Protein AF-0000000084512625 (afdb_homodimer)

Radius of gyration: 36.37 Å; Cα contacts (8 Å, |Δi|>4): 5266; chains: 2; bounding box: 92×116×113 Å

Secondary structure (DSSP, 8-state):
----------------------------HHHHHHT-TTS-HHHHHHHHHHHHSS-EEEEEE--TT-TT-SSS-S-EEEEEEE--SS-EEEEEE-SSEEEEEETTS-EEEEEE-TTSTT-SS-GGG-TT-EE-TT--EEEEEEEEPPP--SS--EEEEEE-SSEEEEEETTS-EEEEEE-TTSSS-S-TT--EEEEEEEE--TT--EEEEEE-SSEEEEEETTS-EEEEEEGGGSS-HHHHHHHHHHTT---EEPTT-SS-EEEEEEEE-GGGGGG-EEEEEE-SSEEEEEETTS-EEEEE--GGGTT-SSS---EEEEEE-GGGTTS-EEEEEE-SSEEEEEETTS-EEEEEE-TTSTT--SS-SEEEEEEE---GGGPPEEEEEE-SSEEEEEETTS-EEEEE-SGGGSSS--TT--EEEEEEE-TTEEEEEEEE-SSEEEEEEEEPPEEEEEEE-TTTTPPPS-SEEEETT--SEEEE-SSEEEEE-TT--EEEEEE-TTSTTSS--TT--EE-TT--EEEEEEEE-GGGTTS-EEEEEE-SSEEEEEETTS-EEEEEE-TTSTT--SS-TTT--EEEEEEE-GGGTTS-EEEEEE-SSEEEEEETTS-EEEEEEGGGSSS-SS--TTTS-GGGEEEEEETTEEEEEEEEEE-TT--SEEEEEE-SSEEEEEETTS-EEEEE--GGGTT-SSS---EEEEEE----S-EEEEEE-SSEEEEEETT--EEEEEE-TTSTTSSSSSEEEEEEEEESSEEEEEE-SSEEEEEETTS-EEEEEEEEETTEEEEES-TT--TTS-GGGSHHHHHHTTEEEEEEEE-SSEEEEEEEESPPPHHHHHHHHHHHHHHHHHHHHHHHHTT-/----------------------------HHHHHHT-TTS-HHHHHHHHHHHHSS-EEEEEE--TT-TT-SSS-S-EEEEEEE--SS-EEEEEE-SSEEEEEETTS-EEEEEE-TTSTT-SS-GGG-TT-EE-TT--EEEEEEEEPPP--SS--EEEEEE-SSEEEEEETTS-EEEEEE-TTSSS-S-TT--EEEEEEEE--TT--EEEEEE-SSEEEEEETTS-EEEEEEGGGSS-HHHHHHHHHHTT--PEEPTT-SS-EEEEEEEE-GGGGGG-EEEEEE-SSEEEEEETTS-EEEEE--GGGTT-SSS---EEEEEE-GGGTTS-EEEEEE-SSEEEEEETTS-EEEEEE-TTSTT--SS-SEEEEEEE---GGGPPEEEEEE-SSEEEEEETTS-EEEEE-SGGGSSS--TT--EEEEEEE-TTEEEEEEEE-SSEEEEEEEEPPEEEEEEE-TTTTPPPS-SEEEETT--SEEEE-SSEEEEE-TT--EEEEEE-TTSTTSS--TT--EE-TT--EEEEEEEE-GGGTTS-EEEEEE-SSEEEEEETTS-EEEEEE-TTSTT--SS-TTT--EEEEEEE-GGGTTS-EEEEEE-SSEEEEEETTS-EEEEEEGGGSSS-SS--TTTS-GGGEEEEEETTEEEEEEEEEE-TT--SEEEEEE-SSEEEEEETTS-EEEEE--GGGTT-SSS---EEEEEE----S-EEEEEE-SSEEEEEETT--EEEEEE-TTSTTSSSSSEEEEEEEEESSEEEEEE-SSEEEEEETTS-EEEEEEEEETTEEEEESSTT--TTS-GGGSHHHHHHTTEEEEEEEE-SSEEEEEEEESPPPHHHHHHHHHHHHHHHHHHHHHHHHTT-

Nearest PDB structures (foldseek):
  6xzn-assembly1_A  TM=5.089E-01  e=4.048E-29  Arabidopsis thaliana
  8gqe-assembly1_B  TM=4.677E-01  e=1.620E-29  Arabidopsis thaliana
  4d9s-assembly1_A  TM=4.653E-01  e=2.777E-29  Arabidopsis thaliana
  6xzm-assembly2_B  TM=4.782E-01  e=7.321E-29  Arabidopsis thaliana
  7q40-assembly1_A  TM=4.877E-01  e=7.619E-26  Homo sapiens

Foldseek 3Di:
DDDPDDPPPPPPDPPDDPDPDPLPPDAFLLVLLLCQPVFDPLLSVVSCCLQVNQWFKKKFWQQQQQQPQQQDRDGFLAIATGDAPADALAKEGAAFKIWGQHRRQWIKIFGFCQQQARQPPDLVPPPQWAADPVGTTGHNHIDTHDDDDDRWGWNYKYDEHFKIWTAILQQKIWIFGACLFQAHHLDNVCRGGNHTHIDDDPPWRFQDKEDAHFKIWTATLLRWIKMWGKLQQGADPVQLQVVQVVVVHGWADRPPDPPITTGNHIDTQPLCNPQQWDDWYDYNFKIKTAHPQQWIWIFGQQQLLQRACQDRHGGNHTDTNVLCPPFRFDDKEHENFKIWTFGPLQWIWMFGACQFLARLDPPDRGGNHTDTHFDEPSWGFQDWEYAHFKIWTATLQQWIKMFGADGARNQQAHGRQGQNFIDTGPLQWRFQDKYDYNTMIMTTTRGFWKKKAKWFQQAQPDAAPDRIDTDPQFFQEKAREANKIWTAGSNQWIWIFGFQQQQQRAADQPPAPDADPVRTGGGRDIDTRVVCVPFGWRYKYYEHFKIWTATSLGWIWIFGACCQLQRAQLDDCVVVGGGNHIDTQVVCNPQQWSDKYYAHFKIWTAHSQFWIKIWGAQLAGQQDLDHDCVQPPPSQWDAPSDPVGRITGNHIGTQVVTGQWDDKEYAHFKIWTAHNQQWIWIAGQQQQQQRAQQDRHHHSHIDIHDDDFRFDDWYDENFKIWTAGSNRWIWIWGACCQLQVLDDDGTGNHTDTADGQWDAWDGAQFKIWTAHPVQAIFIAGWIGGPNDIFHDNGRVPLPRDDPCRRPVNCVVQQKGWRYWHDYHTMIMTMIGGNRDDSVSSSSSSVSSVCSSSVSSVVVVVVVD/DCPVVPPPPPPPPPPDDPDPDPLPPDAFLLVLLLCLPVFDPLLSVVSCCLQVNQWFKKKFWQQQQQQPQQQDRDGFLAIATGDAPADALAKEGAAFKIWGQHRRQWIKIFGFCQQQARQPPDLVPPPQWAADPVGTTGHNHIDTRDDDDDRWGWNYKYDEHFKIWTAILQQKIWIFGACLFQAHHLDNVCRGGNHTHIDDDPPWRFLDKEDAHFKIWTATLLRWIKMWGKLQQQADPVQLQVVQVVVVHGWADRPPDPPITTGNHIHTQPLCNPQQWDDWYDYNFKIKTAHPQQWIWIFGQQQLLQRACQDRHGGNHTDTNVLCPPFRFDDKEHENFKIWTFTPLQWIWIFGACQFLARLDPPDRGGNHTDTHFDEPSWGFQDWEYAHFKIWTATLQQWIKMFGADGARNQQAHGRQGQNFIDTGPLQWRFQDKYDYNTMIMTTTRGFWKKKAKWFQQAQNDAAPDRIDTDPQFFQEKARAANKIWTAGSNQWIWIFGFQQQLQRAADQPPAPDADPVRTGGGRDIDTRVVCVPFGWRYKYYEHFKIWTATSLGWIWIFGACCQLQRQQLDDCVVVGGGNHIDTQVVCNPQQWSDKYYAHFKIWTAHSQFWIKIWGAQLAGQQDLDHDCVQPPPSQWDAPSDPVGRITGNHIGTQVVTGQWDDKEYAHFKIWTAHSQQWIWIAGQQQQQQRAQQDRHHHSHIDIHDDDFRFDDWYDENFKIWTAGSNRWIWIWGACCQLQVLDDDGTGNHTDTADGQWDAWDGAQFKIWTAHPVQAIFIAGWIGGPNDIFHDNGRVDLPRDDPCRRPVNCVVQQKGWRYWHDYHTMIMTMIGGNRDDSVSSSSSSVSSVCSSSVSSVVVVVVVD

InterPro domains:
  IPR000408 Regulator of chromosome condensation, RCC1 [PR00633] (295-311)
  IPR000408 Regulator of chromosome condensation, RCC1 [PR00633] (329-342)
  IPR000408 Regulator of chromosome condensation, RCC1 [PR00633] (494-508)
  IPR000408 Regulator of chromosome condensation, RCC1 [PR00633] (599-617)
  IPR000408 Regulator of chromosome condensation, RCC1 [PR00633] (673-694)
  IPR000408 Regulator of chromosome condensation, RCC1 [PS00626] (332-342)
  IPR000408 Regulator of chromosome condensation, RCC1 [PS00626] (664-674)
  IPR000408 Regulator of chromosome condensation, RCC1 [PS50012] (223-293)
  IPR000408 Regulator of chromosome condensation, RCC1 [PS50012] (294-345)
  IPR000408 Regulator of chromosome condensation, RCC1 [PS50012] (346-397)
  IPR000408 Regulator of chromosome condensation, RCC1 [PS50012] (492-553)
  IPR000408 Regulator of chromosome condensation, RCC1 [PS50012] (554-609)
  IPR000408 Regulator of chromosome condensation, RCC1 [PS50012] (610-677)
  IPR000408 Regulator of chromosome condensation, RCC1 [PS50012] (678-727)
  IPR000408 Regulator of chromosome condensation, RCC1 [PS50012] (728-774)
  IPR009091 Regulator of chromosome condensation 1/beta-lactamase-inhibitor protein II [G3DSA:2.130.10.30] (13-250)
  IPR009091 Regulator of chromosome condensation 1/beta-lactamase-inhibitor protein II [G3DSA:2.130.10.30] (251-466)
  IPR009091 Regulator of chromosome condensation 1/beta-lactamase-inhibitor protein II [G3DSA:2.130.10.30] (467-641)
  IPR009091 Regulator of chromosome condensation 1/beta-lactamase-inhibitor protein II [G3DSA:2.130.10.30] (642-836)
  IPR009091 Regulator of chromosome condensation 1/beta-lactamase-inhibitor protein II [SSF50985] (54-323)

Organism: Leptomonas pyrrhocoris (NCBI:txid157538)

Structure (mmCIF, N/CA/C/O backbone):
data_AF-0000000084512625-model_v1
#
loop_
_entity.id
_entity.type
_entity.pdbx_description
1 polymer 'Regulator of chromosome condensation'
#
loop_
_atom_site.group_PDB
_atom_site.id
_atom_site.type_symbol
_atom_site.label_atom_id
_atom_site.label_alt_id
_atom_site.label_comp_id
_atom_site.label_asym_id
_atom_site.label_entity_id
_atom_site.label_seq_id
_atom_site.pdbx_PDB_ins_code
_atom_site.Cartn_x
_atom_site.Cartn_y
_atom_site.Cartn_z
_atom_site.occupancy
_atom_site.B_iso_or_equiv
_atom_site.auth_seq_id
_atom_site.auth_comp_id
_atom_site.auth_asym_id
_atom_site.auth_atom_id
_atom_site.pdbx_PDB_model_num
ATOM 1 N N . MET A 1 1 ? 36.594 63.281 -41.469 1 21.22 1 MET A N 1
ATOM 2 C CA . MET A 1 1 ? 35.156 63.438 -41.562 1 21.22 1 MET A CA 1
ATOM 3 C C . MET A 1 1 ? 34.5 62.375 -42.438 1 21.22 1 MET A C 1
ATOM 5 O O . MET A 1 1 ? 33.875 62.656 -43.438 1 21.22 1 MET A O 1
ATOM 9 N N . SER A 1 2 ? 35.188 61.188 -42.469 1 21.7 2 SER A N 1
ATOM 10 C CA . SER A 1 2 ? 35.219 60.156 -43.5 1 21.7 2 SER A CA 1
ATOM 11 C C . SER A 1 2 ? 33.844 59.5 -43.656 1 21.7 2 SER A C 1
ATOM 13 O O . SER A 1 2 ? 33.094 59.375 -42.688 1 21.7 2 SER A O 1
ATOM 15 N N . GLN A 1 3 ? 33.312 59.562 -44.875 1 19.67 3 GLN A N 1
ATOM 16 C CA . GLN A 1 3 ? 32.062 59.344 -45.562 1 19.67 3 GLN A CA 1
ATOM 17 C C . GLN A 1 3 ? 31.516 57.938 -45.281 1 19.67 3 GLN A C 1
ATOM 19 O O . GLN A 1 3 ? 32.188 56.938 -45.5 1 19.67 3 GLN A O 1
ATOM 24 N N . LEU A 1 4 ? 30.531 57.844 -44.281 1 21.38 4 LEU A N 1
ATOM 25 C CA . LEU A 1 4 ? 29.719 56.812 -43.625 1 21.38 4 LEU A CA 1
ATOM 26 C C . LEU A 1 4 ? 28.797 56.125 -44.594 1 21.38 4 LEU A C 1
ATOM 28 O O . LEU A 1 4 ? 27.734 56.656 -44.938 1 21.38 4 LEU A O 1
ATOM 32 N N . ASP A 1 5 ? 29.578 55.812 -45.781 1 19.36 5 ASP A N 1
ATOM 33 C CA . ASP A 1 5 ? 28.672 55.438 -46.875 1 19.36 5 ASP A CA 1
ATOM 34 C C . ASP A 1 5 ? 27.656 54.406 -46.406 1 19.36 5 ASP A C 1
ATOM 36 O O . ASP A 1 5 ? 27.906 53.625 -45.5 1 19.36 5 ASP A O 1
ATOM 40 N N . GLN A 1 6 ? 26.453 54.406 -47 1 21.56 6 GLN A N 1
ATOM 41 C CA . GLN A 1 6 ? 25 54.188 -47.031 1 21.56 6 GLN A CA 1
ATOM 42 C C . GLN A 1 6 ? 24.656 52.75 -47.406 1 21.56 6 GLN A C 1
ATOM 44 O O . GLN A 1 6 ? 23.531 52.469 -47.781 1 21.56 6 GLN A O 1
ATOM 49 N N . HIS A 1 7 ? 25.703 51.812 -47.406 1 24.23 7 HIS A N 1
ATOM 50 C CA . HIS A 1 7 ? 25.297 50.719 -48.281 1 24.23 7 HIS A CA 1
ATOM 51 C C . HIS A 1 7 ? 24.031 50.031 -47.781 1 24.23 7 HIS A C 1
ATOM 53 O O . HIS A 1 7 ? 23.906 49.781 -46.562 1 24.23 7 HIS A O 1
ATOM 59 N N . HIS A 1 8 ? 22.922 50.219 -48.5 1 22.84 8 HIS A N 1
ATOM 60 C CA . HIS A 1 8 ? 21.516 49.875 -48.312 1 22.84 8 HIS A CA 1
ATOM 61 C C . HIS A 1 8 ? 21.344 48.344 -48.188 1 22.84 8 HIS A C 1
ATOM 63 O O . HIS A 1 8 ? 21.734 47.625 -49.125 1 22.84 8 HIS A O 1
ATOM 69 N N . PRO A 1 9 ? 21.547 47.781 -47 1 23.88 9 PRO A N 1
ATOM 70 C CA . PRO A 1 9 ? 21.547 46.344 -46.875 1 23.88 9 PRO A CA 1
ATOM 71 C C . PRO A 1 9 ? 20.281 45.688 -47.469 1 23.88 9 PRO A C 1
ATOM 73 O O . PRO A 1 9 ? 19.188 46.219 -47.281 1 23.88 9 PRO A O 1
ATOM 76 N N . GLN A 1 10 ? 20.391 45.188 -48.688 1 23.16 10 GLN A N 1
ATOM 77 C CA . GLN A 1 10 ? 19.328 44.469 -49.438 1 23.16 10 GLN A CA 1
ATOM 78 C C . GLN A 1 10 ? 18.547 43.562 -48.5 1 23.16 10 GLN A C 1
ATOM 80 O O . GLN A 1 10 ? 19.125 42.875 -47.656 1 23.16 10 GLN A O 1
ATOM 85 N N . GLN A 1 11 ? 17.281 43.812 -48.344 1 21.95 11 GLN A N 1
ATOM 86 C CA . GLN A 1 11 ? 16.266 43.188 -47.5 1 21.95 11 GLN A CA 1
ATOM 87 C C . GLN A 1 11 ? 16.094 41.719 -47.875 1 21.95 11 GLN A C 1
ATOM 89 O O . GLN A 1 11 ? 15.703 41.406 -49 1 21.95 11 GLN A O 1
ATOM 94 N N . GLU A 1 12 ? 17.031 40.875 -47.5 1 23.31 12 GLU A N 1
ATOM 95 C CA . GLU A 1 12 ? 16.891 39.438 -47.781 1 23.31 12 GLU A CA 1
ATOM 96 C C . GLU A 1 12 ? 15.516 38.938 -47.375 1 23.31 12 GLU A C 1
ATOM 98 O O . GLU A 1 12 ? 15.055 39.188 -46.25 1 23.31 12 GLU A O 1
ATOM 103 N N . GLU A 1 13 ? 14.719 38.719 -48.344 1 25.38 13 GLU A N 1
ATOM 104 C CA . GLU A 1 13 ? 13.375 38.188 -48.188 1 25.38 13 GLU A CA 1
ATOM 105 C C . GLU A 1 13 ? 13.367 36.938 -47.281 1 25.38 13 GLU A C 1
ATOM 107 O O . GLU A 1 13 ? 14.164 36.031 -47.469 1 25.38 13 GLU A O 1
ATOM 112 N N . LYS A 1 14 ? 12.812 37.094 -46.094 1 27.77 14 LYS A N 1
ATOM 113 C CA . LYS A 1 14 ? 12.703 36.062 -45.062 1 27.77 14 LYS A CA 1
ATOM 114 C C . LYS A 1 14 ? 12.047 34.812 -45.625 1 27.77 14 LYS A C 1
ATOM 116 O O . LYS A 1 14 ? 10.961 34.875 -46.188 1 27.77 14 LYS A O 1
ATOM 121 N N . PRO A 1 15 ? 12.922 33.844 -45.844 1 27.14 15 PRO A N 1
ATOM 122 C CA . PRO A 1 15 ? 12.32 32.594 -46.344 1 27.14 15 PRO A CA 1
ATOM 123 C C . PRO A 1 15 ? 11.039 32.219 -45.594 1 27.14 15 PRO A C 1
ATOM 125 O O . PRO A 1 15 ? 10.867 32.594 -44.438 1 27.14 15 PRO A O 1
ATOM 128 N N . SER A 1 16 ? 9.969 32.031 -46.344 1 27.73 16 SER A N 1
ATOM 129 C CA . SER A 1 16 ? 8.656 31.609 -45.906 1 27.73 16 SER A CA 1
ATOM 130 C C . SER A 1 16 ? 8.766 30.453 -44.906 1 27.73 16 SER A C 1
ATOM 132 O O . SER A 1 16 ? 9.539 29.516 -45.125 1 27.73 16 SER A O 1
ATOM 134 N N . GLN A 1 17 ? 8.539 30.766 -43.656 1 27.45 17 GLN A N 1
ATOM 135 C CA . GLN A 1 17 ? 8.547 29.781 -42.594 1 27.45 17 GLN A CA 1
ATOM 136 C C . GLN A 1 17 ? 7.754 28.531 -42.969 1 27.45 17 GLN A C 1
ATOM 138 O O . GLN A 1 17 ? 6.645 28.625 -43.5 1 27.45 17 GLN A O 1
ATOM 143 N N . PRO A 1 18 ? 8.477 27.453 -43.25 1 29.59 18 PRO A N 1
ATOM 144 C CA . PRO A 1 18 ? 7.723 26.234 -43.594 1 29.59 18 PRO A CA 1
ATOM 145 C C . PRO A 1 18 ? 6.492 26.047 -42.688 1 29.59 18 PRO A C 1
ATOM 147 O O . PRO A 1 18 ? 6.473 26.5 -41.562 1 29.59 18 PRO A O 1
ATOM 150 N N . GLN A 1 19 ? 5.352 25.969 -43.344 1 27.94 19 GLN A N 1
ATOM 151 C CA . GLN A 1 19 ? 4.082 25.719 -42.656 1 27.94 19 GLN A CA 1
ATOM 152 C C . GLN A 1 19 ? 4.207 24.578 -41.656 1 27.94 19 GLN A C 1
ATOM 154 O O . GLN A 1 19 ? 4.809 23.547 -41.969 1 27.94 19 GLN A O 1
ATOM 159 N N . PRO A 1 20 ? 4.094 24.891 -40.375 1 30.48 20 PRO A N 1
ATOM 160 C CA . PRO A 1 20 ? 4.195 23.781 -39.438 1 30.48 20 PRO A CA 1
ATOM 161 C C . PRO A 1 20 ? 3.336 22.594 -39.844 1 30.48 20 PRO A C 1
ATOM 163 O O . PRO A 1 20 ? 2.205 22.766 -40.281 1 30.48 20 PRO A O 1
ATOM 166 N N . GLN A 1 21 ? 3.945 21.578 -40.344 1 29.23 21 GLN A N 1
ATOM 167 C CA . GLN A 1 21 ? 3.266 20.328 -40.656 1 29.23 21 GLN A CA 1
ATOM 168 C C . GLN A 1 21 ? 2.193 20.016 -39.625 1 29.23 21 GLN A C 1
ATOM 170 O O . GLN A 1 21 ? 2.355 20.312 -38.438 1 29.23 21 GLN A O 1
ATOM 175 N N . PRO A 1 22 ? 1 19.797 -40.062 1 30.33 22 PRO A N 1
ATOM 176 C CA . PRO A 1 22 ? -0.099 19.484 -39.156 1 30.33 22 PRO A CA 1
ATOM 177 C C . PRO A 1 22 ? 0.312 18.5 -38.031 1 30.33 22 PRO A C 1
ATOM 179 O O . PRO A 1 22 ? 1.027 17.531 -38.312 1 30.33 22 PRO A O 1
ATOM 182 N N . SER A 1 23 ? 0.471 18.922 -36.906 1 33.94 23 SER A N 1
ATOM 183 C CA . SER A 1 23 ? 0.771 18.094 -35.75 1 33.94 23 SER A CA 1
ATOM 184 C C . SER A 1 23 ? -0.106 16.859 -35.688 1 33.94 23 SER A C 1
ATOM 186 O O . SER A 1 23 ? -1.324 16.953 -35.531 1 33.94 23 SER A O 1
ATOM 188 N N . THR A 1 24 ? 0.013 15.875 -36.531 1 35.72 24 THR A N 1
ATOM 189 C CA . THR A 1 24 ? -0.657 14.578 -36.531 1 35.72 24 THR A CA 1
ATOM 190 C C . THR A 1 24 ? -0.829 14.062 -35.094 1 35.72 24 THR A C 1
ATOM 192 O O . THR A 1 24 ? 0.152 13.906 -34.375 1 35.72 24 THR A O 1
ATOM 195 N N . VAL A 1 25 ? -1.887 14.352 -34.531 1 42.5 25 VAL A N 1
ATOM 196 C CA . VAL A 1 25 ? -2.285 13.781 -33.25 1 42.5 25 VAL A CA 1
ATOM 197 C C . VAL A 1 25 ? -1.908 12.305 -33.188 1 42.5 25 VAL A C 1
ATOM 199 O O . VAL A 1 25 ? -2.412 11.5 -34 1 42.5 25 VAL A O 1
ATOM 202 N N . LEU A 1 26 ? -0.841 11.875 -32.688 1 56.16 26 LEU A N 1
ATOM 203 C CA . LEU A 1 26 ? -0.354 10.508 -32.625 1 56.16 26 LEU A CA 1
ATOM 204 C C . LEU A 1 26 ? -1.331 9.625 -31.844 1 56.16 26 LEU A C 1
ATOM 206 O O . LEU A 1 26 ? -1.798 10.008 -30.766 1 56.16 26 LEU A O 1
ATOM 210 N N . GLU A 1 27 ? -1.971 8.617 -32.438 1 79.88 27 GLU A N 1
ATOM 211 C CA . GLU A 1 27 ? -2.793 7.582 -31.828 1 79.88 27 GLU A CA 1
ATOM 212 C C . GLU A 1 27 ? -2.105 6.988 -30.609 1 79.88 27 GLU A C 1
ATOM 214 O O . GLU A 1 27 ? -0.876 6.891 -30.562 1 79.88 27 GLU A O 1
ATOM 219 N N . THR A 1 28 ? -2.893 6.75 -29.625 1 87.56 28 THR A N 1
ATOM 220 C CA . THR A 1 28 ? -2.324 6.082 -28.469 1 87.56 28 THR A CA 1
ATOM 221 C C . THR A 1 28 ? -2.059 4.609 -28.766 1 87.56 28 THR A C 1
ATOM 223 O O . THR A 1 28 ? -2.695 4.023 -29.641 1 87.56 28 THR A O 1
ATOM 226 N N . VAL A 1 29 ? -1.118 4.078 -28.141 1 93.75 29 VAL A N 1
ATOM 227 C CA . VAL A 1 29 ? -0.78 2.674 -28.328 1 93.75 29 VAL A CA 1
ATOM 228 C C . VAL A 1 29 ? -1.979 1.799 -27.969 1 93.75 29 VAL A C 1
ATOM 230 O O . VAL A 1 29 ? -2.205 0.757 -28.594 1 93.75 29 VAL A O 1
ATOM 233 N N . GLY A 1 30 ? -2.834 2.232 -27.078 1 93 30 GLY A N 1
ATOM 234 C CA . GLY A 1 30 ? -4.059 1.519 -26.75 1 93 30 GLY A CA 1
ATOM 235 C C . GLY A 1 30 ? -4.984 1.358 -27.953 1 93 30 GLY A C 1
ATOM 236 O O . GLY A 1 30 ? -5.52 0.272 -28.188 1 93 30 GLY A O 1
ATOM 237 N N . VAL A 1 31 ? -5.109 2.359 -28.672 1 92.31 31 VAL A N 1
ATOM 238 C CA . VAL A 1 31 ? -5.957 2.334 -29.859 1 92.31 31 VAL A CA 1
ATOM 239 C C . VAL A 1 31 ? -5.332 1.435 -30.922 1 92.31 31 VAL A C 1
ATOM 241 O O . VAL A 1 31 ? -6.035 0.676 -31.594 1 92.31 31 VAL A O 1
ATOM 244 N N . LEU A 1 32 ? -4.078 1.544 -31.016 1 95.5 32 LEU A N 1
ATOM 245 C CA . LEU A 1 32 ? -3.363 0.738 -32 1 95.5 32 LEU A CA 1
ATOM 246 C C . LEU A 1 32 ? -3.531 -0.75 -31.703 1 95.5 32 LEU A C 1
ATOM 248 O O . LEU A 1 32 ? -3.615 -1.562 -32.625 1 95.5 32 LEU A O 1
ATOM 252 N N . TYR A 1 33 ? -3.602 -1.148 -30.5 1 96.38 33 TYR A N 1
ATOM 253 C CA . TYR A 1 33 ? -3.732 -2.553 -30.125 1 96.38 33 TYR A CA 1
ATOM 254 C C . TYR A 1 33 ? -5.195 -2.975 -30.094 1 96.38 33 TYR A C 1
ATOM 256 O O . TYR A 1 33 ? -5.508 -4.16 -30.203 1 96.38 33 TYR A O 1
ATOM 264 N N . SER A 1 34 ? -6.094 -2.07 -29.906 1 93.75 34 SER A N 1
ATOM 265 C CA . SER A 1 34 ? -7.512 -2.404 -29.969 1 93.75 34 SER A CA 1
ATOM 266 C C . SER A 1 34 ? -7.969 -2.613 -31.406 1 93.75 34 SER A C 1
ATOM 268 O O . SER A 1 34 ? -8.977 -3.281 -31.656 1 93.75 34 SER A O 1
ATOM 270 N N . ASN A 1 35 ? -7.184 -2.076 -32.312 1 92.94 35 ASN A N 1
ATOM 271 C CA . ASN A 1 35 ? -7.531 -2.168 -33.719 1 92.94 35 ASN A CA 1
ATOM 272 C C . ASN A 1 35 ? -6.547 -3.051 -34.469 1 92.94 35 ASN A C 1
ATOM 274 O O . ASN A 1 35 ? -6.031 -2.652 -35.531 1 92.94 35 ASN A O 1
ATOM 278 N N . MET A 1 36 ? -6.344 -4.207 -33.969 1 95.62 36 MET A N 1
ATOM 279 C CA . MET A 1 36 ? -5.484 -5.156 -34.656 1 95.62 36 MET A CA 1
ATOM 280 C C . MET A 1 36 ? -6.168 -5.684 -35.906 1 95.62 36 MET A C 1
ATOM 282 O O . MET A 1 36 ? -7.02 -6.57 -35.844 1 95.62 36 MET A O 1
ATOM 286 N N . GLU A 1 37 ? -5.75 -5.367 -37.062 1 94 37 GLU A N 1
ATOM 287 C CA . GLU A 1 37 ? -6.434 -5.645 -38.312 1 94 37 GLU A CA 1
ATOM 288 C C . GLU A 1 37 ? -6.203 -7.082 -38.75 1 94 37 GLU A C 1
ATOM 290 O O . GLU A 1 37 ? -6.957 -7.609 -39.594 1 94 37 GLU A O 1
ATOM 295 N N . HIS A 1 38 ? -5.246 -7.727 -38.281 1 94.25 38 HIS A N 1
ATOM 296 C CA . HIS A 1 38 ? -4.871 -9.062 -38.719 1 94.25 38 HIS A CA 1
ATOM 297 C C . HIS A 1 38 ? -5.535 -10.141 -37.875 1 94.25 38 HIS A C 1
ATOM 299 O O . HIS A 1 38 ? -5.203 -11.32 -38 1 94.25 38 HIS A O 1
ATOM 305 N N . VAL A 1 39 ? -6.438 -9.812 -36.969 1 97.12 39 VAL A N 1
ATOM 306 C CA . VAL A 1 39 ? -7.145 -10.781 -36.156 1 97.12 39 VAL A CA 1
ATOM 307 C C . VAL A 1 39 ? -8.656 -10.609 -36.312 1 97.12 39 VAL A C 1
ATOM 309 O O . VAL A 1 39 ? -9.109 -9.648 -36.938 1 97.12 39 VAL A O 1
ATOM 312 N N . SER A 1 40 ? -9.508 -11.531 -35.844 1 97.44 40 SER A N 1
ATOM 313 C CA . SER A 1 40 ? -10.961 -11.516 -35.969 1 97.44 40 SER A CA 1
ATOM 314 C C . SER A 1 40 ? -11.57 -10.414 -35.125 1 97.44 40 SER A C 1
ATOM 316 O O . SER A 1 40 ? -10.906 -9.852 -34.25 1 97.44 40 SER A O 1
ATOM 318 N N . SER A 1 41 ? -12.797 -10.141 -35.375 1 96.88 41 SER A N 1
ATOM 319 C CA . SER A 1 41 ? -13.531 -9.148 -34.594 1 96.88 41 SER A CA 1
ATOM 320 C C . SER A 1 41 ? -13.68 -9.586 -33.156 1 96.88 41 SER A C 1
ATOM 322 O O . SER A 1 41 ? -13.672 -8.742 -32.25 1 96.88 41 SER A O 1
ATOM 324 N N . ALA A 1 42 ? -13.773 -10.836 -32.938 1 96.94 42 ALA A N 1
ATOM 325 C CA . ALA A 1 42 ? -13.906 -11.352 -31.594 1 96.94 42 ALA A CA 1
ATOM 326 C C . ALA A 1 42 ? -12.625 -11.117 -30.781 1 96.94 42 ALA A C 1
ATOM 328 O O . ALA A 1 42 ? -12.68 -10.75 -29.609 1 96.94 42 ALA A O 1
ATOM 329 N N . ALA A 1 43 ? -11.531 -11.336 -31.391 1 97.5 43 ALA A N 1
ATOM 330 C CA . ALA A 1 43 ? -10.25 -11.094 -30.734 1 97.5 43 ALA A CA 1
ATOM 331 C C . ALA A 1 43 ? -10.055 -9.602 -30.453 1 97.5 43 ALA A C 1
ATOM 333 O O . ALA A 1 43 ? -9.508 -9.234 -29.406 1 97.5 43 ALA A O 1
ATOM 334 N N . ARG A 1 44 ? -10.516 -8.758 -31.375 1 97.44 44 ARG A N 1
ATOM 335 C CA . ARG A 1 44 ? -10.438 -7.316 -31.156 1 97.44 44 ARG A CA 1
ATOM 336 C C . ARG A 1 44 ? -11.305 -6.891 -29.984 1 97.44 44 ARG A C 1
ATOM 338 O O . ARG A 1 44 ? -10.898 -6.035 -29.188 1 97.44 44 ARG A O 1
ATOM 345 N N . ARG A 1 45 ? -12.438 -7.441 -29.891 1 96.44 45 ARG A N 1
ATOM 346 C CA . ARG A 1 45 ? -13.328 -7.121 -28.781 1 96.44 45 ARG A CA 1
ATOM 347 C C . ARG A 1 45 ? -12.711 -7.527 -27.453 1 96.44 45 ARG A C 1
ATOM 349 O O . ARG A 1 45 ? -12.914 -6.859 -26.438 1 96.44 45 ARG A O 1
ATOM 356 N N . LEU A 1 46 ? -12.055 -8.641 -27.469 1 96.81 46 LEU A N 1
ATOM 357 C CA . LEU A 1 46 ? -11.367 -9.078 -26.25 1 96.81 46 LEU A CA 1
ATOM 358 C C . LEU A 1 46 ? -10.297 -8.07 -25.844 1 96.81 46 LEU A C 1
ATOM 360 O O . LEU A 1 46 ? -10.188 -7.727 -24.656 1 96.81 46 LEU A O 1
ATOM 364 N N . MET A 1 47 ? -9.531 -7.547 -26.797 1 96.62 47 MET A N 1
ATOM 365 C CA . MET A 1 47 ? -8.508 -6.547 -26.5 1 96.62 47 MET A CA 1
ATOM 366 C C . MET A 1 47 ? -9.141 -5.25 -26.016 1 96.62 47 MET A C 1
ATOM 368 O O . MET A 1 47 ? -8.617 -4.609 -25.094 1 96.62 47 MET A O 1
ATOM 372 N N . GLU A 1 48 ? -10.188 -4.91 -26.625 1 95.06 48 GLU A N 1
ATOM 373 C CA . GLU A 1 48 ? -10.914 -3.723 -26.188 1 95.06 48 GLU A CA 1
ATOM 374 C C . GLU A 1 48 ? -11.406 -3.871 -24.75 1 95.06 48 GLU A C 1
ATOM 376 O O . GLU A 1 48 ? -11.414 -2.904 -23.984 1 95.06 48 GLU A O 1
ATOM 381 N N . ARG A 1 49 ? -11.867 -5.031 -24.406 1 93.19 49 ARG A N 1
ATOM 382 C CA . ARG A 1 49 ? -12.305 -5.285 -23.047 1 93.19 49 ARG A CA 1
ATOM 383 C C . ARG A 1 49 ? -11.172 -5.066 -22.047 1 93.19 49 ARG A C 1
ATOM 385 O O . ARG A 1 49 ? -11.359 -4.445 -21 1 93.19 49 ARG A O 1
ATOM 392 N N . TYR A 1 50 ? -10.031 -5.609 -22.391 1 93.88 50 TYR A N 1
ATOM 393 C CA . TYR A 1 50 ? -8.891 -5.387 -21.5 1 93.88 50 TYR A CA 1
ATOM 394 C C . TYR A 1 50 ? -8.57 -3.9 -21.391 1 93.88 50 TYR A C 1
ATOM 396 O O . TYR A 1 50 ? -8.352 -3.387 -20.297 1 93.88 50 TYR A O 1
ATOM 404 N N . ILE A 1 51 ? -8.492 -3.201 -22.516 1 91.81 51 ILE A N 1
ATOM 405 C CA . ILE A 1 51 ? -7.984 -1.836 -22.594 1 91.81 51 ILE A CA 1
ATOM 406 C C . ILE A 1 51 ? -8.977 -0.874 -21.953 1 91.81 51 ILE A C 1
ATOM 408 O O . ILE A 1 51 ? -8.594 -0.011 -21.156 1 91.81 51 ILE A O 1
ATOM 412 N N . SER A 1 52 ? -10.234 -1.035 -22.25 1 84.19 52 SER A N 1
ATOM 413 C CA . SER A 1 52 ? -11.227 -0.052 -21.828 1 84.19 52 SER A CA 1
ATOM 414 C C . SER A 1 52 ? -12.211 -0.648 -20.828 1 84.19 52 SER A C 1
ATOM 416 O O . SER A 1 52 ? -13.086 0.054 -20.312 1 84.19 52 SER A O 1
ATOM 418 N N . GLY A 1 53 ? -12.109 -1.96 -20.625 1 85.88 53 GLY A N 1
ATOM 419 C CA . GLY A 1 53 ? -13.062 -2.625 -19.75 1 85.88 53 GLY A CA 1
ATOM 420 C C . GLY A 1 53 ? -12.461 -3.035 -18.422 1 85.88 53 GLY A C 1
ATOM 421 O O . GLY A 1 53 ? -11.859 -2.215 -17.719 1 85.88 53 GLY A O 1
ATOM 422 N N . ASP A 1 54 ? -12.57 -4.254 -18.062 1 87.81 54 ASP A N 1
ATOM 423 C CA . ASP A 1 54 ? -12.273 -4.715 -16.719 1 87.81 54 ASP A CA 1
ATOM 424 C C . ASP A 1 54 ? -10.898 -5.367 -16.656 1 87.81 54 ASP A C 1
ATOM 426 O O . ASP A 1 54 ? -10.578 -6.059 -15.68 1 87.81 54 ASP A O 1
ATOM 430 N N . GLY A 1 55 ? -10.094 -5.109 -17.672 1 91.38 55 GLY A N 1
ATOM 431 C CA . GLY A 1 55 ? -8.742 -5.629 -17.609 1 91.38 55 GLY A CA 1
ATOM 432 C C . GLY A 1 55 ? -7.934 -5.062 -16.453 1 91.38 55 GLY A C 1
ATOM 433 O O . GLY A 1 55 ? -8.094 -3.895 -16.094 1 91.38 55 GLY A O 1
ATOM 434 N N . VAL A 1 56 ? -7.07 -5.953 -15.828 1 91.56 56 VAL A N 1
ATOM 435 C CA . VAL A 1 56 ? -6.219 -5.527 -14.719 1 91.56 56 VAL A CA 1
ATOM 436 C C . VAL A 1 56 ? -4.832 -6.145 -14.867 1 91.56 56 VAL A C 1
ATOM 438 O O . VAL A 1 56 ? -4.652 -7.109 -15.617 1 91.56 56 VAL A O 1
ATOM 441 N N . ILE A 1 57 ? -3.852 -5.602 -14.18 1 93.62 57 ILE A N 1
ATOM 442 C CA . ILE A 1 57 ? -2.5 -6.148 -14.125 1 93.62 57 ILE A CA 1
ATOM 443 C C . ILE A 1 57 ? -2.281 -6.863 -12.797 1 93.62 57 ILE A C 1
ATOM 445 O O . ILE A 1 57 ? -2.752 -6.398 -11.75 1 93.62 57 ILE A O 1
ATOM 449 N N . VAL A 1 58 ? -1.659 -8.055 -12.883 1 94.94 58 VAL A N 1
ATOM 450 C CA . VAL A 1 58 ? -1.312 -8.836 -11.695 1 94.94 58 VAL A CA 1
ATOM 451 C C . VAL A 1 58 ? 0.203 -9.008 -11.617 1 94.94 58 VAL A C 1
ATOM 453 O O . VAL A 1 58 ? 0.867 -9.188 -12.641 1 94.94 58 VAL A O 1
ATOM 456 N N . GLY A 1 59 ? 0.75 -8.883 -10.422 1 94.88 59 GLY A N 1
ATOM 457 C CA . GLY A 1 59 ? 2.178 -9.055 -10.203 1 94.88 59 GLY A CA 1
ATOM 458 C C . GLY A 1 59 ? 2.496 -9.945 -9.016 1 94.88 59 GLY A C 1
ATOM 459 O O . GLY A 1 59 ? 1.661 -10.125 -8.125 1 94.88 59 GLY A O 1
ATOM 460 N N . TRP A 1 60 ? 3.75 -10.523 -9.031 1 94.94 60 TRP A N 1
ATOM 461 C CA . TRP A 1 60 ? 4.223 -11.336 -7.914 1 94.94 60 TRP A CA 1
ATOM 462 C C . TRP A 1 60 ? 5.738 -11.484 -7.949 1 94.94 60 TRP A C 1
ATOM 464 O O . TRP A 1 60 ? 6.375 -11.172 -8.961 1 94.94 60 TRP A O 1
ATOM 474 N N . GLY A 1 61 ? 6.285 -11.922 -6.836 1 94.12 61 GLY A N 1
ATOM 475 C CA . GLY A 1 61 ? 7.707 -12.211 -6.738 1 94.12 61 GLY A CA 1
ATOM 476 C C . GLY A 1 61 ? 8.477 -11.156 -5.969 1 94.12 61 GLY A C 1
ATOM 477 O O . GLY A 1 61 ? 7.957 -10.555 -5.027 1 94.12 61 GLY A O 1
ATOM 478 N N . PHE A 1 62 ? 9.773 -11.031 -6.383 1 93 62 PHE A N 1
ATOM 479 C CA . PHE A 1 62 ? 10.719 -10.148 -5.711 1 93 62 PHE A CA 1
ATOM 480 C C . PHE A 1 62 ? 10.305 -8.688 -5.871 1 93 62 PHE A C 1
ATOM 482 O O . PHE A 1 62 ? 9.953 -8.258 -6.969 1 93 62 PHE A O 1
ATOM 489 N N . CYS A 1 63 ? 10.328 -7.891 -4.68 1 91.62 63 CYS A N 1
ATOM 490 C CA . CYS A 1 63 ? 9.875 -6.508 -4.746 1 91.62 63 CYS A CA 1
ATOM 491 C C . CYS A 1 63 ? 10.617 -5.641 -3.736 1 91.62 63 CYS A C 1
ATOM 493 O O . CYS A 1 63 ? 10.156 -4.551 -3.395 1 91.62 63 CYS A O 1
ATOM 495 N N . ARG A 1 64 ? 11.766 -6.02 -3.318 1 87.12 64 ARG A N 1
ATOM 496 C CA . ARG A 1 64 ? 12.5 -5.32 -2.271 1 87.12 64 ARG A CA 1
ATOM 497 C C . ARG A 1 64 ? 12.977 -3.955 -2.758 1 87.12 64 ARG A C 1
ATOM 499 O O . ARG A 1 64 ? 13.156 -3.031 -1.96 1 87.12 64 ARG A O 1
ATOM 506 N N . ASN A 1 65 ? 13.242 -3.854 -4.059 1 92.12 65 ASN A N 1
ATOM 507 C CA . ASN A 1 65 ? 13.648 -2.568 -4.617 1 92.12 65 ASN A CA 1
ATOM 508 C C . ASN A 1 65 ? 12.484 -1.872 -5.324 1 92.12 65 ASN A C 1
ATOM 510 O O . ASN A 1 65 ? 12.68 -0.837 -5.969 1 92.12 65 ASN A O 1
ATOM 514 N N . GLY A 1 66 ? 11.312 -2.498 -5.312 1 91.69 66 GLY A N 1
ATOM 515 C CA . GLY A 1 66 ? 10.133 -1.902 -5.922 1 91.69 66 GLY A CA 1
ATOM 516 C C . GLY A 1 66 ? 9.844 -2.43 -7.316 1 91.69 66 GLY A C 1
ATOM 517 O O . GLY A 1 66 ? 9.203 -1.753 -8.125 1 91.69 66 GLY A O 1
ATOM 518 N N . GLU A 1 67 ? 10.242 -3.592 -7.688 1 95.19 67 GLU A N 1
ATOM 519 C CA . GLU A 1 67 ? 10.156 -4.148 -9.031 1 95.19 67 GLU A CA 1
ATOM 520 C C . GLU A 1 67 ? 8.711 -4.234 -9.508 1 95.19 67 GLU A C 1
ATOM 522 O O . GLU A 1 67 ? 8.445 -4.309 -10.711 1 95.19 67 GLU A O 1
ATOM 527 N N . LEU A 1 68 ? 7.75 -4.223 -8.547 1 92.88 68 LEU A N 1
ATOM 528 C CA . LEU A 1 68 ? 6.348 -4.398 -8.906 1 92.88 68 LEU A CA 1
ATOM 529 C C . LEU A 1 68 ? 5.594 -3.076 -8.828 1 92.88 68 LEU A C 1
ATOM 531 O O . LEU A 1 68 ? 4.422 -2.998 -9.211 1 92.88 68 LEU A O 1
ATOM 535 N N . GLY A 1 69 ? 6.23 -2.021 -8.297 1 89.5 69 GLY A N 1
ATOM 536 C CA . GLY A 1 69 ? 5.648 -0.689 -8.273 1 89.5 69 GLY A CA 1
ATOM 537 C C . GLY A 1 69 ? 4.453 -0.572 -7.352 1 89.5 69 GLY A C 1
ATOM 538 O O . GLY A 1 69 ? 3.494 0.139 -7.652 1 89.5 69 GLY A O 1
ATOM 539 N N . THR A 1 70 ? 4.457 -1.238 -6.188 1 82.25 70 THR A N 1
ATOM 540 C CA . THR A 1 70 ? 3.311 -1.283 -5.285 1 82.25 70 THR A CA 1
ATOM 541 C C . THR A 1 70 ? 3.42 -0.197 -4.219 1 82.25 70 THR A C 1
ATOM 543 O O . THR A 1 70 ? 2.561 -0.094 -3.34 1 82.25 70 THR A O 1
ATOM 546 N N . ASN A 1 71 ? 4.508 0.577 -4.184 1 77 71 ASN A N 1
ATOM 547 C CA . ASN A 1 71 ? 4.828 1.591 -3.186 1 77 71 ASN A CA 1
ATOM 548 C C . ASN A 1 71 ? 5.375 0.963 -1.906 1 77 71 ASN A C 1
ATOM 550 O O . ASN A 1 71 ? 5.746 1.674 -0.971 1 77 71 ASN A O 1
ATOM 554 N N . PHE A 1 72 ? 5.488 -0.39 -1.931 1 74.06 72 PHE A N 1
ATOM 555 C CA . PHE A 1 72 ? 6.043 -1.105 -0.787 1 74.06 72 PHE A CA 1
ATOM 556 C C . PHE A 1 72 ? 7.273 -1.907 -1.192 1 74.06 72 PHE A C 1
ATOM 558 O O . PHE A 1 72 ? 7.504 -2.139 -2.381 1 74.06 72 PHE A O 1
ATOM 565 N N . ARG A 1 73 ? 8.016 -2.322 -0.186 1 80.06 73 ARG A N 1
ATOM 566 C CA . ARG A 1 73 ? 9.273 -3.025 -0.45 1 80.06 73 ARG A CA 1
ATOM 567 C C . ARG A 1 73 ? 9.211 -4.457 0.069 1 80.06 73 ARG A C 1
ATOM 569 O O . ARG A 1 73 ? 10.227 -5.004 0.51 1 80.06 73 ARG A O 1
ATOM 576 N N . TYR A 1 74 ? 8.086 -5.027 -0 1 79 74 TYR A N 1
ATOM 577 C CA . TYR A 1 74 ? 8.031 -6.426 0.406 1 79 74 TYR A CA 1
ATOM 578 C C . TYR A 1 74 ? 7.629 -7.316 -0.763 1 79 74 TYR A C 1
ATOM 580 O O . TYR A 1 74 ? 6.926 -6.875 -1.677 1 79 74 TYR A O 1
ATOM 588 N N . ASN A 1 75 ? 8.031 -8.5 -0.701 1 87.44 75 ASN A N 1
ATOM 589 C CA . ASN A 1 75 ? 7.754 -9.469 -1.754 1 87.44 75 ASN A CA 1
ATOM 590 C C . ASN A 1 75 ? 6.277 -9.859 -1.785 1 87.44 75 ASN A C 1
ATOM 592 O O . ASN A 1 75 ? 5.613 -9.875 -0.748 1 87.44 75 ASN A O 1
ATOM 596 N N . LEU A 1 76 ? 5.746 -10.117 -2.947 1 87.94 76 LEU A N 1
ATOM 597 C CA . LEU A 1 76 ? 4.422 -10.703 -3.111 1 87.94 76 LEU A CA 1
ATOM 598 C C . LEU A 1 76 ? 4.52 -12.195 -3.418 1 87.94 76 LEU A C 1
ATOM 600 O O . LEU A 1 76 ? 4.77 -12.578 -4.562 1 87.94 76 LEU A O 1
ATOM 604 N N . ILE A 1 77 ? 4.234 -12.961 -2.504 1 86.38 77 ILE A N 1
ATOM 605 C CA . ILE A 1 77 ? 4.387 -14.406 -2.637 1 86.38 77 ILE A CA 1
ATOM 606 C C . ILE A 1 77 ? 3.227 -14.977 -3.449 1 86.38 77 ILE A C 1
ATOM 608 O O . ILE A 1 77 ? 3.389 -15.961 -4.168 1 86.38 77 ILE A O 1
ATOM 612 N N . THR A 1 78 ? 2.084 -14.352 -3.314 1 89.5 78 THR A N 1
ATOM 613 C CA . THR A 1 78 ? 0.882 -14.688 -4.066 1 89.5 78 THR A CA 1
ATOM 614 C C . THR A 1 78 ? 0.564 -13.602 -5.09 1 89.5 78 THR A C 1
ATOM 616 O O . THR A 1 78 ? 0.604 -12.414 -4.773 1 89.5 78 THR A O 1
ATOM 619 N N . PRO A 1 79 ? 0.257 -14.055 -6.344 1 92.62 79 PRO A N 1
ATOM 620 C CA . PRO A 1 79 ? -0.099 -13.039 -7.336 1 92.62 79 PRO A CA 1
ATOM 621 C C . PRO A 1 79 ? -1.282 -12.18 -6.898 1 92.62 79 PRO A C 1
ATOM 623 O O . PRO A 1 79 ? -2.312 -12.711 -6.473 1 92.62 79 PRO A O 1
ATOM 626 N N . MET A 1 80 ? -1.162 -10.859 -7.016 1 90.12 80 MET A N 1
ATOM 627 C CA . MET A 1 80 ? -2.203 -9.914 -6.625 1 90.12 80 MET A CA 1
ATOM 628 C C . MET A 1 80 ? -2.336 -8.797 -7.652 1 90.12 80 MET A C 1
ATOM 630 O O . MET A 1 80 ? -1.381 -8.484 -8.367 1 90.12 80 MET A O 1
ATOM 634 N N . MET A 1 81 ? -3.547 -8.242 -7.656 1 88.56 81 MET A N 1
ATOM 635 C CA . MET A 1 81 ? -3.768 -7.078 -8.516 1 88.56 81 MET A CA 1
ATOM 636 C C . MET A 1 81 ? -2.896 -5.906 -8.078 1 88.56 81 MET A C 1
ATOM 638 O O . MET A 1 81 ? -2.807 -5.605 -6.887 1 88.56 81 MET A O 1
ATOM 642 N N . ILE A 1 82 ? -2.24 -5.367 -9.102 1 84.38 82 ILE A N 1
ATOM 643 C CA . ILE A 1 82 ? -1.425 -4.195 -8.812 1 84.38 82 ILE A CA 1
ATOM 644 C C . ILE A 1 82 ? -1.964 -2.99 -9.578 1 84.38 82 ILE A C 1
ATOM 646 O O . ILE A 1 82 ? -2.602 -3.148 -10.625 1 84.38 82 ILE A O 1
ATOM 650 N N . GLY A 1 83 ? -2.059 -1.8 -8.938 1 72.88 83 GLY A N 1
ATOM 651 C CA . GLY A 1 83 ? -2.523 -0.579 -9.57 1 72.88 83 GLY A CA 1
ATOM 652 C C . GLY A 1 83 ? -1.4 0.245 -10.172 1 72.88 83 GLY A C 1
ATOM 653 O O . GLY A 1 83 ? -0.224 -0.029 -9.93 1 72.88 83 GLY A O 1
ATOM 654 N N . GLY A 1 84 ? -1.672 1.062 -11.18 1 67.81 84 GLY A N 1
ATOM 655 C CA . GLY A 1 84 ? -0.652 1.917 -11.766 1 67.81 84 GLY A CA 1
ATOM 656 C C . GLY A 1 84 ? -1.224 3.146 -12.445 1 67.81 84 GLY A C 1
ATOM 657 O O . GLY A 1 84 ? -2.443 3.311 -12.523 1 67.81 84 GLY A O 1
ATOM 658 N N . HIS A 1 85 ? -0.258 4.043 -12.805 1 63.44 85 HIS A N 1
ATOM 659 C CA . HIS A 1 85 ? -0.497 5.324 -13.453 1 63.44 85 HIS A CA 1
ATOM 660 C C . HIS A 1 85 ? -1.21 5.145 -14.789 1 63.44 85 HIS A C 1
ATOM 662 O O . HIS A 1 85 ? -1.938 6.031 -15.242 1 63.44 85 HIS A O 1
ATOM 668 N N . ASP A 1 86 ? -0.976 3.984 -15.414 1 78.75 86 ASP A N 1
ATOM 669 C CA . ASP A 1 86 ? -1.523 3.582 -16.703 1 78.75 86 ASP A CA 1
ATOM 670 C C . ASP A 1 86 ? -1.654 2.064 -16.797 1 78.75 86 ASP A C 1
ATOM 672 O O . ASP A 1 86 ? -0.983 1.332 -16.062 1 78.75 86 ASP A O 1
ATOM 676 N N . LYS A 1 87 ? -2.664 1.631 -17.656 1 86.06 87 LYS A N 1
ATOM 677 C CA . LYS A 1 87 ? -2.779 0.19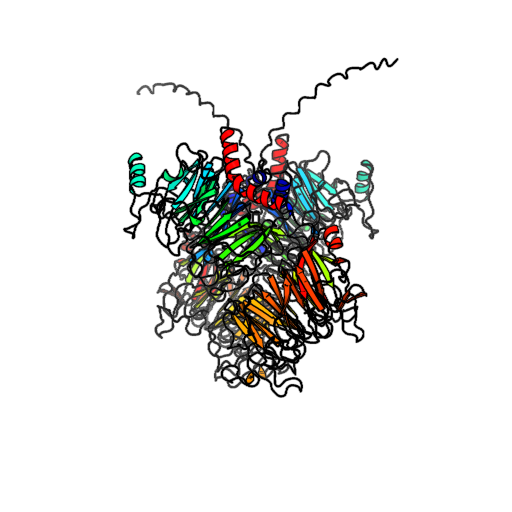7 -17.906 1 86.06 87 LYS A CA 1
ATOM 678 C C . LYS A 1 87 ? -1.771 -0.262 -18.953 1 86.06 87 LYS A C 1
ATOM 680 O O . LYS A 1 87 ? -1.731 0.278 -20.062 1 86.06 87 LYS A O 1
ATOM 685 N N . PRO A 1 88 ? -0.946 -1.21 -18.562 1 93.62 88 PRO A N 1
ATOM 686 C CA . PRO A 1 88 ? 0.068 -1.641 -19.531 1 93.62 88 PRO A CA 1
ATOM 687 C C . PRO A 1 88 ? -0.518 -2.461 -20.672 1 93.62 88 PRO A C 1
ATOM 689 O O . PRO A 1 88 ? -1.458 -3.234 -20.469 1 93.62 88 PRO A O 1
ATOM 692 N N . ILE A 1 89 ? 0.08 -2.297 -21.828 1 96.12 89 ILE A N 1
ATOM 693 C CA . ILE A 1 89 ? -0.214 -3.145 -22.984 1 96.12 89 ILE A CA 1
ATOM 694 C C . ILE A 1 89 ? 1.008 -3.996 -23.312 1 96.12 89 ILE A C 1
ATOM 696 O O . ILE A 1 89 ? 0.878 -5.074 -23.906 1 96.12 89 ILE A O 1
ATOM 700 N N . ARG A 1 90 ? 2.191 -3.488 -23 1 97.25 90 ARG A N 1
ATOM 701 C CA . ARG A 1 90 ? 3.453 -4.215 -23.078 1 97.25 90 ARG A CA 1
ATOM 702 C C . ARG A 1 90 ? 4.277 -4.031 -21.812 1 97.25 90 ARG A C 1
ATOM 704 O O . ARG A 1 90 ? 4.133 -3.029 -21.109 1 97.25 90 ARG A O 1
ATOM 711 N N . MET A 1 91 ? 5.082 -5.035 -21.562 1 97 91 MET A N 1
ATOM 712 C CA . MET A 1 91 ? 5.898 -5.004 -20.359 1 97 91 MET A CA 1
ATOM 713 C C . MET A 1 91 ? 7.293 -5.559 -20.625 1 97 91 MET A C 1
ATOM 715 O O . MET A 1 91 ? 7.473 -6.398 -21.516 1 97 91 MET A O 1
ATOM 719 N N . ALA A 1 92 ? 8.211 -5.09 -19.828 1 98 92 ALA A N 1
ATOM 720 C CA . ALA A 1 92 ? 9.562 -5.633 -19.812 1 98 92 ALA A CA 1
ATOM 721 C C . ALA A 1 92 ? 10.102 -5.719 -18.375 1 98 92 ALA A C 1
ATOM 723 O O . ALA A 1 92 ? 9.859 -4.824 -17.562 1 98 92 ALA A O 1
ATOM 724 N N . CYS A 1 93 ? 10.734 -6.84 -18.062 1 97.25 93 CYS A N 1
ATOM 725 C CA . CYS A 1 93 ? 11.297 -7.062 -16.734 1 97.25 93 CYS A CA 1
ATOM 726 C C . CYS A 1 93 ? 12.805 -7.281 -16.812 1 97.25 93 CYS A C 1
ATOM 728 O O . CYS A 1 93 ? 13.266 -8.258 -17.406 1 97.25 93 CYS A O 1
ATOM 730 N N . SER A 1 94 ? 13.539 -6.422 -16.188 1 96.31 94 SER A N 1
ATOM 731 C CA . SER A 1 94 ? 14.984 -6.578 -16.062 1 96.31 94 SER A CA 1
ATOM 732 C C . SER A 1 94 ? 15.359 -7.266 -14.75 1 96.31 94 SER A C 1
ATOM 734 O O . SER A 1 94 ? 14.516 -7.902 -14.117 1 96.31 94 SER A O 1
ATOM 736 N N . GLY A 1 95 ? 16.672 -7.188 -14.422 1 94.62 95 GLY A N 1
ATOM 737 C CA . GLY A 1 95 ? 17.125 -7.875 -13.227 1 94.62 95 GLY A CA 1
ATOM 738 C C . GLY A 1 95 ? 16.484 -7.359 -11.953 1 94.62 95 GLY A C 1
ATOM 739 O O . GLY A 1 95 ? 16.031 -8.148 -11.117 1 94.62 95 GLY A O 1
ATOM 740 N N . LEU A 1 96 ? 16.422 -6.035 -11.773 1 95.38 96 LEU A N 1
ATOM 741 C CA . LEU A 1 96 ? 15.938 -5.453 -10.523 1 95.38 96 LEU A CA 1
ATOM 742 C C . LEU A 1 96 ? 14.969 -4.309 -10.797 1 95.38 96 LEU A C 1
ATOM 744 O O . LEU A 1 96 ? 14.82 -3.406 -9.977 1 95.38 96 LEU A O 1
ATOM 748 N N . SER A 1 97 ? 14.352 -4.301 -11.984 1 96.94 97 SER A N 1
ATOM 749 C CA . SER A 1 97 ? 13.414 -3.25 -12.367 1 96.94 97 SER A CA 1
ATOM 750 C C . SER A 1 97 ? 12.43 -3.742 -13.422 1 96.94 97 SER A C 1
ATOM 752 O O . SER A 1 97 ? 12.617 -4.812 -14 1 96.94 97 SER A O 1
ATOM 754 N N . SER A 1 98 ? 11.375 -3.023 -13.633 1 97.38 98 SER A N 1
ATOM 755 C CA . SER A 1 98 ? 10.367 -3.297 -14.656 1 97.38 98 SER A CA 1
ATOM 756 C C . SER A 1 98 ? 9.938 -2.018 -15.359 1 97.38 98 SER A C 1
ATOM 758 O O . SER A 1 98 ? 10.047 -0.925 -14.805 1 97.38 98 SER A O 1
ATOM 760 N N . VAL A 1 99 ? 9.461 -2.174 -16.609 1 97 99 VAL A N 1
ATOM 761 C CA . VAL A 1 99 ? 8.914 -1.064 -17.375 1 97 99 VAL A CA 1
ATOM 762 C C . VAL A 1 99 ? 7.594 -1.486 -18.031 1 97 99 VAL A C 1
ATOM 764 O O . VAL A 1 99 ? 7.465 -2.611 -18.516 1 97 99 VAL A O 1
ATOM 767 N N . TRP A 1 100 ? 6.602 -0.563 -17.953 1 94.75 100 TRP A N 1
ATOM 768 C CA . TRP A 1 100 ? 5.301 -0.716 -18.594 1 94.75 100 TRP A CA 1
ATOM 769 C C . TRP A 1 100 ? 5.141 0.283 -19.734 1 94.75 100 TRP A C 1
ATOM 771 O O . TRP A 1 100 ? 5.422 1.473 -19.578 1 94.75 100 TRP A O 1
ATOM 781 N N . LEU A 1 101 ? 4.762 -0.259 -20.859 1 96.38 101 LEU A N 1
ATOM 782 C CA . LEU A 1 101 ? 4.195 0.615 -21.875 1 96.38 101 LEU A CA 1
ATOM 783 C C . LEU A 1 101 ? 2.686 0.742 -21.703 1 96.38 101 LEU A C 1
ATOM 785 O O . LEU A 1 101 ? 1.94 -0.194 -22 1 96.38 101 LEU A O 1
ATOM 789 N N . GLY A 1 102 ? 2.246 1.909 -21.297 1 92.44 102 GLY A N 1
ATOM 790 C CA . GLY A 1 102 ? 0.836 2.123 -21.016 1 92.44 102 GLY A CA 1
ATOM 791 C C . GLY A 1 102 ? 0.013 2.408 -22.266 1 92.44 102 GLY A C 1
ATOM 792 O O . GLY A 1 102 ? 0.547 2.867 -23.266 1 92.44 102 GLY A O 1
ATOM 793 N N . ILE A 1 103 ? -1.301 2.229 -22.172 1 91.56 103 ILE A N 1
ATOM 794 C CA . ILE A 1 103 ? -2.232 2.359 -23.281 1 91.56 103 ILE A CA 1
ATOM 795 C C . ILE A 1 103 ? -2.311 3.818 -23.719 1 91.56 103 ILE A C 1
ATOM 797 O O . ILE A 1 103 ? -2.738 4.113 -24.844 1 91.56 103 ILE A O 1
ATOM 801 N N . ARG A 1 104 ? -1.831 4.77 -22.922 1 84.12 104 ARG A N 1
ATOM 802 C CA . ARG A 1 104 ? -1.896 6.191 -23.234 1 84.12 104 ARG A CA 1
ATOM 803 C C . ARG A 1 104 ? -0.528 6.727 -23.641 1 84.12 104 ARG A C 1
ATOM 805 O O . ARG A 1 104 ? -0.234 7.91 -23.453 1 84.12 104 ARG A O 1
ATOM 812 N N . ASN A 1 105 ? 0.381 5.895 -23.984 1 88.31 105 ASN A N 1
ATOM 813 C CA . ASN A 1 105 ? 1.704 6.203 -24.516 1 88.31 105 ASN A CA 1
ATOM 814 C C . ASN A 1 105 ? 2.682 6.578 -23.406 1 88.31 105 ASN A C 1
ATOM 816 O O . ASN A 1 105 ? 3.65 7.301 -23.641 1 88.31 105 ASN A O 1
ATOM 820 N N . ILE A 1 106 ? 2.438 6.152 -22.219 1 86.81 106 ILE A N 1
ATOM 821 C CA . ILE A 1 106 ? 3.33 6.461 -21.109 1 86.81 106 ILE A CA 1
ATOM 822 C C . ILE A 1 106 ? 4.188 5.242 -20.781 1 86.81 106 ILE A C 1
ATOM 824 O O . ILE A 1 106 ? 3.668 4.141 -20.594 1 86.81 106 ILE A O 1
ATOM 828 N N . LEU A 1 107 ? 5.457 5.566 -20.75 1 92.56 107 LEU A N 1
ATOM 829 C CA . LEU A 1 107 ? 6.375 4.555 -20.234 1 92.56 107 LEU A CA 1
ATOM 830 C C . LEU A 1 107 ? 6.609 4.742 -18.734 1 92.56 107 LEU A C 1
ATOM 832 O O . LEU A 1 107 ? 7.035 5.812 -18.297 1 92.56 107 LEU A O 1
ATOM 836 N N . MET A 1 108 ? 6.32 3.742 -18.031 1 92.38 108 MET A N 1
ATOM 837 C CA . MET A 1 108 ? 6.523 3.783 -16.594 1 92.38 108 MET A CA 1
ATOM 838 C C . MET A 1 108 ? 7.621 2.811 -16.172 1 92.38 108 MET A C 1
ATOM 840 O O . MET A 1 108 ? 7.668 1.677 -16.656 1 92.38 108 MET A O 1
ATOM 844 N N . SER A 1 109 ? 8.438 3.291 -15.289 1 95 109 SER A N 1
ATOM 845 C CA . SER A 1 109 ? 9.492 2.434 -14.75 1 95 109 SER A CA 1
ATOM 846 C C . SER A 1 109 ? 9.391 2.314 -13.234 1 95 109 SER A C 1
ATOM 848 O O . SER A 1 109 ? 8.758 3.15 -12.586 1 95 109 SER A O 1
ATOM 850 N N . MET A 1 110 ? 9.938 1.284 -12.68 1 94.94 110 MET A N 1
ATOM 851 C CA . MET A 1 110 ? 9.938 1.005 -11.25 1 94.94 110 MET A CA 1
ATOM 852 C C . MET A 1 110 ? 11.094 0.082 -10.875 1 94.94 110 MET A C 1
ATOM 854 O O . MET A 1 110 ? 11.641 -0.616 -11.727 1 94.94 110 MET A O 1
ATOM 858 N N . GLY A 1 111 ? 11.445 0.093 -9.57 1 96.19 111 GLY A N 1
ATOM 859 C CA . GLY A 1 111 ? 12.516 -0.777 -9.109 1 96.19 111 GLY A CA 1
ATOM 860 C C . GLY A 1 111 ? 13.852 -0.07 -8.992 1 96.19 111 GLY A C 1
ATOM 861 O O . GLY A 1 111 ? 13.914 1.089 -8.578 1 96.19 111 GLY A O 1
ATOM 862 N N . GLY A 1 112 ? 14.945 -0.772 -9.312 1 95.75 112 GLY A N 1
ATOM 863 C CA . GLY A 1 112 ? 16.297 -0.26 -9.211 1 95.75 112 GLY A CA 1
ATOM 864 C C . GLY A 1 112 ? 16.656 0.709 -10.32 1 95.75 112 GLY A C 1
ATOM 865 O O . GLY A 1 112 ? 16.203 0.551 -11.461 1 95.75 112 GLY A O 1
ATOM 866 N N . GLY A 1 113 ? 17.453 1.663 -9.953 1 94.5 113 GLY A N 1
ATOM 867 C CA . GLY A 1 113 ? 17.875 2.674 -10.914 1 94.5 113 GLY A CA 1
ATOM 868 C C . GLY A 1 113 ? 19.359 2.957 -10.875 1 94.5 113 GLY A C 1
ATOM 869 O O . GLY A 1 113 ? 19.797 4.066 -11.188 1 94.5 113 GLY A O 1
ATOM 870 N N . MET A 1 114 ? 20.203 2.012 -10.492 1 91.44 114 MET A N 1
ATOM 871 C CA . MET A 1 114 ? 21.625 2.193 -10.297 1 91.44 114 MET A CA 1
ATOM 872 C C . MET A 1 114 ? 22.312 2.564 -11.609 1 91.44 114 MET A C 1
ATOM 874 O O . MET A 1 114 ? 23.281 3.338 -11.617 1 91.44 114 MET A O 1
ATOM 878 N N . TRP A 1 115 ? 21.797 2.053 -12.727 1 94.31 115 TRP A N 1
ATOM 879 C CA . TRP A 1 115 ? 22.453 2.234 -14.016 1 94.31 115 TRP A CA 1
ATOM 880 C C . TRP A 1 115 ? 21.578 3.041 -14.961 1 94.31 115 TRP A C 1
ATOM 882 O O . TRP A 1 115 ? 21.688 2.918 -16.188 1 94.31 115 TRP A O 1
ATOM 892 N N . GLY A 1 116 ? 20.547 3.727 -14.414 1 95.62 116 GLY A N 1
ATOM 893 C CA . GLY A 1 116 ? 19.703 4.566 -15.242 1 95.62 116 GLY A CA 1
ATOM 894 C C . GLY A 1 116 ? 18.438 3.861 -15.727 1 95.62 116 GLY A C 1
ATOM 895 O O . GLY A 1 116 ? 17.734 4.371 -16.594 1 95.62 116 GLY A O 1
ATOM 896 N N . GLU A 1 117 ? 18.141 2.744 -15.133 1 96.81 117 GLU A N 1
ATOM 897 C CA . GLU A 1 117 ? 17.016 1.92 -15.578 1 96.81 117 GLU A CA 1
ATOM 898 C C . GLU A 1 117 ? 15.695 2.666 -15.438 1 96.81 117 GLU A C 1
ATOM 900 O O . GLU A 1 117 ? 14.75 2.418 -16.188 1 96.81 117 GLU A O 1
ATOM 905 N N . LEU A 1 118 ? 15.633 3.609 -14.555 1 95.81 118 LEU A N 1
ATOM 906 C CA . LEU A 1 118 ? 14.383 4.316 -14.281 1 95.81 118 LEU A CA 1
ATOM 907 C C . LEU A 1 118 ? 14.109 5.367 -15.352 1 95.81 118 LEU A C 1
ATOM 909 O O . LEU A 1 118 ? 12.984 5.848 -15.484 1 95.81 118 LEU A O 1
ATOM 913 N N . GLY A 1 119 ? 15.109 5.824 -16.047 1 95.88 119 GLY A N 1
ATOM 914 C CA . GLY A 1 119 ? 14.953 6.758 -17.156 1 95.88 119 GLY A CA 1
ATOM 915 C C . GLY A 1 119 ? 14.508 8.141 -16.703 1 95.88 119 GLY A C 1
ATOM 916 O O . GLY A 1 119 ? 13.727 8.797 -17.406 1 95.88 119 GLY A O 1
ATOM 917 N N . VAL A 1 120 ? 14.961 8.617 -15.539 1 92.06 120 VAL A N 1
ATOM 918 C CA . VAL A 1 120 ? 14.477 9.883 -15 1 92.06 120 VAL A CA 1
ATOM 919 C C . VAL A 1 120 ? 15.625 10.883 -14.914 1 92.06 120 VAL A C 1
ATOM 921 O O . VAL A 1 120 ? 15.562 11.844 -14.148 1 92.06 120 VAL A O 1
ATOM 924 N N . GLY A 1 121 ? 16.703 10.586 -15.617 1 90.88 121 GLY A N 1
ATOM 925 C CA . GLY A 1 121 ? 17.859 11.438 -15.453 1 90.88 121 GLY A CA 1
ATOM 926 C C . GLY A 1 121 ? 18.609 11.18 -14.156 1 90.88 121 GLY A C 1
ATOM 927 O O . GLY A 1 121 ? 18.969 10.039 -13.859 1 90.88 121 GLY A O 1
ATOM 928 N N . ASN A 1 122 ? 18.875 12.227 -13.406 1 87.5 122 ASN A N 1
ATOM 929 C CA . ASN A 1 122 ? 19.5 12.07 -12.094 1 87.5 122 ASN A CA 1
ATOM 930 C C . ASN A 1 122 ? 18.469 11.711 -11.023 1 87.5 122 ASN A C 1
ATOM 932 O O . ASN A 1 122 ? 17.656 12.547 -10.625 1 87.5 122 ASN A O 1
ATOM 936 N N . PRO A 1 123 ? 18.562 10.5 -10.539 1 86.94 123 PRO A N 1
ATOM 937 C CA . PRO A 1 123 ? 17.547 10.023 -9.594 1 86.94 123 PRO A CA 1
ATOM 938 C C . PRO A 1 123 ? 17.5 10.852 -8.312 1 86.94 123 PRO A C 1
ATOM 940 O O . PRO A 1 123 ? 16.484 10.852 -7.605 1 86.94 123 PRO A O 1
ATOM 943 N N . ARG A 1 124 ? 18.562 11.523 -7.969 1 76.38 124 ARG A N 1
ATOM 944 C CA . ARG A 1 124 ? 18.641 12.328 -6.754 1 76.38 124 ARG A CA 1
ATOM 945 C C . ARG A 1 124 ? 17.609 13.461 -6.781 1 76.38 124 ARG A C 1
ATOM 947 O O . ARG A 1 124 ? 17.188 13.953 -5.734 1 76.38 124 ARG A O 1
ATOM 954 N N . PHE A 1 125 ? 17.219 13.719 -8.016 1 77.12 125 PHE A N 1
ATOM 955 C CA . PHE A 1 125 ? 16.328 14.859 -8.148 1 77.12 125 PHE A CA 1
ATOM 956 C C . PHE A 1 125 ? 14.891 14.398 -8.375 1 77.12 125 PHE A C 1
ATOM 958 O O . PHE A 1 125 ? 13.992 15.211 -8.594 1 77.12 125 PHE A O 1
ATOM 965 N N . CYS A 1 126 ? 14.688 13.164 -8.266 1 85.38 126 CYS A N 1
ATOM 966 C CA . CYS A 1 126 ? 13.344 12.625 -8.438 1 85.38 126 CYS A CA 1
ATOM 967 C C . CYS A 1 126 ? 12.742 12.234 -7.094 1 85.38 126 CYS A C 1
ATOM 969 O O . CYS A 1 126 ? 13.164 11.25 -6.48 1 85.38 126 CYS A O 1
ATOM 971 N N . PRO A 1 127 ? 11.75 12.938 -6.633 1 80.12 127 PRO A N 1
ATOM 972 C CA . PRO A 1 127 ? 11.203 12.719 -5.289 1 80.12 127 PRO A CA 1
ATOM 973 C C . PRO A 1 127 ? 10.664 11.305 -5.094 1 80.12 127 PRO A C 1
ATOM 975 O O . PRO A 1 127 ? 10.578 10.82 -3.961 1 80.12 127 PRO A O 1
ATOM 978 N N . ARG A 1 128 ? 10.281 10.68 -6.109 1 84.5 128 ARG A N 1
ATOM 979 C CA . ARG A 1 128 ? 9.719 9.336 -5.973 1 84.5 128 ARG A CA 1
ATOM 980 C C . ARG A 1 128 ? 10.82 8.289 -5.832 1 84.5 128 ARG A C 1
ATOM 982 O O . ARG A 1 128 ? 10.555 7.145 -5.473 1 84.5 128 ARG A O 1
ATOM 989 N N . VAL A 1 129 ? 12.023 8.703 -6.078 1 89.06 129 VAL A N 1
ATOM 990 C CA . VAL A 1 129 ? 13.156 7.793 -5.961 1 89.06 129 VAL A CA 1
ATOM 991 C C . VAL A 1 129 ? 13.797 7.941 -4.582 1 89.06 129 VAL A C 1
ATOM 993 O O . VAL A 1 129 ? 14.016 9.062 -4.109 1 89.06 129 VAL A O 1
ATOM 996 N N . ILE A 1 130 ? 14.062 6.801 -3.934 1 83.81 130 ILE A N 1
ATOM 997 C CA . ILE A 1 130 ? 14.695 6.797 -2.621 1 83.81 130 ILE A CA 1
ATOM 998 C C . ILE A 1 130 ? 15.938 5.91 -2.654 1 83.81 130 ILE A C 1
ATOM 1000 O O . ILE A 1 130 ? 16.281 5.359 -3.701 1 83.81 130 ILE A O 1
ATOM 1004 N N . ALA A 1 131 ? 16.625 5.852 -1.512 1 81.56 131 ALA A N 1
ATOM 1005 C CA . ALA A 1 131 ? 17.797 4.992 -1.388 1 81.56 131 ALA A CA 1
ATOM 1006 C C . ALA A 1 131 ? 17.484 3.752 -0.557 1 81.56 131 ALA A C 1
ATOM 1008 O O . ALA A 1 131 ? 16.766 3.832 0.444 1 81.56 131 ALA A O 1
ATOM 1009 N N . ASN A 1 132 ? 17.922 2.629 -1.04 1 84.25 132 ASN A N 1
ATOM 1010 C CA . ASN A 1 132 ? 17.781 1.425 -0.227 1 84.25 132 ASN A CA 1
ATOM 1011 C C . ASN A 1 132 ? 18.906 1.312 0.801 1 84.25 132 ASN A C 1
ATOM 1013 O O . ASN A 1 132 ? 19.656 2.27 1.017 1 84.25 132 ASN A O 1
ATOM 1017 N N . GLU A 1 133 ? 19.078 0.153 1.479 1 70.69 133 GLU A N 1
ATOM 1018 C CA . GLU A 1 133 ? 20.047 -0.051 2.545 1 70.69 133 GLU A CA 1
ATOM 1019 C C . GLU A 1 133 ? 21.484 0.024 2.006 1 70.69 133 GLU A C 1
ATOM 1021 O O . GLU A 1 133 ? 22.406 0.362 2.742 1 70.69 133 GLU A O 1
ATOM 1026 N N . ALA A 1 134 ? 21.641 -0.193 0.723 1 77.38 134 ALA A N 1
ATOM 1027 C CA . ALA A 1 134 ? 22.953 -0.12 0.078 1 77.38 134 ALA A CA 1
ATOM 1028 C C . ALA A 1 134 ? 23.141 1.232 -0.6 1 77.38 134 ALA A C 1
ATOM 1030 O O . ALA A 1 134 ? 24.047 1.391 -1.428 1 77.38 134 ALA A O 1
ATOM 1031 N N . SER A 1 135 ? 22.203 2.211 -0.38 1 77.69 135 SER A N 1
ATOM 1032 C CA . SER A 1 135 ? 22.25 3.57 -0.905 1 77.69 135 SER A CA 1
ATOM 1033 C C . SER A 1 135 ? 22.047 3.588 -2.416 1 77.69 135 SER A C 1
ATOM 1035 O O . SER A 1 135 ? 22.469 4.52 -3.096 1 77.69 135 SER A O 1
ATOM 1037 N N . MET A 1 136 ? 21.484 2.561 -2.865 1 89 136 MET A N 1
ATOM 1038 C CA . MET A 1 136 ? 21.141 2.514 -4.281 1 89 136 MET A CA 1
ATOM 1039 C C . MET A 1 136 ? 19.797 3.184 -4.539 1 89 136 MET A C 1
ATOM 1041 O O . MET A 1 136 ? 18.859 3.029 -3.75 1 89 136 MET A O 1
ATOM 1045 N N . PRO A 1 137 ? 19.75 3.947 -5.629 1 91.81 137 PRO A N 1
ATOM 1046 C CA . PRO A 1 137 ? 18.453 4.547 -5.945 1 91.81 137 PRO A CA 1
ATOM 1047 C C . PRO A 1 137 ? 17.406 3.508 -6.344 1 91.81 137 PRO A C 1
ATOM 1049 O O . PRO A 1 137 ? 17.672 2.652 -7.191 1 91.81 137 PRO A O 1
ATOM 1052 N N . ILE A 1 138 ? 16.234 3.574 -5.727 1 93.25 138 ILE A N 1
ATOM 1053 C CA . ILE A 1 138 ? 15.133 2.688 -6.066 1 93.25 138 ILE A CA 1
ATOM 1054 C C . ILE A 1 138 ? 13.828 3.482 -6.102 1 93.25 138 ILE A C 1
ATOM 1056 O O . ILE A 1 138 ? 13.727 4.543 -5.484 1 93.25 138 ILE A O 1
ATOM 1060 N N . CYS A 1 139 ? 12.898 3.023 -6.855 1 92.31 139 CYS A N 1
ATOM 1061 C CA . CYS A 1 139 ? 11.539 3.562 -6.859 1 92.31 139 CYS A CA 1
ATOM 1062 C C . CYS A 1 139 ? 10.531 2.494 -6.465 1 92.31 139 CYS A C 1
ATOM 1064 O O . CYS A 1 139 ? 10.125 1.677 -7.293 1 92.31 139 CYS A O 1
ATOM 1066 N N . PRO A 1 140 ? 10.039 2.496 -5.23 1 87.06 140 PRO A N 1
ATOM 1067 C CA . PRO A 1 140 ? 9.055 1.493 -4.805 1 87.06 140 PRO A CA 1
ATOM 1068 C C . PRO A 1 140 ? 7.707 1.655 -5.504 1 87.06 140 PRO A C 1
ATOM 1070 O O . PRO A 1 140 ? 6.934 0.698 -5.59 1 87.06 140 PRO A O 1
ATOM 1073 N N . GLY A 1 141 ? 7.422 2.818 -5.961 1 85.94 141 GLY A N 1
ATOM 1074 C CA . GLY A 1 141 ? 6.246 3.064 -6.781 1 85.94 141 GLY A CA 1
ATOM 1075 C C . GLY A 1 141 ? 6.539 3.031 -8.273 1 85.94 141 GLY A C 1
ATOM 1076 O O . GLY A 1 141 ? 7.316 2.197 -8.734 1 85.94 141 GLY A O 1
ATOM 1077 N N . GLN A 1 142 ? 5.844 3.908 -8.969 1 88.69 142 GLN A N 1
ATOM 1078 C CA . GLN A 1 142 ? 6.031 4.039 -10.406 1 88.69 142 GLN A CA 1
ATOM 1079 C C . GLN A 1 142 ? 6.426 5.465 -10.781 1 88.69 142 GLN A C 1
ATOM 1081 O O . GLN A 1 142 ? 5.977 6.426 -10.156 1 88.69 142 GLN A O 1
ATOM 1086 N N . VAL A 1 143 ? 7.293 5.574 -11.742 1 89 143 VAL A N 1
ATOM 1087 C CA . VAL A 1 143 ? 7.699 6.895 -12.219 1 89 143 VAL A CA 1
ATOM 1088 C C . VAL A 1 143 ? 7.66 6.934 -13.742 1 89 143 VAL A C 1
ATOM 1090 O O . VAL A 1 143 ? 7.852 5.906 -14.398 1 89 143 VAL A O 1
ATOM 1093 N N . ASP A 1 144 ? 7.398 8.062 -14.305 1 88 144 ASP A N 1
ATOM 1094 C CA . ASP A 1 144 ? 7.387 8.227 -15.758 1 88 144 ASP A CA 1
ATOM 1095 C C . ASP A 1 144 ? 8.805 8.312 -16.312 1 88 144 ASP A C 1
ATOM 1097 O O . ASP A 1 144 ? 9.625 9.094 -15.82 1 88 144 ASP A O 1
ATOM 1101 N N . VAL A 1 145 ? 8.984 7.461 -17.281 1 92.06 145 VAL A N 1
ATOM 1102 C CA . VAL A 1 145 ? 10.219 7.652 -18.047 1 92.06 145 VAL A CA 1
ATOM 1103 C C . VAL A 1 145 ? 10.172 8.992 -18.766 1 92.06 145 VAL A C 1
ATOM 1105 O O . VAL A 1 145 ? 9.164 9.336 -19.391 1 92.06 145 VAL A O 1
ATOM 1108 N N . ALA A 1 146 ? 11.289 9.703 -18.656 1 88 146 ALA A N 1
ATOM 1109 C CA . ALA A 1 146 ? 11.336 11 -19.312 1 88 146 ALA A CA 1
ATOM 1110 C C . ALA A 1 146 ? 11.141 10.859 -20.828 1 88 146 ALA A C 1
ATOM 1112 O O . ALA A 1 146 ? 11.758 10 -21.453 1 88 146 ALA A O 1
ATOM 1113 N N . PRO A 1 147 ? 10.312 11.68 -21.422 1 82.75 147 PRO A N 1
ATOM 1114 C CA . PRO A 1 147 ? 10.086 11.578 -22.875 1 82.75 147 PRO A CA 1
ATOM 1115 C C . PRO A 1 147 ? 11.359 11.805 -23.688 1 82.75 147 PRO A C 1
ATOM 1117 O O . PRO A 1 147 ? 12.172 12.664 -23.328 1 82.75 147 PRO A O 1
ATOM 1120 N N . PHE A 1 148 ? 11.461 11.031 -24.672 1 85.38 148 PHE A N 1
ATOM 1121 C CA . PHE A 1 148 ? 12.664 11.148 -25.484 1 85.38 148 PHE A CA 1
ATOM 1122 C C . PHE A 1 148 ? 12.305 11.414 -26.938 1 85.38 148 PHE A C 1
ATOM 1124 O O . PHE A 1 148 ? 13.188 11.578 -27.781 1 85.38 148 PHE A O 1
ATOM 1131 N N . THR A 1 149 ? 11.078 11.414 -27.203 1 79.5 149 THR A N 1
ATOM 1132 C CA . THR A 1 149 ? 10.594 11.82 -28.516 1 79.5 149 THR A CA 1
ATOM 1133 C C . THR A 1 149 ? 9.234 12.516 -28.406 1 79.5 149 THR A C 1
ATOM 1135 O O . THR A 1 149 ? 8.461 12.234 -27.484 1 79.5 149 THR A O 1
ATOM 1138 N N . ASN A 1 150 ? 8.961 13.438 -29.344 1 74.12 150 ASN A N 1
ATOM 1139 C CA . ASN A 1 150 ? 7.691 14.156 -29.344 1 74.12 150 ASN A CA 1
ATOM 1140 C C . ASN A 1 150 ? 6.859 13.828 -30.578 1 74.12 150 ASN A C 1
ATOM 1142 O O . ASN A 1 150 ? 5.676 14.172 -30.641 1 74.12 150 ASN A O 1
ATOM 1146 N N . ASP A 1 151 ? 7.41 13.141 -31.516 1 83.31 151 ASP A N 1
ATOM 1147 C CA . ASP A 1 151 ? 6.711 12.906 -32.781 1 83.31 151 ASP A CA 1
ATOM 1148 C C . ASP A 1 151 ? 6.641 11.414 -33.094 1 83.31 151 ASP A C 1
ATOM 1150 O O . ASP A 1 151 ? 6.477 11.031 -34.25 1 83.31 151 ASP A O 1
ATOM 1154 N N . ASP A 1 152 ? 6.906 10.57 -32.188 1 90.56 152 ASP A N 1
ATOM 1155 C CA . ASP A 1 152 ? 6.93 9.125 -32.375 1 90.56 152 ASP A CA 1
ATOM 1156 C C . ASP A 1 152 ? 6.156 8.43 -31.234 1 90.56 152 ASP A C 1
ATOM 1158 O O . ASP A 1 152 ? 5.805 9.062 -30.25 1 90.56 152 ASP A O 1
ATOM 1162 N N . VAL A 1 153 ? 5.695 7.188 -31.547 1 93.25 153 VAL A N 1
ATOM 1163 C CA . VAL A 1 153 ? 4.945 6.406 -30.562 1 93.25 153 VAL A CA 1
ATOM 1164 C C . VAL A 1 153 ? 5.648 5.07 -30.328 1 93.25 153 VAL A C 1
ATOM 1166 O O . VAL A 1 153 ? 5.953 4.344 -31.281 1 93.25 153 VAL A O 1
ATOM 1169 N N . VAL A 1 154 ? 5.945 4.793 -29.094 1 95.88 154 VAL A N 1
ATOM 1170 C CA . VAL A 1 154 ? 6.531 3.506 -28.734 1 95.88 154 VAL A CA 1
ATOM 1171 C C . VAL A 1 154 ? 5.473 2.41 -28.844 1 95.88 154 VAL A C 1
ATOM 1173 O O . VAL A 1 154 ? 4.344 2.576 -28.391 1 95.88 154 VAL A O 1
ATOM 1176 N N . VAL A 1 155 ? 5.855 1.286 -29.484 1 97 155 VAL A N 1
ATOM 1177 C CA . VAL A 1 155 ? 4.836 0.266 -29.703 1 97 155 VAL A CA 1
ATOM 1178 C C . VAL A 1 155 ? 5.258 -1.044 -29.047 1 97 155 VAL A C 1
ATOM 1180 O O . VAL A 1 155 ? 4.453 -1.97 -28.922 1 97 155 VAL A O 1
ATOM 1183 N N . ASP A 1 156 ? 6.465 -1.137 -28.641 1 97.69 156 ASP A N 1
ATOM 1184 C CA . ASP A 1 156 ? 6.938 -2.322 -27.922 1 97.69 156 ASP A CA 1
ATOM 1185 C C . ASP A 1 156 ? 8.117 -1.983 -27.016 1 97.69 156 ASP A C 1
ATOM 1187 O O . ASP A 1 156 ? 8.773 -0.956 -27.203 1 97.69 156 ASP A O 1
ATOM 1191 N N . VAL A 1 157 ? 8.328 -2.863 -26.031 1 97.81 157 VAL A N 1
ATOM 1192 C CA . VAL A 1 157 ? 9.422 -2.645 -25.078 1 97.81 157 VAL A CA 1
ATOM 1193 C C . VAL A 1 157 ? 10.062 -3.982 -24.719 1 97.81 157 VAL A C 1
ATOM 1195 O O . VAL A 1 157 ? 9.375 -5.004 -24.641 1 97.81 157 VAL A O 1
ATOM 1198 N N . THR A 1 158 ? 11.289 -4.035 -24.531 1 97.69 158 THR A N 1
ATOM 1199 C CA . THR A 1 158 ? 12.055 -5.191 -24.078 1 97.69 158 THR A CA 1
ATOM 1200 C C . THR A 1 158 ? 13.203 -4.758 -23.172 1 97.69 158 THR A C 1
ATOM 1202 O O . THR A 1 158 ? 13.375 -3.564 -22.906 1 97.69 158 THR A O 1
ATOM 1205 N N . SER A 1 159 ? 13.914 -5.781 -22.594 1 97.38 159 SER A N 1
ATOM 1206 C CA . SER A 1 159 ? 14.93 -5.406 -21.609 1 97.38 159 SER A CA 1
ATOM 1207 C C . SER A 1 159 ? 16.125 -6.355 -21.656 1 97.38 159 SER A C 1
ATOM 1209 O O . SER A 1 159 ? 16 -7.496 -22.125 1 97.38 159 SER A O 1
ATOM 1211 N N . GLY A 1 160 ? 17.25 -5.855 -21.297 1 95.88 160 GLY A N 1
ATOM 1212 C CA . GLY A 1 160 ? 18.406 -6.652 -20.891 1 95.88 160 GLY A CA 1
ATOM 1213 C C . GLY A 1 160 ? 18.562 -6.762 -19.391 1 95.88 160 GLY A C 1
ATOM 1214 O O . GLY A 1 160 ? 17.562 -6.75 -18.656 1 95.88 160 GLY A O 1
ATOM 1215 N N . SER A 1 161 ? 19.75 -6.922 -18.938 1 92.5 161 SER A N 1
ATOM 1216 C CA . SER A 1 161 ? 19.969 -7.098 -17.5 1 92.5 161 SER A CA 1
ATOM 1217 C C . SER A 1 161 ? 19.75 -5.797 -16.75 1 92.5 161 SER A C 1
ATOM 1219 O O . SER A 1 161 ? 19.266 -5.809 -15.609 1 92.5 161 SER A O 1
ATOM 1221 N N . ALA A 1 162 ? 20.25 -4.695 -17.281 1 96.38 162 ALA A N 1
ATOM 1222 C CA . ALA A 1 162 ? 20.172 -3.418 -16.578 1 96.38 162 ALA A CA 1
ATOM 1223 C C . ALA A 1 162 ? 19.891 -2.275 -17.547 1 96.38 162 ALA A C 1
ATOM 1225 O O . ALA A 1 162 ? 20.359 -1.155 -17.359 1 96.38 162 ALA A O 1
ATOM 1226 N N . TYR A 1 163 ? 19.172 -2.6 -18.625 1 97.38 163 TYR A N 1
ATOM 1227 C CA . TYR A 1 163 ? 18.797 -1.579 -19.609 1 97.38 163 TYR A CA 1
ATOM 1228 C C . TYR A 1 163 ? 17.531 -1.98 -20.359 1 97.38 163 TYR A C 1
ATOM 1230 O O . TYR A 1 163 ? 17.109 -3.135 -20.312 1 97.38 163 TYR A O 1
ATOM 1238 N N . TYR A 1 164 ? 16.969 -1.036 -21.047 1 98.12 164 TYR A N 1
ATOM 1239 C CA . TYR A 1 164 ? 15.711 -1.231 -21.766 1 98.12 164 TYR A CA 1
ATOM 1240 C C . TYR A 1 164 ? 15.812 -0.743 -23.203 1 98.12 164 TYR A C 1
ATOM 1242 O O . TYR A 1 164 ? 16.641 0.122 -23.516 1 98.12 164 TYR A O 1
ATOM 1250 N N . ALA A 1 165 ? 15.008 -1.337 -24.062 1 97.88 165 ALA A N 1
ATOM 1251 C CA . ALA A 1 165 ? 14.883 -0.938 -25.453 1 97.88 165 ALA A CA 1
ATOM 1252 C C . ALA A 1 165 ? 13.414 -0.882 -25.891 1 97.88 165 ALA A C 1
ATOM 1254 O O . ALA A 1 165 ? 12.617 -1.734 -25.5 1 97.88 165 ALA A O 1
ATOM 1255 N N . CYS A 1 166 ? 13.109 0.114 -26.656 1 97.19 166 CYS A N 1
ATOM 1256 C CA . CYS A 1 166 ? 11.766 0.268 -27.188 1 97.19 166 CYS A CA 1
ATOM 1257 C C . CYS A 1 166 ? 11.797 0.374 -28.703 1 97.19 166 CYS A C 1
ATOM 1259 O O . CYS A 1 166 ? 12.742 0.919 -29.281 1 97.19 166 CYS A O 1
ATOM 1261 N N . VAL A 1 167 ? 10.828 -0.175 -29.297 1 97.56 167 VAL A N 1
ATOM 1262 C CA . VAL A 1 167 ? 10.609 -0.017 -30.734 1 97.56 167 VAL A CA 1
ATOM 1263 C C . VAL A 1 167 ? 9.477 0.983 -30.969 1 97.56 167 VAL A C 1
ATOM 1265 O O . VAL A 1 167 ? 8.453 0.943 -30.297 1 97.56 167 VAL A O 1
ATOM 1268 N N . SER A 1 168 ? 9.711 1.866 -31.875 1 95.56 168 SER A N 1
ATOM 1269 C CA . SER A 1 168 ? 8.703 2.889 -32.125 1 95.56 168 SER A CA 1
ATOM 1270 C C . SER A 1 168 ? 7.945 2.609 -33.438 1 95.56 168 SER A C 1
ATOM 1272 O O . SER A 1 168 ? 8.344 1.749 -34.219 1 95.56 168 SER A O 1
ATOM 1274 N N . LEU A 1 169 ? 6.887 3.316 -33.625 1 94.81 169 LEU A N 1
ATOM 1275 C CA . LEU A 1 169 ? 6.023 3.211 -34.781 1 94.81 169 LEU A CA 1
ATOM 1276 C C . LEU A 1 169 ? 6.789 3.557 -36.062 1 94.81 169 LEU A C 1
ATOM 1278 O O . LEU A 1 169 ? 6.52 2.992 -37.125 1 94.81 169 LEU A O 1
ATOM 1282 N N . ARG A 1 170 ? 7.812 4.379 -36 1 93.5 170 ARG A N 1
ATOM 1283 C CA . ARG A 1 170 ? 8.594 4.812 -37.156 1 93.5 170 ARG A CA 1
ATOM 1284 C C . ARG A 1 170 ? 9.773 3.873 -37.406 1 93.5 170 ARG A C 1
ATOM 1286 O O . ARG A 1 170 ? 10.602 4.125 -38.281 1 93.5 170 ARG A O 1
ATOM 1293 N N . GLY A 1 171 ? 9.859 2.826 -36.625 1 95.25 171 GLY A N 1
ATOM 1294 C CA . GLY A 1 171 ? 10.906 1.828 -36.812 1 95.25 171 GLY A CA 1
ATOM 1295 C C . GLY A 1 171 ? 12.234 2.227 -36.188 1 95.25 171 GLY A C 1
ATOM 1296 O O . GLY A 1 171 ? 13.289 1.852 -36.688 1 95.25 171 GLY A O 1
ATOM 1297 N N . ASN A 1 172 ? 12.156 3.092 -35.25 1 94.62 172 ASN A N 1
ATOM 1298 C CA . ASN A 1 172 ? 13.336 3.438 -34.469 1 94.62 172 ASN A CA 1
ATOM 1299 C C . ASN A 1 172 ? 13.422 2.604 -33.188 1 94.62 172 ASN A C 1
ATOM 1301 O O . ASN A 1 172 ? 12.414 2.045 -32.75 1 94.62 172 ASN A O 1
ATOM 1305 N N . VAL A 1 173 ? 14.68 2.529 -32.688 1 96.75 173 VAL A N 1
ATOM 1306 C CA . VAL A 1 173 ? 14.859 1.917 -31.375 1 96.75 173 VAL A CA 1
ATOM 1307 C C . VAL A 1 173 ? 15.438 2.941 -30.406 1 96.75 173 VAL A C 1
ATOM 1309 O O . VAL A 1 173 ? 16.312 3.729 -30.766 1 96.75 173 VAL A O 1
ATOM 1312 N N . PHE A 1 174 ? 14.859 3.076 -29.266 1 97.31 174 PHE A N 1
ATOM 1313 C CA . PHE A 1 174 ? 15.352 3.912 -28.188 1 97.31 174 PHE A CA 1
ATOM 1314 C C . PHE A 1 174 ? 15.773 3.059 -27 1 97.31 174 PHE A C 1
ATOM 1316 O O . PHE A 1 174 ? 15.062 2.133 -26.609 1 97.31 174 PHE A O 1
ATOM 1323 N N . THR A 1 175 ? 16.969 3.311 -26.469 1 97.44 175 THR A N 1
ATOM 1324 C CA . THR A 1 175 ? 17.5 2.494 -25.375 1 97.44 175 THR A CA 1
ATOM 1325 C C . THR A 1 175 ? 18.016 3.373 -24.234 1 97.44 175 THR A C 1
ATOM 1327 O O . THR A 1 175 ? 18.422 4.512 -24.469 1 97.44 175 THR A O 1
ATOM 1330 N N . TRP A 1 176 ? 17.859 2.932 -22.984 1 97.56 176 TRP A N 1
ATOM 1331 C CA . TRP A 1 176 ? 18.422 3.605 -21.812 1 97.56 176 TRP A CA 1
ATOM 1332 C C . TRP A 1 176 ? 18.828 2.596 -20.75 1 97.56 176 TRP A C 1
ATOM 1334 O O . TRP A 1 176 ? 18.422 1.437 -20.797 1 97.56 176 TRP A O 1
ATOM 1344 N N . GLY A 1 177 ? 19.672 2.986 -19.812 1 97.25 177 GLY A N 1
ATOM 1345 C CA . GLY A 1 177 ? 20.234 2.129 -18.766 1 97.25 177 GLY A CA 1
ATOM 1346 C C . GLY A 1 177 ? 21.734 1.953 -18.875 1 97.25 177 GLY A C 1
ATOM 1347 O O . GLY A 1 177 ? 22.438 2.883 -19.25 1 97.25 177 GLY A O 1
ATOM 1348 N N . ALA A 1 178 ? 22.188 0.752 -18.578 1 97 178 ALA A N 1
ATOM 1349 C CA . ALA A 1 178 ? 23.609 0.444 -18.594 1 97 178 ALA A CA 1
ATOM 1350 C C . ALA A 1 178 ? 24.172 0.487 -20.016 1 97 178 ALA A C 1
ATOM 1352 O O . ALA A 1 178 ? 23.516 0.018 -20.953 1 97 178 ALA A O 1
ATOM 1353 N N . ASN A 1 179 ? 25.344 1.029 -20.172 1 96.19 179 ASN A N 1
ATOM 1354 C CA . ASN A 1 179 ? 25.984 1.148 -21.484 1 96.19 179 ASN A CA 1
ATOM 1355 C C . ASN A 1 179 ? 27.438 0.713 -21.453 1 96.19 179 ASN A C 1
ATOM 1357 O O . ASN A 1 179 ? 28.281 1.258 -22.172 1 96.19 179 ASN A O 1
ATOM 1361 N N . ASN A 1 180 ? 27.781 -0.244 -20.688 1 92.38 180 ASN A N 1
ATOM 1362 C CA . ASN A 1 180 ? 29.156 -0.704 -20.5 1 92.38 180 ASN A CA 1
ATOM 1363 C C . ASN A 1 180 ? 29.703 -1.363 -21.766 1 92.38 180 ASN A C 1
ATOM 1365 O O . ASN A 1 180 ? 30.922 -1.435 -21.953 1 92.38 180 ASN A O 1
ATOM 1369 N N . CYS A 1 181 ? 28.812 -1.841 -22.641 1 94.06 181 CYS A N 1
ATOM 1370 C CA . CYS A 1 181 ? 29.25 -2.5 -23.875 1 94.06 181 CYS A CA 1
ATOM 1371 C C . CYS A 1 181 ? 28.625 -1.824 -25.094 1 94.06 181 CYS A C 1
ATOM 1373 O O . CYS A 1 181 ? 28.484 -2.451 -26.141 1 94.06 181 CYS A O 1
ATOM 1375 N N . GLY A 1 182 ? 28.156 -0.63 -24.906 1 93.88 182 GLY A N 1
ATOM 1376 C CA . GLY A 1 182 ? 27.641 0.12 -26.031 1 93.88 182 GLY A CA 1
ATOM 1377 C C . GLY A 1 182 ? 26.234 -0.291 -26.422 1 93.88 182 GLY A C 1
ATOM 1378 O O . GLY A 1 182 ? 25.812 -0.094 -27.562 1 93.88 182 GLY A O 1
ATOM 1379 N N . GLN A 1 183 ? 25.5 -0.85 -25.547 1 94.06 183 GLN A N 1
ATOM 1380 C CA . GLN A 1 183 ? 24.141 -1.316 -25.812 1 94.06 183 GLN A CA 1
ATOM 1381 C C . GLN A 1 183 ? 23.203 -0.147 -26.109 1 94.06 183 GLN A C 1
ATOM 1383 O O . GLN A 1 183 ? 22.312 -0.258 -26.953 1 94.06 183 GLN A O 1
ATOM 1388 N N . CYS A 1 184 ? 23.438 0.976 -25.406 1 95.81 184 CYS A N 1
ATOM 1389 C CA . CYS A 1 184 ? 22.5 2.088 -25.484 1 95.81 184 CYS A CA 1
ATOM 1390 C C . CYS A 1 184 ? 23.047 3.207 -26.359 1 95.81 184 CYS A C 1
ATOM 1392 O O . CYS A 1 184 ? 22.297 3.951 -26.984 1 95.81 184 CYS A O 1
ATOM 1394 N N . HIS A 1 185 ? 24.359 3.375 -26.266 1 93.94 185 HIS A N 1
ATOM 1395 C CA . HIS A 1 185 ? 25.016 4.469 -26.969 1 93.94 185 HIS A CA 1
ATOM 1396 C C . HIS A 1 185 ? 26.391 4.047 -27.484 1 93.94 185 HIS A C 1
ATOM 1398 O O . HIS A 1 185 ? 27.078 3.236 -26.844 1 93.94 185 HIS A O 1
ATOM 1404 N N . PHE A 1 186 ? 26.844 4.645 -28.594 1 91.75 186 PHE A N 1
ATOM 1405 C CA . PHE A 1 186 ? 28.094 4.227 -29.234 1 91.75 186 PHE A CA 1
ATOM 1406 C C . PHE A 1 186 ? 29.297 4.719 -28.438 1 91.75 186 PHE A C 1
ATOM 1408 O O . PHE A 1 186 ? 30.375 4.152 -28.531 1 91.75 186 PHE A O 1
ATOM 1415 N N . ASP A 1 187 ? 29.078 5.832 -27.688 1 91.94 187 ASP A N 1
ATOM 1416 C CA . ASP A 1 187 ? 30.141 6.363 -26.859 1 91.94 187 ASP A CA 1
ATOM 1417 C C . ASP A 1 187 ? 30.266 5.582 -25.547 1 91.94 187 ASP A C 1
ATOM 1419 O O . ASP A 1 187 ? 29.391 5.688 -24.672 1 91.94 187 ASP A O 1
ATOM 1423 N N . LEU A 1 188 ? 31.297 4.848 -25.359 1 92.06 188 LEU A N 1
ATOM 1424 C CA . LEU A 1 188 ? 31.469 3.967 -24.219 1 92.06 188 LEU A CA 1
ATOM 1425 C C . LEU A 1 188 ? 31.797 4.77 -22.969 1 92.06 188 LEU A C 1
ATOM 1427 O O . LEU A 1 188 ? 31.75 4.242 -21.844 1 92.06 188 LEU A O 1
ATOM 1431 N N . GLU A 1 189 ? 32.094 6.051 -23.062 1 90.19 189 GLU A N 1
ATOM 1432 C CA . GLU A 1 189 ? 32.312 6.898 -21.906 1 90.19 189 GLU A CA 1
ATOM 1433 C C . GLU A 1 189 ? 30.984 7.191 -21.188 1 90.19 189 GLU A C 1
ATOM 1435 O O . GLU A 1 189 ? 30.984 7.527 -20 1 90.19 189 GLU A O 1
ATOM 1440 N N . ASN A 1 190 ? 29.969 7.016 -21.984 1 91 190 ASN A N 1
ATOM 1441 C CA . ASN A 1 190 ? 28.625 7.098 -21.391 1 91 190 ASN A CA 1
ATOM 1442 C C . ASN A 1 190 ? 28.203 5.762 -20.797 1 91 190 ASN A C 1
ATOM 1444 O O . ASN A 1 190 ? 27.281 5.117 -21.312 1 91 190 ASN A O 1
ATOM 1448 N N . THR A 1 191 ? 28.75 5.422 -19.641 1 91.38 191 THR A N 1
ATOM 1449 C CA . THR A 1 191 ? 28.562 4.09 -19.062 1 91.38 191 THR A CA 1
ATOM 1450 C C . THR A 1 191 ? 27.125 3.908 -18.594 1 91.38 19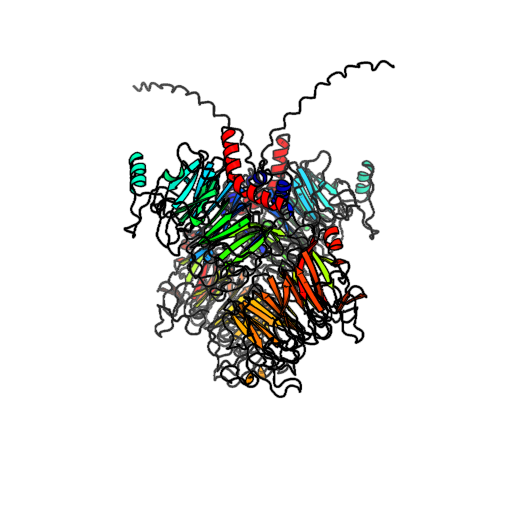1 THR A C 1
ATOM 1452 O O . THR A 1 191 ? 26.672 2.781 -18.391 1 91.38 191 THR A O 1
ATOM 1455 N N . CYS A 1 192 ? 26.469 5.035 -18.391 1 93.44 192 CYS A N 1
ATOM 1456 C CA . CYS A 1 192 ? 25.078 5.043 -17.938 1 93.44 192 CYS A CA 1
ATOM 1457 C C . CYS A 1 192 ? 24.25 6.039 -18.734 1 93.44 192 CYS A C 1
ATOM 1459 O O . CYS A 1 192 ? 24.516 7.242 -18.703 1 93.44 192 CYS A O 1
ATOM 1461 N N . CYS A 1 193 ? 23.25 5.543 -19.406 1 95.19 193 CYS A N 1
ATOM 1462 C CA . CYS A 1 193 ? 22.344 6.414 -20.141 1 95.19 193 CYS A CA 1
ATOM 1463 C C . CYS A 1 193 ? 21.047 6.637 -19.359 1 95.19 193 CYS A C 1
ATOM 1465 O O . CYS A 1 193 ? 20.188 5.766 -19.312 1 95.19 193 CYS A O 1
ATOM 1467 N N . CYS A 1 194 ? 20.812 7.789 -18.875 1 92.94 194 CYS A N 1
ATOM 1468 C CA . CYS A 1 194 ? 19.703 8.078 -17.984 1 92.94 194 CYS A CA 1
ATOM 1469 C C . CYS A 1 194 ? 18.484 8.531 -18.781 1 92.94 194 CYS A C 1
ATOM 1471 O O . CYS A 1 194 ? 17.406 8.727 -18.203 1 92.94 194 CYS A O 1
ATOM 1473 N N . TYR A 1 195 ? 18.656 8.711 -20.094 1 93.06 195 TYR A N 1
ATOM 1474 C CA . TYR A 1 195 ? 17.578 9.039 -21 1 93.06 195 TYR A CA 1
ATOM 1475 C C . TYR A 1 195 ? 17.578 8.102 -22.203 1 93.06 195 TYR A C 1
ATOM 1477 O O . TYR A 1 195 ? 18.609 7.516 -22.547 1 93.06 195 TYR A O 1
ATOM 1485 N N . GLY A 1 196 ? 16.406 8.023 -22.828 1 95 196 GLY A N 1
ATOM 1486 C CA . GLY A 1 196 ? 16.344 7.227 -24.031 1 95 196 GLY A CA 1
ATOM 1487 C C . GLY A 1 196 ? 17.234 7.75 -25.141 1 95 196 GLY A C 1
ATOM 1488 O O . GLY A 1 196 ? 17.203 8.938 -25.469 1 95 196 GLY A O 1
ATOM 1489 N N . GLN A 1 197 ? 18.047 6.812 -25.641 1 95.19 197 GLN A N 1
ATOM 1490 C CA . GLN A 1 197 ? 18.938 7.113 -26.75 1 95.19 197 GLN A CA 1
ATOM 1491 C C . GLN A 1 197 ? 18.469 6.434 -28.047 1 95.19 197 GLN A C 1
ATOM 1493 O O . GLN A 1 197 ? 18.156 5.246 -28.047 1 95.19 197 GLN A O 1
ATOM 1498 N N . LYS A 1 198 ? 18.469 7.211 -29.094 1 94.88 198 LYS A N 1
ATOM 1499 C CA . LYS A 1 198 ? 18.078 6.637 -30.391 1 94.88 198 LYS A CA 1
ATOM 1500 C C . LYS A 1 198 ? 19.203 5.824 -31 1 94.88 198 LYS A C 1
ATOM 1502 O O . LYS A 1 198 ? 20.344 6.289 -31.047 1 94.88 198 LYS A O 1
ATOM 1507 N N . ARG A 1 199 ? 18.922 4.578 -31.344 1 92.31 199 ARG A N 1
ATOM 1508 C CA . ARG A 1 199 ? 19.781 3.711 -32.156 1 92.31 199 ARG A CA 1
ATOM 1509 C C . ARG A 1 199 ? 19.109 3.328 -33.469 1 92.31 199 ARG A C 1
ATOM 1511 O O . ARG A 1 199 ? 17.891 3.086 -33.469 1 92.31 199 ARG A O 1
ATOM 1518 N N . SER A 1 200 ? 19.828 3.393 -34.562 1 90.5 200 SER A N 1
ATOM 1519 C CA . SER A 1 200 ? 19.219 3.086 -35.844 1 90.5 200 SER A CA 1
ATOM 1520 C C . SER A 1 200 ? 20.156 2.258 -36.719 1 90.5 200 SER A C 1
ATOM 1522 O O . SER A 1 200 ? 21.359 2.145 -36.438 1 90.5 200 SER A O 1
ATOM 1524 N N . VAL A 1 201 ? 19.609 1.569 -37.656 1 94.69 201 VAL A N 1
ATOM 1525 C CA . VAL A 1 201 ? 20.312 0.867 -38.719 1 94.69 201 VAL A CA 1
ATOM 1526 C C . VAL A 1 201 ? 20.078 1.57 -40.062 1 94.69 201 VAL A C 1
ATOM 1528 O O . VAL A 1 201 ? 18.922 1.749 -40.469 1 94.69 201 VAL A O 1
ATOM 1531 N N . ASP A 1 202 ? 21.156 1.942 -40.719 1 91.62 202 ASP A N 1
ATOM 1532 C CA . ASP A 1 202 ? 21.062 2.73 -41.938 1 91.62 202 ASP A CA 1
ATOM 1533 C C . ASP A 1 202 ? 20.219 2.008 -43 1 91.62 202 ASP A C 1
ATOM 1535 O O . ASP A 1 202 ? 20.5 0.853 -43.344 1 91.62 202 ASP A O 1
ATOM 1539 N N . GLY A 1 203 ? 19.25 2.729 -43.469 1 92.19 203 GLY A N 1
ATOM 1540 C CA . GLY A 1 203 ? 18.438 2.232 -44.562 1 92.19 203 GLY A CA 1
ATOM 1541 C C . GLY A 1 203 ? 17.422 1.194 -44.125 1 92.19 203 GLY A C 1
ATOM 1542 O O . GLY A 1 203 ? 16.75 0.578 -44.969 1 92.19 203 GLY A O 1
ATOM 1543 N N . GLU A 1 204 ? 17.312 0.938 -42.875 1 95.12 204 GLU A N 1
ATOM 1544 C CA . GLU A 1 204 ? 16.406 -0.1 -42.375 1 95.12 204 GLU A CA 1
ATOM 1545 C C . GLU A 1 204 ? 15.414 0.469 -41.375 1 95.12 204 GLU A C 1
ATOM 1547 O O . GLU A 1 204 ? 15.695 1.47 -40.719 1 95.12 204 GLU A O 1
ATOM 1552 N N . LYS A 1 205 ? 14.188 -0.141 -41.312 1 96.88 205 LYS A N 1
ATOM 1553 C CA . LYS A 1 205 ? 13.211 0.084 -40.25 1 96.88 205 LYS A CA 1
ATOM 1554 C C . LYS A 1 205 ? 13.133 -1.117 -39.312 1 96.88 205 LYS A C 1
ATOM 1556 O O . LYS A 1 205 ? 12.977 -2.254 -39.781 1 96.88 205 LYS A O 1
ATOM 1561 N N . ILE A 1 206 ? 13.242 -0.856 -38.062 1 97.81 206 ILE A N 1
ATOM 1562 C CA . ILE A 1 206 ? 13.32 -1.918 -37.094 1 97.81 206 ILE A CA 1
ATOM 1563 C C . ILE A 1 206 ? 11.906 -2.32 -36.656 1 97.81 206 ILE A C 1
ATOM 1565 O O . ILE A 1 206 ? 11.078 -1.462 -36.344 1 97.81 206 ILE A O 1
ATOM 1569 N N . VAL A 1 207 ? 11.625 -3.621 -36.562 1 97.69 207 VAL A N 1
ATOM 1570 C CA . VAL A 1 207 ? 10.289 -4.086 -36.219 1 97.69 207 VAL A CA 1
ATOM 1571 C C . VAL A 1 207 ? 10.32 -4.848 -34.906 1 97.69 207 VAL A C 1
ATOM 1573 O O . VAL A 1 207 ? 9.281 -5.055 -34.281 1 97.69 207 VAL A O 1
ATOM 1576 N N . GLU A 1 208 ? 11.484 -5.293 -34.531 1 97.81 208 GLU A N 1
ATOM 1577 C CA . GLU A 1 208 ? 11.625 -6.102 -33.312 1 97.81 208 GLU A CA 1
ATOM 1578 C C . GLU A 1 208 ? 13.023 -5.949 -32.719 1 97.81 208 GLU A C 1
ATOM 1580 O O . GLU A 1 208 ? 14 -5.75 -33.438 1 97.81 208 GLU A O 1
ATOM 1585 N N . ALA A 1 209 ? 13.039 -5.988 -31.406 1 98.12 209 ALA A N 1
ATOM 1586 C CA . ALA A 1 209 ? 14.312 -5.949 -30.688 1 98.12 209 ALA A CA 1
ATOM 1587 C C . ALA A 1 209 ? 14.391 -7.055 -29.641 1 98.12 209 ALA A C 1
ATOM 1589 O O . ALA A 1 209 ? 13.375 -7.434 -29.047 1 98.12 209 ALA A O 1
ATOM 1590 N N . ALA A 1 210 ? 15.531 -7.598 -29.391 1 98.12 210 ALA A N 1
ATOM 1591 C CA . ALA A 1 210 ? 15.836 -8.586 -28.359 1 98.12 210 ALA A CA 1
ATOM 1592 C C . ALA A 1 210 ? 17.125 -8.227 -27.625 1 98.12 210 ALA A C 1
ATOM 1594 O O . ALA A 1 210 ? 18.156 -7.98 -28.266 1 98.12 210 ALA A O 1
ATOM 1595 N N . CYS A 1 211 ? 17.047 -8.219 -26.312 1 97.81 211 CYS A N 1
ATOM 1596 C CA . CYS A 1 211 ? 18.188 -7.734 -25.531 1 97.81 211 CYS A CA 1
ATOM 1597 C C . CYS A 1 211 ? 18.781 -8.859 -24.703 1 97.81 211 CYS A C 1
ATOM 1599 O O . CYS A 1 211 ? 18.094 -9.469 -23.875 1 97.81 211 CYS A O 1
ATOM 1601 N N . SER A 1 212 ? 20.031 -9.109 -24.859 1 96.94 212 SER A N 1
ATOM 1602 C CA . SER A 1 212 ? 20.797 -9.922 -23.906 1 96.94 212 SER A CA 1
ATOM 1603 C C . SER A 1 212 ? 21.422 -9.055 -22.828 1 96.94 212 SER A C 1
ATOM 1605 O O . SER A 1 212 ? 21.109 -7.871 -22.703 1 96.94 212 SER A O 1
ATOM 1607 N N . ASN A 1 213 ? 22.344 -9.641 -22.016 1 95.44 213 ASN A N 1
ATOM 1608 C CA . ASN A 1 213 ? 22.938 -8.867 -20.938 1 95.44 213 ASN A CA 1
ATOM 1609 C C . ASN A 1 213 ? 23.75 -7.684 -21.469 1 95.44 213 ASN A C 1
ATOM 1611 O O . ASN A 1 213 ? 23.656 -6.578 -20.922 1 95.44 213 ASN A O 1
ATOM 1615 N N . PHE A 1 214 ? 24.5 -7.98 -22.578 1 94 214 PHE A N 1
ATOM 1616 C CA . PHE A 1 214 ? 25.469 -6.969 -22.969 1 94 214 PHE A CA 1
ATOM 1617 C C . PHE A 1 214 ? 25.422 -6.715 -24.469 1 94 214 PHE A C 1
ATOM 1619 O O . PHE A 1 214 ? 26.297 -6.043 -25.016 1 94 214 PHE A O 1
ATOM 1626 N N . SER A 1 215 ? 24.484 -7.262 -25.156 1 95.44 215 SER A N 1
ATOM 1627 C CA . SER A 1 215 ? 24.281 -7.051 -26.578 1 95.44 215 SER A CA 1
ATOM 1628 C C . SER A 1 215 ? 22.797 -7.02 -26.922 1 95.44 215 SER A C 1
ATOM 1630 O O . SER A 1 215 ? 21.969 -7.457 -26.125 1 95.44 215 SER A O 1
ATOM 1632 N N . MET A 1 216 ? 22.5 -6.504 -27.984 1 96.88 216 MET A N 1
ATOM 1633 C CA . MET A 1 216 ? 21.109 -6.523 -28.453 1 96.88 216 MET A CA 1
ATOM 1634 C C . MET A 1 216 ? 21.047 -6.801 -29.953 1 96.88 216 MET A C 1
ATOM 1636 O O . MET A 1 216 ? 22 -6.508 -30.688 1 96.88 216 MET A O 1
ATOM 1640 N N . LEU A 1 217 ? 20.031 -7.41 -30.375 1 98.12 217 LEU A N 1
ATOM 1641 C CA . LEU A 1 217 ? 19.719 -7.68 -31.781 1 98.12 217 LEU A CA 1
ATOM 1642 C C . LEU A 1 217 ? 18.422 -6.98 -32.188 1 98.12 217 LEU A C 1
ATOM 1644 O O . LEU A 1 217 ? 17.547 -6.742 -31.359 1 98.12 217 LEU A O 1
ATOM 1648 N N . VAL A 1 218 ? 18.359 -6.629 -33.406 1 98.19 218 VAL A N 1
ATOM 1649 C CA . VAL A 1 218 ? 17.125 -6.082 -33.969 1 98.19 218 VAL A CA 1
ATOM 1650 C C . VAL A 1 218 ? 16.812 -6.773 -35.281 1 98.19 218 VAL A C 1
ATOM 1652 O O . VAL A 1 218 ? 17.719 -7.156 -36.031 1 98.19 218 VAL A O 1
ATOM 1655 N N . ARG A 1 219 ? 15.609 -7.012 -35.469 1 98.12 219 ARG A N 1
ATOM 1656 C CA . ARG A 1 219 ? 15.117 -7.473 -36.781 1 98.12 219 ARG A CA 1
ATOM 1657 C C . ARG A 1 219 ? 14.469 -6.332 -37.562 1 98.12 219 ARG A C 1
ATOM 1659 O O . ARG A 1 219 ? 13.789 -5.484 -36.969 1 98.12 219 ARG A O 1
ATOM 1666 N N . THR A 1 220 ? 14.703 -6.316 -38.812 1 96.94 220 THR A N 1
ATOM 1667 C CA . THR A 1 220 ? 14.227 -5.207 -39.656 1 96.94 220 THR A CA 1
ATOM 1668 C C . THR A 1 220 ? 13.094 -5.66 -40.562 1 96.94 220 THR A C 1
ATOM 1670 O O . THR A 1 220 ? 12.797 -6.852 -40.656 1 96.94 220 THR A O 1
ATOM 1673 N N . MET A 1 221 ? 12.484 -4.73 -41.25 1 94.5 221 MET A N 1
ATOM 1674 C CA . MET A 1 221 ? 11.367 -4.988 -42.156 1 94.5 221 MET A CA 1
ATOM 1675 C C . MET A 1 221 ? 11.805 -5.855 -43.312 1 94.5 221 MET A C 1
ATOM 1677 O O . MET A 1 221 ? 11 -6.613 -43.875 1 94.5 221 MET A O 1
ATOM 1681 N N . SER A 1 222 ? 13.078 -5.75 -43.719 1 92.56 222 SER A N 1
ATOM 1682 C CA . SER A 1 222 ? 13.602 -6.539 -44.812 1 92.56 222 SER A CA 1
ATOM 1683 C C . SER A 1 222 ? 13.82 -7.992 -44.406 1 92.56 222 SER A C 1
ATOM 1685 O O . SER A 1 222 ? 14.047 -8.859 -45.25 1 92.56 222 SER A O 1
ATOM 1687 N N . GLY A 1 223 ? 13.758 -8.25 -43.094 1 92.19 223 GLY A N 1
ATOM 1688 C CA . GLY A 1 223 ? 13.977 -9.594 -42.594 1 92.19 223 GLY A CA 1
ATOM 1689 C C . GLY A 1 223 ? 15.398 -9.82 -42.094 1 92.19 223 GLY A C 1
ATOM 1690 O O . GLY A 1 223 ? 15.711 -10.883 -41.562 1 92.19 223 GLY A O 1
ATOM 1691 N N . ARG A 1 224 ? 16.234 -8.844 -42.25 1 96.06 224 ARG A N 1
ATOM 1692 C CA . ARG A 1 224 ? 17.625 -8.945 -41.812 1 96.06 224 ARG A CA 1
ATOM 1693 C C . ARG A 1 224 ? 17.734 -8.727 -40.312 1 96.06 224 ARG A C 1
ATOM 1695 O O . ARG A 1 224 ? 16.875 -8.078 -39.688 1 96.06 224 ARG A O 1
ATOM 1702 N N . VAL A 1 225 ? 18.734 -9.344 -39.719 1 97.94 225 VAL A N 1
ATOM 1703 C CA . VAL A 1 225 ? 18.984 -9.195 -38.312 1 97.94 225 VAL A CA 1
ATOM 1704 C C . VAL A 1 225 ? 20.328 -8.484 -38.094 1 97.94 225 VAL A C 1
ATOM 1706 O O . VAL A 1 225 ? 21.328 -8.82 -38.719 1 97.94 225 VAL A O 1
ATOM 1709 N N . TYR A 1 226 ? 20.328 -7.453 -37.344 1 97.75 226 TYR A N 1
ATOM 1710 C CA . TYR A 1 226 ? 21.531 -6.711 -36.938 1 97.75 226 TYR A CA 1
ATOM 1711 C C . TYR A 1 226 ? 21.734 -6.742 -35.438 1 97.75 226 TYR A C 1
ATOM 1713 O O . TYR A 1 226 ? 20.781 -7 -34.688 1 97.75 226 TYR A O 1
ATOM 1721 N N . GLY A 1 227 ? 22.938 -6.535 -35 1 97.69 227 GLY A N 1
ATOM 1722 C CA . GLY A 1 227 ? 23.203 -6.473 -33.594 1 97.69 227 GLY A CA 1
ATOM 1723 C C . GLY A 1 227 ? 24.406 -5.605 -33.219 1 97.69 227 GLY A C 1
ATOM 1724 O O . GLY A 1 227 ? 25.188 -5.242 -34.125 1 97.69 227 GLY A O 1
ATOM 1725 N N . TRP A 1 228 ? 24.547 -5.176 -32.031 1 97.25 228 TRP A N 1
ATOM 1726 C CA . TRP A 1 228 ? 25.703 -4.469 -31.5 1 97.25 228 TRP A CA 1
ATOM 1727 C C . TRP A 1 228 ? 25.891 -4.773 -30.016 1 97.25 228 TRP A C 1
ATOM 1729 O O . TRP A 1 228 ? 25.031 -5.418 -29.406 1 97.25 228 TRP A O 1
ATOM 1739 N N . GLY A 1 229 ? 26.938 -4.289 -29.359 1 95.81 229 GLY A N 1
ATOM 1740 C CA . GLY A 1 229 ? 27.328 -4.605 -28 1 95.81 229 GLY A CA 1
ATOM 1741 C C . GLY A 1 229 ? 28.453 -5.617 -27.922 1 95.81 229 GLY A C 1
ATOM 1742 O O . GLY A 1 229 ? 29.406 -5.555 -28.688 1 95.81 229 GLY A O 1
ATOM 1743 N N . ASP A 1 230 ? 28.297 -6.52 -26.969 1 94.44 230 ASP A N 1
ATOM 1744 C CA . ASP A 1 230 ? 29.297 -7.582 -26.844 1 94.44 230 ASP A CA 1
ATOM 1745 C C . ASP A 1 230 ? 29.375 -8.422 -28.109 1 94.44 230 ASP A C 1
ATOM 1747 O O . ASP A 1 230 ? 28.391 -9.047 -28.516 1 94.44 230 ASP A O 1
ATOM 1751 N N . ALA A 1 231 ? 30.5 -8.586 -28.625 1 94.56 231 ALA A N 1
ATOM 1752 C CA . ALA A 1 231 ? 30.688 -9.164 -29.938 1 94.56 231 ALA A CA 1
ATOM 1753 C C . ALA A 1 231 ? 30.609 -10.688 -29.891 1 94.56 231 ALA A C 1
ATOM 1755 O O . ALA A 1 231 ? 30.438 -11.344 -30.922 1 94.56 231 ALA A O 1
ATOM 1756 N N . THR A 1 232 ? 30.656 -11.203 -28.719 1 91.31 232 THR A N 1
ATOM 1757 C CA . THR A 1 232 ? 30.672 -12.656 -28.547 1 91.31 232 THR A CA 1
ATOM 1758 C C . THR A 1 232 ? 29.422 -13.281 -29.156 1 91.31 232 THR A C 1
ATOM 1760 O O . THR A 1 232 ? 29.484 -14.414 -29.656 1 91.31 232 THR A O 1
ATOM 1763 N N . LEU A 1 233 ? 28.312 -12.562 -29.188 1 92.5 233 LEU A N 1
ATOM 1764 C CA . LEU A 1 233 ? 27.047 -13.148 -29.625 1 92.5 233 LEU A CA 1
ATOM 1765 C C . LEU A 1 233 ? 26.641 -12.609 -30.984 1 92.5 233 LEU A C 1
ATOM 1767 O O . LEU A 1 233 ? 25.5 -12.781 -31.406 1 92.5 233 LEU A O 1
ATOM 1771 N N . LEU A 1 234 ? 27.547 -12 -31.703 1 95.38 234 LEU A N 1
ATOM 1772 C CA . LEU A 1 234 ? 27.188 -11.336 -32.938 1 95.38 234 LEU A CA 1
ATOM 1773 C C . LEU A 1 234 ? 27.719 -12.094 -34.156 1 95.38 234 LEU A C 1
ATOM 1775 O O . LEU A 1 234 ? 27.719 -11.578 -35.281 1 95.38 234 LEU A O 1
ATOM 1779 N N . GLY A 1 235 ? 28.203 -13.305 -33.906 1 90.75 235 GLY A N 1
ATOM 1780 C CA . GLY A 1 235 ? 28.719 -14.109 -35.031 1 90.75 235 GLY A CA 1
ATOM 1781 C C . GLY A 1 235 ? 30.219 -14.312 -34.969 1 90.75 235 GLY A C 1
ATOM 1782 O O . GLY A 1 235 ? 30.828 -14.188 -33.906 1 90.75 235 GLY A O 1
ATOM 1783 N N . ASP A 1 236 ? 30.688 -14.633 -36.156 1 90.31 236 ASP A N 1
ATOM 1784 C CA . ASP A 1 236 ? 32.125 -14.883 -36.281 1 90.31 236 ASP A CA 1
ATOM 1785 C C . ASP A 1 236 ? 32.938 -13.594 -36.094 1 90.31 236 ASP A C 1
ATOM 1787 O O . ASP A 1 236 ? 32.625 -12.578 -36.75 1 90.31 236 ASP A O 1
ATOM 1791 N N . ARG A 1 237 ? 33.938 -13.711 -35.281 1 90.38 237 ARG A N 1
ATOM 1792 C CA . ARG A 1 237 ? 34.719 -12.539 -34.906 1 90.38 237 ARG A CA 1
ATOM 1793 C C . ARG A 1 237 ? 35.312 -11.883 -36.156 1 90.38 237 ARG A C 1
ATOM 1795 O O . ARG A 1 237 ? 35.375 -10.656 -36.25 1 90.38 237 ARG A O 1
ATOM 1802 N N . ALA A 1 238 ? 35.812 -12.711 -37.062 1 91.62 238 ALA A N 1
ATOM 1803 C CA . ALA A 1 238 ? 36.438 -12.188 -38.25 1 91.62 238 ALA A CA 1
ATOM 1804 C C . ALA A 1 238 ? 35.438 -11.406 -39.125 1 91.62 238 ALA A C 1
ATOM 1806 O O . ALA A 1 238 ? 35.781 -10.359 -39.656 1 91.62 238 ALA A O 1
ATOM 1807 N N . SER A 1 239 ? 34.281 -11.938 -39.188 1 92.81 239 SER A N 1
ATOM 1808 C CA . SER A 1 239 ? 33.25 -11.266 -39.938 1 92.81 239 SER A CA 1
ATOM 1809 C C . SER A 1 239 ? 32.844 -9.945 -39.312 1 92.81 239 SER A C 1
ATOM 1811 O O . SER A 1 239 ? 32.625 -8.953 -40 1 92.81 239 SER A O 1
ATOM 1813 N N . VAL A 1 240 ? 32.719 -9.875 -37.969 1 95.25 240 VAL A N 1
ATOM 1814 C CA . VAL A 1 240 ? 32.375 -8.672 -37.219 1 95.25 240 VAL A CA 1
ATOM 1815 C C . VAL A 1 240 ? 33.438 -7.598 -37.438 1 95.25 240 VAL A C 1
ATOM 1817 O O . VAL A 1 240 ? 33.094 -6.434 -37.688 1 95.25 240 VAL A O 1
ATOM 1820 N N . GLU A 1 241 ? 34.688 -8.039 -37.406 1 94.88 241 GLU A N 1
ATOM 1821 C CA . GLU A 1 241 ? 35.812 -7.109 -37.562 1 94.88 241 GLU A CA 1
ATOM 1822 C C . GLU A 1 241 ? 35.781 -6.523 -39 1 94.88 241 GLU A C 1
ATOM 1824 O O . GLU A 1 241 ? 36.062 -5.332 -39.156 1 94.88 241 GLU A O 1
ATOM 1829 N N . LYS A 1 242 ? 35.562 -7.359 -39.906 1 95.81 242 LYS A N 1
ATOM 1830 C CA . LYS A 1 242 ? 35.531 -6.918 -41.312 1 95.81 242 LYS A CA 1
ATOM 1831 C C . LYS A 1 242 ? 34.438 -5.871 -41.531 1 95.81 242 LYS A C 1
ATOM 1833 O O . LYS A 1 242 ? 34.656 -4.879 -42.219 1 95.81 242 LYS A O 1
ATOM 1838 N N . GLN A 1 243 ? 33.312 -6.105 -40.969 1 95.88 243 GLN A N 1
ATOM 1839 C CA . GLN A 1 243 ? 32.188 -5.172 -41.125 1 95.88 243 GLN A CA 1
ATOM 1840 C C . GLN A 1 243 ? 32.5 -3.84 -40.438 1 95.88 243 GLN A C 1
ATOM 1842 O O . GLN A 1 243 ? 32.125 -2.781 -40.938 1 95.88 243 GLN A O 1
ATOM 1847 N N . LEU A 1 244 ? 33.125 -3.893 -39.344 1 96.06 244 LEU A N 1
ATOM 1848 C CA . LEU A 1 244 ? 33.469 -2.67 -38.625 1 96.06 244 LEU A CA 1
ATOM 1849 C C . LEU A 1 244 ? 34.531 -1.888 -39.375 1 96.06 244 LEU A C 1
ATOM 1851 O O . LEU A 1 244 ? 34.469 -0.659 -39.469 1 96.06 244 LEU A O 1
ATOM 1855 N N . GLU A 1 245 ? 35.469 -2.584 -39.969 1 95.38 245 GLU A N 1
ATOM 1856 C CA . GLU A 1 245 ? 36.531 -1.942 -40.75 1 95.38 245 GLU A CA 1
ATOM 1857 C C . GLU A 1 245 ? 35.969 -1.204 -41.938 1 95.38 245 GLU A C 1
ATOM 1859 O O . GLU A 1 245 ? 36.438 -0.126 -42.312 1 95.38 245 GLU A O 1
ATOM 1864 N N . ALA A 1 246 ? 35.062 -1.832 -42.469 1 95.12 246 ALA A N 1
ATOM 1865 C CA . ALA A 1 246 ? 34.406 -1.218 -43.625 1 95.12 246 ALA A CA 1
ATOM 1866 C C . ALA A 1 246 ? 33.75 0.105 -43.25 1 95.12 246 ALA A C 1
ATOM 1868 O O . ALA A 1 246 ? 33.562 0.984 -44.094 1 95.12 246 ALA A O 1
ATOM 1869 N N . LYS A 1 247 ? 33.375 0.272 -42 1 92.88 247 LYS A N 1
ATOM 1870 C CA . LYS A 1 247 ? 32.75 1.494 -41.531 1 92.88 247 LYS A CA 1
ATOM 1871 C C . LYS A 1 247 ? 33.75 2.391 -40.812 1 92.88 247 LYS A C 1
ATOM 1873 O O . LYS A 1 247 ? 33.375 3.369 -40.156 1 92.88 247 LYS A O 1
ATOM 1878 N N . GLY A 1 248 ? 35.031 2.02 -40.844 1 93.25 248 GLY A N 1
ATOM 1879 C CA . GLY A 1 248 ? 36.094 2.801 -40.25 1 93.25 248 GLY A CA 1
ATOM 1880 C C . GLY A 1 248 ? 36.219 2.607 -38.75 1 93.25 248 GLY A C 1
ATOM 1881 O O . GLY A 1 248 ? 36.75 3.469 -38.062 1 93.25 248 GLY A O 1
ATOM 1882 N N . MET A 1 249 ? 35.562 1.581 -38.281 1 94.31 249 MET A N 1
ATOM 1883 C CA . MET A 1 249 ? 35.594 1.304 -36.875 1 94.31 249 MET A CA 1
ATOM 1884 C C . MET A 1 249 ? 36.312 -0.017 -36.594 1 94.31 249 MET A C 1
ATOM 1886 O O . MET A 1 249 ? 36.688 -0.721 -37.5 1 94.31 249 MET A O 1
ATOM 1890 N N . HIS A 1 250 ? 36.688 -0.354 -35.25 1 93.38 250 HIS A N 1
ATOM 1891 C CA . HIS A 1 250 ? 37.281 -1.595 -34.781 1 93.38 250 HIS A CA 1
ATOM 1892 C C . HIS A 1 250 ? 36.594 -2.127 -33.531 1 93.38 250 HIS A C 1
ATOM 1894 O O . HIS A 1 250 ? 35.875 -1.394 -32.875 1 93.38 250 HIS A O 1
ATOM 1900 N N . LEU A 1 251 ? 36.844 -3.369 -33.375 1 94.56 251 LEU A N 1
ATOM 1901 C CA . LEU A 1 251 ? 36.406 -3.949 -32.094 1 94.56 251 LEU A CA 1
ATOM 1902 C C . LEU A 1 251 ? 37.125 -3.311 -30.922 1 94.56 251 LEU A C 1
ATOM 1904 O O . LEU A 1 251 ? 38.344 -3.076 -31 1 94.56 251 LEU A O 1
ATOM 1908 N N . ILE A 1 252 ? 36.406 -2.996 -29.906 1 93.75 252 ILE A N 1
ATOM 1909 C CA . ILE A 1 252 ? 37 -2.398 -28.719 1 93.75 252 ILE A CA 1
ATOM 1910 C C . ILE A 1 252 ? 37.062 -3.436 -27.594 1 93.75 252 ILE A C 1
ATOM 1912 O O . ILE A 1 252 ? 36.031 -4.023 -27.219 1 93.75 252 ILE A O 1
ATOM 1916 N N . PRO A 1 253 ? 38.25 -3.664 -27.109 1 90.5 253 PRO A N 1
ATOM 1917 C CA . PRO A 1 253 ? 38.344 -4.605 -26 1 90.5 253 PRO A CA 1
ATOM 1918 C C . PRO A 1 253 ? 37.625 -4.109 -24.75 1 90.5 253 PRO A C 1
ATOM 1920 O O . PRO A 1 253 ? 37.656 -2.918 -24.438 1 90.5 253 PRO A O 1
ATOM 1923 N N . GLN A 1 254 ? 36.781 -4.961 -24.156 1 87.31 254 GLN A N 1
ATOM 1924 C CA . GLN A 1 254 ? 36.125 -4.605 -22.891 1 87.31 254 GLN A CA 1
ATOM 1925 C C . GLN A 1 254 ? 37.156 -4.406 -21.781 1 87.31 254 GLN A C 1
ATOM 1927 O O . GLN A 1 254 ? 38.125 -5.172 -21.672 1 87.31 254 GLN A O 1
ATOM 1932 N N . LYS A 1 255 ? 36.875 -3.365 -20.891 1 70.94 255 LYS A N 1
ATOM 1933 C CA . LYS A 1 255 ? 37.781 -3.062 -19.797 1 70.94 255 LYS A CA 1
ATOM 1934 C C . LYS A 1 255 ? 37.812 -4.207 -18.781 1 70.94 255 LYS A C 1
ATOM 1936 O O . LYS A 1 255 ? 36.75 -4.754 -18.422 1 70.94 255 LYS A O 1
ATOM 1941 N N . ASN A 1 256 ? 38.781 -4.797 -18.406 1 65.5 256 ASN A N 1
ATOM 1942 C CA . ASN A 1 256 ? 39 -5.801 -17.375 1 65.5 256 ASN A CA 1
ATOM 1943 C C . ASN A 1 256 ? 38.75 -7.211 -17.906 1 65.5 256 ASN A C 1
ATOM 1945 O O . ASN A 1 256 ? 38.469 -8.133 -17.125 1 65.5 256 ASN A O 1
ATOM 1949 N N . SER A 1 257 ? 38.406 -7.305 -19.172 1 66.06 257 SER A N 1
ATOM 1950 C CA . SER A 1 257 ? 38.312 -8.648 -19.75 1 66.06 257 SER A CA 1
ATOM 1951 C C . SER A 1 257 ? 39.156 -8.773 -21.016 1 66.06 257 SER A C 1
ATOM 1953 O O . SER A 1 257 ? 39 -7.965 -21.938 1 66.06 257 SER A O 1
ATOM 1955 N N . ASP A 1 258 ? 40.062 -9.641 -21.062 1 60.91 258 ASP A N 1
ATOM 1956 C CA . ASP A 1 258 ? 40.906 -9.844 -22.219 1 60.91 258 ASP A CA 1
ATOM 1957 C C . ASP A 1 258 ? 40.188 -10.648 -23.297 1 60.91 258 ASP A C 1
ATOM 1959 O O . ASP A 1 258 ? 40.625 -10.695 -24.453 1 60.91 258 ASP A O 1
ATOM 1963 N N . LYS A 1 259 ? 39.094 -11.086 -23 1 72 259 LYS A N 1
ATOM 1964 C CA . LYS A 1 259 ? 38.531 -12.039 -23.938 1 72 259 LYS A CA 1
ATOM 1965 C C . LYS A 1 259 ? 37.281 -11.453 -24.625 1 72 259 LYS A C 1
ATOM 1967 O O . LYS A 1 259 ? 36.812 -11.977 -25.625 1 72 259 LYS A O 1
ATOM 1972 N N . ARG A 1 260 ? 36.781 -10.383 -24.156 1 87.25 260 ARG A N 1
ATOM 1973 C CA . ARG A 1 260 ? 35.562 -9.859 -24.719 1 87.25 260 ARG A CA 1
ATOM 1974 C C . ARG A 1 260 ? 35.812 -8.539 -25.438 1 87.25 260 ARG A C 1
ATOM 1976 O O . ARG A 1 260 ? 36.688 -7.777 -25.062 1 87.25 260 ARG A O 1
ATOM 1983 N N . SER A 1 261 ? 35.156 -8.406 -26.547 1 93.25 261 SER A N 1
ATOM 1984 C CA . SER A 1 261 ? 35.25 -7.191 -27.344 1 93.25 261 SER A CA 1
ATOM 1985 C C . SER A 1 261 ? 33.875 -6.625 -27.656 1 93.25 261 SER A C 1
ATOM 1987 O O . SER A 1 261 ? 32.875 -7.328 -27.531 1 93.25 261 SER A O 1
ATOM 1989 N N . ILE A 1 262 ? 33.875 -5.359 -28 1 95.56 262 ILE A N 1
ATOM 1990 C CA . ILE A 1 262 ? 32.594 -4.637 -28.141 1 95.56 262 ILE A CA 1
ATOM 1991 C C . ILE A 1 262 ? 32.5 -4.109 -29.578 1 95.56 262 ILE A C 1
ATOM 1993 O O . ILE A 1 262 ? 33.438 -3.52 -30.109 1 95.56 262 ILE A O 1
ATOM 1997 N N . ALA A 1 263 ? 31.422 -4.398 -30.203 1 96.62 263 ALA A N 1
ATOM 1998 C CA . ALA A 1 263 ? 31.031 -3.74 -31.453 1 96.62 263 ALA A CA 1
ATOM 1999 C C . ALA A 1 263 ? 30.031 -2.613 -31.188 1 96.62 263 ALA A C 1
ATOM 2001 O O . ALA A 1 263 ? 28.875 -2.865 -30.828 1 96.62 263 ALA A O 1
ATOM 2002 N N . THR A 1 264 ? 30.391 -1.408 -31.406 1 94.44 264 THR A N 1
ATOM 2003 C CA . THR A 1 264 ? 29.547 -0.276 -31.016 1 94.44 264 THR A CA 1
ATOM 2004 C C . THR A 1 264 ? 28.578 0.082 -32.125 1 94.44 264 THR A C 1
ATOM 2006 O O . THR A 1 264 ? 27.609 0.808 -31.922 1 94.44 264 THR A O 1
ATOM 2009 N N . LEU A 1 265 ? 28.859 -0.406 -33.344 1 95.25 265 LEU A N 1
ATOM 2010 C CA . LEU A 1 265 ? 27.984 -0.151 -34.5 1 95.25 265 LEU A CA 1
ATOM 2011 C C . LEU A 1 265 ? 27.234 -1.417 -34.875 1 95.25 265 LEU A C 1
ATOM 2013 O O . LEU A 1 265 ? 27.672 -2.527 -34.594 1 95.25 265 LEU A O 1
ATOM 2017 N N . PRO A 1 266 ? 26.141 -1.262 -35.594 1 96.5 266 PRO A N 1
ATOM 2018 C CA . PRO A 1 266 ? 25.344 -2.438 -35.969 1 96.5 266 PRO A CA 1
ATOM 2019 C C . PRO A 1 266 ? 26.109 -3.398 -36.875 1 96.5 266 PRO A C 1
ATOM 2021 O O . PRO A 1 266 ? 26.719 -2.973 -37.875 1 96.5 266 PRO A O 1
ATOM 2024 N N . ILE A 1 267 ? 26.109 -4.609 -36.5 1 97 267 ILE A N 1
ATOM 2025 C CA . ILE A 1 267 ? 26.703 -5.707 -37.25 1 97 267 ILE A CA 1
ATOM 2026 C C . ILE A 1 267 ? 25.609 -6.551 -37.906 1 97 267 ILE A C 1
ATOM 2028 O O . ILE A 1 267 ? 24.672 -6.973 -37.219 1 97 267 ILE A O 1
ATOM 2032 N N . HIS A 1 268 ? 25.734 -6.809 -39.156 1 97 268 HIS A N 1
ATOM 2033 C CA . HIS A 1 268 ? 24.797 -7.648 -39.875 1 97 268 HIS A CA 1
ATOM 2034 C C . HIS A 1 268 ? 25.078 -9.125 -39.656 1 97 268 HIS A C 1
ATOM 2036 O O . HIS A 1 268 ? 26.172 -9.602 -39.938 1 97 268 HIS A O 1
ATOM 2042 N N . LEU A 1 269 ? 24.094 -9.844 -39.125 1 97.12 269 LEU A N 1
ATOM 2043 C CA . LEU A 1 269 ? 24.234 -11.289 -38.969 1 97.12 269 LEU A CA 1
ATOM 2044 C C . LEU A 1 269 ? 23.844 -12.016 -40.25 1 97.12 269 LEU A C 1
ATOM 2046 O O . LEU A 1 269 ? 22.766 -12.594 -40.344 1 97.12 269 LEU A O 1
ATOM 2050 N N . GLU A 1 270 ? 24.719 -12.258 -41.062 1 94.62 270 GLU A N 1
ATOM 2051 C CA . GLU A 1 270 ? 24.5 -12.773 -42.406 1 94.62 270 GLU A CA 1
ATOM 2052 C C . GLU A 1 270 ? 24.047 -14.234 -42.375 1 94.62 270 GLU A C 1
ATOM 2054 O O . GLU A 1 270 ? 23.344 -14.695 -43.281 1 94.62 270 GLU A O 1
ATOM 2059 N N . SER A 1 271 ? 24.422 -14.914 -41.375 1 94.06 271 SER A N 1
ATOM 2060 C CA . SER A 1 271 ? 24.078 -16.328 -41.25 1 94.06 271 SER A CA 1
ATOM 2061 C C . SER A 1 271 ? 22.578 -16.531 -41.156 1 94.06 271 SER A C 1
ATOM 2063 O O . SER A 1 271 ? 22.078 -17.641 -41.344 1 94.06 271 SER A O 1
ATOM 2065 N N . LEU A 1 272 ? 21.766 -15.469 -40.906 1 95.88 272 LEU A N 1
ATOM 2066 C CA . LEU A 1 272 ? 20.312 -15.586 -40.719 1 95.88 272 LEU A CA 1
ATOM 2067 C C . LEU A 1 272 ? 19.578 -15.078 -41.969 1 95.88 272 LEU A C 1
ATOM 2069 O O . LEU A 1 272 ? 18.359 -15.156 -42.031 1 95.88 272 LEU A O 1
ATOM 2073 N N . ASP A 1 273 ? 20.141 -14.445 -43 1 92.81 273 ASP A N 1
ATOM 2074 C CA . ASP A 1 273 ? 19.516 -13.805 -44.156 1 92.81 273 ASP A CA 1
ATOM 2075 C C . ASP A 1 273 ? 18.594 -14.766 -44.875 1 92.81 273 ASP A C 1
ATOM 2077 O O . ASP A 1 273 ? 17.484 -14.398 -45.281 1 92.81 273 ASP A O 1
ATOM 2081 N N . ASP A 1 274 ? 18.922 -16 -45.156 1 90.12 274 ASP A N 1
ATOM 2082 C CA . ASP A 1 274 ? 18.156 -16.922 -46 1 90.12 274 ASP A CA 1
ATOM 2083 C C . ASP A 1 274 ? 17.266 -17.828 -45.125 1 90.12 274 ASP A C 1
ATOM 2085 O O . ASP A 1 274 ? 16.734 -18.828 -45.594 1 90.12 274 ASP A O 1
ATOM 2089 N N . LYS A 1 275 ? 17.016 -17.359 -43.938 1 94.25 275 LYS A N 1
ATOM 2090 C CA . LYS A 1 275 ? 16.266 -18.234 -43.062 1 94.25 275 LYS A CA 1
ATOM 2091 C C . LYS A 1 275 ? 14.859 -17.688 -42.781 1 94.25 275 LYS A C 1
ATOM 2093 O O . LYS A 1 275 ? 14.016 -18.375 -42.219 1 94.25 275 LYS A O 1
ATOM 2098 N N . ASN A 1 276 ? 14.523 -16.5 -43.188 1 95.62 276 ASN A N 1
ATOM 2099 C CA . ASN A 1 276 ? 13.219 -15.875 -43 1 95.62 276 ASN A CA 1
ATOM 2100 C C . ASN A 1 276 ? 12.789 -15.898 -41.531 1 95.62 276 ASN A C 1
ATOM 2102 O O . ASN A 1 276 ? 11.742 -16.438 -41.188 1 95.62 276 ASN A O 1
ATOM 2106 N N . ILE A 1 277 ? 13.539 -15.242 -40.75 1 97.06 277 ILE A N 1
ATOM 2107 C CA . ILE A 1 277 ? 13.312 -15.211 -39.312 1 97.06 277 ILE A CA 1
ATOM 2108 C C . ILE A 1 277 ? 12.055 -14.414 -39 1 97.06 277 ILE A C 1
ATOM 2110 O O . ILE A 1 277 ? 11.852 -13.32 -39.531 1 97.06 277 ILE A O 1
ATOM 2114 N N . THR A 1 278 ? 11.203 -14.953 -38.062 1 95.06 278 THR A N 1
ATOM 2115 C CA . THR A 1 278 ? 9.953 -14.297 -37.688 1 95.06 278 THR A CA 1
ATOM 2116 C C . THR A 1 278 ? 9.93 -13.938 -36.219 1 95.06 278 THR A C 1
ATOM 2118 O O . THR A 1 278 ? 9.172 -13.062 -35.781 1 95.06 278 THR A O 1
ATOM 2121 N N . VAL A 1 279 ? 10.672 -14.656 -35.406 1 95.69 279 VAL A N 1
ATOM 2122 C CA . VAL A 1 279 ? 10.727 -14.406 -33.969 1 95.69 279 VAL A CA 1
ATOM 2123 C C . VAL A 1 279 ? 12.18 -14.367 -33.5 1 95.69 279 VAL A C 1
ATOM 2125 O O . VAL A 1 279 ? 13 -15.18 -33.938 1 95.69 279 VAL A O 1
ATOM 2128 N N . LEU A 1 280 ? 12.461 -13.352 -32.75 1 96.69 280 LEU A N 1
ATOM 2129 C CA . LEU A 1 280 ? 13.758 -13.219 -32.094 1 96.69 280 LEU A CA 1
ATOM 2130 C C . LEU A 1 280 ? 13.594 -13.125 -30.578 1 96.69 280 LEU A C 1
ATOM 2132 O O . LEU A 1 280 ? 12.734 -12.383 -30.094 1 96.69 280 LEU A O 1
ATOM 2136 N N . THR A 1 281 ? 14.344 -13.898 -29.812 1 96.75 281 THR A N 1
ATOM 2137 C CA . THR A 1 281 ? 14.312 -13.812 -28.359 1 96.75 281 THR A CA 1
ATOM 2138 C C . THR A 1 281 ? 15.719 -13.945 -27.781 1 96.75 281 THR A C 1
ATOM 2140 O O . THR A 1 281 ? 16.641 -14.367 -28.484 1 96.75 281 THR A O 1
ATOM 2143 N N . ALA A 1 282 ? 15.82 -13.492 -26.562 1 97.69 282 ALA A N 1
ATOM 2144 C CA . ALA A 1 282 ? 17.141 -13.492 -25.938 1 97.69 282 ALA A CA 1
ATOM 2145 C C . ALA A 1 282 ? 17.078 -13.906 -24.469 1 97.69 282 ALA A C 1
ATOM 2147 O O . ALA A 1 282 ? 16.094 -13.594 -23.781 1 97.69 282 ALA A O 1
ATOM 2148 N N . GLY A 1 283 ? 18.016 -14.68 -24.031 1 97 283 GLY A N 1
ATOM 2149 C CA . GLY A 1 283 ? 18.391 -14.766 -22.625 1 97 283 GLY A CA 1
ATOM 2150 C C . GLY A 1 283 ? 19.594 -13.906 -22.281 1 97 283 GLY A C 1
ATOM 2151 O O . GLY A 1 283 ? 20.047 -13.109 -23.109 1 97 283 GLY A O 1
ATOM 2152 N N . PRO A 1 284 ? 20.109 -14.078 -21.125 1 96.5 284 PRO A N 1
ATOM 2153 C CA . PRO A 1 284 ? 21.234 -13.234 -20.719 1 96.5 284 PRO A CA 1
ATOM 2154 C C . PRO A 1 284 ? 22.484 -13.453 -21.594 1 96.5 284 PRO A C 1
ATOM 2156 O O . PRO A 1 284 ? 23.25 -12.516 -21.812 1 96.5 284 PRO A O 1
ATOM 2159 N N . TRP A 1 285 ? 22.641 -14.719 -22.078 1 96.75 285 TRP A N 1
ATOM 2160 C CA . TRP A 1 285 ? 23.891 -15.023 -22.766 1 96.75 285 TRP A CA 1
ATOM 2161 C C . TRP A 1 285 ? 23.641 -15.867 -24.016 1 96.75 285 TRP A C 1
ATOM 2163 O O . TRP A 1 285 ? 24.531 -16.578 -24.469 1 96.75 285 TRP A O 1
ATOM 2173 N N . HIS A 1 286 ? 22.453 -15.875 -24.516 1 97.69 286 HIS A N 1
ATOM 2174 C CA . HIS A 1 286 ? 22.125 -16.641 -25.703 1 97.69 286 HIS A CA 1
ATOM 2175 C C . HIS A 1 286 ? 20.922 -16.062 -26.438 1 97.69 286 HIS A C 1
ATOM 2177 O O . HIS A 1 286 ? 20.156 -15.289 -25.859 1 97.69 286 HIS A O 1
ATOM 2183 N N . TYR A 1 287 ? 20.797 -16.359 -27.672 1 98.25 287 TYR A N 1
ATOM 2184 C CA . TYR A 1 287 ? 19.688 -15.945 -28.516 1 98.25 287 TYR A CA 1
ATOM 2185 C C . TYR A 1 287 ? 19 -17.141 -29.156 1 98.25 287 TYR A C 1
ATOM 2187 O O . TYR A 1 287 ? 19.578 -18.234 -29.234 1 98.25 287 TYR A O 1
ATOM 2195 N N . ALA A 1 288 ? 17.781 -16.984 -29.469 1 98.44 288 ALA A N 1
ATOM 2196 C CA . ALA A 1 288 ? 17 -17.922 -30.266 1 98.44 288 ALA A CA 1
ATOM 2197 C C . ALA A 1 288 ? 16.234 -17.203 -31.375 1 98.44 288 ALA A C 1
ATOM 2199 O O . ALA A 1 288 ? 15.734 -16.094 -31.188 1 98.44 288 ALA A O 1
ATOM 2200 N N . ALA A 1 289 ? 16.219 -17.797 -32.5 1 98.06 289 ALA A N 1
ATOM 2201 C CA . ALA A 1 289 ? 15.492 -17.281 -33.656 1 98.06 289 ALA A CA 1
ATOM 2202 C C . ALA A 1 289 ? 14.617 -18.359 -34.281 1 98.06 289 ALA A C 1
ATOM 2204 O O . ALA A 1 289 ? 15.031 -19.516 -34.406 1 98.06 289 ALA A O 1
ATOM 2205 N N . VAL A 1 290 ? 13.461 -18.016 -34.656 1 98 290 VAL A N 1
ATOM 2206 C CA . VAL A 1 290 ? 12.531 -18.938 -35.312 1 98 290 VAL A CA 1
ATOM 2207 C C . VAL A 1 290 ? 12.266 -18.484 -36.75 1 98 290 VAL A C 1
ATOM 2209 O O . VAL A 1 290 ? 11.961 -17.312 -36.969 1 98 290 VAL A O 1
ATOM 2212 N N . SER A 1 291 ? 12.352 -19.406 -37.656 1 96.75 291 SER A N 1
ATOM 2213 C CA . SER A 1 291 ? 12.078 -19.125 -39.062 1 96.75 291 SER A CA 1
ATOM 2214 C C . SER A 1 291 ? 10.594 -19.25 -39.375 1 96.75 291 SER A C 1
ATOM 2216 O O . SER A 1 291 ? 9.828 -19.797 -38.562 1 96.75 291 SER A O 1
ATOM 2218 N N . ALA A 1 292 ? 10.219 -18.781 -40.5 1 95.5 292 ALA A N 1
ATOM 2219 C CA . ALA A 1 292 ? 8.828 -18.828 -40.938 1 95.5 292 ALA A CA 1
ATOM 2220 C C . ALA A 1 292 ? 8.344 -20.266 -41.062 1 95.5 292 ALA A C 1
ATOM 2222 O O . ALA A 1 292 ? 7.168 -20.562 -40.844 1 95.5 292 ALA A O 1
ATOM 2223 N N . ASP A 1 293 ? 9.211 -21.172 -41.406 1 95.69 293 ASP A N 1
ATOM 2224 C CA . ASP A 1 293 ? 8.82 -22.578 -41.594 1 95.69 293 ASP A CA 1
ATOM 2225 C C . ASP A 1 293 ? 8.828 -23.328 -40.25 1 95.69 293 ASP A C 1
ATOM 2227 O O . ASP A 1 293 ? 8.516 -24.516 -40.219 1 95.69 293 ASP A O 1
ATOM 2231 N N . GLY A 1 294 ? 9.258 -22.672 -39.219 1 97.12 294 GLY A N 1
ATOM 2232 C CA . GLY A 1 294 ? 9.172 -23.25 -37.875 1 97.12 294 GLY A CA 1
ATOM 2233 C C . GLY A 1 294 ? 10.492 -23.797 -37.375 1 97.12 294 GLY A C 1
ATOM 2234 O O . GLY A 1 294 ? 10.578 -24.297 -36.25 1 97.12 294 GLY A O 1
ATOM 2235 N N . SER A 1 295 ? 11.531 -23.688 -38.219 1 97.62 295 SER A N 1
ATOM 2236 C CA . SER A 1 295 ? 12.852 -24.062 -37.719 1 97.62 295 SER A CA 1
ATOM 2237 C C . SER A 1 295 ? 13.359 -23.094 -36.688 1 97.62 295 SER A C 1
ATOM 2239 O O . SER A 1 295 ? 13.078 -21.891 -36.75 1 97.62 295 SER A O 1
ATOM 2241 N N . VAL A 1 296 ? 14.117 -23.656 -35.75 1 98.25 296 VAL A N 1
ATOM 2242 C CA . VAL A 1 296 ? 14.602 -22.797 -34.656 1 98.25 296 VAL A CA 1
ATOM 2243 C C . VAL A 1 296 ? 16.125 -22.875 -34.562 1 98.25 296 VAL A C 1
ATOM 2245 O O . VAL A 1 296 ? 16.703 -23.953 -34.75 1 98.25 296 VAL A O 1
ATOM 2248 N N . TYR A 1 297 ? 16.766 -21.766 -34.406 1 98.25 297 TYR A N 1
ATOM 2249 C CA . TYR A 1 297 ? 18.219 -21.609 -34.25 1 98.25 297 TYR A CA 1
ATOM 2250 C C . TYR A 1 297 ? 18.578 -21.016 -32.906 1 98.25 297 TYR A C 1
ATOM 2252 O O . TYR A 1 297 ? 17.906 -20.094 -32.406 1 98.25 297 TYR A O 1
ATOM 2260 N N . THR A 1 298 ? 19.547 -21.609 -32.219 1 98.38 298 THR A N 1
ATOM 2261 C CA . THR A 1 298 ? 20.047 -21.031 -30.969 1 98.38 298 THR A CA 1
ATOM 2262 C C . THR A 1 298 ? 21.562 -20.859 -31.016 1 98.38 298 THR A C 1
ATOM 2264 O O . THR A 1 298 ? 22.25 -21.578 -31.734 1 98.38 298 THR A O 1
ATOM 2267 N N . TRP A 1 299 ? 22.047 -19.859 -30.375 1 98 299 TRP A N 1
ATOM 2268 C CA . TRP A 1 299 ? 23.5 -19.656 -30.281 1 98 299 TRP A CA 1
ATOM 2269 C C . TRP A 1 299 ? 23.844 -18.812 -29.047 1 98 299 TRP A C 1
ATOM 2271 O O . TRP A 1 299 ? 22.953 -18.234 -28.422 1 98 299 TRP A O 1
ATOM 2281 N N . GLY A 1 300 ? 25.094 -18.75 -28.641 1 96.94 300 GLY A N 1
ATOM 2282 C CA . GLY A 1 300 ? 25.609 -18.094 -27.438 1 96.94 300 GLY A CA 1
ATOM 2283 C C . GLY A 1 300 ? 26.375 -19.047 -26.531 1 96.94 300 GLY A C 1
ATOM 2284 O O . GLY A 1 300 ? 27.031 -19.969 -27 1 96.94 300 GLY A O 1
ATOM 2285 N N . LEU A 1 301 ? 26.328 -18.734 -25.234 1 96.5 301 LEU A N 1
ATOM 2286 C CA . LEU A 1 301 ? 26.938 -19.625 -24.25 1 96.5 301 LEU A CA 1
ATOM 2287 C C . LEU A 1 301 ? 26.094 -20.875 -24.047 1 96.5 301 LEU A C 1
ATOM 2289 O O . LEU A 1 301 ? 24.859 -20.797 -24 1 96.5 301 LEU A O 1
ATOM 2293 N N . GLY A 1 302 ? 26.75 -21.969 -23.969 1 96.25 302 GLY A N 1
ATOM 2294 C CA . GLY A 1 302 ? 26.016 -23.234 -23.953 1 96.25 302 GLY A CA 1
ATOM 2295 C C . GLY A 1 302 ? 26 -23.891 -22.578 1 96.25 302 GLY A C 1
ATOM 2296 O O . GLY A 1 302 ? 25.438 -24.969 -22.422 1 96.25 302 GLY A O 1
ATOM 2297 N N . ASN A 1 303 ? 26.594 -23.219 -21.578 1 95.25 303 ASN A N 1
ATOM 2298 C CA . ASN A 1 303 ? 26.609 -23.797 -20.234 1 95.25 303 ASN A CA 1
ATOM 2299 C C . ASN A 1 303 ? 25.203 -24.203 -19.781 1 95.25 303 ASN A C 1
ATOM 2301 O O . ASN A 1 303 ? 24.234 -23.516 -20.094 1 95.25 303 ASN A O 1
ATOM 2305 N N . ASN A 1 304 ? 25.047 -25.391 -19.156 1 95.12 304 ASN A N 1
ATOM 2306 C CA . ASN A 1 304 ? 23.812 -26 -18.672 1 95.12 304 ASN A CA 1
ATOM 2307 C C . ASN A 1 304 ? 22.969 -26.547 -19.828 1 95.12 304 ASN A C 1
ATOM 2309 O O . ASN A 1 304 ? 21.812 -26.875 -19.656 1 95.12 304 ASN A O 1
ATOM 2313 N N . ALA A 1 305 ? 23.516 -26.484 -21.031 1 97.56 305 ALA A N 1
ATOM 2314 C CA . ALA A 1 305 ? 22.891 -27.047 -22.219 1 97.56 305 ALA A CA 1
ATOM 2315 C C . ALA A 1 305 ? 21.688 -26.219 -22.672 1 97.56 305 ALA A C 1
ATOM 2317 O O . ALA A 1 305 ? 20.719 -26.75 -23.203 1 97.56 305 ALA A O 1
ATOM 2318 N N . ARG A 1 306 ? 21.719 -25 -22.391 1 97.81 306 ARG A N 1
ATOM 2319 C CA . ARG A 1 306 ? 20.578 -24.109 -22.594 1 97.81 306 ARG A CA 1
ATOM 2320 C C . ARG A 1 306 ? 20.297 -23.922 -24.078 1 97.81 306 ARG A C 1
ATOM 2322 O O . ARG A 1 306 ? 19.203 -23.5 -24.453 1 97.81 306 ARG A O 1
ATOM 2329 N N . LEU A 1 307 ? 21.203 -24.297 -24.984 1 98.31 307 LEU A N 1
ATOM 2330 C CA . LEU A 1 307 ? 21.031 -24.078 -26.422 1 98.31 307 LEU A CA 1
ATOM 2331 C C . LEU A 1 307 ? 20.297 -25.25 -27.062 1 98.31 307 LEU A C 1
ATOM 2333 O O . LEU A 1 307 ? 19.781 -25.141 -28.188 1 98.31 307 LEU A O 1
ATOM 2337 N N . GLY A 1 308 ? 20.297 -26.469 -26.5 1 98.31 308 GLY A N 1
ATOM 2338 C CA . GLY A 1 308 ? 19.484 -27.594 -26.953 1 98.31 308 GLY A CA 1
ATOM 2339 C C . GLY A 1 308 ? 20.188 -28.438 -28 1 98.31 308 GLY A C 1
ATOM 2340 O O . GLY A 1 308 ? 19.531 -29.203 -28.719 1 98.31 308 GLY A O 1
ATOM 2341 N N . HIS A 1 309 ? 21.5 -28.406 -28.078 1 98 309 HIS A N 1
ATOM 2342 C CA . HIS A 1 309 ? 22.234 -29.109 -29.125 1 98 309 HIS A CA 1
ATOM 2343 C C . HIS A 1 309 ? 22.766 -30.438 -28.625 1 98 309 HIS A C 1
ATOM 2345 O O . HIS A 1 309 ? 23.547 -31.109 -29.312 1 98 309 HIS A O 1
ATOM 2351 N N . GLY A 1 310 ? 22.484 -30.781 -27.438 1 97.19 310 GLY A N 1
ATOM 2352 C CA . GLY A 1 310 ? 22.875 -32.094 -26.891 1 97.19 310 GLY A CA 1
ATOM 2353 C C . GLY A 1 310 ? 24.156 -32.031 -26.078 1 97.19 310 GLY A C 1
ATOM 2354 O O . GLY A 1 310 ? 24.609 -33.062 -25.578 1 97.19 310 GLY A O 1
ATOM 2355 N N . ASP A 1 311 ? 24.656 -30.844 -25.953 1 96.69 311 ASP A N 1
ATOM 2356 C CA . ASP A 1 311 ? 25.891 -30.641 -25.188 1 96.69 311 ASP A CA 1
ATOM 2357 C C . ASP A 1 311 ? 25.891 -29.297 -24.469 1 96.69 311 ASP A C 1
ATOM 2359 O O . ASP A 1 311 ? 24.859 -28.625 -24.406 1 96.69 311 ASP A O 1
ATOM 2363 N N . HIS A 1 312 ? 27.031 -29 -23.828 1 96.94 312 HIS A N 1
ATOM 2364 C CA . HIS A 1 312 ? 27.156 -27.781 -23.031 1 96.94 312 HIS A CA 1
ATOM 2365 C C . HIS A 1 312 ? 28.078 -26.766 -23.719 1 96.94 312 HIS A C 1
ATOM 2367 O O . HIS A 1 312 ? 28.547 -25.812 -23.094 1 96.94 312 HIS A O 1
ATOM 2373 N N . ASP A 1 313 ? 28.328 -26.969 -25.062 1 97.06 313 ASP A N 1
ATOM 2374 C CA . ASP A 1 313 ? 29.328 -26.156 -25.734 1 97.06 313 ASP A CA 1
ATOM 2375 C C . ASP A 1 313 ? 28.734 -24.828 -26.188 1 97.06 313 ASP A C 1
ATOM 2377 O O . ASP A 1 313 ? 27.562 -24.75 -26.531 1 97.06 313 ASP A O 1
ATOM 2381 N N . ASP A 1 314 ? 29.578 -23.875 -26.234 1 96.38 314 ASP A N 1
ATOM 2382 C CA . ASP A 1 314 ? 29.188 -22.578 -26.797 1 96.38 314 ASP A CA 1
ATOM 2383 C C . ASP A 1 314 ? 29.016 -22.656 -28.312 1 96.38 314 ASP A C 1
ATOM 2385 O O . ASP A 1 314 ? 29.688 -23.469 -28.969 1 96.38 314 ASP A O 1
ATOM 2389 N N . ARG A 1 315 ? 28.094 -22.016 -28.812 1 96.5 315 ARG A N 1
ATOM 2390 C CA . ARG A 1 315 ? 27.922 -21.766 -30.234 1 96.5 315 ARG A CA 1
ATOM 2391 C C . ARG A 1 315 ? 27.906 -20.281 -30.547 1 96.5 315 ARG A C 1
ATOM 2393 O O . ARG A 1 315 ? 27.031 -19.547 -30.062 1 96.5 315 ARG A O 1
ATOM 2400 N N . TYR A 1 316 ? 28.75 -19.844 -31.344 1 93.25 316 TYR A N 1
ATOM 2401 C CA . TYR A 1 316 ? 28.859 -18.406 -31.547 1 93.25 316 TYR A CA 1
ATOM 2402 C C . TYR A 1 316 ? 28.109 -17.969 -32.781 1 93.25 316 TYR A C 1
ATOM 2404 O O . TYR A 1 316 ? 27.922 -16.781 -33.031 1 93.25 316 TYR A O 1
ATOM 2412 N N . MET A 1 317 ? 27.656 -18.922 -33.562 1 94.94 317 MET A N 1
ATOM 2413 C CA . MET A 1 317 ? 26.781 -18.672 -34.688 1 94.94 317 MET A CA 1
ATOM 2414 C C . MET A 1 317 ? 25.453 -19.406 -34.562 1 94.94 317 MET A C 1
ATOM 2416 O O . MET A 1 317 ? 25.391 -20.469 -33.938 1 94.94 317 MET A O 1
ATOM 2420 N N . PRO A 1 318 ? 24.438 -18.766 -35.188 1 96.94 318 PRO A N 1
ATOM 2421 C CA . PRO A 1 318 ? 23.156 -19.469 -35.125 1 96.94 318 PRO A CA 1
ATOM 2422 C C . PRO A 1 318 ? 23.234 -20.891 -35.656 1 96.94 318 PRO A C 1
ATOM 2424 O O . PRO A 1 318 ? 23.781 -21.125 -36.75 1 96.94 318 PRO A O 1
ATOM 2427 N N . GLN A 1 319 ? 22.766 -21.797 -34.812 1 97.56 319 GLN A N 1
ATOM 2428 C CA . GLN A 1 319 ? 22.766 -23.203 -35.188 1 97.56 319 GLN A CA 1
ATOM 2429 C C . GLN A 1 319 ? 21.391 -23.828 -35.031 1 97.56 319 GLN A C 1
ATOM 2431 O O . GLN A 1 319 ? 20.672 -23.562 -34.062 1 97.56 319 GLN A O 1
ATOM 2436 N N . LEU A 1 320 ? 21 -24.609 -36.062 1 97.75 320 LEU A N 1
ATOM 2437 C CA . LEU A 1 320 ? 19.719 -25.297 -36.031 1 97.75 320 LEU A CA 1
ATOM 2438 C C . LEU A 1 320 ? 19.625 -26.266 -34.875 1 97.75 320 LEU A C 1
ATOM 2440 O O . LEU A 1 320 ? 20.562 -27.031 -34.625 1 97.75 320 LEU A O 1
ATOM 2444 N N . VAL A 1 321 ? 18.625 -26.219 -34.156 1 98.62 321 VAL A N 1
ATOM 2445 C CA . VAL A 1 321 ? 18.375 -27.203 -33.125 1 98.62 321 VAL A CA 1
ATOM 2446 C C . VAL A 1 321 ? 17.828 -28.484 -33.719 1 98.62 321 VAL A C 1
ATOM 2448 O O . VAL A 1 321 ? 16.609 -28.656 -33.844 1 98.62 321 VAL A O 1
ATOM 2451 N N . GLU A 1 322 ? 18.609 -29.406 -33.875 1 97.88 322 GLU A N 1
ATOM 2452 C CA . GLU A 1 322 ? 18.281 -30.609 -34.625 1 97.88 322 GLU A CA 1
ATOM 2453 C C . GLU A 1 322 ? 17.188 -31.406 -33.969 1 97.88 322 GLU A C 1
ATOM 2455 O O . GLU A 1 322 ? 16.375 -32.062 -34.625 1 97.88 322 GLU A O 1
ATOM 2460 N N . ALA A 1 323 ? 17.219 -31.422 -32.719 1 97.5 323 ALA A N 1
ATOM 2461 C CA . ALA A 1 323 ? 16.234 -32.188 -31.953 1 97.5 323 ALA A CA 1
ATOM 2462 C C . ALA A 1 323 ? 14.812 -31.719 -32.219 1 97.5 323 ALA A C 1
ATOM 2464 O O . ALA A 1 323 ? 13.852 -32.438 -32 1 97.5 323 ALA A O 1
ATOM 2465 N N . MET A 1 324 ? 14.688 -30.531 -32.688 1 97.44 324 MET A N 1
ATOM 2466 C CA . MET A 1 324 ? 13.375 -29.953 -32.969 1 97.44 324 MET A CA 1
ATOM 2467 C C . MET A 1 324 ? 13.062 -30.016 -34.469 1 97.44 324 MET A C 1
ATOM 2469 O O . MET A 1 324 ? 12.031 -29.516 -34.906 1 97.44 324 MET A O 1
ATOM 2473 N N . ALA A 1 325 ? 13.938 -30.594 -35.188 1 94.25 325 ALA A N 1
ATOM 2474 C CA . ALA A 1 325 ? 13.727 -30.688 -36.625 1 94.25 325 ALA A CA 1
ATOM 2475 C C . ALA A 1 325 ? 12.445 -31.453 -36.938 1 94.25 325 ALA A C 1
ATOM 2477 O O . ALA A 1 325 ? 12.18 -32.5 -36.312 1 94.25 325 ALA A O 1
ATOM 2478 N N . GLY A 1 326 ? 11.648 -30.969 -37.812 1 92.81 326 GLY A N 1
ATOM 2479 C CA . GLY A 1 326 ? 10.398 -31.625 -38.188 1 92.81 326 GLY A CA 1
ATOM 2480 C C . GLY A 1 326 ? 9.211 -31.125 -37.406 1 92.81 326 GLY A C 1
ATOM 2481 O O . GLY A 1 326 ? 8.062 -31.391 -37.75 1 92.81 326 GLY A O 1
ATOM 2482 N N . THR A 1 327 ? 9.508 -30.516 -36.344 1 95.19 327 THR A N 1
ATOM 2483 C CA . THR A 1 327 ? 8.461 -29.891 -35.531 1 95.19 327 THR A CA 1
ATOM 2484 C C . THR A 1 327 ? 8.398 -28.391 -35.812 1 95.19 327 THR A C 1
ATOM 2486 O O . THR A 1 327 ? 9.422 -27.703 -35.781 1 95.19 327 THR A O 1
ATOM 2489 N N . ARG A 1 328 ? 7.258 -27.891 -36 1 97.56 328 ARG A N 1
ATOM 2490 C CA . ARG A 1 328 ? 7.121 -26.469 -36.281 1 97.56 328 ARG A CA 1
ATOM 2491 C C . ARG A 1 328 ? 7.055 -25.656 -35 1 97.56 328 ARG A C 1
ATOM 2493 O O . ARG A 1 328 ? 6.031 -25.656 -34.312 1 97.56 328 ARG A O 1
ATOM 2500 N N . VAL A 1 329 ? 8.047 -24.922 -34.719 1 98.06 329 VAL A N 1
ATOM 2501 C CA . VAL A 1 329 ? 8.109 -24.047 -33.562 1 98.06 329 VAL A CA 1
ATOM 2502 C C . VAL A 1 329 ? 7.504 -22.688 -33.906 1 98.06 329 VAL A C 1
ATOM 2504 O O . VAL A 1 329 ? 7.77 -22.141 -34.969 1 98.06 329 VAL A O 1
ATOM 2507 N N . VAL A 1 330 ? 6.715 -22.125 -33 1 96.5 330 VAL A N 1
ATOM 2508 C CA . VAL A 1 330 ? 6.035 -20.875 -33.312 1 96.5 330 VAL A CA 1
ATOM 2509 C C . VAL A 1 330 ? 6.48 -19.797 -32.344 1 96.5 330 VAL A C 1
ATOM 2511 O O . VAL A 1 330 ? 6.328 -18.594 -32.594 1 96.5 330 VAL A O 1
ATOM 2514 N N . ASP A 1 331 ? 6.969 -20.203 -31.234 1 96.19 331 ASP A N 1
ATOM 2515 C CA . ASP A 1 331 ? 7.441 -19.25 -30.219 1 96.19 331 ASP A CA 1
ATOM 2516 C C . ASP A 1 331 ? 8.555 -19.859 -29.375 1 96.19 331 ASP A C 1
ATOM 2518 O O . ASP A 1 331 ? 8.695 -21.078 -29.312 1 96.19 331 ASP A O 1
ATOM 2522 N N . VAL A 1 332 ? 9.398 -18.969 -28.828 1 98.19 332 VAL A N 1
ATOM 2523 C CA . VAL A 1 332 ? 10.508 -19.391 -27.969 1 98.19 332 VAL A CA 1
ATOM 2524 C C . VAL A 1 332 ? 10.672 -18.406 -26.812 1 98.19 332 VAL A C 1
ATOM 2526 O O . VAL A 1 332 ? 10.508 -17.188 -26.984 1 98.19 332 VAL A O 1
ATOM 2529 N N . ALA A 1 333 ? 10.891 -18.906 -25.625 1 98.25 333 ALA A N 1
ATOM 2530 C CA . ALA A 1 333 ? 11.211 -18.094 -24.469 1 98.25 333 ALA A CA 1
ATOM 2531 C C . ALA A 1 333 ? 12.547 -18.516 -23.844 1 98.25 333 ALA A C 1
ATOM 2533 O O . ALA A 1 333 ? 12.805 -19.703 -23.656 1 98.25 333 ALA A O 1
ATOM 2534 N N . CYS A 1 334 ? 13.398 -17.547 -23.609 1 98.12 334 CYS A N 1
ATOM 2535 C CA . CYS A 1 334 ? 14.703 -17.828 -23.031 1 98.12 334 CYS A CA 1
ATOM 2536 C C . CYS A 1 334 ? 14.766 -17.359 -21.578 1 98.12 334 CYS A C 1
ATOM 2538 O O . CYS A 1 334 ? 14.516 -16.188 -21.297 1 98.12 334 CYS A O 1
ATOM 2540 N N . GLY A 1 335 ? 15.086 -18.266 -20.672 1 97.19 335 GLY A N 1
ATOM 2541 C CA . GLY A 1 335 ? 15.422 -17.891 -19.312 1 97.19 335 GLY A CA 1
ATOM 2542 C C . GLY A 1 335 ? 16.906 -17.625 -19.109 1 97.19 335 GLY A C 1
ATOM 2543 O O . GLY A 1 335 ? 17.656 -17.484 -20.078 1 97.19 335 GLY A O 1
ATOM 2544 N N . SER A 1 336 ? 17.328 -17.594 -17.875 1 96.44 336 SER A N 1
ATOM 2545 C CA . SER A 1 336 ? 18.734 -17.328 -17.594 1 96.44 336 SER A CA 1
ATOM 2546 C C . SER A 1 336 ? 19.625 -18.469 -18.078 1 96.44 336 SER A C 1
ATOM 2548 O O . SER A 1 336 ? 20.734 -18.234 -18.578 1 96.44 336 SER A O 1
ATOM 2550 N N . PHE A 1 337 ? 19.109 -19.734 -17.906 1 97.94 337 PHE A N 1
ATOM 2551 C CA . PHE A 1 337 ? 19.969 -20.875 -18.219 1 97.94 337 PHE A CA 1
ATOM 2552 C C . PHE A 1 337 ? 19.156 -21.984 -18.859 1 97.94 337 PHE A C 1
ATOM 2554 O O . PHE A 1 337 ? 19.547 -23.156 -18.797 1 97.94 337 PHE A O 1
ATOM 2561 N N . HIS A 1 338 ? 18.016 -21.688 -19.391 1 98.19 338 HIS A N 1
ATOM 2562 C CA . HIS A 1 338 ? 17.188 -22.672 -20.062 1 98.19 338 HIS A CA 1
ATOM 2563 C C . HIS A 1 338 ? 16.359 -22.016 -21.172 1 98.19 338 HIS A C 1
ATOM 2565 O O . HIS A 1 338 ? 16.234 -20.797 -21.219 1 98.19 338 HIS A O 1
ATOM 2571 N N . THR A 1 339 ? 15.812 -22.781 -22.062 1 98.69 339 THR A N 1
ATOM 2572 C CA . THR A 1 339 ? 15.047 -22.312 -23.219 1 98.69 339 THR A CA 1
ATOM 2573 C C . THR A 1 339 ? 13.797 -23.172 -23.406 1 98.69 339 THR A C 1
ATOM 2575 O O . THR A 1 339 ? 13.836 -24.391 -23.266 1 98.69 339 THR A O 1
ATOM 2578 N N . ILE A 1 340 ? 12.711 -22.484 -23.688 1 98.69 340 ILE A N 1
ATOM 2579 C CA . ILE A 1 340 ? 11.43 -23.141 -23.938 1 98.69 340 ILE A CA 1
ATOM 2580 C C . ILE A 1 340 ? 11.016 -22.953 -25.391 1 98.69 340 ILE A C 1
ATOM 2582 O O . ILE A 1 340 ? 11.102 -21.844 -25.922 1 98.69 340 ILE A O 1
ATOM 2586 N N . PHE A 1 341 ? 10.586 -24.016 -26.062 1 98.62 341 PHE A N 1
ATOM 2587 C CA . PHE A 1 341 ? 10.102 -24 -27.422 1 98.62 341 PHE A CA 1
ATOM 2588 C C . PHE A 1 341 ? 8.617 -24.359 -27.484 1 98.62 341 PHE A C 1
ATOM 2590 O O . PHE A 1 341 ? 8.211 -25.406 -26.984 1 98.62 341 PHE A O 1
ATOM 2597 N N . ILE A 1 342 ? 7.871 -23.547 -28.062 1 98.31 342 ILE A N 1
ATOM 2598 C CA . ILE A 1 342 ? 6.445 -23.797 -28.219 1 98.31 342 ILE A CA 1
ATOM 2599 C C . ILE A 1 342 ? 6.137 -24.172 -29.672 1 98.31 342 ILE A C 1
ATOM 2601 O O . ILE A 1 342 ? 6.531 -23.453 -30.594 1 98.31 342 ILE A O 1
ATOM 2605 N N . THR A 1 343 ? 5.359 -25.219 -29.859 1 97.62 343 THR A N 1
ATOM 2606 C CA . THR A 1 343 ? 5.074 -25.703 -31.203 1 97.62 343 THR A CA 1
ATOM 2607 C C . THR A 1 343 ? 3.682 -25.281 -31.656 1 97.62 343 THR A C 1
ATOM 2609 O O . THR A 1 343 ? 2.875 -24.812 -30.844 1 97.62 343 THR A O 1
ATOM 2612 N N . ASP A 1 344 ? 3.434 -25.438 -32.938 1 95.38 344 ASP A N 1
ATOM 2613 C CA . ASP A 1 344 ? 2.143 -25.062 -33.5 1 95.38 344 ASP A CA 1
ATOM 2614 C C . ASP A 1 344 ? 1.037 -26 -33 1 95.38 344 ASP A C 1
ATOM 2616 O O . ASP A 1 344 ? -0.141 -25.641 -33.031 1 95.38 344 ASP A O 1
ATOM 2620 N N . THR A 1 345 ? 1.421 -27.172 -32.469 1 94.5 345 THR A N 1
ATOM 2621 C CA . THR A 1 345 ? 0.449 -28.125 -31.969 1 94.5 345 THR A CA 1
ATOM 2622 C C . THR A 1 345 ? 0.112 -27.828 -30.516 1 94.5 345 THR A C 1
ATOM 2624 O O . THR A 1 345 ? -0.758 -28.469 -29.922 1 94.5 345 THR A O 1
ATOM 2627 N N . GLY A 1 346 ? 0.8 -26.922 -29.969 1 95.69 346 GLY A N 1
ATOM 2628 C CA . GLY A 1 346 ? 0.5 -26.531 -28.594 1 95.69 346 GLY A CA 1
ATOM 2629 C C . GLY A 1 346 ? 1.341 -27.266 -27.562 1 95.69 346 GLY A C 1
ATOM 2630 O O . GLY A 1 346 ? 1.02 -27.25 -26.375 1 95.69 346 GLY A O 1
ATOM 2631 N N . ASP A 1 347 ? 2.377 -27.906 -27.984 1 96.38 347 ASP A N 1
ATOM 2632 C CA . ASP A 1 347 ? 3.314 -28.547 -27.062 1 96.38 347 ASP A CA 1
ATOM 2633 C C . ASP A 1 347 ? 4.449 -27.594 -26.688 1 96.38 347 ASP A C 1
ATOM 2635 O O . ASP A 1 347 ? 4.789 -26.688 -27.453 1 96.38 347 ASP A O 1
ATOM 2639 N N . ALA A 1 348 ? 5 -27.844 -25.547 1 97.62 348 ALA A N 1
ATOM 2640 C CA . ALA A 1 348 ? 6.184 -27.109 -25.109 1 97.62 348 ALA A CA 1
ATOM 2641 C C . ALA A 1 348 ? 7.359 -28.062 -24.875 1 97.62 348 ALA A C 1
ATOM 2643 O O . ALA A 1 348 ? 7.18 -29.172 -24.375 1 97.62 348 ALA A O 1
ATOM 2644 N N . TYR A 1 349 ? 8.477 -27.625 -25.281 1 98.31 349 TYR A N 1
ATOM 2645 C CA . TYR A 1 349 ? 9.727 -28.328 -25.047 1 98.31 349 TYR A CA 1
ATOM 2646 C C . TYR A 1 349 ? 10.727 -27.453 -24.297 1 98.31 349 TYR A C 1
ATOM 2648 O O . TYR A 1 349 ? 10.734 -26.234 -24.469 1 98.31 349 TYR A O 1
ATOM 2656 N N . ALA A 1 350 ? 11.523 -28.109 -23.469 1 98.38 350 ALA A N 1
ATOM 2657 C CA . ALA A 1 350 ? 12.484 -27.344 -22.688 1 98.38 350 ALA A CA 1
ATOM 2658 C C . ALA A 1 350 ? 13.867 -28 -22.703 1 98.38 350 ALA A C 1
ATOM 2660 O O . ALA A 1 350 ? 13.977 -29.219 -22.797 1 98.38 350 ALA A O 1
ATOM 2661 N N . CYS A 1 351 ? 14.898 -27.219 -22.656 1 98.56 351 CYS A N 1
ATOM 2662 C CA . CYS A 1 351 ? 16.266 -27.672 -22.438 1 98.56 351 CYS A CA 1
ATOM 2663 C C . CYS A 1 351 ? 17.031 -26.672 -21.562 1 98.56 351 CYS A C 1
ATOM 2665 O O . CYS A 1 351 ? 16.594 -25.531 -21.391 1 98.56 351 CYS A O 1
ATOM 2667 N N . GLY A 1 352 ? 18.109 -27.156 -21 1 98.5 352 GLY A N 1
ATOM 2668 C CA . GLY A 1 352 ? 18.953 -26.297 -20.188 1 98.5 352 GLY A CA 1
ATOM 2669 C C . GLY A 1 352 ? 18.969 -26.703 -18.719 1 98.5 352 GLY A C 1
ATOM 2670 O O . GLY A 1 352 ? 18.875 -27.891 -18.391 1 98.5 352 GLY A O 1
ATOM 2671 N N . ASP A 1 353 ? 19.25 -25.656 -17.922 1 97.81 353 ASP A N 1
ATOM 2672 C CA . ASP A 1 353 ? 19.328 -25.844 -16.469 1 97.81 353 ASP A CA 1
ATOM 2673 C C . ASP A 1 353 ? 18 -26.328 -15.898 1 97.81 353 ASP A C 1
ATOM 2675 O O . ASP A 1 353 ? 16.953 -25.781 -16.234 1 97.81 353 ASP A O 1
ATOM 2679 N N . ASN A 1 354 ? 18.031 -27.312 -15.086 1 96.38 354 ASN A N 1
ATOM 2680 C CA . ASN A 1 354 ? 16.844 -27.875 -14.445 1 96.38 354 ASN A CA 1
ATOM 2681 C C . ASN A 1 354 ? 17.062 -28.062 -12.945 1 96.38 354 ASN A C 1
ATOM 2683 O O . ASN A 1 354 ? 16.391 -28.875 -12.312 1 96.38 354 ASN A O 1
ATOM 2687 N N . GLN A 1 355 ? 17.953 -27.312 -12.406 1 92.94 355 GLN A N 1
ATOM 2688 C CA . GLN A 1 355 ? 18.234 -27.391 -10.977 1 92.94 355 GLN A CA 1
ATOM 2689 C C . GLN A 1 355 ? 17.016 -27 -10.156 1 92.94 355 GLN A C 1
ATOM 2691 O O . GLN A 1 355 ? 16.781 -27.562 -9.078 1 92.94 355 GLN A O 1
ATOM 2696 N N . GLY A 1 356 ? 16.312 -26.109 -10.625 1 92 356 GLY A N 1
ATOM 2697 C CA . GLY A 1 356 ? 15.086 -25.703 -9.938 1 92 356 GLY A CA 1
ATOM 2698 C C . GLY A 1 356 ? 13.867 -26.484 -10.398 1 92 356 GLY A C 1
ATOM 2699 O O . GLY A 1 356 ? 12.781 -26.328 -9.828 1 92 356 GLY A O 1
ATOM 2700 N N . GLY A 1 357 ? 14.023 -27.297 -11.398 1 93.56 357 GLY A N 1
ATOM 2701 C CA . GLY A 1 357 ? 12.906 -28 -11.984 1 93.56 357 GLY A CA 1
ATOM 2702 C C . GLY A 1 357 ? 12.219 -27.234 -13.094 1 93.56 357 GLY A C 1
ATOM 2703 O O . GLY A 1 357 ? 11.102 -27.562 -13.5 1 93.56 357 GLY A O 1
ATOM 2704 N N . GLN A 1 358 ? 12.852 -26.203 -13.578 1 95.25 358 GLN A N 1
ATOM 2705 C CA . GLN A 1 358 ? 12.227 -25.266 -14.492 1 95.25 358 GLN A CA 1
ATOM 2706 C C . GLN A 1 358 ? 12.016 -25.875 -15.875 1 95.25 358 GLN A C 1
ATOM 2708 O O . GLN A 1 358 ? 11.266 -25.344 -16.688 1 95.25 358 GLN A O 1
ATOM 2713 N N . CYS A 1 359 ? 12.625 -27.031 -16.203 1 96.69 359 CYS A N 1
ATOM 2714 C CA . CYS A 1 359 ? 12.406 -27.703 -17.469 1 96.69 359 CYS A CA 1
ATOM 2715 C C . CYS A 1 359 ? 11.336 -28.781 -17.344 1 96.69 359 CYS A C 1
ATOM 2717 O O . CYS A 1 359 ? 10.922 -29.375 -18.344 1 96.69 359 CYS A O 1
ATOM 2719 N N . GLY A 1 360 ? 10.953 -29.141 -16.156 1 93 360 GLY A N 1
ATOM 2720 C CA . GLY A 1 360 ? 9.859 -30.078 -15.93 1 93 360 GLY A CA 1
ATOM 2721 C C . GLY A 1 360 ? 10.273 -31.531 -16.109 1 93 360 GLY A C 1
ATOM 2722 O O . GLY A 1 360 ? 9.422 -32.406 -16.281 1 93 360 GLY A O 1
ATOM 2723 N N . VAL A 1 361 ? 11.523 -31.781 -16.172 1 92.12 361 VAL A N 1
ATOM 2724 C CA . VAL A 1 361 ? 12.023 -33.125 -16.328 1 92.12 361 VAL A CA 1
ATOM 2725 C C . VAL A 1 361 ? 12.453 -33.688 -14.977 1 92.12 361 VAL A C 1
ATOM 2727 O O . VAL A 1 361 ? 13.281 -33.094 -14.281 1 92.12 361 VAL A O 1
ATOM 2730 N N . VAL A 1 362 ? 11.938 -34.812 -14.625 1 88.19 362 VAL A N 1
ATOM 2731 C CA . VAL A 1 362 ? 12.211 -35.438 -13.336 1 88.19 362 VAL A CA 1
ATOM 2732 C C . VAL A 1 362 ? 13.586 -36.094 -13.352 1 88.19 362 VAL A C 1
ATOM 2734 O O . VAL A 1 362 ? 13.938 -36.781 -14.312 1 88.19 362 VAL A O 1
ATOM 2737 N N . GLY A 1 363 ? 14.352 -35.906 -12.289 1 84.31 363 GLY A N 1
ATOM 2738 C CA . GLY A 1 363 ? 15.594 -36.625 -12.078 1 84.31 363 GLY A CA 1
ATOM 2739 C C . GLY A 1 363 ? 16.797 -35.938 -12.688 1 84.31 363 GLY A C 1
ATOM 2740 O O . GLY A 1 363 ? 17.922 -36.125 -12.234 1 84.31 363 GLY A O 1
ATOM 2741 N N . ASP A 1 364 ? 16.641 -35.156 -13.734 1 88.94 364 ASP A N 1
ATOM 2742 C CA . ASP A 1 364 ? 17.75 -34.5 -14.422 1 88.94 364 ASP A CA 1
ATOM 2743 C C . ASP A 1 364 ? 17.938 -33.062 -13.938 1 88.94 364 ASP A C 1
ATOM 2745 O O . ASP A 1 364 ? 16.969 -32.312 -13.844 1 88.94 364 ASP A O 1
ATOM 2749 N N . TYR A 1 365 ? 19.172 -32.75 -13.703 1 92.06 365 TYR A N 1
ATOM 2750 C CA . TYR A 1 365 ? 19.469 -31.391 -13.258 1 92.06 365 TYR A CA 1
ATOM 2751 C C . TYR A 1 365 ? 19.891 -30.5 -14.43 1 92.06 365 TYR A C 1
ATOM 2753 O O . TYR A 1 365 ? 19.953 -29.281 -14.305 1 92.06 365 TYR A O 1
ATOM 2761 N N . ALA A 1 366 ? 20.141 -31.125 -15.562 1 95.25 366 ALA A N 1
ATOM 2762 C CA . ALA A 1 366 ? 20.359 -30.438 -16.844 1 95.25 366 ALA A CA 1
ATOM 2763 C C . ALA A 1 366 ? 19.766 -31.234 -18 1 95.25 366 ALA A C 1
ATOM 2765 O O . ALA A 1 366 ? 19.984 -32.438 -18.125 1 95.25 366 ALA A O 1
ATOM 2766 N N . VAL A 1 367 ? 19.016 -30.594 -18.797 1 97.88 367 VAL A N 1
ATOM 2767 C CA . VAL A 1 367 ? 18.375 -31.234 -19.938 1 97.88 367 VAL A CA 1
ATOM 2768 C C . VAL A 1 367 ? 19.094 -30.828 -21.234 1 97.88 367 VAL A C 1
ATOM 2770 O O . VAL A 1 367 ? 18.969 -29.688 -21.688 1 97.88 367 VAL A O 1
ATOM 2773 N N . THR A 1 368 ? 19.734 -31.688 -21.875 1 97.5 368 THR A N 1
ATOM 2774 C CA . THR A 1 368 ? 20.672 -31.344 -22.922 1 97.5 368 THR A CA 1
ATOM 2775 C C . THR A 1 368 ? 19.969 -31.172 -24.25 1 97.5 368 THR A C 1
ATOM 2777 O O . THR A 1 368 ? 20.484 -30.5 -25.156 1 97.5 368 THR A O 1
ATOM 2780 N N . ARG A 1 369 ? 18.844 -31.812 -24.406 1 97.75 369 ARG A N 1
ATOM 2781 C CA . ARG A 1 369 ? 18.031 -31.688 -25.625 1 97.75 369 ARG A CA 1
ATOM 2782 C C . ARG A 1 369 ? 16.609 -31.281 -25.281 1 97.75 369 ARG A C 1
ATOM 2784 O O . ARG A 1 369 ? 16.078 -31.656 -24.219 1 97.75 369 ARG A O 1
ATOM 2791 N N . PRO A 1 370 ? 16.047 -30.547 -26.234 1 98.25 370 PRO A N 1
ATOM 2792 C CA . PRO A 1 370 ? 14.641 -30.203 -25.969 1 98.25 370 PRO A CA 1
ATOM 2793 C C . PRO A 1 370 ? 13.797 -31.438 -25.641 1 98.25 370 PRO A C 1
ATOM 2795 O O . PRO A 1 370 ? 13.75 -32.375 -26.422 1 98.25 370 PRO A O 1
ATOM 2798 N N . THR A 1 371 ? 13.211 -31.375 -24.484 1 97.56 371 THR A N 1
ATOM 2799 C CA . THR A 1 371 ? 12.367 -32.469 -23.984 1 97.56 371 THR A CA 1
ATOM 2800 C C . THR A 1 371 ? 10.945 -31.953 -23.734 1 97.56 371 THR A C 1
ATOM 2802 O O . THR A 1 371 ? 10.75 -30.859 -23.203 1 97.56 371 THR A O 1
ATOM 2805 N N . LYS A 1 372 ? 10.016 -32.781 -24.141 1 95.62 372 LYS A N 1
ATOM 2806 C CA . LYS A 1 372 ? 8.617 -32.375 -24.016 1 95.62 372 LYS A CA 1
ATOM 2807 C C . LYS A 1 372 ? 8.227 -32.188 -22.562 1 95.62 372 LYS A C 1
ATOM 2809 O O . LYS A 1 372 ? 8.492 -33.062 -21.734 1 95.62 372 LYS A O 1
ATOM 2814 N N . MET A 1 373 ? 7.652 -31.125 -22.266 1 95 373 MET A N 1
ATOM 2815 C CA . MET A 1 373 ? 7.18 -30.844 -20.906 1 95 373 MET A CA 1
ATOM 2816 C C . MET A 1 373 ? 5.832 -31.516 -20.656 1 95 373 MET A C 1
ATOM 2818 O O . MET A 1 373 ? 5.004 -31.609 -21.562 1 95 373 MET A O 1
ATOM 2822 N N . HIS A 1 374 ? 5.711 -31.922 -19.406 1 91.25 374 HIS A N 1
ATOM 2823 C CA . HIS A 1 374 ? 4.492 -32.625 -19.031 1 91.25 374 HIS A CA 1
ATOM 2824 C C . HIS A 1 374 ? 3.396 -31.656 -18.609 1 91.25 374 HIS A C 1
ATOM 2826 O O . HIS A 1 374 ? 3.52 -30.984 -17.578 1 91.25 374 HIS A O 1
ATOM 2832 N N . ILE A 1 375 ? 2.346 -31.578 -19.391 1 89.88 375 ILE A N 1
ATOM 2833 C CA . ILE A 1 375 ? 1.19 -30.75 -19.094 1 89.88 375 ILE A CA 1
ATOM 2834 C C . ILE A 1 375 ? -0.069 -31.609 -19.031 1 89.88 375 ILE A C 1
ATOM 2836 O O . ILE A 1 375 ? -0.344 -32.375 -19.938 1 89.88 375 ILE A O 1
ATOM 2840 N N . LEU A 1 376 ? -0.838 -31.453 -18.047 1 83.38 376 LEU A N 1
ATOM 2841 C CA . LEU A 1 376 ? -2.004 -32.281 -17.797 1 83.38 376 LEU A CA 1
ATOM 2842 C C . LEU A 1 376 ? -3.182 -31.859 -18.672 1 83.38 376 LEU A C 1
ATOM 2844 O O . LEU A 1 376 ? -3.291 -30.703 -19.047 1 83.38 376 LEU A O 1
ATOM 2848 N N . GLY A 1 377 ? -4.109 -32.906 -19.016 1 75.44 377 GLY A N 1
ATOM 2849 C CA . GLY A 1 377 ? -5.383 -32.656 -19.656 1 75.44 377 GLY A CA 1
ATOM 2850 C C . GLY A 1 377 ? -5.246 -32.375 -21.141 1 75.44 377 GLY A C 1
ATOM 2851 O O . GLY A 1 377 ? -6.145 -31.766 -21.75 1 75.44 377 GLY A O 1
ATOM 2852 N N . ASN A 1 378 ? -4.113 -32.594 -21.641 1 78.25 378 ASN A N 1
ATOM 2853 C CA . ASN A 1 378 ? -3.84 -32.312 -23.047 1 78.25 378 ASN A CA 1
ATOM 2854 C C . ASN A 1 378 ? -4.086 -30.844 -23.375 1 78.25 378 ASN A C 1
ATOM 2856 O O . ASN A 1 378 ? -4.672 -30.516 -24.406 1 78.25 378 ASN A O 1
ATOM 2860 N N . ARG A 1 379 ? -3.771 -30.062 -22.547 1 89.44 379 ARG A N 1
ATOM 2861 C CA . ARG A 1 379 ? -3.936 -28.625 -22.719 1 89.44 379 ARG A CA 1
ATOM 2862 C C . ARG A 1 379 ? -2.822 -28.047 -23.578 1 89.44 379 ARG A C 1
ATOM 2864 O O . ARG A 1 379 ? -1.69 -28.531 -23.547 1 89.44 379 ARG A O 1
ATOM 2871 N N . ARG A 1 380 ? -3.152 -27.016 -24.344 1 94.94 380 ARG A N 1
ATOM 2872 C CA . ARG A 1 380 ? -2.24 -26.469 -25.328 1 94.94 380 ARG A CA 1
ATOM 2873 C C . ARG A 1 380 ? -1.538 -25.219 -24.781 1 94.94 380 ARG A C 1
ATOM 2875 O O . ARG A 1 380 ? -2.168 -24.375 -24.156 1 94.94 380 ARG A O 1
ATOM 2882 N N . VAL A 1 381 ? -0.261 -25.141 -25.078 1 97.44 381 VAL A N 1
ATOM 2883 C CA . VAL A 1 381 ? 0.543 -23.984 -24.672 1 97.44 381 VAL A CA 1
ATOM 2884 C C . VAL A 1 381 ? 0.583 -22.969 -25.812 1 97.44 381 VAL A C 1
ATOM 2886 O O . VAL A 1 381 ? 0.728 -23.328 -26.984 1 97.44 381 VAL A O 1
ATOM 2889 N N . VAL A 1 382 ? 0.502 -21.688 -25.484 1 97.25 382 VAL A N 1
ATOM 2890 C CA . VAL A 1 382 ? 0.464 -20.672 -26.547 1 97.25 382 VAL A CA 1
ATOM 2891 C C . VAL A 1 382 ? 1.538 -19.625 -26.297 1 97.25 382 VAL A C 1
ATOM 2893 O O . VAL A 1 382 ? 1.896 -18.859 -27.203 1 97.25 382 VAL A O 1
ATOM 2896 N N . HIS A 1 383 ? 2.025 -19.547 -25.141 1 97.62 383 HIS A N 1
ATOM 2897 C CA . HIS A 1 383 ? 3.035 -18.562 -24.766 1 97.62 383 HIS A CA 1
ATOM 2898 C C . HIS A 1 383 ? 3.828 -19.016 -23.547 1 97.62 383 HIS A C 1
ATOM 2900 O O . HIS A 1 383 ? 3.373 -19.891 -22.797 1 97.62 383 HIS A O 1
ATOM 2906 N N . ALA A 1 384 ? 5.066 -18.469 -23.375 1 98.12 384 ALA A N 1
ATOM 2907 C CA . ALA A 1 384 ? 5.875 -18.797 -22.203 1 98.12 384 ALA A CA 1
ATOM 2908 C C . ALA A 1 384 ? 6.695 -17.594 -21.75 1 98.12 384 ALA A C 1
ATOM 2910 O O . ALA A 1 384 ? 7.031 -16.719 -22.562 1 98.12 384 ALA A O 1
ATOM 2911 N N . SER A 1 385 ? 6.938 -17.5 -20.531 1 97.62 385 SER A N 1
ATOM 2912 C CA . SER A 1 385 ? 7.902 -16.594 -19.922 1 97.62 385 SER A CA 1
ATOM 2913 C C . SER A 1 385 ? 8.812 -17.312 -18.953 1 97.62 385 SER A C 1
ATOM 2915 O O . SER A 1 385 ? 8.375 -18.219 -18.234 1 97.62 385 SER A O 1
ATOM 2917 N N . CYS A 1 386 ? 10.078 -16.922 -18.953 1 97.69 386 CYS A N 1
ATOM 2918 C CA . CYS A 1 386 ? 11.07 -17.641 -18.172 1 97.69 386 CYS A CA 1
ATOM 2919 C C . CYS A 1 386 ? 11.867 -16.688 -17.281 1 97.69 386 CYS A C 1
ATOM 2921 O O . CYS A 1 386 ? 12.188 -15.578 -17.688 1 97.69 386 CYS A O 1
ATOM 2923 N N . GLY A 1 387 ? 12.086 -17.125 -16.047 1 96.69 387 GLY A N 1
ATOM 2924 C CA . GLY A 1 387 ? 13.008 -16.438 -15.148 1 96.69 387 GLY A CA 1
ATOM 2925 C C . GLY A 1 387 ? 14.32 -17.172 -14.984 1 96.69 387 GLY A C 1
ATOM 2926 O O . GLY A 1 387 ? 14.828 -17.781 -15.938 1 96.69 387 GLY A O 1
ATOM 2927 N N . ARG A 1 388 ? 14.922 -17.031 -13.836 1 96 388 ARG A N 1
ATOM 2928 C CA . ARG A 1 388 ? 16.188 -17.703 -13.578 1 96 388 ARG A CA 1
ATOM 2929 C C . ARG A 1 388 ? 15.961 -19.172 -13.242 1 96 388 ARG A C 1
ATOM 2931 O O . ARG A 1 388 ? 16.625 -20.062 -13.789 1 96 388 ARG A O 1
ATOM 2938 N N . MET A 1 389 ? 14.969 -19.422 -12.438 1 95.75 389 MET A N 1
ATOM 2939 C CA . MET A 1 389 ? 14.758 -20.781 -11.953 1 95.75 389 MET A CA 1
ATOM 2940 C C . MET A 1 389 ? 13.305 -21.203 -12.125 1 95.75 389 MET A C 1
ATOM 2942 O O . MET A 1 389 ? 12.812 -22.078 -11.398 1 95.75 389 MET A O 1
ATOM 2946 N N . HIS A 1 390 ? 12.602 -20.5 -13.008 1 96.19 390 HIS A N 1
ATOM 2947 C CA . HIS A 1 390 ? 11.195 -20.844 -13.18 1 96.19 390 HIS A CA 1
ATOM 2948 C C . HIS A 1 390 ? 10.75 -20.625 -14.617 1 96.19 390 HIS A C 1
ATOM 2950 O O . HIS A 1 390 ? 11.391 -19.891 -15.367 1 96.19 390 HIS A O 1
ATOM 2956 N N . THR A 1 391 ? 9.695 -21.281 -14.969 1 97.75 391 THR A N 1
ATOM 2957 C CA . THR A 1 391 ? 9.016 -21.188 -16.25 1 97.75 391 THR A CA 1
ATOM 2958 C C . THR A 1 391 ? 7.512 -21.016 -16.062 1 97.75 391 THR A C 1
ATOM 2960 O O . THR A 1 391 ? 6.895 -21.75 -15.281 1 97.75 391 THR A O 1
ATOM 2963 N N . THR A 1 392 ? 6.957 -20.078 -16.672 1 97.62 392 THR A N 1
ATOM 2964 C CA . THR A 1 392 ? 5.512 -19.891 -16.719 1 97.62 392 THR A CA 1
ATOM 2965 C C . THR A 1 392 ? 4.973 -20.188 -18.109 1 97.62 392 THR A C 1
ATOM 2967 O O . THR A 1 392 ? 5.41 -19.594 -19.094 1 97.62 392 THR A O 1
ATOM 2970 N N . LEU A 1 393 ? 4.113 -21.109 -18.219 1 97.88 393 LEU A N 1
ATOM 2971 C CA . LEU A 1 393 ? 3.449 -21.406 -19.469 1 97.88 393 LEU A CA 1
ATOM 2972 C C . LEU A 1 393 ? 2.025 -20.859 -19.484 1 97.88 393 LEU A C 1
ATOM 2974 O O . LEU A 1 393 ? 1.29 -21.016 -18.5 1 97.88 393 LEU A O 1
ATOM 2978 N N . LEU A 1 394 ? 1.717 -20.203 -20.531 1 98 394 LEU A N 1
ATOM 2979 C CA . LEU A 1 394 ? 0.358 -19.734 -20.781 1 98 394 LEU A CA 1
ATOM 2980 C C . LEU A 1 394 ? -0.391 -20.688 -21.703 1 98 394 LEU A C 1
ATOM 2982 O O . LEU A 1 394 ? 0.083 -21.016 -22.781 1 98 394 LEU A O 1
ATOM 2986 N N . LEU A 1 395 ? -1.551 -21.109 -21.234 1 96.88 395 LEU A N 1
ATOM 2987 C CA . LEU A 1 395 ? -2.338 -22.094 -21.969 1 96.88 395 LEU A CA 1
ATOM 2988 C C . LEU A 1 395 ? -3.398 -21.422 -22.828 1 96.88 395 LEU A C 1
ATOM 2990 O O . LEU A 1 395 ? -3.762 -20.266 -22.578 1 96.88 395 LEU A O 1
ATOM 2994 N N . GLY A 1 396 ? -3.877 -22.141 -23.797 1 95.31 396 GLY A N 1
ATOM 2995 C CA . GLY A 1 396 ? -4.793 -21.609 -24.797 1 95.31 396 GLY A CA 1
ATOM 2996 C C . GLY A 1 396 ? -6.109 -21.141 -24.203 1 95.31 396 GLY A C 1
ATOM 2997 O O . GLY A 1 396 ? -6.801 -20.312 -24.797 1 95.31 396 GLY A O 1
ATOM 2998 N N . ASN A 1 397 ? -6.445 -21.609 -23.062 1 92.69 397 ASN A N 1
ATOM 2999 C CA . ASN A 1 397 ? -7.699 -21.203 -22.438 1 92.69 397 ASN A CA 1
ATOM 3000 C C . ASN A 1 397 ? -7.496 -20.047 -21.469 1 92.69 397 ASN A C 1
ATOM 3002 O O . ASN A 1 397 ? -8.414 -19.703 -20.719 1 92.69 397 ASN A O 1
ATOM 3006 N N . GLY A 1 398 ? -6.32 -19.594 -21.375 1 94.75 398 GLY A N 1
ATOM 3007 C CA . GLY A 1 398 ? -6.051 -18.453 -20.516 1 94.75 398 GLY A CA 1
ATOM 3008 C C . GLY A 1 398 ? -5.539 -18.844 -19.141 1 94.75 398 GLY A C 1
ATOM 3009 O O . GLY A 1 398 ? -5.238 -17.969 -18.328 1 94.75 398 GLY A O 1
ATOM 3010 N N . ASP A 1 399 ? -5.41 -20.141 -18.859 1 95.38 399 ASP A N 1
ATOM 3011 C CA . ASP A 1 399 ? -4.801 -20.594 -17.609 1 95.38 399 ASP A CA 1
ATOM 3012 C C . ASP A 1 399 ? -3.279 -20.5 -17.672 1 95.38 399 ASP A C 1
ATOM 3014 O O . ASP A 1 399 ? -2.703 -20.422 -18.766 1 95.38 399 ASP A O 1
ATOM 3018 N N . ALA A 1 400 ? -2.691 -20.484 -16.5 1 96.56 400 ALA A N 1
ATOM 3019 C CA . ALA A 1 400 ? -1.232 -20.453 -16.422 1 96.56 400 ALA A CA 1
ATOM 3020 C C . ALA A 1 400 ? -0.715 -21.531 -15.469 1 96.56 400 ALA A C 1
ATOM 3022 O O . ALA A 1 400 ? -1.318 -21.797 -14.43 1 96.56 400 ALA A O 1
ATOM 3023 N N . VAL A 1 401 ? 0.402 -22.125 -15.844 1 95.56 401 VAL A N 1
ATOM 3024 C CA . VAL A 1 401 ? 1.065 -23.109 -15 1 95.56 401 VAL A CA 1
ATOM 3025 C C . VAL A 1 401 ? 2.547 -22.766 -14.867 1 95.56 401 VAL A C 1
ATOM 3027 O O . VAL A 1 401 ? 3.127 -22.141 -15.758 1 95.56 401 VAL A O 1
ATOM 3030 N N . VAL A 1 402 ? 3.117 -23.234 -13.805 1 95.38 402 VAL A N 1
ATOM 3031 C CA . VAL A 1 402 ? 4.496 -22.844 -13.547 1 95.38 402 VAL A CA 1
ATOM 3032 C C . VAL A 1 402 ? 5.32 -24.062 -13.148 1 95.38 402 VAL A C 1
ATOM 3034 O O . VAL A 1 402 ? 4.777 -25.031 -12.609 1 95.38 402 VAL A O 1
ATOM 3037 N N . TYR A 1 403 ? 6.602 -24.047 -13.453 1 95.38 403 TYR A N 1
ATOM 3038 C CA . TYR A 1 403 ? 7.625 -25.016 -13.102 1 95.38 403 TYR A CA 1
ATOM 3039 C C . TYR A 1 403 ? 8.828 -24.344 -12.453 1 95.38 403 TYR A C 1
ATOM 3041 O O . TYR A 1 403 ? 9.188 -23.219 -12.812 1 95.38 403 TYR A O 1
ATOM 3049 N N . GLY A 1 404 ? 9.406 -25.031 -11.531 1 94.62 404 GLY A N 1
ATOM 3050 C CA . GLY A 1 404 ? 10.664 -24.516 -11.031 1 94.62 404 GLY A CA 1
ATOM 3051 C C . GLY A 1 404 ? 10.68 -24.312 -9.523 1 94.62 404 GLY A C 1
ATOM 3052 O O . GLY A 1 404 ? 10.172 -25.172 -8.781 1 94.62 404 GLY A O 1
ATOM 3053 N N . SER A 1 405 ? 11.453 -23.219 -9.102 1 92.44 405 SER A N 1
ATOM 3054 C CA . SER A 1 405 ? 11.633 -22.922 -7.684 1 92.44 405 SER A CA 1
ATOM 3055 C C . SER A 1 405 ? 11.766 -21.438 -7.43 1 92.44 405 SER A C 1
ATOM 3057 O O . SER A 1 405 ? 12 -20.656 -8.359 1 92.44 405 SER A O 1
ATOM 3059 N N . GLY A 1 406 ? 11.375 -21.047 -6.188 1 90.06 406 GLY A N 1
ATOM 3060 C CA . GLY A 1 406 ? 11.68 -19.703 -5.727 1 90.06 406 GLY A CA 1
ATOM 3061 C C . GLY A 1 406 ? 10.5 -18.766 -5.852 1 90.06 406 GLY A C 1
ATOM 3062 O O . GLY A 1 406 ? 9.391 -19.172 -6.188 1 90.06 406 GLY A O 1
ATOM 3063 N N . LEU A 1 407 ? 10.75 -17.422 -5.629 1 87.44 407 LEU A N 1
ATOM 3064 C CA . LEU A 1 407 ? 9.734 -16.391 -5.52 1 87.44 407 LEU A CA 1
ATOM 3065 C C . LEU A 1 407 ? 9.023 -16.188 -6.852 1 87.44 407 LEU A C 1
ATOM 3067 O O . LEU A 1 407 ? 7.836 -15.844 -6.879 1 87.44 407 LEU A O 1
ATOM 3071 N N . GLY A 1 408 ? 9.719 -16.422 -7.855 1 91.25 408 GLY A N 1
ATOM 3072 C CA . GLY A 1 408 ? 9.156 -16.172 -9.172 1 91.25 408 GLY A CA 1
ATOM 3073 C C . GLY A 1 408 ? 8.047 -17.125 -9.547 1 91.25 408 GLY A C 1
ATOM 3074 O O . GLY A 1 408 ? 7.297 -16.875 -10.492 1 91.25 408 GLY A O 1
ATOM 3075 N N . LEU A 1 409 ? 7.875 -18.172 -8.812 1 90.75 409 LEU A N 1
ATOM 3076 C CA . LEU A 1 409 ? 6.84 -19.156 -9.094 1 90.75 409 LEU A CA 1
ATOM 3077 C C . LEU A 1 409 ? 5.457 -18.594 -8.781 1 90.75 409 LEU A C 1
ATOM 3079 O O . LEU A 1 409 ? 4.469 -18.969 -9.414 1 90.75 409 LEU A O 1
ATOM 3083 N N . GLY A 1 410 ? 5.449 -17.812 -7.691 1 88.62 410 GLY A N 1
ATOM 3084 C CA . GLY A 1 410 ? 4.176 -17.234 -7.293 1 88.62 410 GLY A CA 1
ATOM 3085 C C . GLY A 1 410 ? 3.312 -18.188 -6.492 1 88.62 410 GLY A C 1
ATOM 3086 O O . GLY A 1 410 ? 2.096 -18.016 -6.41 1 88.62 410 GLY A O 1
ATOM 3087 N N . VAL A 1 411 ? 3.891 -19.281 -5.992 1 84.88 411 VAL A N 1
ATOM 3088 C CA . VAL A 1 411 ? 3.111 -20.234 -5.219 1 84.88 411 VAL A CA 1
ATOM 3089 C C . VAL A 1 411 ? 3.613 -20.266 -3.777 1 84.88 411 VAL A C 1
ATOM 3091 O O . VAL A 1 411 ? 3.223 -21.141 -2.994 1 84.88 411 VAL A O 1
ATOM 3094 N N . GLY A 1 412 ? 4.578 -19.438 -3.418 1 77.5 412 GLY A N 1
ATOM 3095 C CA . GLY A 1 412 ? 4.996 -19.219 -2.043 1 77.5 412 GLY A CA 1
ATOM 3096 C C . GLY A 1 412 ? 6.18 -20.078 -1.633 1 77.5 412 GLY A C 1
ATOM 3097 O O . GLY A 1 412 ? 6.754 -19.875 -0.561 1 77.5 412 GLY A O 1
ATOM 3098 N N . VAL A 1 413 ? 6.602 -20.953 -2.482 1 77.81 413 VAL A N 1
ATOM 3099 C CA . VAL A 1 413 ? 7.695 -21.828 -2.09 1 77.81 413 VAL A CA 1
ATOM 3100 C C . VAL A 1 413 ? 9.031 -21.109 -2.264 1 77.81 413 VAL A C 1
ATOM 3102 O O . VAL A 1 413 ? 9.164 -20.25 -3.135 1 77.81 413 VAL A O 1
ATOM 3105 N N . GLY A 1 414 ? 9.969 -21.531 -1.383 1 74.69 414 GLY A N 1
ATOM 3106 C CA . GLY A 1 414 ? 11.273 -20.906 -1.406 1 74.69 414 GLY A CA 1
ATOM 3107 C C . GLY A 1 414 ? 12.227 -21.547 -2.4 1 74.69 414 GLY A C 1
ATOM 3108 O O . GLY A 1 414 ? 11.859 -22.484 -3.107 1 74.69 414 GLY A O 1
ATOM 3109 N N . TYR A 1 415 ? 13.344 -21 -2.389 1 72.88 415 TYR A N 1
ATOM 3110 C CA . TYR A 1 415 ? 14.391 -21.531 -3.262 1 72.88 415 TYR A CA 1
ATOM 3111 C C . TYR A 1 415 ? 14.805 -22.938 -2.83 1 72.88 415 TYR A C 1
ATOM 3113 O O . TYR A 1 415 ? 14.867 -23.234 -1.636 1 72.88 415 TYR A O 1
ATOM 3121 N N . GLY A 1 416 ? 14.992 -23.781 -3.717 1 73 416 GLY A N 1
ATOM 3122 C CA . GLY A 1 416 ? 15.398 -25.156 -3.42 1 73 416 GLY A CA 1
ATOM 3123 C C . GLY A 1 416 ? 14.242 -26.141 -3.447 1 73 416 GLY A C 1
ATOM 3124 O O . GLY A 1 416 ? 14.453 -27.344 -3.592 1 73 416 GLY A O 1
ATOM 3125 N N . MET A 1 417 ? 13.117 -25.578 -3.287 1 80.94 417 MET A N 1
ATOM 3126 C CA . MET A 1 417 ? 11.938 -26.422 -3.43 1 80.94 417 MET A CA 1
ATOM 3127 C C . MET A 1 417 ? 11.586 -26.625 -4.898 1 80.94 417 MET A C 1
ATOM 3129 O O . MET A 1 417 ? 10.969 -25.75 -5.516 1 80.94 417 MET A O 1
ATOM 3133 N N . ARG A 1 418 ? 11.836 -27.781 -5.395 1 84.5 418 ARG A N 1
ATOM 3134 C CA . ARG A 1 418 ? 11.75 -28.047 -6.828 1 84.5 418 ARG A CA 1
ATOM 3135 C C . ARG A 1 418 ? 10.352 -28.516 -7.211 1 84.5 418 ARG A C 1
ATOM 3137 O O . ARG A 1 418 ? 9.953 -29.641 -6.895 1 84.5 418 ARG A O 1
ATOM 3144 N N . MET A 1 419 ? 9.68 -27.672 -7.902 1 88.75 419 MET A N 1
ATOM 3145 C CA . MET A 1 419 ? 8.406 -28.062 -8.5 1 88.75 419 MET A CA 1
ATOM 3146 C C . MET A 1 419 ? 8.602 -28.484 -9.953 1 88.75 419 MET A C 1
ATOM 3148 O O . MET A 1 419 ? 8.367 -27.703 -10.875 1 88.75 419 MET A O 1
ATOM 3152 N N . VAL A 1 420 ? 8.844 -29.734 -10.141 1 89.44 420 VAL A N 1
ATOM 3153 C CA . VAL A 1 420 ? 9.18 -30.266 -11.461 1 89.44 420 VAL A CA 1
ATOM 3154 C C . VAL A 1 420 ? 7.898 -30.531 -12.25 1 89.44 420 VAL A C 1
ATOM 3156 O O . VAL A 1 420 ? 7.914 -30.547 -13.484 1 89.44 420 VAL A O 1
ATOM 3159 N N . ARG A 1 421 ? 6.898 -30.688 -11.484 1 88.88 421 ARG A N 1
ATOM 3160 C CA . ARG A 1 421 ? 5.59 -30.797 -12.125 1 88.88 421 ARG A CA 1
ATOM 3161 C C . ARG A 1 421 ? 4.781 -29.516 -11.93 1 88.88 421 ARG A C 1
ATOM 3163 O O . ARG A 1 421 ? 4.918 -28.844 -10.914 1 88.88 421 ARG A O 1
ATOM 3170 N N . CYS A 1 422 ? 4.027 -29.234 -12.875 1 86.12 422 CYS A N 1
ATOM 3171 C CA . CYS A 1 422 ? 3.447 -27.906 -12.969 1 86.12 422 CYS A CA 1
ATOM 3172 C C . CYS A 1 422 ? 2.432 -27.672 -11.859 1 86.12 422 CYS A C 1
ATOM 3174 O O . CYS A 1 422 ? 1.765 -28.609 -11.414 1 86.12 422 CYS A O 1
ATOM 3176 N N . GLN A 1 423 ? 2.414 -26.469 -11.461 1 88.44 423 GLN A N 1
ATOM 3177 C CA . GLN A 1 423 ? 1.42 -25.953 -10.531 1 88.44 423 GLN A CA 1
ATOM 3178 C C . GLN A 1 423 ? 0.597 -24.844 -11.18 1 88.44 423 GLN A C 1
ATOM 3180 O O . GLN A 1 423 ? 1.128 -24.031 -11.945 1 88.44 423 GLN A O 1
ATOM 3185 N N . SER A 1 424 ? -0.676 -24.875 -10.867 1 91.75 424 SER A N 1
ATOM 3186 C CA . SER A 1 424 ? -1.536 -23.812 -11.391 1 91.75 424 SER A CA 1
ATOM 3187 C C . SER A 1 424 ? -1.353 -22.516 -10.617 1 91.75 424 SER A C 1
ATOM 3189 O O . SER A 1 424 ? -1.196 -22.531 -9.398 1 91.75 424 SER A O 1
ATOM 3191 N N . VAL A 1 425 ? -1.356 -21.406 -11.344 1 93.56 425 VAL A N 1
ATOM 3192 C CA . VAL A 1 425 ? -1.319 -20.078 -10.75 1 93.56 425 VAL A CA 1
ATOM 3193 C C . VAL A 1 425 ? -2.334 -19.172 -11.445 1 93.56 425 VAL A C 1
ATOM 3195 O O . VAL A 1 425 ? -2.859 -19.516 -12.508 1 93.56 425 VAL A O 1
ATOM 3198 N N . LEU A 1 426 ? -2.758 -18.047 -10.812 1 95.25 426 LEU A N 1
ATOM 3199 C CA . LEU A 1 426 ? -3.646 -17.031 -11.383 1 95.25 426 LEU A CA 1
ATOM 3200 C C . LEU A 1 426 ? -5 -17.641 -11.734 1 95.25 426 LEU A C 1
ATOM 3202 O O . LEU A 1 426 ? -5.586 -17.297 -12.766 1 95.25 426 LEU A O 1
ATOM 3206 N N . GLU A 1 427 ? -5.488 -18.422 -10.93 1 93 427 GLU A N 1
ATOM 3207 C CA . GLU A 1 427 ? -6.68 -19.203 -11.266 1 93 427 GLU A CA 1
ATOM 3208 C C . GLU A 1 427 ? -7.93 -18.328 -11.258 1 93 427 GLU A C 1
ATOM 3210 O O . GLU A 1 427 ? -8.953 -18.703 -11.836 1 93 427 GLU A O 1
ATOM 3215 N N . ASN A 1 428 ? -7.891 -17.188 -10.703 1 93.69 428 ASN A N 1
ATOM 3216 C CA . ASN A 1 428 ? -9.023 -16.266 -10.672 1 93.69 428 ASN A CA 1
ATOM 3217 C C . ASN A 1 428 ? -9.062 -15.383 -11.914 1 93.69 428 ASN A C 1
ATOM 3219 O O . ASN A 1 428 ? -9.977 -14.57 -12.07 1 93.69 428 ASN A O 1
ATOM 3223 N N . TYR A 1 429 ? -8.164 -15.633 -12.797 1 96.19 429 TYR A N 1
ATOM 3224 C CA . TYR A 1 429 ? -8.016 -14.719 -13.922 1 96.19 429 TYR A CA 1
ATOM 3225 C C . TYR A 1 429 ? -7.914 -15.477 -15.242 1 96.19 429 TYR A C 1
ATOM 3227 O O . TYR A 1 429 ? -7.527 -16.656 -15.258 1 96.19 429 TYR A O 1
ATOM 3235 N N . THR A 1 430 ? -8.352 -14.781 -16.281 1 97.19 430 THR A N 1
ATOM 3236 C CA . THR A 1 430 ? -7.957 -15.141 -17.641 1 97.19 430 THR A CA 1
ATOM 3237 C C . THR A 1 430 ? -6.734 -14.336 -18.078 1 97.19 430 THR A C 1
ATOM 3239 O O . THR A 1 430 ? -6.797 -13.109 -18.172 1 97.19 430 THR A O 1
ATOM 3242 N N . VAL A 1 431 ? -5.641 -15.055 -18.375 1 98 431 VAL A N 1
ATOM 3243 C CA . VAL A 1 431 ? -4.363 -14.398 -18.609 1 98 431 VAL A CA 1
ATOM 3244 C C . VAL A 1 431 ? -4.16 -14.172 -20.094 1 98 431 VAL A C 1
ATOM 3246 O O . VAL A 1 431 ? -4.305 -15.094 -20.906 1 98 431 VAL A O 1
ATOM 3249 N N . LEU A 1 432 ? -3.762 -12.961 -20.469 1 97.81 432 LEU A N 1
ATOM 3250 C CA . LEU A 1 432 ? -3.564 -12.594 -21.859 1 97.81 432 LEU A CA 1
ATOM 3251 C C . LEU A 1 432 ? -2.082 -12.617 -22.234 1 97.81 432 LEU A C 1
ATOM 3253 O O . LEU A 1 432 ? -1.726 -12.844 -23.391 1 97.81 432 LEU A O 1
ATOM 3257 N N . TRP A 1 433 ? -1.289 -12.258 -21.25 1 97.94 433 TRP A N 1
ATOM 3258 C CA . TRP A 1 433 ? 0.148 -12.148 -21.484 1 97.94 433 TRP A CA 1
ATOM 3259 C C . TRP A 1 433 ? 0.917 -12.227 -20.172 1 97.94 433 TRP A C 1
ATOM 3261 O O . TRP A 1 433 ? 0.425 -11.789 -19.125 1 97.94 433 TRP A O 1
ATOM 3271 N N . THR A 1 434 ? 2.148 -12.797 -20.219 1 97.69 434 THR A N 1
ATOM 3272 C CA . THR A 1 434 ? 3.018 -12.82 -19.047 1 97.69 434 THR A CA 1
ATOM 3273 C C . THR A 1 434 ? 4.43 -12.367 -19.422 1 97.69 434 THR A C 1
ATOM 3275 O O . THR A 1 434 ? 4.863 -12.531 -20.562 1 97.69 434 THR A O 1
ATOM 3278 N N . LYS A 1 435 ? 5.051 -11.75 -18.547 1 97.88 435 LYS A N 1
ATOM 3279 C CA . LYS A 1 435 ? 6.473 -11.414 -18.609 1 97.88 435 LYS A CA 1
ATOM 3280 C C . LYS A 1 435 ? 7.164 -11.656 -17.281 1 97.88 435 LYS A C 1
ATOM 3282 O O . LYS A 1 435 ? 6.602 -11.375 -16.219 1 97.88 435 LYS A O 1
ATOM 3287 N N . SER A 1 436 ? 8.43 -12.219 -17.391 1 96.69 436 SER A N 1
ATOM 3288 C CA . SER A 1 436 ? 9.172 -12.539 -16.172 1 96.69 436 SER A CA 1
ATOM 3289 C C . SER A 1 436 ? 10.555 -11.898 -16.188 1 96.69 436 SER A C 1
ATOM 3291 O O . SER A 1 436 ? 11.203 -11.836 -17.234 1 96.69 436 SER A O 1
ATOM 3293 N N . GLY A 1 437 ? 10.906 -11.336 -15.039 1 96.06 437 GLY A N 1
ATOM 3294 C CA . GLY A 1 437 ? 12.32 -11.164 -14.734 1 96.06 437 GLY A CA 1
ATOM 3295 C C . GLY A 1 437 ? 12.945 -12.375 -14.07 1 96.06 437 GLY A C 1
ATOM 3296 O O . GLY A 1 437 ? 12.352 -13.453 -14.055 1 96.06 437 GLY A O 1
ATOM 3297 N N . PRO A 1 438 ? 14.117 -12.188 -13.562 1 95.75 438 PRO A N 1
ATOM 3298 C CA . PRO A 1 438 ? 14.758 -13.344 -12.938 1 95.75 438 PRO A CA 1
ATOM 3299 C C . PRO A 1 438 ? 13.945 -13.898 -11.766 1 95.75 438 PRO A C 1
ATOM 3301 O O . PRO A 1 438 ? 13.906 -15.117 -11.57 1 95.75 438 PRO A O 1
ATOM 3304 N N . THR A 1 439 ? 13.281 -13.008 -10.953 1 95.12 439 THR A N 1
ATOM 3305 C CA . THR A 1 439 ? 12.633 -13.5 -9.742 1 95.12 439 THR A CA 1
ATOM 3306 C C . THR A 1 439 ? 11.273 -12.836 -9.539 1 95.12 439 THR A C 1
ATOM 3308 O O . THR A 1 439 ? 10.742 -12.812 -8.43 1 95.12 439 THR A O 1
ATOM 3311 N N . HIS A 1 440 ? 10.711 -12.188 -10.547 1 96.06 440 HIS A N 1
ATOM 3312 C CA . HIS A 1 440 ? 9.391 -11.57 -10.461 1 96.06 440 HIS A CA 1
ATOM 3313 C C . HIS A 1 440 ? 8.648 -11.68 -11.789 1 96.06 440 HIS A C 1
ATOM 3315 O O . HIS A 1 440 ? 9.25 -11.945 -12.828 1 96.06 440 HIS A O 1
ATOM 3321 N N . GLY A 1 441 ? 7.352 -11.547 -11.695 1 96.62 441 GLY A N 1
ATOM 3322 C CA . GLY A 1 441 ? 6.52 -11.703 -12.883 1 96.62 441 GLY A CA 1
ATOM 3323 C C . GLY A 1 441 ? 5.344 -10.742 -12.914 1 96.62 441 GLY A C 1
ATOM 3324 O O . GLY A 1 441 ? 4.926 -10.234 -11.867 1 96.62 441 GLY A O 1
ATOM 3325 N N . LEU A 1 442 ? 4.879 -10.445 -14.117 1 96.88 442 LEU A N 1
ATOM 3326 C CA . LEU A 1 442 ? 3.713 -9.617 -14.398 1 96.88 442 LEU A CA 1
ATOM 3327 C C . LEU A 1 442 ? 2.789 -10.305 -15.398 1 96.88 442 LEU A C 1
ATOM 3329 O O . LEU A 1 442 ? 3.25 -11.055 -16.266 1 96.88 442 LEU A O 1
ATOM 3333 N N . ALA A 1 443 ? 1.492 -10.016 -15.258 1 97.69 443 ALA A N 1
ATOM 3334 C CA . ALA A 1 443 ? 0.528 -10.617 -16.172 1 97.69 443 ALA A CA 1
ATOM 3335 C C . ALA A 1 443 ? -0.588 -9.633 -16.516 1 97.69 443 ALA A C 1
ATOM 3337 O O . ALA A 1 443 ? -1.076 -8.914 -15.641 1 97.69 443 ALA A O 1
ATOM 3338 N N . LEU A 1 444 ? -0.924 -9.523 -17.812 1 97.5 444 LEU A N 1
ATOM 3339 C CA . LEU A 1 444 ? -2.154 -8.875 -18.25 1 97.5 444 LEU A CA 1
ATOM 3340 C C . LEU A 1 444 ? -3.342 -9.828 -18.125 1 97.5 444 LEU A C 1
ATOM 3342 O O . LEU A 1 444 ? -3.35 -10.898 -18.734 1 97.5 444 LEU A O 1
ATOM 3346 N N . THR A 1 445 ? -4.336 -9.352 -17.359 1 96.88 445 THR A N 1
ATOM 3347 C CA . THR A 1 445 ? -5.371 -10.336 -17.078 1 96.88 445 THR A CA 1
ATOM 3348 C C . THR A 1 445 ? -6.758 -9.703 -17.125 1 96.88 445 THR A C 1
ATOM 3350 O O . THR A 1 445 ? -6.883 -8.477 -17.141 1 96.88 445 THR A O 1
ATOM 3353 N N . ILE A 1 446 ? -7.754 -10.547 -17.219 1 95.88 446 ILE A N 1
ATOM 3354 C CA . ILE A 1 446 ? -9.164 -10.227 -17.016 1 95.88 446 ILE A CA 1
ATOM 3355 C C . ILE A 1 446 ? -9.727 -11.078 -15.883 1 95.88 446 ILE A C 1
ATOM 3357 O O . ILE A 1 446 ? -9.664 -12.305 -15.93 1 95.88 446 ILE A O 1
ATOM 3361 N N . PRO A 1 447 ? -10.266 -10.461 -14.828 1 94.25 447 PRO A N 1
ATOM 3362 C CA . PRO A 1 447 ? -10.859 -11.266 -13.758 1 94.25 447 PRO A CA 1
ATOM 3363 C C . PRO A 1 447 ? -12.008 -12.141 -14.25 1 94.25 447 PRO A C 1
ATOM 3365 O O . PRO A 1 447 ? -12.844 -11.688 -15.039 1 94.25 447 PRO A O 1
ATOM 3368 N N . LYS A 1 448 ? -12.039 -13.344 -13.781 1 95.25 448 LYS A N 1
ATOM 3369 C CA . LYS A 1 448 ? -13.117 -14.258 -14.141 1 95.25 448 LYS A CA 1
ATOM 3370 C C . LYS A 1 448 ? -14.414 -13.883 -13.43 1 95.25 448 LYS A C 1
ATOM 3372 O O . LYS A 1 448 ? -14.391 -13.453 -12.273 1 95.25 448 LYS A O 1
ATOM 3377 N N . SER A 1 449 ? -15.516 -14.07 -14.141 1 91.12 449 SER A N 1
ATOM 3378 C CA . SER A 1 449 ? -16.828 -14.039 -13.508 1 91.12 449 SER A CA 1
ATOM 3379 C C . SER A 1 449 ? -17.156 -15.391 -12.875 1 91.12 449 SER A C 1
ATOM 3381 O O . SER A 1 449 ? -17.234 -16.406 -13.57 1 91.12 449 SER A O 1
ATOM 3383 N N . THR A 1 450 ? -17.359 -15.328 -11.547 1 94.31 450 THR A N 1
ATOM 3384 C CA . THR A 1 450 ? -17.469 -16.625 -10.891 1 94.31 450 THR A CA 1
ATOM 3385 C C . THR A 1 450 ? -18.812 -16.75 -10.188 1 94.31 450 THR A C 1
ATOM 3387 O O . THR A 1 450 ? -19.5 -15.758 -9.938 1 94.31 450 THR A O 1
ATOM 3390 N N . THR A 1 451 ? -19.219 -18 -10.023 1 94.5 451 THR A N 1
ATOM 3391 C CA . THR A 1 451 ? -20.375 -18.422 -9.242 1 94.5 451 THR A CA 1
ATOM 3392 C C . THR A 1 451 ? -19.984 -19.5 -8.227 1 94.5 451 THR A C 1
ATOM 3394 O O . THR A 1 451 ? -19.172 -20.375 -8.531 1 94.5 451 THR A O 1
ATOM 3397 N N . MET A 1 452 ? -20.578 -19.406 -7.062 1 94.38 452 MET A N 1
ATOM 3398 C CA . MET A 1 452 ? -20.297 -20.391 -6.02 1 94.38 452 MET A CA 1
ATOM 3399 C C . MET A 1 452 ? -21.562 -21.188 -5.68 1 94.38 452 MET A C 1
ATOM 3401 O O . MET A 1 452 ? -22.641 -20.609 -5.551 1 94.38 452 MET A O 1
ATOM 3405 N N . PHE A 1 453 ? -21.469 -22.5 -5.602 1 94.5 453 PHE A N 1
ATOM 3406 C CA . PHE A 1 453 ? -22.5 -23.375 -5.059 1 94.5 453 PHE A CA 1
ATOM 3407 C C . PHE A 1 453 ? -22.109 -23.875 -3.674 1 94.5 453 PHE A C 1
ATOM 3409 O O . PHE A 1 453 ? -20.938 -24.172 -3.424 1 94.5 453 PHE A O 1
ATOM 3416 N N . VAL A 1 454 ? -23.031 -23.875 -2.768 1 93.56 454 VAL A N 1
ATOM 3417 C CA . VAL A 1 454 ? -22.859 -24.484 -1.453 1 93.56 454 VAL A CA 1
ATOM 3418 C C . VAL A 1 454 ? -23.641 -25.797 -1.389 1 93.56 454 VAL A C 1
ATOM 3420 O O . VAL A 1 454 ? -24.875 -25.781 -1.29 1 93.56 454 VAL A O 1
ATOM 3423 N N . LEU A 1 455 ? -22.891 -26.891 -1.356 1 93.38 455 LEU A N 1
ATOM 3424 C CA . LEU A 1 455 ? -23.516 -28.203 -1.316 1 93.38 455 LEU A CA 1
ATOM 3425 C C . LEU A 1 455 ? -23.391 -28.828 0.071 1 93.38 455 LEU A C 1
ATOM 3427 O O . LEU A 1 455 ? -22.547 -28.406 0.865 1 93.38 455 LEU A O 1
ATOM 3431 N N . GLY A 1 456 ? -24.234 -29.797 0.378 1 92.38 456 GLY A N 1
ATOM 3432 C CA . GLY A 1 456 ? -24.188 -30.484 1.658 1 92.38 456 GLY A CA 1
ATOM 3433 C C . GLY A 1 456 ? -25.031 -29.812 2.723 1 92.38 456 GLY A C 1
ATOM 3434 O O . GLY A 1 456 ? -26.094 -29.266 2.428 1 92.38 456 GLY A O 1
ATOM 3435 N N . THR A 1 457 ? -24.516 -29.984 4.039 1 87.69 457 THR A N 1
ATOM 3436 C CA . THR A 1 457 ? -25.156 -29.391 5.199 1 87.69 457 THR A CA 1
ATOM 3437 C C . THR A 1 457 ? -24.25 -28.359 5.855 1 87.69 457 THR A C 1
ATOM 3439 O O . THR A 1 457 ? -23.562 -28.656 6.836 1 87.69 457 THR A O 1
ATOM 3442 N N . PRO A 1 458 ? -24.344 -27.125 5.441 1 85.62 458 PRO A N 1
ATOM 3443 C CA . PRO A 1 458 ? -23.328 -26.156 5.859 1 85.62 458 PRO A CA 1
ATOM 3444 C C . PRO A 1 458 ? -23.547 -25.641 7.285 1 85.62 458 PRO A C 1
ATOM 3446 O O . PRO A 1 458 ? -22.625 -25.125 7.906 1 85.62 458 PRO A O 1
ATOM 3449 N N . HIS A 1 459 ? -24.781 -25.766 7.906 1 87.75 459 HIS A N 1
ATOM 3450 C CA . HIS A 1 459 ? -25.047 -25.094 9.18 1 87.75 459 HIS A CA 1
ATOM 3451 C C . HIS A 1 459 ? -25.844 -26 10.109 1 87.75 459 HIS A C 1
ATOM 3453 O O . HIS A 1 459 ? -26.766 -25.531 10.789 1 87.75 459 HIS A O 1
ATOM 3459 N N . ARG A 1 460 ? -25.438 -27.219 10.125 1 84.38 460 ARG A N 1
ATOM 3460 C CA . ARG A 1 460 ? -26.078 -28.188 11.008 1 84.38 460 ARG A CA 1
ATOM 3461 C C . ARG A 1 460 ? -27.594 -28.078 10.914 1 84.38 460 ARG A C 1
ATOM 3463 O O . ARG A 1 460 ? -28.281 -27.922 11.93 1 84.38 460 ARG A O 1
ATOM 3470 N N . GLY A 1 461 ? -27.984 -27.984 9.742 1 80.81 461 GLY A N 1
ATOM 3471 C CA . GLY A 1 461 ? -29.422 -28.031 9.516 1 80.81 461 GLY A CA 1
ATOM 3472 C C . GLY A 1 461 ? -30.016 -26.672 9.188 1 80.81 461 GLY A C 1
ATOM 3473 O O . GLY A 1 461 ? -31.125 -26.578 8.68 1 80.81 461 GLY A O 1
ATOM 3474 N N . VAL A 1 462 ? -29.406 -25.562 9.484 1 84 462 VAL A N 1
ATOM 3475 C CA . VAL A 1 462 ? -29.844 -24.234 9.086 1 84 462 VAL A CA 1
ATOM 3476 C C . VAL A 1 462 ? -29.469 -23.969 7.633 1 84 462 VAL A C 1
ATOM 3478 O O . VAL A 1 462 ? -28.312 -24.141 7.242 1 84 462 VAL A O 1
ATOM 3481 N N . PRO A 1 463 ? -30.469 -23.625 6.883 1 78.31 463 PRO A N 1
ATOM 3482 C CA . PRO A 1 463 ? -30.141 -23.375 5.477 1 78.31 463 PRO A CA 1
ATOM 3483 C C . PRO A 1 463 ? -29.25 -22.156 5.289 1 78.31 463 PRO A C 1
ATOM 3485 O O . PRO A 1 463 ? -29.312 -21.203 6.074 1 78.31 463 PRO A O 1
ATOM 3488 N N . VAL A 1 464 ? -28.453 -22.281 4.289 1 75.75 464 VAL A N 1
ATOM 3489 C CA . VAL A 1 464 ? -27.688 -21.109 3.875 1 75.75 464 VAL A CA 1
ATOM 3490 C C . VAL A 1 464 ? -28.625 -20.078 3.252 1 75.75 464 VAL A C 1
ATOM 3492 O O . VAL A 1 464 ? -29.688 -20.422 2.748 1 75.75 464 VAL A O 1
ATOM 3495 N N . ALA A 1 465 ? -28.203 -18.812 3.256 1 70.94 465 ALA A N 1
ATOM 3496 C CA . ALA A 1 465 ? -29.031 -17.766 2.686 1 70.94 465 ALA A CA 1
ATOM 3497 C C . ALA A 1 465 ? -29.219 -17.953 1.184 1 70.94 465 ALA A C 1
ATOM 3499 O O . ALA A 1 465 ? -30.312 -17.781 0.656 1 70.94 465 ALA A O 1
ATOM 3500 N N . LEU A 1 466 ? -28.078 -18.234 0.489 1 70.94 466 LEU A N 1
ATOM 3501 C CA . LEU A 1 466 ? -28.094 -18.531 -0.939 1 70.94 466 LEU A CA 1
ATOM 3502 C C . LEU A 1 466 ? -27.219 -19.734 -1.256 1 70.94 466 LEU A C 1
ATOM 3504 O O . LEU A 1 466 ? -26.047 -19.781 -0.842 1 70.94 466 LEU A O 1
ATOM 3508 N N . SER A 1 467 ? -27.828 -20.625 -1.931 1 76.88 467 SER A N 1
ATOM 3509 C CA . SER A 1 467 ? -27.062 -21.812 -2.281 1 76.88 467 SER A CA 1
ATOM 3510 C C . SER A 1 467 ? -26.25 -21.594 -3.553 1 76.88 467 SER A C 1
ATOM 3512 O O . SER A 1 467 ? -25.359 -22.391 -3.865 1 76.88 467 SER A O 1
ATOM 3514 N N . ALA A 1 468 ? -26.625 -20.641 -4.316 1 78.75 468 ALA A N 1
ATOM 3515 C CA . ALA A 1 468 ? -25.906 -20.188 -5.508 1 78.75 468 ALA A CA 1
ATOM 3516 C C . ALA A 1 468 ? -25.734 -18.672 -5.52 1 78.75 468 ALA A C 1
ATOM 3518 O O . ALA A 1 468 ? -26.719 -17.938 -5.367 1 78.75 468 ALA A O 1
ATOM 3519 N N . ILE A 1 469 ? -24.453 -18.297 -5.625 1 83.81 469 ILE A N 1
ATOM 3520 C CA . ILE A 1 469 ? -24.188 -16.859 -5.48 1 83.81 469 ILE A CA 1
ATOM 3521 C C . ILE A 1 469 ? -23.172 -16.422 -6.527 1 83.81 469 ILE A C 1
ATOM 3523 O O . ILE A 1 469 ? -22.125 -17.062 -6.695 1 83.81 469 ILE A O 1
AT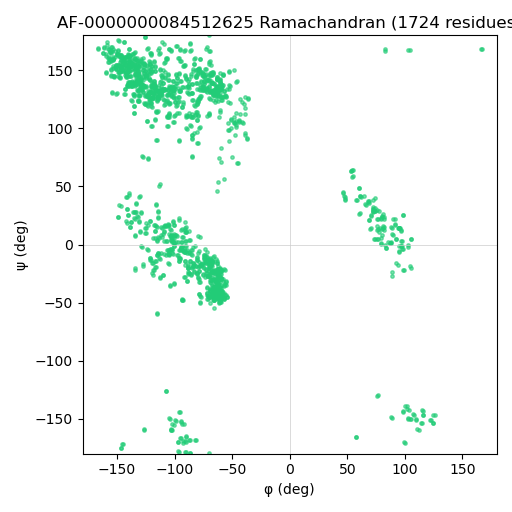OM 3527 N N . TRP A 1 470 ? -23.578 -15.469 -7.258 1 80.38 470 TRP A N 1
ATOM 3528 C CA . TRP A 1 470 ? -22.609 -14.82 -8.141 1 80.38 470 TRP A CA 1
ATOM 3529 C C . TRP A 1 470 ? -21.547 -14.086 -7.328 1 80.38 470 TRP A C 1
ATOM 3531 O O . TRP A 1 470 ? -21.859 -13.344 -6.398 1 80.38 470 TRP A O 1
ATOM 3541 N N . LEU A 1 471 ? -20.188 -14.391 -7.664 1 84.5 471 LEU A N 1
ATOM 3542 C CA . LEU A 1 471 ? -19.078 -13.766 -6.965 1 84.5 471 LEU A CA 1
ATOM 3543 C C . LEU A 1 471 ? -18.25 -12.914 -7.922 1 84.5 471 LEU A C 1
ATOM 3545 O O . LEU A 1 471 ? -17.406 -13.445 -8.664 1 84.5 471 LEU A O 1
ATOM 3549 N N . LYS A 1 472 ? -18.359 -11.695 -7.785 1 77.06 472 LYS A N 1
ATOM 3550 C CA . LYS A 1 472 ? -17.594 -10.773 -8.602 1 77.06 472 LYS A CA 1
ATOM 3551 C C . LYS A 1 472 ? -16.109 -10.867 -8.281 1 77.06 472 LYS A C 1
ATOM 3553 O O . LYS A 1 472 ? -15.258 -10.758 -9.18 1 77.06 472 LYS A O 1
ATOM 3558 N N . GLU A 1 473 ? -15.758 -11.109 -7.008 1 84.56 473 GLU A N 1
ATOM 3559 C CA . GLU A 1 473 ? -14.375 -11.031 -6.559 1 84.56 473 GLU A CA 1
ATOM 3560 C C . GLU A 1 473 ? -13.742 -12.414 -6.469 1 84.56 473 GLU A C 1
ATOM 3562 O O . GLU A 1 473 ? -12.656 -12.57 -5.902 1 84.56 473 GLU A O 1
ATOM 3567 N N . GLY A 1 474 ? -14.406 -13.422 -6.941 1 91.06 474 GLY A N 1
ATOM 3568 C CA . GLY A 1 474 ? -13.844 -14.758 -6.918 1 91.06 474 GLY A CA 1
ATOM 3569 C C . GLY A 1 474 ? -13.469 -15.219 -5.52 1 91.06 474 GLY A C 1
ATOM 3570 O O . GLY A 1 474 ? -13.953 -14.68 -4.527 1 91.06 474 GLY A O 1
ATOM 3571 N N . ILE A 1 475 ? -12.648 -16.344 -5.422 1 94.75 475 ILE A N 1
ATOM 3572 C CA . ILE A 1 475 ? -12.164 -16.891 -4.164 1 94.75 475 ILE A CA 1
ATOM 3573 C C . ILE A 1 475 ? -10.68 -17.234 -4.285 1 94.75 475 ILE A C 1
ATOM 3575 O O . ILE A 1 475 ? -10.297 -18.141 -5.023 1 94.75 475 ILE A O 1
ATOM 3579 N N . LEU A 1 476 ? -9.898 -16.516 -3.566 1 93.12 476 LEU A N 1
ATOM 3580 C CA . LEU A 1 476 ? -8.461 -16.75 -3.537 1 93.12 476 LEU A CA 1
ATOM 3581 C C . LEU A 1 476 ? -8.133 -17.969 -2.664 1 93.12 476 LEU A C 1
ATOM 3583 O O . LEU A 1 476 ? -7.254 -18.766 -3 1 93.12 476 LEU A O 1
ATOM 3587 N N . SER A 1 477 ? -8.742 -18.016 -1.531 1 95.25 477 SER A N 1
ATOM 3588 C CA . SER A 1 477 ? -8.578 -19.094 -0.557 1 95.25 477 SER A CA 1
ATOM 3589 C C . SER A 1 477 ? -9.875 -19.344 0.203 1 95.25 477 SER A C 1
ATOM 3591 O O . SER A 1 477 ? -10.68 -18.438 0.39 1 95.25 477 SER A O 1
ATOM 3593 N N . CYS A 1 478 ? -10.016 -20.578 0.607 1 97 478 CYS A N 1
ATOM 3594 C CA . CYS A 1 478 ? -11.234 -20.953 1.311 1 97 478 CYS A CA 1
ATOM 3595 C C . CYS A 1 478 ? -10.977 -22.094 2.297 1 97 478 CYS A C 1
ATOM 3597 O O . CYS A 1 478 ? -10.266 -23.047 1.977 1 97 478 CYS A O 1
ATOM 3599 N N . GLY A 1 479 ? -11.414 -21.922 3.521 1 97.56 479 GLY A N 1
ATOM 3600 C CA . GLY A 1 479 ? -11.438 -22.969 4.539 1 97.56 479 GLY A CA 1
ATOM 3601 C C . GLY A 1 479 ? -12.836 -23.359 4.969 1 97.56 479 GLY A C 1
ATOM 3602 O O . GLY A 1 479 ? -13.656 -22.5 5.285 1 97.56 479 GLY A O 1
ATOM 3603 N N . VAL A 1 480 ? -13.094 -24.672 4.922 1 97.19 480 VAL A N 1
ATOM 3604 C CA . VAL A 1 480 ? -14.414 -25.172 5.27 1 97.19 480 VAL A CA 1
ATOM 3605 C C . VAL A 1 480 ? -14.32 -26.047 6.527 1 97.19 480 VAL A C 1
ATOM 3607 O O . VAL A 1 480 ? -13.695 -27.109 6.512 1 97.19 480 VAL A O 1
ATOM 3610 N N . GLY A 1 481 ? -14.945 -25.562 7.598 1 96.06 481 GLY A N 1
ATOM 3611 C CA . GLY A 1 481 ? -14.906 -26.266 8.867 1 96.06 481 GLY A CA 1
ATOM 3612 C C . GLY A 1 481 ? -16.188 -27.031 9.172 1 96.06 481 GLY A C 1
ATOM 3613 O O . GLY A 1 481 ? -16.891 -27.469 8.258 1 96.06 481 GLY A O 1
ATOM 3614 N N . ALA A 1 482 ? -16.359 -27.328 10.461 1 95.19 482 ALA A N 1
ATOM 3615 C CA . ALA A 1 482 ? -17.562 -28.031 10.875 1 95.19 482 ALA A CA 1
ATOM 3616 C C . ALA A 1 482 ? -18.75 -27.062 10.992 1 95.19 482 ALA A C 1
ATOM 3618 O O . ALA A 1 482 ? -19.031 -26.562 12.078 1 95.19 482 ALA A O 1
ATOM 3619 N N . GLY A 1 483 ? -19.406 -26.891 9.883 1 94.12 483 GLY A N 1
ATOM 3620 C CA . GLY A 1 483 ? -20.609 -26.078 9.891 1 94.12 483 GLY A CA 1
ATOM 3621 C C . GLY A 1 483 ? -20.344 -24.609 9.625 1 94.12 483 GLY A C 1
ATOM 3622 O O . GLY A 1 483 ? -21.219 -23.766 9.805 1 94.12 483 GLY A O 1
ATOM 3623 N N . PHE A 1 484 ? -19.188 -24.219 9.266 1 96 484 PHE A N 1
ATOM 3624 C CA . PHE A 1 484 ? -18.859 -22.828 8.945 1 96 484 PHE A CA 1
ATOM 3625 C C . PHE A 1 484 ? -17.812 -22.75 7.852 1 96 484 PHE A C 1
ATOM 3627 O O . PHE A 1 484 ? -17.156 -23.75 7.543 1 96 484 PHE A O 1
ATOM 3634 N N . THR A 1 485 ? -17.672 -21.562 7.211 1 96.56 485 THR A N 1
ATOM 3635 C CA . THR A 1 485 ? -16.781 -21.359 6.082 1 96.56 485 THR A CA 1
ATOM 3636 C C . THR A 1 485 ? -16.047 -20.031 6.203 1 96.56 485 THR A C 1
ATOM 3638 O O . THR A 1 485 ? -16.625 -19.016 6.625 1 96.56 485 THR A O 1
ATOM 3641 N N . LEU A 1 486 ? -14.797 -20.078 5.926 1 97.25 486 LEU A N 1
ATOM 3642 C CA . LEU A 1 486 ? -13.984 -18.891 5.699 1 97.25 486 LEU A CA 1
ATOM 3643 C C . LEU A 1 486 ? -13.68 -18.719 4.215 1 97.25 486 LEU A C 1
ATOM 3645 O O . LEU A 1 486 ? -13.422 -19.703 3.51 1 97.25 486 LEU A O 1
ATOM 3649 N N . MET A 1 487 ? -13.68 -17.516 3.754 1 95.44 487 MET A N 1
ATOM 3650 C CA . MET A 1 487 ? -13.352 -17.266 2.355 1 95.44 487 MET A CA 1
ATOM 3651 C C . MET A 1 487 ? -12.547 -15.977 2.211 1 95.44 487 MET A C 1
ATOM 3653 O O . MET A 1 487 ? -12.781 -15.008 2.936 1 95.44 487 MET A O 1
ATOM 3657 N N . VAL A 1 488 ? -11.672 -15.977 1.29 1 94.94 488 VAL A N 1
ATOM 3658 C CA . VAL A 1 488 ? -10.859 -14.812 0.951 1 94.94 488 VAL A CA 1
ATOM 3659 C C . VAL A 1 488 ? -11.102 -14.422 -0.504 1 94.94 488 VAL A C 1
ATOM 3661 O O . VAL A 1 488 ? -10.992 -15.25 -1.406 1 94.94 488 VAL A O 1
ATOM 3664 N N . SER A 1 489 ? -11.445 -13.172 -0.713 1 90.5 489 SER A N 1
ATOM 3665 C CA . SER A 1 489 ? -11.633 -12.688 -2.074 1 90.5 489 SER A CA 1
ATOM 3666 C C . SER A 1 489 ? -10.305 -12.547 -2.803 1 90.5 489 SER A C 1
ATOM 3668 O O . SER A 1 489 ? -9.234 -12.594 -2.182 1 90.5 489 SER A O 1
ATOM 3670 N N . ARG A 1 490 ? -10.352 -12.312 -4.117 1 89.38 490 ARG A N 1
ATOM 3671 C CA . ARG A 1 490 ? -9.133 -12.195 -4.91 1 89.38 490 ARG A CA 1
ATOM 3672 C C . ARG A 1 490 ? -8.344 -10.953 -4.516 1 89.38 490 ARG A C 1
ATOM 3674 O O . ARG A 1 490 ? -7.164 -10.828 -4.844 1 89.38 490 ARG A O 1
ATOM 3681 N N . ARG A 1 491 ? -8.914 -10.062 -3.715 1 83 491 ARG A N 1
ATOM 3682 C CA . ARG A 1 491 ? -8.227 -8.859 -3.27 1 83 491 ARG A CA 1
ATOM 3683 C C . ARG A 1 491 ? -7.715 -9.016 -1.84 1 83 491 ARG A C 1
ATOM 3685 O O . ARG A 1 491 ? -7.098 -8.102 -1.292 1 83 491 ARG A O 1
ATOM 3692 N N . GLY A 1 492 ? -8.102 -10.086 -1.212 1 87.69 492 GLY A N 1
ATOM 3693 C CA . GLY A 1 492 ? -7.523 -10.383 0.089 1 87.69 492 GLY A CA 1
ATOM 3694 C C . GLY A 1 492 ? -8.469 -10.102 1.241 1 87.69 492 GLY A C 1
ATOM 3695 O O . GLY A 1 492 ? -8.078 -10.18 2.406 1 87.69 492 GLY A O 1
ATOM 3696 N N . SER A 1 493 ? -9.734 -9.727 0.978 1 87 493 SER A N 1
ATOM 3697 C CA . SER A 1 493 ? -10.719 -9.539 2.043 1 87 493 SER A CA 1
ATOM 3698 C C . SER A 1 493 ? -11.195 -10.883 2.594 1 87 493 SER A C 1
ATOM 3700 O O . SER A 1 493 ? -11.43 -11.82 1.835 1 87 493 SER A O 1
ATOM 3702 N N . CYS A 1 494 ? -11.352 -10.891 3.889 1 93 494 CYS A N 1
ATOM 3703 C CA . CYS A 1 494 ? -11.688 -12.156 4.543 1 93 494 CYS A CA 1
ATOM 3704 C C . CYS A 1 494 ? -13.125 -12.133 5.051 1 93 494 CYS A C 1
ATOM 3706 O O . CYS A 1 494 ? -13.539 -11.18 5.703 1 93 494 CYS A O 1
ATOM 3708 N N . TYR A 1 495 ? -13.859 -13.211 4.777 1 93.25 495 TYR A N 1
ATOM 3709 C CA . TYR A 1 495 ? -15.25 -13.367 5.176 1 93.25 495 TYR A CA 1
ATOM 3710 C C . TYR A 1 495 ? -15.461 -14.68 5.922 1 93.25 495 TYR A C 1
ATOM 3712 O O . TYR A 1 495 ? -14.664 -15.617 5.777 1 93.25 495 TYR A O 1
ATOM 3720 N N . ALA A 1 496 ? -16.5 -14.664 6.719 1 95.19 496 ALA A N 1
ATOM 3721 C CA . ALA A 1 496 ? -16.922 -15.898 7.383 1 95.19 496 ALA A CA 1
ATOM 3722 C C . ALA A 1 496 ? -18.438 -16.016 7.438 1 95.19 496 ALA A C 1
ATOM 3724 O O . ALA A 1 496 ? -19.141 -14.992 7.469 1 95.19 496 ALA A O 1
ATOM 3725 N N . PHE A 1 497 ? -18.953 -17.234 7.395 1 94.25 497 PHE A N 1
ATOM 3726 C CA . PHE A 1 497 ? -20.375 -17.469 7.621 1 94.25 497 PHE A CA 1
ATOM 3727 C C . PHE A 1 497 ? -20.609 -18.891 8.156 1 94.25 497 PHE A C 1
ATOM 3729 O O . PHE A 1 497 ? -19.734 -19.75 8.055 1 94.25 497 PHE A O 1
ATOM 3736 N N . GLY A 1 498 ? -21.75 -19.047 8.766 1 95.62 498 GLY A N 1
ATOM 3737 C CA . GLY A 1 498 ? -22.109 -20.328 9.352 1 95.62 498 GLY A CA 1
ATOM 3738 C C . GLY A 1 498 ? -22.25 -20.281 10.859 1 95.62 498 GLY A C 1
ATOM 3739 O O . GLY A 1 498 ? -22.719 -19.281 11.414 1 95.62 498 GLY A O 1
ATOM 3740 N N . ILE A 1 499 ? -21.875 -21.438 11.516 1 94.5 499 ILE A N 1
ATOM 3741 C CA . ILE A 1 499 ? -22.016 -21.609 12.961 1 94.5 499 ILE A CA 1
ATOM 3742 C C . ILE A 1 499 ? -20.922 -20.812 13.68 1 94.5 499 ILE A C 1
ATOM 3744 O O . ILE A 1 499 ? -19.766 -20.797 13.25 1 94.5 499 ILE A O 1
ATOM 3748 N N . GLY A 1 500 ? -21.281 -20 14.836 1 92.31 500 GLY A N 1
ATOM 3749 C CA . GLY A 1 500 ? -20.312 -19.156 15.523 1 92.31 500 GLY A CA 1
ATOM 3750 C C . GLY A 1 500 ? -20.312 -19.344 17.031 1 92.31 500 GLY A C 1
ATOM 3751 O O . GLY A 1 500 ? -20.203 -18.375 17.781 1 92.31 500 GLY A O 1
ATOM 3752 N N . GLY A 1 501 ? -20.406 -20.453 17.594 1 90.31 501 GLY A N 1
ATOM 3753 C CA . GLY A 1 501 ? -20.562 -20.641 19.031 1 90.31 501 GLY A CA 1
ATOM 3754 C C . GLY A 1 501 ? -19.25 -20.594 19.781 1 90.31 501 GLY A C 1
ATOM 3755 O O . GLY A 1 501 ? -19.219 -20.281 20.984 1 90.31 501 GLY A O 1
ATOM 3756 N N . TRP A 1 502 ? -18.094 -20.734 19.156 1 94.38 502 TRP A N 1
ATOM 3757 C CA . TRP A 1 502 ? -16.797 -20.828 19.828 1 94.38 502 TRP A CA 1
ATOM 3758 C C . TRP A 1 502 ? -15.898 -19.672 19.406 1 94.38 502 TRP A C 1
ATOM 3760 O O . TRP A 1 502 ? -14.703 -19.672 19.719 1 94.38 502 TRP A O 1
ATOM 3770 N N . GLY A 1 503 ? -16.406 -18.703 18.625 1 95.31 503 GLY A N 1
ATOM 3771 C CA . GLY A 1 503 ? -15.602 -17.594 18.156 1 95.31 503 GLY A CA 1
ATOM 3772 C C . GLY A 1 503 ? -14.961 -17.828 16.812 1 95.31 503 GLY A C 1
ATOM 3773 O O . GLY A 1 503 ? -14.227 -16.984 16.297 1 95.31 503 GLY A O 1
ATOM 3774 N N . GLN A 1 504 ? -15.273 -18.922 16.219 1 96.88 504 GLN A N 1
ATOM 3775 C CA . GLN A 1 504 ? -14.578 -19.359 15.016 1 96.88 504 GLN A CA 1
ATOM 3776 C C . GLN A 1 504 ? -14.883 -18.422 13.844 1 96.88 504 GLN A C 1
ATOM 3778 O O . GLN A 1 504 ? -14.172 -18.438 12.828 1 96.88 504 GLN A O 1
ATOM 3783 N N . LEU A 1 505 ? -15.859 -17.578 13.922 1 96.19 505 LEU A N 1
ATOM 3784 C CA . LEU A 1 505 ? -16.188 -16.672 12.828 1 96.19 505 LEU A CA 1
ATOM 3785 C C . LEU A 1 505 ? -15.32 -15.422 12.883 1 96.19 505 LEU A C 1
ATOM 3787 O O . LEU A 1 505 ? -15.234 -14.672 11.906 1 96.19 505 LEU A O 1
ATOM 3791 N N . GLY A 1 506 ? -14.719 -15.148 14.008 1 95 506 GLY A N 1
ATOM 3792 C CA . GLY A 1 506 ? -13.766 -14.047 14.117 1 95 506 GLY A CA 1
ATOM 3793 C C . GLY A 1 506 ? -14.422 -12.727 14.461 1 95 506 GLY A C 1
ATOM 3794 O O . GLY A 1 506 ? -13.773 -11.68 14.422 1 95 506 GLY A O 1
ATOM 3795 N N . PHE A 1 507 ? -15.711 -12.648 14.664 1 89.25 507 PHE A N 1
ATOM 3796 C CA . PHE A 1 507 ? -16.422 -11.453 15.102 1 89.25 507 PHE A CA 1
ATOM 3797 C C . PHE A 1 507 ? -17.5 -11.812 16.109 1 89.25 507 PHE A C 1
ATOM 3799 O O . PHE A 1 507 ? -17.781 -12.992 16.344 1 89.25 507 PHE A O 1
ATOM 3806 N N . ASP A 1 508 ? -18.047 -10.781 16.766 1 87.5 508 ASP A N 1
ATOM 3807 C CA . ASP A 1 508 ? -19.047 -10.953 17.812 1 87.5 508 ASP A CA 1
ATOM 3808 C C . ASP A 1 508 ? -20.359 -11.438 17.234 1 87.5 508 ASP A C 1
ATOM 3810 O O . ASP A 1 508 ? -20.922 -10.812 16.328 1 87.5 508 ASP A O 1
ATOM 3814 N N . THR A 1 509 ? -20.906 -12.578 17.75 1 90.12 509 THR A N 1
ATOM 3815 C CA . THR A 1 509 ? -22.125 -13.18 17.219 1 90.12 509 THR A CA 1
ATOM 3816 C C . THR A 1 509 ? -23.312 -12.875 18.125 1 90.12 509 THR A C 1
ATOM 3818 O O . THR A 1 509 ? -24.359 -13.523 18.016 1 90.12 509 THR A O 1
ATOM 3821 N N . ALA A 1 510 ? -23.172 -11.977 19.031 1 83.56 510 ALA A N 1
ATOM 3822 C CA . ALA A 1 510 ? -24.219 -11.656 19.984 1 83.56 510 ALA A CA 1
ATOM 3823 C C . ALA A 1 510 ? -25.5 -11.188 19.281 1 83.56 510 ALA A C 1
ATOM 3825 O O . ALA A 1 510 ? -26.594 -11.352 19.812 1 83.56 510 ALA A O 1
ATOM 3826 N N . GLN A 1 511 ? -25.453 -10.727 18.094 1 83.38 511 GLN A N 1
ATOM 3827 C CA . GLN A 1 511 ? -26.594 -10.148 17.391 1 83.38 511 GLN A CA 1
ATOM 3828 C C . GLN A 1 511 ? -27.141 -11.117 16.344 1 83.38 511 GLN A C 1
ATOM 3830 O O . GLN A 1 511 ? -27.906 -10.719 15.469 1 83.38 511 GLN A O 1
ATOM 3835 N N . ALA A 1 512 ? -26.766 -12.336 16.469 1 89.62 512 ALA A N 1
ATOM 3836 C CA . ALA A 1 512 ? -27.25 -13.328 15.516 1 89.62 512 ALA A CA 1
ATOM 3837 C C . ALA A 1 512 ? -28.781 -13.43 15.57 1 89.62 512 ALA A C 1
ATOM 3839 O O . ALA A 1 512 ? -29.375 -13.375 16.641 1 89.62 512 ALA A O 1
ATOM 3840 N N . LYS A 1 513 ? -29.469 -13.609 14.445 1 89.31 513 LYS A N 1
ATOM 3841 C CA . LYS A 1 513 ? -30.922 -13.695 14.359 1 89.31 513 LYS A CA 1
ATOM 3842 C C . LYS A 1 513 ? -31.375 -15.133 14.117 1 89.31 513 LYS A C 1
ATOM 3844 O O . LYS A 1 513 ? -32.531 -15.461 14.289 1 89.31 513 LYS A O 1
ATOM 3849 N N . VAL A 1 514 ? -30.438 -15.953 13.703 1 92.38 514 VAL A N 1
ATOM 3850 C CA . VAL A 1 514 ? -30.75 -17.344 13.375 1 92.38 514 VAL A CA 1
ATOM 3851 C C . VAL A 1 514 ? -29.906 -18.266 14.25 1 92.38 514 VAL A C 1
ATOM 3853 O O . VAL A 1 514 ? -28.734 -18 14.5 1 92.38 514 VAL A O 1
ATOM 3856 N N . PHE A 1 515 ? -30.562 -19.438 14.719 1 92.88 515 PHE A N 1
ATOM 3857 C CA . PHE A 1 515 ? -29.922 -20.375 15.625 1 92.88 515 PHE A CA 1
ATOM 3858 C C . PHE A 1 515 ? -30.188 -21.812 15.195 1 92.88 515 PHE A C 1
ATOM 3860 O O . PHE A 1 515 ? -31.203 -22.094 14.555 1 92.88 515 PHE A O 1
ATOM 3867 N N . THR A 1 516 ? -29.219 -22.672 15.539 1 92.5 516 THR A N 1
ATOM 3868 C CA . THR A 1 516 ? -29.469 -24.094 15.375 1 92.5 516 THR A CA 1
ATOM 3869 C C . THR A 1 516 ? -30.5 -24.594 16.391 1 92.5 516 THR A C 1
ATOM 3871 O O . THR A 1 516 ? -30.953 -23.828 17.25 1 92.5 516 THR A O 1
ATOM 3874 N N . GLN A 1 517 ? -30.75 -25.922 16.281 1 89 517 GLN A N 1
ATOM 3875 C CA . GLN A 1 517 ? -31.719 -26.516 17.203 1 89 517 GLN A CA 1
ATOM 3876 C C . GLN A 1 517 ? -31.203 -26.469 18.641 1 89 517 GLN A C 1
ATOM 3878 O O . GLN A 1 517 ? -32 -26.312 19.578 1 89 517 GLN A O 1
ATOM 3883 N N . ASP A 1 518 ? -29.953 -26.516 18.781 1 89.69 518 ASP A N 1
ATOM 3884 C CA . ASP A 1 518 ? -29.344 -26.484 20.109 1 89.69 518 ASP A CA 1
ATOM 3885 C C . ASP A 1 518 ? -28.953 -25.062 20.5 1 89.69 518 ASP A C 1
ATOM 3887 O O . ASP A 1 518 ? -28.094 -24.859 21.359 1 89.69 518 ASP A O 1
ATOM 3891 N N . ARG A 1 519 ? -29.391 -24.016 19.797 1 90.44 519 ARG A N 1
ATOM 3892 C CA . ARG A 1 519 ? -29.344 -22.594 20.125 1 90.44 519 ARG A CA 1
ATOM 3893 C C . ARG A 1 519 ? -27.922 -22.047 19.922 1 90.44 519 ARG A C 1
ATOM 3895 O O . ARG A 1 519 ? -27.469 -21.188 20.688 1 90.44 519 ARG A O 1
ATOM 3902 N N . VAL A 1 520 ? -27.281 -22.672 19.016 1 93.88 520 VAL A N 1
ATOM 3903 C CA . VAL A 1 520 ? -25.984 -22.109 18.625 1 93.88 520 VAL A CA 1
ATOM 3904 C C . VAL A 1 520 ? -26.188 -21.031 17.562 1 93.88 520 VAL A C 1
ATOM 3906 O O . VAL A 1 520 ? -26.922 -21.25 16.594 1 93.88 520 VAL A O 1
ATOM 3909 N N . PRO A 1 521 ? -25.609 -19.859 17.719 1 94.56 521 PRO A N 1
ATOM 3910 C CA . PRO A 1 521 ? -25.812 -18.781 16.734 1 94.56 521 PRO A CA 1
ATOM 3911 C C . PRO A 1 521 ? -25.297 -19.156 15.344 1 94.56 521 PRO A C 1
ATOM 3913 O O . PRO A 1 521 ? -24.266 -19.812 15.227 1 94.56 521 PRO A O 1
ATOM 3916 N N . VAL A 1 522 ? -26.078 -18.719 14.297 1 95.06 522 VAL A N 1
ATOM 3917 C CA . VAL A 1 522 ? -25.703 -18.969 12.906 1 95.06 522 VAL A CA 1
ATOM 3918 C C . VAL A 1 522 ? -25.766 -17.672 12.109 1 95.06 522 VAL A C 1
ATOM 3920 O O . VAL A 1 522 ? -26.703 -16.891 12.25 1 95.06 522 VAL A O 1
ATOM 3923 N N . TYR A 1 523 ? -24.781 -17.359 11.328 1 93.38 523 TYR A N 1
ATOM 3924 C CA . TYR A 1 523 ? -24.781 -16.328 10.297 1 93.38 523 TYR A CA 1
ATOM 3925 C C . TYR A 1 523 ? -24.859 -16.938 8.906 1 93.38 523 TYR A C 1
ATOM 3927 O O . TYR A 1 523 ? -23.859 -17.375 8.352 1 93.38 523 TYR A O 1
ATOM 3935 N N . PRO A 1 524 ? -25.984 -16.906 8.344 1 91.06 524 PRO A N 1
ATOM 3936 C CA . PRO A 1 524 ? -26.172 -17.625 7.086 1 91.06 524 PRO A CA 1
ATOM 3937 C C . PRO A 1 524 ? -25.547 -16.922 5.891 1 91.06 524 PRO A C 1
ATOM 3939 O O . PRO A 1 524 ? -25.422 -17.516 4.812 1 91.06 524 PRO A O 1
ATOM 3942 N N . GLN A 1 525 ? -25.219 -15.672 6.012 1 88 525 GLN A N 1
ATOM 3943 C CA . GLN A 1 525 ? -24.594 -14.922 4.926 1 88 525 GLN A CA 1
ATOM 3944 C C . GLN A 1 525 ? -23.141 -14.602 5.242 1 88 525 GLN A C 1
ATOM 3946 O O . GLN A 1 525 ? -22.781 -14.359 6.398 1 88 525 GLN A O 1
ATOM 3951 N N . ALA A 1 526 ? -22.359 -14.516 4.168 1 89.75 526 ALA A N 1
ATOM 3952 C CA . ALA A 1 526 ? -20.953 -14.172 4.348 1 89.75 526 ALA A CA 1
ATOM 3953 C C . ALA A 1 526 ? -20.797 -12.766 4.93 1 89.75 526 ALA A C 1
ATOM 3955 O O . ALA A 1 526 ? -21.375 -11.812 4.41 1 89.75 526 ALA A O 1
ATOM 3956 N N . THR A 1 527 ? -20.109 -12.742 6.023 1 89.5 527 THR A N 1
ATOM 3957 C CA . THR A 1 527 ? -19.859 -11.484 6.723 1 89.5 527 THR A CA 1
ATOM 3958 C C . THR A 1 527 ? -18.359 -11.203 6.809 1 89.5 527 THR A C 1
ATOM 3960 O O . THR A 1 527 ? -17.578 -12.094 7.156 1 89.5 527 THR A O 1
ATOM 3963 N N . ARG A 1 528 ? -17.984 -9.992 6.531 1 89 528 ARG A N 1
ATOM 3964 C CA . ARG A 1 528 ? -16.578 -9.617 6.566 1 89 528 ARG A CA 1
ATOM 3965 C C . ARG A 1 528 ? -16.047 -9.625 7.992 1 89 528 ARG A C 1
ATOM 3967 O O . ARG A 1 528 ? -16.719 -9.188 8.922 1 89 528 ARG A O 1
ATOM 3974 N N . ILE A 1 529 ? -14.836 -10.094 8.156 1 92.44 529 ILE A N 1
ATOM 3975 C CA . ILE A 1 529 ? -14.172 -10.078 9.461 1 92.44 529 ILE A CA 1
ATOM 3976 C C . ILE A 1 529 ? -13.516 -8.719 9.688 1 92.44 529 ILE A C 1
ATOM 3978 O O . ILE A 1 529 ? -12.43 -8.453 9.18 1 92.44 529 ILE A O 1
ATOM 3982 N N . GLY A 1 530 ? -14.078 -7.977 10.602 1 81.19 530 GLY A N 1
ATOM 3983 C CA . GLY A 1 530 ? -13.68 -6.594 10.805 1 81.19 530 GLY A CA 1
ATOM 3984 C C . GLY A 1 530 ? -12.25 -6.453 11.281 1 81.19 530 GLY A C 1
ATOM 3985 O O . GLY A 1 530 ? -11.578 -5.465 10.969 1 81.19 530 GLY A O 1
ATOM 3986 N N . PHE A 1 531 ? -11.688 -7.379 12.039 1 80.5 531 PHE A N 1
ATOM 3987 C CA . PHE A 1 531 ? -10.328 -7.336 12.562 1 80.5 531 PHE A CA 1
ATOM 3988 C C . PHE A 1 531 ? -9.312 -7.156 11.43 1 80.5 531 PHE A C 1
ATOM 3990 O O . PHE A 1 531 ? -8.289 -6.5 11.609 1 80.5 531 PHE A O 1
ATOM 3997 N N . PHE A 1 532 ? -9.625 -7.684 10.289 1 82.06 532 PHE A N 1
ATOM 3998 C CA . PHE A 1 532 ? -8.695 -7.684 9.164 1 82.06 532 PHE A CA 1
ATOM 3999 C C . PHE A 1 532 ? -9.062 -6.598 8.156 1 82.06 532 PHE A C 1
ATOM 4001 O O . PHE A 1 532 ? -8.68 -6.672 6.988 1 82.06 532 PHE A O 1
ATOM 4008 N N . SER A 1 533 ? -9.789 -5.668 8.57 1 73.38 533 SER A N 1
ATOM 4009 C CA . SER A 1 533 ? -10.273 -4.656 7.641 1 73.38 533 SER A CA 1
ATOM 4010 C C . SER A 1 533 ? -9.125 -3.859 7.031 1 73.38 533 SER A C 1
ATOM 4012 O O . SER A 1 533 ? -9.281 -3.256 5.969 1 73.38 533 SER A O 1
ATOM 4014 N N . ARG A 1 534 ? -7.934 -3.986 7.707 1 67.12 534 ARG A N 1
ATOM 4015 C CA . ARG A 1 534 ? -6.805 -3.191 7.23 1 67.12 534 ARG A CA 1
ATOM 4016 C C . ARG A 1 534 ? -5.668 -4.086 6.754 1 67.12 534 ARG A C 1
ATOM 4018 O O . ARG A 1 534 ? -4.543 -3.621 6.551 1 67.12 534 ARG A O 1
ATOM 4025 N N . THR A 1 535 ? -5.98 -5.344 6.633 1 74.88 535 THR A N 1
ATOM 4026 C CA . THR A 1 535 ? -4.922 -6.297 6.312 1 74.88 535 THR A CA 1
ATOM 4027 C C . THR A 1 535 ? -5.332 -7.191 5.148 1 74.88 535 THR A C 1
ATOM 4029 O O . THR A 1 535 ? -6.492 -7.598 5.047 1 74.88 535 THR A O 1
ATOM 4032 N N . ILE A 1 536 ? -4.371 -7.457 4.234 1 82.12 536 ILE A N 1
ATOM 4033 C CA . ILE A 1 536 ? -4.617 -8.383 3.133 1 82.12 536 ILE A CA 1
ATOM 4034 C C . ILE A 1 536 ? -4.379 -9.82 3.6 1 82.12 536 ILE A C 1
ATOM 4036 O O . ILE A 1 536 ? -3.318 -10.125 4.148 1 82.12 536 ILE A O 1
ATOM 4040 N N . ILE A 1 537 ? -5.375 -10.609 3.428 1 91.69 537 ILE A N 1
ATOM 4041 C CA . ILE A 1 537 ? -5.27 -12.023 3.775 1 91.69 537 ILE A CA 1
ATOM 4042 C C . ILE A 1 537 ? -5.023 -12.852 2.514 1 91.69 537 ILE A C 1
ATOM 4044 O O . ILE A 1 537 ? -5.684 -12.648 1.491 1 91.69 537 ILE A O 1
ATOM 4048 N N . THR A 1 538 ? -4.082 -13.812 2.602 1 91.56 538 THR A N 1
ATOM 4049 C CA . THR A 1 538 ? -3.723 -14.578 1.411 1 91.56 538 THR A CA 1
ATOM 4050 C C . THR A 1 538 ? -4.211 -16.016 1.521 1 91.56 538 THR A C 1
ATOM 4052 O O . THR A 1 538 ? -4.41 -16.688 0.508 1 91.56 538 THR A O 1
ATOM 4055 N N . ALA A 1 539 ? -4.344 -16.453 2.76 1 95.31 539 ALA A N 1
ATOM 4056 C CA . ALA A 1 539 ? -4.789 -17.828 2.949 1 95.31 539 ALA A CA 1
ATOM 4057 C C . ALA A 1 539 ? -5.559 -17.984 4.258 1 95.31 539 ALA A C 1
ATOM 4059 O O . ALA A 1 539 ? -5.293 -17.266 5.227 1 95.31 539 ALA A O 1
ATOM 4060 N N . VAL A 1 540 ? -6.488 -18.969 4.223 1 97.56 540 VAL A N 1
ATOM 4061 C CA . VAL A 1 540 ? -7.234 -19.297 5.434 1 97.56 540 VAL A CA 1
ATOM 4062 C C . VAL A 1 540 ? -7.387 -20.812 5.551 1 97.56 540 VAL A C 1
ATOM 4064 O O . VAL A 1 540 ? -7.281 -21.531 4.555 1 97.56 540 VAL A O 1
ATOM 4067 N N . ALA A 1 541 ? -7.566 -21.234 6.738 1 98.25 541 ALA A N 1
ATOM 4068 C CA . ALA A 1 541 ? -7.887 -22.625 7.051 1 98.25 541 ALA A CA 1
ATOM 4069 C C . ALA A 1 541 ? -8.891 -22.703 8.195 1 98.25 541 ALA A C 1
ATOM 4071 O O . ALA A 1 541 ? -8.914 -21.844 9.078 1 98.25 541 ALA A O 1
ATOM 4072 N N . ALA A 1 542 ? -9.727 -23.734 8.133 1 97.88 542 ALA A N 1
ATOM 4073 C CA . ALA A 1 542 ? -10.742 -23.953 9.156 1 97.88 542 ALA A CA 1
ATOM 4074 C C . ALA A 1 542 ? -10.68 -25.375 9.711 1 97.88 542 ALA A C 1
ATOM 4076 O O . ALA A 1 542 ? -10.562 -26.344 8.953 1 97.88 542 ALA A O 1
ATOM 4077 N N . GLY A 1 543 ? -10.711 -25.469 11.016 1 96.94 543 GLY A N 1
ATOM 4078 C CA . GLY A 1 543 ? -10.789 -26.766 11.688 1 96.94 543 GLY A CA 1
ATOM 4079 C C . GLY A 1 543 ? -12.188 -27.094 12.164 1 96.94 543 GLY A C 1
ATOM 4080 O O . GLY A 1 543 ? -13.18 -26.719 11.539 1 96.94 543 GLY A O 1
ATOM 4081 N N . PHE A 1 544 ? -12.234 -27.922 13.164 1 95.5 544 PHE A N 1
ATOM 4082 C CA . PHE A 1 544 ? -13.547 -28.297 13.672 1 95.5 544 PHE A CA 1
ATOM 4083 C C . PHE A 1 544 ? -14.305 -27.078 14.188 1 95.5 544 PHE A C 1
ATOM 4085 O O . PHE A 1 544 ? -15.438 -26.828 13.789 1 95.5 544 PHE A O 1
ATOM 4092 N N . SER A 1 545 ? -13.719 -26.203 15.062 1 96.69 545 SER A N 1
ATOM 4093 C CA . SER A 1 545 ? -14.344 -25 15.586 1 96.69 545 SER A CA 1
ATOM 4094 C C . SER A 1 545 ? -13.312 -23.891 15.812 1 96.69 545 SER A C 1
ATOM 4096 O O . SER A 1 545 ? -13.406 -23.141 16.781 1 96.69 545 SER A O 1
ATOM 4098 N N . PHE A 1 546 ? -12.32 -23.828 15.016 1 97.81 546 PHE A N 1
ATOM 4099 C CA . PHE A 1 546 ? -11.32 -22.781 15.094 1 97.81 546 PHE A CA 1
ATOM 4100 C C . PHE A 1 546 ? -10.797 -22.422 13.711 1 97.81 546 PHE A C 1
ATOM 4102 O O . PHE A 1 546 ? -11.031 -23.156 12.742 1 97.81 546 PHE A O 1
ATOM 4109 N N . SER A 1 547 ? -10.172 -21.312 13.617 1 98.38 547 SER A N 1
ATOM 4110 C CA . SER A 1 547 ? -9.82 -20.703 12.336 1 98.38 547 SER A CA 1
ATOM 4111 C C . SER A 1 547 ? -8.383 -20.203 12.336 1 98.38 547 SER A C 1
ATOM 4113 O O . SER A 1 547 ? -7.824 -19.906 13.391 1 98.38 547 SER A O 1
ATOM 4115 N N . MET A 1 548 ? -7.828 -20.141 11.148 1 98.19 548 MET A N 1
ATOM 4116 C CA . MET A 1 548 ? -6.5 -19.547 10.953 1 98.19 548 MET A CA 1
ATOM 4117 C C . MET A 1 548 ? -6.457 -18.703 9.688 1 98.19 548 MET A C 1
ATOM 4119 O O . MET A 1 548 ? -7.246 -18.922 8.766 1 98.19 548 MET A O 1
ATOM 4123 N N . ALA A 1 549 ? -5.523 -17.797 9.688 1 97.56 549 ALA A N 1
ATOM 4124 C CA . ALA A 1 549 ? -5.305 -16.953 8.516 1 97.56 549 ALA A CA 1
ATOM 4125 C C . ALA A 1 549 ? -3.834 -16.578 8.375 1 97.56 549 ALA A C 1
ATOM 4127 O O . ALA A 1 549 ? -3.113 -16.469 9.367 1 97.56 549 ALA A O 1
ATOM 4128 N N . ILE A 1 550 ? -3.383 -16.406 7.176 1 95.44 550 ILE A N 1
ATOM 4129 C CA . ILE A 1 550 ? -2.064 -15.883 6.848 1 95.44 550 ILE A CA 1
ATOM 4130 C C . ILE A 1 550 ? -2.209 -14.516 6.172 1 95.44 550 ILE A C 1
ATOM 4132 O O . ILE A 1 550 ? -3.006 -14.359 5.246 1 95.44 550 ILE A O 1
ATOM 4136 N N . THR A 1 551 ? -1.445 -13.648 6.676 1 88.81 551 THR A N 1
ATOM 4137 C CA . THR A 1 551 ? -1.452 -12.32 6.059 1 88.81 551 THR A CA 1
ATOM 4138 C C . THR A 1 551 ? -0.462 -12.266 4.898 1 88.81 551 THR A C 1
ATOM 4140 O O . THR A 1 551 ? 0.307 -13.203 4.68 1 88.81 551 THR A O 1
ATOM 4143 N N . GLU A 1 552 ? -0.489 -11.156 4.18 1 80.62 552 GLU A N 1
ATOM 4144 C CA . GLU A 1 552 ? 0.427 -10.93 3.066 1 80.62 552 GLU A CA 1
ATOM 4145 C C . GLU A 1 552 ? 1.877 -10.891 3.543 1 80.62 552 GLU A C 1
ATOM 4147 O O . GLU A 1 552 ? 2.797 -11.188 2.775 1 80.62 552 GLU A O 1
ATOM 4152 N N . SER A 1 553 ? 2.115 -10.531 4.812 1 73.25 553 SER A N 1
ATOM 4153 C CA . SER A 1 553 ? 3.455 -10.469 5.387 1 73.25 553 SER A CA 1
ATOM 4154 C C . SER A 1 553 ? 3.84 -11.797 6.031 1 73.25 553 SER A C 1
ATOM 4156 O O . SER A 1 553 ? 4.77 -11.859 6.84 1 73.25 553 SER A O 1
ATOM 4158 N N . ASP A 1 554 ? 3.109 -12.789 5.828 1 82.44 554 ASP A N 1
ATOM 4159 C CA . ASP A 1 554 ? 3.396 -14.156 6.258 1 82.44 554 ASP A CA 1
ATOM 4160 C C . ASP A 1 554 ? 3.23 -14.297 7.77 1 82.44 554 ASP A C 1
ATOM 4162 O O . ASP A 1 554 ? 3.957 -15.062 8.406 1 82.44 554 ASP A O 1
ATOM 4166 N N . ARG A 1 555 ? 2.342 -13.477 8.344 1 85.62 555 ARG A N 1
ATOM 4167 C CA . ARG A 1 555 ? 1.975 -13.648 9.75 1 85.62 555 ARG A CA 1
ATOM 4168 C C . ARG A 1 555 ? 0.762 -14.562 9.891 1 85.62 555 ARG A C 1
ATOM 4170 O O . ARG A 1 555 ? -0.159 -14.516 9.07 1 85.62 555 ARG A O 1
ATOM 4177 N N . VAL A 1 556 ? 0.813 -15.281 10.961 1 95.38 556 VAL A N 1
ATOM 4178 C CA . VAL A 1 556 ? -0.249 -16.266 11.164 1 95.38 556 VAL A CA 1
ATOM 4179 C C . VAL A 1 556 ? -1.123 -15.844 12.344 1 95.38 556 VAL A C 1
ATOM 4181 O O . VAL A 1 556 ? -0.611 -15.508 13.414 1 95.38 556 VAL A O 1
ATOM 4184 N N . PHE A 1 557 ? -2.408 -15.883 12.102 1 95.69 557 PHE A N 1
ATOM 4185 C CA . PHE A 1 557 ? -3.393 -15.594 13.141 1 95.69 557 PHE A CA 1
ATOM 4186 C C . PHE A 1 557 ? -4.297 -16.797 13.375 1 95.69 557 PHE A C 1
ATOM 4188 O O . PHE A 1 557 ? -4.555 -17.578 12.461 1 95.69 557 PHE A O 1
ATOM 4195 N N . SER A 1 558 ? -4.738 -16.906 14.609 1 97.88 558 SER A N 1
ATOM 4196 C CA . SER A 1 558 ? -5.668 -17.969 14.961 1 97.88 558 SER A CA 1
ATOM 4197 C C . SER A 1 558 ? -6.719 -17.469 15.953 1 97.88 558 SER A C 1
ATOM 4199 O O . SER A 1 558 ? -6.48 -16.516 16.703 1 97.88 558 SER A O 1
ATOM 4201 N N . TRP A 1 559 ? -7.934 -18.109 15.906 1 97.44 559 TRP A N 1
ATOM 4202 C CA . TRP A 1 559 ? -9.023 -17.797 16.828 1 97.44 559 TRP A CA 1
ATOM 4203 C C . TRP A 1 559 ? -10.047 -18.922 16.859 1 97.44 559 TRP A C 1
ATOM 4205 O O . TRP A 1 559 ? -9.984 -19.844 16.047 1 97.44 559 TRP A O 1
ATOM 4215 N N . GLY A 1 560 ? -10.953 -18.875 17.781 1 97.94 560 GLY A N 1
ATOM 4216 C CA . GLY A 1 560 ? -11.977 -19.891 17.969 1 97.94 560 GLY A CA 1
ATOM 4217 C C . GLY A 1 560 ? -11.75 -20.766 19.188 1 97.94 560 GLY A C 1
ATOM 4218 O O . GLY A 1 560 ? -11.344 -20.266 20.234 1 97.94 560 GLY A O 1
ATOM 4219 N N . ASN A 1 561 ? -12.156 -22.047 19.031 1 97.81 561 ASN A N 1
ATOM 4220 C CA . ASN A 1 561 ? -11.984 -23.016 20.109 1 97.81 561 ASN A CA 1
ATOM 4221 C C . ASN A 1 561 ? -10.508 -23.281 20.391 1 97.81 561 ASN A C 1
ATOM 4223 O O . ASN A 1 561 ? -9.727 -23.516 19.484 1 97.81 561 ASN A O 1
ATOM 4227 N N . ASN A 1 562 ? -10.18 -23.203 21.672 1 97.44 562 ASN A N 1
ATOM 4228 C CA . ASN A 1 562 ? -8.797 -23.438 22.078 1 97.44 562 ASN A CA 1
ATOM 4229 C C . ASN A 1 562 ? -8.719 -24.453 23.219 1 97.44 562 ASN A C 1
ATOM 4231 O O . ASN A 1 562 ? -7.742 -24.469 23.969 1 97.44 562 ASN A O 1
ATOM 4235 N N . SER A 1 563 ? -9.586 -25.328 23.344 1 95.56 563 SER A N 1
ATOM 4236 C CA . SER A 1 563 ? -9.719 -26.266 24.453 1 95.56 563 SER A CA 1
ATOM 4237 C C . SER A 1 563 ? -8.547 -27.25 24.484 1 95.56 563 SER A C 1
ATOM 4239 O O . SER A 1 563 ? -8.25 -27.828 25.531 1 95.56 563 SER A O 1
ATOM 4241 N N . PHE A 1 564 ? -7.934 -27.453 23.391 1 96.69 564 PHE A N 1
ATOM 4242 C CA . PHE A 1 564 ? -6.801 -28.359 23.312 1 96.69 564 PHE A CA 1
ATOM 4243 C C . PHE A 1 564 ? -5.555 -27.641 22.812 1 96.69 564 PHE A C 1
ATOM 4245 O O . PHE A 1 564 ? -4.703 -28.25 22.156 1 96.69 564 PHE A O 1
ATOM 4252 N N . ALA A 1 565 ? -5.516 -26.328 22.922 1 96.94 565 ALA A N 1
ATOM 4253 C CA . ALA A 1 565 ? -4.398 -25.453 22.562 1 96.94 565 ALA A CA 1
ATOM 4254 C C . ALA A 1 565 ? -4.223 -25.391 21.047 1 96.94 565 ALA A C 1
ATOM 4256 O O . ALA A 1 565 ? -3.127 -25.125 20.547 1 96.94 565 ALA A O 1
ATOM 4257 N N . GLN A 1 566 ? -5.25 -25.625 20.391 1 97.44 566 GLN A N 1
ATOM 4258 C CA . GLN A 1 566 ? -5.164 -25.719 18.938 1 97.44 566 GLN A CA 1
ATOM 4259 C C . GLN A 1 566 ? -4.988 -24.328 18.312 1 97.44 566 GLN A C 1
ATOM 4261 O O . GLN A 1 566 ? -4.664 -24.219 17.125 1 97.44 566 GLN A O 1
ATOM 4266 N N . CYS A 1 567 ? -5.105 -23.266 19.031 1 97.38 567 CYS A N 1
ATOM 4267 C CA . CYS A 1 567 ? -4.832 -21.938 18.484 1 97.38 567 CYS A CA 1
ATOM 4268 C C . CYS A 1 567 ? -3.344 -21.625 18.547 1 97.38 567 CYS A C 1
ATOM 4270 O O . CYS A 1 567 ? -2.881 -20.672 17.922 1 97.38 567 CYS A O 1
ATOM 4272 N N . GLY A 1 568 ? -2.607 -22.344 19.297 1 97.12 568 GLY A N 1
ATOM 4273 C CA . GLY A 1 568 ? -1.155 -22.266 19.266 1 97.12 568 GLY A CA 1
ATOM 4274 C C . GLY A 1 568 ? -0.617 -20.984 19.891 1 97.12 568 GLY A C 1
ATOM 4275 O O . GLY A 1 568 ? 0.443 -20.5 19.5 1 97.12 568 GLY A O 1
ATOM 4276 N N . LEU A 1 569 ? -1.248 -20.406 20.891 1 92.94 569 LEU A N 1
ATOM 4277 C CA . LEU A 1 569 ? -0.91 -19.078 21.422 1 92.94 569 LEU A CA 1
ATOM 4278 C C . LEU A 1 569 ? 0.002 -19.203 22.625 1 92.94 569 LEU A C 1
ATOM 4280 O O . LEU A 1 569 ? 0.404 -18.203 23.219 1 92.94 569 LEU A O 1
ATOM 4284 N N . GLY A 1 570 ? 0.26 -20.391 23.062 1 90.38 570 GLY A N 1
ATOM 4285 C CA . GLY A 1 570 ? 1.15 -20.594 24.188 1 90.38 570 GLY A CA 1
ATOM 4286 C C . GLY A 1 570 ? 0.505 -20.266 25.531 1 90.38 570 GLY A C 1
ATOM 4287 O O . GLY A 1 570 ? 1.195 -19.922 26.484 1 90.38 570 GLY A O 1
ATOM 4288 N N . ILE A 1 571 ? -0.777 -20.281 25.578 1 86 571 ILE A N 1
ATOM 4289 C CA . ILE A 1 571 ? -1.502 -19.969 26.797 1 86 571 ILE A CA 1
ATOM 4290 C C . ILE A 1 571 ? -2.225 -21.203 27.312 1 86 571 ILE A C 1
ATOM 4292 O O . ILE A 1 571 ? -2.381 -2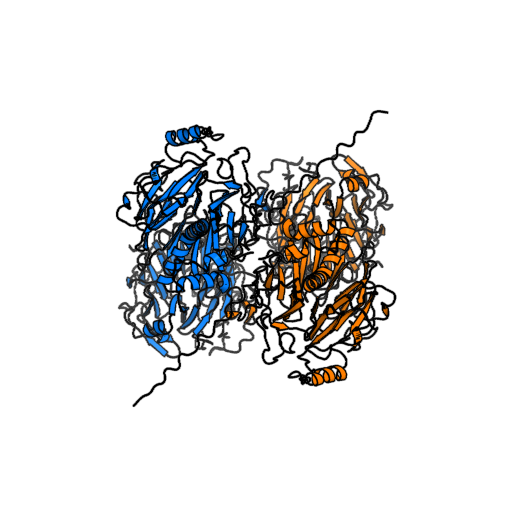2.188 26.578 1 86 571 ILE A O 1
ATOM 4296 N N . ASP A 1 572 ? -2.664 -21.172 28.578 1 89.56 572 ASP A N 1
ATOM 4297 C CA . ASP A 1 572 ? -3.348 -22.297 29.203 1 89.56 572 ASP A CA 1
ATOM 4298 C C . ASP A 1 572 ? -4.738 -22.5 28.609 1 89.56 572 ASP A C 1
ATOM 4300 O O . ASP A 1 572 ? -5.633 -21.672 28.812 1 89.56 572 ASP A O 1
ATOM 4304 N N . PRO A 1 573 ? -4.941 -23.578 27.922 1 94 573 PRO A N 1
ATOM 4305 C CA . PRO A 1 573 ? -6.23 -23.781 27.25 1 94 573 PRO A CA 1
ATOM 4306 C C . PRO A 1 573 ? -7.367 -24.047 28.234 1 94 573 PRO A C 1
ATOM 4308 O O . PRO A 1 573 ? -8.539 -23.953 27.875 1 94 573 PRO A O 1
ATOM 4311 N N . LYS A 1 574 ? -7.059 -24.422 29.422 1 91.06 574 LYS A N 1
ATOM 4312 C CA . LYS A 1 574 ? -8.094 -24.594 30.422 1 91.06 574 LYS A CA 1
ATOM 4313 C C . LYS A 1 574 ? -8.695 -23.25 30.844 1 91.06 574 LYS A C 1
ATOM 4315 O O . LYS A 1 574 ? -9.891 -23.156 31.109 1 91.06 574 LYS A O 1
ATOM 4320 N N . LYS A 1 575 ? -7.867 -22.312 30.812 1 89.12 575 LYS A N 1
ATOM 4321 C CA . LYS A 1 575 ? -8.281 -20.969 31.203 1 89.12 575 LYS A CA 1
ATOM 4322 C C . LYS A 1 575 ? -8.828 -20.188 30.016 1 89.12 575 LYS A C 1
ATOM 4324 O O . LYS A 1 575 ? -9.719 -19.344 30.172 1 89.12 575 LYS A O 1
ATOM 4329 N N . TYR A 1 576 ? -8.305 -20.484 28.859 1 90.25 576 TYR A N 1
ATOM 4330 C CA . TYR A 1 576 ? -8.656 -19.734 27.656 1 90.25 576 TYR A CA 1
ATOM 4331 C C . TYR A 1 576 ? -9.195 -20.656 26.578 1 90.25 576 TYR A C 1
ATOM 4333 O O . TYR A 1 576 ? -8.586 -20.797 25.516 1 90.25 576 TYR A O 1
ATOM 4341 N N . GLN A 1 577 ? -10.32 -21.047 26.797 1 94.5 577 GLN A N 1
ATOM 4342 C CA . GLN A 1 577 ? -10.93 -22.031 25.922 1 94.5 577 GLN A CA 1
ATOM 4343 C C . GLN A 1 577 ? -11.492 -21.391 24.656 1 94.5 577 GLN A C 1
ATOM 4345 O O . GLN A 1 577 ? -11.625 -22.047 23.625 1 94.5 577 GLN A O 1
ATOM 4350 N N . ARG A 1 578 ? -11.773 -20.172 24.781 1 95.19 578 ARG A N 1
ATOM 4351 C CA . ARG A 1 578 ? -12.398 -19.453 23.672 1 95.19 578 ARG A CA 1
ATOM 4352 C C . ARG A 1 578 ? -11.609 -18.203 23.312 1 95.19 578 ARG A C 1
ATOM 4354 O O . ARG A 1 578 ? -11.43 -17.312 24.156 1 95.19 578 ARG A O 1
ATOM 4361 N N . ILE A 1 579 ? -11.195 -18.188 22.094 1 95.88 579 ILE A N 1
ATOM 4362 C CA . ILE A 1 579 ? -10.539 -17 21.531 1 95.88 579 ILE A CA 1
ATOM 4363 C C . ILE A 1 579 ? -11.484 -16.297 20.562 1 95.88 579 ILE A C 1
ATOM 4365 O O . ILE A 1 579 ? -11.633 -16.719 19.422 1 95.88 579 ILE A O 1
ATOM 4369 N N . SER A 1 580 ? -12 -15.18 20.844 1 90.31 580 SER A N 1
ATOM 4370 C CA . SER A 1 580 ? -13.156 -14.602 20.172 1 90.31 580 SER A CA 1
ATOM 4371 C C . SER A 1 580 ? -12.734 -13.789 18.953 1 90.31 580 SER A C 1
ATOM 4373 O O . SER A 1 580 ? -13.562 -13.484 18.078 1 90.31 580 SER A O 1
ATOM 4375 N N . GLN A 1 581 ? -11.492 -13.414 18.953 1 88.81 581 GLN A N 1
ATOM 4376 C CA . GLN A 1 581 ? -10.969 -12.633 17.828 1 88.81 581 GLN A CA 1
ATOM 4377 C C . GLN A 1 581 ? -9.594 -13.141 17.406 1 88.81 581 GLN A C 1
ATOM 4379 O O . GLN A 1 581 ? -8.883 -13.766 18.203 1 88.81 581 GLN A O 1
ATOM 4384 N N . PRO A 1 582 ? -9.242 -12.805 16.141 1 93.25 582 PRO A N 1
ATOM 4385 C CA . PRO A 1 582 ? -7.934 -13.281 15.688 1 93.25 582 PRO A CA 1
ATOM 4386 C C . PRO A 1 582 ? -6.789 -12.789 16.562 1 93.25 582 PRO A C 1
ATOM 4388 O O . PRO A 1 582 ? -6.789 -11.633 17 1 93.25 582 PRO A O 1
ATOM 4391 N N . ARG A 1 583 ? -5.891 -13.719 16.828 1 90.44 583 ARG A N 1
ATOM 4392 C CA . ARG A 1 583 ? -4.664 -13.422 17.562 1 90.44 583 ARG A CA 1
ATOM 4393 C C . ARG A 1 583 ? -3.443 -13.984 16.844 1 90.44 583 ARG A C 1
ATOM 4395 O O . ARG A 1 583 ? -3.49 -15.086 16.297 1 90.44 583 ARG A O 1
ATOM 4402 N N . GLU A 1 584 ? -2.359 -13.156 16.891 1 89.69 584 GLU A N 1
ATOM 4403 C CA . GLU A 1 584 ? -1.149 -13.578 16.188 1 89.69 584 GLU A CA 1
ATOM 4404 C C . GLU A 1 584 ? -0.423 -14.68 16.953 1 89.69 584 GLU A C 1
ATOM 4406 O O . GLU A 1 584 ? -0.314 -14.633 18.172 1 89.69 584 GLU A O 1
ATOM 4411 N N . ILE A 1 585 ? 0.012 -15.656 16.219 1 94.31 585 ILE A N 1
ATOM 4412 C CA . ILE A 1 585 ? 0.948 -16.625 16.766 1 94.31 585 ILE A CA 1
ATOM 4413 C C . ILE A 1 585 ? 2.377 -16.109 16.641 1 94.31 585 ILE A C 1
ATOM 4415 O O . ILE A 1 585 ? 3.08 -16.438 15.68 1 94.31 585 ILE A O 1
ATOM 4419 N N . ALA A 1 586 ? 2.811 -15.539 17.578 1 79.19 586 ALA A N 1
ATOM 4420 C CA . ALA A 1 586 ? 4.051 -14.773 17.531 1 79.19 586 ALA A CA 1
ATOM 4421 C C . ALA A 1 586 ? 5.246 -15.68 17.25 1 79.19 586 ALA A C 1
ATOM 4423 O O . ALA A 1 586 ? 6.211 -15.266 16.594 1 79.19 586 ALA A O 1
ATOM 4424 N N . TRP A 1 587 ? 5.164 -16.906 17.672 1 83.56 587 TRP A N 1
ATOM 4425 C CA . TRP A 1 587 ? 6.273 -17.844 17.516 1 83.56 587 TRP A CA 1
ATOM 4426 C C . TRP A 1 587 ? 6.555 -18.125 16.047 1 83.56 587 TRP A C 1
ATOM 4428 O O . TRP A 1 587 ? 7.664 -18.516 15.688 1 83.56 587 TRP A O 1
ATOM 4438 N N . LEU A 1 588 ? 5.648 -17.938 15.227 1 92.12 588 LEU A N 1
ATOM 4439 C CA . LEU A 1 588 ? 5.785 -18.234 13.805 1 92.12 588 LEU A CA 1
ATOM 4440 C C . LEU A 1 588 ? 6.211 -17 13.023 1 92.12 588 LEU A C 1
ATOM 4442 O O . LEU A 1 588 ? 6.457 -17.062 11.82 1 92.12 588 LEU A O 1
ATOM 4446 N N . ALA A 1 589 ? 6.359 -15.891 13.602 1 79.88 589 ALA A N 1
ATOM 4447 C CA . ALA A 1 589 ? 6.527 -14.594 12.945 1 79.88 589 ALA A CA 1
ATOM 4448 C C . ALA A 1 589 ? 7.777 -14.586 12.062 1 79.88 589 ALA A C 1
ATOM 4450 O O . ALA A 1 589 ? 7.816 -13.898 11.039 1 79.88 589 ALA A O 1
ATOM 4451 N N . ASP A 1 590 ? 8.789 -15.344 12.375 1 77.31 590 ASP A N 1
ATOM 4452 C CA . ASP A 1 590 ? 10.047 -15.297 11.633 1 77.31 590 ASP A CA 1
ATOM 4453 C C . ASP A 1 590 ? 10.266 -16.578 10.844 1 77.31 590 ASP A C 1
ATOM 4455 O O . ASP A 1 590 ? 11.391 -16.875 10.438 1 77.31 590 ASP A O 1
ATOM 4459 N N . LYS A 1 591 ? 9.203 -17.391 10.695 1 89.5 591 LYS A N 1
ATOM 4460 C CA . LYS A 1 591 ? 9.383 -18.703 10.086 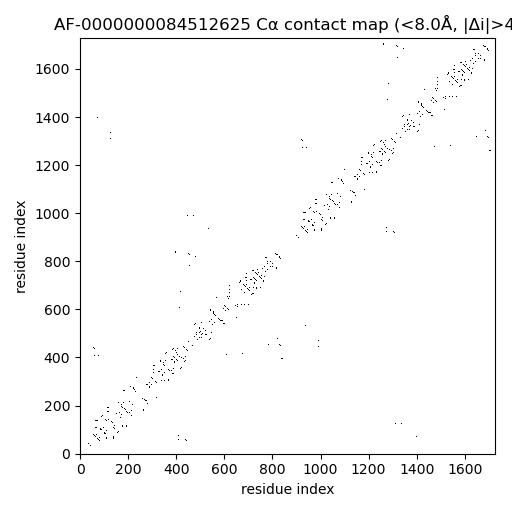1 89.5 591 LYS A CA 1
ATOM 4461 C C . LYS A 1 591 ? 8.953 -18.688 8.617 1 89.5 591 LYS A C 1
ATOM 4463 O O . LYS A 1 591 ? 9.086 -19.703 7.926 1 89.5 591 LYS A O 1
ATOM 4468 N N . GLU A 1 592 ? 8.461 -17.609 8.016 1 87.94 592 GLU A N 1
ATOM 4469 C CA . GLU A 1 592 ? 8.023 -17.484 6.625 1 87.94 592 GLU A CA 1
ATOM 4470 C C . GLU A 1 592 ? 6.992 -18.562 6.27 1 87.94 592 GLU A C 1
ATOM 4472 O O . GLU A 1 592 ? 7.199 -19.344 5.34 1 87.94 592 GLU A O 1
ATOM 4477 N N . ILE A 1 593 ? 5.871 -18.484 6.938 1 93.88 593 ILE A N 1
ATOM 4478 C CA . ILE A 1 593 ? 4.824 -19.484 6.785 1 93.88 593 ILE A CA 1
ATOM 4479 C C . ILE A 1 593 ? 4.031 -19.219 5.508 1 93.88 593 ILE A C 1
ATOM 4481 O O . ILE A 1 593 ? 3.588 -18.094 5.27 1 93.88 593 ILE A O 1
ATOM 4485 N N . ILE A 1 594 ? 3.799 -20.344 4.715 1 91.88 594 ILE A N 1
ATOM 4486 C CA . ILE A 1 594 ? 3.137 -20.141 3.43 1 91.88 594 ILE A CA 1
ATOM 4487 C C . ILE A 1 594 ? 1.848 -20.969 3.383 1 91.88 594 ILE A C 1
ATOM 4489 O O . ILE A 1 594 ? 1.016 -20.766 2.494 1 91.88 594 ILE A O 1
ATOM 4493 N N . GLN A 1 595 ? 1.701 -21.828 4.305 1 95.19 595 GLN A N 1
ATOM 4494 C CA . GLN A 1 595 ? 0.487 -22.625 4.387 1 95.19 595 GLN A CA 1
ATOM 4495 C C . GLN A 1 595 ? 0.145 -22.953 5.832 1 95.19 595 GLN A C 1
ATOM 4497 O O . GLN A 1 595 ? 1.039 -23.188 6.652 1 95.19 595 GLN A O 1
ATOM 4502 N N . VAL A 1 596 ? -1.139 -22.969 6.078 1 97.38 596 VAL A N 1
ATOM 4503 C CA . VAL A 1 596 ? -1.655 -23.5 7.336 1 97.38 596 VAL A CA 1
ATOM 4504 C C . VAL A 1 596 ? -2.807 -24.453 7.055 1 97.38 596 VAL A C 1
ATOM 4506 O O . VAL A 1 596 ? -3.521 -24.312 6.062 1 97.38 596 VAL A O 1
ATOM 4509 N N . THR A 1 597 ? -2.916 -25.422 7.832 1 97.94 597 THR A N 1
ATOM 4510 C CA . THR A 1 597 ? -4.043 -26.344 7.781 1 97.94 597 THR A CA 1
ATOM 4511 C C . THR A 1 597 ? -4.488 -26.734 9.188 1 97.94 597 THR A C 1
ATOM 4513 O O . THR A 1 597 ? -3.678 -26.75 10.117 1 97.94 597 THR A O 1
ATOM 4516 N N . CYS A 1 598 ? -5.773 -27 9.312 1 98.06 598 CYS A N 1
ATOM 4517 C CA . CYS A 1 598 ? -6.375 -27.266 10.617 1 98.06 598 CYS A CA 1
ATOM 4518 C C . CYS A 1 598 ? -7.012 -28.641 10.656 1 98.06 598 CYS A C 1
ATOM 4520 O O . CYS A 1 598 ? -7.77 -29.016 9.758 1 98.06 598 CYS A O 1
ATOM 4522 N N . GLY A 1 599 ? -6.707 -29.406 11.688 1 97.75 599 GLY A N 1
ATOM 4523 C CA . GLY A 1 599 ? -7.445 -30.625 12 1 97.75 599 GLY A CA 1
ATOM 4524 C C . GLY A 1 599 ? -8.57 -30.391 12.992 1 97.75 599 GLY A C 1
ATOM 4525 O O . GLY A 1 599 ? -9.125 -29.297 13.062 1 97.75 599 GLY A O 1
ATOM 4526 N N . SER A 1 600 ? -8.938 -31.438 13.719 1 96.19 600 SER A N 1
ATOM 4527 C CA . SER A 1 600 ? -9.992 -31.266 14.711 1 96.19 600 SER A CA 1
ATOM 4528 C C . SER A 1 600 ? -9.5 -30.438 15.898 1 96.19 600 SER A C 1
ATOM 4530 O O . SER A 1 600 ? -10.141 -29.469 16.297 1 96.19 600 SER A O 1
ATOM 4532 N N . TYR A 1 601 ? -8.312 -30.812 16.391 1 96.81 601 TYR A N 1
ATOM 4533 C CA . TYR A 1 601 ? -7.812 -30.172 17.594 1 96.81 601 TYR A CA 1
ATOM 4534 C C . TYR A 1 601 ? -6.312 -29.922 17.5 1 96.81 601 TYR A C 1
ATOM 4536 O O . TYR A 1 601 ? -5.609 -29.922 18.516 1 96.81 601 TYR A O 1
ATOM 4544 N N . PHE A 1 602 ? -5.828 -29.812 16.297 1 98 602 PHE A N 1
ATOM 4545 C CA . PHE A 1 602 ? -4.426 -29.516 16.016 1 98 602 PHE A CA 1
ATOM 4546 C C . PHE A 1 602 ? -4.281 -28.734 14.719 1 98 602 PHE A C 1
ATOM 4548 O O . PHE A 1 602 ? -5.242 -28.594 13.961 1 98 602 PHE A O 1
ATOM 4555 N N . ALA A 1 603 ? -3.098 -28.203 14.508 1 98.62 603 ALA A N 1
ATOM 4556 C CA . ALA A 1 603 ? -2.838 -27.438 13.289 1 98.62 603 ALA A CA 1
ATOM 4557 C C . ALA A 1 603 ? -1.41 -27.656 12.797 1 98.62 603 ALA A C 1
ATOM 4559 O O . ALA A 1 603 ? -0.551 -28.109 13.555 1 98.62 603 ALA A O 1
ATOM 4560 N N . LEU A 1 604 ? -1.229 -27.422 11.547 1 98.5 604 LEU A N 1
ATOM 4561 C CA . LEU A 1 604 ? 0.074 -27.5 10.891 1 98.5 604 LEU A CA 1
ATOM 4562 C C . LEU A 1 604 ? 0.393 -26.188 10.18 1 98.5 604 LEU A C 1
ATOM 4564 O O . LEU A 1 604 ? -0.509 -25.516 9.672 1 98.5 604 LEU A O 1
ATOM 4568 N N . ALA A 1 605 ? 1.591 -25.844 10.164 1 98 605 ALA A N 1
ATOM 4569 C CA . ALA A 1 605 ? 2.105 -24.719 9.391 1 98 605 ALA A CA 1
ATOM 4570 C C . ALA A 1 605 ? 3.32 -25.125 8.57 1 98 605 ALA A C 1
ATOM 4572 O O . ALA A 1 605 ? 4.203 -25.828 9.062 1 98 605 ALA A O 1
ATOM 4573 N N . LEU A 1 606 ? 3.299 -24.719 7.371 1 96.62 606 LEU A N 1
ATOM 4574 C CA . LEU A 1 606 ? 4.387 -25.031 6.453 1 96.62 606 LEU A CA 1
ATOM 4575 C C . LEU A 1 606 ? 5.164 -23.781 6.086 1 96.62 606 LEU A C 1
ATOM 4577 O O . LEU A 1 606 ? 4.57 -22.766 5.68 1 96.62 606 LEU A O 1
ATOM 4581 N N . SER A 1 607 ? 6.457 -23.891 6.191 1 94.06 607 SER A N 1
ATOM 4582 C CA . SER A 1 607 ? 7.305 -22.75 5.84 1 94.06 607 SER A CA 1
ATOM 4583 C C . SER A 1 607 ? 7.727 -22.812 4.375 1 94.06 607 SER A C 1
ATOM 4585 O O . SER A 1 607 ? 7.641 -23.859 3.742 1 94.06 607 SER A O 1
ATOM 4587 N N . ALA A 1 608 ? 8.242 -21.781 3.869 1 90.88 608 ALA A N 1
ATOM 4588 C CA . ALA A 1 608 ? 8.727 -21.672 2.494 1 90.88 608 ALA A CA 1
ATOM 4589 C C . ALA A 1 608 ? 9.914 -22.609 2.252 1 90.88 608 ALA A C 1
ATOM 4591 O O . ALA A 1 608 ? 10.141 -23.047 1.123 1 90.88 608 ALA A O 1
ATOM 4592 N N . SER A 1 609 ? 10.633 -22.938 3.316 1 89.12 609 SER A N 1
ATOM 4593 C CA . SER A 1 609 ? 11.82 -23.781 3.193 1 89.12 609 SER A CA 1
ATOM 4594 C C . SER A 1 609 ? 11.484 -25.25 3.34 1 89.12 609 SER A C 1
ATOM 4596 O O . SER A 1 609 ? 12.375 -26.109 3.359 1 89.12 609 SER A O 1
ATOM 4598 N N . GLY A 1 610 ? 10.266 -25.547 3.564 1 93.31 610 GLY A N 1
ATOM 4599 C CA . GLY A 1 610 ? 9.828 -26.938 3.574 1 93.31 610 GLY A CA 1
ATOM 4600 C C . GLY A 1 610 ? 9.773 -27.531 4.965 1 93.31 610 GLY A C 1
ATOM 4601 O O . GLY A 1 610 ? 9.688 -28.75 5.117 1 93.31 610 GLY A O 1
ATOM 4602 N N . TYR A 1 611 ? 9.883 -26.656 5.98 1 94.56 611 TYR A N 1
ATOM 4603 C CA . TYR A 1 611 ? 9.711 -27.125 7.352 1 94.56 611 TYR A CA 1
ATOM 4604 C C . TYR A 1 611 ? 8.242 -27.125 7.754 1 94.56 611 TYR A C 1
ATOM 4606 O O . TYR A 1 611 ? 7.473 -26.266 7.305 1 94.56 611 TYR A O 1
ATOM 4614 N N . VAL A 1 612 ? 7.922 -28.094 8.586 1 97.56 612 VAL A N 1
ATOM 4615 C CA . VAL A 1 612 ? 6.547 -28.219 9.047 1 97.56 612 VAL A CA 1
ATOM 4616 C C . VAL A 1 612 ? 6.496 -28.062 10.57 1 97.56 612 VAL A C 1
ATOM 4618 O O . VAL A 1 612 ? 7.277 -28.688 11.289 1 97.56 612 VAL A O 1
ATOM 4621 N N . TYR A 1 613 ? 5.621 -27.219 11.062 1 97.81 613 TYR A N 1
ATOM 4622 C CA . TYR A 1 613 ? 5.375 -27.016 12.484 1 97.81 613 TYR A CA 1
ATOM 4623 C C . TYR A 1 613 ? 3.988 -27.5 12.875 1 97.81 613 TYR A C 1
ATOM 4625 O O . TYR A 1 613 ? 3.066 -27.5 12.055 1 97.81 613 TYR A O 1
ATOM 4633 N N . SER A 1 614 ? 3.904 -27.922 14.133 1 98.12 614 SER A N 1
ATOM 4634 C CA . SER A 1 614 ? 2.627 -28.453 14.602 1 98.12 614 SER A CA 1
ATOM 4635 C C . SER A 1 614 ? 2.379 -28.109 16.062 1 98.12 614 SER A C 1
ATOM 4637 O O . SER A 1 614 ? 3.322 -27.828 16.812 1 98.12 614 SER A O 1
ATOM 4639 N N . TRP A 1 615 ? 1.119 -28.078 16.469 1 98.12 615 TRP A N 1
ATOM 4640 C CA . TRP A 1 615 ? 0.693 -27.875 17.844 1 98.12 615 TRP A CA 1
ATOM 4641 C C . TRP A 1 615 ? -0.718 -28.406 18.062 1 98.12 615 TRP A C 1
ATOM 4643 O O . TRP A 1 615 ? -1.388 -28.828 17.109 1 98.12 615 TRP A O 1
ATOM 4653 N N . GLY A 1 616 ? -1.186 -28.438 19.328 1 97.62 616 GLY A N 1
ATOM 4654 C CA . GLY A 1 616 ? -2.471 -29.016 19.688 1 97.62 616 GLY A CA 1
ATOM 4655 C C . GLY A 1 616 ? -2.35 -30.375 20.344 1 97.62 616 GLY A C 1
ATOM 4656 O O . GLY A 1 616 ? -1.451 -30.609 21.156 1 97.62 616 GLY A O 1
ATOM 4657 N N . THR A 1 617 ? -3.289 -31.281 20.016 1 97.06 617 THR A N 1
ATOM 4658 C CA . THR A 1 617 ? -3.256 -32.625 20.594 1 97.06 617 THR A CA 1
ATOM 4659 C C . THR A 1 617 ? -1.994 -33.375 20.156 1 97.06 617 THR A C 1
ATOM 4661 O O . THR A 1 617 ? -1.687 -33.438 18.969 1 97.06 617 THR A O 1
ATOM 4664 N N . ILE A 1 618 ? -1.399 -34 21.016 1 96.38 618 ILE A N 1
ATOM 4665 C CA . ILE A 1 618 ? -0.046 -34.5 20.812 1 96.38 618 ILE A CA 1
ATOM 4666 C C . ILE A 1 618 ? -0.08 -35.688 19.859 1 96.38 618 ILE A C 1
ATOM 4668 O O . ILE A 1 618 ? 0.882 -35.938 19.125 1 96.38 618 ILE A O 1
ATOM 4672 N N . GLU A 1 619 ? -1.164 -36.438 19.797 1 96.06 619 GLU A N 1
ATOM 4673 C CA . GLU A 1 619 ? -1.323 -37.594 18.922 1 96.06 619 GLU A CA 1
ATOM 4674 C C . GLU A 1 619 ? -1.168 -37.188 17.453 1 96.06 619 GLU A C 1
ATOM 4676 O O . GLU A 1 619 ? -0.803 -38 16.609 1 96.06 619 GLU A O 1
ATOM 4681 N N . CYS A 1 620 ? -1.387 -35.938 17.188 1 97.25 620 CYS A N 1
ATOM 4682 C CA . CYS A 1 620 ? -1.429 -35.469 15.797 1 97.25 620 CYS A CA 1
ATOM 4683 C C . CYS A 1 620 ? -0.273 -34.531 15.5 1 97.25 620 CYS A C 1
ATOM 4685 O O . CYS A 1 620 ? -0.172 -34 14.391 1 97.25 620 CYS A O 1
ATOM 4687 N N . CYS A 1 621 ? 0.655 -34.312 16.359 1 96.19 621 CYS A N 1
ATOM 4688 C CA . CYS A 1 621 ? 1.687 -33.281 16.203 1 96.19 621 CYS A CA 1
ATOM 4689 C C . CYS A 1 621 ? 2.912 -33.844 15.5 1 96.19 621 CYS A C 1
ATOM 4691 O O . CYS A 1 621 ? 3.814 -33.094 15.125 1 96.19 621 CYS A O 1
ATOM 4693 N N . GLY A 1 622 ? 2.932 -35.125 15.258 1 96.88 622 GLY A N 1
ATOM 4694 C CA . GLY A 1 622 ? 4.02 -35.75 14.508 1 96.88 622 GLY A CA 1
ATOM 4695 C C . GLY A 1 622 ? 5.324 -35.781 15.281 1 96.88 622 GLY A C 1
ATOM 4696 O O . GLY A 1 622 ? 6.387 -36 14.695 1 96.88 622 GLY A O 1
ATOM 4697 N N . VAL A 1 623 ? 5.297 -35.531 16.609 1 96.31 623 VAL A N 1
ATOM 4698 C CA . VAL A 1 623 ? 6.516 -35.5 17.406 1 96.31 623 VAL A CA 1
ATOM 4699 C C . VAL A 1 623 ? 6.539 -36.688 18.375 1 96.31 623 VAL A C 1
ATOM 4701 O O . VAL A 1 623 ? 7.414 -36.75 19.234 1 96.31 623 VAL A O 1
ATOM 4704 N N . GLY A 1 624 ? 5.676 -37.562 18.266 1 95.38 624 GLY A N 1
ATOM 4705 C CA . GLY A 1 624 ? 5.559 -38.688 19.172 1 95.38 624 GLY A CA 1
ATOM 4706 C C . GLY A 1 624 ? 4.793 -38.344 20.438 1 95.38 624 GLY A C 1
ATOM 4707 O O . GLY A 1 624 ? 4.578 -37.156 20.75 1 95.38 624 GLY A O 1
ATOM 4708 N N . LEU A 1 625 ? 4.453 -39.375 21.156 1 94.38 625 LEU A N 1
ATOM 4709 C CA . LEU A 1 625 ? 3.68 -39.188 22.375 1 94.38 625 LEU A CA 1
ATOM 4710 C C . LEU A 1 625 ? 4.578 -38.75 23.531 1 94.38 625 LEU A C 1
ATOM 4712 O O . LEU A 1 625 ? 4.113 -38.125 24.469 1 94.38 625 LEU A O 1
ATOM 4716 N N . GLU A 1 626 ? 5.777 -39.156 23.453 1 93.75 626 GLU A N 1
ATOM 4717 C CA . GLU A 1 626 ? 6.805 -38.75 24.406 1 93.75 626 GLU A CA 1
ATOM 4718 C C . GLU A 1 626 ? 8.039 -38.219 23.703 1 93.75 626 GLU A C 1
ATOM 4720 O O . GLU A 1 626 ? 9.102 -38.844 23.719 1 93.75 626 GLU A O 1
ATOM 4725 N N . PRO A 1 627 ? 7.852 -37 23.234 1 93.25 627 PRO A N 1
ATOM 4726 C CA . PRO A 1 627 ? 8.961 -36.438 22.453 1 93.25 627 PRO A CA 1
ATOM 4727 C C . PRO A 1 627 ? 10.195 -36.156 23.312 1 93.25 627 PRO A C 1
ATOM 4729 O O . PRO A 1 627 ? 10.078 -35.906 24.516 1 93.25 627 PRO A O 1
ATOM 4732 N N . ASP A 1 628 ? 11.328 -36.188 22.578 1 89.62 628 ASP A N 1
ATOM 4733 C CA . ASP A 1 628 ? 12.578 -35.781 23.219 1 89.62 628 ASP A CA 1
ATOM 4734 C C . ASP A 1 628 ? 12.516 -34.344 23.734 1 89.62 628 ASP A C 1
ATOM 4736 O O . ASP A 1 628 ? 12.18 -33.438 22.984 1 89.62 628 ASP A O 1
ATOM 4740 N N . PRO A 1 629 ? 12.781 -34.188 24.984 1 88.5 629 PRO A N 1
ATOM 4741 C CA . PRO A 1 629 ? 12.727 -32.812 25.562 1 88.5 629 PRO A CA 1
ATOM 4742 C C . PRO A 1 629 ? 13.648 -31.844 24.844 1 88.5 629 PRO A C 1
ATOM 4744 O O . PRO A 1 629 ? 13.438 -30.625 24.906 1 88.5 629 PRO A O 1
ATOM 4747 N N . GLU A 1 630 ? 14.609 -32.375 24.172 1 81.5 630 GLU A N 1
ATOM 4748 C CA . GLU A 1 630 ? 15.492 -31.5 23.406 1 81.5 630 GLU A CA 1
ATOM 4749 C C . GLU A 1 630 ? 14.781 -30.953 22.172 1 81.5 630 GLU A C 1
ATOM 4751 O O . GLU A 1 630 ? 15.125 -29.875 21.672 1 81.5 630 GLU A O 1
ATOM 4756 N N . VAL A 1 631 ? 13.82 -31.641 21.734 1 80.25 631 VAL A N 1
ATOM 4757 C CA . VAL A 1 631 ? 13.07 -31.25 20.547 1 80.25 631 VAL A CA 1
ATOM 4758 C C . VAL A 1 631 ? 11.844 -30.438 20.969 1 80.25 631 VAL A C 1
ATOM 4760 O O . VAL A 1 631 ? 11.57 -29.391 20.391 1 80.25 631 VAL A O 1
ATOM 4763 N N . VAL A 1 632 ? 11.156 -30.984 21.953 1 91.19 632 VAL A N 1
ATOM 4764 C CA . VAL A 1 632 ? 10 -30.297 22.5 1 91.19 632 VAL A CA 1
ATOM 4765 C C . VAL A 1 632 ? 10.172 -30.109 24 1 91.19 632 VAL A C 1
ATOM 4767 O O . VAL A 1 632 ? 9.938 -31.047 24.781 1 91.19 632 VAL A O 1
ATOM 4770 N N . PRO A 1 633 ? 10.43 -28.969 24.406 1 87.19 633 PRO A N 1
ATOM 4771 C CA . PRO A 1 633 ? 10.578 -28.75 25.844 1 87.19 633 PRO A CA 1
ATOM 4772 C C . PRO A 1 633 ? 9.328 -29.156 26.625 1 87.19 633 PRO A C 1
ATOM 4774 O O . PRO A 1 633 ? 8.203 -28.922 26.172 1 87.19 633 PRO A O 1
ATOM 4777 N N . SER A 1 634 ? 9.547 -29.641 27.781 1 87.5 634 SER A N 1
ATOM 4778 C CA . SER A 1 634 ? 8.461 -30.188 28.594 1 87.5 634 SER A CA 1
ATOM 4779 C C . SER A 1 634 ? 7.445 -29.109 28.953 1 87.5 634 SER A C 1
ATOM 4781 O O . SER A 1 634 ? 6.254 -29.406 29.094 1 87.5 634 SER A O 1
ATOM 4783 N N . HIS A 1 635 ? 7.891 -27.953 29.078 1 84.31 635 HIS A N 1
ATOM 4784 C CA . HIS A 1 635 ? 6.984 -26.891 29.5 1 84.31 635 HIS A CA 1
ATOM 4785 C C . HIS A 1 635 ? 6.031 -26.5 28.375 1 84.31 635 HIS A C 1
ATOM 4787 O O . HIS A 1 635 ? 5.031 -25.812 28.609 1 84.31 635 HIS A O 1
ATOM 4793 N N . MET A 1 636 ? 6.285 -26.969 27.281 1 91.38 636 MET A N 1
ATOM 4794 C CA . MET A 1 636 ? 5.434 -26.672 26.125 1 91.38 636 MET A CA 1
ATOM 4795 C C . MET A 1 636 ? 4.305 -27.688 26 1 91.38 636 MET A C 1
ATOM 4797 O O . MET A 1 636 ? 3.416 -27.547 25.172 1 91.38 636 MET A O 1
ATOM 4801 N N . ILE A 1 637 ? 4.359 -28.672 26.875 1 94.38 637 ILE A N 1
ATOM 4802 C CA . ILE A 1 637 ? 3.365 -29.734 26.828 1 94.38 637 ILE A CA 1
ATOM 4803 C C . ILE A 1 637 ? 2.58 -29.766 28.141 1 94.38 637 ILE A C 1
ATOM 4805 O O . ILE A 1 637 ? 3.168 -29.797 29.219 1 94.38 637 ILE A O 1
ATOM 4809 N N . MET A 1 638 ? 1.306 -29.703 27.984 1 94.75 638 MET A N 1
ATOM 4810 C CA . MET A 1 638 ? 0.44 -29.938 29.141 1 94.75 638 MET A CA 1
ATOM 4811 C C . MET A 1 638 ? -0.102 -31.359 29.125 1 94.75 638 MET A C 1
ATOM 4813 O O . MET A 1 638 ? -0.766 -31.766 28.172 1 94.75 638 MET A O 1
ATOM 4817 N N . ARG A 1 639 ? 0.152 -32.094 30.156 1 91.69 639 ARG A N 1
ATOM 4818 C CA . ARG A 1 639 ? -0.241 -33.469 30.234 1 91.69 639 ARG A CA 1
ATOM 4819 C C . ARG A 1 639 ? -1.534 -33.656 31.031 1 91.69 639 ARG A C 1
ATOM 4821 O O . ARG A 1 639 ? -1.993 -32.688 31.672 1 91.69 639 ARG A O 1
ATOM 4828 N N . ASP A 1 640 ? -2.113 -34.906 31.016 1 78.5 640 ASP A N 1
ATOM 4829 C CA . ASP A 1 640 ? -3.316 -35.312 31.734 1 78.5 640 ASP A CA 1
ATOM 4830 C C . ASP A 1 640 ? -4.441 -34.281 31.547 1 78.5 640 ASP A C 1
ATOM 4832 O O . ASP A 1 640 ? -5.082 -33.875 32.5 1 78.5 640 ASP A O 1
ATOM 4836 N N . PHE A 1 641 ? -4.527 -33.875 30.422 1 77.31 641 PHE A N 1
ATOM 4837 C CA . PHE A 1 641 ? -5.43 -32.812 30.031 1 77.31 641 PHE A CA 1
ATOM 4838 C C . PHE A 1 641 ? -6.859 -33.312 29.906 1 77.31 641 PHE A C 1
ATOM 4840 O O . PHE A 1 641 ? -7.797 -32.688 30.391 1 77.31 641 PHE A O 1
ATOM 4847 N N . SER A 1 642 ? -7.086 -34.375 29.203 1 81 642 SER A N 1
ATOM 4848 C CA . SER A 1 642 ? -8.367 -35.031 29 1 81 642 SER A CA 1
ATOM 4849 C C . SER A 1 642 ? -8.188 -36.531 28.734 1 81 642 SER A C 1
ATOM 4851 O O . SER A 1 642 ? -7.059 -37 28.531 1 81 642 SER A O 1
ATOM 4853 N N . LYS A 1 643 ? -9.242 -37.219 28.812 1 83.44 643 LYS A N 1
ATOM 4854 C CA . LYS A 1 643 ? -9.195 -38.656 28.531 1 83.44 643 LYS A CA 1
ATOM 4855 C C . LYS A 1 643 ? -8.953 -38.938 27.062 1 83.44 643 LYS A C 1
ATOM 4857 O O . LYS A 1 643 ? -8.516 -40.031 26.672 1 83.44 643 LYS A O 1
ATOM 4862 N N . GLU A 1 644 ? -9.141 -38 26.219 1 84.19 644 GLU A N 1
ATOM 4863 C CA . GLU A 1 644 ? -9.094 -38.156 24.781 1 84.19 644 GLU A CA 1
ATOM 4864 C C . GLU A 1 644 ? -7.664 -38 24.25 1 84.19 644 GLU A C 1
ATOM 4866 O O . GLU A 1 644 ? -7.371 -38.375 23.125 1 84.19 644 GLU A O 1
ATOM 4871 N N . THR A 1 645 ? -6.77 -37.469 25.094 1 92.5 645 THR A N 1
ATOM 4872 C CA . THR A 1 645 ? -5.418 -37.188 24.625 1 92.5 645 THR A CA 1
ATOM 4873 C C . THR A 1 645 ? -4.402 -37.375 25.75 1 92.5 645 THR A C 1
ATOM 4875 O O . THR A 1 645 ? -4.734 -37.188 26.922 1 92.5 645 THR A O 1
ATOM 4878 N N . ARG A 1 646 ? -3.215 -37.688 25.359 1 92.94 646 ARG A N 1
ATOM 4879 C CA . ARG A 1 646 ? -2.129 -37.875 26.328 1 92.94 646 ARG A CA 1
ATOM 4880 C C . ARG A 1 646 ? -1.461 -36.562 26.656 1 92.94 646 ARG A C 1
ATOM 4882 O O . ARG A 1 646 ? -0.658 -36.469 27.594 1 92.94 646 ARG A O 1
ATOM 4889 N N . GLY A 1 647 ? -1.845 -35.562 25.922 1 94.69 647 GLY A N 1
ATOM 4890 C CA . GLY A 1 647 ? -1.296 -34.219 26.156 1 94.69 647 GLY A CA 1
ATOM 4891 C C . GLY A 1 647 ? -1.574 -33.25 25.031 1 94.69 647 GLY A C 1
ATOM 4892 O O . GLY A 1 647 ? -2.049 -33.656 23.969 1 94.69 647 GLY A O 1
ATOM 4893 N N . VAL A 1 648 ? -1.278 -31.953 25.375 1 96.5 648 VAL A N 1
ATOM 4894 C CA . VAL A 1 648 ? -1.457 -30.906 24.359 1 96.5 648 VAL A CA 1
ATOM 4895 C C . VAL A 1 648 ? -0.192 -30.062 24.25 1 96.5 648 VAL A C 1
ATOM 4897 O O . VAL A 1 648 ? 0.439 -29.75 25.266 1 96.5 648 VAL A O 1
ATOM 4900 N N . VAL A 1 649 ? 0.215 -29.797 23.062 1 96.75 649 VAL A N 1
ATOM 4901 C CA . VAL A 1 649 ? 1.347 -28.922 22.781 1 96.75 649 VAL A CA 1
ATOM 4902 C C . VAL A 1 649 ? 0.863 -27.484 22.656 1 96.75 649 VAL A C 1
ATOM 4904 O O . VAL A 1 649 ? 0.003 -27.172 21.828 1 96.75 649 VAL A O 1
ATOM 4907 N N . LEU A 1 650 ? 1.449 -26.547 23.281 1 95.56 650 LEU A N 1
ATOM 4908 C CA . LEU A 1 650 ? 0.874 -25.219 23.516 1 95.56 650 LEU A CA 1
ATOM 4909 C C . LEU A 1 650 ? 1.256 -24.25 22.406 1 95.56 650 LEU A C 1
ATOM 4911 O O . LEU A 1 650 ? 0.551 -23.281 22.156 1 95.56 650 LEU A O 1
ATOM 4915 N N . SER A 1 651 ? 2.373 -24.469 21.781 1 95 651 SER A N 1
ATOM 4916 C CA . SER A 1 651 ? 2.904 -23.609 20.719 1 95 651 SER A CA 1
ATOM 4917 C C . SER A 1 651 ? 3.518 -24.438 19.594 1 95 651 SER A C 1
ATOM 4919 O O . SER A 1 651 ? 3.83 -25.625 19.781 1 95 651 SER A O 1
ATOM 4921 N N . PRO A 1 652 ? 3.703 -23.797 18.453 1 96.88 652 PRO A N 1
ATOM 4922 C CA . PRO A 1 652 ? 4.227 -24.562 17.312 1 96.88 652 PRO A CA 1
ATOM 4923 C C . PRO A 1 652 ? 5.59 -25.188 17.609 1 96.88 652 PRO A C 1
ATOM 4925 O O . PRO A 1 652 ? 6.469 -24.531 18.156 1 96.88 652 PRO A O 1
ATOM 4928 N N . VAL A 1 653 ? 5.691 -26.438 17.219 1 96.25 653 VAL A N 1
ATOM 4929 C CA . VAL A 1 653 ? 6.957 -27.156 17.328 1 96.25 653 VAL A CA 1
ATOM 4930 C C . VAL A 1 653 ? 7.332 -27.766 15.984 1 96.25 653 VAL A C 1
ATOM 4932 O O . VAL A 1 653 ? 6.457 -28.125 15.188 1 96.25 653 VAL A O 1
ATOM 4935 N N . LEU A 1 654 ? 8.594 -27.906 15.719 1 95.44 654 LEU A N 1
ATOM 4936 C CA . LEU A 1 654 ? 9.102 -28.453 14.461 1 95.44 654 LEU A CA 1
ATOM 4937 C C . LEU A 1 654 ? 8.922 -29.969 14.406 1 95.44 654 LEU A C 1
ATOM 4939 O O . LEU A 1 654 ? 9.188 -30.656 15.391 1 95.44 654 LEU A O 1
ATOM 4943 N N . ILE A 1 655 ? 8.406 -30.484 13.305 1 97.19 655 ILE A N 1
ATOM 4944 C CA . ILE A 1 655 ? 8.383 -31.922 13.07 1 97.19 655 ILE A CA 1
ATOM 4945 C C . ILE A 1 655 ? 9.703 -32.375 12.438 1 97.19 655 ILE A C 1
ATOM 4947 O O . ILE A 1 655 ? 9.852 -32.344 11.219 1 97.19 655 ILE A O 1
ATOM 4951 N N . ASP A 1 656 ? 10.586 -32.938 13.094 1 91.5 656 ASP A N 1
ATOM 4952 C CA . ASP A 1 656 ? 11.961 -33.188 12.695 1 91.5 656 ASP A CA 1
ATOM 4953 C C . ASP A 1 656 ? 12.016 -34.25 11.602 1 91.5 656 ASP A C 1
ATOM 4955 O O . ASP A 1 656 ? 12.961 -34.312 10.812 1 91.5 656 ASP A O 1
ATOM 4959 N N . GLY A 1 657 ? 11.125 -35.062 11.43 1 91.12 657 GLY A N 1
ATOM 4960 C CA . GLY A 1 657 ? 11.148 -36.156 10.461 1 91.12 657 GLY A CA 1
ATOM 4961 C C . GLY A 1 657 ? 10.719 -35.719 9.07 1 91.12 657 GLY A C 1
ATOM 4962 O O . GLY A 1 657 ? 10.773 -36.531 8.125 1 91.12 657 GLY A O 1
ATOM 4963 N N . LEU A 1 658 ? 10.367 -34.562 8.852 1 95.12 658 LEU A N 1
ATOM 4964 C CA . LEU A 1 658 ? 9.891 -34.062 7.566 1 95.12 658 LEU A CA 1
ATOM 4965 C C . LEU A 1 658 ? 10.859 -33.062 6.977 1 95.12 658 LEU A C 1
ATOM 4967 O O . LEU A 1 658 ? 11.281 -32.125 7.656 1 95.12 658 LEU A O 1
ATOM 4971 N N . LYS A 1 659 ? 11.234 -33.312 5.723 1 90.62 659 LYS A N 1
ATOM 4972 C CA . LYS A 1 659 ? 12.117 -32.406 5.004 1 90.62 659 LYS A CA 1
ATOM 4973 C C . LYS A 1 659 ? 11.656 -32.219 3.561 1 90.62 659 LYS A C 1
ATOM 4975 O O . LYS A 1 659 ? 11.133 -33.125 2.941 1 90.62 659 LYS A O 1
ATOM 4980 N N . GLY A 1 660 ? 11.859 -30.969 3.039 1 91.62 660 GLY A N 1
ATOM 4981 C CA . GLY A 1 660 ? 11.547 -30.688 1.648 1 91.62 660 GLY A CA 1
ATOM 4982 C C . GLY A 1 660 ? 10.062 -30.781 1.338 1 91.62 660 GLY A C 1
ATOM 4983 O O . GLY A 1 660 ? 9.672 -31.25 0.271 1 91.62 660 GLY A O 1
ATOM 4984 N N . ILE A 1 661 ? 9.242 -30.406 2.318 1 95.12 661 ILE A N 1
ATOM 4985 C CA . ILE A 1 661 ? 7.797 -30.547 2.17 1 95.12 661 ILE A CA 1
ATOM 4986 C C . ILE A 1 661 ? 7.25 -29.375 1.353 1 95.12 661 ILE A C 1
ATOM 4988 O O . ILE A 1 661 ? 7.672 -28.234 1.534 1 95.12 661 ILE A O 1
ATOM 4992 N N . ILE A 1 662 ? 6.289 -29.703 0.445 1 92.31 662 ILE A N 1
ATOM 4993 C CA . ILE A 1 662 ? 5.758 -28.641 -0.399 1 92.31 662 ILE A CA 1
ATOM 4994 C C . ILE A 1 662 ? 4.27 -28.453 -0.115 1 92.31 662 ILE A C 1
ATOM 4996 O O . ILE A 1 662 ? 3.672 -27.453 -0.528 1 92.31 662 ILE A O 1
ATOM 5000 N N . GLN A 1 663 ? 3.695 -29.406 0.558 1 94.88 663 GLN A N 1
ATOM 5001 C CA . GLN A 1 663 ? 2.283 -29.328 0.914 1 94.88 663 GLN A CA 1
ATOM 5002 C C . GLN A 1 663 ? 1.985 -30.125 2.18 1 94.88 663 GLN A C 1
ATOM 5004 O O . GLN A 1 663 ? 2.574 -31.172 2.406 1 94.88 663 GLN A O 1
ATOM 5009 N N . VAL A 1 664 ? 1.081 -29.609 2.973 1 97.56 664 VAL A N 1
ATOM 5010 C CA . VAL A 1 664 ? 0.585 -30.344 4.129 1 97.56 664 VAL A CA 1
ATOM 5011 C C . VAL A 1 664 ? -0.94 -30.406 4.094 1 97.56 664 VAL A C 1
ATOM 5013 O O . VAL A 1 664 ? -1.583 -29.547 3.486 1 97.56 664 VAL A O 1
ATOM 5016 N N . ALA A 1 665 ? -1.472 -31.406 4.68 1 98.25 665 ALA A N 1
ATOM 5017 C CA . ALA A 1 665 ? -2.912 -31.578 4.84 1 98.25 665 ALA A CA 1
ATOM 5018 C C . ALA A 1 665 ? -3.244 -32.188 6.195 1 98.25 665 ALA A C 1
ATOM 5020 O O . ALA A 1 665 ? -2.457 -32.969 6.742 1 98.25 665 ALA A O 1
ATOM 5021 N N . ALA A 1 666 ? -4.387 -31.797 6.723 1 98.31 666 ALA A N 1
ATOM 5022 C CA . ALA A 1 666 ? -4.828 -32.312 8.023 1 98.31 666 ALA A CA 1
ATOM 5023 C C . ALA A 1 666 ? -6.238 -32.875 7.938 1 98.31 666 ALA A C 1
ATOM 5025 O O . ALA A 1 666 ? -7.137 -32.25 7.379 1 98.31 666 ALA A O 1
ATOM 5026 N N . GLY A 1 667 ? -6.418 -34.062 8.461 1 97.31 667 GLY A N 1
ATOM 5027 C CA . GLY A 1 667 ? -7.738 -34.625 8.672 1 97.31 667 GLY A CA 1
ATOM 5028 C C . GLY A 1 667 ? -8.273 -34.375 10.07 1 97.31 667 GLY A C 1
ATOM 5029 O O . GLY A 1 667 ? -7.965 -33.375 10.695 1 97.31 667 GLY A O 1
ATOM 5030 N N . GLY A 1 668 ? -9.133 -35.312 10.5 1 96.69 668 GLY A N 1
ATOM 5031 C CA . GLY A 1 668 ? -9.625 -35.125 11.859 1 96.69 668 GLY A CA 1
ATOM 5032 C C . GLY A 1 668 ? -8.555 -35.344 12.914 1 96.69 668 GLY A C 1
ATOM 5033 O O . GLY A 1 668 ? -8.328 -34.438 13.75 1 96.69 668 GLY A O 1
ATOM 5034 N N . TRP A 1 669 ? -7.891 -36.438 12.812 1 97.81 669 TRP A N 1
ATOM 5035 C CA . TRP A 1 669 ? -6.895 -36.781 13.812 1 97.81 669 TRP A CA 1
ATOM 5036 C C . TRP A 1 669 ? -5.625 -37.312 13.156 1 97.81 669 TRP A C 1
ATOM 5038 O O . TRP A 1 669 ? -4.973 -38.219 13.695 1 97.81 669 TRP A O 1
ATOM 5048 N N . HIS A 1 670 ? -5.336 -36.906 11.953 1 98.31 670 HIS A N 1
ATOM 5049 C CA . HIS A 1 670 ? -4.121 -37.312 11.25 1 98.31 670 HIS A CA 1
ATOM 5050 C C . HIS A 1 670 ? -3.617 -36.188 10.336 1 98.31 670 HIS A C 1
ATOM 5052 O O . HIS A 1 670 ? -4.391 -35.344 9.906 1 98.31 670 HIS A O 1
ATOM 5058 N N . GLY A 1 671 ? -2.324 -36.188 10.086 1 98.44 671 GLY A N 1
ATOM 5059 C CA . GLY A 1 671 ? -1.673 -35.25 9.188 1 98.44 671 GLY A CA 1
ATOM 5060 C C . GLY A 1 671 ? -0.963 -35.906 8.031 1 98.44 671 GLY A C 1
ATOM 5061 O O . GLY A 1 671 ? -0.636 -37.094 8.109 1 98.44 671 GLY A O 1
ATOM 5062 N N . MET A 1 672 ? -0.833 -35.188 6.969 1 98.56 672 MET A N 1
ATOM 5063 C CA . MET A 1 672 ? -0.078 -35.656 5.801 1 98.56 672 MET A CA 1
ATOM 5064 C C . MET A 1 672 ? 0.872 -34.562 5.316 1 98.56 672 MET A C 1
ATOM 5066 O O . MET A 1 672 ? 0.626 -33.375 5.543 1 98.56 672 MET A O 1
ATOM 5070 N N . ALA A 1 673 ? 1.907 -34.969 4.699 1 98.25 673 ALA A N 1
ATOM 5071 C CA . ALA A 1 673 ? 2.883 -34.094 4.074 1 98.25 673 ALA A CA 1
ATOM 5072 C C . ALA A 1 673 ? 3.357 -34.656 2.738 1 98.25 673 ALA A C 1
ATOM 5074 O O . ALA A 1 673 ? 3.525 -35.844 2.588 1 98.25 673 ALA A O 1
ATOM 5075 N N . LEU A 1 674 ? 3.475 -33.812 1.797 1 96.31 674 LEU A N 1
ATOM 5076 C CA . LEU A 1 674 ? 3.955 -34.125 0.458 1 96.31 674 LEU A CA 1
ATOM 5077 C C . LEU A 1 674 ? 5.273 -33.438 0.168 1 96.31 674 LEU A C 1
ATOM 5079 O O . LEU A 1 674 ? 5.379 -32.219 0.325 1 96.31 674 LEU A O 1
ATOM 5083 N N . ASN A 1 675 ? 6.234 -34.188 -0.217 1 92.62 675 ASN A N 1
ATOM 5084 C CA . ASN A 1 675 ? 7.496 -33.531 -0.541 1 92.62 675 ASN A CA 1
ATOM 5085 C C . ASN A 1 675 ? 7.625 -33.281 -2.039 1 92.62 675 ASN A C 1
ATOM 5087 O O . ASN A 1 675 ? 6.727 -33.625 -2.812 1 92.62 675 ASN A O 1
ATOM 5091 N N . ALA A 1 676 ? 8.711 -32.75 -2.477 1 86.44 676 ALA A N 1
ATOM 5092 C CA . ALA A 1 676 ? 8.891 -32.25 -3.832 1 86.44 676 ALA A CA 1
ATOM 5093 C C . ALA A 1 676 ? 9.102 -33.375 -4.828 1 86.44 676 ALA A C 1
ATOM 5095 O O . ALA A 1 676 ? 8.938 -33.219 -6.035 1 86.44 676 ALA A O 1
ATOM 5096 N N . ILE A 1 677 ? 9.438 -34.562 -4.395 1 86.56 677 ILE A N 1
ATOM 5097 C CA . ILE A 1 677 ? 9.688 -35.656 -5.316 1 86.56 677 ILE A CA 1
ATOM 5098 C C . ILE A 1 677 ? 8.484 -36.594 -5.328 1 86.56 677 ILE A C 1
ATOM 5100 O O . ILE A 1 677 ? 8.594 -37.75 -5.758 1 86.56 677 ILE A O 1
ATOM 5104 N N . GLY A 1 678 ? 7.434 -36.219 -4.711 1 91.38 678 GLY A N 1
ATOM 5105 C CA . GLY A 1 678 ? 6.16 -36.906 -4.895 1 91.38 678 GLY A CA 1
ATOM 5106 C C . GLY A 1 678 ? 5.891 -37.969 -3.844 1 91.38 678 GLY A C 1
ATOM 5107 O O . GLY A 1 678 ? 5.027 -38.812 -4.027 1 91.38 678 GLY A O 1
ATOM 5108 N N . GLU A 1 679 ? 6.637 -37.969 -2.752 1 94.81 679 GLU A N 1
ATOM 5109 C CA . GLU A 1 679 ? 6.398 -38.906 -1.659 1 94.81 679 GLU A CA 1
ATOM 5110 C C . GLU A 1 679 ? 5.426 -38.344 -0.634 1 94.81 679 GLU A C 1
ATOM 5112 O O . GLU A 1 679 ? 5.477 -37.125 -0.33 1 94.81 679 GLU A O 1
ATOM 5117 N N . ILE A 1 680 ? 4.594 -39.219 -0.121 1 97.94 680 ILE A N 1
ATOM 5118 C CA . ILE A 1 680 ? 3.623 -38.812 0.89 1 97.94 680 ILE A CA 1
ATOM 5119 C C . ILE A 1 680 ? 4.012 -39.406 2.246 1 97.94 680 ILE A C 1
ATOM 5121 O O . ILE A 1 680 ? 4.387 -40.562 2.336 1 97.94 680 ILE A O 1
ATOM 5125 N N . TYR A 1 681 ? 3.99 -38.594 3.266 1 98.5 681 TYR A N 1
ATOM 5126 C CA . TYR A 1 681 ? 4.121 -39 4.66 1 98.5 681 TYR A CA 1
ATOM 5127 C C . TYR A 1 681 ? 2.803 -38.812 5.406 1 98.5 681 TYR A C 1
ATOM 5129 O O . TYR A 1 681 ? 2.062 -37.844 5.148 1 98.5 681 TYR A O 1
ATOM 5137 N N . ALA A 1 682 ? 2.533 -39.719 6.324 1 98.56 682 ALA A N 1
ATOM 5138 C CA . ALA A 1 682 ? 1.323 -39.625 7.137 1 98.56 682 ALA A CA 1
ATOM 5139 C C . ALA A 1 682 ? 1.605 -40 8.586 1 98.56 682 ALA A C 1
ATOM 5141 O O . ALA A 1 682 ? 2.533 -40.781 8.875 1 98.56 682 ALA A O 1
ATOM 5142 N N . TRP A 1 683 ? 0.819 -39.469 9.547 1 98.62 683 TRP A N 1
ATOM 5143 C CA . TRP A 1 683 ? 0.932 -39.781 10.969 1 98.62 683 TRP A CA 1
ATOM 5144 C C . TRP A 1 683 ? -0.376 -39.469 11.695 1 98.62 683 TRP A C 1
ATOM 5146 O O . TRP A 1 683 ? -1.272 -38.844 11.141 1 98.62 683 TRP A O 1
ATOM 5156 N N . GLY A 1 684 ? -0.476 -39.938 12.922 1 98.31 684 GLY A N 1
ATOM 5157 C CA . GLY A 1 684 ? -1.656 -39.75 13.75 1 98.31 684 GLY A CA 1
ATOM 5158 C C . GLY A 1 684 ? -2.439 -41.031 13.969 1 98.31 684 GLY A C 1
ATOM 5159 O O . GLY A 1 684 ? -1.857 -42.094 14.062 1 98.31 684 GLY A O 1
ATOM 5160 N N . VAL A 1 685 ? -3.775 -40.812 14.141 1 97.69 685 VAL A N 1
ATOM 5161 C CA . VAL A 1 685 ? -4.676 -41.938 14.312 1 97.69 685 VAL A CA 1
ATOM 5162 C C . VAL A 1 685 ? -4.855 -42.688 12.977 1 97.69 685 VAL A C 1
ATOM 5164 O O . VAL A 1 685 ? -5.102 -42.031 11.945 1 97.69 685 VAL A O 1
ATOM 5167 N N . GLY A 1 686 ? -4.77 -43.969 13.031 1 97.69 686 GLY A N 1
ATOM 5168 C CA . GLY A 1 686 ? -4.801 -44.75 11.797 1 97.69 686 GLY A CA 1
ATOM 5169 C C . GLY A 1 686 ? -6.082 -45.531 11.617 1 97.69 686 GLY A C 1
ATOM 5170 O O . GLY A 1 686 ? -6.238 -46.25 10.625 1 97.69 686 GLY A O 1
ATOM 5171 N N . THR A 1 687 ? -7.02 -45.406 12.477 1 96.81 687 THR A N 1
ATOM 5172 C CA . THR A 1 687 ? -8.273 -46.156 12.422 1 96.81 687 THR A CA 1
ATOM 5173 C C . THR A 1 687 ? -8.93 -46 11.055 1 96.81 687 THR A C 1
ATOM 5175 O O . THR A 1 687 ? -8.977 -44.906 10.5 1 96.81 687 THR A O 1
ATOM 5178 N N . GLY A 1 688 ? -9.391 -47.125 10.453 1 96.38 688 GLY A N 1
ATOM 5179 C CA . GLY A 1 688 ? -10.078 -47.125 9.18 1 96.38 688 GLY A CA 1
ATOM 5180 C C . GLY A 1 688 ? -9.141 -47.125 7.988 1 96.38 688 GLY A C 1
ATOM 5181 O O . GLY A 1 688 ? -9.586 -47.156 6.84 1 96.38 688 GLY A O 1
ATOM 5182 N N . GLY A 1 689 ? -7.848 -47.062 8.227 1 97.5 689 GLY A N 1
ATOM 5183 C CA . GLY A 1 689 ? -6.871 -47.094 7.148 1 97.5 689 GLY A CA 1
ATOM 5184 C C . GLY A 1 689 ? -6.504 -45.688 6.641 1 97.5 689 GLY A C 1
ATOM 5185 O O . GLY A 1 689 ? -5.918 -45.562 5.566 1 97.5 689 GLY A O 1
ATOM 5186 N N . ARG A 1 690 ? -6.785 -44.719 7.344 1 97.44 690 ARG A N 1
ATOM 5187 C CA . ARG A 1 690 ? -6.699 -43.344 6.875 1 97.44 690 ARG A CA 1
ATOM 5188 C C . ARG A 1 690 ? -5.246 -42.906 6.719 1 97.44 690 ARG A C 1
ATOM 5190 O O . ARG A 1 690 ? -4.965 -41.906 6.078 1 97.44 690 ARG A O 1
ATOM 5197 N N . LEU A 1 691 ? -4.277 -43.656 7.199 1 98.25 691 LEU A N 1
ATOM 5198 C CA . LEU A 1 691 ? -2.867 -43.312 7.031 1 98.25 691 LEU A CA 1
ATOM 5199 C C . LEU A 1 691 ? -2.312 -43.938 5.75 1 98.25 691 LEU A C 1
ATOM 5201 O O . LEU A 1 691 ? -1.229 -43.531 5.297 1 98.25 691 LEU A O 1
ATOM 5205 N N . GLY A 1 692 ? -2.977 -44.938 5.164 1 97.88 692 GLY A N 1
ATOM 5206 C CA . GLY A 1 692 ? -2.611 -45.5 3.867 1 97.88 692 GLY A CA 1
ATOM 5207 C C . GLY A 1 692 ? -1.435 -46.438 3.932 1 97.88 692 GLY A C 1
ATOM 5208 O O . GLY A 1 692 ? -0.718 -46.625 2.943 1 97.88 692 GLY A O 1
ATOM 5209 N N . MET A 1 693 ? -1.251 -47.094 5.066 1 97.12 693 MET A N 1
ATOM 5210 C CA . MET A 1 693 ? -0.064 -47.906 5.254 1 97.12 693 MET A CA 1
ATOM 5211 C C . MET A 1 693 ? -0.409 -49.406 5.141 1 97.12 693 MET A C 1
ATOM 5213 O O . MET A 1 693 ? 0.381 -50.25 5.539 1 97.12 693 MET A O 1
ATOM 5217 N N . GLY A 1 694 ? -1.505 -49.719 4.77 1 96.12 694 GLY A N 1
ATOM 5218 C CA . GLY A 1 694 ? -1.901 -51.094 4.566 1 96.12 694 GLY A CA 1
ATOM 5219 C C . GLY A 1 694 ? -2.611 -51.719 5.766 1 96.12 694 GLY A C 1
ATOM 5220 O O . GLY A 1 694 ? -3.062 -52.844 5.719 1 96.12 694 GLY A O 1
ATOM 5221 N N . ASP A 1 695 ? -2.709 -50.906 6.793 1 96.06 695 ASP A N 1
ATOM 5222 C CA . ASP A 1 695 ? -3.373 -51.344 8.016 1 96.06 695 ASP A CA 1
ATOM 5223 C C . ASP A 1 695 ? -4.117 -50.219 8.688 1 96.06 695 ASP A C 1
ATOM 5225 O O . ASP A 1 695 ? -4.344 -49.156 8.078 1 96.06 695 ASP A O 1
ATOM 5229 N N . SER A 1 696 ? -4.609 -50.469 9.883 1 97.19 696 SER A N 1
ATOM 5230 C CA . SER A 1 696 ? -5.348 -49.469 10.641 1 97.19 696 SER A CA 1
ATOM 5231 C C . SER A 1 696 ? -4.594 -49.062 11.898 1 97.19 696 SER A C 1
ATOM 5233 O O . SER A 1 696 ? -5.211 -48.688 12.898 1 97.19 696 SER A O 1
ATOM 5235 N N . GLU A 1 697 ? -3.25 -49.156 11.883 1 97.44 697 GLU A N 1
ATOM 5236 C CA . GLU A 1 697 ? -2.445 -48.844 13.062 1 97.44 697 GLU A CA 1
ATOM 5237 C C . GLU A 1 697 ? -2.195 -47.344 13.188 1 97.44 697 GLU A C 1
ATOM 5239 O O . GLU A 1 697 ? -2.25 -46.625 12.188 1 97.44 697 GLU A O 1
ATOM 5244 N N . HIS A 1 698 ? -1.95 -46.969 14.438 1 97.75 698 HIS A N 1
ATOM 5245 C CA . HIS A 1 698 ? -1.6 -45.562 14.703 1 97.75 698 HIS A CA 1
ATOM 5246 C C . HIS A 1 698 ? -0.097 -45.344 14.57 1 97.75 698 HIS A C 1
ATOM 5248 O O . HIS A 1 698 ? 0.698 -46.219 14.898 1 97.75 698 HIS A O 1
ATOM 5254 N N . HIS A 1 699 ? 0.292 -44.25 14.047 1 98 699 HIS A N 1
ATOM 5255 C CA . HIS A 1 699 ? 1.673 -43.781 14 1 98 699 HIS A CA 1
ATOM 5256 C C . HIS A 1 699 ? 1.777 -42.344 14.445 1 98 699 HIS A C 1
ATOM 5258 O O . HIS A 1 699 ? 1.174 -41.438 13.836 1 98 699 HIS A O 1
ATOM 5264 N N . TYR A 1 700 ? 2.547 -42.062 15.398 1 97.5 700 TYR A N 1
ATOM 5265 C CA . TYR A 1 700 ? 2.529 -40.719 15.992 1 97.5 700 TYR A CA 1
ATOM 5266 C C . TYR A 1 700 ? 3.719 -39.906 15.516 1 97.5 700 TYR A C 1
ATOM 5268 O O . TYR A 1 700 ? 3.928 -38.781 15.977 1 97.5 700 TYR A O 1
ATOM 5276 N N . THR A 1 701 ? 4.527 -40.406 14.641 1 97.44 701 THR A N 1
ATOM 5277 C CA . THR A 1 701 ? 5.535 -39.719 13.852 1 97.44 701 THR A CA 1
ATOM 5278 C C . THR A 1 701 ? 5.359 -40 12.367 1 97.44 701 THR A C 1
ATOM 5280 O O . THR A 1 701 ? 4.805 -41.062 11.992 1 97.44 701 THR A O 1
ATOM 5283 N N . PRO A 1 702 ? 5.812 -39.156 11.531 1 98.19 702 PRO A N 1
ATOM 5284 C CA . PRO A 1 702 ? 5.555 -39.344 10.102 1 98.19 702 PRO A CA 1
ATOM 5285 C C . PRO A 1 702 ? 6.168 -40.625 9.547 1 98.19 702 PRO A C 1
ATOM 5287 O O . PRO A 1 702 ? 7.328 -40.938 9.836 1 98.19 702 PRO A O 1
ATOM 5290 N N . VAL A 1 703 ? 5.355 -41.281 8.75 1 97.94 703 VAL A N 1
ATOM 5291 C CA . VAL A 1 703 ? 5.785 -42.469 8.047 1 97.94 703 VAL A CA 1
ATOM 5292 C C . VAL A 1 703 ? 5.48 -42.344 6.555 1 97.94 703 VAL A C 1
ATOM 5294 O O . VAL A 1 703 ? 4.398 -41.875 6.176 1 97.94 703 VAL A O 1
ATOM 5297 N N . ARG A 1 704 ? 6.422 -42.75 5.758 1 97.44 704 ARG A N 1
ATOM 5298 C CA . ARG A 1 704 ? 6.25 -42.688 4.312 1 97.44 704 ARG A CA 1
ATOM 5299 C C . ARG A 1 704 ? 5.281 -43.75 3.82 1 97.44 704 ARG A C 1
ATOM 5301 O O . ARG A 1 704 ? 5.383 -44.906 4.215 1 97.44 704 ARG A O 1
ATOM 5308 N N . ILE A 1 705 ? 4.367 -43.375 3.01 1 97.88 705 ILE A N 1
ATOM 5309 C CA . ILE A 1 705 ? 3.453 -44.312 2.391 1 97.88 705 ILE A CA 1
ATOM 5310 C C . ILE A 1 705 ? 4.152 -45.031 1.231 1 97.88 705 ILE A C 1
ATOM 5312 O O . ILE A 1 705 ? 4.75 -44.375 0.369 1 97.88 705 ILE A O 1
ATOM 5316 N N . ALA A 1 706 ? 4.016 -46.281 1.191 1 93.75 706 ALA A N 1
ATOM 5317 C CA . ALA A 1 706 ? 4.617 -47.031 0.101 1 93.75 706 ALA A CA 1
ATOM 5318 C C . ALA A 1 706 ? 3.754 -46.969 -1.157 1 93.75 706 ALA A C 1
ATOM 5320 O O . ALA A 1 706 ? 2.623 -47.469 -1.17 1 93.75 706 ALA A O 1
ATOM 5321 N N . HIS A 1 707 ? 4.273 -46.344 -2.166 1 90.06 707 HIS A N 1
ATOM 5322 C CA . HIS A 1 707 ? 3.605 -46.219 -3.457 1 90.06 707 HIS A CA 1
ATOM 5323 C C . HIS A 1 707 ? 4.602 -45.906 -4.562 1 90.06 707 HIS A C 1
ATOM 5325 O O . HIS A 1 707 ? 5.695 -45.406 -4.289 1 90.06 707 HIS A O 1
ATOM 5331 N N . SER A 1 708 ? 4.211 -46.125 -5.801 1 89.31 708 SER A N 1
ATOM 5332 C CA . SER A 1 708 ? 5.113 -45.875 -6.918 1 89.31 708 SER A CA 1
ATOM 5333 C C . SER A 1 708 ? 4.703 -44.625 -7.691 1 89.31 708 SER A C 1
ATOM 5335 O O . SER A 1 708 ? 5.473 -44.094 -8.508 1 89.31 708 SER A O 1
ATOM 5337 N N . ALA A 1 709 ? 3.588 -44.062 -7.422 1 90.88 709 ALA A N 1
ATOM 5338 C CA . ALA A 1 709 ? 3.092 -42.875 -8.148 1 90.88 709 ALA A CA 1
ATOM 5339 C C . ALA A 1 709 ? 3.828 -41.625 -7.719 1 90.88 709 ALA A C 1
ATOM 5341 O O . ALA A 1 709 ? 4.285 -41.5 -6.578 1 90.88 709 ALA A O 1
ATOM 5342 N N . PHE A 1 710 ? 4.012 -40.656 -8.672 1 91.75 710 PHE A N 1
ATOM 5343 C CA . PHE A 1 710 ? 4.5 -39.312 -8.359 1 91.75 710 PHE A CA 1
ATOM 5344 C C . PHE A 1 710 ? 3.34 -38.375 -8.031 1 91.75 710 PHE A C 1
ATOM 5346 O O . PHE A 1 710 ? 2.77 -37.75 -8.922 1 91.75 710 PHE A O 1
ATOM 5353 N N . PHE A 1 711 ? 3.135 -38.188 -6.75 1 94.38 711 PHE A N 1
ATOM 5354 C CA . PHE A 1 711 ? 1.999 -37.375 -6.344 1 94.38 711 PHE A CA 1
ATOM 5355 C C . PHE A 1 711 ? 2.338 -35.906 -6.438 1 94.38 711 PHE A C 1
ATOM 5357 O O . PHE A 1 711 ? 3.477 -35.5 -6.184 1 94.38 711 PHE A O 1
ATOM 5364 N N . THR A 1 712 ? 1.33 -35.125 -6.816 1 92 712 THR A N 1
ATOM 5365 C CA . THR A 1 712 ? 1.541 -33.688 -6.938 1 92 712 THR A CA 1
ATOM 5366 C C . THR A 1 712 ? 0.627 -32.906 -5.984 1 92 712 THR A C 1
ATOM 5368 O O . THR A 1 712 ? 0.856 -31.734 -5.707 1 92 712 THR A O 1
ATOM 5371 N N . ARG A 1 713 ? -0.378 -33.562 -5.477 1 94.94 713 ARG A N 1
ATOM 5372 C CA . ARG A 1 713 ? -1.314 -32.938 -4.547 1 94.94 713 ARG A CA 1
ATOM 5373 C C . ARG A 1 713 ? -1.861 -33.938 -3.555 1 94.94 713 ARG A C 1
ATOM 5375 O O . ARG A 1 713 ? -2.033 -35.125 -3.895 1 94.94 713 ARG A O 1
ATOM 5382 N N . ILE A 1 714 ? -2.133 -33.438 -2.426 1 97.62 714 ILE A N 1
ATOM 5383 C CA . ILE A 1 714 ? -2.727 -34.312 -1.405 1 97.62 714 ILE A CA 1
ATOM 5384 C C . ILE A 1 714 ? -3.867 -33.562 -0.709 1 97.62 714 ILE A C 1
ATOM 5386 O O . ILE A 1 714 ? -3.984 -32.344 -0.821 1 97.62 714 ILE A O 1
ATOM 5390 N N . GLY A 1 715 ? -4.664 -34.312 -0.031 1 97.88 715 GLY A N 1
ATOM 5391 C CA . GLY A 1 715 ? -5.719 -33.781 0.816 1 97.88 715 GLY A CA 1
ATOM 5392 C C . GLY A 1 715 ? -6.305 -34.812 1.762 1 97.88 715 GLY A C 1
ATOM 5393 O O . GLY A 1 715 ? -6.008 -36 1.649 1 97.88 715 GLY A O 1
ATOM 5394 N N . CYS A 1 716 ? -7.105 -34.281 2.725 1 97.94 716 CYS A N 1
ATOM 5395 C CA . CYS A 1 716 ? -7.719 -35.125 3.721 1 97.94 716 CYS A CA 1
ATOM 5396 C C . CYS A 1 716 ? -9.195 -34.812 3.898 1 97.94 716 CYS A C 1
ATOM 5398 O O . CYS A 1 716 ? -9.594 -33.625 3.787 1 97.94 716 CYS A O 1
ATOM 5400 N N . GLY A 1 717 ? -9.961 -35.844 4.078 1 96.31 717 GLY A N 1
ATOM 5401 C CA . GLY A 1 717 ? -11.227 -35.719 4.789 1 96.31 717 GLY A CA 1
ATOM 5402 C C . GLY A 1 717 ? -11.102 -36 6.277 1 96.31 717 GLY A C 1
ATOM 5403 O O . GLY A 1 717 ? -10 -36.156 6.793 1 96.31 717 GLY A O 1
ATOM 5404 N N . CYS A 1 718 ? -12.219 -36.094 6.922 1 95.88 718 CYS A N 1
ATOM 5405 C CA . CYS A 1 718 ? -12.164 -36.312 8.359 1 95.88 718 CYS A CA 1
ATOM 5406 C C . CYS A 1 718 ? -11.539 -37.656 8.688 1 95.88 718 CYS A C 1
ATOM 5408 O O . CYS A 1 718 ? -10.758 -37.781 9.633 1 95.88 718 CYS A O 1
ATOM 5410 N N . TYR A 1 719 ? -11.93 -38.688 7.883 1 97.56 719 TYR A N 1
ATOM 5411 C CA . TYR A 1 719 ? -11.484 -40.031 8.148 1 97.56 719 TYR A CA 1
ATOM 5412 C C . TYR A 1 719 ? -10.812 -40.656 6.914 1 97.56 719 TYR A C 1
ATOM 5414 O O . TYR A 1 719 ? -10.648 -41.875 6.824 1 97.56 719 TYR A O 1
ATOM 5422 N N . THR A 1 720 ? -10.602 -39.844 5.996 1 98 720 THR A N 1
ATOM 5423 C CA . THR A 1 720 ? -10.125 -40.312 4.695 1 98 720 THR A CA 1
ATOM 5424 C C . THR A 1 720 ? -8.984 -39.438 4.191 1 98 720 THR A C 1
ATOM 5426 O O . THR A 1 720 ? -8.734 -38.344 4.738 1 98 720 THR A O 1
ATOM 5429 N N . SER A 1 721 ? -8.281 -39.906 3.207 1 98.5 721 SER A N 1
ATOM 5430 C CA . SER A 1 721 ? -7.172 -39.219 2.57 1 98.5 721 SER A CA 1
ATOM 5431 C C . SER A 1 721 ? -7.16 -39.438 1.063 1 98.5 721 SER A C 1
ATOM 5433 O O . SER A 1 721 ? -7.762 -40.406 0.574 1 98.5 721 SER A O 1
ATOM 5435 N N . TYR A 1 722 ? -6.52 -38.531 0.309 1 98.31 722 TYR A N 1
ATOM 5436 C CA . TYR A 1 722 ? -6.367 -38.75 -1.128 1 98.31 722 TYR A CA 1
ATOM 5437 C C . TYR A 1 722 ? -5.062 -38.125 -1.628 1 98.31 722 TYR A C 1
ATOM 5439 O O . TYR A 1 722 ? -4.445 -37.312 -0.934 1 98.31 722 TYR A O 1
ATOM 5447 N N . GLY A 1 723 ? -4.672 -38.562 -2.752 1 97.81 723 GLY A N 1
ATOM 5448 C CA . GLY A 1 723 ? -3.584 -38 -3.543 1 97.81 723 GLY A CA 1
ATOM 5449 C C . GLY A 1 723 ? -3.877 -37.969 -5.031 1 97.81 723 GLY A C 1
ATOM 5450 O O . GLY A 1 723 ? -4.566 -38.875 -5.543 1 97.81 723 GLY A O 1
ATOM 5451 N N . ILE A 1 724 ? -3.414 -37 -5.668 1 96.5 724 ILE A N 1
ATOM 5452 C CA . ILE A 1 724 ? -3.461 -36.906 -7.125 1 96.5 724 ILE A CA 1
ATOM 5453 C C . ILE A 1 724 ? -2.041 -36.938 -7.688 1 96.5 724 ILE A C 1
ATOM 5455 O O . ILE A 1 724 ? -1.185 -36.156 -7.262 1 96.5 724 ILE A O 1
ATOM 5459 N N . ASP A 1 725 ? -1.823 -37.812 -8.594 1 94.38 725 ASP A N 1
ATOM 5460 C CA . ASP A 1 725 ? -0.463 -37.938 -9.109 1 94.38 725 ASP A CA 1
ATOM 5461 C C . ASP A 1 725 ? -0.233 -37.031 -10.312 1 94.38 725 ASP A C 1
ATOM 5463 O O . ASP A 1 725 ? -1.079 -36.188 -10.641 1 94.38 725 ASP A O 1
ATOM 5467 N N . ASP A 1 726 ? 0.928 -37.062 -10.906 1 90.19 726 ASP A N 1
ATOM 5468 C CA . ASP A 1 726 ? 1.327 -36.156 -11.977 1 90.19 726 ASP A CA 1
ATOM 5469 C C . ASP A 1 726 ? 0.617 -36.5 -13.289 1 90.19 726 ASP A C 1
ATOM 5471 O O . ASP A 1 726 ? 0.699 -35.75 -14.258 1 90.19 726 ASP A O 1
ATOM 5475 N N . ASN A 1 727 ? -0.148 -37.531 -13.344 1 91.12 727 ASN A N 1
ATOM 5476 C CA . ASN A 1 727 ? -0.992 -37.875 -14.484 1 91.12 727 ASN A CA 1
ATOM 5477 C C . ASN A 1 727 ? -2.457 -37.531 -14.219 1 91.12 727 ASN A C 1
ATOM 5479 O O . ASN A 1 727 ? -3.342 -37.969 -14.953 1 91.12 727 ASN A O 1
ATOM 5483 N N . ALA A 1 728 ? -2.699 -36.969 -13.156 1 93.88 728 ALA A N 1
ATOM 5484 C CA . ALA A 1 728 ? -4.027 -36.531 -12.742 1 93.88 728 ALA A CA 1
ATOM 5485 C C . ALA A 1 728 ? -4.898 -37.719 -12.336 1 93.88 728 ALA A C 1
ATOM 5487 O O . ALA A 1 728 ? -6.109 -37.719 -12.555 1 93.88 728 ALA A O 1
ATOM 5488 N N . SER A 1 729 ? -4.27 -38.688 -11.836 1 96.12 729 SER A N 1
ATOM 5489 C CA . SER A 1 729 ? -5.012 -39.812 -11.289 1 96.12 729 SER A CA 1
ATOM 5490 C C . SER A 1 729 ? -5.332 -39.625 -9.812 1 96.12 729 SER A C 1
ATOM 5492 O O . SER A 1 729 ? -4.457 -39.219 -9.031 1 96.12 729 SER A O 1
ATOM 5494 N N . LEU A 1 730 ? -6.547 -39.938 -9.484 1 97.62 730 LEU A N 1
ATOM 5495 C CA . LEU A 1 730 ? -6.98 -39.781 -8.102 1 97.62 730 LEU A CA 1
ATOM 5496 C C . LEU A 1 730 ? -6.863 -41.094 -7.332 1 97.62 730 LEU A C 1
ATOM 5498 O O . LEU A 1 730 ? -7.457 -42.094 -7.727 1 97.62 730 LEU A O 1
ATOM 5502 N N . TYR A 1 731 ? -6.117 -41.062 -6.242 1 98.25 731 TYR A N 1
ATOM 5503 C CA . TYR A 1 731 ? -6.008 -42.156 -5.285 1 98.25 731 TYR A CA 1
ATOM 5504 C C . TYR A 1 731 ? -6.688 -41.812 -3.969 1 98.25 731 TYR A C 1
ATOM 5506 O O . TYR A 1 731 ? -6.578 -40.688 -3.49 1 98.25 731 TYR A O 1
ATOM 5514 N N . VAL A 1 732 ? -7.395 -42.812 -3.424 1 98.12 732 VAL A N 1
ATOM 5515 C CA . VAL A 1 732 ? -8.102 -42.531 -2.176 1 98.12 732 VAL A CA 1
ATOM 5516 C C . VAL A 1 732 ? -7.859 -43.688 -1.192 1 98.12 732 VAL A C 1
ATOM 5518 O O . VAL A 1 732 ? -7.566 -44.812 -1.601 1 98.12 732 VAL A O 1
ATOM 5521 N N . TRP A 1 733 ? -7.93 -43.438 0.141 1 98.31 733 TRP A N 1
ATOM 5522 C CA . TRP A 1 733 ? -7.871 -44.438 1.196 1 98.31 733 TRP A CA 1
ATOM 5523 C C . TRP A 1 733 ? -8.516 -43.906 2.479 1 98.31 733 TRP A C 1
ATOM 5525 O O . TRP A 1 733 ? -8.727 -42.719 2.631 1 98.31 733 TRP A O 1
ATOM 5535 N N . GLY A 1 734 ? -8.883 -44.875 3.373 1 98.44 734 GLY A N 1
ATOM 5536 C CA . GLY A 1 734 ? -9.555 -44.531 4.625 1 98.44 734 GLY A CA 1
ATOM 5537 C C . GLY A 1 734 ? -10.875 -45.25 4.797 1 98.44 734 GLY A C 1
ATOM 5538 O O . GLY A 1 734 ? -11.062 -46.375 4.293 1 98.44 734 GLY A O 1
ATOM 5539 N N . VAL A 1 735 ? -11.75 -44.594 5.578 1 98.06 735 VAL A N 1
ATOM 5540 C CA . VAL A 1 735 ? -13.062 -45.156 5.891 1 98.06 735 VAL A CA 1
ATOM 5541 C C . VAL A 1 735 ? -13.953 -45.094 4.648 1 98.06 735 VAL A C 1
ATOM 5543 O O . VAL A 1 735 ? -13.914 -44.125 3.885 1 98.06 735 VAL A O 1
ATOM 5546 N N . ASN A 1 736 ? -14.742 -46.188 4.492 1 97.62 736 ASN A N 1
ATOM 5547 C CA . ASN A 1 736 ? -15.602 -46.281 3.316 1 97.62 736 ASN A CA 1
ATOM 5548 C C . ASN A 1 736 ? -16.953 -46.906 3.668 1 97.62 736 ASN A C 1
ATOM 5550 O O . ASN A 1 736 ? -17.547 -47.625 2.867 1 97.62 736 ASN A O 1
ATOM 5554 N N . ASP A 1 737 ? -17.484 -46.562 4.73 1 95.5 737 ASP A N 1
ATOM 5555 C CA . ASP A 1 737 ? -18.719 -47.156 5.254 1 95.5 737 ASP A CA 1
ATOM 5556 C C . ASP A 1 737 ? -19.922 -46.75 4.41 1 95.5 737 ASP A C 1
ATOM 5558 O O . ASP A 1 737 ? -20.922 -47.5 4.352 1 95.5 737 ASP A O 1
ATOM 5562 N N . ARG A 1 738 ? -19.875 -45.625 3.766 1 95.81 738 ARG A N 1
ATOM 5563 C CA . ARG A 1 738 ? -20.984 -45.156 2.945 1 95.81 738 ARG A CA 1
ATOM 5564 C C . ARG A 1 738 ? -20.594 -45.094 1.472 1 95.81 738 ARG A C 1
ATOM 5566 O O . ARG A 1 738 ? -21.094 -44.281 0.715 1 95.81 738 ARG A O 1
ATOM 5573 N N . ASN A 1 739 ? -19.594 -45.906 1.159 1 95.94 739 ASN A N 1
ATOM 5574 C CA . ASN A 1 739 ? -19.062 -45.969 -0.195 1 95.94 739 ASN A CA 1
ATOM 5575 C C . ASN A 1 739 ? -18.516 -44.625 -0.659 1 95.94 739 ASN A C 1
ATOM 5577 O O . ASN A 1 739 ? -18.578 -44.281 -1.845 1 95.94 739 ASN A O 1
ATOM 5581 N N . GLN A 1 740 ? -18.125 -43.875 0.235 1 96.12 740 GLN A N 1
ATOM 5582 C CA . GLN A 1 740 ? -17.672 -42.5 -0.091 1 96.12 740 GLN A CA 1
ATOM 5583 C C . GLN A 1 740 ? -16.375 -42.531 -0.882 1 96.12 740 GLN A C 1
ATOM 5585 O O . GLN A 1 740 ? -15.977 -41.531 -1.479 1 96.12 740 GLN A O 1
ATOM 5590 N N . LEU A 1 741 ? -15.68 -43.656 -0.94 1 97.44 741 LEU A N 1
ATOM 5591 C CA . LEU A 1 741 ? -14.438 -43.719 -1.691 1 97.44 741 LEU A CA 1
ATOM 5592 C C . LEU A 1 741 ? -14.648 -44.438 -3.02 1 97.44 741 LEU A C 1
ATOM 5594 O O . LEU A 1 741 ? -13.703 -44.594 -3.799 1 97.44 741 LEU A O 1
ATOM 5598 N N . GLY A 1 742 ? -15.836 -44.969 -3.32 1 95.44 742 GLY A N 1
ATOM 5599 C CA . GLY A 1 742 ? -16.203 -45.531 -4.617 1 95.44 742 GLY A CA 1
ATOM 5600 C C . GLY A 1 742 ? -15.602 -46.906 -4.863 1 95.44 742 GLY A C 1
ATOM 5601 O O . GLY A 1 742 ? -15.398 -47.281 -6.012 1 95.44 742 GLY A O 1
ATOM 5602 N N . VAL A 1 743 ? -15.133 -47.531 -3.838 1 94.75 743 VAL A N 1
ATOM 5603 C CA . VAL A 1 743 ? -14.57 -48.875 -3.934 1 94.75 743 VAL A CA 1
ATOM 5604 C C . VAL A 1 743 ? -15.359 -49.812 -3.037 1 94.75 743 VAL A C 1
ATOM 5606 O O . VAL A 1 743 ? -16.125 -49.375 -2.174 1 94.75 743 VAL A O 1
ATOM 5609 N N . SER A 1 744 ? -15.148 -51.125 -3.324 1 92.12 744 SER A N 1
ATOM 5610 C CA . SER A 1 744 ? -15.844 -52.125 -2.508 1 92.12 744 SER A CA 1
ATOM 5611 C C . SER A 1 744 ? -15.203 -52.25 -1.133 1 92.12 744 SER A C 1
ATOM 5613 O O . SER A 1 744 ? -13.984 -52.094 -0.991 1 92.12 744 SER A O 1
ATOM 5615 N N . GLY A 1 745 ? -16.078 -52.5 -0.128 1 93.62 745 GLY A N 1
ATOM 5616 C CA . GLY A 1 745 ? -15.586 -52.688 1.229 1 93.62 745 GLY A CA 1
ATOM 5617 C C . GLY A 1 745 ? -15.828 -51.5 2.123 1 93.62 745 GLY A C 1
ATOM 5618 O O . GLY A 1 745 ? -16.094 -50.406 1.633 1 93.62 745 GLY A O 1
ATOM 5619 N N . SER A 1 746 ? -15.633 -51.719 3.422 1 95.19 746 SER A N 1
ATOM 5620 C CA . SER A 1 746 ? -15.938 -50.688 4.395 1 95.19 746 SER A CA 1
ATOM 5621 C C . SER A 1 746 ? -14.719 -49.812 4.668 1 95.19 746 SER A C 1
ATOM 5623 O O . SER A 1 746 ? -14.828 -48.75 5.301 1 95.19 746 SER A O 1
ATOM 5625 N N . LYS A 1 747 ? -13.539 -50.25 4.258 1 96.69 747 LYS A N 1
ATOM 5626 C CA . LYS A 1 747 ? -12.336 -49.438 4.418 1 96.69 747 LYS A CA 1
ATOM 5627 C C . LYS A 1 747 ? -11.328 -49.719 3.301 1 96.69 747 LYS A C 1
ATOM 5629 O O . LYS A 1 747 ? -11.367 -50.812 2.693 1 96.69 747 LYS A O 1
ATOM 5634 N N . VAL A 1 748 ? -10.547 -48.844 3.033 1 97.5 748 VAL A N 1
ATOM 5635 C CA . VAL A 1 748 ? -9.438 -48.906 2.092 1 97.5 748 VAL A CA 1
ATOM 5636 C C . VAL A 1 748 ? -8.133 -48.562 2.801 1 97.5 748 VAL A C 1
ATOM 5638 O O . VAL A 1 748 ? -7.969 -47.406 3.27 1 97.5 748 VAL A O 1
ATOM 5641 N N . THR A 1 749 ? -7.199 -49.438 2.84 1 97.19 749 THR A N 1
ATOM 5642 C CA . THR A 1 749 ? -6.086 -49.219 3.758 1 97.19 749 THR A CA 1
ATOM 5643 C C . THR A 1 749 ? -4.836 -48.781 3.004 1 97.19 749 THR A C 1
ATOM 5645 O O . THR A 1 749 ? -3.818 -48.438 3.617 1 97.19 749 THR A O 1
ATOM 5648 N N . ALA A 1 750 ? -4.879 -48.75 1.711 1 97 750 ALA A N 1
ATOM 5649 C CA . ALA A 1 750 ? -3.779 -48.25 0.88 1 97 750 ALA A CA 1
ATOM 5650 C C . ALA A 1 750 ? -4.293 -47.375 -0.252 1 97 750 ALA A C 1
ATOM 5652 O O . ALA A 1 750 ? -5.434 -47.531 -0.701 1 97 750 ALA A O 1
ATOM 5653 N N . PRO A 1 751 ? -3.408 -46.531 -0.708 1 97.81 751 PRO A N 1
ATOM 5654 C CA . PRO A 1 751 ? -3.861 -45.688 -1.828 1 97.81 751 PRO A CA 1
ATOM 5655 C C . PRO A 1 751 ? -4.371 -46.531 -3.008 1 97.81 751 PRO A C 1
ATOM 5657 O O . PRO A 1 751 ? -3.645 -47.375 -3.529 1 97.81 751 PRO A O 1
ATOM 5660 N N . THR A 1 752 ? -5.566 -46.188 -3.438 1 97.19 752 THR A N 1
ATOM 5661 C CA . THR A 1 752 ? -6.23 -46.938 -4.496 1 97.19 752 THR A CA 1
ATOM 5662 C C . THR A 1 752 ? -6.758 -46 -5.578 1 97.19 752 THR A C 1
ATOM 5664 O O . THR A 1 752 ? -7.461 -45.062 -5.285 1 97.19 752 THR A O 1
ATOM 5667 N N . LEU A 1 753 ? -6.402 -46.312 -6.836 1 96.94 753 LEU A N 1
ATOM 5668 C CA . LEU A 1 753 ? -6.82 -45.5 -7.977 1 96.94 753 LEU A CA 1
ATOM 5669 C C . LEU A 1 753 ? -8.32 -45.625 -8.203 1 96.94 753 LEU A C 1
ATOM 5671 O O . LEU A 1 753 ? -8.859 -46.719 -8.281 1 96.94 753 LEU A O 1
ATOM 5675 N N . VAL A 1 754 ? -9 -44.438 -8.391 1 97.31 754 VAL A N 1
ATOM 5676 C CA . VAL A 1 754 ? -10.453 -44.531 -8.492 1 97.31 754 VAL A CA 1
ATOM 5677 C C . VAL A 1 754 ? -10.945 -43.688 -9.664 1 97.31 754 VAL A C 1
ATOM 5679 O O . VAL A 1 754 ? -12.07 -43.875 -10.141 1 97.31 754 VAL A O 1
ATOM 5682 N N . LEU A 1 755 ? -10.242 -42.75 -10.117 1 96.62 755 LEU A N 1
ATOM 5683 C CA . LEU A 1 755 ? -10.695 -41.844 -11.164 1 96.62 755 LEU A CA 1
ATOM 5684 C C . LEU A 1 755 ? -9.508 -41.25 -11.922 1 96.62 755 LEU A C 1
ATOM 5686 O O . LEU A 1 755 ? -8.477 -40.938 -11.328 1 96.62 755 LEU A O 1
ATOM 5690 N N . GLU A 1 756 ? -9.648 -41 -13.258 1 95.12 756 GLU A N 1
ATOM 5691 C CA . GLU A 1 756 ? -8.602 -40.406 -14.102 1 95.12 756 GLU A CA 1
ATOM 5692 C C . GLU A 1 756 ? -8.945 -39 -14.508 1 95.12 756 GLU A C 1
ATOM 5694 O O . GLU A 1 756 ? -10.102 -38.594 -14.445 1 95.12 756 GLU A O 1
ATOM 5699 N N . ASP A 1 757 ? -7.879 -38.156 -14.859 1 94.62 757 ASP A N 1
ATOM 5700 C CA . ASP A 1 757 ? -7.973 -36.812 -15.422 1 94.62 757 ASP A CA 1
ATOM 5701 C C . ASP A 1 757 ? -8.625 -35.875 -14.438 1 94.62 757 ASP A C 1
ATOM 5703 O O . ASP A 1 757 ? -9.492 -35.062 -14.82 1 94.62 757 ASP A O 1
ATOM 5707 N N . VAL A 1 758 ? -8.227 -36.031 -13.203 1 96.31 758 VAL A N 1
ATOM 5708 C CA . VAL A 1 758 ? -8.852 -35.281 -12.133 1 96.31 758 VAL A CA 1
ATOM 5709 C C . VAL A 1 758 ? -8.156 -33.938 -11.977 1 96.31 758 VAL A C 1
ATOM 5711 O O . VAL A 1 758 ? -6.93 -33.875 -11.859 1 96.31 758 VAL A O 1
ATOM 5714 N N . ARG A 1 759 ? -8.898 -32.875 -11.945 1 94.62 759 ARG A N 1
ATOM 5715 C CA . ARG A 1 759 ? -8.406 -31.531 -11.719 1 94.62 759 ARG A CA 1
ATOM 5716 C C . ARG A 1 759 ? -8.461 -31.156 -10.242 1 94.62 759 ARG A C 1
ATOM 5718 O O . ARG A 1 759 ? -7.508 -30.594 -9.695 1 94.62 759 ARG A O 1
ATOM 5725 N N . GLU A 1 760 ? -9.648 -31.453 -9.648 1 95.94 760 GLU A N 1
ATOM 5726 C CA . GLU A 1 760 ? -9.883 -31.156 -8.242 1 95.94 760 GLU A CA 1
ATOM 5727 C C . GLU A 1 760 ? -10.602 -32.312 -7.547 1 95.94 760 GLU A C 1
ATOM 5729 O O . GLU A 1 760 ? -11.328 -33.062 -8.188 1 95.94 760 GLU A O 1
ATOM 5734 N N . ALA A 1 761 ? -10.383 -32.344 -6.234 1 97.88 761 ALA A N 1
ATOM 5735 C CA . ALA A 1 761 ? -11.109 -33.312 -5.422 1 97.88 761 ALA A CA 1
ATOM 5736 C C . ALA A 1 761 ? -11.258 -32.812 -3.984 1 97.88 761 ALA A C 1
ATOM 5738 O O . ALA A 1 761 ? -10.43 -32.031 -3.502 1 97.88 761 ALA A O 1
ATOM 5739 N N . CYS A 1 762 ? -12.258 -33.25 -3.334 1 97.44 762 CYS A N 1
ATOM 5740 C CA . CYS A 1 762 ? -12.422 -33.031 -1.899 1 97.44 762 CYS A CA 1
ATOM 5741 C C . CYS A 1 762 ? -13.188 -34.188 -1.268 1 97.44 762 CYS A C 1
ATOM 5743 O O . CYS A 1 762 ? -14.039 -34.812 -1.913 1 97.44 762 CYS A O 1
ATOM 5745 N N . LEU A 1 763 ? -12.82 -34.5 -0.081 1 97.19 763 LEU A N 1
ATOM 5746 C CA . LEU A 1 763 ? -13.438 -35.594 0.668 1 97.19 763 LEU A CA 1
ATOM 5747 C C . LEU A 1 763 ? -14.117 -35.062 1.93 1 97.19 763 LEU A C 1
ATOM 5749 O O . LEU A 1 763 ? -13.5 -34.344 2.719 1 97.19 763 LEU A O 1
ATOM 5753 N N . GLY A 1 764 ? -15.383 -35.438 2.104 1 94.75 764 GLY A N 1
ATOM 5754 C CA . GLY A 1 764 ? -16.109 -35.125 3.326 1 94.75 764 GLY A CA 1
ATOM 5755 C C . GLY A 1 764 ? -16.234 -36.312 4.262 1 94.75 764 GLY A C 1
ATOM 5756 O O . GLY A 1 764 ? -15.43 -37.25 4.191 1 94.75 764 GLY A O 1
ATOM 5757 N N . LYS A 1 765 ? -17.188 -36.25 5.152 1 94.38 765 LYS A N 1
ATOM 5758 C CA . LYS A 1 765 ? -17.406 -37.312 6.105 1 94.38 765 LYS A CA 1
ATOM 5759 C C . LYS A 1 765 ? -18 -38.562 5.414 1 94.38 765 LYS A C 1
ATOM 5761 O O . LYS A 1 765 ? -17.547 -39.688 5.641 1 94.38 765 LYS A O 1
ATOM 5766 N N . TYR A 1 766 ? -18.953 -38.25 4.5 1 95.31 766 TYR A N 1
ATOM 5767 C CA . TYR A 1 766 ? -19.672 -39.375 3.902 1 95.31 766 TYR A CA 1
ATOM 5768 C C . TYR A 1 766 ? -19.703 -39.281 2.383 1 95.31 766 TYR A C 1
ATOM 5770 O O . TYR A 1 766 ? -20.5 -39.938 1.719 1 95.31 766 TYR A O 1
ATOM 5778 N N . PHE A 1 767 ? -18.922 -38.406 1.825 1 95.56 767 PHE A N 1
ATOM 5779 C CA . PHE A 1 767 ? -18.938 -38.188 0.383 1 95.56 767 PHE A CA 1
ATOM 5780 C C . PHE A 1 767 ? -17.547 -37.812 -0.124 1 95.56 767 PHE A C 1
ATOM 5782 O O . PHE A 1 767 ? -16.688 -37.406 0.651 1 95.56 767 PHE A O 1
ATOM 5789 N N . SER A 1 768 ? -17.328 -38.031 -1.338 1 97.38 768 SER A N 1
ATOM 5790 C CA . SER A 1 768 ? -16.203 -37.5 -2.113 1 97.38 768 SER A CA 1
ATOM 5791 C C . SER A 1 768 ? -16.688 -36.875 -3.416 1 97.38 768 SER A C 1
ATOM 5793 O O . SER A 1 768 ? -17.547 -37.406 -4.098 1 97.38 768 SER A O 1
ATOM 5795 N N . LEU A 1 769 ? -16.219 -35.688 -3.73 1 97.31 769 LEU A N 1
ATOM 5796 C CA . LEU A 1 769 ? -16.531 -34.969 -4.957 1 97.31 769 LEU A CA 1
ATOM 5797 C C . LEU A 1 769 ? -15.266 -34.688 -5.754 1 97.31 769 LEU A C 1
ATOM 5799 O O . LEU A 1 769 ? -14.242 -34.312 -5.18 1 97.31 769 LEU A O 1
ATOM 5803 N N . ALA A 1 770 ? -15.297 -34.875 -7.047 1 97.94 770 ALA A N 1
ATOM 5804 C CA . ALA A 1 770 ? -14.148 -34.625 -7.914 1 97.94 770 ALA A CA 1
ATOM 5805 C C . ALA A 1 770 ? -14.57 -33.875 -9.18 1 97.94 770 ALA A C 1
ATOM 5807 O O . ALA A 1 770 ? -15.727 -33.969 -9.602 1 97.94 770 ALA A O 1
ATOM 5808 N N . LEU A 1 771 ? -13.734 -33.156 -9.727 1 97.31 771 LEU A N 1
ATOM 5809 C CA . LEU A 1 771 ? -13.859 -32.438 -10.984 1 97.31 771 LEU A CA 1
ATOM 5810 C C . LEU A 1 771 ? -12.75 -32.812 -11.953 1 97.31 771 LEU A C 1
ATOM 5812 O O . LEU A 1 771 ? -11.57 -32.812 -11.586 1 97.31 771 LEU A O 1
ATOM 5816 N N . THR A 1 772 ? -13.094 -33.188 -13.156 1 95.62 772 THR A N 1
ATOM 5817 C CA . THR A 1 772 ? -12.094 -33.594 -14.141 1 95.62 772 THR A CA 1
ATOM 5818 C C . THR A 1 772 ? -11.727 -32.406 -15.039 1 95.62 772 THR A C 1
ATOM 5820 O O . THR A 1 772 ? -12.422 -31.391 -15.055 1 95.62 772 THR A O 1
ATOM 5823 N N . HIS A 1 773 ? -10.648 -32.531 -15.836 1 92.75 773 HIS A N 1
ATOM 5824 C CA . HIS A 1 773 ? -10.188 -31.484 -16.75 1 92.75 773 HIS A CA 1
ATOM 5825 C C . HIS A 1 773 ? -11.156 -31.312 -17.922 1 92.75 773 HIS A C 1
ATOM 5827 O O . HIS A 1 773 ? -11.125 -30.281 -18.594 1 92.75 773 HIS A O 1
ATOM 5833 N N . HIS A 1 774 ? -12 -32.25 -18.156 1 90.25 774 HIS A N 1
ATOM 5834 C CA . HIS A 1 774 ? -13.008 -32.156 -19.203 1 90.25 774 HIS A CA 1
ATOM 5835 C C . HIS A 1 774 ? -14.297 -31.547 -18.672 1 90.25 774 HIS A C 1
ATOM 5837 O O . HIS A 1 774 ? -15.359 -31.688 -19.281 1 90.25 774 HIS A O 1
ATOM 5843 N N . ASN A 1 775 ? -14.289 -31.031 -17.531 1 93.94 775 ASN A N 1
ATOM 5844 C CA . ASN A 1 775 ? -15.359 -30.234 -16.922 1 93.94 775 ASN A CA 1
ATOM 5845 C C . ASN A 1 775 ? -16.531 -31.109 -16.5 1 93.94 775 ASN A C 1
ATOM 5847 O O . ASN A 1 775 ? -17.688 -30.734 -16.688 1 93.94 775 ASN A O 1
ATOM 5851 N N . THR A 1 776 ? -16.219 -32.25 -15.977 1 95.75 776 THR A N 1
ATOM 5852 C CA . THR A 1 776 ? -17.234 -33.156 -15.469 1 95.75 776 THR A CA 1
ATOM 5853 C C . THR A 1 776 ? -17.062 -33.406 -13.969 1 95.75 776 THR A C 1
ATOM 5855 O O . THR A 1 776 ? -15.945 -33.625 -13.5 1 95.75 776 THR A O 1
ATOM 5858 N N . PHE A 1 777 ? -18.203 -33.406 -13.273 1 97.44 777 PHE A N 1
ATOM 5859 C CA . PHE A 1 777 ? -18.188 -33.688 -11.844 1 97.44 777 PHE A CA 1
ATOM 5860 C C . PHE A 1 777 ? -18.5 -35.156 -11.57 1 97.44 777 PHE A C 1
ATOM 5862 O O . PHE A 1 777 ? -19.234 -35.781 -12.328 1 97.44 777 PHE A O 1
ATOM 5869 N N . HIS A 1 778 ? -17.891 -35.656 -10.492 1 97.56 778 HIS A N 1
ATOM 5870 C CA . HIS A 1 778 ? -18.125 -37.031 -10.031 1 97.56 778 HIS A CA 1
ATOM 5871 C C . HIS A 1 778 ? -18.328 -37.062 -8.516 1 97.56 778 HIS A C 1
ATOM 5873 O O . HIS A 1 778 ? -17.656 -36.344 -7.773 1 97.56 778 HIS A O 1
ATOM 5879 N N . LEU A 1 779 ? -19.297 -37.875 -8.156 1 97 779 LEU A N 1
ATOM 5880 C CA . LEU A 1 779 ? -19.641 -38 -6.742 1 97 779 LEU A CA 1
ATOM 5881 C C . LEU A 1 779 ? -19.688 -39.469 -6.32 1 97 779 LEU A C 1
ATOM 5883 O O . LEU A 1 779 ? -20.172 -40.312 -7.066 1 97 779 LEU A O 1
ATOM 5887 N N . SER A 1 780 ? -19.156 -39.75 -5.156 1 97.19 780 SER A N 1
ATOM 5888 C CA . SER A 1 780 ? -19.375 -41.031 -4.473 1 97.19 780 SER A CA 1
ATOM 5889 C C . SER A 1 780 ? -19.734 -40.812 -3.008 1 97.19 780 SER A C 1
ATOM 5891 O O . SER A 1 780 ? -19.219 -39.906 -2.359 1 97.19 780 SER A O 1
ATOM 5893 N N . GLY A 1 781 ? -20.656 -41.656 -2.547 1 96.56 781 GLY A N 1
ATOM 5894 C CA . GLY A 1 781 ? -21.125 -41.531 -1.177 1 96.56 781 GLY A CA 1
ATOM 5895 C C . GLY A 1 781 ? -22.484 -40.875 -1.073 1 96.56 781 GLY A C 1
ATOM 5896 O O . GLY A 1 781 ? -23.359 -41.094 -1.923 1 96.56 781 GLY A O 1
ATOM 5897 N N . VAL A 1 782 ? -22.625 -40.156 0.105 1 95.25 782 VAL A N 1
ATOM 5898 C CA . VAL A 1 782 ? -23.906 -39.531 0.389 1 95.25 782 VAL A CA 1
ATOM 5899 C C . VAL A 1 782 ? -23.719 -38.062 0.625 1 95.25 782 VAL A C 1
ATOM 5901 O O . VAL A 1 782 ? -22.891 -37.656 1.446 1 95.25 782 VAL A O 1
ATOM 5904 N N . MET A 1 783 ? -24.5 -37.281 -0.107 1 91.69 783 MET A N 1
ATOM 5905 C CA . MET A 1 783 ? -24.422 -35.812 0.02 1 91.69 783 MET A CA 1
ATOM 5906 C C . MET A 1 783 ? -25.797 -35.188 -0.016 1 91.69 783 MET A C 1
ATOM 5908 O O . MET A 1 783 ? -26.656 -35.625 -0.792 1 91.69 783 MET A O 1
ATOM 5912 N N . GLU A 1 784 ? -25.953 -34.25 0.802 1 86.44 784 GLU A N 1
ATOM 5913 C CA . GLU A 1 784 ? -27.219 -33.531 0.805 1 86.44 784 GLU A CA 1
ATOM 5914 C C . GLU A 1 784 ? -27.109 -32.219 0.004 1 86.44 784 GLU A C 1
ATOM 5916 O O . GLU A 1 784 ? -26.047 -31.594 -0.035 1 86.44 784 GLU A O 1
ATOM 5921 N N . PHE A 1 785 ? -28.203 -31.859 -0.724 1 82.5 785 PHE A N 1
ATOM 5922 C CA . PHE A 1 785 ? -28.297 -30.594 -1.416 1 82.5 785 PHE A CA 1
ATOM 5923 C C . PHE A 1 785 ? -29.75 -30.188 -1.592 1 82.5 785 PHE A C 1
ATOM 5925 O O . PHE A 1 785 ? -30.562 -30.938 -2.133 1 82.5 785 PHE A O 1
ATOM 5932 N N . ASP A 1 786 ? -30.094 -28.891 -1.219 1 72.88 786 ASP A N 1
ATOM 5933 C CA . ASP A 1 786 ? -31.438 -28.328 -1.351 1 72.88 786 ASP A CA 1
ATOM 5934 C C . ASP A 1 786 ? -32.5 -29.281 -0.786 1 72.88 786 ASP A C 1
ATOM 5936 O O . ASP A 1 786 ? -33.469 -29.625 -1.466 1 72.88 786 ASP A O 1
ATOM 5940 N N . THR A 1 787 ? -32.344 -29.984 0.286 1 76.12 787 THR A N 1
ATOM 5941 C CA . THR A 1 787 ? -33.25 -30.812 1.046 1 76.12 787 THR A CA 1
ATOM 5942 C C . THR A 1 787 ? -33.312 -32.219 0.463 1 76.12 787 THR A C 1
ATOM 5944 O O . THR A 1 787 ? -34.156 -33.031 0.862 1 76.12 787 THR A O 1
ATOM 5947 N N . THR A 1 788 ? -32.531 -32.406 -0.528 1 85 788 THR A N 1
ATOM 5948 C CA . THR A 1 788 ? -32.469 -33.719 -1.133 1 85 788 THR A CA 1
ATOM 5949 C C . THR A 1 788 ? -31.156 -34.406 -0.815 1 85 788 THR A C 1
ATOM 5951 O O . THR A 1 788 ? -30.094 -33.781 -0.785 1 85 788 THR A O 1
ATOM 5954 N N . SER A 1 789 ? -31.266 -35.719 -0.63 1 90.25 789 SER A N 1
ATOM 5955 C CA . SER A 1 789 ? -30.078 -36.531 -0.412 1 90.25 789 SER A CA 1
ATOM 5956 C C . SER A 1 789 ? -29.672 -37.281 -1.682 1 90.25 789 SER A C 1
ATOM 5958 O O . SER A 1 789 ? -30.516 -37.906 -2.326 1 90.25 789 SER A O 1
ATOM 5960 N N . TYR A 1 790 ? -28.5 -37.219 -2.027 1 93.5 790 TYR A N 1
ATOM 5961 C CA . TYR A 1 790 ? -27.938 -37.906 -3.201 1 93.5 790 TYR A CA 1
ATOM 5962 C C . TYR A 1 790 ? -26.969 -39 -2.797 1 93.5 790 TYR A C 1
ATOM 5964 O O . TYR A 1 790 ? -26.094 -38.781 -1.956 1 93.5 790 TYR A O 1
ATOM 5972 N N . THR A 1 791 ? -27.172 -40.188 -3.348 1 94.5 791 THR A N 1
ATOM 5973 C CA . THR A 1 791 ? -26.328 -41.312 -3.012 1 94.5 791 THR A CA 1
ATOM 5974 C C . THR A 1 791 ? -25.734 -41.938 -4.273 1 94.5 791 THR A C 1
ATOM 5976 O O . THR A 1 791 ? -26.453 -42.219 -5.234 1 94.5 791 THR A O 1
ATOM 5979 N N . SER A 1 792 ? -24.469 -42.094 -4.246 1 94.69 792 SER A N 1
ATOM 5980 C CA . SER A 1 792 ? -23.75 -42.781 -5.32 1 94.69 792 SER A CA 1
ATOM 5981 C C . SER A 1 792 ? -22.734 -43.781 -4.77 1 94.69 792 SER A C 1
ATOM 5983 O O . SER A 1 792 ? -22.094 -43.5 -3.754 1 94.69 792 SER A O 1
ATOM 5985 N N . THR A 1 793 ? -22.547 -44.875 -5.488 1 92.62 793 THR A N 1
ATOM 5986 C CA . THR A 1 793 ? -21.641 -45.906 -4.98 1 92.62 793 THR A CA 1
ATOM 5987 C C . THR A 1 793 ? -20.328 -45.906 -5.77 1 92.62 793 THR A C 1
ATOM 5989 O O . THR A 1 793 ? -19.422 -46.688 -5.477 1 92.62 793 THR A O 1
ATOM 5992 N N . SER A 1 794 ? -20.344 -45.062 -6.773 1 92.88 794 SER A N 1
ATOM 5993 C CA . SER A 1 794 ? -19.156 -45.062 -7.617 1 92.88 794 SER A CA 1
ATOM 5994 C C . SER A 1 794 ? -19 -43.719 -8.305 1 92.88 794 SER A C 1
ATOM 5996 O O . SER A 1 794 ? -19.984 -43.062 -8.672 1 92.88 794 SER A O 1
ATOM 5998 N N . PHE A 1 795 ? -17.719 -43.438 -8.562 1 94.94 795 PHE A N 1
ATOM 5999 C CA . PHE A 1 795 ? -17.438 -42.219 -9.281 1 94.94 795 PHE A CA 1
ATOM 6000 C C . PHE A 1 795 ? -17.938 -42.281 -10.711 1 94.94 795 PHE A C 1
ATOM 6002 O O . PHE A 1 795 ? -18.062 -41.25 -11.391 1 94.94 795 PHE A O 1
ATOM 6009 N N . ALA A 1 796 ? -18.234 -43.375 -11.203 1 91.31 796 ALA A N 1
ATOM 6010 C CA . ALA A 1 796 ? -18.703 -43.562 -12.578 1 91.31 796 ALA A CA 1
ATOM 6011 C C . ALA A 1 796 ? -20.172 -43.156 -12.727 1 91.31 796 ALA A C 1
ATOM 6013 O O . ALA A 1 796 ? -20.656 -42.938 -13.836 1 91.31 796 ALA A O 1
ATOM 6014 N N . ASP A 1 797 ? -20.781 -43.094 -11.602 1 91.31 797 ASP A N 1
ATOM 6015 C CA . ASP A 1 797 ? -22.219 -42.781 -11.586 1 91.31 797 ASP A CA 1
ATOM 6016 C C . ASP A 1 797 ? -22.438 -41.25 -11.719 1 91.31 797 ASP A C 1
ATOM 6018 O O . ASP A 1 797 ? -22.5 -40.531 -10.719 1 91.31 797 ASP A O 1
ATOM 6022 N N . THR A 1 798 ? -22.688 -40.781 -12.891 1 87.75 798 THR A N 1
ATOM 6023 C CA . THR A 1 798 ? -22.906 -39.344 -13.094 1 87.75 798 THR A CA 1
ATOM 6024 C C . THR A 1 798 ? -24.406 -39.031 -13.016 1 87.75 798 THR A C 1
ATOM 6026 O O . THR A 1 798 ? -24.781 -37.844 -12.977 1 87.75 798 THR A O 1
ATOM 6029 N N . ASP A 1 799 ? -25.219 -39.969 -12.891 1 88.38 799 ASP A N 1
ATOM 6030 C CA . ASP A 1 799 ? -26.656 -39.781 -12.828 1 88.38 799 ASP A CA 1
ATOM 6031 C C . ASP A 1 799 ? -27.094 -39.344 -11.43 1 88.38 799 ASP A C 1
ATOM 6033 O O . ASP A 1 799 ? -28.094 -38.656 -11.273 1 88.38 799 ASP A O 1
ATOM 6037 N N . SER A 1 800 ? -26.312 -39.75 -10.508 1 91 800 SER A N 1
ATOM 6038 C CA . SER A 1 800 ? -26.703 -39.5 -9.125 1 91 800 SER A CA 1
ATOM 6039 C C . SER A 1 800 ? -26.141 -38.156 -8.648 1 91 800 SER A C 1
ATOM 6041 O O . SER A 1 800 ? -26.219 -37.844 -7.453 1 91 800 SER A O 1
ATOM 6043 N N . LEU A 1 801 ? -25.703 -37.375 -9.484 1 93.62 801 LEU A N 1
ATOM 6044 C CA . LEU A 1 801 ? -25.234 -36.031 -9.141 1 93.62 801 LEU A CA 1
ATOM 6045 C C . LEU A 1 801 ? -26.406 -35.094 -8.883 1 93.62 801 LEU A C 1
ATOM 6047 O O . LEU A 1 801 ? -27.484 -35.25 -9.469 1 93.62 801 LEU A O 1
ATOM 6051 N N . PRO A 1 802 ? -26.156 -34.125 -7.961 1 91.62 802 PRO A N 1
ATOM 6052 C CA . PRO A 1 802 ? -27.141 -33.031 -7.934 1 91.62 802 PRO A CA 1
ATOM 6053 C C . PRO A 1 802 ? -27.375 -32.406 -9.305 1 91.62 802 PRO A C 1
ATOM 6055 O O . PRO A 1 802 ? -26.422 -32.25 -10.094 1 91.62 802 PRO A O 1
ATOM 6058 N N . GLU A 1 803 ? -28.562 -31.906 -9.578 1 90.75 803 GLU A N 1
ATOM 6059 C CA . GLU A 1 803 ? -28.984 -31.438 -10.898 1 90.75 803 GLU A CA 1
ATOM 6060 C C . GLU A 1 803 ? -28.062 -30.328 -11.398 1 90.75 803 GLU A C 1
ATOM 6062 O O . GLU A 1 803 ? -27.734 -30.266 -12.586 1 90.75 803 GLU A O 1
ATOM 6067 N N . LYS A 1 804 ? -27.688 -29.453 -10.609 1 92.12 804 LYS A N 1
ATOM 6068 C CA . LYS A 1 804 ? -26.906 -28.281 -10.992 1 92.12 804 LYS A CA 1
ATOM 6069 C C . LYS A 1 804 ? -25.484 -28.672 -11.414 1 92.12 804 LYS A C 1
ATOM 6071 O O . LYS A 1 804 ? -24.797 -27.891 -12.07 1 92.12 804 LYS A O 1
ATOM 6076 N N . LEU A 1 805 ? -25.062 -29.891 -11.023 1 95.06 805 LEU A N 1
ATOM 6077 C CA . LEU A 1 805 ? -23.703 -30.312 -11.328 1 95.06 805 LEU A CA 1
ATOM 6078 C C . LEU A 1 805 ? -23.688 -31.281 -12.508 1 95.06 805 LEU A C 1
ATOM 6080 O O . LEU A 1 805 ? -22.625 -31.703 -12.953 1 95.06 805 LEU A O 1
ATOM 6084 N N . LYS A 1 806 ? -24.797 -31.625 -12.992 1 95 806 LYS A N 1
ATOM 6085 C CA . LYS A 1 806 ? -24.859 -32.531 -14.148 1 95 806 LYS A CA 1
ATOM 6086 C C . LYS A 1 806 ? -24.297 -31.828 -15.398 1 95 806 LYS A C 1
ATOM 6088 O O . LYS A 1 806 ? -24.406 -30.609 -15.539 1 95 806 LYS A O 1
ATOM 6093 N N . PRO A 1 807 ? -23.719 -32.625 -16.219 1 94.31 807 PRO A N 1
ATOM 6094 C CA . PRO A 1 807 ? -23.078 -32.031 -17.406 1 94.31 807 PRO A CA 1
ATOM 6095 C C . PRO A 1 807 ? -24.016 -31.172 -18.234 1 94.31 807 PRO A C 1
ATOM 6097 O O . PRO A 1 807 ? -23.609 -30.141 -18.766 1 94.31 807 PRO A O 1
ATOM 6100 N N . GLU A 1 808 ? -25.266 -31.484 -18.359 1 94.62 808 GLU A N 1
ATOM 6101 C CA . GLU A 1 808 ? -26.234 -30.734 -19.141 1 94.62 808 GLU A CA 1
ATOM 6102 C C . GLU A 1 808 ? -26.469 -29.344 -18.547 1 94.62 808 GLU A C 1
ATOM 6104 O O . GLU A 1 808 ? -26.547 -28.359 -19.281 1 94.62 808 GLU A O 1
ATOM 6109 N N . SER A 1 809 ? -26.594 -29.344 -17.266 1 94.56 809 SER A N 1
ATOM 6110 C CA . SER A 1 809 ? -26.797 -28.062 -16.594 1 94.56 809 SER A CA 1
ATOM 6111 C C . SER A 1 809 ? -25.562 -27.188 -16.688 1 94.56 809 SER A C 1
ATOM 6113 O O . SER A 1 809 ? -25.672 -25.969 -16.891 1 94.56 809 SER A O 1
ATOM 6115 N N . ILE A 1 810 ? -24.453 -27.75 -16.469 1 95.62 810 ILE A N 1
ATOM 6116 C CA . ILE A 1 810 ? -23.188 -27.031 -16.547 1 95.62 810 ILE A CA 1
ATOM 6117 C C . ILE A 1 810 ? -23.016 -26.422 -17.938 1 95.62 810 ILE A C 1
ATOM 6119 O O . ILE A 1 810 ? -22.625 -25.266 -18.078 1 95.62 810 ILE A O 1
ATOM 6123 N N . GLN A 1 811 ? -23.344 -27.156 -18.922 1 94.94 811 GLN A N 1
ATOM 6124 C CA . GLN A 1 811 ? -23.25 -26.688 -20.297 1 94.94 811 GLN A CA 1
ATOM 6125 C C . GLN A 1 811 ? -24.281 -25.609 -20.594 1 94.94 811 GLN A C 1
ATOM 6127 O O . GLN A 1 811 ? -23.969 -24.594 -21.234 1 94.94 811 GLN A O 1
ATOM 6132 N N . ALA A 1 812 ? -25.5 -25.812 -20.172 1 95.88 812 ALA A N 1
ATOM 6133 C CA . ALA A 1 812 ? -26.594 -24.891 -20.438 1 95.88 812 ALA A CA 1
ATOM 6134 C C . ALA A 1 812 ? -26.312 -23.516 -19.828 1 95.88 812 ALA A C 1
ATOM 6136 O O . ALA A 1 812 ? -26.672 -22.484 -20.391 1 95.88 812 ALA A O 1
ATOM 6137 N N . GLU A 1 813 ? -25.672 -23.516 -18.734 1 94.69 813 GLU A N 1
ATOM 6138 C CA . GLU A 1 813 ? -25.406 -22.266 -18.016 1 94.69 813 GLU A CA 1
ATOM 6139 C C . GLU A 1 813 ? -24.031 -21.703 -18.406 1 94.69 813 GLU A C 1
ATOM 6141 O O . GLU A 1 813 ? -23.656 -20.641 -17.938 1 94.69 813 GLU A O 1
ATOM 6146 N N . HIS A 1 814 ? -23.297 -22.391 -19.25 1 95.75 814 HIS A N 1
ATOM 6147 C CA . HIS A 1 814 ? -21.984 -22 -19.719 1 95.75 814 HIS A CA 1
ATOM 6148 C C . HIS A 1 814 ? -21 -21.875 -18.547 1 95.75 814 HIS A C 1
ATOM 6150 O O . HIS A 1 814 ? -20.312 -20.859 -18.406 1 95.75 814 HIS A O 1
ATOM 6156 N N . PHE A 1 815 ? -21 -22.906 -17.719 1 96.38 815 PHE A N 1
ATOM 6157 C CA . PHE A 1 815 ? -20.125 -22.938 -16.562 1 96.38 815 PHE A CA 1
ATOM 6158 C C . PHE A 1 815 ? -18.875 -23.781 -16.859 1 96.38 815 PHE A C 1
ATOM 6160 O O . PHE A 1 815 ? -18.922 -24.719 -17.656 1 96.38 815 PHE A O 1
ATOM 6167 N N . ARG A 1 816 ? -17.797 -23.375 -16.297 1 95.88 816 ARG A N 1
ATOM 6168 C CA . ARG A 1 816 ? -16.594 -24.188 -16.172 1 95.88 816 ARG A CA 1
ATOM 6169 C C . ARG A 1 816 ? -16.172 -24.328 -14.711 1 95.88 816 ARG A C 1
ATOM 6171 O O . ARG A 1 816 ? -16.047 -23.344 -14 1 95.88 816 ARG A O 1
ATOM 6178 N N . GLY A 1 817 ? -15.953 -25.609 -14.32 1 96.06 817 GLY A N 1
ATOM 6179 C CA . GLY A 1 817 ? -15.492 -25.828 -12.953 1 96.06 817 GLY A CA 1
ATOM 6180 C C . GLY A 1 817 ? -14.094 -25.297 -12.703 1 96.06 817 GLY A C 1
ATOM 6181 O O . GLY A 1 817 ? -13.211 -25.438 -13.555 1 96.06 817 GLY A O 1
ATOM 6182 N N . LEU A 1 818 ? -13.914 -24.672 -11.516 1 95.44 818 LEU A N 1
ATOM 6183 C CA . LEU A 1 818 ? -12.609 -24.109 -11.18 1 95.44 818 LEU A CA 1
ATOM 6184 C C . LEU A 1 818 ? -12 -24.828 -9.977 1 95.44 818 LEU A C 1
ATOM 6186 O O . LEU A 1 818 ? -10.891 -25.359 -10.07 1 95.44 818 LEU A O 1
ATOM 6190 N N . LYS A 1 819 ? -12.719 -24.797 -8.828 1 96.44 819 LYS A N 1
ATOM 6191 C CA . LYS A 1 819 ? -12.164 -25.312 -7.582 1 96.44 819 LYS A CA 1
ATOM 6192 C C . LYS A 1 819 ? -13.234 -25.984 -6.742 1 96.44 819 LYS A C 1
ATOM 6194 O O . LYS A 1 819 ? -14.422 -25.672 -6.859 1 96.44 819 LYS A O 1
ATOM 6199 N N . LEU A 1 820 ? -12.789 -26.906 -5.914 1 97.38 820 LEU A N 1
ATOM 6200 C CA . LEU A 1 820 ? -13.586 -27.547 -4.875 1 97.38 820 LEU A CA 1
ATOM 6201 C C . LEU A 1 820 ? -12.977 -27.328 -3.498 1 97.38 820 LEU A C 1
ATOM 6203 O O . LEU A 1 820 ? -11.789 -27.594 -3.289 1 97.38 820 LEU A O 1
ATOM 6207 N N . TYR A 1 821 ? -13.773 -26.797 -2.611 1 96.62 821 TYR A N 1
ATOM 6208 C CA . TYR A 1 821 ? -13.359 -26.672 -1.216 1 96.62 821 TYR A CA 1
ATOM 6209 C C . TYR A 1 821 ? -14.258 -27.516 -0.312 1 96.62 821 TYR A C 1
ATOM 6211 O O . TYR A 1 821 ? -15.438 -27.203 -0.145 1 96.62 821 TYR A O 1
ATOM 6219 N N . GLY A 1 822 ? -13.68 -28.516 0.303 1 95.06 822 GLY A N 1
ATOM 6220 C CA . GLY A 1 822 ? -14.492 -29.453 1.061 1 95.06 822 GLY A CA 1
ATOM 6221 C C . GLY A 1 822 ? -14.25 -29.375 2.557 1 95.06 822 GLY A C 1
ATOM 6222 O O . GLY A 1 822 ? -13.125 -29.141 3 1 95.06 822 GLY A O 1
ATOM 6223 N N . GLY A 1 823 ? -15.297 -29.594 3.322 1 93 823 GLY A N 1
ATOM 6224 C CA . GLY A 1 823 ? -15.258 -29.734 4.77 1 93 823 GLY A CA 1
ATOM 6225 C C . GLY A 1 823 ? -15.914 -31.016 5.262 1 93 823 GLY A C 1
ATOM 6226 O O . GLY A 1 823 ? -16.016 -31.984 4.52 1 93 823 GLY A O 1
ATOM 6227 N N . LEU A 1 824 ? -16.281 -30.953 6.516 1 93 824 LEU A N 1
ATOM 6228 C CA . LEU A 1 824 ? -16.844 -32.125 7.156 1 93 824 LEU A CA 1
ATOM 6229 C C . LEU A 1 824 ? -18.188 -32.5 6.527 1 93 824 LEU A C 1
ATOM 6231 O O . LEU A 1 824 ? -18.375 -33.656 6.105 1 93 824 LEU A O 1
ATOM 6235 N N . GLU A 1 825 ? -19.016 -31.516 6.375 1 92.94 825 GLU A N 1
ATOM 6236 C CA . GLU A 1 825 ? -20.391 -31.859 5.984 1 92.94 825 GLU A CA 1
ATOM 6237 C C . GLU A 1 825 ? -20.844 -31.047 4.773 1 92.94 825 GLU A C 1
ATOM 6239 O O . GLU A 1 825 ? -21.969 -31.203 4.305 1 92.94 825 GLU A O 1
ATOM 6244 N N . HIS A 1 826 ? -20.047 -30.172 4.246 1 93.56 826 HIS A N 1
ATOM 6245 C CA . HIS A 1 826 ? -20.469 -29.375 3.096 1 93.56 826 HIS A CA 1
ATOM 6246 C C . HIS A 1 826 ? -19.266 -29.016 2.221 1 93.56 826 HIS A C 1
ATOM 6248 O O . HIS A 1 826 ? -18.109 -29.188 2.635 1 93.56 826 HIS A O 1
ATOM 6254 N N . VAL A 1 827 ? -19.594 -28.578 0.973 1 95.38 827 VAL A N 1
ATOM 6255 C CA . VAL A 1 827 ? -18.594 -28.281 -0.041 1 95.38 827 VAL A CA 1
ATOM 6256 C C . VAL A 1 827 ? -18.922 -26.953 -0.721 1 95.38 827 VAL A C 1
ATOM 6258 O O . VAL A 1 827 ? -20.094 -26.656 -0.971 1 95.38 827 VAL A O 1
ATOM 6261 N N . ILE A 1 828 ? -17.906 -26.172 -0.96 1 96.06 828 ILE A N 1
ATOM 6262 C CA . ILE A 1 828 ? -17.984 -25 -1.815 1 96.06 828 ILE A CA 1
ATOM 6263 C C . ILE A 1 828 ? -17.453 -25.328 -3.207 1 96.06 828 ILE A C 1
ATOM 6265 O O . ILE A 1 828 ? -16.297 -25.719 -3.359 1 96.06 828 ILE A O 1
ATOM 6269 N N . VAL A 1 829 ? -18.312 -25.188 -4.207 1 96.56 829 VAL A N 1
ATOM 6270 C CA . VAL A 1 829 ? -17.922 -25.375 -5.602 1 96.56 829 VAL A CA 1
ATOM 6271 C C . VAL A 1 829 ? -17.797 -24.016 -6.285 1 96.56 829 VAL A C 1
ATOM 6273 O O . VAL A 1 829 ? -18.75 -23.234 -6.324 1 96.56 829 VAL A O 1
ATOM 6276 N N . LEU A 1 830 ? -16.688 -23.703 -6.805 1 96.81 830 LEU A N 1
ATOM 6277 C CA . LEU A 1 830 ? -16.453 -22.469 -7.535 1 96.81 830 LEU A CA 1
ATOM 6278 C C . LEU A 1 830 ? -16.484 -22.719 -9.039 1 96.81 830 LEU A C 1
ATOM 6280 O O . LEU A 1 830 ? -15.766 -23.578 -9.539 1 96.81 830 LEU A O 1
ATOM 6284 N N . LEU A 1 831 ? -17.297 -21.938 -9.742 1 96.94 831 LEU A N 1
ATOM 6285 C CA . LEU A 1 831 ? -17.469 -22.078 -11.18 1 96.94 831 LEU A CA 1
ATOM 6286 C C . LEU A 1 831 ? -17.172 -20.75 -11.891 1 96.94 831 LEU A C 1
ATOM 6288 O O . LEU A 1 831 ? -17.438 -19.688 -11.336 1 96.94 831 LEU A O 1
ATOM 6292 N N . GLU A 1 832 ? -16.641 -20.844 -13.078 1 95.94 832 GLU A N 1
ATOM 6293 C CA . GLU A 1 832 ? -16.516 -19.688 -13.969 1 95.94 832 GLU A CA 1
ATOM 6294 C C . GLU A 1 832 ? -17.703 -19.594 -14.922 1 95.94 832 GLU A C 1
ATOM 6296 O O . GLU A 1 832 ? -18.094 -20.609 -15.523 1 95.94 832 GLU A O 1
ATOM 6301 N N . LYS A 1 833 ? -18.234 -18.406 -15.078 1 94.94 833 LYS A N 1
ATOM 6302 C CA . LYS A 1 833 ? -19.344 -18.188 -16 1 94.94 833 LYS A CA 1
ATOM 6303 C C . LYS A 1 833 ? -18.859 -17.578 -17.312 1 94.94 833 LYS A C 1
ATOM 6305 O O . LYS A 1 833 ? -18.078 -16.625 -17.297 1 94.94 833 LYS A O 1
ATOM 6310 N N . ASN A 1 834 ? -19.297 -18.125 -18.422 1 94 834 ASN A N 1
ATOM 6311 C CA . ASN A 1 834 ? -19.016 -17.641 -19.766 1 94 834 ASN A CA 1
ATOM 6312 C C . ASN A 1 834 ? -17.516 -17.5 -20.016 1 94 834 ASN A C 1
ATOM 6314 O O . ASN A 1 834 ? -17.031 -16.438 -20.375 1 94 834 ASN A O 1
ATOM 6318 N N . PRO A 1 835 ? -16.812 -18.578 -19.859 1 95.19 835 PRO A N 1
ATOM 6319 C CA . PRO A 1 835 ? -15.383 -18.516 -20.172 1 95.19 835 PRO A CA 1
ATOM 6320 C C . PRO A 1 835 ? -15.102 -18.094 -21.609 1 95.19 835 PRO A C 1
ATOM 6322 O O . PRO A 1 835 ? -15.883 -18.391 -22.5 1 95.19 835 PRO A O 1
ATOM 6325 N N . ILE A 1 836 ? -14.016 -17.391 -21.828 1 95.88 836 ILE A N 1
ATOM 6326 C CA . ILE A 1 836 ? -13.609 -16.984 -23.172 1 95.88 836 ILE A CA 1
ATOM 6327 C C . ILE A 1 836 ? -13.164 -18.203 -23.969 1 95.88 836 ILE A C 1
ATOM 6329 O O . ILE A 1 836 ? -12.32 -18.984 -23.5 1 95.88 836 ILE A O 1
ATOM 6333 N N . PRO A 1 837 ? -13.656 -18.344 -25.156 1 95.62 837 PRO A N 1
ATOM 6334 C CA . PRO A 1 837 ? -13.281 -19.5 -25.953 1 95.62 837 PRO A CA 1
ATOM 6335 C C . PRO A 1 837 ? -11.789 -19.547 -26.281 1 95.62 837 PRO A C 1
ATOM 6337 O O . PRO A 1 837 ? -11.188 -18.5 -26.547 1 95.62 837 PRO A O 1
ATOM 6340 N N . GLU A 1 838 ? -11.273 -20.75 -26.297 1 95.06 838 GLU A N 1
ATOM 6341 C CA . GLU A 1 838 ? -9.844 -20.969 -26.5 1 95.06 838 GLU A CA 1
ATOM 6342 C C . GLU A 1 838 ? -9.375 -20.391 -27.828 1 95.06 838 GLU A C 1
ATOM 6344 O O . GLU A 1 838 ? -8.273 -19.844 -27.938 1 95.06 838 GLU A O 1
ATOM 6349 N N . ASN A 1 839 ? -10.125 -20.516 -28.875 1 95.81 839 ASN A N 1
ATOM 6350 C CA . ASN A 1 839 ? -9.734 -20.031 -30.188 1 95.81 839 ASN A CA 1
ATOM 6351 C C . ASN A 1 839 ? -9.578 -18.516 -30.203 1 95.81 839 ASN A C 1
ATOM 6353 O O . ASN A 1 839 ? -8.68 -17.984 -30.859 1 95.81 839 ASN A O 1
ATOM 6357 N N . ILE A 1 840 ? -10.469 -17.859 -29.531 1 97.12 840 ILE A N 1
ATOM 6358 C CA . ILE A 1 840 ? -10.406 -16.406 -29.453 1 97.12 840 ILE A CA 1
ATOM 6359 C C . ILE A 1 840 ? -9.172 -15.992 -28.641 1 97.12 840 ILE A C 1
ATOM 6361 O O . ILE A 1 840 ? -8.453 -15.07 -29.047 1 97.12 840 ILE A O 1
ATOM 6365 N N . MET A 1 841 ? -8.938 -16.656 -27.562 1 96.25 841 MET A N 1
ATOM 6366 C CA . MET A 1 841 ? -7.785 -16.375 -26.703 1 96.25 841 MET A CA 1
ATOM 6367 C C . MET A 1 841 ? -6.48 -16.562 -27.469 1 96.25 841 MET A C 1
ATOM 6369 O O . MET A 1 841 ? -5.602 -15.695 -27.422 1 96.25 841 MET A O 1
ATOM 6373 N N . THR A 1 842 ? -6.355 -17.656 -28.141 1 96.38 842 THR A N 1
ATOM 6374 C CA . THR A 1 842 ? -5.141 -17.969 -28.891 1 96.38 842 THR A CA 1
ATOM 6375 C C . THR A 1 842 ? -4.898 -16.953 -29.984 1 96.38 842 THR A C 1
ATOM 6377 O O . THR A 1 842 ? -3.762 -16.531 -30.219 1 96.38 842 THR A O 1
ATOM 6380 N N . GLU A 1 843 ? -5.945 -16.562 -30.625 1 97 843 GLU A N 1
ATOM 6381 C CA . GLU A 1 843 ? -5.836 -15.578 -31.688 1 97 843 GLU A CA 1
ATOM 6382 C C . GLU A 1 843 ? -5.402 -14.219 -31.141 1 97 843 GLU A C 1
ATOM 6384 O O . GLU A 1 843 ? -4.574 -13.539 -31.75 1 97 843 GLU A O 1
ATOM 6389 N N . ALA A 1 844 ? -6 -13.812 -30.062 1 97.19 844 ALA A N 1
ATOM 6390 C CA . ALA A 1 844 ? -5.648 -12.531 -29.453 1 97.19 844 ALA A CA 1
ATOM 6391 C C . ALA A 1 844 ? -4.176 -12.5 -29.047 1 97.19 844 ALA A C 1
ATOM 6393 O O . ALA A 1 844 ? -3.488 -11.5 -29.266 1 97.19 844 ALA A O 1
ATOM 6394 N N . ILE A 1 845 ? -3.699 -13.555 -28.484 1 96.56 845 ILE A N 1
ATOM 6395 C CA . ILE A 1 845 ? -2.318 -13.641 -28.016 1 96.56 845 ILE A CA 1
ATOM 6396 C C . ILE A 1 845 ? -1.366 -13.594 -29.203 1 96.56 845 ILE A C 1
ATOM 6398 O O . ILE A 1 845 ? -0.362 -12.875 -29.172 1 96.56 845 ILE A O 1
ATOM 6402 N N . LYS A 1 846 ? -1.677 -14.328 -30.203 1 95.69 846 LYS A N 1
ATOM 6403 C CA . LYS A 1 846 ? -0.887 -14.289 -31.438 1 95.69 846 LYS A CA 1
ATOM 6404 C C . LYS A 1 846 ? -0.902 -12.891 -32.031 1 95.69 846 LYS A C 1
ATOM 6406 O O . LYS A 1 846 ? 0.13 -12.398 -32.5 1 95.69 846 LYS A O 1
ATOM 6411 N N . GLY A 1 847 ? -2.059 -12.297 -32.062 1 96.69 847 GLY A N 1
ATOM 6412 C CA . GLY A 1 847 ? -2.186 -10.938 -32.562 1 96.69 847 GLY A CA 1
ATOM 6413 C C . GLY A 1 847 ? -1.312 -9.945 -31.828 1 96.69 847 GLY A C 1
ATOM 6414 O O . GLY A 1 847 ? -0.672 -9.094 -32.438 1 96.69 847 GLY A O 1
ATOM 6415 N N . MET A 1 848 ? -1.301 -10.008 -30.531 1 96.31 848 MET A N 1
ATOM 6416 C CA . MET A 1 848 ? -0.483 -9.117 -29.719 1 96.31 848 MET A CA 1
ATOM 6417 C C . MET A 1 848 ? 1 -9.312 -30.016 1 96.31 848 MET A C 1
ATOM 6419 O O . MET A 1 848 ? 1.765 -8.352 -30.047 1 96.31 848 MET A O 1
ATOM 6423 N N . ARG A 1 849 ? 1.383 -10.547 -30.219 1 95.38 849 ARG A N 1
ATOM 6424 C CA . ARG A 1 849 ? 2.775 -10.859 -30.516 1 95.38 849 ARG A CA 1
ATOM 6425 C C . ARG A 1 849 ? 3.215 -10.219 -31.828 1 95.38 849 ARG A C 1
ATOM 6427 O O . ARG A 1 849 ? 4.328 -9.703 -31.938 1 95.38 849 ARG A O 1
ATOM 6434 N N . GLU A 1 850 ? 2.363 -10.141 -32.781 1 96.12 850 GLU A N 1
ATOM 6435 C CA . GLU A 1 850 ? 2.711 -9.727 -34.156 1 96.12 850 GLU A CA 1
ATOM 6436 C C . GLU A 1 850 ? 2.434 -8.234 -34.375 1 96.12 850 GLU A C 1
ATOM 6438 O O . GLU A 1 850 ? 2.91 -7.645 -35.344 1 96.12 850 GLU A O 1
ATOM 6443 N N . GLN A 1 851 ? 1.702 -7.645 -33.469 1 97.06 851 GLN A N 1
ATOM 6444 C CA . GLN A 1 851 ? 1.146 -6.312 -33.688 1 97.06 851 GLN A CA 1
ATOM 6445 C C . GLN A 1 851 ? 2.252 -5.281 -33.875 1 97.06 851 GLN A C 1
ATOM 6447 O O . GLN A 1 851 ? 2.125 -4.391 -34.719 1 97.06 851 GLN A O 1
ATOM 6452 N N . PRO A 1 852 ? 3.379 -5.316 -33.125 1 96.75 852 PRO A N 1
ATOM 6453 C CA . PRO A 1 852 ? 4.41 -4.301 -33.344 1 96.75 852 PRO A CA 1
ATOM 6454 C C . PRO A 1 852 ? 4.918 -4.277 -34.781 1 96.75 852 PRO A C 1
ATOM 6456 O O . PRO A 1 852 ? 5.016 -3.209 -35.406 1 96.75 852 PRO A O 1
ATOM 6459 N N . GLU A 1 853 ? 5.227 -5.426 -35.344 1 96.81 853 GLU A N 1
ATOM 6460 C CA . GLU A 1 853 ? 5.699 -5.496 -36.719 1 96.81 853 GLU A CA 1
ATOM 6461 C C . GLU A 1 853 ? 4.629 -5.016 -37.688 1 96.81 853 GLU A C 1
ATOM 6463 O O . GLU A 1 853 ? 4.926 -4.281 -38.625 1 96.81 853 GLU A O 1
ATOM 6468 N N . HIS A 1 854 ? 3.43 -5.453 -37.5 1 96.5 854 HIS A N 1
ATOM 6469 C CA . HIS A 1 854 ? 2.334 -5.027 -38.375 1 96.5 854 HIS A CA 1
ATOM 6470 C C . HIS A 1 854 ? 2.207 -3.508 -38.406 1 96.5 854 HIS A C 1
ATOM 6472 O O . HIS A 1 854 ? 1.959 -2.914 -39.438 1 96.5 854 HIS A O 1
ATOM 6478 N N . LEU A 1 855 ? 2.312 -2.896 -37.25 1 96.06 855 LEU A N 1
ATOM 6479 C CA . LEU A 1 855 ? 2.158 -1.452 -37.125 1 96.06 855 LEU A CA 1
ATOM 6480 C C . LEU A 1 855 ? 3.285 -0.716 -37.844 1 96.06 855 LEU A C 1
ATOM 6482 O O . LEU A 1 855 ? 3.037 0.252 -38.562 1 96.06 855 LEU A O 1
ATOM 6486 N N . VAL A 1 856 ? 4.52 -1.164 -37.594 1 96.5 856 VAL A N 1
ATOM 6487 C CA . VAL A 1 856 ? 5.664 -0.514 -38.219 1 96.5 856 VAL A CA 1
ATOM 6488 C C . VAL A 1 856 ? 5.547 -0.628 -39.75 1 96.5 856 VAL A C 1
ATOM 6490 O O . VAL A 1 856 ? 5.785 0.344 -40.469 1 96.5 856 VAL A O 1
ATOM 6493 N N . ARG A 1 857 ? 5.211 -1.758 -40.25 1 96 857 ARG A N 1
ATOM 6494 C CA . ARG A 1 857 ? 5.051 -1.974 -41.688 1 96 857 ARG A CA 1
ATOM 6495 C C . ARG A 1 857 ? 3.955 -1.081 -42.25 1 96 857 ARG A C 1
ATOM 6497 O O . ARG A 1 857 ? 4.113 -0.504 -43.344 1 96 857 ARG A O 1
ATOM 6504 N N . LYS A 1 858 ? 2.867 -1.024 -41.562 1 94.31 858 LYS A N 1
ATOM 6505 C CA . LYS A 1 858 ? 1.75 -0.193 -42 1 94.31 858 LYS A CA 1
ATOM 6506 C C . LYS A 1 858 ? 2.15 1.278 -42.062 1 94.31 858 LYS A C 1
ATOM 6508 O O . LYS A 1 858 ? 1.822 1.977 -43.031 1 94.31 858 LYS A O 1
ATOM 6513 N N . TYR A 1 859 ? 2.742 1.709 -41.062 1 91.94 859 TYR A N 1
ATOM 6514 C CA . TYR A 1 859 ? 3.15 3.107 -41 1 91.94 859 TYR A CA 1
ATOM 6515 C C . TYR A 1 859 ? 4.188 3.422 -42.062 1 91.94 859 TYR A C 1
ATOM 6517 O O . TYR A 1 859 ? 4.16 4.496 -42.656 1 91.94 859 TYR A O 1
ATOM 6525 N N . ALA A 1 860 ? 5.172 2.557 -42.219 1 91.81 860 ALA A N 1
ATOM 6526 C CA . ALA A 1 860 ? 6.195 2.732 -43.25 1 91.81 860 ALA A CA 1
ATOM 6527 C C . ALA A 1 860 ? 5.57 2.824 -44.625 1 91.81 860 ALA A C 1
ATOM 6529 O O . ALA A 1 860 ? 6.062 3.555 -45.5 1 91.81 860 ALA A O 1
ATOM 6530 N N . ALA A 1 861 ? 4.602 2.168 -44.875 1 87.62 861 ALA A N 1
ATOM 6531 C CA . ALA A 1 861 ? 3.912 2.166 -46.156 1 87.62 861 ALA A CA 1
ATOM 6532 C C . ALA A 1 861 ? 3.223 3.504 -46.438 1 87.62 861 ALA A C 1
ATOM 6534 O O . ALA A 1 861 ? 2.975 3.869 -47.562 1 87.62 861 ALA A O 1
ATOM 6535 N N . GLN A 1 862 ? 2.85 4.195 -45.375 1 82.25 862 GLN A N 1
ATOM 6536 C CA . GLN A 1 862 ? 2.18 5.484 -45.5 1 82.25 862 GLN A CA 1
ATOM 6537 C C . GLN A 1 862 ? 3.182 6.598 -45.781 1 82.25 862 GLN A C 1
ATOM 6539 O O . GLN A 1 862 ? 2.795 7.742 -46.031 1 82.25 862 GLN A O 1
ATOM 6544 N N . GLY A 1 863 ? 4.426 6.398 -46.031 1 69.62 863 GLY A N 1
ATOM 6545 C CA . GLY A 1 863 ? 5.441 7.355 -46.438 1 69.62 863 GLY A CA 1
ATOM 6546 C C . GLY A 1 863 ? 5.98 8.188 -45.281 1 69.62 863 GLY A C 1
ATOM 6547 O O . GLY A 1 863 ? 6.488 9.289 -45.5 1 69.62 863 GLY A O 1
ATOM 6548 N N . VAL A 1 864 ? 5.66 7.996 -44.062 1 58.66 864 VAL A N 1
ATOM 6549 C CA . VAL A 1 864 ? 6.137 8.781 -42.938 1 58.66 864 VAL A CA 1
ATOM 6550 C C . VAL A 1 864 ? 7.285 8.047 -42.25 1 58.66 864 VAL A C 1
ATOM 6552 O O . VAL A 1 864 ? 7.332 6.816 -42.219 1 58.66 864 VAL A O 1
ATOM 6555 N N . MET B 1 1 ? -52.938 -6.867 -66.562 1 19.62 1 MET B N 1
ATOM 6556 C CA . MET B 1 1 ? -51.625 -6.406 -67.062 1 19.62 1 MET B CA 1
ATOM 6557 C C . MET B 1 1 ? -51.188 -5.129 -66.312 1 19.62 1 MET B C 1
ATOM 6559 O O . MET B 1 1 ? -52.031 -4.254 -66.062 1 19.62 1 MET B O 1
ATOM 6563 N N . SER B 1 2 ? -49.844 -5.211 -65.75 1 18.62 2 SER B N 1
ATOM 6564 C CA . SER B 1 2 ? -48.938 -4.961 -64.625 1 18.62 2 SER B CA 1
ATOM 6565 C C . SER B 1 2 ? -48.281 -3.592 -64.75 1 18.62 2 SER B C 1
ATOM 6567 O O . SER B 1 2 ? -47.375 -3.264 -63.969 1 18.62 2 SER B O 1
ATOM 6569 N N . GLN B 1 3 ? -48.906 -2.727 -65.562 1 19.25 3 GLN B N 1
ATOM 6570 C CA . GLN B 1 3 ? -47.938 -1.73 -66 1 19.25 3 GLN B CA 1
ATOM 6571 C C . GLN B 1 3 ? -47.312 -0.957 -64.875 1 19.25 3 GLN B C 1
ATOM 6573 O O . GLN B 1 3 ? -48.031 -0.194 -64.188 1 19.25 3 GLN B O 1
ATOM 6578 N N . LEU B 1 4 ? -46.375 -1.716 -64.062 1 19.62 4 LEU B N 1
ATOM 6579 C CA . LEU B 1 4 ? -45.531 -1.483 -62.906 1 19.62 4 LEU B CA 1
ATOM 6580 C C . LEU B 1 4 ? -44.562 -0.336 -63.156 1 19.62 4 LEU B C 1
ATOM 6582 O O . LEU B 1 4 ? -43.625 -0.47 -63.938 1 19.62 4 LEU B O 1
ATOM 6586 N N . ASP B 1 5 ? -45.188 0.807 -63.5 1 20.44 5 ASP B N 1
ATOM 6587 C CA . ASP B 1 5 ? -44.406 1.959 -63.906 1 20.44 5 ASP B CA 1
ATOM 6588 C C . ASP B 1 5 ? -43.25 2.229 -62.938 1 20.44 5 ASP B C 1
ATOM 6590 O O . ASP B 1 5 ? -43.5 2.365 -61.719 1 20.44 5 ASP B O 1
ATOM 6594 N N . GLN B 1 6 ? -42.094 1.701 -63.25 1 20.05 6 GLN B N 1
ATOM 6595 C CA . GLN B 1 6 ? -40.812 1.627 -62.531 1 20.05 6 GLN B CA 1
ATOM 6596 C C . GLN B 1 6 ? -40.25 3.02 -62.281 1 20.05 6 GLN B C 1
ATOM 6598 O O . GLN B 1 6 ? -39.844 3.717 -63.219 1 20.05 6 GLN B O 1
ATOM 6603 N N . HIS B 1 7 ? -41.062 3.922 -61.656 1 22.47 7 HIS B N 1
ATOM 6604 C CA . HIS B 1 7 ? -40.562 5.281 -61.5 1 22.47 7 HIS B CA 1
ATOM 6605 C C . HIS B 1 7 ? -39.188 5.289 -60.875 1 22.47 7 HIS B C 1
ATOM 6607 O O . HIS B 1 7 ? -38.906 4.543 -59.938 1 22.47 7 HIS B O 1
ATOM 6613 N N . HIS B 1 8 ? -38.156 5.445 -61.688 1 22.62 8 HIS B N 1
ATOM 6614 C CA . HIS B 1 8 ? -36.719 5.516 -61.406 1 22.62 8 HIS B CA 1
ATOM 6615 C C . HIS B 1 8 ? -36.438 6.562 -60.344 1 22.62 8 HIS B C 1
ATOM 6617 O O . HIS B 1 8 ? -36.844 7.715 -60.469 1 22.62 8 HIS B O 1
ATOM 6623 N N . PRO B 1 9 ? -36.469 6.117 -59.062 1 24.16 9 PRO B N 1
ATOM 6624 C CA . PRO B 1 9 ? -36.25 7.082 -58 1 24.16 9 PRO B CA 1
ATOM 6625 C C . PRO B 1 9 ? -35 7.918 -58.188 1 24.16 9 PRO B C 1
ATOM 6627 O O . PRO B 1 9 ? -34 7.426 -58.75 1 24.16 9 PRO B O 1
ATOM 6630 N N . GLN B 1 10 ? -35.156 9.188 -58.531 1 21.75 10 GLN B N 1
ATOM 6631 C CA . GLN B 1 10 ? -34.156 10.234 -58.688 1 21.75 10 GLN B CA 1
ATOM 6632 C C . GLN B 1 10 ? -33.094 10.117 -57.625 1 21.75 10 GLN B C 1
ATOM 6634 O O . GLN B 1 10 ? -33.375 9.867 -56.469 1 21.75 10 GLN B O 1
ATOM 6639 N N . GLN B 1 11 ? -31.906 9.773 -58.031 1 22.23 11 GLN B N 1
ATOM 6640 C CA . GLN B 1 11 ? -30.656 9.648 -57.281 1 22.23 11 GLN B CA 1
ATOM 6641 C C . GLN B 1 11 ? -30.375 10.891 -56.438 1 22.23 11 GLN B C 1
ATOM 6643 O O . GLN B 1 11 ? -30.234 11.992 -57 1 22.23 11 GLN B O 1
ATOM 6648 N N . GLU B 1 12 ? -31.109 11.055 -55.281 1 24.19 12 GLU B N 1
ATOM 6649 C CA . GLU B 1 12 ? -30.797 12.195 -54.438 1 24.19 12 GLU B CA 1
ATOM 6650 C C . GLU B 1 12 ? -29.297 12.305 -54.188 1 24.19 12 GLU B C 1
ATOM 6652 O O . GLU B 1 12 ? -28.641 11.32 -53.875 1 24.19 12 GLU B O 1
ATOM 6657 N N . GLU B 1 13 ? -28.703 13.227 -54.844 1 23.78 13 GLU B N 1
ATOM 6658 C CA . GLU B 1 13 ? -27.297 13.578 -54.656 1 23.78 13 GLU B CA 1
ATOM 6659 C C . GLU B 1 13 ? -26.953 13.703 -53.188 1 23.78 13 GLU B C 1
ATOM 6661 O O . GLU B 1 13 ? -27.641 14.414 -52.438 1 23.78 13 GLU B O 1
ATOM 6666 N N . LYS B 1 14 ? -26.297 12.602 -52.656 1 29.28 14 LYS B N 1
ATOM 6667 C CA . LYS B 1 14 ? -25.891 12.586 -51.25 1 29.28 14 LYS B CA 1
ATOM 6668 C C . LYS B 1 14 ? -25.109 13.844 -50.875 1 29.28 14 LYS B C 1
ATOM 6670 O O . LYS B 1 14 ? -24.172 14.227 -51.594 1 29.28 14 LYS B O 1
ATOM 6675 N N . PRO B 1 15 ? -25.812 14.68 -50.094 1 28.3 15 PRO B N 1
ATOM 6676 C CA . PRO B 1 15 ? -25.078 15.852 -49.594 1 28.3 15 PRO B CA 1
ATOM 6677 C C . PRO B 1 15 ? -23.641 15.531 -49.219 1 28.3 15 PRO B C 1
ATOM 6679 O O . PRO B 1 15 ? -23.344 14.391 -48.844 1 28.3 15 PRO B O 1
ATOM 6682 N N . SER B 1 16 ? -22.734 16.328 -49.812 1 27.78 16 SER B N 1
ATOM 6683 C CA . SER B 1 16 ? -21.297 16.281 -49.531 1 27.78 16 SER B CA 1
ATOM 6684 C C . SER B 1 16 ? -21.031 16.172 -48.031 1 27.78 16 SER B C 1
ATOM 6686 O O . SER B 1 16 ? -21.688 16.828 -47.219 1 27.78 16 SER B O 1
ATOM 6688 N N . GLN B 1 17 ? -20.625 14.984 -47.656 1 28.08 17 GLN B N 1
ATOM 6689 C CA . GLN B 1 17 ? -20.234 14.703 -46.25 1 28.08 17 GLN B CA 1
ATOM 6690 C C . GLN B 1 17 ? -19.375 15.82 -45.688 1 28.08 17 GLN B C 1
ATOM 6692 O O . GLN B 1 17 ? -18.438 16.281 -46.344 1 28.08 17 GLN B O 1
ATOM 6697 N N . PRO B 1 18 ? -20 16.625 -44.781 1 28.61 18 PRO B N 1
ATOM 6698 C CA . PRO B 1 18 ? -19.172 17.688 -44.188 1 28.61 18 PRO B CA 1
ATOM 6699 C C . PRO B 1 18 ? -17.75 17.219 -43.875 1 28.61 18 PRO B C 1
ATOM 6701 O O . PRO B 1 18 ? -17.547 16.031 -43.594 1 28.61 18 PRO B O 1
ATOM 6704 N N . GLN B 1 19 ? -16.797 17.875 -44.469 1 28.12 19 GLN B N 1
ATOM 6705 C CA . GLN B 1 19 ? -15.375 17.641 -44.188 1 28.12 19 GLN B CA 1
ATOM 6706 C C . GLN B 1 19 ? -15.133 17.5 -42.688 1 28.12 19 GLN B C 1
ATOM 6708 O O . GLN B 1 19 ? -15.648 18.281 -41.875 1 28.12 19 GLN B O 1
ATOM 6713 N N . PRO B 1 20 ? -14.773 16.297 -42.281 1 30.31 20 PRO B N 1
ATOM 6714 C CA . PRO B 1 20 ? -14.531 16.156 -40.844 1 30.31 20 PRO B CA 1
ATOM 6715 C C . PRO B 1 20 ? -13.664 17.281 -40.281 1 30.31 20 PRO B C 1
ATOM 6717 O O . PRO B 1 20 ? -12.68 17.688 -40.906 1 30.31 20 PRO B O 1
ATOM 6720 N N . GLN B 1 21 ? -14.266 18.188 -39.625 1 28.72 21 GLN B N 1
ATOM 6721 C CA . GLN B 1 21 ? -13.539 19.266 -38.938 1 28.72 21 GLN B CA 1
ATOM 6722 C C . GLN B 1 21 ? -12.234 18.75 -38.344 1 28.72 21 GLN B C 1
ATOM 6724 O O . GLN B 1 21 ? -12.156 17.609 -37.875 1 28.72 21 GLN B O 1
ATOM 6729 N N . PRO B 1 22 ? -11.156 19.359 -38.688 1 29.98 22 PRO B N 1
ATOM 6730 C CA . PRO B 1 22 ? -9.852 18.953 -38.156 1 29.98 22 PRO B CA 1
ATOM 6731 C C . PRO B 1 22 ? -9.906 18.594 -36.688 1 29.98 22 PRO B C 1
ATOM 6733 O O . PRO B 1 22 ? -10.555 19.312 -35.906 1 29.98 22 PRO B O 1
ATOM 6736 N N . SER B 1 23 ? -9.867 17.406 -36.344 1 33.66 23 SER B N 1
ATOM 6737 C CA . SER B 1 23 ? -9.828 16.938 -34.969 1 33.66 23 SER B CA 1
ATOM 6738 C C . SER B 1 23 ? -8.828 17.734 -34.125 1 33.66 23 SER B C 1
ATOM 6740 O O . SER B 1 23 ? -7.625 17.672 -34.375 1 33.66 23 SER B O 1
ATOM 6742 N N . THR B 1 24 ? -9.008 18.953 -33.781 1 35.09 24 THR B N 1
ATOM 6743 C CA . THR B 1 24 ? -8.219 19.781 -32.875 1 35.09 24 THR B CA 1
ATOM 6744 C C . THR B 1 24 ? -7.703 18.969 -31.688 1 35.09 24 THR B C 1
ATOM 6746 O O . THR B 1 24 ? -8.484 18.375 -30.953 1 35.09 24 THR B O 1
ATOM 6749 N N . VAL B 1 25 ? -6.59 18.438 -31.828 1 42.59 25 VAL B N 1
ATOM 6750 C CA . VAL B 1 25 ? -5.875 17.797 -30.734 1 42.59 25 VAL B CA 1
ATOM 6751 C C . VAL B 1 25 ? -6.074 18.609 -29.453 1 42.59 25 VAL B C 1
ATOM 6753 O O . VAL B 1 25 ? -5.66 19.766 -29.375 1 42.59 25 VAL B O 1
ATOM 6756 N N . LEU B 1 26 ? -6.945 18.359 -28.594 1 56.28 26 LEU B N 1
ATOM 6757 C CA . LEU B 1 26 ? -7.266 19.078 -27.359 1 56.28 26 LEU B CA 1
ATOM 6758 C C . LEU B 1 26 ? -6.059 19.109 -26.422 1 56.28 26 LEU B C 1
ATOM 6760 O O . LEU B 1 26 ? -5.414 18.078 -26.203 1 56.28 26 LEU B O 1
ATOM 6764 N N . GLU B 1 27 ? -5.457 20.266 -26.125 1 79.75 27 GLU B N 1
ATOM 6765 C CA . GLU B 1 27 ? -4.418 20.484 -25.125 1 79.75 27 GLU B CA 1
ATOM 6766 C C . GLU B 1 27 ? -4.758 19.812 -23.812 1 79.75 27 GLU B C 1
ATOM 6768 O O . GLU B 1 27 ? -5.93 19.703 -23.438 1 79.75 27 GLU B O 1
ATOM 6773 N N . THR B 1 28 ? -3.764 19.266 -23.234 1 87.75 28 THR B N 1
ATOM 6774 C CA . THR B 1 28 ? -3.992 18.688 -21.906 1 87.75 28 THR B CA 1
ATOM 6775 C C . THR B 1 28 ? -4.152 19.797 -20.859 1 87.75 28 THR B C 1
ATOM 6777 O O . THR B 1 28 ? -3.668 20.906 -21.047 1 87.75 28 THR B O 1
ATOM 6780 N N . VAL B 1 29 ? -4.867 19.516 -19.875 1 93.81 29 VAL B N 1
ATOM 6781 C CA . VAL B 1 29 ? -5.086 20.484 -18.797 1 93.81 29 VAL B CA 1
ATOM 6782 C C . VAL B 1 29 ? -3.75 20.859 -18.156 1 93.81 29 VAL B C 1
ATOM 6784 O O . VAL B 1 29 ? -3.553 22 -17.75 1 93.81 29 VAL B O 1
ATOM 6787 N N . GLY B 1 30 ? -2.781 19.969 -18.172 1 93 30 GLY B N 1
ATOM 6788 C CA . GLY B 1 30 ? -1.445 20.281 -17.688 1 93 30 GLY B CA 1
ATOM 6789 C C . GLY B 1 30 ? -0.784 21.406 -18.438 1 93 30 GLY B C 1
ATOM 6790 O O . GLY B 1 30 ? -0.195 22.312 -17.844 1 93 30 GLY B O 1
ATOM 6791 N N . VAL B 1 31 ? -0.925 21.391 -19.672 1 92.31 31 VAL B N 1
ATOM 6792 C CA . VAL B 1 31 ? -0.356 22.438 -20.531 1 92.31 31 VAL B CA 1
ATOM 6793 C C . VAL B 1 31 ? -1.096 23.75 -20.297 1 92.31 31 VAL B C 1
ATOM 6795 O O . VAL B 1 31 ? -0.476 24.828 -20.234 1 92.31 31 VAL B O 1
ATOM 6798 N N . LEU B 1 32 ? -2.348 23.625 -20.156 1 95.44 32 LEU B N 1
ATOM 6799 C CA . LEU B 1 32 ? -3.164 24.812 -19.938 1 95.44 32 LEU B CA 1
ATOM 6800 C C . LEU B 1 32 ? -2.781 25.5 -18.641 1 95.44 32 LEU B C 1
ATOM 6802 O O . LEU B 1 32 ? -2.805 26.734 -18.547 1 95.44 32 LEU B O 1
ATOM 6806 N N . TYR B 1 33 ? -2.41 24.797 -17.641 1 96.38 33 TYR B N 1
ATOM 6807 C CA . TYR B 1 33 ? -2.055 25.359 -16.344 1 96.38 33 TYR B CA 1
ATOM 6808 C C . TYR B 1 33 ? -0.581 25.75 -16.297 1 96.38 33 TYR B C 1
ATOM 6810 O O . TYR B 1 33 ? -0.175 26.594 -15.5 1 96.38 33 TYR B O 1
ATOM 6818 N N . SER B 1 34 ? 0.236 25.141 -17.094 1 93.75 34 SER B N 1
ATOM 6819 C CA . SER B 1 34 ? 1.637 25.531 -17.156 1 93.75 34 SER B CA 1
ATOM 6820 C C . SER B 1 34 ? 1.799 26.844 -17.922 1 93.75 34 SER B C 1
ATOM 6822 O O . SER B 1 34 ? 2.795 27.547 -17.75 1 93.75 34 SER B O 1
ATOM 6824 N N . ASN B 1 35 ? 0.79 27.156 -18.688 1 92.88 35 ASN B N 1
ATOM 6825 C CA . ASN B 1 35 ? 0.836 28.359 -19.5 1 92.88 35 ASN B CA 1
ATOM 6826 C C . ASN B 1 35 ? -0.19 29.391 -19.047 1 92.88 35 ASN B C 1
ATOM 6828 O O . ASN B 1 35 ? -0.954 29.922 -19.844 1 92.88 35 ASN B O 1
ATOM 6832 N N . MET B 1 36 ? -0.174 29.656 -17.781 1 95.5 36 MET B N 1
ATOM 6833 C CA . MET B 1 36 ? -1.057 30.688 -17.25 1 95.5 36 MET B CA 1
ATOM 6834 C C . MET B 1 36 ? -0.602 32.062 -17.703 1 95.5 36 MET B C 1
ATOM 6836 O O . MET B 1 36 ? 0.334 32.656 -17.141 1 95.5 36 MET B O 1
ATOM 6840 N N . GLU B 1 37 ? -1.269 32.75 -18.516 1 93.88 37 GLU B N 1
ATOM 6841 C CA . GLU B 1 37 ? -0.844 33.969 -19.172 1 93.88 37 GLU B CA 1
ATOM 6842 C C . GLU B 1 37 ? -1.009 35.188 -18.25 1 93.88 37 GLU B C 1
ATOM 6844 O O . GLU B 1 37 ? -0.399 36.219 -18.469 1 93.88 37 GLU B O 1
ATOM 6849 N N . HIS B 1 38 ? -1.771 35.094 -17.25 1 94.12 38 HIS B N 1
ATOM 6850 C CA . HIS B 1 38 ? -2.092 36.219 -16.391 1 94.12 38 HIS B CA 1
ATOM 6851 C C . HIS B 1 38 ? -1.155 36.281 -15.188 1 94.12 38 HIS B C 1
ATOM 6853 O O . HIS B 1 38 ? -1.38 37.062 -14.258 1 94.12 38 HIS B O 1
ATOM 6859 N N . VAL B 1 39 ? -0.129 35.438 -15.117 1 97.06 39 VAL B N 1
ATOM 6860 C CA . VAL B 1 39 ? 0.837 35.469 -14.023 1 97.06 39 VAL B CA 1
ATOM 6861 C C . VAL B 1 39 ? 2.246 35.656 -14.578 1 97.06 39 VAL B C 1
ATOM 6863 O O . VAL B 1 39 ? 2.449 35.625 -15.797 1 97.06 39 VAL B O 1
ATOM 6866 N N . SER B 1 40 ? 3.266 35.938 -13.766 1 97.38 40 SER B N 1
ATOM 6867 C CA . SER B 1 40 ? 4.648 36.188 -14.164 1 97.38 40 SER B CA 1
ATOM 6868 C C . SER B 1 40 ? 5.316 34.906 -14.664 1 97.38 40 SER B C 1
ATOM 6870 O O . SER B 1 40 ? 4.797 33.812 -14.461 1 97.38 40 SER B O 1
ATOM 6872 N N . SER B 1 41 ? 6.422 35.062 -15.289 1 96.81 41 SER B N 1
ATOM 6873 C CA . SER B 1 41 ? 7.203 33.938 -15.781 1 96.81 41 SER B CA 1
ATOM 6874 C C . SER B 1 41 ? 7.695 33.062 -14.633 1 96.81 41 SER B C 1
ATOM 6876 O O . SER B 1 41 ? 7.805 31.859 -14.766 1 96.81 41 SER B O 1
ATOM 6878 N N . ALA B 1 42 ? 7.965 33.688 -13.547 1 96.88 42 ALA B N 1
ATOM 6879 C CA . ALA B 1 42 ? 8.438 32.938 -12.383 1 96.88 42 ALA B CA 1
ATOM 6880 C C . ALA B 1 42 ? 7.344 32.031 -11.836 1 96.88 42 ALA B C 1
ATOM 6882 O O . ALA B 1 42 ? 7.609 30.875 -11.461 1 96.88 42 ALA B O 1
ATOM 6883 N N . ALA B 1 43 ? 6.176 32.5 -11.773 1 97.38 43 ALA B N 1
ATOM 6884 C CA . ALA B 1 43 ? 5.043 31.703 -11.32 1 97.38 43 ALA B CA 1
ATOM 6885 C C . ALA B 1 43 ? 4.766 30.562 -12.289 1 97.38 43 ALA B C 1
ATOM 6887 O O . ALA B 1 43 ? 4.41 29.453 -11.867 1 97.38 43 ALA B O 1
ATOM 6888 N N . ARG B 1 44 ? 4.918 30.828 -13.586 1 97.31 44 ARG B N 1
ATOM 6889 C CA . ARG B 1 44 ? 4.73 29.781 -14.586 1 97.31 44 ARG B CA 1
ATOM 6890 C C . ARG B 1 44 ? 5.777 28.672 -14.43 1 97.31 44 ARG B C 1
ATOM 6892 O O . ARG B 1 44 ? 5.469 27.5 -14.555 1 97.31 44 ARG B O 1
ATOM 6899 N N . ARG B 1 45 ? 6.961 29.062 -14.188 1 96.31 45 ARG B N 1
ATOM 6900 C CA . ARG B 1 45 ? 8.031 28.094 -13.992 1 96.31 45 ARG B CA 1
ATOM 6901 C C . ARG B 1 45 ? 7.754 27.219 -12.773 1 96.31 45 ARG B C 1
ATOM 6903 O O . ARG B 1 45 ? 8.102 26.031 -12.758 1 96.31 45 ARG B O 1
ATOM 6910 N N . LEU B 1 46 ? 7.238 27.828 -11.766 1 96.69 46 LEU B N 1
ATOM 6911 C CA . LEU B 1 46 ? 6.875 27.062 -10.578 1 96.69 46 LEU B CA 1
ATOM 6912 C C . LEU B 1 46 ? 5.816 26.016 -10.906 1 96.69 46 LEU B C 1
ATOM 6914 O O . LEU B 1 46 ? 5.922 24.875 -10.469 1 96.69 46 LEU B O 1
ATOM 6918 N N . MET B 1 47 ? 4.816 26.375 -11.703 1 96.5 47 MET B N 1
ATOM 6919 C CA . MET B 1 47 ? 3.777 25.438 -12.109 1 96.5 47 MET B CA 1
ATOM 6920 C C . MET B 1 47 ? 4.355 24.328 -12.977 1 96.5 47 MET B C 1
ATOM 6922 O O . MET B 1 47 ? 3.975 23.156 -12.844 1 96.5 47 MET B O 1
ATOM 6926 N N . GLU B 1 48 ? 5.207 24.719 -13.828 1 94.94 48 GLU B N 1
ATOM 6927 C CA . GLU B 1 48 ? 5.879 23.734 -14.664 1 94.94 48 GLU B CA 1
ATOM 6928 C C . GLU B 1 48 ? 6.68 22.734 -13.828 1 94.94 48 GLU B C 1
ATOM 6930 O O . GLU B 1 48 ? 6.742 21.547 -14.148 1 94.94 48 GLU B O 1
ATOM 6935 N N . ARG B 1 49 ? 7.324 23.203 -12.812 1 92.88 49 ARG B N 1
ATOM 6936 C CA . ARG B 1 49 ? 8.062 22.328 -11.914 1 92.88 49 ARG B CA 1
ATOM 6937 C C . ARG B 1 49 ? 7.141 21.297 -11.273 1 92.88 49 ARG B C 1
ATOM 6939 O O . ARG B 1 49 ? 7.48 20.109 -11.203 1 92.88 49 ARG B O 1
ATOM 6946 N N . TYR B 1 50 ? 6.027 21.766 -10.812 1 93.75 50 TYR B N 1
ATOM 6947 C CA . TYR B 1 50 ? 5.082 20.828 -10.242 1 93.75 50 TYR B CA 1
ATOM 6948 C C . TYR B 1 50 ? 4.637 19.797 -11.281 1 93.75 50 TYR B C 1
ATOM 6950 O O . TYR B 1 50 ? 4.605 18.594 -11 1 93.75 50 TYR B O 1
ATOM 6958 N N . ILE B 1 51 ? 4.246 20.25 -12.445 1 91.69 51 ILE B N 1
ATOM 6959 C CA . ILE B 1 51 ? 3.592 19.438 -13.469 1 91.69 51 ILE B CA 1
ATOM 6960 C C . ILE B 1 51 ? 4.594 18.453 -14.062 1 91.69 51 ILE B C 1
ATOM 6962 O O . ILE B 1 51 ? 4.293 17.266 -14.211 1 91.69 51 ILE B O 1
ATOM 6966 N N . SER B 1 52 ? 5.766 18.922 -14.367 1 83.94 52 SER B N 1
ATOM 6967 C CA . SER B 1 52 ? 6.719 18.094 -15.117 1 83.94 52 SER B CA 1
ATOM 6968 C C . SER B 1 52 ? 7.945 17.766 -14.281 1 83.94 52 SER B C 1
ATOM 6970 O O . SER B 1 52 ? 8.828 17.031 -14.727 1 83.94 52 SER B O 1
ATOM 6972 N N . GLY B 1 53 ? 8.031 18.375 -13.102 1 85.31 53 GLY B N 1
ATOM 6973 C CA . GLY B 1 53 ? 9.219 18.203 -12.273 1 85.31 53 GLY B CA 1
ATOM 6974 C C . GLY B 1 53 ? 8.961 17.328 -11.055 1 85.31 53 GLY B C 1
ATOM 6975 O O . GLY B 1 53 ? 8.438 16.219 -11.172 1 85.31 53 GLY B O 1
ATOM 6976 N N . ASP B 1 54 ? 9.273 17.812 -9.914 1 87.62 54 ASP B N 1
ATOM 6977 C CA . ASP B 1 54 ? 9.312 17 -8.703 1 87.62 54 ASP B CA 1
ATOM 6978 C C . ASP B 1 54 ? 8.055 17.203 -7.863 1 87.62 54 ASP B C 1
ATOM 6980 O O . ASP B 1 54 ? 8.023 16.828 -6.691 1 87.62 54 ASP B O 1
ATOM 6984 N N . GLY B 1 55 ? 7.043 17.75 -8.484 1 91.31 55 GLY B N 1
ATOM 6985 C CA . GLY B 1 55 ? 5.793 17.875 -7.758 1 91.31 55 GLY B CA 1
ATOM 6986 C C . GLY B 1 55 ? 5.188 16.547 -7.371 1 91.31 55 GLY B C 1
ATOM 6987 O O . GLY B 1 55 ? 5.293 15.57 -8.117 1 91.31 55 GLY B O 1
ATOM 6988 N N . VAL B 1 56 ? 4.574 16.484 -6.129 1 91.5 56 VAL B N 1
ATOM 6989 C CA . VAL B 1 56 ? 3.936 15.266 -5.652 1 91.5 56 VAL B CA 1
ATOM 6990 C C . VAL B 1 56 ? 2.621 15.609 -4.953 1 91.5 56 VAL B C 1
ATOM 6992 O O . VAL B 1 56 ? 2.393 16.766 -4.578 1 91.5 56 VAL B O 1
ATOM 6995 N N . ILE B 1 57 ? 1.755 14.648 -4.789 1 93.56 57 ILE B N 1
ATOM 6996 C CA . ILE B 1 57 ? 0.512 14.789 -4.039 1 93.56 57 ILE B CA 1
ATOM 6997 C C . ILE B 1 57 ? 0.662 14.148 -2.666 1 93.56 57 ILE B C 1
ATOM 6999 O O . ILE B 1 57 ? 1.295 13.094 -2.533 1 93.56 57 ILE B O 1
ATOM 7003 N N . VAL B 1 58 ? 0.166 14.859 -1.639 1 94.88 58 VAL B N 1
ATOM 7004 C CA . VAL B 1 58 ? 0.165 14.359 -0.268 1 94.88 58 VAL B CA 1
ATOM 7005 C C . VAL B 1 58 ? -1.271 14.234 0.238 1 94.88 58 VAL B C 1
ATOM 7007 O O . VAL B 1 58 ? -2.117 15.078 -0.073 1 94.88 58 VAL B O 1
ATOM 7010 N N . GLY B 1 59 ? -1.556 13.148 0.943 1 94.88 59 GLY B N 1
ATOM 7011 C CA . GLY B 1 59 ? -2.877 12.938 1.511 1 94.88 59 GLY B CA 1
ATOM 7012 C C . GLY B 1 59 ? -2.838 12.508 2.965 1 94.88 59 GLY B C 1
ATOM 7013 O O . GLY B 1 59 ? -1.812 12.016 3.445 1 94.88 59 GLY B O 1
ATOM 7014 N N . TRP B 1 60 ? -3.998 12.727 3.674 1 94.94 60 TRP B N 1
ATOM 7015 C CA . TRP B 1 60 ? -4.133 12.281 5.059 1 94.94 60 TRP B CA 1
ATOM 7016 C C . TRP B 1 60 ? -5.598 12.234 5.473 1 94.94 60 TRP B C 1
ATOM 7018 O O . TRP B 1 60 ? -6.465 12.773 4.781 1 94.94 60 TRP B O 1
ATOM 7028 N N . GLY B 1 61 ? -5.84 11.562 6.574 1 94.06 61 GLY B N 1
ATOM 7029 C CA . GLY B 1 61 ? -7.172 11.508 7.16 1 94.06 61 GLY B CA 1
ATOM 7030 C C .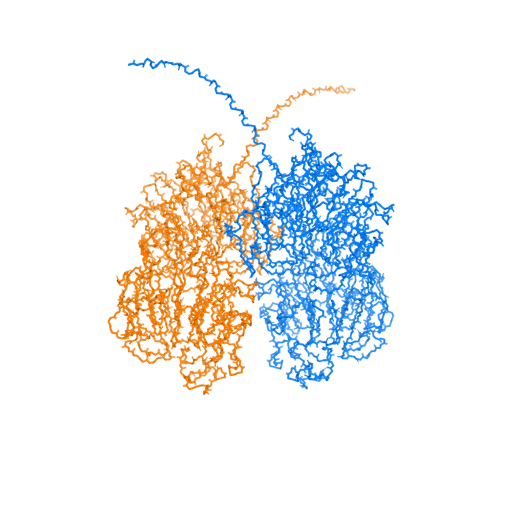 GLY B 1 61 ? -7.867 10.18 6.93 1 94.06 61 GLY B C 1
ATOM 7031 O O . GLY B 1 61 ? -7.223 9.133 6.887 1 94.06 61 GLY B O 1
ATOM 7032 N N . PHE B 1 62 ? -9.227 10.289 6.871 1 92.88 62 PHE B N 1
ATOM 7033 C CA . PHE B 1 62 ? -10.102 9.125 6.758 1 92.88 62 PHE B CA 1
ATOM 7034 C C . PHE B 1 62 ? -9.891 8.414 5.426 1 92.88 62 PHE B C 1
ATOM 7036 O O . PHE B 1 62 ? -9.82 9.062 4.379 1 92.88 62 PHE B O 1
ATOM 7043 N N . CYS B 1 63 ? -9.742 7 5.477 1 91.5 63 CYS B N 1
ATOM 7044 C CA . CYS B 1 63 ? -9.461 6.266 4.246 1 91.5 63 CYS B CA 1
ATOM 7045 C C . CYS B 1 63 ? -10.062 4.863 4.301 1 91.5 63 CYS B C 1
ATOM 7047 O O . CYS B 1 63 ? -9.656 3.982 3.541 1 91.5 63 CYS B O 1
ATOM 7049 N N . ARG B 1 64 ? -11.055 4.641 5.082 1 86.81 64 ARG B N 1
ATOM 7050 C CA . ARG B 1 64 ? -11.617 3.312 5.289 1 86.81 64 ARG B CA 1
ATOM 7051 C C . ARG B 1 64 ? -12.328 2.82 4.031 1 86.81 64 ARG B C 1
ATOM 7053 O O . ARG B 1 64 ? -12.422 1.612 3.799 1 86.81 64 ARG B O 1
ATOM 7060 N N . ASN B 1 65 ? -12.875 3.754 3.266 1 92 65 ASN B N 1
ATOM 7061 C CA . ASN B 1 65 ? -13.523 3.375 2.014 1 92 65 ASN B CA 1
ATOM 7062 C C . ASN B 1 65 ? -12.617 3.639 0.813 1 92 65 ASN B C 1
ATOM 7064 O O . ASN B 1 65 ? -13.047 3.494 -0.334 1 92 65 ASN B O 1
ATOM 7068 N N . GLY B 1 66 ? -11.406 4.137 1.06 1 91.81 66 GLY B N 1
ATOM 7069 C CA . GLY B 1 66 ? -10.453 4.387 -0.007 1 91.81 66 GLY B CA 1
ATOM 7070 C C . GLY B 1 66 ? -10.414 5.836 -0.454 1 91.81 66 GLY B C 1
ATOM 7071 O O . GLY B 1 66 ? -10.031 6.133 -1.587 1 91.81 66 GLY B O 1
ATOM 7072 N N . GLU B 1 67 ? -10.758 6.785 0.335 1 95.12 67 GLU B N 1
ATOM 7073 C CA . GLU B 1 67 ? -10.906 8.195 -0.018 1 95.12 67 GLU B CA 1
ATOM 7074 C C . GLU B 1 67 ? -9.594 8.773 -0.535 1 95.12 67 GLU B C 1
ATOM 7076 O O . GLU B 1 67 ? -9.594 9.797 -1.23 1 95.12 67 GLU B O 1
ATOM 7081 N N . LEU B 1 68 ? -8.461 8.117 -0.179 1 92.88 68 LEU B N 1
ATOM 7082 C CA . LEU B 1 68 ? -7.156 8.664 -0.547 1 92.88 68 LEU B CA 1
ATOM 7083 C C . LEU B 1 68 ? -6.547 7.879 -1.704 1 92.88 68 LEU B C 1
ATOM 7085 O O . LEU B 1 68 ? -5.5 8.258 -2.234 1 92.88 68 LEU B O 1
ATOM 7089 N N . GLY B 1 69 ? -7.16 6.75 -2.092 1 89.44 69 GLY B N 1
ATOM 7090 C CA . GLY B 1 69 ? -6.73 5.992 -3.256 1 89.44 69 GLY B CA 1
ATOM 7091 C C . GLY B 1 69 ? -5.383 5.32 -3.064 1 89.44 69 GLY B C 1
ATOM 7092 O O . GLY B 1 69 ? -4.586 5.238 -4.004 1 89.44 69 GLY B O 1
ATOM 7093 N N . THR B 1 70 ? -5.07 4.805 -1.881 1 82.19 70 THR B N 1
ATOM 7094 C CA . THR B 1 70 ? -3.758 4.246 -1.568 1 82.19 70 THR B CA 1
ATOM 7095 C C . THR B 1 70 ? -3.746 2.738 -1.794 1 82.19 70 THR B C 1
ATOM 7097 O O . THR B 1 70 ? -2.73 2.078 -1.562 1 82.19 70 THR B O 1
ATOM 7100 N N . ASN B 1 71 ? -4.879 2.127 -2.146 1 76.75 71 ASN B N 1
ATOM 7101 C CA . ASN B 1 71 ? -5.082 0.691 -2.305 1 76.75 71 ASN B CA 1
ATOM 7102 C C . ASN B 1 71 ? -5.273 -0.001 -0.959 1 76.75 71 ASN B C 1
ATOM 7104 O O . ASN B 1 71 ? -5.512 -1.209 -0.905 1 76.75 71 ASN B O 1
ATOM 7108 N N . PHE B 1 72 ? -5.238 0.811 0.112 1 73.62 72 PHE B N 1
ATOM 7109 C CA . PHE B 1 72 ? -5.449 0.278 1.453 1 73.62 72 PHE B CA 1
ATOM 7110 C C . PHE B 1 72 ? -6.645 0.95 2.121 1 73.62 72 PHE B C 1
ATOM 7112 O O . PHE B 1 72 ? -7.102 2.004 1.672 1 73.62 72 PHE B O 1
ATOM 7119 N N . ARG B 1 73 ? -7.109 0.324 3.191 1 80 73 ARG B N 1
ATOM 7120 C CA . ARG B 1 73 ? -8.305 0.82 3.867 1 80 73 ARG B CA 1
ATOM 7121 C C . ARG B 1 73 ? -7.984 1.271 5.289 1 80 73 ARG B C 1
ATOM 7123 O O . ARG B 1 73 ? -8.805 1.118 6.195 1 80 73 ARG B O 1
ATOM 7130 N N . TYR B 1 74 ? -6.848 1.807 5.445 1 78.38 74 TYR B N 1
ATOM 7131 C CA . TYR B 1 74 ? -6.547 2.338 6.77 1 78.38 74 TYR B CA 1
ATOM 7132 C C . TYR B 1 74 ? -6.324 3.846 6.715 1 78.38 74 TYR B C 1
ATOM 7134 O O . TYR B 1 74 ? -5.898 4.379 5.688 1 78.38 74 TYR B O 1
ATOM 7142 N N . ASN B 1 75 ? -6.594 4.469 7.781 1 87.25 75 ASN B N 1
ATOM 7143 C CA . ASN B 1 75 ? -6.445 5.914 7.879 1 87.25 75 ASN B CA 1
ATOM 7144 C C . ASN B 1 75 ? -4.98 6.336 7.852 1 87.25 75 ASN B C 1
ATOM 7146 O O . ASN B 1 75 ? -4.113 5.605 8.328 1 87.25 75 ASN B O 1
ATOM 7150 N N . LEU B 1 76 ? -4.68 7.457 7.27 1 88.06 76 LEU B N 1
ATOM 7151 C CA . LEU B 1 76 ? -3.365 8.086 7.355 1 88.06 76 LEU B CA 1
ATOM 7152 C C . LEU B 1 76 ? -3.369 9.211 8.383 1 88.06 76 LEU B C 1
ATOM 7154 O O . LEU B 1 76 ? -3.818 10.32 8.086 1 88.06 76 LEU B O 1
ATOM 7158 N N . ILE B 1 77 ? -2.816 8.984 9.445 1 86.25 77 ILE B N 1
ATOM 7159 C CA . ILE B 1 77 ? -2.84 9.938 10.547 1 86.25 77 ILE B CA 1
ATOM 7160 C C . ILE B 1 77 ? -1.824 11.047 10.289 1 86.25 77 ILE B C 1
ATOM 7162 O O . ILE B 1 77 ? -2.027 12.195 10.703 1 86.25 77 ILE B O 1
ATOM 7166 N N . THR B 1 78 ? -0.749 10.695 9.625 1 89.38 78 THR B N 1
ATOM 7167 C CA . THR B 1 78 ? 0.291 11.625 9.211 1 89.38 78 THR B CA 1
ATOM 7168 C C . THR B 1 78 ? 0.271 11.812 7.695 1 89.38 78 THR B C 1
ATOM 7170 O O . THR B 1 78 ? 0.175 10.836 6.945 1 89.38 78 THR B O 1
ATOM 7173 N N . PRO B 1 79 ? 0.345 13.109 7.27 1 92.56 79 PRO B N 1
ATOM 7174 C CA . PRO B 1 79 ? 0.37 13.32 5.82 1 92.56 79 PRO B CA 1
ATOM 7175 C C . PRO B 1 79 ? 1.52 12.578 5.141 1 92.56 79 PRO B C 1
ATOM 7177 O O . PRO B 1 79 ? 2.666 12.672 5.586 1 92.56 79 PRO B O 1
ATOM 7180 N N . MET B 1 80 ? 1.237 11.867 4.055 1 90 80 MET B N 1
ATOM 7181 C CA . MET B 1 80 ? 2.229 11.094 3.312 1 90 80 MET B CA 1
ATOM 7182 C C . MET B 1 80 ? 2.021 11.25 1.81 1 90 80 MET B C 1
ATOM 7184 O O . MET B 1 80 ? 0.909 11.523 1.357 1 90 80 MET B O 1
ATOM 7188 N N . MET B 1 81 ? 3.127 11.047 1.112 1 88.38 81 MET B N 1
ATOM 7189 C CA . MET B 1 81 ? 3.041 11.047 -0.345 1 88.38 81 MET B CA 1
ATOM 7190 C C . MET B 1 81 ? 2.164 9.898 -0.841 1 88.38 81 MET B C 1
ATOM 7192 O O . MET B 1 81 ? 2.301 8.766 -0.382 1 88.38 81 MET B O 1
ATOM 7196 N N . ILE B 1 82 ? 1.247 10.32 -1.71 1 84.25 82 ILE B N 1
ATOM 7197 C CA . ILE B 1 82 ? 0.384 9.305 -2.303 1 84.25 82 ILE B CA 1
ATOM 7198 C C . ILE B 1 82 ? 0.623 9.242 -3.811 1 84.25 82 ILE B C 1
ATOM 7200 O O . ILE B 1 82 ? 1.038 10.227 -4.422 1 84.25 82 ILE B O 1
ATOM 7204 N N . GLY B 1 83 ? 0.736 8.016 -4.398 1 72.69 83 GLY B N 1
ATOM 7205 C CA . GLY B 1 83 ? 0.925 7.832 -5.828 1 72.69 83 GLY B CA 1
ATOM 7206 C C . GLY B 1 83 ? -0.38 7.676 -6.586 1 72.69 83 GLY B C 1
ATOM 7207 O O . GLY B 1 83 ? -1.439 7.5 -5.98 1 72.69 83 GLY B O 1
ATOM 7208 N N . GLY B 1 84 ? -0.433 8.023 -7.859 1 67.44 84 GLY B N 1
ATOM 7209 C CA . GLY B 1 84 ? -1.641 7.855 -8.648 1 67.44 84 GLY B CA 1
ATOM 7210 C C . GLY B 1 84 ? -1.364 7.719 -10.141 1 67.44 84 GLY B C 1
ATOM 7211 O O . GLY B 1 84 ? -0.216 7.828 -10.57 1 67.44 84 GLY B O 1
ATOM 7212 N N . HIS B 1 85 ? -2.469 7.34 -10.852 1 63.28 85 HIS B N 1
ATOM 7213 C CA . HIS B 1 85 ? -2.516 7.109 -12.289 1 63.28 85 HIS B CA 1
ATOM 7214 C C . HIS B 1 85 ? -2.078 8.352 -13.062 1 63.28 85 HIS B C 1
ATOM 7216 O O . HIS B 1 85 ? -1.561 8.242 -14.18 1 63.28 85 HIS B O 1
ATOM 7222 N N . ASP B 1 86 ? -2.33 9.516 -12.461 1 78.44 86 ASP B N 1
ATOM 7223 C CA . ASP B 1 86 ? -2.029 10.836 -13.008 1 78.44 86 ASP B CA 1
ATOM 7224 C C . ASP B 1 86 ? -1.756 11.836 -11.891 1 78.44 86 ASP B C 1
ATOM 7226 O O . ASP B 1 86 ? -2.188 11.641 -10.75 1 78.44 86 ASP B O 1
ATOM 7230 N N . LYS B 1 87 ? -0.905 12.859 -12.242 1 85.94 87 LYS B N 1
ATOM 7231 C CA . LYS B 1 87 ? -0.691 13.938 -11.281 1 85.94 87 LYS B CA 1
ATOM 7232 C C . LYS B 1 87 ? -1.843 14.938 -11.305 1 85.94 87 LYS B C 1
ATOM 7234 O O . LYS B 1 87 ? -2.176 15.477 -12.367 1 85.94 87 LYS B O 1
ATOM 7239 N N . PRO B 1 88 ? -2.445 15.125 -10.164 1 93.56 88 PRO B N 1
ATOM 7240 C CA . PRO B 1 88 ? -3.592 16.031 -10.164 1 93.56 88 PRO B CA 1
ATOM 7241 C C . PRO B 1 88 ? -3.182 17.5 -10.297 1 93.56 88 PRO B C 1
ATOM 7243 O O . PRO B 1 88 ? -2.146 17.906 -9.766 1 93.56 88 PRO B O 1
ATOM 7246 N N . ILE B 1 89 ? -4.027 18.25 -10.969 1 96.12 89 ILE B N 1
ATOM 7247 C CA . ILE B 1 89 ? -3.893 19.703 -11.023 1 96.12 89 ILE B CA 1
ATOM 7248 C C . ILE B 1 89 ? -5.059 20.359 -10.281 1 96.12 89 ILE B C 1
ATOM 7250 O O . ILE B 1 89 ? -4.945 21.484 -9.797 1 96.12 89 ILE B O 1
ATOM 7254 N N . ARG B 1 90 ? -6.195 19.672 -10.25 1 97.25 90 ARG B N 1
ATOM 7255 C CA . ARG B 1 90 ? -7.359 20.047 -9.461 1 97.25 90 ARG B CA 1
ATOM 7256 C C . ARG B 1 90 ? -7.91 18.844 -8.695 1 97.25 90 ARG B C 1
ATOM 7258 O O . ARG B 1 90 ? -7.727 17.688 -9.117 1 97.25 90 ARG B O 1
ATOM 7265 N N . MET B 1 91 ? -8.539 19.156 -7.59 1 97 91 MET B N 1
ATOM 7266 C CA . MET B 1 91 ? -9.078 18.094 -6.746 1 97 91 MET B CA 1
ATOM 7267 C C . MET B 1 91 ? -10.438 18.484 -6.176 1 97 91 MET B C 1
ATOM 7269 O O . MET B 1 91 ? -10.711 19.672 -5.992 1 97 91 MET B O 1
ATOM 7273 N N . ALA B 1 92 ? -11.211 17.5 -5.898 1 98 92 ALA B N 1
ATOM 7274 C CA . ALA B 1 92 ? -12.461 17.656 -5.168 1 98 92 ALA B CA 1
ATOM 7275 C C . ALA B 1 92 ? -12.664 16.531 -4.168 1 98 92 ALA B C 1
ATOM 7277 O O . ALA B 1 92 ? -12.359 15.367 -4.453 1 98 92 ALA B O 1
ATOM 7278 N N . CYS B 1 93 ? -13.102 16.875 -2.967 1 97.25 93 CYS B N 1
ATOM 7279 C CA . CYS B 1 93 ? -13.336 15.906 -1.909 1 97.25 93 CYS B CA 1
ATOM 7280 C C . CYS B 1 93 ? -14.797 15.938 -1.46 1 97.25 93 CYS B C 1
ATOM 7282 O O . CYS B 1 93 ? -15.266 16.953 -0.941 1 97.25 93 CYS B O 1
ATOM 7284 N N . SER B 1 94 ? -15.461 14.852 -1.614 1 96.31 94 SER B N 1
ATOM 7285 C CA . SER B 1 94 ? -16.828 14.688 -1.112 1 96.31 94 SER B CA 1
ATOM 7286 C C . SER B 1 94 ? -16.828 14.023 0.26 1 96.31 94 SER B C 1
ATOM 7288 O O . SER B 1 94 ? -15.805 13.984 0.942 1 96.31 94 SER B O 1
ATOM 7290 N N . GLY B 1 95 ? -18.047 13.578 0.666 1 94.62 95 GLY B N 1
ATOM 7291 C CA . GLY B 1 95 ? -18.156 13 1.995 1 94.62 95 GLY B CA 1
ATOM 7292 C C . GLY B 1 95 ? -17.312 11.75 2.178 1 94.62 95 GLY B C 1
ATOM 7293 O O . GLY B 1 95 ? -16.625 11.609 3.182 1 94.62 95 GLY B O 1
ATOM 7294 N N . LEU B 1 96 ? -17.359 10.82 1.215 1 95.38 96 LEU B N 1
ATOM 7295 C CA . LEU B 1 96 ? -16.703 9.531 1.37 1 95.38 96 LEU B CA 1
ATOM 7296 C C . LEU B 1 96 ? -15.93 9.164 0.105 1 95.38 96 LEU B C 1
ATOM 7298 O O . LEU B 1 96 ? -15.703 7.984 -0.168 1 95.38 96 LEU B O 1
ATOM 7302 N N . SER B 1 97 ? -15.578 10.164 -0.711 1 96.94 97 SER B N 1
ATOM 7303 C CA . SER B 1 97 ? -14.859 9.93 -1.956 1 96.94 97 SER B CA 1
ATOM 7304 C C . SER B 1 97 ? -14.078 11.172 -2.383 1 96.94 97 SER B C 1
ATOM 7306 O O . SER B 1 97 ? -14.273 12.25 -1.831 1 96.94 97 SER B O 1
ATOM 7308 N N . SER B 1 98 ? -13.18 11.023 -3.301 1 97.31 98 SER B N 1
ATOM 7309 C CA . SER B 1 98 ? -12.398 12.102 -3.885 1 97.31 98 SER B CA 1
ATOM 7310 C C . SER B 1 98 ? -12.258 11.93 -5.395 1 97.31 98 SER B C 1
ATOM 7312 O O . SER B 1 98 ? -12.359 10.82 -5.91 1 97.31 98 SER B O 1
ATOM 7314 N N . VAL B 1 99 ? -12.031 13.055 -6.082 1 97 99 VAL B N 1
ATOM 7315 C CA . VAL B 1 99 ? -11.781 13.047 -7.52 1 97 99 VAL B CA 1
ATOM 7316 C C . VAL B 1 99 ? -10.586 13.953 -7.836 1 97 99 VAL B C 1
ATOM 7318 O O . VAL B 1 99 ? -10.445 15.031 -7.254 1 97 99 VAL B O 1
ATOM 7321 N N . TRP B 1 100 ? -9.711 13.445 -8.727 1 94.81 100 TRP B N 1
ATOM 7322 C CA . TRP B 1 100 ? -8.57 14.188 -9.25 1 94.81 100 TRP B CA 1
ATOM 7323 C C . TRP B 1 100 ? -8.758 14.5 -10.734 1 94.81 100 TRP B C 1
ATOM 7325 O O . TRP B 1 100 ? -9.109 13.617 -11.523 1 94.81 100 TRP B O 1
ATOM 7335 N N . LEU B 1 101 ? -8.586 15.742 -11.023 1 96.38 101 LEU B N 1
ATOM 7336 C CA . LEU B 1 101 ? -8.344 16.078 -12.422 1 96.38 101 LEU B CA 1
ATOM 7337 C C . LEU B 1 101 ? -6.855 16.031 -12.75 1 96.38 101 LEU B C 1
ATOM 7339 O O . LEU B 1 101 ? -6.098 16.922 -12.344 1 96.38 101 LEU B O 1
ATOM 7343 N N . GLY B 1 102 ? -6.457 15.07 -13.531 1 92.5 102 GLY B N 1
ATOM 7344 C CA . GLY B 1 102 ? -5.051 14.859 -13.836 1 92.5 102 GLY B CA 1
ATOM 7345 C C . GLY B 1 102 ? -4.543 15.75 -14.953 1 92.5 102 GLY B C 1
ATOM 7346 O O . GLY B 1 102 ? -5.324 16.219 -15.789 1 92.5 102 GLY B O 1
ATOM 7347 N N . ILE B 1 103 ? -3.236 15.938 -15.031 1 91.56 103 ILE B N 1
ATOM 7348 C CA . ILE B 1 103 ? -2.58 16.844 -15.977 1 91.56 103 ILE B CA 1
ATOM 7349 C C . ILE B 1 103 ? -2.746 16.312 -17.391 1 91.56 103 ILE B C 1
ATOM 7351 O O . ILE B 1 103 ? -2.598 17.062 -18.359 1 91.56 103 ILE B O 1
ATOM 7355 N N . ARG B 1 104 ? -3.139 15.055 -17.578 1 84.56 104 ARG B N 1
ATOM 7356 C CA . ARG B 1 104 ? -3.293 14.445 -18.891 1 84.56 104 ARG B CA 1
ATOM 7357 C C . ARG B 1 104 ? -4.766 14.297 -19.25 1 84.56 104 ARG B C 1
ATOM 7359 O O . ARG B 1 104 ? -5.133 13.391 -20.016 1 84.56 104 ARG B O 1
ATOM 7366 N N . ASN B 1 105 ? -5.633 14.977 -18.609 1 88.25 105 ASN B N 1
ATOM 7367 C CA . ASN B 1 105 ? -7.062 15.07 -18.875 1 88.25 105 ASN B CA 1
ATOM 7368 C C . ASN B 1 105 ? -7.816 13.859 -18.328 1 88.25 105 ASN B C 1
ATOM 7370 O O . ASN B 1 105 ? -8.883 13.508 -18.828 1 88.25 105 ASN B O 1
ATOM 7374 N N . ILE B 1 106 ? -7.289 13.203 -17.359 1 87 106 ILE B N 1
ATOM 7375 C CA . ILE B 1 106 ? -7.953 12.039 -16.781 1 87 106 ILE B CA 1
ATOM 7376 C C . ILE B 1 106 ? -8.586 12.43 -15.445 1 87 106 ILE B C 1
ATOM 7378 O O . ILE B 1 106 ? -7.926 12.992 -14.57 1 87 106 ILE B O 1
ATOM 7382 N N . LEU B 1 107 ? -9.859 12.07 -15.414 1 92.56 107 LEU B N 1
ATOM 7383 C CA . LEU B 1 107 ? -10.539 12.18 -14.133 1 92.56 107 LEU B CA 1
ATOM 7384 C C . LEU B 1 107 ? -10.469 10.867 -13.367 1 92.56 107 LEU B C 1
ATOM 7386 O O . LEU B 1 107 ? -10.906 9.828 -13.859 1 92.56 107 LEU B O 1
ATOM 7390 N N . MET B 1 108 ? -9.906 10.938 -12.234 1 92.44 108 MET B N 1
ATOM 7391 C CA . MET B 1 108 ? -9.805 9.75 -11.391 1 92.44 108 MET B CA 1
ATOM 7392 C C . MET B 1 108 ? -10.68 9.891 -10.148 1 92.44 108 MET B C 1
ATOM 7394 O O . MET B 1 108 ? -10.703 10.953 -9.523 1 92.44 108 MET B O 1
ATOM 7398 N N . SER B 1 109 ? -11.344 8.828 -9.859 1 95 109 SER B N 1
ATOM 7399 C CA . SER B 1 109 ? -12.164 8.812 -8.656 1 95 109 SER B CA 1
ATOM 7400 C C . SER B 1 109 ? -11.734 7.699 -7.707 1 95 109 SER B C 1
ATOM 7402 O O . SER B 1 109 ? -11.062 6.75 -8.125 1 95 109 SER B O 1
ATOM 7404 N N . MET B 1 110 ? -12.031 7.82 -6.453 1 95 110 MET B N 1
ATOM 7405 C CA . MET B 1 110 ? -11.695 6.859 -5.406 1 95 110 MET B CA 1
ATOM 7406 C C . MET B 1 110 ? -12.648 6.992 -4.219 1 95 110 MET B C 1
ATOM 7408 O O . MET B 1 110 ? -13.281 8.031 -4.039 1 95 110 MET B O 1
ATOM 7412 N N . GLY B 1 111 ? -12.719 5.914 -3.404 1 96.12 111 GLY B N 1
ATOM 7413 C CA . GLY B 1 111 ? -13.562 5.953 -2.223 1 96.12 111 GLY B CA 1
ATOM 7414 C C . GLY B 1 111 ? -14.914 5.293 -2.434 1 96.12 111 GLY B C 1
ATOM 7415 O O . GLY B 1 111 ? -15.008 4.258 -3.094 1 96.12 111 GLY B O 1
ATOM 7416 N N . GLY B 1 112 ? -15.969 5.848 -1.846 1 95.69 112 GLY B N 1
ATOM 7417 C CA . GLY B 1 112 ? -17.312 5.312 -1.905 1 95.69 112 GLY B CA 1
ATOM 7418 C C . GLY B 1 112 ? -18 5.566 -3.236 1 95.69 112 GLY B C 1
ATOM 7419 O O . GLY B 1 112 ? -17.797 6.605 -3.861 1 95.69 112 GLY B O 1
ATOM 7420 N N . GLY B 1 113 ? -18.812 4.617 -3.615 1 94.5 113 GLY B N 1
ATOM 7421 C CA . GLY B 1 113 ? -19.516 4.715 -4.879 1 94.5 113 GLY B CA 1
ATOM 7422 C C . GLY B 1 113 ? -20.984 4.359 -4.77 1 94.5 113 GLY B C 1
ATOM 7423 O O . GLY B 1 113 ? -21.594 3.898 -5.738 1 94.5 113 GLY B O 1
ATOM 7424 N N . MET B 1 114 ? -21.609 4.539 -3.623 1 91.38 114 MET B N 1
ATOM 7425 C CA . MET B 1 114 ? -22.984 4.121 -3.352 1 91.38 114 MET B CA 1
ATOM 7426 C C . MET B 1 114 ? -23.953 4.859 -4.258 1 91.38 114 MET B C 1
ATOM 7428 O O . MET B 1 114 ? -24.969 4.297 -4.672 1 91.38 114 MET B O 1
ATOM 7432 N N . TRP B 1 115 ? -23.656 6.121 -4.602 1 94.31 115 TRP B N 1
ATOM 7433 C CA . TRP B 1 115 ? -24.578 6.961 -5.352 1 94.31 115 TRP B CA 1
ATOM 7434 C C . TRP B 1 115 ? -24.016 7.312 -6.719 1 94.31 115 TRP B C 1
ATOM 7436 O O . TRP B 1 115 ? -24.375 8.328 -7.312 1 94.31 115 TRP B O 1
ATOM 7446 N N . GLY B 1 116 ? -22.953 6.582 -7.156 1 95.62 116 GLY B N 1
ATOM 7447 C CA . GLY B 1 116 ? -22.391 6.816 -8.477 1 95.62 116 GLY B CA 1
ATOM 7448 C C . GLY B 1 116 ? -21.203 7.758 -8.461 1 95.62 116 GLY B C 1
ATOM 7449 O O . GLY B 1 116 ? -20.75 8.211 -9.516 1 95.62 116 GLY B O 1
ATOM 7450 N N . GLU B 1 117 ? -20.672 8 -7.305 1 96.81 117 GLU B N 1
ATOM 7451 C CA . GLU B 1 117 ? -19.594 8.969 -7.145 1 96.81 117 GLU B CA 1
ATOM 7452 C C . GLU B 1 117 ? -18.359 8.547 -7.93 1 96.81 117 GLU B C 1
ATOM 7454 O O . GLU B 1 117 ? -17.578 9.391 -8.367 1 96.81 117 GLU B O 1
ATOM 7459 N N . LEU B 1 118 ? -18.203 7.285 -8.18 1 95.81 118 LEU B N 1
ATOM 7460 C CA . LEU B 1 118 ? -17.016 6.777 -8.844 1 95.81 118 LEU B CA 1
ATOM 7461 C C . LEU B 1 118 ? -17.078 7.016 -10.352 1 95.81 118 LEU B C 1
ATOM 7463 O O . LEU B 1 118 ? -16.062 6.949 -11.039 1 95.81 118 LEU B O 1
ATOM 7467 N N . GLY B 1 119 ? -18.25 7.18 -10.898 1 95.88 119 GLY B N 1
ATOM 7468 C CA . GLY B 1 119 ? -18.438 7.504 -12.312 1 95.88 119 GLY B CA 1
ATOM 7469 C C . GLY B 1 119 ? -18.047 6.367 -13.234 1 95.88 119 GLY B C 1
ATOM 7470 O O . GLY B 1 119 ? -17.5 6.594 -14.32 1 95.88 119 GLY B O 1
ATOM 7471 N N . VAL B 1 120 ? -18.297 5.102 -12.844 1 92.19 120 VAL B N 1
ATOM 7472 C CA . VAL B 1 120 ? -17.828 3.961 -13.633 1 92.19 120 VAL B CA 1
ATOM 7473 C C . VAL B 1 120 ? -19.031 3.16 -14.125 1 92.19 120 VAL B C 1
ATOM 7475 O O . VAL B 1 120 ? -18.906 1.977 -14.445 1 92.19 120 VAL B O 1
ATOM 7478 N N . GLY B 1 121 ? -20.188 3.783 -14.078 1 91.06 121 GLY B N 1
ATOM 7479 C CA . GLY B 1 121 ? -21.375 3.01 -14.406 1 91.06 121 GLY B CA 1
ATOM 7480 C C . GLY B 1 121 ? -21.797 2.066 -13.297 1 91.06 121 GLY B C 1
ATOM 7481 O O . GLY B 1 121 ? -21.969 2.482 -12.148 1 91.06 121 GLY B O 1
ATOM 7482 N N . ASN B 1 122 ? -22.031 0.82 -13.633 1 87.75 122 ASN B N 1
ATOM 7483 C CA . ASN B 1 122 ? -22.328 -0.185 -12.617 1 87.75 122 ASN B CA 1
ATOM 7484 C C . ASN B 1 122 ? -21.062 -0.694 -11.93 1 87.75 122 ASN B C 1
ATOM 7486 O O . ASN B 1 122 ? -20.281 -1.434 -12.531 1 87.75 122 ASN B O 1
ATOM 7490 N N . PRO B 1 123 ? -20.938 -0.352 -10.68 1 87 123 PRO B N 1
ATOM 7491 C CA . PRO B 1 123 ? -19.703 -0.702 -9.969 1 87 123 PRO B CA 1
ATOM 7492 C C . PRO B 1 123 ? -19.469 -2.209 -9.891 1 87 123 PRO B C 1
ATOM 7494 O O . PRO B 1 123 ? -18.328 -2.656 -9.703 1 87 123 PRO B O 1
ATOM 7497 N N . ARG B 1 124 ? -20.484 -3.006 -10 1 76.62 124 ARG B N 1
ATOM 7498 C CA . ARG B 1 124 ? -20.375 -4.461 -9.922 1 76.62 124 ARG B CA 1
ATOM 7499 C C . ARG B 1 124 ? -19.5 -5.004 -11.047 1 76.62 124 ARG B C 1
ATOM 7501 O O . ARG B 1 124 ? -18.922 -6.086 -10.922 1 76.62 124 ARG B O 1
ATOM 7508 N N . PHE B 1 125 ? -19.422 -4.148 -12.055 1 77.56 125 PHE B N 1
ATOM 7509 C CA . PHE B 1 125 ? -18.703 -4.629 -13.227 1 77.56 125 PHE B CA 1
ATOM 7510 C C . PHE B 1 125 ? -17.297 -4.012 -13.281 1 77.56 125 PHE B C 1
ATOM 7512 O O . PHE B 1 125 ? -16.562 -4.234 -14.242 1 77.56 125 PHE B O 1
ATOM 7519 N N . CYS B 1 126 ? -16.953 -3.334 -12.297 1 85.62 126 CYS B N 1
ATOM 7520 C CA . CYS B 1 126 ? -15.633 -2.732 -12.25 1 85.62 126 CYS B CA 1
ATOM 7521 C C . CYS B 1 126 ? -14.719 -3.492 -11.297 1 85.62 126 CYS B C 1
ATOM 7523 O O . CYS B 1 126 ? -14.898 -3.432 -10.078 1 85.62 126 CYS B O 1
ATOM 7525 N N . PRO B 1 127 ? -13.734 -4.16 -11.781 1 80.06 127 PRO B N 1
ATOM 7526 C CA . PRO B 1 127 ? -12.898 -5.035 -10.961 1 80.06 127 PRO B CA 1
ATOM 7527 C C . PRO B 1 127 ? -12.18 -4.281 -9.844 1 80.06 127 PRO B C 1
ATOM 7529 O O . PRO B 1 127 ? -11.805 -4.879 -8.828 1 80.06 127 PRO B O 1
ATOM 7532 N N . ARG B 1 128 ? -11.961 -3.066 -10.016 1 84.56 128 ARG B N 1
ATOM 7533 C CA . ARG B 1 128 ? -11.242 -2.311 -8.992 1 84.56 128 ARG B CA 1
ATOM 7534 C C . ARG B 1 128 ? -12.172 -1.911 -7.855 1 84.56 128 ARG B C 1
ATOM 7536 O O . ARG B 1 128 ? -11.719 -1.474 -6.797 1 84.56 128 ARG B O 1
ATOM 7543 N N . VAL B 1 129 ? -13.43 -2.098 -8.07 1 89.06 129 VAL B N 1
ATOM 7544 C CA . VAL B 1 129 ? -14.414 -1.76 -7.051 1 89.06 129 VAL B CA 1
ATOM 7545 C C . VAL B 1 129 ? -14.766 -3.006 -6.238 1 89.06 129 VAL B C 1
ATOM 7547 O O . VAL B 1 129 ? -15 -4.078 -6.805 1 89.06 129 VAL B O 1
ATOM 7550 N N . ILE B 1 130 ? -14.758 -2.854 -4.902 1 83.69 130 ILE B N 1
ATOM 7551 C CA . ILE B 1 130 ? -15.102 -3.957 -4.012 1 83.69 130 ILE B CA 1
ATOM 7552 C C . ILE B 1 130 ? -16.219 -3.529 -3.07 1 83.69 130 ILE B C 1
ATOM 7554 O O . ILE B 1 130 ? -16.734 -2.41 -3.17 1 83.69 130 ILE B O 1
ATOM 7558 N N . ALA B 1 131 ? -16.641 -4.469 -2.236 1 81.19 131 ALA B N 1
ATOM 7559 C CA . ALA B 1 131 ? -17.656 -4.176 -1.24 1 81.19 131 ALA B CA 1
ATOM 7560 C C . ALA B 1 131 ? -17.047 -4.055 0.154 1 81.19 131 ALA B C 1
ATOM 7562 O O . ALA B 1 131 ? -16.156 -4.816 0.516 1 81.19 131 ALA B O 1
ATOM 7563 N N . ASN B 1 132 ? -17.453 -3.035 0.865 1 83.94 132 ASN B N 1
ATOM 7564 C CA . ASN B 1 132 ? -17.031 -2.938 2.254 1 83.94 132 ASN B CA 1
ATOM 7565 C C . ASN B 1 132 ? -17.891 -3.797 3.174 1 83.94 132 ASN B C 1
ATOM 7567 O O . ASN B 1 132 ? -18.672 -4.625 2.703 1 83.94 132 ASN B O 1
ATOM 7571 N N . GLU B 1 133 ? -17.797 -3.648 4.512 1 69.69 133 GLU B N 1
ATOM 7572 C CA . GLU B 1 133 ? -18.5 -4.461 5.5 1 69.69 133 GLU B CA 1
ATOM 7573 C C . GLU B 1 133 ? -20.016 -4.234 5.43 1 69.69 133 GLU B C 1
ATOM 7575 O O . GLU B 1 133 ? -20.797 -5.117 5.785 1 69.69 133 GLU B O 1
ATOM 7580 N N . ALA B 1 134 ? -20.422 -3.111 4.902 1 76.44 134 ALA B N 1
ATOM 7581 C CA . ALA B 1 134 ? -21.828 -2.785 4.746 1 76.44 134 ALA B CA 1
ATOM 7582 C C . ALA B 1 134 ? -22.312 -3.09 3.33 1 76.44 134 ALA B C 1
ATOM 7584 O O . ALA B 1 134 ? -23.391 -2.633 2.92 1 76.44 134 ALA B O 1
ATOM 7585 N N . SER B 1 135 ? -21.453 -3.754 2.475 1 77.31 135 SER B N 1
ATOM 7586 C CA . SER B 1 135 ? -21.75 -4.16 1.104 1 77.31 135 SER B CA 1
ATOM 7587 C C . SER B 1 135 ? -21.875 -2.951 0.182 1 77.31 135 SER B C 1
ATOM 7589 O O . SER B 1 135 ? -22.531 -3.021 -0.86 1 77.31 135 SER B O 1
ATOM 7591 N N . MET B 1 136 ? -21.312 -1.925 0.624 1 88.56 136 MET B N 1
ATOM 7592 C CA . MET B 1 136 ? -21.266 -0.738 -0.225 1 88.56 136 MET B CA 1
ATOM 7593 C C . MET B 1 136 ? -20.078 -0.806 -1.189 1 88.56 136 MET B C 1
ATOM 7595 O O . MET B 1 136 ? -18.984 -1.245 -0.815 1 88.56 136 MET B O 1
ATOM 7599 N N . PRO B 1 137 ? -20.344 -0.406 -2.424 1 91.88 137 PRO B N 1
ATOM 7600 C CA . PRO B 1 137 ? -19.219 -0.378 -3.354 1 91.88 137 PRO B CA 1
ATOM 7601 C C . PRO B 1 137 ? -18.172 0.673 -2.984 1 91.88 137 PRO B C 1
ATOM 7603 O O . PRO B 1 137 ? -18.516 1.83 -2.732 1 91.88 137 PRO B O 1
ATOM 7606 N N . ILE B 1 138 ? -16.922 0.275 -2.934 1 93.19 138 ILE B N 1
ATOM 7607 C CA . ILE B 1 138 ? -15.828 1.198 -2.662 1 93.19 138 ILE B CA 1
ATOM 7608 C C . ILE B 1 138 ? -14.656 0.889 -3.584 1 93.19 138 ILE B C 1
ATOM 7610 O O . ILE B 1 138 ? -14.531 -0.229 -4.09 1 93.19 138 ILE B O 1
ATOM 7614 N N . CYS B 1 139 ? -13.852 1.845 -3.844 1 92.31 139 CYS B N 1
ATOM 7615 C CA . CYS B 1 139 ? -12.586 1.667 -4.555 1 92.31 139 CYS B CA 1
ATOM 7616 C C . CYS B 1 139 ? -11.406 2.113 -3.699 1 92.31 139 CYS B C 1
ATOM 7618 O O . CYS B 1 139 ? -11.109 3.305 -3.619 1 92.31 139 CYS B O 1
ATOM 7620 N N . PRO B 1 140 ? -10.664 1.195 -3.096 1 86.88 140 PRO B N 1
ATOM 7621 C CA . PRO B 1 140 ? -9.516 1.578 -2.27 1 86.88 140 PRO B CA 1
ATOM 7622 C C . PRO B 1 140 ? -8.375 2.174 -3.09 1 86.88 140 PRO B C 1
ATOM 7624 O O . PRO B 1 140 ? -7.539 2.902 -2.549 1 86.88 140 PRO B O 1
ATOM 7627 N N . GLY B 1 141 ? -8.32 1.866 -4.332 1 86.19 141 GLY B N 1
ATOM 7628 C CA . GLY B 1 141 ? -7.383 2.488 -5.25 1 86.19 141 GLY B CA 1
ATOM 7629 C C . GLY B 1 141 ? -7.98 3.648 -6.023 1 86.19 141 GLY B C 1
ATOM 7630 O O . GLY B 1 141 ? -8.758 4.434 -5.473 1 86.19 141 GLY B O 1
ATOM 7631 N N . GLN B 1 142 ? -7.543 3.754 -7.258 1 88.56 142 GLN B N 1
ATOM 7632 C CA . GLN B 1 142 ? -8.055 4.789 -8.156 1 88.56 142 GLN B CA 1
ATOM 7633 C C . GLN B 1 142 ? -8.664 4.176 -9.414 1 88.56 142 GLN B C 1
ATOM 7635 O O . GLN B 1 142 ? -8.195 3.145 -9.898 1 88.56 142 GLN B O 1
ATOM 7640 N N . VAL B 1 143 ? -9.711 4.766 -9.867 1 89.06 143 VAL B N 1
ATOM 7641 C CA . VAL B 1 143 ? -10.344 4.301 -11.094 1 89.06 143 VAL B CA 1
ATOM 7642 C C . VAL B 1 143 ? -10.633 5.488 -12.016 1 89.06 143 VAL B C 1
ATOM 7644 O O . VAL B 1 143 ? -10.844 6.605 -11.539 1 89.06 143 VAL B O 1
ATOM 7647 N N . ASP B 1 144 ? -10.633 5.273 -13.289 1 88.06 144 ASP B N 1
ATOM 7648 C CA . ASP B 1 144 ? -10.945 6.32 -14.258 1 88.06 144 ASP B CA 1
ATOM 7649 C C . ASP B 1 144 ? -12.453 6.559 -14.336 1 88.06 144 ASP B C 1
ATOM 7651 O O . ASP B 1 144 ? -13.227 5.613 -14.492 1 88.06 144 ASP B O 1
ATOM 7655 N N . VAL B 1 145 ? -12.742 7.82 -14.18 1 92.12 145 VAL B N 1
ATOM 7656 C CA . VAL B 1 145 ? -14.125 8.172 -14.508 1 92.12 145 VAL B CA 1
ATOM 7657 C C . VAL B 1 145 ? -14.375 7.941 -16 1 92.12 145 VAL B C 1
ATOM 7659 O O . VAL B 1 145 ? -13.57 8.336 -16.844 1 92.12 145 VAL B O 1
ATOM 7662 N N . ALA B 1 146 ? -15.5 7.293 -16.25 1 88.44 146 ALA B N 1
ATOM 7663 C CA . ALA B 1 146 ? -15.82 7.023 -17.656 1 88.44 146 ALA B CA 1
ATOM 7664 C C . ALA B 1 146 ? -15.938 8.32 -18.453 1 88.44 146 ALA B C 1
ATOM 7666 O O . ALA B 1 146 ? -16.594 9.273 -18 1 88.44 146 ALA B O 1
ATOM 7667 N N . PRO B 1 147 ? -15.344 8.398 -19.625 1 83.56 147 PRO B N 1
ATOM 7668 C CA . PRO B 1 147 ? -15.422 9.617 -20.422 1 83.56 147 PRO B CA 1
ATOM 7669 C C . PRO B 1 147 ? -16.859 9.992 -20.797 1 83.56 147 PRO B C 1
ATOM 7671 O O . PRO B 1 147 ? -17.656 9.109 -21.109 1 83.56 147 PRO B O 1
ATOM 7674 N N . PHE B 1 148 ? -17.094 11.211 -20.734 1 85.38 148 PHE B N 1
ATOM 7675 C CA . PHE B 1 148 ? -18.438 11.664 -21.031 1 85.38 148 PHE B CA 1
ATOM 7676 C C . PHE B 1 148 ? -18.422 12.688 -22.156 1 85.38 148 PHE B C 1
ATOM 7678 O O . PHE B 1 148 ? -19.484 13.172 -22.578 1 85.38 148 PHE B O 1
ATOM 7685 N N . THR B 1 149 ? -17.297 13.023 -22.562 1 79.25 149 THR B N 1
ATOM 7686 C CA . THR B 1 149 ? -17.141 13.875 -23.734 1 79.25 149 THR B CA 1
ATOM 7687 C C . THR B 1 149 ? -15.875 13.508 -24.516 1 79.25 149 THR B C 1
ATOM 7689 O O . THR B 1 149 ? -14.898 13.039 -23.922 1 79.25 149 THR B O 1
ATOM 7692 N N . ASN B 1 150 ? -15.906 13.711 -25.828 1 74.31 150 ASN B N 1
ATOM 7693 C CA . ASN B 1 150 ? -14.75 13.406 -26.656 1 74.31 150 ASN B CA 1
ATOM 7694 C C . ASN B 1 150 ? -14.164 14.672 -27.297 1 74.31 150 ASN B C 1
ATOM 7696 O O . ASN B 1 150 ? -13.07 14.641 -27.844 1 74.31 150 ASN B O 1
ATOM 7700 N N . ASP B 1 151 ? -14.828 15.766 -27.188 1 83.38 151 ASP B N 1
ATOM 7701 C CA . ASP B 1 151 ? -14.391 16.984 -27.875 1 83.38 151 ASP B CA 1
ATOM 7702 C C . ASP B 1 151 ? -14.234 18.141 -26.891 1 83.38 151 ASP B C 1
ATOM 7704 O O . ASP B 1 151 ? -14.281 19.312 -27.297 1 83.38 151 ASP B O 1
ATOM 7708 N N . ASP B 1 152 ? -14.211 17.938 -25.656 1 90.5 152 ASP B N 1
ATOM 7709 C CA . ASP B 1 152 ? -14.117 18.938 -24.594 1 90.5 152 ASP B CA 1
ATOM 7710 C C . ASP B 1 152 ? -13.062 18.562 -23.562 1 90.5 152 ASP B C 1
ATOM 7712 O O . ASP B 1 152 ? -12.578 17.422 -23.562 1 90.5 152 ASP B O 1
ATOM 7716 N N . VAL B 1 153 ? -12.547 19.594 -22.875 1 93.25 153 VAL B N 1
ATOM 7717 C CA . VAL B 1 153 ? -11.539 19.375 -21.844 1 93.25 153 VAL B CA 1
ATOM 7718 C C . VAL B 1 153 ? -12.023 19.906 -20.5 1 93.25 153 VAL B C 1
ATOM 7720 O O . VAL B 1 153 ? -12.453 21.062 -20.422 1 93.25 153 VAL B O 1
ATOM 7723 N N . VAL B 1 154 ? -12.023 19.078 -19.516 1 95.81 154 VAL B N 1
ATOM 7724 C CA . VAL B 1 154 ? -12.375 19.516 -18.172 1 95.81 154 VAL B CA 1
ATOM 7725 C C . VAL B 1 154 ? -11.258 20.375 -17.594 1 95.81 154 VAL B C 1
ATOM 7727 O O . VAL B 1 154 ? -10.078 20.031 -17.703 1 95.81 154 VAL B O 1
ATOM 7730 N N . VAL B 1 155 ? -11.633 21.516 -16.984 1 96.94 155 VAL B N 1
ATOM 7731 C CA . VAL B 1 155 ? -10.586 22.422 -16.531 1 96.94 155 VAL B CA 1
ATOM 7732 C C . VAL B 1 155 ? -10.711 22.641 -15.023 1 96.94 155 VAL B C 1
ATOM 7734 O O . VAL B 1 155 ? -9.805 23.172 -14.391 1 96.94 155 VAL B O 1
ATOM 7737 N N . ASP B 1 156 ? -11.797 22.25 -14.453 1 97.62 156 ASP B N 1
ATOM 7738 C CA . ASP B 1 156 ? -11.984 22.359 -13.008 1 97.62 156 ASP B CA 1
ATOM 7739 C C . ASP B 1 156 ? -12.969 21.312 -12.5 1 97.62 156 ASP B C 1
ATOM 7741 O O . ASP B 1 156 ? -13.758 20.75 -13.273 1 97.62 156 ASP B O 1
ATOM 7745 N N . VAL B 1 157 ? -12.867 21.031 -11.188 1 97.88 157 VAL B N 1
ATOM 7746 C CA . VAL B 1 157 ? -13.758 20.047 -10.586 1 97.88 157 VAL B CA 1
ATOM 7747 C C . VAL B 1 157 ? -14.164 20.5 -9.188 1 97.88 157 VAL B C 1
ATOM 7749 O O . VAL B 1 157 ? -13.375 21.125 -8.477 1 97.88 157 VAL B O 1
ATOM 7752 N N . THR B 1 158 ? -15.312 20.25 -8.781 1 97.69 158 THR B N 1
ATOM 7753 C CA . THR B 1 158 ? -15.836 20.516 -7.441 1 97.69 158 THR B CA 1
ATOM 7754 C C . THR B 1 158 ? -16.797 19.406 -7.02 1 97.69 158 THR B C 1
ATOM 7756 O O . THR B 1 158 ? -17.047 18.469 -7.777 1 97.69 158 THR B O 1
ATOM 7759 N N . SER B 1 159 ? -17.266 19.484 -5.73 1 97.44 159 SER B N 1
ATOM 7760 C CA . SER B 1 159 ? -18.078 18.375 -5.246 1 97.44 159 SER B CA 1
ATOM 7761 C C . SER B 1 159 ? -19.141 18.859 -4.277 1 97.44 159 SER B C 1
ATOM 7763 O O . SER B 1 159 ? -19 19.922 -3.67 1 97.44 159 SER B O 1
ATOM 7765 N N . GLY B 1 160 ? -20.219 18.141 -4.227 1 95.94 160 GLY B N 1
ATOM 7766 C CA . GLY B 1 160 ? -21.156 18.188 -3.125 1 95.94 160 GLY B CA 1
ATOM 7767 C C . GLY B 1 160 ? -20.984 17.047 -2.143 1 95.94 160 GLY B C 1
ATOM 7768 O O . GLY B 1 160 ? -19.875 16.547 -1.944 1 95.94 160 GLY B O 1
ATOM 7769 N N . SER B 1 161 ? -22.031 16.656 -1.499 1 92.5 161 SER B N 1
ATOM 7770 C CA . SER B 1 161 ? -21.938 15.609 -0.487 1 92.5 161 SER B CA 1
ATOM 7771 C C . SER B 1 161 ? -21.688 14.25 -1.124 1 92.5 161 SER B C 1
ATOM 7773 O O . SER B 1 161 ? -20.984 13.406 -0.562 1 92.5 161 SER B O 1
ATOM 7775 N N . ALA B 1 162 ? -22.406 13.953 -2.203 1 96.38 162 ALA B N 1
ATOM 7776 C CA . ALA B 1 162 ? -22.312 12.633 -2.826 1 96.38 162 ALA B CA 1
ATOM 7777 C C . ALA B 1 162 ? -22.359 12.742 -4.348 1 96.38 162 ALA B C 1
ATOM 7779 O O . ALA B 1 162 ? -22.906 11.859 -5.02 1 96.38 162 ALA B O 1
ATOM 7780 N N . TYR B 1 163 ? -21.844 13.875 -4.855 1 97.38 163 TYR B N 1
ATOM 7781 C CA . TYR B 1 163 ? -21.812 14.062 -6.301 1 97.38 163 TYR B CA 1
ATOM 7782 C C . TYR B 1 163 ? -20.703 15.039 -6.688 1 97.38 163 TYR B C 1
ATOM 7784 O O . TYR B 1 163 ? -20.156 15.734 -5.828 1 97.38 163 TYR B O 1
ATOM 7792 N N . TYR B 1 164 ? -20.406 15.078 -7.945 1 98.12 164 TYR B N 1
ATOM 7793 C CA . TYR B 1 164 ? -19.312 15.891 -8.469 1 98.12 164 TYR B CA 1
ATOM 7794 C C . TYR B 1 164 ? -19.766 16.719 -9.656 1 98.12 164 TYR B C 1
ATOM 7796 O O . TYR B 1 164 ? -20.719 16.359 -10.352 1 98.12 164 TYR B O 1
ATOM 7804 N N . ALA B 1 165 ? -19.094 17.844 -9.859 1 97.88 165 ALA B N 1
ATOM 7805 C CA . ALA B 1 165 ? -19.312 18.719 -11 1 97.88 165 ALA B CA 1
ATOM 7806 C C . ALA B 1 165 ? -17.984 19.188 -11.602 1 97.88 165 ALA B C 1
ATOM 7808 O O . ALA B 1 165 ? -17.047 19.469 -10.875 1 97.88 165 ALA B O 1
ATOM 7809 N N . CYS B 1 166 ? -17.969 19.203 -12.898 1 97.19 166 CYS B N 1
ATOM 7810 C CA . CYS B 1 166 ? -16.781 19.688 -13.609 1 97.19 166 CYS B CA 1
ATOM 7811 C C . CYS B 1 166 ? -17.141 20.812 -14.57 1 97.19 166 CYS B C 1
ATOM 7813 O O . CYS B 1 166 ? -18.25 20.828 -15.133 1 97.19 166 CYS B O 1
ATOM 7815 N N . VAL B 1 167 ? -16.281 21.719 -14.664 1 97.56 167 VAL B N 1
ATOM 7816 C CA . VAL B 1 167 ? -16.391 22.781 -15.664 1 97.56 167 VAL B CA 1
ATOM 7817 C C . VAL B 1 167 ? -15.453 22.484 -16.828 1 97.56 167 VAL B C 1
ATOM 7819 O O . VAL B 1 167 ? -14.297 22.094 -16.625 1 97.56 167 VAL B O 1
ATOM 7822 N N . SER B 1 168 ? -15.961 22.641 -18 1 95.56 168 SER B N 1
ATOM 7823 C CA . SER B 1 168 ? -15.141 22.328 -19.172 1 95.56 168 SER B CA 1
ATOM 7824 C C . SER B 1 168 ? -14.648 23.609 -19.859 1 95.56 168 SER B C 1
ATOM 7826 O O . SER B 1 168 ? -15.117 24.703 -19.547 1 95.56 168 SER B O 1
ATOM 7828 N N . LEU B 1 169 ? -13.742 23.438 -20.75 1 94.81 169 LEU B N 1
ATOM 7829 C CA . LEU B 1 169 ? -13.141 24.516 -21.516 1 94.81 169 LEU B CA 1
ATOM 7830 C C . LEU B 1 169 ? -14.188 25.234 -22.375 1 94.81 169 LEU B C 1
ATOM 7832 O O . LEU B 1 169 ? -14.094 26.438 -22.594 1 94.81 169 LEU B O 1
ATOM 7836 N N . ARG B 1 170 ? -15.258 24.594 -22.766 1 93.5 170 ARG B N 1
ATOM 7837 C CA . ARG B 1 170 ? -16.312 25.156 -23.609 1 93.5 170 ARG B CA 1
ATOM 7838 C C . ARG B 1 170 ? -17.406 25.797 -22.75 1 93.5 170 ARG B C 1
ATOM 7840 O O . ARG B 1 170 ? -18.422 26.25 -23.281 1 93.5 170 ARG B O 1
ATOM 7847 N N . GLY B 1 171 ? -17.219 25.797 -21.453 1 95.25 171 GLY B N 1
ATOM 7848 C CA . GLY B 1 171 ? -18.172 26.438 -20.562 1 95.25 171 GLY B CA 1
ATOM 7849 C C . GLY B 1 171 ? -19.375 25.562 -20.25 1 95.25 171 GLY B C 1
ATOM 7850 O O . GLY B 1 171 ? -20.469 26.078 -20.016 1 95.25 171 GLY B O 1
ATOM 7851 N N . ASN B 1 172 ? -19.188 24.297 -20.391 1 94.56 172 ASN B N 1
ATOM 7852 C CA . ASN B 1 172 ? -20.203 23.344 -19.953 1 94.56 172 ASN B CA 1
ATOM 7853 C C . ASN B 1 172 ? -19.922 22.828 -18.547 1 94.56 172 ASN B C 1
ATOM 7855 O O . ASN B 1 172 ? -18.797 22.922 -18.062 1 94.56 172 ASN B O 1
ATOM 7859 N N . VAL B 1 173 ? -21.031 22.344 -17.938 1 96.75 173 VAL B N 1
ATOM 7860 C CA . VAL B 1 173 ? -20.859 21.672 -16.656 1 96.75 173 VAL B CA 1
ATOM 7861 C C . VAL B 1 173 ? -21.312 20.219 -16.781 1 96.75 173 VAL B C 1
ATOM 7863 O O . VAL B 1 173 ? -22.328 19.922 -17.422 1 96.75 173 VAL B O 1
ATOM 7866 N N . PHE B 1 174 ? -20.531 19.312 -16.359 1 97.31 174 PHE B N 1
ATOM 7867 C CA . PHE B 1 174 ? -20.859 17.891 -16.297 1 97.31 174 PHE B CA 1
ATOM 7868 C C . PHE B 1 174 ? -20.938 17.422 -14.852 1 97.31 174 PHE B C 1
ATOM 7870 O O . PHE B 1 174 ? -20.062 17.75 -14.039 1 97.31 174 PHE B O 1
ATOM 7877 N N . THR B 1 175 ? -22 16.719 -14.5 1 97.44 175 THR B N 1
ATOM 7878 C CA . THR B 1 175 ? -22.203 16.297 -13.117 1 97.44 175 THR B CA 1
ATOM 7879 C C . THR B 1 175 ? -22.547 14.812 -13.047 1 97.44 175 THR B C 1
ATOM 7881 O O . THR B 1 175 ? -23.109 14.258 -13.992 1 97.44 175 THR B O 1
ATOM 7884 N N . TRP B 1 176 ? -22.094 14.109 -12 1 97.56 176 TRP B N 1
ATOM 7885 C CA . TRP B 1 176 ? -22.453 12.719 -11.742 1 97.56 176 TRP B CA 1
ATOM 7886 C C . TRP B 1 176 ? -22.531 12.445 -10.242 1 97.56 176 TRP B C 1
ATOM 7888 O O . TRP B 1 176 ? -22 13.227 -9.438 1 97.56 176 TRP B O 1
ATOM 7898 N N . GLY B 1 177 ? -23.188 11.375 -9.836 1 97.25 177 GLY B N 1
ATOM 7899 C CA . GLY B 1 177 ? -23.406 11.016 -8.445 1 97.25 177 GLY B CA 1
ATOM 7900 C C . GLY B 1 177 ? -24.875 11.039 -8.047 1 97.25 177 GLY B C 1
ATOM 7901 O O . GLY B 1 177 ? -25.75 10.703 -8.852 1 97.25 177 GLY B O 1
ATOM 7902 N N . ALA B 1 178 ? -25.125 11.477 -6.832 1 97.06 178 ALA B N 1
ATOM 7903 C CA . ALA B 1 178 ? -26.484 11.523 -6.301 1 97.06 178 ALA B CA 1
ATOM 7904 C C . ALA B 1 178 ? -27.328 12.562 -7.035 1 97.06 178 ALA B C 1
ATOM 7906 O O . ALA B 1 178 ? -26.844 13.656 -7.344 1 97.06 178 ALA B O 1
ATOM 7907 N N . ASN B 1 179 ? -28.562 12.234 -7.316 1 96.19 179 ASN B N 1
ATOM 7908 C CA . ASN B 1 179 ? -29.469 13.133 -8.031 1 96.19 179 ASN B CA 1
ATOM 7909 C C . ASN B 1 179 ? -30.828 13.211 -7.355 1 96.19 179 ASN B C 1
ATOM 7911 O O . ASN B 1 179 ? -31.859 13.375 -8.031 1 96.19 179 ASN B O 1
ATOM 7915 N N . ASN B 1 180 ? -30.891 13.156 -6.09 1 92.31 180 ASN B N 1
ATOM 7916 C CA . ASN B 1 180 ? -32.125 13.141 -5.324 1 92.31 180 ASN B CA 1
ATOM 7917 C C . ASN B 1 180 ? -32.875 14.477 -5.422 1 92.31 180 ASN B C 1
ATOM 7919 O O . ASN B 1 180 ? -34.094 14.539 -5.223 1 92.31 180 ASN B O 1
ATOM 7923 N N . CYS B 1 181 ? -32.156 15.555 -5.73 1 94 181 CYS B N 1
ATOM 7924 C CA . CYS B 1 181 ? -32.75 16.875 -5.828 1 94 181 CYS B CA 1
ATOM 7925 C C . CYS B 1 181 ? -32.5 17.5 -7.195 1 94 181 CYS B C 1
ATOM 7927 O O . CYS B 1 181 ? -32.5 18.719 -7.336 1 94 181 CYS B O 1
ATOM 7929 N N . GLY B 1 182 ? -32.125 16.672 -8.125 1 93.94 182 GLY B N 1
ATOM 7930 C CA . GLY B 1 182 ? -31.922 17.172 -9.477 1 93.94 182 GLY B CA 1
ATOM 7931 C C . GLY B 1 182 ? -30.594 17.875 -9.672 1 93.94 182 GLY B C 1
ATOM 7932 O O . GLY B 1 182 ? -30.453 18.703 -10.57 1 93.94 182 GLY B O 1
ATOM 7933 N N . GLN B 1 183 ? -29.656 17.609 -8.875 1 94 183 GLN B N 1
ATOM 7934 C CA . GLN B 1 183 ? -28.344 18.234 -8.945 1 94 183 GLN B CA 1
ATOM 7935 C C . GLN B 1 183 ? -27.625 17.875 -10.234 1 94 183 GLN B C 1
ATOM 7937 O O . GLN B 1 183 ? -26.922 18.703 -10.82 1 94 183 GLN B O 1
ATOM 7942 N N . CYS B 1 184 ? -27.812 16.609 -10.68 1 95.81 184 CYS B N 1
ATOM 7943 C CA . CYS B 1 184 ? -27.031 16.109 -11.805 1 95.81 184 CYS B CA 1
ATOM 7944 C C . CYS B 1 184 ? -27.875 16.062 -13.078 1 95.81 184 CYS B C 1
ATOM 7946 O O . CYS B 1 184 ? -27.344 16.203 -14.18 1 95.81 184 CYS B O 1
ATOM 7948 N N . HIS B 1 185 ? -29.141 15.75 -12.875 1 94 185 HIS B N 1
ATOM 7949 C CA . HIS B 1 185 ? -30.031 15.578 -14 1 94 185 HIS B CA 1
ATOM 7950 C C . HIS B 1 185 ? -31.438 16.078 -13.672 1 94 185 HIS B C 1
ATOM 7952 O O . HIS B 1 185 ? -31.875 16 -12.523 1 94 185 HIS B O 1
ATOM 7958 N N . PHE B 1 186 ? -32.188 16.547 -14.695 1 91.69 186 PHE B N 1
ATOM 7959 C CA . PHE B 1 186 ? -33.469 17.172 -14.469 1 91.69 186 PHE B CA 1
ATOM 7960 C C . PHE B 1 186 ? -34.531 16.125 -14.148 1 91.69 186 PHE B C 1
ATOM 7962 O O . PHE B 1 186 ? -35.562 16.422 -13.523 1 91.69 186 PHE B O 1
ATOM 7969 N N . ASP B 1 187 ? -34.281 14.883 -14.641 1 92.06 187 ASP B N 1
ATOM 7970 C CA . ASP B 1 187 ? -35.219 13.781 -14.352 1 92.06 187 ASP B CA 1
ATOM 7971 C C . ASP B 1 187 ? -34.938 13.211 -12.961 1 92.06 187 ASP B C 1
ATOM 7973 O O . ASP B 1 187 ? -33.938 12.555 -12.727 1 92.06 187 ASP B O 1
ATOM 7977 N N . LEU B 1 188 ? -35.844 13.398 -12.062 1 92.06 188 LEU B N 1
ATOM 7978 C CA . LEU B 1 188 ? -35.688 13.008 -10.672 1 92.06 188 LEU B CA 1
ATOM 7979 C C . LEU B 1 188 ? -35.812 11.492 -10.516 1 92.06 188 LEU B C 1
ATOM 7981 O O . LEU B 1 188 ? -35.469 10.938 -9.469 1 92.06 188 LEU B O 1
ATOM 7985 N N . GLU B 1 189 ? -36.25 10.781 -11.523 1 90.12 189 GLU B N 1
ATOM 7986 C CA . GLU B 1 189 ? -36.312 9.32 -11.484 1 90.12 189 GLU B CA 1
ATOM 7987 C C . GLU B 1 189 ? -34.906 8.711 -11.578 1 90.12 189 GLU B C 1
ATOM 7989 O O . GLU B 1 189 ? -34.688 7.574 -11.164 1 90.12 189 GLU B O 1
ATOM 7994 N N . ASN B 1 190 ? -34.062 9.562 -12.117 1 91 190 ASN B N 1
ATOM 7995 C CA . ASN B 1 190 ? -32.656 9.188 -12.125 1 91 190 ASN B CA 1
ATOM 7996 C C . ASN B 1 190 ? -31.969 9.562 -10.812 1 91 190 ASN B C 1
ATOM 7998 O O . ASN B 1 190 ? -31.109 10.461 -10.789 1 91 190 ASN B O 1
ATOM 8002 N N . THR B 1 191 ? -32.219 8.805 -9.766 1 91.38 191 THR B N 1
ATOM 8003 C CA . THR B 1 191 ? -31.781 9.18 -8.43 1 91.38 191 THR B CA 1
ATOM 8004 C C . THR B 1 191 ? -30.266 9.062 -8.312 1 91.38 191 THR B C 1
ATOM 8006 O O . THR B 1 191 ? -29.656 9.625 -7.395 1 91.38 191 THR B O 1
ATOM 8009 N N . CYS B 1 192 ? -29.703 8.305 -9.219 1 93.38 192 CYS B N 1
ATOM 8010 C CA . CYS B 1 192 ? -28.25 8.094 -9.258 1 93.38 192 CYS B CA 1
ATOM 8011 C C . CYS B 1 192 ? -27.719 8.203 -10.68 1 93.38 192 CYS B C 1
ATOM 8013 O O . CYS B 1 192 ? -28.109 7.43 -11.555 1 93.38 192 CYS B O 1
ATOM 8015 N N . CYS B 1 193 ? -26.844 9.141 -10.883 1 95.25 193 CYS B N 1
ATOM 8016 C CA . CYS B 1 193 ? -26.188 9.281 -12.18 1 95.25 193 CYS B CA 1
ATOM 8017 C C . CYS B 1 193 ? -24.797 8.664 -12.172 1 95.25 193 CYS B C 1
ATOM 8019 O O . CYS B 1 193 ? -23.859 9.25 -11.633 1 95.25 193 CYS B O 1
ATOM 8021 N N . CYS B 1 194 ? -24.578 7.625 -12.859 1 93.19 194 CYS B N 1
ATOM 8022 C CA . CYS B 1 194 ? -23.344 6.867 -12.805 1 93.19 194 CYS B CA 1
ATOM 8023 C C . CYS B 1 194 ? -22.375 7.344 -13.883 1 93.19 194 CYS B C 1
ATOM 8025 O O . CYS B 1 194 ? -21.219 6.883 -13.945 1 93.19 194 CYS B O 1
ATOM 8027 N N . TYR B 1 195 ? -22.844 8.258 -14.734 1 93.25 195 TYR B N 1
ATOM 8028 C CA . TYR B 1 195 ? -22.016 8.898 -15.758 1 93.25 195 TYR B CA 1
ATOM 8029 C C . TYR B 1 195 ? -22.172 10.414 -15.711 1 93.25 195 TYR B C 1
ATOM 8031 O O . TYR B 1 195 ? -23.188 10.922 -15.211 1 93.25 195 TYR B O 1
ATOM 8039 N N . GLY B 1 196 ? -21.172 11.07 -16.25 1 95.06 196 GLY B N 1
ATOM 8040 C CA . GLY B 1 196 ? -21.281 12.516 -16.328 1 95.06 196 GLY B CA 1
ATOM 8041 C C . GLY B 1 196 ? -22.438 12.977 -17.188 1 95.06 196 GLY B C 1
ATOM 8042 O O . GLY B 1 196 ? -22.594 12.516 -18.328 1 95.06 196 GLY B O 1
ATOM 8043 N N . GLN B 1 197 ? -23.234 13.852 -16.562 1 95.25 197 GLN B N 1
ATOM 8044 C CA . GLN B 1 197 ? -24.375 14.453 -17.25 1 95.25 197 GLN B CA 1
ATOM 8045 C C . GLN B 1 197 ? -24.125 15.922 -17.547 1 95.25 197 GLN B C 1
ATOM 8047 O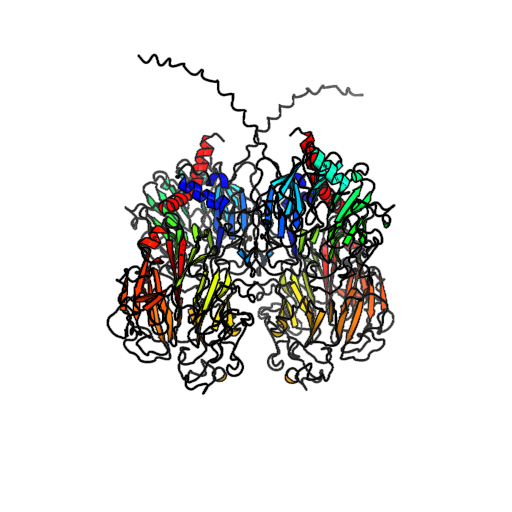 O . GLN B 1 197 ? -23.703 16.672 -16.688 1 95.25 197 GLN B O 1
ATOM 8052 N N . LYS B 1 198 ? -24.422 16.281 -18.766 1 94.88 198 LYS B N 1
ATOM 8053 C CA . LYS B 1 198 ? -24.25 17.688 -19.141 1 94.88 198 LYS B CA 1
ATOM 8054 C C . LYS B 1 198 ? -25.406 18.547 -18.625 1 94.88 198 LYS B C 1
ATOM 8056 O O . LYS B 1 198 ? -26.578 18.188 -18.766 1 94.88 198 LYS B O 1
ATOM 8061 N N . ARG B 1 199 ? -25.078 19.609 -17.891 1 92.31 199 ARG B N 1
ATOM 8062 C CA . ARG B 1 199 ? -25.984 20.672 -17.5 1 92.31 199 ARG B CA 1
ATOM 8063 C C . ARG B 1 199 ? -25.562 22 -18.094 1 92.31 199 ARG B C 1
ATOM 8065 O O . ARG B 1 199 ? -24.359 22.297 -18.172 1 92.31 199 ARG B O 1
ATOM 8072 N N . SER B 1 200 ? -26.516 22.766 -18.609 1 90.56 200 SER B N 1
ATOM 8073 C CA . SER B 1 200 ? -26.156 24.031 -19.25 1 90.56 200 SER B CA 1
ATOM 8074 C C . SER B 1 200 ? -27.172 25.125 -18.891 1 90.56 200 SER B C 1
ATOM 8076 O O . SER B 1 200 ? -28.25 24.828 -18.391 1 90.56 200 SER B O 1
ATOM 8078 N N . VAL B 1 201 ? -26.766 26.312 -19 1 94.62 201 VAL B N 1
ATOM 8079 C CA . VAL B 1 201 ? -27.609 27.516 -18.906 1 94.62 201 VAL B CA 1
ATOM 8080 C C . VAL B 1 201 ? -27.719 28.156 -20.281 1 94.62 201 VAL B C 1
ATOM 8082 O O . VAL B 1 201 ? -26.719 28.5 -20.906 1 94.62 201 VAL B O 1
ATOM 8085 N N . ASP B 1 202 ? -28.953 28.359 -20.734 1 91.69 202 ASP B N 1
ATOM 8086 C CA . ASP B 1 202 ? -29.203 28.859 -22.094 1 91.69 202 ASP B CA 1
ATOM 8087 C C . ASP B 1 202 ? -28.531 30.219 -22.297 1 91.69 202 ASP B C 1
ATOM 8089 O O . ASP B 1 202 ? -28.75 31.141 -21.516 1 91.69 202 ASP B O 1
ATOM 8093 N N . GLY B 1 203 ? -27.781 30.25 -23.328 1 92.19 203 GLY B N 1
ATOM 8094 C CA . GLY B 1 203 ? -27.156 31.5 -23.75 1 92.19 203 GLY B CA 1
ATOM 8095 C C . GLY B 1 203 ? -25.969 31.891 -22.891 1 92.19 203 GLY B C 1
ATOM 8096 O O . GLY B 1 203 ? -25.438 33 -23.016 1 92.19 203 GLY B O 1
ATOM 8097 N N . GLU B 1 204 ? -25.578 31.078 -21.984 1 95.12 204 GLU B N 1
ATOM 8098 C CA . GLU B 1 204 ? -24.5 31.406 -21.062 1 95.12 204 GLU B CA 1
ATOM 8099 C C . GLU B 1 204 ? -23.375 30.375 -21.141 1 95.12 204 GLU B C 1
ATOM 8101 O O . GLU B 1 204 ? -23.609 29.219 -21.484 1 95.12 204 GLU B O 1
ATOM 8106 N N . LYS B 1 205 ? -22.109 30.828 -20.891 1 96.81 205 LYS B N 1
ATOM 8107 C CA . LYS B 1 205 ? -20.953 29.953 -20.672 1 96.81 205 LYS B CA 1
ATOM 8108 C C . LYS B 1 205 ? -20.547 29.953 -19.203 1 96.81 205 LYS B C 1
ATOM 8110 O O . LYS B 1 205 ? -20.359 31.016 -18.594 1 96.81 205 LYS B O 1
ATOM 8115 N N . ILE B 1 206 ? -20.422 28.812 -18.672 1 97.75 206 ILE B N 1
ATOM 8116 C CA . ILE B 1 206 ? -20.172 28.656 -17.25 1 97.75 206 ILE B CA 1
ATOM 8117 C C . ILE B 1 206 ? -18.672 28.703 -16.984 1 97.75 206 ILE B C 1
ATOM 8119 O O . ILE B 1 206 ? -17.891 28.031 -17.656 1 97.75 206 ILE B O 1
ATOM 8123 N N . VAL B 1 207 ? -18.234 29.453 -15.969 1 97.62 207 VAL B N 1
ATOM 8124 C CA . VAL B 1 207 ? -16.812 29.609 -15.695 1 97.62 207 VAL B CA 1
ATOM 8125 C C . VAL B 1 207 ? -16.484 29.016 -14.32 1 97.62 207 VAL B C 1
ATOM 8127 O O . VAL B 1 207 ? -15.312 28.75 -14.016 1 97.62 207 VAL B O 1
ATOM 8130 N N . GLU B 1 208 ? -17.484 28.859 -13.508 1 97.81 208 GLU B N 1
ATOM 8131 C CA . GLU B 1 208 ? -17.281 28.391 -12.148 1 97.81 208 GLU B CA 1
ATOM 8132 C C . GLU B 1 208 ? -18.531 27.672 -11.625 1 97.81 208 GLU B C 1
ATOM 8134 O O . GLU B 1 208 ? -19.656 28.016 -11.992 1 97.81 208 GLU B O 1
ATOM 8139 N N . ALA B 1 209 ? -18.25 26.656 -10.82 1 98.12 209 ALA B N 1
ATOM 8140 C CA . ALA B 1 209 ? -19.344 25.938 -10.172 1 98.12 209 ALA B CA 1
ATOM 8141 C C . ALA B 1 209 ? -19.078 25.766 -8.68 1 98.12 209 ALA B C 1
ATOM 8143 O O . ALA B 1 209 ? -17.938 25.641 -8.25 1 98.12 209 ALA B O 1
ATOM 8144 N N . ALA B 1 210 ? -20.078 25.766 -7.867 1 98.06 210 ALA B N 1
ATOM 8145 C CA . ALA B 1 210 ? -20.062 25.516 -6.426 1 98.06 210 ALA B CA 1
ATOM 8146 C C . ALA B 1 210 ? -21.203 24.594 -6.016 1 98.06 210 ALA B C 1
ATOM 8148 O O . ALA B 1 210 ? -22.359 24.812 -6.367 1 98.06 210 ALA B O 1
ATOM 8149 N N . CYS B 1 211 ? -20.844 23.562 -5.281 1 97.81 211 CYS B N 1
ATOM 8150 C CA . CYS B 1 211 ? -21.828 22.531 -4.969 1 97.81 211 CYS B CA 1
ATOM 8151 C C . CYS B 1 211 ? -22.109 22.484 -3.475 1 97.81 211 CYS B C 1
ATOM 8153 O O . CYS B 1 211 ? -21.203 22.281 -2.67 1 97.81 211 CYS B O 1
ATOM 8155 N N . SER B 1 212 ? -23.328 22.625 -3.107 1 96.94 212 SER B N 1
ATOM 8156 C CA . SER B 1 212 ? -23.797 22.297 -1.766 1 96.94 212 SER B CA 1
ATOM 8157 C C . SER B 1 212 ? -24.266 20.844 -1.69 1 96.94 212 SER B C 1
ATOM 8159 O O . SER B 1 212 ? -24.047 20.062 -2.623 1 96.94 212 SER B O 1
ATOM 8161 N N . ASN B 1 213 ? -24.922 20.453 -0.575 1 95.44 213 ASN B N 1
ATOM 8162 C CA . ASN B 1 213 ? -25.359 19.062 -0.436 1 95.44 213 ASN B CA 1
ATOM 8163 C C . ASN B 1 213 ? -26.375 18.688 -1.506 1 95.44 213 ASN B C 1
ATOM 8165 O O . ASN B 1 213 ? -26.297 17.594 -2.082 1 95.44 213 ASN B O 1
ATOM 8169 N N . PHE B 1 214 ? -27.312 19.672 -1.755 1 94.06 214 PHE B N 1
ATOM 8170 C CA . PHE B 1 214 ? -28.438 19.266 -2.572 1 94.06 214 PHE B CA 1
ATOM 8171 C C . PHE B 1 214 ? -28.734 20.297 -3.646 1 94.06 214 PHE B C 1
ATOM 8173 O O . PHE B 1 214 ? -29.766 20.234 -4.312 1 94.06 214 PHE B O 1
ATOM 8180 N N . SER B 1 215 ? -27.922 21.266 -3.805 1 95.38 215 SER B N 1
ATOM 8181 C CA . SER B 1 215 ? -28.047 22.297 -4.84 1 95.38 215 SER B CA 1
ATOM 8182 C C . SER B 1 215 ? -26.672 22.703 -5.375 1 95.38 215 SER B C 1
ATOM 8184 O O . SER B 1 215 ? -25.656 22.422 -4.75 1 95.38 215 SER B O 1
ATOM 8186 N N . MET B 1 216 ? -26.672 23.266 -6.453 1 96.88 216 MET B N 1
ATOM 8187 C CA . MET B 1 216 ? -25.422 23.797 -6.996 1 96.88 216 MET B CA 1
ATOM 8188 C C . MET B 1 216 ? -25.641 25.156 -7.648 1 96.88 216 MET B C 1
ATOM 8190 O O . MET B 1 216 ? -26.75 25.453 -8.102 1 96.88 216 MET B O 1
ATOM 8194 N N . LEU B 1 217 ? -24.688 25.969 -7.625 1 98.12 217 LEU B N 1
ATOM 8195 C CA . LEU B 1 217 ? -24.656 27.266 -8.289 1 98.12 217 LEU B CA 1
ATOM 8196 C C . LEU B 1 217 ? -23.562 27.312 -9.352 1 98.12 217 LEU B C 1
ATOM 8198 O O . LEU B 1 217 ? -22.547 26.609 -9.242 1 98.12 217 LEU B O 1
ATOM 8202 N N . VAL B 1 218 ? -23.781 28.047 -10.336 1 98.19 218 VAL B N 1
ATOM 8203 C CA . VAL B 1 218 ? -22.766 28.281 -11.344 1 98.19 218 VAL B CA 1
ATOM 8204 C C . VAL B 1 218 ? -22.656 29.781 -11.633 1 98.19 218 VAL B C 1
ATOM 8206 O O . VAL B 1 218 ? -23.656 30.5 -11.562 1 98.19 218 VAL B O 1
ATOM 8209 N N . ARG B 1 219 ? -21.516 30.219 -11.812 1 98.12 219 ARG B N 1
ATOM 8210 C CA . ARG B 1 219 ? -21.266 31.578 -12.297 1 98.12 219 ARG B CA 1
ATOM 8211 C C . ARG B 1 219 ? -20.922 31.562 -13.789 1 98.12 219 ARG B C 1
ATOM 8213 O O . ARG B 1 219 ? -20.219 30.672 -14.266 1 98.12 219 ARG B O 1
ATOM 8220 N N . THR B 1 220 ? -21.422 32.531 -14.484 1 96.88 220 THR B N 1
ATOM 8221 C CA . THR B 1 220 ? -21.25 32.531 -15.93 1 96.88 220 THR B CA 1
ATOM 8222 C C . THR B 1 220 ? -20.297 33.656 -16.344 1 96.88 220 THR B C 1
ATOM 8224 O O . THR B 1 220 ? -19.906 34.5 -15.516 1 96.88 220 THR B O 1
ATOM 8227 N N . MET B 1 221 ? -19.953 33.719 -17.594 1 94.5 221 MET B N 1
ATOM 8228 C CA . MET B 1 221 ? -19.031 34.688 -18.156 1 94.5 221 MET B CA 1
ATOM 8229 C C . MET B 1 221 ? -19.609 36.094 -18.047 1 94.5 221 MET B C 1
ATOM 8231 O O . MET B 1 221 ? -18.859 37.062 -17.938 1 94.5 221 MET B O 1
ATOM 8235 N N . SER B 1 222 ? -20.938 36.219 -18.094 1 92.69 222 SER B N 1
ATOM 8236 C CA . SER B 1 222 ? -21.594 37.5 -18 1 92.69 222 SER B CA 1
ATOM 8237 C C . SER B 1 222 ? -21.562 38.031 -16.562 1 92.69 222 SER B C 1
ATOM 8239 O O . SER B 1 222 ? -21.875 39.219 -16.328 1 92.69 222 SER B O 1
ATOM 8241 N N . GLY B 1 223 ? -21.203 37.156 -15.625 1 92.19 223 GLY B N 1
ATOM 8242 C CA . GLY B 1 223 ? -21.172 37.562 -14.227 1 92.19 223 GLY B CA 1
ATOM 8243 C C . GLY B 1 223 ? -22.422 37.156 -13.469 1 92.19 223 GLY B C 1
ATOM 8244 O O . GLY B 1 223 ? -22.5 37.344 -12.25 1 92.19 223 GLY B O 1
ATOM 8245 N N . ARG B 1 224 ? -23.359 36.594 -14.141 1 96.06 224 ARG B N 1
ATOM 8246 C CA . ARG B 1 224 ? -24.609 36.156 -13.5 1 96.06 224 ARG B CA 1
ATOM 8247 C C . ARG B 1 224 ? -24.422 34.844 -12.789 1 96.06 224 ARG B C 1
ATOM 8249 O O . ARG B 1 224 ? -23.516 34.062 -13.133 1 96.06 224 ARG B O 1
ATOM 8256 N N . VAL B 1 225 ? -25.188 34.656 -11.758 1 97.94 225 VAL B N 1
ATOM 8257 C CA . VAL B 1 225 ? -25.156 33.406 -10.992 1 97.94 225 VAL B CA 1
ATOM 8258 C C . VAL B 1 225 ? -26.484 32.656 -11.148 1 97.94 225 VAL B C 1
ATOM 8260 O O . VAL B 1 225 ? -27.547 33.25 -11.039 1 97.94 225 VAL B O 1
ATOM 8263 N N . TYR B 1 226 ? -26.438 31.453 -11.531 1 97.75 226 TYR B N 1
ATOM 8264 C CA . TYR B 1 226 ? -27.594 30.578 -11.648 1 97.75 226 TYR B CA 1
ATOM 8265 C C . TYR B 1 226 ? -27.469 29.375 -10.711 1 97.75 226 TYR B C 1
ATOM 8267 O O . TYR B 1 226 ? -26.375 29.031 -10.273 1 97.75 226 TYR B O 1
ATOM 8275 N N . GLY B 1 227 ? -28.578 28.766 -10.375 1 97.69 227 GLY B N 1
ATOM 8276 C CA . GLY B 1 227 ? -28.531 27.578 -9.547 1 97.69 227 GLY B CA 1
ATOM 8277 C C . GLY B 1 227 ? -29.719 26.656 -9.773 1 97.69 227 GLY B C 1
ATOM 8278 O O . GLY B 1 227 ? -30.703 27.047 -10.398 1 97.69 227 GLY B O 1
ATOM 8279 N N . TRP B 1 228 ? -29.641 25.438 -9.398 1 97.31 228 TRP B N 1
ATOM 8280 C CA . TRP B 1 228 ? -30.719 24.453 -9.406 1 97.31 228 TRP B CA 1
ATOM 8281 C C . TRP B 1 228 ? -30.562 23.453 -8.273 1 97.31 228 TRP B C 1
ATOM 8283 O O . TRP B 1 228 ? -29.531 23.453 -7.582 1 97.31 228 TRP B O 1
ATOM 8293 N N . GLY B 1 229 ? -31.516 22.531 -8.055 1 95.88 229 GLY B N 1
ATOM 8294 C CA . GLY B 1 229 ? -31.562 21.609 -6.941 1 95.88 229 GLY B CA 1
ATOM 8295 C C . GLY B 1 229 ? -32.531 22.031 -5.855 1 95.88 229 GLY B C 1
ATOM 8296 O O . GLY B 1 229 ? -33.625 22.5 -6.148 1 95.88 229 GLY B O 1
ATOM 8297 N N . ASP B 1 230 ? -32.094 21.844 -4.633 1 94.38 230 ASP B N 1
ATOM 8298 C CA . ASP B 1 230 ? -32.906 22.266 -3.502 1 94.38 230 ASP B CA 1
ATOM 8299 C C . ASP B 1 230 ? -33.188 23.781 -3.555 1 94.38 230 ASP B C 1
ATOM 8301 O O . ASP B 1 230 ? -32.25 24.578 -3.51 1 94.38 230 ASP B O 1
ATOM 8305 N N . ALA B 1 231 ? -34.344 24.156 -3.486 1 94.56 231 ALA B N 1
ATOM 8306 C CA . ALA B 1 231 ? -34.75 25.531 -3.746 1 94.56 231 ALA B CA 1
ATOM 8307 C C . ALA B 1 231 ? -34.5 26.422 -2.529 1 94.56 231 ALA B C 1
ATOM 8309 O O . ALA B 1 231 ? -34.5 27.656 -2.639 1 94.56 231 ALA B O 1
ATOM 8310 N N . THR B 1 232 ? -34.25 25.797 -1.434 1 91.31 232 THR B N 1
ATOM 8311 C CA . THR B 1 232 ? -34.062 26.531 -0.184 1 91.31 232 THR B CA 1
ATOM 8312 C C . THR B 1 232 ? -32.938 27.531 -0.307 1 91.31 232 THR B C 1
ATOM 8314 O O . THR B 1 232 ? -32.969 28.609 0.31 1 91.31 232 THR B O 1
ATOM 8317 N N . LEU B 1 233 ? -31.922 27.234 -1.124 1 92.56 233 LEU B N 1
ATOM 8318 C CA . LEU B 1 233 ? -30.734 28.062 -1.18 1 92.56 233 LEU B CA 1
ATOM 8319 C C . LEU B 1 233 ? -30.688 28.859 -2.477 1 92.56 233 LEU B C 1
ATOM 8321 O O . LEU B 1 233 ? -29.641 29.422 -2.828 1 92.56 233 LEU B O 1
ATOM 8325 N N . LEU B 1 234 ? -31.781 28.969 -3.182 1 95.38 234 LEU B N 1
ATOM 8326 C CA . LEU B 1 234 ? -31.766 29.594 -4.504 1 95.38 234 LEU B CA 1
ATOM 8327 C C . LEU B 1 234 ? -32.469 30.938 -4.48 1 95.38 234 LEU B C 1
ATOM 8329 O O . LEU B 1 234 ? -32.781 31.5 -5.531 1 95.38 234 LEU B O 1
ATOM 8333 N N . GLY B 1 235 ? -32.75 31.438 -3.279 1 90.88 235 GLY B N 1
ATOM 8334 C CA . GLY B 1 235 ? -33.375 32.75 -3.168 1 90.88 235 GLY B CA 1
ATOM 8335 C C . GLY B 1 235 ? -34.812 32.656 -2.668 1 90.88 235 GLY B C 1
ATOM 8336 O O . GLY B 1 235 ? -35.188 31.688 -2.027 1 90.88 235 GLY B O 1
ATOM 8337 N N . ASP B 1 236 ? -35.5 33.75 -2.998 1 90.31 236 ASP B N 1
ATOM 8338 C CA . ASP B 1 236 ? -36.875 33.844 -2.572 1 90.31 236 ASP B CA 1
ATOM 8339 C C . ASP B 1 236 ? -37.75 32.844 -3.316 1 90.31 236 ASP B C 1
ATOM 8341 O O . ASP B 1 236 ? -37.688 32.75 -4.543 1 90.31 236 ASP B O 1
ATOM 8345 N N . ARG B 1 237 ? -38.531 32.156 -2.535 1 90.31 237 ARG B N 1
ATOM 8346 C CA . ARG B 1 237 ? -39.344 31.062 -3.084 1 90.31 237 ARG B CA 1
ATOM 8347 C C . ARG B 1 237 ? -40.281 31.578 -4.184 1 90.31 237 ARG B C 1
ATOM 8349 O O . ARG B 1 237 ? -40.469 30.906 -5.199 1 90.31 237 ARG B O 1
ATOM 8356 N N . ALA B 1 238 ? -40.844 32.75 -3.947 1 91.31 238 ALA B N 1
ATOM 8357 C CA . ALA B 1 238 ? -41.781 33.312 -4.926 1 91.31 238 ALA B CA 1
ATOM 8358 C C . ALA B 1 238 ? -41.062 33.625 -6.242 1 91.31 238 ALA B C 1
ATOM 8360 O O . ALA B 1 238 ? -41.625 33.406 -7.32 1 91.31 238 ALA B O 1
ATOM 8361 N N . SER B 1 239 ? -39.906 34.125 -6.113 1 92.69 239 SER B N 1
ATOM 8362 C CA . SER B 1 239 ? -39.125 34.438 -7.305 1 92.69 239 SER B CA 1
ATOM 8363 C C . SER B 1 239 ? -38.75 33.156 -8.062 1 92.69 239 SER B C 1
ATOM 8365 O O . SER B 1 239 ? -38.781 33.125 -9.289 1 92.69 239 SER B O 1
ATOM 8367 N N . VAL B 1 240 ? -38.344 32.094 -7.387 1 95.31 240 VAL B N 1
ATOM 8368 C CA . VAL B 1 240 ? -37.969 30.812 -7.973 1 95.31 240 VAL B CA 1
ATOM 8369 C C . VAL B 1 240 ? -39.156 30.219 -8.719 1 95.31 240 VAL B C 1
ATOM 8371 O O . VAL B 1 240 ? -39.031 29.75 -9.852 1 95.31 240 VAL B O 1
ATOM 8374 N N . GLU B 1 241 ? -40.344 30.297 -8.062 1 94.75 241 GLU B N 1
ATOM 8375 C CA . GLU B 1 241 ? -41.531 29.766 -8.672 1 94.75 241 GLU B CA 1
ATOM 8376 C C . GLU B 1 241 ? -41.906 30.531 -9.945 1 94.75 241 GLU B C 1
ATOM 8378 O O . GLU B 1 241 ? -42.312 29.922 -10.938 1 94.75 241 GLU B O 1
ATOM 8383 N N . LYS B 1 242 ? -41.812 31.797 -9.875 1 95.69 242 LYS B N 1
ATOM 8384 C CA . LYS B 1 242 ? -42.094 32.625 -11.031 1 95.69 242 LYS B CA 1
ATOM 8385 C C . LYS B 1 242 ? -41.188 32.281 -12.211 1 95.69 242 LYS B C 1
ATOM 8387 O O . LYS B 1 242 ? -41.656 32.219 -13.352 1 95.69 242 LYS B O 1
ATOM 8392 N N . GLN B 1 243 ? -39.938 32.094 -11.945 1 95.88 243 GLN B N 1
ATOM 8393 C CA . GLN B 1 243 ? -39 31.781 -13.008 1 95.88 243 GLN B CA 1
ATOM 8394 C C . GLN B 1 243 ? -39.281 30.406 -13.602 1 95.88 243 GLN B C 1
ATOM 8396 O O . GLN B 1 243 ? -39.156 30.203 -14.812 1 95.88 243 GLN B O 1
ATOM 8401 N N . LEU B 1 244 ? -39.656 29.516 -12.797 1 96.06 244 LEU B N 1
ATOM 8402 C CA . LEU B 1 244 ? -39.969 28.172 -13.273 1 96.06 244 LEU B CA 1
ATOM 8403 C C . LEU B 1 244 ? -41.25 28.188 -14.102 1 96.06 244 LEU B C 1
ATOM 8405 O O . LEU B 1 244 ? -41.344 27.516 -15.133 1 96.06 244 LEU B O 1
ATOM 8409 N N . GLU B 1 245 ? -42.219 28.953 -13.688 1 95.25 245 GLU B N 1
ATOM 8410 C CA . GLU B 1 245 ? -43.5 29.062 -14.414 1 95.25 245 GLU B CA 1
ATOM 8411 C C . GLU B 1 245 ? -43.281 29.625 -15.812 1 95.25 245 GLU B C 1
ATOM 8413 O O . GLU B 1 245 ? -43.938 29.219 -16.766 1 95.25 245 GLU B O 1
ATOM 8418 N N . ALA B 1 246 ? -42.406 30.531 -15.82 1 95.06 246 ALA B N 1
ATOM 8419 C CA . ALA B 1 246 ? -42.094 31.141 -17.109 1 95.06 246 ALA B CA 1
ATOM 8420 C C . ALA B 1 246 ? -41.5 30.109 -18.078 1 95.06 246 ALA B C 1
ATOM 8422 O O . ALA B 1 246 ? -41.625 30.266 -19.297 1 95.06 246 ALA B O 1
ATOM 8423 N N . LYS B 1 247 ? -40.906 29.062 -17.578 1 92.81 247 LYS B N 1
ATOM 8424 C CA . LYS B 1 247 ? -40.312 28 -18.406 1 92.81 247 LYS B CA 1
ATOM 8425 C C . LYS B 1 247 ? -41.25 26.797 -18.484 1 92.81 247 LYS B C 1
ATOM 8427 O O . LYS B 1 247 ? -40.844 25.734 -18.969 1 92.81 247 LYS B O 1
ATOM 8432 N N . GLY B 1 248 ? -42.438 26.906 -17.938 1 93.19 248 GLY B N 1
ATOM 8433 C CA . GLY B 1 248 ? -43.438 25.859 -17.984 1 93.19 248 GLY B CA 1
ATOM 8434 C C . GLY B 1 248 ? -43.25 24.781 -16.938 1 93.19 248 GLY B C 1
ATOM 8435 O O . GLY B 1 248 ? -43.719 23.656 -17.094 1 93.19 248 GLY B O 1
ATOM 8436 N N . MET B 1 249 ? -42.375 25.109 -16 1 94.38 249 MET B N 1
ATOM 8437 C CA . MET B 1 249 ? -42.094 24.141 -14.953 1 94.38 249 MET B CA 1
ATOM 8438 C C . MET B 1 249 ? -42.594 24.641 -13.602 1 94.38 249 MET B C 1
ATOM 8440 O O . MET B 1 249 ? -43.094 25.75 -13.492 1 94.38 249 MET B O 1
ATOM 8444 N N . HIS B 1 250 ? -42.625 23.75 -12.477 1 93.31 250 HIS B N 1
ATOM 8445 C CA . HIS B 1 250 ? -43 24.078 -11.102 1 93.31 250 HIS B CA 1
ATOM 8446 C C . HIS B 1 250 ? -42 23.484 -10.109 1 93.31 250 HIS B C 1
ATOM 8448 O O . HIS B 1 250 ? -41.219 22.594 -10.453 1 93.31 250 HIS B O 1
ATOM 8454 N N . LEU B 1 251 ? -42.062 24.078 -8.984 1 94.62 251 LEU B N 1
ATOM 8455 C CA . LEU B 1 251 ? -41.312 23.469 -7.895 1 94.62 251 LEU B CA 1
ATOM 8456 C C . LEU B 1 251 ? -41.844 22.078 -7.57 1 94.62 251 LEU B C 1
ATOM 8458 O O . LEU B 1 251 ? -43.062 21.859 -7.547 1 94.62 251 LEU B O 1
ATOM 8462 N N . ILE B 1 252 ? -40.938 21.156 -7.387 1 93.81 252 ILE B N 1
ATOM 8463 C CA . ILE B 1 252 ? -41.312 19.797 -7.047 1 93.81 252 ILE B CA 1
ATOM 8464 C C . ILE B 1 252 ? -41.062 19.531 -5.57 1 93.81 252 ILE B C 1
ATOM 8466 O O . ILE B 1 252 ? -39.906 19.703 -5.098 1 93.81 252 ILE B O 1
ATOM 8470 N N . PRO B 1 253 ? -42.094 19.156 -4.867 1 90.44 253 PRO B N 1
ATOM 8471 C CA . PRO B 1 253 ? -41.844 18.844 -3.459 1 90.44 253 PRO B CA 1
ATOM 8472 C C . PRO B 1 253 ? -40.906 17.641 -3.283 1 90.44 253 PRO B C 1
ATOM 8474 O O . PRO B 1 253 ? -41.031 16.656 -4.035 1 90.44 253 PRO B O 1
ATOM 8477 N N . GLN B 1 254 ? -39.875 17.766 -2.451 1 87.12 254 GLN B N 1
ATOM 8478 C CA . GLN B 1 254 ? -39.031 16.625 -2.145 1 87.12 254 GLN B CA 1
ATOM 8479 C C . GLN B 1 254 ? -39.812 15.516 -1.442 1 87.12 254 GLN B C 1
ATOM 8481 O O . GLN B 1 254 ? -40.625 15.789 -0.571 1 87.12 254 GLN B O 1
ATOM 8486 N N . LYS B 1 255 ? -39.469 14.242 -1.81 1 71.62 255 LYS B N 1
ATOM 8487 C CA . LYS B 1 255 ? -40.156 13.086 -1.222 1 71.62 255 LYS B CA 1
ATOM 8488 C C . LYS B 1 255 ? -39.844 12.977 0.271 1 71.62 255 LYS B C 1
ATOM 8490 O O . LYS B 1 255 ? -38.688 13.117 0.691 1 71.62 255 LYS B O 1
ATOM 8495 N N . ASN B 1 256 ? -40.656 12.875 1.154 1 65.06 256 ASN B N 1
ATOM 8496 C CA . ASN B 1 256 ? -40.531 12.648 2.59 1 65.06 256 ASN B CA 1
ATOM 8497 C C . ASN B 1 256 ? -40.25 13.945 3.346 1 65.06 256 ASN B C 1
ATOM 8499 O O . ASN B 1 256 ? -39.719 13.914 4.449 1 65.06 256 ASN B O 1
ATOM 8503 N N . SER B 1 257 ? -40.156 15.055 2.602 1 65.69 257 SER B N 1
ATOM 8504 C CA . SER B 1 257 ? -40.031 16.328 3.305 1 65.69 257 SER B CA 1
ATOM 8505 C C . SER B 1 257 ? -41.125 17.312 2.859 1 65.69 257 SER B C 1
ATOM 8507 O O . SER B 1 257 ? -41.281 17.562 1.664 1 65.69 257 SER B O 1
ATOM 8509 N N . ASP B 1 258 ? -41.906 17.781 3.723 1 60.03 258 ASP B N 1
ATOM 8510 C CA . ASP B 1 258 ? -42.969 18.734 3.41 1 60.03 258 ASP B CA 1
ATOM 8511 C C . ASP B 1 258 ? -42.406 20.141 3.266 1 60.03 258 ASP B C 1
ATOM 8513 O O . ASP B 1 258 ? -43.094 21.031 2.732 1 60.03 258 ASP B O 1
ATOM 8517 N N . LYS B 1 259 ? -41.25 20.297 3.553 1 70.06 259 LYS B N 1
ATOM 8518 C CA . LYS B 1 259 ? -40.781 21.672 3.631 1 70.06 259 LYS B CA 1
ATOM 8519 C C . LYS B 1 259 ? -39.781 21.984 2.514 1 70.06 259 LYS B C 1
ATOM 8521 O O . LYS B 1 259 ? -39.5 23.141 2.234 1 70.06 259 LYS B O 1
ATOM 8526 N N . ARG B 1 260 ? -39.312 21 1.84 1 86.94 260 ARG B N 1
ATOM 8527 C CA . ARG B 1 260 ? -38.312 21.266 0.833 1 86.94 260 ARG B CA 1
ATOM 8528 C C . ARG B 1 260 ? -38.844 21.031 -0.573 1 86.94 260 ARG B C 1
ATOM 8530 O O . ARG B 1 260 ? -39.719 20.172 -0.771 1 86.94 260 ARG B O 1
ATOM 8537 N N . SER B 1 261 ? -38.438 21.891 -1.436 1 93.12 261 SER B N 1
ATOM 8538 C CA . SER B 1 261 ? -38.844 21.781 -2.838 1 93.12 261 SER B CA 1
ATOM 8539 C C . SER B 1 261 ? -37.625 21.844 -3.758 1 93.12 261 SER B C 1
ATOM 8541 O O . SER B 1 261 ? -36.562 22.281 -3.35 1 93.12 261 SER B O 1
ATOM 8543 N N . ILE B 1 262 ? -37.812 21.344 -4.957 1 95.5 262 ILE B N 1
ATOM 8544 C CA . ILE B 1 262 ? -36.719 21.172 -5.883 1 95.5 262 ILE B CA 1
ATOM 8545 C C . ILE B 1 262 ? -36.938 22 -7.148 1 95.5 262 ILE B C 1
ATOM 8547 O O . ILE B 1 262 ? -38.031 21.953 -7.719 1 95.5 262 ILE B O 1
ATOM 8551 N N . ALA B 1 263 ? -36.031 22.781 -7.504 1 96.62 263 ALA B N 1
ATOM 8552 C CA . ALA B 1 263 ? -35.969 23.406 -8.82 1 96.62 263 ALA B CA 1
ATOM 8553 C C . ALA B 1 263 ? -35.062 22.625 -9.773 1 96.62 263 ALA B C 1
ATOM 8555 O O . ALA B 1 263 ? -33.844 22.625 -9.609 1 96.62 263 ALA B O 1
ATOM 8556 N N . THR B 1 264 ? -35.562 22.031 -10.781 1 94.5 264 THR B N 1
ATOM 8557 C CA . THR B 1 264 ? -34.812 21.141 -11.633 1 94.5 264 THR B CA 1
ATOM 8558 C C . THR B 1 264 ? -34.125 21.906 -12.766 1 94.5 264 THR B C 1
ATOM 8560 O O . THR B 1 264 ? -33.219 21.406 -13.422 1 94.5 264 THR B O 1
ATOM 8563 N N . LEU B 1 265 ? -34.625 23.125 -13.008 1 95.25 265 LEU B N 1
ATOM 8564 C CA . LEU B 1 265 ? -34.031 23.969 -14.047 1 95.25 265 LEU B CA 1
ATOM 8565 C C . LEU B 1 265 ? -33.25 25.125 -13.438 1 95.25 265 LEU B C 1
ATOM 8567 O O . LEU B 1 265 ? -33.5 25.516 -12.297 1 95.25 265 LEU B O 1
ATOM 8571 N N . PRO B 1 266 ? -32.375 25.703 -14.195 1 96.5 266 PRO B N 1
ATOM 8572 C CA . PRO B 1 266 ? -31.547 26.797 -13.648 1 96.5 266 PRO B CA 1
ATOM 8573 C C . PRO B 1 266 ? -32.375 28.016 -13.25 1 96.5 266 PRO B C 1
ATOM 8575 O O . PRO B 1 266 ? -33.219 28.469 -14.031 1 96.5 266 PRO B O 1
ATOM 8578 N N . ILE B 1 267 ? -32.188 28.453 -12.07 1 97 267 ILE B N 1
ATOM 8579 C CA . ILE B 1 267 ? -32.812 29.641 -11.516 1 97 267 ILE B CA 1
ATOM 8580 C C . ILE B 1 267 ? -31.797 30.781 -11.453 1 97 267 ILE B C 1
ATOM 8582 O O . ILE B 1 267 ? -30.688 30.609 -10.938 1 97 267 ILE B O 1
ATOM 8586 N N . HIS B 1 268 ? -32.156 31.906 -11.953 1 97 268 HIS B N 1
ATOM 8587 C CA . HIS B 1 268 ? -31.297 33.094 -11.906 1 97 268 HIS B CA 1
ATOM 8588 C C . HIS B 1 268 ? -31.375 33.781 -10.547 1 97 268 HIS B C 1
ATOM 8590 O O . HIS B 1 268 ? -32.438 34.156 -10.102 1 97 268 HIS B O 1
ATOM 8596 N N . LEU B 1 269 ? -30.234 33.906 -9.867 1 97.12 269 LEU B N 1
ATOM 8597 C CA . LEU B 1 269 ? -30.188 34.625 -8.609 1 97.12 269 LEU B CA 1
ATOM 8598 C C . LEU B 1 269 ? -30.016 36.125 -8.852 1 97.12 269 LEU B C 1
ATOM 8600 O O . LEU B 1 269 ? -28.906 36.656 -8.68 1 97.12 269 LEU B O 1
ATOM 8604 N N . GLU B 1 270 ? -31 36.812 -8.961 1 94.56 270 GLU B N 1
ATOM 8605 C CA . GLU B 1 270 ? -31 38.219 -9.375 1 94.56 270 GLU B CA 1
ATOM 8606 C C . GLU B 1 270 ? -30.406 39.125 -8.297 1 94.56 270 GLU B C 1
ATOM 8608 O O . GLU B 1 270 ? -29.875 40.188 -8.594 1 94.56 270 GLU B O 1
ATOM 8613 N N . SER B 1 271 ? -30.5 38.688 -7.098 1 94.06 271 SER B N 1
ATOM 8614 C CA . SER B 1 271 ? -30 39.5 -5.977 1 94.06 271 SER B CA 1
ATOM 8615 C C . SER B 1 271 ? -28.484 39.688 -6.074 1 94.06 271 SER B C 1
ATOM 8617 O O . SER B 1 271 ? -27.938 40.562 -5.406 1 94.06 271 SER B O 1
ATOM 8619 N N . LEU B 1 272 ? -27.766 38.938 -6.945 1 95.88 272 LEU B N 1
ATOM 8620 C CA . LEU B 1 272 ? -26.312 39.031 -7.059 1 95.88 272 LEU B CA 1
ATOM 8621 C C . LEU B 1 272 ? -25.906 39.781 -8.328 1 95.88 272 LEU B C 1
ATOM 8623 O O . LEU B 1 272 ? -24.734 40.031 -8.562 1 95.88 272 LEU B O 1
ATOM 8627 N N . ASP B 1 273 ? -26.719 40.156 -9.305 1 92.81 273 ASP B N 1
ATOM 8628 C CA . ASP B 1 273 ? -26.438 40.75 -10.609 1 92.81 273 ASP B CA 1
ATOM 8629 C C . ASP B 1 273 ? -25.594 42.031 -10.461 1 92.81 273 ASP B C 1
ATOM 8631 O O . ASP B 1 273 ? -24.641 42.219 -11.211 1 92.81 273 ASP B O 1
ATOM 8635 N N . ASP B 1 274 ? -25.859 42.938 -9.578 1 90 274 ASP B N 1
ATOM 8636 C CA . ASP B 1 274 ? -25.188 44.219 -9.484 1 90 274 ASP B CA 1
ATOM 8637 C C . ASP B 1 274 ? -24.062 44.188 -8.453 1 90 274 ASP B C 1
ATOM 8639 O O . ASP B 1 274 ? -23.547 45.219 -8.039 1 90 274 ASP B O 1
ATOM 8643 N N . LYS B 1 275 ? -23.594 43 -8.203 1 94.25 275 LYS B N 1
ATOM 8644 C CA . LYS B 1 275 ? -22.578 42.906 -7.152 1 94.25 275 LYS B CA 1
ATOM 8645 C C . LYS B 1 275 ? -21.234 42.5 -7.73 1 94.25 275 LYS B C 1
ATOM 8647 O O . LYS B 1 275 ? -20.219 42.562 -7.031 1 94.25 275 LYS B O 1
ATOM 8652 N N . ASN B 1 276 ? -21.109 42.125 -8.984 1 95.62 276 ASN B N 1
ATOM 8653 C CA . ASN B 1 276 ? -19.875 41.75 -9.648 1 95.62 276 ASN B CA 1
ATOM 8654 C C . ASN B 1 276 ? -19.141 40.656 -8.875 1 95.62 276 ASN B C 1
ATOM 8656 O O . ASN B 1 276 ? -17.984 40.812 -8.477 1 95.62 276 ASN B O 1
ATOM 8660 N N . ILE B 1 277 ? -19.766 39.562 -8.781 1 97 277 ILE B N 1
ATOM 8661 C CA . ILE B 1 277 ? -19.25 38.406 -8.016 1 97 277 ILE B CA 1
ATOM 8662 C C . ILE B 1 277 ? -18.031 37.812 -8.742 1 97 277 ILE B C 1
ATOM 8664 O O . ILE B 1 277 ? -18.078 37.625 -9.953 1 97 277 ILE B O 1
ATOM 8668 N N . THR B 1 278 ? -16.953 37.5 -7.949 1 95 278 THR B N 1
ATOM 8669 C CA . THR B 1 278 ? -15.727 36.969 -8.531 1 95 278 THR B CA 1
ATOM 8670 C C . THR B 1 278 ? -15.422 35.594 -7.957 1 95 278 THR B C 1
ATOM 8672 O O . THR B 1 278 ? -14.695 34.812 -8.57 1 95 278 THR B O 1
ATOM 8675 N N . VAL B 1 279 ? -15.914 35.312 -6.762 1 95.69 279 VAL B N 1
ATOM 8676 C CA . VAL B 1 279 ? -15.688 34 -6.121 1 95.69 279 VAL B CA 1
ATOM 8677 C C . VAL B 1 279 ? -17 33.469 -5.578 1 95.69 279 VAL B C 1
ATOM 8679 O O . VAL B 1 279 ? -17.812 34.219 -5.016 1 95.69 279 VAL B O 1
ATOM 8682 N N . LEU B 1 280 ? -17.219 32.219 -5.887 1 96.62 280 LEU B N 1
ATOM 8683 C CA . LEU B 1 280 ? -18.344 31.484 -5.344 1 96.62 280 LEU B CA 1
ATOM 8684 C C . LEU B 1 280 ? -17.875 30.25 -4.586 1 96.62 280 LEU B C 1
ATOM 8686 O O . LEU B 1 280 ? -17.016 29.516 -5.066 1 96.62 280 LEU B O 1
ATOM 8690 N N . THR B 1 281 ? -18.359 30.031 -3.383 1 96.75 281 THR B N 1
ATOM 8691 C CA . THR B 1 281 ? -18.031 28.828 -2.625 1 96.75 281 THR B CA 1
ATOM 8692 C C . THR B 1 281 ? -19.266 28.312 -1.886 1 96.75 281 THR B C 1
ATOM 8694 O O . THR B 1 281 ? -20.266 29.016 -1.751 1 96.75 281 THR B O 1
ATOM 8697 N N . ALA B 1 282 ? -19.156 27.062 -1.508 1 97.69 282 ALA B N 1
ATOM 8698 C CA . ALA B 1 282 ? -20.297 26.438 -0.875 1 97.69 282 ALA B CA 1
ATOM 8699 C C . ALA B 1 282 ? -19.875 25.531 0.279 1 97.69 282 ALA B C 1
ATOM 8701 O O . ALA B 1 282 ? -18.812 24.906 0.223 1 97.69 282 ALA B O 1
ATOM 8702 N N . GLY B 1 283 ? -20.609 25.547 1.345 1 97.06 283 GLY B N 1
ATOM 8703 C CA . GLY B 1 283 ? -20.672 24.453 2.295 1 97.06 283 GLY B CA 1
ATOM 8704 C C . GLY B 1 283 ? -21.859 23.531 2.061 1 97.06 283 GLY B C 1
ATOM 8705 O O . GLY B 1 283 ? -22.562 23.656 1.06 1 97.06 283 GLY B O 1
ATOM 8706 N N . PRO B 1 284 ? -22.094 22.656 2.967 1 96.56 284 PRO B N 1
ATOM 8707 C CA . PRO B 1 284 ? -23.188 21.703 2.768 1 96.56 284 PRO B CA 1
ATOM 8708 C C . PRO B 1 284 ? -24.562 22.391 2.709 1 96.56 284 PRO B C 1
ATOM 8710 O O . PRO B 1 284 ? -25.453 21.922 2 1 96.56 284 PRO B O 1
ATOM 8713 N N . TRP B 1 285 ? -24.688 23.531 3.473 1 96.81 285 TRP B N 1
ATOM 8714 C CA . TRP B 1 285 ? -26.016 24.125 3.582 1 96.81 285 TRP B CA 1
ATOM 8715 C C . TRP B 1 285 ? -25.953 25.641 3.479 1 96.81 285 TRP B C 1
ATOM 8717 O O . TRP B 1 285 ? -26.844 26.344 3.973 1 96.81 285 TRP B O 1
ATOM 8727 N N . HIS B 1 286 ? -24.906 26.188 2.949 1 97.69 286 HIS B N 1
ATOM 8728 C CA . HIS B 1 286 ? -24.766 27.625 2.805 1 97.69 286 HIS B CA 1
ATOM 8729 C C . HIS B 1 286 ? -23.812 27.969 1.67 1 97.69 286 HIS B C 1
ATOM 8731 O O . HIS B 1 286 ? -23.031 27.125 1.232 1 97.69 286 HIS B O 1
ATOM 8737 N N . TYR B 1 287 ? -23.922 29.141 1.168 1 98.25 287 TYR B N 1
ATOM 8738 C CA . TYR B 1 287 ? -23.062 29.672 0.112 1 98.25 287 TYR B CA 1
ATOM 8739 C C . TYR B 1 287 ? -22.406 30.969 0.552 1 98.25 287 TYR B C 1
ATOM 8741 O O . TYR B 1 287 ? -22.875 31.641 1.48 1 98.25 287 TYR B O 1
ATOM 8749 N N . ALA B 1 288 ? -21.312 31.266 -0.012 1 98.44 288 ALA B N 1
ATOM 8750 C CA . ALA B 1 288 ? -20.625 32.531 0.111 1 98.44 288 ALA B CA 1
ATOM 8751 C C . ALA B 1 288 ? -20.188 33.062 -1.255 1 98.44 288 ALA B C 1
ATOM 8753 O O . ALA B 1 288 ? -19.781 32.281 -2.123 1 98.44 288 ALA B O 1
ATOM 8754 N N . ALA B 1 289 ? -20.328 34.312 -1.439 1 98.06 289 ALA B N 1
ATOM 8755 C CA . ALA B 1 289 ? -19.938 34.969 -2.672 1 98.06 289 ALA B CA 1
ATOM 8756 C C . ALA B 1 289 ? -19.109 36.219 -2.373 1 98.06 289 ALA B C 1
ATOM 8758 O O . ALA B 1 289 ? -19.406 36.969 -1.428 1 98.06 289 ALA B O 1
ATOM 8759 N N . VAL B 1 290 ? -18.094 36.438 -3.086 1 97.94 290 VAL B N 1
ATOM 8760 C CA . VAL B 1 290 ? -17.234 37.625 -2.93 1 97.94 290 VAL B CA 1
ATOM 8761 C C . VAL B 1 290 ? -17.328 38.5 -4.176 1 97.94 290 VAL B C 1
ATOM 8763 O O . VAL B 1 290 ? -17.219 38 -5.301 1 97.94 290 VAL B O 1
ATOM 8766 N N . SER B 1 291 ? -17.516 39.75 -3.955 1 96.75 291 SER B N 1
ATOM 8767 C CA . SER B 1 291 ? -17.578 40.719 -5.047 1 96.75 291 SER B CA 1
ATOM 8768 C C . SER B 1 291 ? -16.188 41.219 -5.434 1 96.75 291 SER B C 1
ATOM 8770 O O . SER B 1 291 ? -15.219 41 -4.703 1 96.75 291 SER B O 1
ATOM 8772 N N . ALA B 1 292 ? -16.109 41.844 -6.535 1 95.44 292 ALA B N 1
ATOM 8773 C CA . ALA B 1 292 ? -14.852 42.375 -7.047 1 95.44 292 ALA B CA 1
ATOM 8774 C C . ALA B 1 292 ? -14.266 43.406 -6.094 1 95.44 292 ALA B C 1
ATOM 8776 O O . ALA B 1 292 ? -13.039 43.531 -5.98 1 95.44 292 ALA B O 1
ATOM 8777 N N . ASP B 1 293 ? -15.078 44.125 -5.367 1 95.62 293 ASP B N 1
ATOM 8778 C CA . ASP B 1 293 ? -14.594 45.156 -4.453 1 95.62 293 ASP B CA 1
ATOM 8779 C C . ASP B 1 293 ? -14.234 44.562 -3.096 1 95.62 293 ASP B C 1
ATOM 8781 O O . ASP B 1 293 ? -13.789 45.281 -2.193 1 95.62 293 ASP B O 1
ATOM 8785 N N . GLY B 1 294 ? -14.5 43.281 -2.92 1 97.06 294 GLY B N 1
ATOM 8786 C CA . GLY B 1 294 ? -14.07 42.594 -1.716 1 97.06 294 GLY B CA 1
ATOM 8787 C C . GLY B 1 294 ? -15.188 42.375 -0.717 1 97.06 294 GLY B C 1
ATOM 8788 O O . GLY B 1 294 ? -14.984 41.781 0.34 1 97.06 294 GLY B O 1
ATOM 8789 N N . SER B 1 295 ? -16.375 42.875 -1.063 1 97.62 295 SER B N 1
ATOM 8790 C CA . SER B 1 295 ? -17.516 42.594 -0.204 1 97.62 295 SER B CA 1
ATOM 8791 C C . SER B 1 295 ? -17.906 41.094 -0.259 1 97.62 295 SER B C 1
ATOM 8793 O O . SER B 1 295 ? -17.75 40.469 -1.301 1 97.62 295 SER B O 1
ATOM 8795 N N . VAL B 1 296 ? -18.391 40.625 0.878 1 98.25 296 VAL B N 1
ATOM 8796 C CA . VAL B 1 296 ? -18.719 39.188 0.925 1 98.25 296 VAL B CA 1
ATOM 8797 C C . VAL B 1 296 ? -20.172 39 1.354 1 98.25 296 VAL B C 1
ATOM 8799 O O . VAL B 1 296 ? -20.656 39.75 2.227 1 98.25 296 VAL B O 1
ATOM 8802 N N . TYR B 1 297 ? -20.859 38.156 0.723 1 98.19 297 TYR B N 1
ATOM 8803 C CA . TYR B 1 297 ? -22.25 37.781 0.987 1 98.19 297 TYR B CA 1
ATOM 8804 C C . TYR B 1 297 ? -22.375 36.312 1.375 1 98.19 297 TYR B C 1
ATOM 8806 O O . TYR B 1 297 ? -21.734 35.469 0.78 1 98.19 297 TYR B O 1
ATOM 8814 N N . THR B 1 298 ? -23.109 36.031 2.428 1 98.38 298 THR B N 1
ATOM 8815 C CA . THR B 1 298 ? -23.391 34.625 2.807 1 98.38 298 THR B CA 1
ATOM 8816 C C . THR B 1 298 ? -24.891 34.406 2.957 1 98.38 298 THR B C 1
ATOM 8818 O O . THR B 1 298 ? -25.641 35.344 3.254 1 98.38 298 THR B O 1
ATOM 8821 N N . TRP B 1 299 ? -25.328 33.25 2.643 1 98 299 TRP B N 1
ATOM 8822 C CA . TRP B 1 299 ? -26.734 32.906 2.836 1 98 299 TRP B CA 1
ATOM 8823 C C . TRP B 1 299 ? -26.906 31.391 2.955 1 98 299 TRP B C 1
ATOM 8825 O O . TRP B 1 299 ? -25.969 30.625 2.672 1 98 299 TRP B O 1
ATOM 8835 N N . GLY B 1 300 ? -28.031 30.875 3.4 1 97 300 GLY B N 1
ATOM 8836 C CA . GLY B 1 300 ? -28.359 29.484 3.682 1 97 300 GLY B CA 1
ATOM 8837 C C . GLY B 1 300 ? -28.797 29.266 5.113 1 97 300 GLY B C 1
ATOM 8838 O O . GLY B 1 300 ? -29.453 30.125 5.715 1 97 300 GLY B O 1
ATOM 8839 N N . LEU B 1 301 ? -28.516 28.031 5.598 1 96.56 301 LEU B N 1
ATOM 8840 C CA . LEU B 1 301 ? -28.812 27.75 6.996 1 96.56 301 LEU B CA 1
ATOM 8841 C C . LEU B 1 301 ? -27.812 28.438 7.922 1 96.56 301 LEU B C 1
ATOM 8843 O O . LEU B 1 301 ? -26.625 28.484 7.629 1 96.56 301 LEU B O 1
ATOM 8847 N N . GLY B 1 302 ? -28.328 28.953 8.984 1 96.12 302 GLY B N 1
ATOM 8848 C CA . GLY B 1 302 ? -27.484 29.781 9.836 1 96.12 302 GLY B CA 1
ATOM 8849 C C . GLY B 1 302 ? -27.109 29.094 11.133 1 96.12 302 GLY B C 1
ATOM 8850 O O . GLY B 1 302 ? -26.406 29.672 11.969 1 96.12 302 GLY B O 1
ATOM 8851 N N . ASN B 1 303 ? -27.531 27.844 11.312 1 95.12 303 ASN B N 1
ATOM 8852 C CA . ASN B 1 303 ? -27.203 27.125 12.547 1 95.12 303 ASN B CA 1
ATOM 8853 C C . ASN B 1 303 ? -25.719 27.156 12.828 1 95.12 303 ASN B C 1
ATOM 8855 O O . ASN B 1 303 ? -24.906 27.078 11.906 1 95.12 303 ASN B O 1
ATOM 8859 N N . ASN B 1 304 ? -25.297 27.391 14.109 1 95 304 ASN B N 1
ATOM 8860 C CA . ASN B 1 304 ? -23.938 27.516 14.609 1 95 304 ASN B CA 1
ATOM 8861 C C . ASN B 1 304 ? -23.312 28.844 14.195 1 95 304 ASN B C 1
ATOM 8863 O O . ASN B 1 304 ? -22.094 29.031 14.328 1 95 304 ASN B O 1
ATOM 8867 N N . ALA B 1 305 ? -24.078 29.703 13.562 1 97.44 305 ALA B N 1
ATOM 8868 C CA . ALA B 1 305 ? -23.672 31.062 13.195 1 97.44 305 ALA B CA 1
ATOM 8869 C C . ALA B 1 305 ? -22.688 31.031 12.023 1 97.44 305 ALA B C 1
ATOM 8871 O O . ALA B 1 305 ? -21.797 31.891 11.938 1 97.44 305 ALA B O 1
ATOM 8872 N N . ARG B 1 306 ? -22.781 30.078 11.234 1 97.75 306 ARG B N 1
ATOM 8873 C CA . ARG B 1 306 ? -21.812 29.812 10.164 1 97.75 306 ARG B CA 1
ATOM 8874 C C . ARG B 1 306 ? -21.875 30.906 9.102 1 97.75 306 ARG B C 1
ATOM 8876 O O . ARG B 1 306 ? -20.938 31.062 8.32 1 97.75 306 ARG B O 1
ATOM 8883 N N . LEU B 1 307 ? -22.922 31.766 9.07 1 98.25 307 LEU B N 1
ATOM 8884 C CA . LEU B 1 307 ? -23.078 32.781 8.039 1 98.25 307 LEU B CA 1
ATOM 8885 C C . LEU B 1 307 ? -22.359 34.062 8.445 1 98.25 307 LEU B C 1
ATOM 8887 O O . LEU B 1 307 ? -22.125 34.938 7.602 1 98.25 307 LEU B O 1
ATOM 8891 N N . GLY B 1 308 ? -22.125 34.375 9.734 1 98.25 308 GLY B N 1
ATOM 8892 C CA . GLY B 1 308 ? -21.312 35.469 10.195 1 98.25 308 GLY B CA 1
ATOM 8893 C C . GLY B 1 308 ? -22.125 36.75 10.406 1 98.25 308 GLY B C 1
ATOM 8894 O O . GLY B 1 308 ? -21.562 37.844 10.453 1 98.25 308 GLY B O 1
ATOM 8895 N N . HIS B 1 309 ? -23.422 36.656 10.594 1 98 309 HIS B N 1
ATOM 8896 C CA . HIS B 1 309 ? -24.281 37.812 10.703 1 98 309 HIS B CA 1
ATOM 8897 C C . HIS B 1 309 ? -24.547 38.156 12.164 1 98 309 HIS B C 1
ATOM 8899 O O . HIS B 1 309 ? -25.391 39.031 12.461 1 98 309 HIS B O 1
ATOM 8905 N N . GLY B 1 310 ? -23.984 37.469 13.07 1 97.12 310 GLY B N 1
ATOM 8906 C CA . GLY B 1 310 ? -24.109 37.781 14.484 1 97.12 310 GLY B CA 1
ATOM 8907 C C . GLY B 1 310 ? -25.188 36.969 15.18 1 97.12 310 GLY B C 1
ATOM 8908 O O . GLY B 1 310 ? -25.422 37.125 16.375 1 97.12 310 GLY B O 1
ATOM 8909 N N . ASP B 1 311 ? -25.781 36.094 14.422 1 96.5 311 ASP B N 1
ATOM 8910 C CA . ASP B 1 311 ? -26.844 35.25 14.961 1 96.5 311 ASP B CA 1
ATOM 8911 C C . ASP B 1 311 ? -26.828 33.875 14.312 1 96.5 311 ASP B C 1
ATOM 8913 O O . ASP B 1 311 ? -25.875 33.531 13.602 1 96.5 311 ASP B O 1
ATOM 8917 N N . HIS B 1 312 ? -27.828 33.062 14.664 1 96.81 312 HIS B N 1
ATOM 8918 C CA . HIS B 1 312 ? -27.922 31.672 14.188 1 96.81 312 HIS B CA 1
ATOM 8919 C C . HIS B 1 312 ? -29.062 31.516 13.188 1 96.81 312 HIS B C 1
ATOM 8921 O O . HIS B 1 312 ? -29.469 30.391 12.898 1 96.81 312 HIS B O 1
ATOM 8927 N N . ASP B 1 313 ? -29.562 32.656 12.641 1 97 313 ASP B N 1
ATOM 8928 C CA . ASP B 1 313 ? -30.766 32.594 11.82 1 97 313 ASP B CA 1
ATOM 8929 C C . ASP B 1 313 ? -30.438 32.219 10.375 1 97 313 ASP B C 1
ATOM 8931 O O . ASP B 1 313 ? -29.359 32.562 9.867 1 97 313 ASP B O 1
ATOM 8935 N N . ASP B 1 314 ? -31.344 31.578 9.773 1 96.38 314 ASP B N 1
ATOM 8936 C CA . ASP B 1 314 ? -31.219 31.281 8.352 1 96.38 314 ASP B CA 1
ATOM 8937 C C . ASP B 1 314 ? -31.375 32.562 7.516 1 96.38 314 ASP B C 1
ATOM 8939 O O . ASP B 1 314 ? -32.094 33.469 7.91 1 96.38 314 ASP B O 1
ATOM 8943 N N . ARG B 1 315 ? -30.656 32.656 6.52 1 96.5 315 ARG B N 1
ATOM 8944 C CA . ARG B 1 315 ? -30.828 33.656 5.469 1 96.5 315 ARG B CA 1
ATOM 8945 C C . ARG B 1 315 ? -31.016 33 4.109 1 96.5 315 ARG B C 1
ATOM 8947 O O . ARG B 1 315 ? -30.141 32.281 3.631 1 96.5 315 ARG B O 1
ATOM 8954 N N . TYR B 1 316 ? -32.062 33.281 3.494 1 93.25 316 TYR B N 1
ATOM 8955 C CA . TYR B 1 316 ? -32.375 32.562 2.262 1 93.25 316 TYR B CA 1
ATOM 8956 C C . TYR B 1 316 ? -31.938 33.375 1.041 1 93.25 316 TYR B C 1
ATOM 8958 O O . TYR B 1 316 ? -31.938 32.844 -0.082 1 93.25 316 TYR B O 1
ATOM 8966 N N . MET B 1 317 ? -31.547 34.594 1.257 1 94.94 317 MET B N 1
ATOM 8967 C CA . MET B 1 317 ? -30.969 35.438 0.215 1 94.94 317 MET B CA 1
ATOM 8968 C C . MET B 1 317 ? -29.578 35.906 0.603 1 94.94 317 MET B C 1
ATOM 8970 O O . MET B 1 317 ? -29.281 36.094 1.785 1 94.94 317 MET B O 1
ATOM 8974 N N . PRO B 1 318 ? -28.797 36.125 -0.491 1 96.88 318 PRO B N 1
ATOM 8975 C CA . PRO B 1 318 ? -27.453 36.625 -0.166 1 96.88 318 PRO B CA 1
ATOM 8976 C C . PRO B 1 318 ? -27.5 37.906 0.67 1 96.88 318 PRO B C 1
ATOM 8978 O O . PRO B 1 318 ? -28.234 38.844 0.337 1 96.88 318 PRO B O 1
ATOM 8981 N N . GLN B 1 319 ? -26.766 37.844 1.784 1 97.5 319 GLN B N 1
ATOM 8982 C CA . GLN B 1 319 ? -26.719 39 2.682 1 97.5 319 GLN B CA 1
ATOM 8983 C C . GLN B 1 319 ? -25.266 39.406 2.957 1 97.5 319 GLN B C 1
ATOM 8985 O O . GLN B 1 319 ? -24.406 38.562 3.15 1 97.5 319 GLN B O 1
ATOM 8990 N N . LEU B 1 320 ? -25.031 40.719 2.91 1 97.69 320 LEU B N 1
ATOM 8991 C CA . LEU B 1 320 ? -23.703 41.25 3.188 1 97.69 320 LEU B CA 1
ATOM 8992 C C . LEU B 1 320 ? -23.281 40.938 4.613 1 97.69 320 LEU B C 1
ATOM 8994 O O . LEU B 1 320 ? -24.047 41.094 5.555 1 97.69 320 LEU B O 1
ATOM 8998 N N . VAL B 1 321 ? -22.156 40.438 4.773 1 98.56 321 VAL B N 1
ATOM 8999 C CA . VAL B 1 321 ? -21.578 40.219 6.098 1 98.56 321 VAL B CA 1
ATOM 9000 C C . VAL B 1 321 ? -21.047 41.562 6.648 1 98.56 321 VAL B C 1
ATOM 9002 O O . VAL B 1 321 ? -19.875 41.875 6.457 1 98.56 321 VAL B O 1
ATOM 9005 N N . GLU B 1 322 ? -21.734 42.125 7.445 1 97.81 322 GLU B N 1
ATOM 9006 C CA . GLU B 1 322 ? -21.469 43.5 7.895 1 97.81 322 GLU B CA 1
ATOM 9007 C C . GLU B 1 322 ? -20.156 43.562 8.688 1 97.81 322 GLU B C 1
ATOM 9009 O O . GLU B 1 322 ? -19.453 44.562 8.648 1 97.81 322 GLU B O 1
ATOM 9014 N N . ALA B 1 323 ? -19.922 42.562 9.422 1 97.38 323 ALA B N 1
ATOM 9015 C CA . ALA B 1 323 ? -18.734 42.562 10.266 1 97.38 323 ALA B CA 1
ATOM 9016 C C . ALA B 1 323 ? -17.469 42.625 9.422 1 97.38 323 ALA B C 1
ATOM 9018 O O . ALA B 1 323 ? -16.406 43 9.93 1 97.38 323 ALA B O 1
ATOM 9019 N N . MET B 1 324 ? -17.578 42.312 8.188 1 97.38 324 MET B N 1
ATOM 9020 C CA . MET B 1 324 ? -16.422 42.312 7.301 1 97.38 324 MET B CA 1
ATOM 9021 C C . MET B 1 324 ? -16.422 43.562 6.422 1 97.38 324 MET B C 1
ATOM 9023 O O . MET B 1 324 ? -15.57 43.75 5.551 1 97.38 324 MET B O 1
ATOM 9027 N N . ALA B 1 325 ? -17.359 44.375 6.656 1 94 325 ALA B N 1
ATOM 9028 C CA . ALA B 1 325 ? -17.453 45.594 5.859 1 94 325 ALA B CA 1
ATOM 9029 C C . ALA B 1 325 ? -16.203 46.469 6.02 1 94 325 ALA B C 1
ATOM 9031 O O . ALA B 1 325 ? -15.695 46.625 7.133 1 94 325 ALA B O 1
ATOM 9032 N N . GLY B 1 326 ? -15.656 46.969 4.977 1 92.62 326 GLY B N 1
ATOM 9033 C CA . GLY B 1 326 ? -14.453 47.781 5.008 1 92.62 326 GLY B CA 1
ATOM 9034 C C . GLY B 1 326 ? -13.18 46.969 4.816 1 92.62 326 GLY B C 1
ATOM 9035 O O . GLY B 1 326 ? -12.109 47.531 4.602 1 92.62 326 GLY B O 1
ATOM 9036 N N . THR B 1 327 ? -13.32 45.719 4.98 1 95.12 327 THR B N 1
ATOM 9037 C CA . THR B 1 327 ? -12.203 44.812 4.742 1 95.12 327 THR B CA 1
ATOM 9038 C C . THR B 1 327 ? -12.344 44.125 3.391 1 95.12 327 THR B C 1
ATOM 9040 O O . THR B 1 327 ? -13.414 43.594 3.076 1 95.12 327 THR B O 1
ATOM 9043 N N . ARG B 1 328 ? -11.328 44.094 2.646 1 97.56 328 ARG B N 1
ATOM 9044 C CA . ARG B 1 328 ? -11.406 43.5 1.325 1 97.56 328 ARG B CA 1
ATOM 9045 C C . ARG B 1 328 ? -11.156 42 1.402 1 97.56 328 ARG B C 1
ATOM 9047 O O . ARG B 1 328 ? -10.016 41.562 1.584 1 97.56 328 ARG B O 1
ATOM 9054 N N . VAL B 1 329 ? -12.141 41.219 1.178 1 98.06 329 VAL B N 1
ATOM 9055 C CA . VAL B 1 329 ? -12.047 39.781 1.165 1 98.06 329 VAL B CA 1
ATOM 9056 C C . VAL B 1 329 ? -11.672 39.281 -0.236 1 98.06 329 VAL B C 1
ATOM 9058 O O . VAL B 1 329 ? -12.211 39.781 -1.231 1 98.06 329 VAL B O 1
ATOM 9061 N N . VAL B 1 330 ? -10.766 38.344 -0.32 1 96.5 330 VAL B N 1
ATOM 9062 C CA . VAL B 1 330 ? -10.305 37.906 -1.631 1 96.5 330 VAL B CA 1
ATOM 9063 C C . VAL B 1 330 ? -10.641 36.438 -1.826 1 96.5 330 VAL B C 1
ATOM 9065 O O . VAL B 1 330 ? -10.672 35.938 -2.957 1 96.5 330 VAL B O 1
ATOM 9068 N N . ASP B 1 331 ? -10.836 35.75 -0.772 1 96.19 331 ASP B N 1
ATOM 9069 C CA . ASP B 1 331 ? -11.18 34.312 -0.842 1 96.19 331 ASP B CA 1
ATOM 9070 C C . ASP B 1 331 ? -12.023 33.906 0.363 1 96.19 331 ASP B C 1
ATOM 9072 O O . ASP B 1 331 ? -12.016 34.562 1.396 1 96.19 331 ASP B O 1
ATOM 9076 N N . VAL B 1 332 ? -12.82 32.844 0.15 1 98.19 332 VAL B N 1
ATOM 9077 C CA . VAL B 1 332 ? -13.672 32.312 1.207 1 98.19 332 VAL B CA 1
ATOM 9078 C C . VAL B 1 332 ? -13.688 30.781 1.132 1 98.19 332 VAL B C 1
ATOM 9080 O O . VAL B 1 332 ? -13.695 30.203 0.04 1 98.19 332 VAL B O 1
ATOM 9083 N N . ALA B 1 333 ? -13.586 30.109 2.254 1 98.25 333 ALA B N 1
ATOM 9084 C CA . ALA B 1 333 ? -13.742 28.672 2.348 1 98.25 333 ALA B CA 1
ATOM 9085 C C . ALA B 1 333 ? -14.859 28.297 3.314 1 98.25 333 ALA B C 1
ATOM 9087 O O . ALA B 1 333 ? -14.938 28.828 4.422 1 98.25 333 ALA B O 1
ATOM 9088 N N . CYS B 1 334 ? -15.742 27.453 2.877 1 98.12 334 CYS B N 1
ATOM 9089 C CA . CYS B 1 334 ? -16.859 27.016 3.709 1 98.12 334 CYS B CA 1
ATOM 9090 C C . CYS B 1 334 ? -16.656 25.578 4.184 1 98.12 334 CYS B C 1
ATOM 9092 O O . CYS B 1 334 ? -16.469 24.672 3.369 1 98.12 334 CYS B O 1
ATOM 9094 N N . GLY B 1 335 ? -16.688 25.359 5.477 1 97.25 335 GLY B N 1
ATOM 9095 C CA . GLY B 1 335 ? -16.766 24.031 6.047 1 97.25 335 GLY B CA 1
ATOM 9096 C C . GLY B 1 335 ? -18.188 23.547 6.262 1 97.25 335 GLY B C 1
ATOM 9097 O O . GLY B 1 335 ? -19.141 24.156 5.754 1 97.25 335 GLY B O 1
ATOM 9098 N N . SER B 1 336 ? -18.328 22.5 7.039 1 96.5 336 SER B N 1
ATOM 9099 C CA . SER B 1 336 ? -19.672 21.969 7.281 1 96.5 336 SER B CA 1
ATOM 9100 C C . SER B 1 336 ? -20.516 22.953 8.086 1 96.5 336 SER B C 1
ATOM 9102 O O . SER B 1 336 ? -21.719 23.078 7.863 1 96.5 336 SER B O 1
ATOM 9104 N N . PHE B 1 337 ? -19.859 23.625 9.078 1 97.94 337 PHE B N 1
ATOM 9105 C CA . PHE B 1 337 ? -20.625 24.469 9.984 1 97.94 337 PHE B CA 1
ATOM 9106 C C . PHE B 1 337 ? -19.875 25.75 10.32 1 97.94 337 PHE B C 1
ATOM 9108 O O . PHE B 1 337 ? -20.109 26.344 11.367 1 97.94 337 PHE B O 1
ATOM 9115 N N . HIS B 1 338 ? -18.906 26.109 9.547 1 98.19 338 HIS B N 1
ATOM 9116 C CA . HIS B 1 338 ? -18.141 27.328 9.758 1 98.19 338 HIS B CA 1
ATOM 9117 C C . HIS B 1 338 ? -17.641 27.891 8.438 1 98.19 338 HIS B C 1
ATOM 9119 O O . HIS B 1 338 ? -17.656 27.203 7.41 1 98.19 338 HIS B O 1
ATOM 9125 N N . THR B 1 339 ? -17.219 29.109 8.414 1 98.69 339 THR B N 1
ATOM 9126 C CA . THR B 1 339 ? -16.766 29.828 7.219 1 98.69 339 THR B CA 1
ATOM 9127 C C . THR B 1 339 ? -15.508 30.625 7.516 1 98.69 339 THR B C 1
ATOM 9129 O O . THR B 1 339 ? -15.391 31.25 8.578 1 98.69 339 THR B O 1
ATOM 9132 N N . ILE B 1 340 ? -14.57 30.547 6.594 1 98.69 340 ILE B N 1
ATOM 9133 C CA . ILE B 1 340 ? -13.312 31.281 6.703 1 98.69 340 ILE B CA 1
ATOM 9134 C C . ILE B 1 340 ? -13.242 32.344 5.629 1 98.69 340 ILE B C 1
ATOM 9136 O O . ILE B 1 340 ? -13.547 32.094 4.461 1 98.69 340 ILE B O 1
ATOM 9140 N N . PHE B 1 341 ? -12.852 33.562 5.992 1 98.56 341 PHE B N 1
ATOM 9141 C CA . PHE B 1 341 ? -12.672 34.688 5.082 1 98.56 341 PHE B CA 1
ATOM 9142 C C . PHE B 1 341 ? -11.203 35.125 5.023 1 98.56 341 PHE B C 1
ATOM 9144 O O . PHE B 1 341 ? -10.594 35.406 6.055 1 98.56 341 PHE B O 1
ATOM 9151 N N . ILE B 1 342 ? -10.695 35.156 3.879 1 98.25 342 ILE B N 1
ATOM 9152 C CA . ILE B 1 342 ? -9.312 35.594 3.686 1 98.25 342 ILE B CA 1
ATOM 9153 C C . ILE B 1 342 ? -9.281 36.969 3.086 1 98.25 342 ILE B C 1
ATOM 9155 O O . ILE B 1 342 ? -9.938 37.25 2.072 1 98.25 342 ILE B O 1
ATOM 9159 N N . THR B 1 343 ? -8.461 37.844 3.637 1 97.62 343 THR B N 1
ATOM 9160 C CA . THR B 1 343 ? -8.422 39.25 3.193 1 97.62 343 THR B CA 1
ATOM 9161 C C . THR B 1 343 ? -7.203 39.5 2.303 1 97.62 343 THR B C 1
ATOM 9163 O O . THR B 1 343 ? -6.297 38.656 2.238 1 97.62 343 THR B O 1
ATOM 9166 N N . ASP B 1 344 ? -7.215 40.625 1.638 1 95.38 344 ASP B N 1
ATOM 9167 C CA . ASP B 1 344 ? -6.125 41 0.742 1 95.38 344 ASP B CA 1
ATOM 9168 C C . ASP B 1 344 ? -4.848 41.281 1.525 1 95.38 344 ASP B C 1
ATOM 9170 O O . ASP B 1 344 ? -3.744 41.219 0.977 1 95.38 344 ASP B O 1
ATOM 9174 N N . THR B 1 345 ? -4.988 41.531 2.834 1 94.44 345 THR B N 1
ATOM 9175 C CA . THR B 1 345 ? -3.832 41.812 3.678 1 94.44 345 THR B CA 1
ATOM 9176 C C . THR B 1 345 ? -3.225 40.531 4.215 1 94.44 345 THR B C 1
ATOM 9178 O O . THR B 1 345 ? -2.186 40.562 4.875 1 94.44 345 THR B O 1
ATOM 9181 N N . GLY B 1 346 ? -3.871 39.469 3.973 1 95.62 346 GLY B N 1
ATOM 9182 C CA . GLY B 1 346 ? -3.33 38.188 4.387 1 95.62 346 GLY B CA 1
ATOM 9183 C C . GLY B 1 346 ? -3.852 37.719 5.734 1 95.62 346 GLY B C 1
ATOM 9184 O O . GLY B 1 346 ? -3.291 36.812 6.344 1 95.62 346 GLY B O 1
ATOM 9185 N N . ASP B 1 347 ? -4.883 38.312 6.219 1 96.31 347 ASP B N 1
ATOM 9186 C CA . ASP B 1 347 ? -5.527 37.875 7.449 1 96.31 347 ASP B CA 1
ATOM 9187 C C . ASP B 1 347 ? -6.652 36.906 7.16 1 96.31 347 ASP B C 1
ATOM 9189 O O . ASP B 1 347 ? -7.238 36.906 6.074 1 96.31 347 ASP B O 1
ATOM 9193 N N . ALA B 1 348 ? -6.918 36.062 8.141 1 97.56 348 ALA B N 1
ATOM 9194 C CA . ALA B 1 348 ? -8.055 35.156 8.062 1 97.56 348 ALA B CA 1
ATOM 9195 C C . ALA B 1 348 ? -9.047 35.406 9.188 1 97.56 348 ALA B C 1
ATOM 9197 O O . ALA B 1 348 ? -8.648 35.688 10.32 1 97.56 348 ALA B O 1
ATOM 9198 N N . TYR B 1 349 ? -10.266 35.375 8.844 1 98.25 349 TYR B N 1
ATOM 9199 C CA . TYR B 1 349 ? -11.352 35.469 9.805 1 98.25 349 TYR B CA 1
ATOM 9200 C C . TYR B 1 349 ? -12.258 34.25 9.758 1 98.25 349 TYR B C 1
ATOM 9202 O O . TYR B 1 349 ? -12.43 33.656 8.695 1 98.25 349 TYR B O 1
ATOM 9210 N N . ALA B 1 350 ? -12.789 33.906 10.914 1 98.38 350 ALA B N 1
ATOM 9211 C CA . ALA B 1 350 ? -13.633 32.719 10.961 1 98.38 350 ALA B CA 1
ATOM 9212 C C . ALA B 1 350 ? -14.914 32.969 11.75 1 98.38 350 ALA B C 1
ATOM 9214 O O . ALA B 1 350 ? -14.906 33.75 12.695 1 98.38 350 ALA B O 1
ATOM 9215 N N . CYS B 1 351 ? -15.984 32.375 11.391 1 98.5 351 CYS B N 1
ATOM 9216 C CA . CYS B 1 351 ? -17.219 32.312 12.164 1 98.5 351 CYS B CA 1
ATOM 9217 C C . CYS B 1 351 ? -17.891 30.938 12.031 1 98.5 351 CYS B C 1
ATOM 9219 O O . CYS B 1 351 ? -17.547 30.172 11.141 1 98.5 351 CYS B O 1
ATOM 9221 N N . GLY B 1 352 ? -18.766 30.672 12.977 1 98.5 352 GLY B N 1
ATOM 9222 C CA . GLY B 1 352 ? -19.5 29.422 12.945 1 98.5 352 GLY B CA 1
ATOM 9223 C C . GLY B 1 352 ? -19.172 28.5 14.102 1 98.5 352 GLY B C 1
ATOM 9224 O O . GLY B 1 352 ? -18.875 28.953 15.203 1 98.5 352 GLY B O 1
ATOM 9225 N N . ASP B 1 353 ? -19.375 27.203 13.797 1 97.75 353 ASP B N 1
ATOM 9226 C CA . ASP B 1 353 ? -19.141 26.156 14.797 1 97.75 353 ASP B CA 1
ATOM 9227 C C . ASP B 1 353 ? -17.672 26.141 15.211 1 97.75 353 ASP B C 1
ATOM 9229 O O . ASP B 1 353 ? -16.781 26.188 14.367 1 97.75 353 ASP B O 1
ATOM 9233 N N . ASN B 1 354 ? -17.422 26.094 16.484 1 96.31 354 ASN B N 1
ATOM 9234 C CA . ASN B 1 354 ? -16.062 26.047 17.031 1 96.31 354 ASN B CA 1
ATOM 9235 C C . ASN B 1 354 ? -15.938 24.938 18.078 1 96.31 354 ASN B C 1
ATOM 9237 O O . ASN B 1 354 ? -15.062 25 18.953 1 96.31 354 ASN B O 1
ATOM 9241 N N . GLN B 1 355 ? -16.781 23.969 18 1 92.88 355 GLN B N 1
ATOM 9242 C CA . GLN B 1 355 ? -16.734 22.859 18.922 1 92.88 355 GLN B CA 1
ATOM 9243 C C . GLN B 1 355 ? -15.414 22.109 18.844 1 92.88 355 GLN B C 1
ATOM 9245 O O . GLN B 1 355 ? -14.906 21.609 19.844 1 92.88 355 GLN B O 1
ATOM 9250 N N . GLY B 1 356 ? -14.914 22.016 17.719 1 91.94 356 GLY B N 1
ATOM 9251 C CA . GLY B 1 356 ? -13.625 21.359 17.531 1 91.94 356 GLY B CA 1
ATOM 9252 C C . GLY B 1 356 ? -12.453 22.328 17.625 1 91.94 356 GLY B C 1
ATOM 9253 O O . GLY B 1 356 ? -11.297 21.906 17.594 1 91.94 356 GLY B O 1
ATOM 9254 N N . GLY B 1 357 ? -12.742 23.594 17.734 1 93.44 357 GLY B N 1
ATOM 9255 C CA . GLY B 1 357 ? -11.703 24.609 17.719 1 93.44 357 GLY B CA 1
ATOM 9256 C C . GLY B 1 357 ? -11.352 25.078 16.328 1 93.44 357 GLY B C 1
ATOM 9257 O O . GLY B 1 357 ? -10.32 25.734 16.125 1 93.44 357 GLY B O 1
ATOM 9258 N N . GLN B 1 358 ? -12.172 24.781 15.367 1 95.19 358 GLN B N 1
ATOM 9259 C CA . GLN B 1 358 ? -11.859 25 13.953 1 95.19 358 GLN B CA 1
ATOM 9260 C C . GLN B 1 358 ? -11.883 26.484 13.609 1 95.19 358 GLN B C 1
ATOM 9262 O O . GLN B 1 358 ? -11.383 26.891 12.555 1 95.19 358 GLN B O 1
ATOM 9267 N N . CYS B 1 359 ? -12.43 27.375 14.461 1 96.62 359 CYS B N 1
ATOM 9268 C CA . CYS B 1 359 ? -12.414 28.812 14.219 1 96.62 359 CYS B CA 1
ATOM 9269 C C . CYS B 1 359 ? -11.234 29.469 14.922 1 96.62 359 CYS B C 1
ATOM 9271 O O . CYS B 1 359 ? -10.984 30.656 14.727 1 96.62 359 CYS B O 1
ATOM 9273 N N . GLY B 1 360 ? -10.562 28.797 15.789 1 92.88 360 GLY B N 1
ATOM 9274 C CA . GLY B 1 360 ? -9.359 29.297 16.438 1 92.88 360 GLY B CA 1
ATOM 9275 C C . GLY B 1 360 ? -9.648 30.266 17.562 1 92.88 360 GLY B C 1
ATOM 9276 O O . GLY B 1 360 ? -8.773 31.031 17.969 1 92.88 360 GLY B O 1
ATOM 9277 N N . VAL B 1 361 ? -10.852 30.312 18 1 91.94 361 VAL B N 1
ATOM 9278 C CA . VAL B 1 361 ? -11.227 31.219 19.094 1 91.94 361 VAL B CA 1
ATOM 9279 C C . VAL B 1 361 ? -11.305 30.438 20.406 1 91.94 361 VAL B C 1
ATOM 9281 O O . VAL B 1 361 ? -12.016 29.438 20.5 1 91.94 361 VAL B O 1
ATOM 9284 N N . VAL B 1 362 ? -10.609 30.891 21.375 1 87.94 362 VAL B N 1
ATOM 9285 C CA . VAL B 1 362 ? -10.547 30.219 22.656 1 87.94 362 VAL B CA 1
ATOM 9286 C C . VAL B 1 362 ? -11.812 30.5 23.453 1 87.94 362 VAL B C 1
ATOM 9288 O O . VAL B 1 362 ? -12.273 31.641 23.531 1 87.94 362 VAL B O 1
ATOM 9291 N N . GLY B 1 363 ? -12.359 29.469 24.094 1 83.5 363 GLY B N 1
ATOM 9292 C CA . GLY B 1 363 ? -13.438 29.609 25.062 1 83.5 363 GLY B CA 1
ATOM 9293 C C . GLY B 1 363 ? -14.812 29.562 24.422 1 83.5 363 GLY B C 1
ATOM 9294 O O . GLY B 1 363 ? -15.805 29.281 25.094 1 83.5 363 GLY B O 1
ATOM 9295 N N . ASP B 1 364 ? -14.945 29.875 23.141 1 88.62 364 ASP B N 1
ATOM 9296 C CA . ASP B 1 364 ? -16.25 29.922 22.484 1 88.62 364 ASP B CA 1
ATOM 9297 C C . ASP B 1 364 ? -16.469 28.656 21.656 1 88.62 364 ASP B C 1
ATOM 9299 O O . ASP B 1 364 ? -15.594 28.234 20.906 1 88.62 364 ASP B O 1
ATOM 9303 N N . TYR B 1 365 ? -17.656 28.141 21.797 1 91.75 365 TYR B N 1
ATOM 9304 C CA . TYR B 1 365 ? -18 26.938 21.047 1 91.75 365 TYR B CA 1
ATOM 9305 C C . TYR B 1 365 ? -18.734 27.281 19.766 1 91.75 365 TYR B C 1
ATOM 9307 O O . TYR B 1 365 ? -18.891 26.453 18.875 1 91.75 365 TYR B O 1
ATOM 9315 N N . ALA B 1 366 ? -19.156 28.531 19.641 1 95.06 366 ALA B N 1
ATOM 9316 C CA . ALA B 1 366 ? -19.719 29.109 18.422 1 95.06 366 ALA B CA 1
ATOM 9317 C C . ALA B 1 366 ? -19.297 30.562 18.25 1 95.06 366 ALA B C 1
ATOM 9319 O O . ALA B 1 366 ? -19.422 31.359 19.188 1 95.06 366 ALA B O 1
ATOM 9320 N N . VAL B 1 367 ? -18.812 30.906 17.141 1 97.81 367 VAL B N 1
ATOM 9321 C CA . VAL B 1 367 ? -18.359 32.25 16.844 1 97.81 367 VAL B CA 1
ATOM 9322 C C . VAL B 1 367 ? -19.375 32.938 15.945 1 97.81 367 VAL B C 1
ATOM 9324 O O . VAL B 1 367 ? -19.469 32.656 14.75 1 97.81 367 VAL B O 1
ATOM 9327 N N . THR B 1 368 ? -20.031 33.906 16.391 1 97.44 368 THR B N 1
ATOM 9328 C CA . THR B 1 368 ? -21.219 34.438 15.719 1 97.44 368 THR B CA 1
ATOM 9329 C C . THR B 1 368 ? -20.828 35.469 14.656 1 97.44 368 THR B C 1
ATOM 9331 O O . THR B 1 368 ? -21.594 35.719 13.719 1 97.44 368 THR B O 1
ATOM 9334 N N . ARG B 1 369 ? -19.703 36.094 14.844 1 97.69 369 ARG B N 1
ATOM 9335 C CA . ARG B 1 369 ? -19.188 37.062 13.875 1 97.69 369 ARG B CA 1
ATOM 9336 C C . ARG B 1 369 ? -17.766 36.688 13.453 1 97.69 369 ARG B C 1
ATOM 9338 O O . ARG B 1 369 ? -17 36.156 14.242 1 97.69 369 ARG B O 1
ATOM 9345 N N . PRO B 1 370 ? -17.5 37.062 12.195 1 98.25 370 PRO B N 1
ATOM 9346 C CA . PRO B 1 370 ? -16.125 36.781 11.789 1 98.25 370 PRO B CA 1
ATOM 9347 C C . PRO B 1 370 ? -15.102 37.375 12.773 1 98.25 370 PRO B C 1
ATOM 9349 O O . PRO B 1 370 ? -15.117 38.562 13.055 1 98.25 370 PRO B O 1
ATOM 9352 N N . THR B 1 371 ? -14.297 36.469 13.266 1 97.44 371 THR B N 1
ATOM 9353 C CA . THR B 1 371 ? -13.258 36.812 14.227 1 97.44 371 THR B CA 1
ATOM 9354 C C . THR B 1 371 ? -11.875 36.469 13.672 1 97.44 371 THR B C 1
ATOM 9356 O O . THR B 1 371 ? -11.695 35.406 13.078 1 97.44 371 THR B O 1
ATOM 9359 N N . LYS B 1 372 ? -10.977 37.406 13.883 1 95.5 372 LYS B N 1
ATOM 9360 C CA . LYS B 1 372 ? -9.633 37.188 13.344 1 95.5 372 LYS B CA 1
ATOM 9361 C C . LYS B 1 372 ? -8.961 35.969 13.969 1 95.5 372 LYS B C 1
ATOM 9363 O O . LYS B 1 372 ? -8.953 35.844 15.188 1 95.5 372 LYS B O 1
ATOM 9368 N N . MET B 1 373 ? -8.461 35.156 13.164 1 94.94 373 MET B N 1
ATOM 9369 C CA . MET B 1 373 ? -7.746 33.969 13.625 1 94.94 373 MET B CA 1
ATOM 9370 C C . MET B 1 373 ? -6.312 34.312 14.008 1 94.94 373 MET B C 1
ATOM 9372 O O . MET B 1 373 ? -5.688 35.188 13.391 1 94.94 373 MET B O 1
ATOM 9376 N N . HIS B 1 374 ? -5.887 33.625 15.031 1 91 374 HIS B N 1
ATOM 9377 C CA . HIS B 1 374 ? -4.551 33.875 15.562 1 91 374 HIS B CA 1
ATOM 9378 C C . HIS B 1 374 ? -3.494 33.094 14.805 1 91 374 HIS B C 1
ATOM 9380 O O . HIS B 1 374 ? -3.461 31.844 14.898 1 91 374 HIS B O 1
ATOM 9386 N N . ILE B 1 375 ? -2.639 33.75 14.078 1 89.56 375 ILE B N 1
ATOM 9387 C CA . ILE B 1 375 ? -1.538 33.125 13.344 1 89.56 375 ILE B CA 1
ATOM 9388 C C . ILE B 1 375 ? -0.213 33.75 13.789 1 89.56 375 ILE B C 1
ATOM 9390 O O . ILE B 1 375 ? -0.064 34.969 13.812 1 89.56 375 ILE B O 1
ATOM 9394 N N . LEU B 1 376 ? 0.708 32.969 14.078 1 81.75 376 LEU B N 1
ATOM 9395 C CA . LEU B 1 376 ? 1.982 33.406 14.641 1 81.75 376 LEU B CA 1
ATOM 9396 C C . LEU B 1 376 ? 2.893 33.969 13.555 1 81.75 376 LEU B C 1
ATOM 9398 O O . LEU B 1 376 ? 2.787 33.594 12.391 1 81.75 376 LEU B O 1
ATOM 9402 N N . GLY B 1 377 ? 3.842 34.969 13.977 1 74.38 377 GLY B N 1
ATOM 9403 C CA . GLY B 1 377 ? 4.918 35.469 13.141 1 74.38 377 GLY B CA 1
ATOM 9404 C C . GLY B 1 377 ? 4.441 36.438 12.07 1 74.38 377 GLY B C 1
ATOM 9405 O O . GLY B 1 377 ? 5.129 36.656 11.07 1 74.38 377 GLY B O 1
ATOM 9406 N N . ASN B 1 378 ? 3.25 36.844 12.219 1 77.19 378 ASN B N 1
ATOM 9407 C CA . ASN B 1 378 ? 2.658 37.75 11.234 1 77.19 378 ASN B CA 1
ATOM 9408 C C . ASN B 1 378 ? 2.682 37.156 9.836 1 77.19 378 ASN B C 1
ATOM 9410 O O . ASN B 1 378 ? 3.008 37.844 8.867 1 77.19 378 ASN B O 1
ATOM 9414 N N . ARG B 1 379 ? 2.465 36 9.758 1 89.25 379 ARG B N 1
ATOM 9415 C CA . ARG B 1 379 ? 2.439 35.281 8.484 1 89.25 379 ARG B CA 1
ATOM 9416 C C . ARG B 1 379 ? 1.113 35.5 7.766 1 89.25 379 ARG B C 1
ATOM 9418 O O . ARG B 1 379 ? 0.069 35.625 8.398 1 89.25 379 ARG B O 1
ATOM 9425 N N . ARG B 1 380 ? 1.176 35.531 6.453 1 94.88 380 ARG B N 1
ATOM 9426 C CA . ARG B 1 380 ? 0.019 35.875 5.633 1 94.88 380 ARG B CA 1
ATOM 9427 C C . ARG B 1 380 ? -0.678 34.594 5.113 1 94.88 380 ARG B C 1
ATOM 9429 O O . ARG B 1 380 ? -0.02 33.656 4.676 1 94.88 380 ARG B O 1
ATOM 9436 N N . VAL B 1 381 ? -1.996 34.656 5.148 1 97.38 381 VAL B N 1
ATOM 9437 C CA . VAL B 1 381 ? -2.812 33.531 4.641 1 97.38 381 VAL B CA 1
ATOM 9438 C C . VAL B 1 381 ? -3.197 33.812 3.188 1 97.38 381 VAL B C 1
ATOM 9440 O O . VAL B 1 381 ? -3.553 34.938 2.834 1 97.38 381 VAL B O 1
ATOM 9443 N N . VAL B 1 382 ? -3.174 32.781 2.348 1 97.19 382 VAL B N 1
ATOM 9444 C CA . VAL B 1 382 ? -3.463 33.031 0.936 1 97.19 382 VAL B CA 1
ATOM 9445 C C . VAL B 1 382 ? -4.566 32.062 0.473 1 97.19 382 VAL B C 1
ATOM 9447 O O . VAL B 1 382 ? -5.191 32.312 -0.566 1 97.19 382 VAL B O 1
ATOM 9450 N N . HIS B 1 383 ? -4.805 31.062 1.179 1 97.56 383 HIS B N 1
ATOM 9451 C CA . HIS B 1 383 ? -5.809 30.062 0.828 1 97.56 383 HIS B CA 1
ATOM 9452 C C . HIS B 1 383 ? -6.27 29.297 2.059 1 97.56 383 HIS B C 1
ATOM 9454 O O . HIS B 1 383 ? -5.582 29.281 3.08 1 97.56 383 HIS B O 1
ATOM 9460 N N . ALA B 1 384 ? -7.5 28.703 1.969 1 98.06 384 ALA B N 1
ATOM 9461 C CA . ALA B 1 384 ? -8.008 27.875 3.07 1 98.06 384 ALA B CA 1
ATOM 9462 C C . ALA B 1 384 ? -8.828 26.703 2.551 1 98.06 384 ALA B C 1
ATOM 9464 O O . ALA B 1 384 ? -9.422 26.781 1.475 1 98.06 384 ALA B O 1
ATOM 9465 N N . SER B 1 385 ? -8.812 25.672 3.244 1 97.62 385 SER B N 1
ATOM 9466 C CA . SER B 1 385 ? -9.711 24.531 3.068 1 97.62 385 SER B CA 1
ATOM 9467 C C . SER B 1 385 ? -10.312 24.094 4.398 1 97.62 385 SER B C 1
ATOM 9469 O O . SER B 1 385 ? -9.641 24.125 5.434 1 97.62 385 SER B O 1
ATOM 9471 N N . CYS B 1 386 ? -11.602 23.734 4.348 1 97.69 386 CYS B N 1
ATOM 9472 C CA . CYS B 1 386 ? -12.32 23.438 5.582 1 97.69 386 CYS B CA 1
ATOM 9473 C C . CYS B 1 386 ? -13 22.078 5.512 1 97.69 386 CYS B C 1
ATOM 9475 O O . CYS B 1 386 ? -13.516 21.688 4.461 1 97.69 386 CYS B O 1
ATOM 9477 N N . GLY B 1 387 ? -12.898 21.344 6.602 1 96.75 387 GLY B N 1
ATOM 9478 C CA . GLY B 1 387 ? -13.672 20.125 6.781 1 96.75 387 GLY B CA 1
ATOM 9479 C C . GLY B 1 387 ? -14.844 20.297 7.73 1 96.75 387 GLY B C 1
ATOM 9480 O O . GLY B 1 387 ? -15.477 21.359 7.762 1 96.75 387 GLY B O 1
ATOM 9481 N N . ARG B 1 388 ? -15.195 19.234 8.398 1 96.06 388 ARG B N 1
ATOM 9482 C CA . ARG B 1 388 ? -16.297 19.312 9.352 1 96.06 388 ARG B CA 1
ATOM 9483 C C . ARG B 1 388 ? -15.852 19.953 10.656 1 96.06 388 ARG B C 1
ATOM 9485 O O . ARG B 1 388 ? -16.531 20.844 11.18 1 96.06 388 ARG B O 1
ATOM 9492 N N . MET B 1 389 ? -14.695 19.562 11.109 1 95.81 389 MET B N 1
ATOM 9493 C CA . MET B 1 389 ? -14.25 20.031 12.414 1 95.81 389 MET B CA 1
ATOM 9494 C C . MET B 1 389 ? -12.82 20.562 12.344 1 95.81 389 MET B C 1
ATOM 9496 O O . MET B 1 389 ? -12.102 20.562 13.344 1 95.81 389 MET B O 1
ATOM 9500 N N . HIS B 1 390 ? -12.398 20.906 11.125 1 96.19 390 HIS B N 1
ATOM 9501 C CA . HIS B 1 390 ? -11.031 21.406 11.008 1 96.19 390 HIS B CA 1
ATOM 9502 C C . HIS B 1 390 ? -10.93 22.469 9.914 1 96.19 390 HIS B C 1
ATOM 9504 O O . HIS B 1 390 ? -11.789 22.547 9.039 1 96.19 390 HIS B O 1
ATOM 9510 N N . THR B 1 391 ? -9.93 23.266 10.008 1 97.69 391 THR B N 1
ATOM 9511 C CA . THR B 1 391 ? -9.547 24.297 9.062 1 97.69 391 THR B CA 1
ATOM 9512 C C . THR B 1 391 ? -8.062 24.203 8.719 1 97.69 391 THR B C 1
ATOM 9514 O O . THR B 1 391 ? -7.219 24.094 9.609 1 97.69 391 THR B O 1
ATOM 9517 N N . THR B 1 392 ? -7.746 24.156 7.5 1 97.56 392 THR B N 1
ATOM 9518 C CA . THR B 1 392 ? -6.371 24.25 7.023 1 97.56 392 THR B CA 1
ATOM 9519 C C . THR B 1 392 ? -6.117 25.594 6.344 1 97.56 392 THR B C 1
ATOM 9521 O O . THR B 1 392 ? -6.812 25.953 5.395 1 97.56 392 THR B O 1
ATOM 9524 N N . LEU B 1 393 ? -5.207 26.312 6.824 1 97.75 393 LEU B N 1
ATOM 9525 C CA . LEU B 1 393 ? -4.801 27.562 6.195 1 97.75 393 LEU B CA 1
ATOM 9526 C C . LEU B 1 393 ? -3.473 27.406 5.461 1 97.75 393 LEU B C 1
ATOM 9528 O O . LEU B 1 393 ? -2.535 26.797 5.992 1 97.75 393 LEU B O 1
ATOM 9532 N N . LEU B 1 394 ? -3.465 27.859 4.27 1 97.94 394 LEU B N 1
ATOM 9533 C CA . LEU B 1 394 ? -2.244 27.922 3.473 1 97.94 394 LEU B CA 1
ATOM 9534 C C . LEU B 1 394 ? -1.611 29.297 3.553 1 97.94 394 LEU B C 1
ATOM 9536 O O . LEU B 1 394 ? -2.273 30.312 3.285 1 97.94 394 LEU B O 1
ATOM 9540 N N . LEU B 1 395 ? -0.338 29.328 3.9 1 96.75 395 LEU B N 1
ATOM 9541 C CA . LEU B 1 395 ? 0.374 30.578 4.09 1 96.75 395 LEU B CA 1
ATOM 9542 C C . LEU B 1 395 ? 1.15 30.953 2.834 1 96.75 395 LEU B C 1
ATOM 9544 O O . LEU B 1 395 ? 1.446 30.094 1.998 1 96.75 395 LEU B O 1
ATOM 9548 N N . GLY B 1 396 ? 1.483 32.219 2.742 1 95.12 396 GLY B N 1
ATOM 9549 C CA . GLY B 1 396 ? 2.115 32.781 1.558 1 95.12 396 GLY B CA 1
ATOM 9550 C C . GLY B 1 396 ? 3.475 32.156 1.265 1 95.12 396 GLY B C 1
ATOM 9551 O O . GLY B 1 396 ? 3.943 32.188 0.125 1 95.12 396 GLY B O 1
ATOM 9552 N N . ASN B 1 397 ? 4.082 31.609 2.223 1 92.56 397 ASN B N 1
ATOM 9553 C CA . ASN B 1 397 ? 5.395 31 2.01 1 92.56 397 ASN B CA 1
ATOM 9554 C C . ASN B 1 397 ? 5.289 29.516 1.704 1 92.56 397 ASN B C 1
ATOM 9556 O O . ASN B 1 397 ? 6.301 28.812 1.666 1 92.56 397 ASN B O 1
ATOM 9560 N N . GLY B 1 398 ? 4.113 29.031 1.639 1 94.56 398 GLY B N 1
ATOM 9561 C CA . GLY B 1 398 ? 3.918 27.625 1.279 1 94.56 398 GLY B CA 1
ATOM 9562 C C . GLY B 1 398 ? 3.746 26.719 2.484 1 94.56 398 GLY B C 1
ATOM 9563 O O . GLY B 1 398 ? 3.539 25.516 2.334 1 94.56 398 GLY B O 1
ATOM 9564 N N . ASP B 1 399 ? 3.814 27.281 3.701 1 95.25 399 ASP B N 1
ATOM 9565 C CA . ASP B 1 399 ? 3.529 26.5 4.902 1 95.25 399 ASP B CA 1
ATOM 9566 C C . ASP B 1 399 ? 2.023 26.328 5.102 1 95.25 399 ASP B C 1
ATOM 9568 O O . ASP B 1 399 ? 1.229 27.078 4.543 1 95.25 399 ASP B O 1
ATOM 9572 N N . ALA B 1 400 ? 1.703 25.312 5.883 1 96.44 400 ALA B N 1
ATOM 9573 C CA . ALA B 1 400 ? 0.301 25.078 6.211 1 96.44 400 ALA B CA 1
ATOM 9574 C C . ALA B 1 400 ? 0.11 24.922 7.719 1 96.44 400 ALA B C 1
ATOM 9576 O O . ALA B 1 400 ? 0.946 24.312 8.398 1 96.44 400 ALA B O 1
ATOM 9577 N N . VAL B 1 401 ? -0.986 25.453 8.211 1 95.44 401 VAL B N 1
ATOM 9578 C CA . VAL B 1 401 ? -1.347 25.312 9.617 1 95.44 401 VAL B CA 1
ATOM 9579 C C . VAL B 1 401 ? -2.795 24.844 9.742 1 95.44 401 VAL B C 1
ATOM 9581 O O . VAL B 1 401 ? -3.613 25.109 8.852 1 95.44 401 VAL B O 1
ATOM 9584 N N . VAL B 1 402 ? -3.078 24.219 10.836 1 95.19 402 VAL B N 1
ATOM 9585 C CA . VAL B 1 402 ? -4.402 23.625 10.961 1 95.19 402 VAL B CA 1
ATOM 9586 C C . VAL B 1 402 ? -4.988 23.953 12.336 1 95.19 402 VAL B C 1
ATOM 9588 O O . VAL B 1 402 ? -4.25 24.172 13.297 1 95.19 402 VAL B O 1
ATOM 9591 N N . TYR B 1 403 ? -6.301 24.062 12.414 1 95.12 403 TYR B N 1
ATOM 9592 C CA . TYR B 1 403 ? -7.113 24.266 13.609 1 95.12 403 TYR B CA 1
ATOM 9593 C C . TYR B 1 403 ? -8.219 23.219 13.703 1 95.12 403 TYR B C 1
ATOM 9595 O O . TYR B 1 403 ? -8.758 22.781 12.68 1 95.12 403 TYR B O 1
ATOM 9603 N N . GLY B 1 404 ? -8.5 22.828 14.891 1 94.56 404 GLY B N 1
ATOM 9604 C CA . GLY B 1 404 ? -9.672 21.984 15.039 1 94.56 404 GLY B CA 1
ATOM 9605 C C . GLY B 1 404 ? -9.383 20.688 15.75 1 94.56 404 GLY B C 1
ATOM 9606 O O . GLY B 1 404 ? -8.641 20.656 16.734 1 94.56 404 GLY B O 1
ATOM 9607 N N . SER B 1 405 ? -10.172 19.594 15.281 1 92.38 405 SER B N 1
ATOM 9608 C CA . SER B 1 405 ? -10.062 18.281 15.906 1 92.38 405 SER B CA 1
ATOM 9609 C C . SER B 1 405 ? -10.297 17.172 14.898 1 92.38 405 SER B C 1
ATOM 9611 O O . SER B 1 405 ? -10.82 17.406 13.812 1 92.38 405 SER B O 1
ATOM 9613 N N . GLY B 1 406 ? -9.695 15.992 15.242 1 90.06 406 GLY B N 1
ATOM 9614 C CA . GLY B 1 406 ? -10.023 14.789 14.508 1 90.06 406 GLY B CA 1
ATOM 9615 C C . GLY B 1 406 ? -9 14.438 13.445 1 90.06 406 GLY B C 1
ATOM 9616 O O . GLY B 1 406 ? -7.953 15.078 13.352 1 90.06 406 GLY B O 1
ATOM 9617 N N . LEU B 1 407 ? -9.336 13.438 12.555 1 87.44 407 LEU B N 1
ATOM 9618 C CA . LEU B 1 407 ? -8.43 12.836 11.578 1 87.44 407 LEU B CA 1
ATOM 9619 C C . LEU B 1 407 ? -8.047 13.852 10.5 1 87.44 407 LEU B C 1
ATOM 9621 O O . LEU B 1 407 ? -6.938 13.797 9.969 1 87.44 407 LEU B O 1
ATOM 9625 N N . GLY B 1 408 ? -8.93 14.703 10.266 1 91.19 408 GLY B N 1
ATOM 9626 C CA . GLY B 1 408 ? -8.695 15.648 9.195 1 91.19 408 GLY B CA 1
ATOM 9627 C C . GLY B 1 408 ? -7.594 16.641 9.5 1 91.19 408 GLY B C 1
ATOM 9628 O O . GLY B 1 408 ? -7.09 17.328 8.609 1 91.19 408 GLY B O 1
ATOM 9629 N N . LEU B 1 409 ? -7.148 16.719 10.711 1 90.81 409 LEU B N 1
ATOM 9630 C CA . LEU B 1 409 ? -6.098 17.641 11.102 1 90.81 409 LEU B CA 1
ATOM 9631 C C . LEU B 1 409 ? -4.746 17.203 10.547 1 90.81 409 LEU B C 1
ATOM 9633 O O . LEU B 1 409 ? -3.879 18.047 10.281 1 90.81 409 LEU B O 1
ATOM 9637 N N . GLY B 1 410 ? -4.602 15.875 10.547 1 88.5 410 GLY B N 1
ATOM 9638 C CA . GLY B 1 410 ? -3.338 15.344 10.055 1 88.5 410 GLY B CA 1
ATOM 9639 C C . GLY B 1 410 ? -2.23 15.383 11.094 1 88.5 410 GLY B C 1
ATOM 9640 O O . GLY B 1 410 ? -1.048 15.344 10.742 1 88.5 410 GLY B O 1
ATOM 9641 N N . VAL B 1 411 ? -2.561 15.57 12.352 1 84.62 411 VAL B N 1
ATOM 9642 C CA . VAL B 1 411 ? -1.538 15.617 13.391 1 84.62 411 VAL B CA 1
ATOM 9643 C C . VAL B 1 411 ? -1.72 14.445 14.352 1 84.62 411 VAL B C 1
ATOM 9645 O O . VAL B 1 411 ? -1.078 14.383 15.398 1 84.62 411 VAL B O 1
ATOM 9648 N N . GLY B 1 412 ? -2.668 13.547 14.102 1 77.25 412 GLY B N 1
ATOM 9649 C CA . GLY B 1 412 ? -2.807 12.273 14.805 1 77.25 412 GLY B CA 1
ATOM 9650 C C . GLY B 1 412 ? -3.775 12.344 15.969 1 77.25 412 GLY B C 1
ATOM 9651 O O . GLY B 1 412 ? -4.129 11.312 16.547 1 77.25 412 GLY B O 1
ATOM 9652 N N . VAL B 1 413 ? -4.258 13.516 16.281 1 77.25 413 VAL B N 1
ATOM 9653 C CA . VAL B 1 413 ? -5.145 13.617 17.438 1 77.25 413 VAL B CA 1
ATOM 9654 C C . VAL B 1 413 ? -6.555 13.172 17.047 1 77.25 413 VAL B C 1
ATOM 9656 O O . VAL B 1 413 ? -6.961 13.32 15.891 1 77.25 413 VAL B O 1
ATOM 9659 N N . GLY B 1 414 ? -7.238 12.625 18.078 1 73.56 414 GLY B N 1
ATOM 9660 C CA . GLY B 1 414 ? -8.586 12.117 17.844 1 73.56 414 GLY B CA 1
ATOM 9661 C C . GLY B 1 414 ? -9.656 13.18 17.984 1 73.56 414 GLY B C 1
ATOM 9662 O O . GLY B 1 414 ? -9.344 14.352 18.234 1 73.56 414 GLY B O 1
ATOM 9663 N N . TYR B 1 415 ? -10.789 12.727 17.797 1 71.12 415 TYR B N 1
ATOM 9664 C CA . TYR B 1 415 ? -11.938 13.617 17.922 1 71.12 415 TYR B CA 1
ATOM 9665 C C . TYR B 1 415 ? -12.094 14.086 19.359 1 71.12 415 TYR B C 1
ATOM 9667 O O . TYR B 1 415 ? -11.867 13.32 20.297 1 71.12 415 TYR B O 1
ATOM 9675 N N . GLY B 1 416 ? -12.391 15.281 19.578 1 72.5 416 GLY B N 1
ATOM 9676 C CA . GLY B 1 416 ? -12.578 15.836 20.906 1 72.5 416 GLY B CA 1
ATOM 9677 C C . GLY B 1 416 ? -11.359 16.578 21.422 1 72.5 416 GLY B C 1
ATOM 9678 O O . GLY B 1 416 ? -11.469 17.406 22.328 1 72.5 416 GLY B O 1
ATOM 9679 N N . MET B 1 417 ? -10.281 16.234 20.844 1 79.94 417 MET B N 1
ATOM 9680 C CA . MET B 1 417 ? -9.078 16.984 21.188 1 79.94 417 MET B CA 1
ATOM 9681 C C . MET B 1 417 ? -9.023 18.297 20.422 1 79.94 417 MET B C 1
ATOM 9683 O O . MET B 1 417 ? -8.633 18.328 19.25 1 79.94 417 MET B O 1
ATOM 9687 N N . ARG B 1 418 ? -9.258 19.375 21.094 1 84 418 ARG B N 1
ATOM 9688 C CA . ARG B 1 418 ? -9.438 20.672 20.453 1 84 418 ARG B CA 1
ATOM 9689 C C . ARG B 1 418 ? -8.109 21.406 20.312 1 84 418 ARG B C 1
ATOM 9691 O O . ARG B 1 418 ? -7.527 21.859 21.297 1 84 418 ARG B O 1
ATOM 9698 N N . MET B 1 419 ? -7.703 21.516 19.109 1 88.5 419 MET B N 1
ATOM 9699 C CA . MET B 1 419 ? -6.555 22.375 18.797 1 88.5 419 MET B CA 1
ATOM 9700 C C . MET B 1 419 ? -7.004 23.75 18.344 1 88.5 419 MET B C 1
ATOM 9702 O O . MET B 1 419 ? -7.039 24.031 17.141 1 88.5 419 MET B O 1
ATOM 9706 N N . VAL B 1 420 ? -7.164 24.641 19.281 1 88.88 420 VAL B N 1
ATOM 9707 C CA . VAL B 1 420 ? -7.719 25.969 19.016 1 88.88 420 VAL B CA 1
ATOM 9708 C C . VAL B 1 420 ? -6.621 26.891 18.5 1 88.88 420 VAL B C 1
ATOM 9710 O O . VAL B 1 420 ? -6.902 27.875 17.812 1 88.88 420 VAL B O 1
ATOM 9713 N N . ARG B 1 421 ? -5.477 26.484 18.875 1 88.25 421 ARG B N 1
ATOM 9714 C CA . ARG B 1 421 ? -4.332 27.203 18.312 1 88.25 421 ARG B CA 1
ATOM 9715 C C . ARG B 1 421 ? -3.631 26.375 17.25 1 88.25 421 ARG B C 1
ATOM 9717 O O . ARG B 1 421 ? -3.602 25.141 17.328 1 88.25 421 ARG B O 1
ATOM 9724 N N . CYS B 1 422 ? -3.145 27.016 16.312 1 85.44 422 CYS B N 1
ATOM 9725 C CA . CYS B 1 422 ? -2.736 26.359 15.07 1 85.44 422 CYS B CA 1
ATOM 9726 C C . CYS B 1 422 ? -1.537 25.438 15.312 1 85.44 422 CYS B C 1
ATOM 9728 O O . CYS B 1 422 ? -0.706 25.719 16.188 1 85.44 422 CYS B O 1
ATOM 9730 N N . GLN B 1 423 ? -1.56 24.406 14.594 1 88 423 GLN B N 1
ATOM 9731 C CA . GLN B 1 423 ? -0.449 23.469 14.5 1 88 423 GLN B CA 1
ATOM 9732 C C . GLN B 1 423 ? 0.097 23.406 13.078 1 88 423 GLN B C 1
ATOM 9734 O O . GLN B 1 423 ? -0.666 23.453 12.109 1 88 423 GLN B O 1
ATOM 9739 N N . SER B 1 424 ? 1.415 23.312 13.016 1 91.5 424 SER B N 1
ATOM 9740 C CA . SER B 1 424 ? 2.027 23.188 11.695 1 91.5 424 SER B CA 1
ATOM 9741 C C . SER B 1 424 ? 1.885 21.781 11.156 1 91.5 424 SER B C 1
ATOM 9743 O O . SER B 1 424 ? 2.004 20.797 11.906 1 91.5 424 SER B O 1
ATOM 9745 N N . VAL B 1 425 ? 1.609 21.672 9.867 1 93.38 425 VAL B N 1
ATOM 9746 C CA . VAL B 1 425 ? 1.569 20.406 9.164 1 93.38 425 VAL B CA 1
ATOM 9747 C C . VAL B 1 425 ? 2.316 20.516 7.84 1 93.38 425 VAL B C 1
ATOM 9749 O O . VAL B 1 425 ? 2.635 21.609 7.391 1 93.38 425 VAL B O 1
ATOM 9752 N N . LEU B 1 426 ? 2.742 19.375 7.219 1 95.12 426 LEU B N 1
ATOM 9753 C CA . LEU B 1 426 ? 3.377 19.312 5.906 1 95.12 426 LEU B CA 1
ATOM 9754 C C . LEU B 1 426 ? 4.684 20.109 5.898 1 95.12 426 LEU B C 1
ATOM 9756 O O . LEU B 1 426 ? 5 20.781 4.914 1 95.12 426 LEU B O 1
ATOM 9760 N N . GLU B 1 427 ? 5.41 20 6.883 1 92.88 427 GLU B N 1
ATOM 9761 C CA . GLU B 1 427 ? 6.578 20.859 7.051 1 92.88 427 GLU B CA 1
ATOM 9762 C C . GLU B 1 427 ? 7.703 20.453 6.102 1 92.88 427 GLU B C 1
ATOM 9764 O O . GLU B 1 427 ? 8.625 21.234 5.852 1 92.88 427 GLU B O 1
ATOM 9769 N N . ASN B 1 428 ? 7.652 19.312 5.527 1 93.62 428 ASN B N 1
ATOM 9770 C CA . ASN B 1 428 ? 8.664 18.859 4.582 1 93.62 428 ASN B CA 1
ATOM 9771 C C . ASN B 1 428 ? 8.344 19.312 3.156 1 93.62 428 ASN B C 1
ATOM 9773 O O . ASN B 1 428 ? 9.109 19.031 2.23 1 93.62 428 ASN B O 1
ATOM 9777 N N . TYR B 1 429 ? 7.312 20.062 3.035 1 96.19 429 TYR B N 1
ATOM 9778 C CA . TYR B 1 429 ? 6.828 20.391 1.695 1 96.19 429 TYR B CA 1
ATOM 9779 C C . TYR B 1 429 ? 6.527 21.875 1.563 1 96.19 429 TYR B C 1
ATOM 9781 O O . TYR B 1 429 ? 6.281 22.562 2.562 1 96.19 429 TYR B O 1
ATOM 9789 N N . THR B 1 430 ? 6.66 22.328 0.317 1 97.12 430 THR B N 1
ATOM 9790 C CA . THR B 1 430 ? 6.023 23.562 -0.095 1 97.12 430 THR B CA 1
ATOM 9791 C C . THR B 1 430 ? 4.66 23.297 -0.724 1 97.12 430 THR B C 1
ATOM 9793 O O . THR B 1 430 ? 4.57 22.641 -1.761 1 97.12 430 THR B O 1
ATOM 9796 N N . VAL B 1 431 ? 3.613 23.844 -0.089 1 97.94 431 VAL B N 1
ATOM 9797 C CA . VAL B 1 431 ? 2.25 23.484 -0.472 1 97.94 431 VAL B CA 1
ATOM 9798 C C . VAL B 1 431 ? 1.71 24.516 -1.469 1 97.94 431 VAL B C 1
ATOM 9800 O O . VAL B 1 431 ? 1.768 25.719 -1.222 1 97.94 431 VAL B O 1
ATOM 9803 N N . LEU B 1 432 ? 1.126 24.031 -2.562 1 97.81 432 LEU B N 1
ATOM 9804 C CA . LEU B 1 432 ? 0.601 24.891 -3.615 1 97.81 432 LEU B CA 1
ATOM 9805 C C . LEU B 1 432 ? -0.914 25.031 -3.5 1 97.81 432 LEU B C 1
ATOM 9807 O O . LEU B 1 432 ? -1.482 26.047 -3.92 1 97.81 432 LEU B O 1
ATOM 9811 N N . TRP B 1 433 ? -1.522 23.969 -3.051 1 97.88 433 TRP B N 1
ATOM 9812 C CA . TRP B 1 433 ? -2.979 23.938 -2.967 1 97.88 433 TRP B CA 1
ATOM 9813 C C . TRP B 1 433 ? -3.441 22.859 -1.987 1 97.88 433 TRP B C 1
ATOM 9815 O O . TRP B 1 433 ? -2.785 21.828 -1.835 1 97.88 433 TRP B O 1
ATOM 9825 N N . THR B 1 434 ? -4.594 23.109 -1.314 1 97.69 434 THR B N 1
ATOM 9826 C CA . THR B 1 434 ? -5.188 22.109 -0.44 1 97.69 434 THR B CA 1
ATOM 9827 C C . THR B 1 434 ? -6.684 21.969 -0.708 1 97.69 434 THR B C 1
ATOM 9829 O O . THR B 1 434 ? -7.328 22.922 -1.154 1 97.69 434 THR B O 1
ATOM 9832 N N . LYS B 1 435 ? -7.164 20.828 -0.554 1 97.81 435 LYS B N 1
ATOM 9833 C CA . LYS B 1 435 ? -8.594 20.531 -0.56 1 97.81 435 LYS B CA 1
ATOM 9834 C C . LYS B 1 435 ? -8.953 19.562 0.549 1 97.81 435 LYS B C 1
ATOM 9836 O O . LYS B 1 435 ? -8.211 18.609 0.821 1 97.81 435 LYS B O 1
ATOM 9841 N N . SER B 1 436 ? -10.156 19.844 1.179 1 96.69 436 SER B N 1
ATOM 9842 C CA . SER B 1 436 ? -10.578 19 2.285 1 96.69 436 SER B CA 1
ATOM 9843 C C . SER B 1 436 ? -11.992 18.469 2.066 1 96.69 436 SER B C 1
ATOM 9845 O O . SER B 1 436 ? -12.859 19.172 1.55 1 96.69 436 SER B O 1
ATOM 9847 N N . GLY B 1 437 ? -12.148 17.188 2.375 1 96.12 437 GLY B N 1
ATOM 9848 C CA . GLY B 1 437 ? -13.477 16.688 2.707 1 96.12 437 GLY B CA 1
ATOM 9849 C C . GLY B 1 437 ? -13.82 16.828 4.176 1 96.12 437 GLY B C 1
ATOM 9850 O O . GLY B 1 437 ? -13.125 17.531 4.914 1 96.12 437 GLY B O 1
ATOM 9851 N N . PRO B 1 438 ? -14.867 16.188 4.559 1 95.81 438 PRO B N 1
ATOM 9852 C CA . PRO B 1 438 ? -15.242 16.312 5.973 1 95.81 438 PRO B CA 1
ATOM 9853 C C . PRO B 1 438 ? -14.148 15.82 6.918 1 95.81 438 PRO B C 1
ATOM 9855 O O . PRO B 1 438 ? -13.938 16.406 7.984 1 95.81 438 PRO B O 1
ATOM 9858 N N . THR B 1 439 ? -13.422 14.711 6.535 1 95.19 439 THR B N 1
ATOM 9859 C CA . THR B 1 439 ? -12.477 14.125 7.484 1 95.19 439 THR B CA 1
ATOM 9860 C C . THR B 1 439 ? -11.188 13.719 6.785 1 95.19 439 THR B C 1
ATOM 9862 O O . THR B 1 439 ? -10.438 12.883 7.293 1 95.19 439 THR B O 1
ATOM 9865 N N . HIS B 1 440 ? -10.914 14.172 5.582 1 96.12 440 HIS B N 1
ATOM 9866 C CA . HIS B 1 440 ? -9.68 13.875 4.863 1 96.12 440 HIS B CA 1
ATOM 9867 C C . HIS B 1 440 ? -9.227 15.07 4.035 1 96.12 440 HIS B C 1
ATOM 9869 O O . HIS B 1 440 ? -10.008 15.984 3.779 1 96.12 440 HIS B O 1
ATOM 9875 N N . GLY B 1 441 ? -7.961 15.062 3.713 1 96.62 441 GLY B N 1
ATOM 9876 C CA . GLY B 1 441 ? -7.391 16.188 2.979 1 96.62 441 GLY B CA 1
ATOM 9877 C C . GLY B 1 441 ? -6.352 15.75 1.955 1 96.62 441 GLY B C 1
ATOM 9878 O O . GLY B 1 441 ? -5.777 14.672 2.064 1 96.62 441 GLY B O 1
ATOM 9879 N N . LEU B 1 442 ? -6.184 16.578 0.933 1 96.81 442 LEU B N 1
ATOM 9880 C CA . LEU B 1 442 ? -5.199 16.422 -0.134 1 96.81 442 LEU B CA 1
ATOM 9881 C C . LEU B 1 442 ? -4.441 17.719 -0.365 1 96.81 442 LEU B C 1
ATOM 9883 O O . LEU B 1 442 ? -4.992 18.812 -0.174 1 96.81 442 LEU B O 1
ATOM 9887 N N . ALA B 1 443 ? -3.188 17.578 -0.781 1 97.62 443 ALA B N 1
ATOM 9888 C CA . ALA B 1 443 ? -2.385 18.781 -1.043 1 97.62 443 ALA B CA 1
ATOM 9889 C C . ALA B 1 443 ? -1.475 18.562 -2.25 1 97.62 443 ALA B C 1
ATOM 9891 O O . ALA B 1 443 ? -0.888 17.5 -2.418 1 97.62 443 ALA B O 1
ATOM 9892 N N . LEU B 1 444 ? -1.433 19.547 -3.154 1 97.44 444 LEU B N 1
ATOM 9893 C CA . LEU B 1 444 ? -0.397 19.641 -4.18 1 97.44 444 LEU B CA 1
ATOM 9894 C C . LEU B 1 444 ? 0.881 20.234 -3.607 1 97.44 444 LEU B C 1
ATOM 9896 O O . LEU B 1 444 ? 0.869 21.375 -3.107 1 97.44 444 LEU B O 1
ATOM 9900 N N . THR B 1 445 ? 1.959 19.469 -3.758 1 96.88 445 THR B N 1
ATOM 9901 C CA . THR B 1 445 ? 3.131 19.938 -3.027 1 96.88 445 THR B CA 1
ATOM 9902 C C . THR B 1 445 ? 4.398 19.75 -3.857 1 96.88 445 THR B C 1
ATOM 9904 O O . THR B 1 445 ? 4.387 19.031 -4.859 1 96.88 445 THR B O 1
ATOM 9907 N N . ILE B 1 446 ? 5.434 20.438 -3.457 1 95.81 446 ILE B N 1
ATOM 9908 C CA . ILE B 1 446 ? 6.812 20.234 -3.887 1 95.81 446 ILE B CA 1
ATOM 9909 C C . ILE B 1 446 ? 7.688 19.922 -2.678 1 95.81 446 ILE B C 1
ATOM 9911 O O . ILE B 1 446 ? 7.75 20.703 -1.723 1 95.81 446 ILE B O 1
ATOM 9915 N N . PRO B 1 447 ? 8.375 18.781 -2.676 1 94.25 447 PRO B N 1
ATOM 9916 C CA . PRO B 1 447 ? 9.258 18.484 -1.548 1 94.25 447 PRO B CA 1
ATOM 9917 C C . PRO B 1 447 ? 10.367 19.531 -1.379 1 94.25 447 PRO B C 1
ATOM 9919 O O . PRO B 1 447 ? 10.961 19.969 -2.367 1 94.25 447 PRO B O 1
ATOM 9922 N N . LYS B 1 448 ? 10.617 19.875 -0.159 1 95.25 448 LYS B N 1
ATOM 9923 C CA . LYS B 1 448 ? 11.688 20.844 0.125 1 95.25 448 LYS B CA 1
ATOM 9924 C C . LYS B 1 448 ? 13.062 20.188 -0.043 1 95.25 448 LYS B C 1
ATOM 9926 O O . LYS B 1 448 ? 13.242 19.016 0.279 1 95.25 448 LYS B O 1
ATOM 9931 N N . SER B 1 449 ? 13.992 20.984 -0.533 1 91.19 449 SER B N 1
ATOM 9932 C CA . SER B 1 449 ? 15.406 20.625 -0.464 1 91.19 449 SER B CA 1
ATOM 9933 C C . SER B 1 449 ? 16 20.969 0.894 1 91.19 449 SER B C 1
ATOM 9935 O O . SER B 1 449 ? 16.016 22.141 1.289 1 91.19 449 SER B O 1
ATOM 9937 N N . THR B 1 450 ? 16.484 19.906 1.565 1 94.25 450 THR B N 1
ATOM 9938 C CA . THR B 1 450 ? 16.859 20.188 2.943 1 94.25 450 THR B CA 1
ATOM 9939 C C . THR B 1 450 ? 18.344 19.859 3.168 1 94.25 450 THR B C 1
ATOM 9941 O O . THR B 1 450 ? 18.938 19.141 2.381 1 94.25 450 THR B O 1
ATOM 9944 N N . THR B 1 451 ? 18.875 20.547 4.18 1 94.5 451 THR B N 1
ATOM 9945 C CA . THR B 1 451 ? 20.219 20.297 4.711 1 94.5 451 THR B CA 1
ATOM 9946 C C . THR B 1 451 ? 20.172 20.125 6.223 1 94.5 451 THR B C 1
ATOM 9948 O O . THR B 1 451 ? 19.406 20.797 6.914 1 94.5 451 THR B O 1
ATOM 9951 N N . MET B 1 452 ? 20.984 19.203 6.699 1 94.31 452 MET B N 1
ATOM 9952 C CA . MET B 1 452 ? 21.047 18.953 8.141 1 94.31 452 MET B CA 1
ATOM 9953 C C . MET B 1 452 ? 22.406 19.312 8.695 1 94.31 452 MET B C 1
ATOM 9955 O O . MET B 1 452 ? 23.438 18.984 8.094 1 94.31 452 MET B O 1
ATOM 9959 N N . PHE B 1 453 ? 22.484 20.031 9.797 1 94.25 453 PHE B N 1
ATOM 9960 C CA . PHE B 1 453 ? 23.688 20.266 10.594 1 94.25 453 PHE B CA 1
ATOM 9961 C C . PHE B 1 453 ? 23.656 19.422 11.867 1 94.25 453 PHE B C 1
ATOM 9963 O O . PHE B 1 453 ? 22.609 19.281 12.5 1 94.25 453 PHE B O 1
ATOM 9970 N N . VAL B 1 454 ? 24.734 18.812 12.195 1 93.44 454 VAL B N 1
ATOM 9971 C CA . VAL B 1 454 ? 24.922 18.125 13.469 1 93.44 454 VAL B CA 1
ATOM 9972 C C . VAL B 1 454 ? 25.828 18.953 14.375 1 93.44 454 VAL B C 1
ATOM 9974 O O . VAL B 1 454 ? 27.031 19.016 14.164 1 93.44 454 VAL B O 1
ATOM 9977 N N . LEU B 1 455 ? 25.219 19.5 15.414 1 93.19 455 LEU B N 1
ATOM 9978 C CA . LEU B 1 455 ? 25.969 20.344 16.344 1 93.19 455 LEU B CA 1
ATOM 9979 C C . LEU B 1 455 ? 26.203 19.609 17.656 1 93.19 455 LEU B C 1
ATOM 9981 O O . LEU B 1 455 ? 25.516 18.641 17.969 1 93.19 455 LEU B O 1
ATOM 9985 N N . GLY B 1 456 ? 27.188 20.062 18.438 1 92.19 456 GLY B N 1
ATOM 9986 C CA . GLY B 1 456 ? 27.5 19.469 19.719 1 92.19 456 GLY B CA 1
ATOM 9987 C C . GLY B 1 456 ? 28.484 18.312 19.625 1 92.19 456 GLY B C 1
ATOM 9988 O O . GLY B 1 456 ? 29.391 18.328 18.797 1 92.19 456 GLY B O 1
ATOM 9989 N N . THR B 1 457 ? 28.266 17.312 20.641 1 87.5 457 THR B N 1
ATOM 9990 C CA . THR B 1 457 ? 29.094 16.109 20.688 1 87.5 457 THR B CA 1
ATOM 9991 C C . THR B 1 457 ? 28.25 14.867 20.438 1 87.5 457 THR B C 1
ATOM 9993 O O . THR B 1 457 ? 27.828 14.195 21.391 1 87.5 457 THR B O 1
ATOM 9996 N N . PRO B 1 458 ? 28.109 14.469 19.203 1 85.31 458 PRO B N 1
ATOM 9997 C CA . PRO B 1 458 ? 27.125 13.438 18.891 1 85.31 458 PRO B CA 1
ATOM 9998 C C . PRO B 1 458 ? 27.609 12.031 19.25 1 85.31 458 PRO B C 1
ATOM 10000 O O . PRO B 1 458 ? 26.797 11.117 19.391 1 85.31 458 PRO B O 1
ATOM 10003 N N . HIS B 1 459 ? 28.953 11.758 19.438 1 87.56 459 HIS B N 1
ATOM 10004 C CA . HIS B 1 459 ? 29.406 10.383 19.594 1 87.56 459 HIS B CA 1
ATOM 10005 C C . HIS B 1 459 ? 30.484 10.289 20.672 1 87.56 459 HIS B C 1
ATOM 10007 O O . HIS B 1 459 ? 31.484 9.578 20.5 1 87.56 459 HIS B O 1
ATOM 10013 N N . ARG B 1 460 ? 30.203 10.969 21.734 1 83.81 460 ARG B N 1
ATOM 10014 C CA . ARG B 1 460 ? 31.125 10.93 22.859 1 83.81 460 ARG B CA 1
ATOM 10015 C C . ARG B 1 460 ? 32.562 11.117 22.406 1 83.81 460 ARG B C 1
ATOM 10017 O O . ARG B 1 460 ? 33.438 10.297 22.719 1 83.81 460 ARG B O 1
ATOM 10024 N N . GLY B 1 461 ? 32.688 12.031 21.594 1 80.62 461 GLY B N 1
ATOM 10025 C CA . GLY B 1 461 ? 34.031 12.406 21.188 1 80.62 461 GLY B CA 1
ATOM 10026 C C . GLY B 1 461 ? 34.406 11.906 19.797 1 80.62 461 GLY B C 1
ATOM 10027 O O . GLY B 1 461 ? 35.375 12.383 19.203 1 80.62 461 GLY B O 1
ATOM 10028 N N . VAL B 1 462 ? 33.75 10.938 19.234 1 83.62 462 VAL B N 1
ATOM 10029 C CA . VAL B 1 462 ? 33.969 10.484 17.859 1 83.62 462 VAL B CA 1
ATOM 10030 C C . VAL B 1 462 ? 33.25 11.438 16.891 1 83.62 462 VAL B C 1
ATOM 10032 O O . VAL B 1 462 ? 32.062 11.734 17.047 1 83.62 462 VAL B O 1
ATOM 10035 N N . PRO B 1 463 ? 34.062 11.922 15.977 1 78.06 463 PRO B N 1
ATOM 10036 C CA . PRO B 1 463 ? 33.406 12.844 15.031 1 78.06 463 PRO B CA 1
ATOM 10037 C C . PRO B 1 463 ? 32.375 12.148 14.141 1 78.06 463 PRO B C 1
ATOM 10039 O O . PRO B 1 463 ? 32.531 10.969 13.812 1 78.06 463 PRO B O 1
ATOM 10042 N N . VAL B 1 464 ? 31.391 12.914 13.844 1 75.25 464 VAL B N 1
ATOM 10043 C CA . VAL B 1 464 ? 30.453 12.445 12.836 1 75.25 464 VAL B CA 1
ATOM 10044 C C . VAL B 1 464 ? 31.125 12.422 11.469 1 75.25 464 VAL B C 1
ATOM 10046 O O . VAL B 1 464 ? 32.094 13.148 11.227 1 75.25 464 VAL B O 1
ATOM 10049 N N . ALA B 1 465 ? 30.578 11.617 10.547 1 71.06 465 ALA B N 1
ATOM 10050 C CA . ALA B 1 465 ? 31.172 11.523 9.211 1 71.06 465 ALA B CA 1
ATOM 10051 C C . ALA B 1 465 ? 31.031 12.844 8.461 1 71.06 465 ALA B C 1
ATOM 10053 O O . ALA B 1 465 ? 31.953 13.289 7.793 1 71.06 465 ALA B O 1
ATOM 10054 N N . LEU B 1 466 ? 29.797 13.422 8.531 1 70.81 466 LEU B N 1
ATOM 10055 C CA . LEU B 1 466 ? 29.531 14.727 7.945 1 70.81 466 LEU B CA 1
ATOM 10056 C C . LEU B 1 466 ? 28.719 15.594 8.898 1 70.81 466 LEU B C 1
ATOM 10058 O O . LEU B 1 466 ? 27.703 15.156 9.422 1 70.81 466 LEU B O 1
ATOM 10062 N N . SER B 1 467 ? 29.25 16.734 9.078 1 76.5 467 SER B N 1
ATOM 10063 C CA . SER B 1 467 ? 28.562 17.641 9.977 1 76.5 467 SER B CA 1
ATOM 10064 C C . SER B 1 467 ? 27.469 18.422 9.25 1 76.5 467 SER B C 1
ATOM 10066 O O . SER B 1 467 ? 26.594 19.031 9.883 1 76.5 467 SER B O 1
ATOM 10068 N N . ALA B 1 468 ? 27.562 18.484 7.969 1 77.25 468 ALA B N 1
ATOM 10069 C CA . ALA B 1 468 ? 26.547 19.062 7.082 1 77.25 468 ALA B CA 1
ATOM 10070 C C . ALA B 1 468 ? 26.234 18.141 5.914 1 77.25 468 ALA B C 1
ATOM 10072 O O . ALA B 1 468 ? 27.156 17.688 5.215 1 77.25 468 ALA B O 1
ATOM 10073 N N . ILE B 1 469 ? 24.938 17.844 5.832 1 83.62 469 ILE B N 1
ATOM 10074 C CA . ILE B 1 469 ? 24.547 16.828 4.855 1 83.62 469 ILE B CA 1
ATOM 10075 C C . ILE B 1 469 ? 23.297 17.266 4.109 1 83.62 469 ILE B C 1
ATOM 10077 O O . ILE B 1 469 ? 22.312 17.672 4.73 1 83.62 469 ILE B O 1
ATOM 10081 N N . TRP B 1 470 ? 23.453 17.297 2.84 1 79.75 470 TRP B N 1
ATOM 10082 C CA . TRP B 1 470 ? 22.25 17.484 2.023 1 79.75 470 TRP B CA 1
ATOM 10083 C C . TRP B 1 470 ? 21.328 16.297 2.141 1 79.75 470 TRP B C 1
ATOM 10085 O O . TRP B 1 470 ? 21.766 15.141 2.033 1 79.75 470 TRP B O 1
ATOM 10095 N N . LEU B 1 471 ? 19.969 16.594 2.467 1 84.19 471 LEU B N 1
ATOM 10096 C CA . LEU B 1 471 ? 18.969 15.539 2.619 1 84.19 471 LEU B CA 1
ATOM 10097 C C . LEU B 1 471 ? 17.859 15.68 1.571 1 84.19 471 LEU B C 1
ATOM 10099 O O . LEU B 1 471 ? 16.953 16.5 1.73 1 84.19 471 LEU B O 1
ATOM 10103 N N . LYS B 1 472 ? 17.891 14.844 0.668 1 76.81 472 LYS B N 1
ATOM 10104 C CA . LYS B 1 472 ? 16.875 14.836 -0.376 1 76.81 472 LYS B CA 1
ATOM 10105 C C . LYS B 1 472 ? 15.5 14.492 0.195 1 76.81 472 LYS B C 1
ATOM 10107 O O . LYS B 1 472 ? 14.484 15.031 -0.242 1 76.81 472 LYS B O 1
ATOM 10112 N N . GLU B 1 473 ? 15.461 13.609 1.193 1 84.38 473 GLU B N 1
ATOM 10113 C CA . GLU B 1 473 ? 14.195 13.055 1.675 1 84.38 473 GLU B CA 1
ATOM 10114 C C . GLU B 1 473 ? 13.75 13.758 2.955 1 84.38 473 GLU B C 1
ATOM 10116 O O . GLU B 1 473 ? 12.828 13.281 3.633 1 84.38 473 GLU B O 1
ATOM 10121 N N . GLY B 1 474 ? 14.398 14.812 3.34 1 91.06 474 GLY B N 1
ATOM 10122 C CA . GLY B 1 474 ? 13.984 15.539 4.531 1 91.06 474 GLY B CA 1
ATOM 10123 C C . GLY B 1 474 ? 13.969 14.672 5.777 1 91.06 474 GLY B C 1
ATOM 10124 O O . GLY B 1 474 ? 14.586 13.609 5.812 1 91.06 474 GLY B O 1
ATOM 10125 N N . ILE B 1 475 ? 13.305 15.188 6.895 1 94.75 475 ILE B N 1
ATOM 10126 C CA . ILE B 1 475 ? 13.164 14.477 8.164 1 94.75 475 ILE B CA 1
ATOM 10127 C C . ILE B 1 475 ? 11.727 14.609 8.664 1 94.75 475 ILE B C 1
ATOM 10129 O O . ILE B 1 475 ? 11.289 15.703 9.047 1 94.75 475 ILE B O 1
ATOM 10133 N N . LEU B 1 476 ? 11.047 13.516 8.68 1 93.12 476 LEU B N 1
ATOM 10134 C CA . LEU B 1 476 ? 9.688 13.477 9.195 1 93.12 476 LEU B CA 1
ATOM 10135 C C . LEU B 1 476 ? 9.68 13.477 10.719 1 93.12 476 LEU B C 1
ATOM 10137 O O . LEU B 1 476 ? 8.836 14.125 11.336 1 93.12 476 LEU B O 1
ATOM 10141 N N . SER B 1 477 ? 10.523 12.695 11.273 1 95.19 477 SER B N 1
ATOM 10142 C CA . SER B 1 477 ? 10.688 12.555 12.719 1 95.19 477 SER B CA 1
ATOM 10143 C C . SER B 1 477 ? 12.133 12.258 13.094 1 95.19 477 SER B C 1
ATOM 10145 O O . SER B 1 477 ? 12.867 11.648 12.312 1 95.19 477 SER B O 1
ATOM 10147 N N . CYS B 1 478 ? 12.484 12.703 14.273 1 97 478 CYS B N 1
ATOM 10148 C CA . CYS B 1 478 ? 13.859 12.516 14.719 1 97 478 CYS B CA 1
ATOM 10149 C C . CYS B 1 478 ? 13.93 12.391 16.234 1 97 478 CYS B C 1
ATOM 10151 O O . CYS B 1 478 ? 13.273 13.141 16.953 1 97 478 CYS B O 1
ATOM 10153 N N . GLY B 1 479 ? 14.609 11.375 16.719 1 97.62 479 GLY B N 1
ATOM 10154 C CA . GLY B 1 479 ? 14.953 11.203 18.109 1 97.62 479 GLY B CA 1
ATOM 10155 C C . GLY B 1 479 ? 16.438 11.258 18.375 1 97.62 479 GLY B C 1
ATOM 10156 O O . GLY B 1 479 ? 17.219 10.578 17.703 1 97.62 479 GLY B O 1
ATOM 10157 N N . VAL B 1 480 ? 16.828 12.125 19.328 1 97.19 480 VAL B N 1
ATOM 10158 C CA . VAL B 1 480 ? 18.234 12.305 19.656 1 97.19 480 VAL B CA 1
ATOM 10159 C C . VAL B 1 480 ? 18.5 11.828 21.094 1 97.19 480 VAL B C 1
ATOM 10161 O O . VAL B 1 480 ? 18 12.422 22.047 1 97.19 480 VAL B O 1
ATOM 10164 N N . GLY B 1 481 ? 19.297 10.766 21.188 1 96 481 GLY B N 1
ATOM 10165 C CA . GLY B 1 481 ? 19.594 10.188 22.5 1 96 481 GLY B CA 1
ATOM 10166 C C . GLY B 1 481 ? 20.984 10.555 23 1 96 481 GLY B C 1
ATOM 10167 O O . GLY B 1 481 ? 21.5 11.625 22.688 1 96 481 GLY B O 1
ATOM 10168 N N . ALA B 1 482 ? 21.469 9.734 23.938 1 95.12 482 ALA B N 1
ATOM 10169 C CA . ALA B 1 482 ? 22.797 9.969 24.484 1 95.12 482 ALA B CA 1
ATOM 10170 C C . ALA B 1 482 ? 23.875 9.43 23.547 1 95.12 482 ALA B C 1
ATOM 10172 O O . ALA B 1 482 ? 24.328 8.289 23.703 1 95.12 482 ALA B O 1
ATOM 10173 N N . GLY B 1 483 ? 24.266 10.273 22.625 1 94.06 483 GLY B N 1
ATOM 10174 C CA . GLY B 1 483 ? 25.344 9.914 21.734 1 94.06 483 GLY B CA 1
ATOM 10175 C C . GLY B 1 483 ? 24.891 9.203 20.484 1 94.06 483 GLY B C 1
ATOM 10176 O O . GLY B 1 483 ? 25.703 8.656 19.734 1 94.06 483 GLY B O 1
ATOM 10177 N N . PHE B 1 484 ? 23.625 9.109 20.188 1 95.88 484 PHE B N 1
ATOM 10178 C CA . PHE B 1 484 ? 23.109 8.484 18.984 1 95.88 484 PHE B CA 1
ATOM 10179 C C . PHE B 1 484 ? 21.828 9.18 18.516 1 95.88 484 PHE B C 1
ATOM 10181 O O . PHE B 1 484 ? 21.234 9.961 19.266 1 95.88 484 PHE B O 1
ATOM 10188 N N . THR B 1 485 ? 21.453 8.953 17.234 1 96.5 485 THR B N 1
ATOM 10189 C CA . THR B 1 485 ? 20.312 9.625 16.609 1 96.5 485 THR B CA 1
ATOM 10190 C C . THR B 1 485 ? 19.5 8.641 15.789 1 96.5 485 THR B C 1
ATOM 10192 O O . THR B 1 485 ? 20.047 7.766 15.117 1 96.5 485 THR B O 1
ATOM 10195 N N . LEU B 1 486 ? 18.219 8.75 15.938 1 97.25 486 LEU B N 1
ATOM 10196 C CA . LEU B 1 486 ? 17.266 8.117 15.031 1 97.25 486 LEU B CA 1
ATOM 10197 C C . LEU B 1 486 ? 16.625 9.148 14.102 1 97.25 486 LEU B C 1
ATOM 10199 O O . LEU B 1 486 ? 16.344 10.266 14.523 1 97.25 486 LEU B O 1
ATOM 10203 N N . MET B 1 487 ? 16.422 8.781 12.891 1 95.44 487 MET B N 1
ATOM 10204 C CA . MET B 1 487 ? 15.773 9.688 11.945 1 95.44 487 MET B CA 1
ATOM 10205 C C . MET B 1 487 ? 14.828 8.938 11.023 1 95.44 487 MET B C 1
ATOM 10207 O O . MET B 1 487 ? 15.117 7.805 10.617 1 95.44 487 MET B O 1
ATOM 10211 N N . VAL B 1 488 ? 13.773 9.562 10.672 1 95 488 VAL B N 1
ATOM 10212 C CA . VAL B 1 488 ? 12.797 9.039 9.727 1 95 488 VAL B CA 1
ATOM 10213 C C . VAL B 1 488 ? 12.68 9.977 8.531 1 95 488 VAL B C 1
ATOM 10215 O O . VAL B 1 488 ? 12.469 11.18 8.688 1 95 488 VAL B O 1
ATOM 10218 N N . SER B 1 489 ? 12.836 9.414 7.352 1 90.56 489 SER B N 1
ATOM 10219 C CA . SER B 1 489 ? 12.68 10.211 6.141 1 90.56 489 SER B CA 1
ATOM 10220 C C . SER B 1 489 ? 11.211 10.555 5.891 1 90.56 489 SER B C 1
ATOM 10222 O O . SER B 1 489 ? 10.32 9.969 6.512 1 90.56 489 SER B O 1
ATOM 10224 N N . ARG B 1 490 ? 10.953 11.469 4.953 1 89.38 490 ARG B N 1
ATOM 10225 C CA . ARG B 1 490 ? 9.578 11.875 4.656 1 89.38 490 ARG B CA 1
ATOM 10226 C C . ARG B 1 490 ? 8.781 10.727 4.066 1 89.38 490 ARG B C 1
ATOM 10228 O O . ARG B 1 490 ? 7.547 10.773 4.027 1 89.38 490 ARG B O 1
ATOM 10235 N N . ARG B 1 491 ? 9.422 9.625 3.707 1 83.12 491 ARG B N 1
ATOM 10236 C CA . ARG B 1 491 ? 8.727 8.461 3.152 1 83.12 491 ARG B CA 1
ATOM 10237 C C . ARG B 1 491 ? 8.562 7.371 4.207 1 83.12 491 ARG B C 1
ATOM 10239 O O . ARG B 1 491 ? 7.988 6.316 3.926 1 83.12 491 ARG B O 1
ATOM 10246 N N . GLY B 1 492 ? 9.164 7.562 5.332 1 87.69 492 GLY B N 1
ATOM 10247 C CA . GLY B 1 492 ? 8.914 6.648 6.434 1 87.69 492 GLY B CA 1
ATOM 10248 C C . GLY B 1 492 ? 10.055 5.684 6.68 1 87.69 492 GLY B C 1
ATOM 10249 O O . GLY B 1 492 ? 9.938 4.77 7.5 1 87.69 492 GLY B O 1
ATOM 10250 N N . SER B 1 493 ? 11.195 5.809 5.965 1 87.25 493 SER B N 1
ATOM 10251 C CA . SER B 1 493 ? 12.359 4.969 6.227 1 87.25 493 SER B CA 1
ATOM 10252 C C . SER B 1 493 ? 13.078 5.402 7.5 1 87.25 493 SER B C 1
ATOM 10254 O O . SER B 1 493 ? 13.227 6.598 7.762 1 87.25 493 SER B O 1
ATOM 10256 N N . CYS B 1 494 ? 13.516 4.41 8.227 1 93.19 494 CYS B N 1
ATOM 10257 C CA . CYS B 1 494 ? 14.109 4.695 9.523 1 93.19 494 CYS B CA 1
ATOM 10258 C C . CYS B 1 494 ? 15.617 4.441 9.5 1 93.19 494 CYS B C 1
ATOM 10260 O O . CYS B 1 494 ? 16.062 3.396 9.031 1 93.19 494 CYS B O 1
ATOM 10262 N N . TYR B 1 495 ? 16.375 5.398 10.031 1 93.38 495 TYR B N 1
ATOM 10263 C CA . TYR B 1 495 ? 17.844 5.34 10.094 1 93.38 495 TYR B CA 1
ATOM 10264 C C . TYR B 1 495 ? 18.328 5.57 11.516 1 93.38 495 TYR B C 1
ATOM 10266 O O . TYR B 1 495 ? 17.625 6.16 12.336 1 93.38 495 TYR B O 1
ATOM 10274 N N . ALA B 1 496 ? 19.516 5.047 11.742 1 95.19 496 ALA B N 1
ATOM 10275 C CA . ALA B 1 496 ? 20.188 5.316 13.016 1 95.19 496 ALA B CA 1
ATOM 10276 C C . ALA B 1 496 ? 21.688 5.516 12.812 1 95.19 496 ALA B C 1
ATOM 10278 O O . ALA B 1 496 ? 22.266 4.957 11.883 1 95.19 496 ALA B O 1
ATOM 10279 N N . PHE B 1 497 ? 22.297 6.352 13.648 1 94.12 497 PHE B N 1
ATOM 10280 C CA . PHE B 1 497 ? 23.75 6.48 13.672 1 94.12 497 PHE B CA 1
ATOM 10281 C C . PHE B 1 497 ? 24.234 6.934 15.047 1 94.12 497 PHE B C 1
ATOM 10283 O O . PHE B 1 497 ? 23.453 7.438 15.852 1 94.12 497 PHE B O 1
ATOM 10290 N N . GLY B 1 498 ? 25.5 6.68 15.297 1 95.5 498 GLY B N 1
ATOM 10291 C CA . GLY B 1 498 ? 26.109 7.035 16.578 1 95.5 498 GLY B CA 1
ATOM 10292 C C . GLY B 1 498 ? 26.562 5.828 17.375 1 95.5 498 GLY B C 1
ATOM 10293 O O . GLY B 1 498 ? 27.031 4.84 16.797 1 95.5 498 GLY B O 1
ATOM 10294 N N . ILE B 1 499 ? 26.453 5.977 18.734 1 94.44 499 ILE B N 1
ATOM 10295 C CA . ILE B 1 499 ? 26.922 4.953 19.672 1 94.44 499 ILE B CA 1
ATOM 10296 C C . ILE B 1 499 ? 25.938 3.785 19.688 1 94.44 499 ILE B C 1
ATOM 10298 O O . ILE B 1 499 ? 24.719 3.988 19.656 1 94.44 499 ILE B O 1
ATOM 10302 N N . GLY B 1 500 ? 26.453 2.422 19.625 1 92.5 500 GLY B N 1
ATOM 10303 C CA . GLY B 1 500 ? 25.578 1.269 19.562 1 92.5 500 GLY B CA 1
ATOM 10304 C C . GLY B 1 500 ? 25.922 0.193 20.578 1 92.5 500 GLY B C 1
ATOM 10305 O O . GLY B 1 500 ? 25.859 -0.999 20.266 1 92.5 500 GLY B O 1
ATOM 10306 N N . GLY B 1 501 ? 26.25 0.429 21.766 1 90.44 501 GLY B N 1
ATOM 10307 C CA . GLY B 1 501 ? 26.719 -0.567 22.703 1 90.44 501 GLY B CA 1
ATOM 10308 C C . GLY B 1 501 ? 25.609 -1.349 23.375 1 90.44 501 GLY B C 1
ATOM 10309 O O . GLY B 1 501 ? 25.812 -2.48 23.812 1 90.44 501 GLY B O 1
ATOM 10310 N N . TRP B 1 502 ? 24.375 -0.884 23.375 1 94.44 502 TRP B N 1
ATOM 10311 C CA . TRP B 1 502 ? 23.266 -1.501 24.094 1 94.44 502 TRP B CA 1
ATOM 10312 C C . TRP B 1 502 ? 22.188 -1.98 23.141 1 94.44 502 TRP B C 1
ATOM 10314 O O . TRP B 1 502 ? 21.094 -2.367 23.562 1 94.44 502 TRP B O 1
ATOM 10324 N N . GLY B 1 503 ? 22.422 -1.891 21.812 1 95.38 503 GLY B N 1
ATOM 10325 C CA . GLY B 1 503 ? 21.422 -2.297 20.828 1 95.38 503 GLY B CA 1
ATOM 10326 C C . GLY B 1 503 ? 20.531 -1.157 20.375 1 95.38 503 GLY B C 1
ATOM 10327 O O . GLY B 1 503 ? 19.625 -1.356 19.562 1 95.38 503 GLY B O 1
ATOM 10328 N N . GLN B 1 504 ? 20.812 0 20.828 1 96.81 504 GLN B N 1
ATOM 10329 C CA . GLN B 1 504 ? 19.922 1.136 20.625 1 96.81 504 GLN B CA 1
ATOM 10330 C C . GLN B 1 504 ? 19.859 1.531 19.156 1 96.81 504 GLN B C 1
ATOM 10332 O O . GLN B 1 504 ? 18.953 2.256 18.734 1 96.81 504 GLN B O 1
ATOM 10337 N N . LEU B 1 505 ? 20.75 1.067 18.328 1 96.19 505 LEU B N 1
ATOM 10338 C CA . LEU B 1 505 ? 20.734 1.416 16.906 1 96.19 505 LEU B CA 1
ATOM 10339 C C . LEU B 1 505 ? 19.781 0.515 16.141 1 96.19 505 LEU B C 1
ATOM 10341 O O . LEU B 1 505 ? 19.406 0.827 15 1 96.19 505 LEU B O 1
ATOM 10345 N N . GLY B 1 506 ? 19.406 -0.609 16.688 1 95.06 506 GLY B N 1
ATOM 10346 C CA . GLY B 1 506 ? 18.406 -1.466 16.094 1 95.06 506 GLY B CA 1
ATOM 10347 C C . GLY B 1 506 ? 18.984 -2.461 15.102 1 95.06 506 GLY B C 1
ATOM 10348 O O . GLY B 1 506 ? 18.234 -3.133 14.383 1 95.06 506 GLY B O 1
ATOM 10349 N N . PHE B 1 507 ? 20.266 -2.523 14.883 1 89.44 507 PHE B N 1
ATOM 10350 C CA . PHE B 1 507 ? 20.922 -3.51 14.039 1 89.44 507 PHE B CA 1
ATOM 10351 C C . PHE B 1 507 ? 22.234 -3.969 14.68 1 89.44 507 PHE B C 1
ATOM 10353 O O . PHE B 1 507 ? 22.672 -3.41 15.688 1 89.44 507 PHE B O 1
ATOM 10360 N N . ASP B 1 508 ? 22.797 -5.051 14.117 1 87.88 508 ASP B N 1
ATOM 10361 C CA . ASP B 1 508 ? 24.016 -5.656 14.656 1 87.88 508 ASP B CA 1
ATOM 10362 C C . ASP B 1 508 ? 25.219 -4.754 14.422 1 87.88 508 ASP B C 1
ATOM 10364 O O . ASP B 1 508 ? 25.5 -4.348 13.297 1 87.88 508 ASP B O 1
ATOM 10368 N N . THR B 1 509 ? 25.984 -4.418 15.516 1 89.94 509 THR B N 1
ATOM 10369 C CA . THR B 1 509 ? 27.109 -3.496 15.43 1 89.94 509 THR B CA 1
ATOM 10370 C C . THR B 1 509 ? 28.422 -4.254 15.461 1 89.94 509 THR B C 1
ATOM 10372 O O . THR B 1 509 ? 29.484 -3.66 15.688 1 89.94 509 THR B O 1
ATOM 10375 N N . ALA B 1 510 ? 28.391 -5.52 15.289 1 83.56 510 ALA B N 1
ATOM 10376 C CA . ALA B 1 510 ? 29.594 -6.355 15.375 1 83.56 510 ALA B CA 1
ATOM 10377 C C . ALA B 1 510 ? 30.625 -5.941 14.328 1 83.56 510 ALA B C 1
ATOM 10379 O O . ALA B 1 510 ? 31.828 -6.133 14.531 1 83.56 510 ALA B O 1
ATOM 10380 N N . GLN B 1 511 ? 30.266 -5.262 13.297 1 83.44 511 GLN B N 1
ATOM 10381 C CA . GLN B 1 511 ? 31.172 -4.93 12.195 1 83.44 511 GLN B CA 1
ATOM 10382 C C . GLN B 1 511 ? 31.578 -3.461 12.25 1 83.44 511 GLN B C 1
ATOM 10384 O O . GLN B 1 511 ? 32.094 -2.918 11.258 1 83.44 511 GLN B O 1
ATOM 10389 N N . ALA B 1 512 ? 31.359 -2.869 13.359 1 89.5 512 ALA B N 1
ATOM 10390 C CA . ALA B 1 512 ? 31.734 -1.461 13.492 1 89.5 512 ALA B CA 1
ATOM 10391 C C . ALA B 1 512 ? 33.219 -1.267 13.289 1 89.5 512 ALA B C 1
ATOM 10393 O O . ALA B 1 512 ? 34.031 -2.082 13.742 1 89.5 512 ALA B O 1
ATOM 10394 N N . LYS B 1 513 ? 33.688 -0.194 12.633 1 89.5 513 LYS B N 1
ATOM 10395 C CA . LYS B 1 513 ? 35.094 0.098 12.336 1 89.5 513 LYS B CA 1
ATOM 10396 C C . LYS B 1 513 ? 35.625 1.2 13.25 1 89.5 513 LYS B C 1
ATOM 10398 O O . LYS B 1 513 ? 36.812 1.397 13.352 1 89.5 513 LYS B O 1
ATOM 10403 N N . VAL B 1 514 ? 34.688 1.904 13.852 1 92.19 514 VAL B N 1
ATOM 10404 C CA . VAL B 1 514 ? 35.062 3.037 14.703 1 92.19 514 VAL B CA 1
ATOM 10405 C C . VAL B 1 514 ? 34.531 2.814 16.109 1 92.19 514 VAL B C 1
ATOM 10407 O O . VAL B 1 514 ? 33.406 2.322 16.297 1 92.19 514 VAL B O 1
ATOM 10410 N N . PHE B 1 515 ? 35.375 3.229 17.172 1 92.81 515 PHE B N 1
ATOM 10411 C CA . PHE B 1 515 ? 35.031 3.014 18.578 1 92.81 515 PHE B CA 1
ATOM 10412 C C . PHE B 1 515 ? 35.375 4.25 19.406 1 92.81 515 PHE B C 1
ATOM 10414 O O . PHE B 1 515 ? 36.25 5.035 19.047 1 92.81 515 PHE B O 1
ATOM 10421 N N . THR B 1 516 ? 34.594 4.402 20.469 1 92.31 516 THR B N 1
ATOM 10422 C CA . THR B 1 516 ? 34.938 5.422 21.453 1 92.31 516 THR B CA 1
ATOM 10423 C C . THR B 1 516 ? 36.188 5.035 22.219 1 92.31 516 THR B C 1
ATOM 10425 O O . THR B 1 516 ? 36.75 3.945 22.016 1 92.31 516 THR B O 1
ATOM 10428 N N . GLN B 1 517 ? 36.562 5.957 23.156 1 88.88 517 GLN B N 1
ATOM 10429 C CA . GLN B 1 517 ? 37.75 5.695 23.953 1 88.88 517 GLN B CA 1
ATOM 10430 C C . GLN B 1 517 ? 37.562 4.473 24.844 1 88.88 517 GLN B C 1
ATOM 10432 O O . GLN B 1 517 ? 38.5 3.73 25.094 1 88.88 517 GLN B O 1
ATOM 10437 N N . ASP B 1 518 ? 36.375 4.254 25.234 1 89.5 518 ASP B N 1
ATOM 10438 C CA . ASP B 1 518 ? 36.062 3.117 26.094 1 89.5 518 ASP B CA 1
ATOM 10439 C C . ASP B 1 518 ? 35.625 1.908 25.266 1 89.5 518 ASP B C 1
ATOM 10441 O O . ASP B 1 518 ? 34.969 1.007 25.781 1 89.5 518 ASP B O 1
ATOM 10445 N N . ARG B 1 519 ? 35.812 1.858 23.953 1 90.81 519 ARG B N 1
ATOM 10446 C CA . ARG B 1 519 ? 35.688 0.739 23.016 1 90.81 519 ARG B CA 1
ATOM 10447 C C . ARG B 1 519 ? 34.219 0.403 22.766 1 90.81 519 ARG B C 1
ATOM 10449 O O . ARG B 1 519 ? 33.875 -0.768 22.625 1 90.81 519 ARG B O 1
ATOM 10456 N N . VAL B 1 520 ? 33.438 1.421 22.891 1 93.88 520 VAL B N 1
ATOM 10457 C CA . VAL B 1 520 ? 32.062 1.24 22.484 1 93.88 520 VAL B CA 1
ATOM 10458 C C . VAL B 1 520 ? 31.906 1.464 20.984 1 93.88 520 VAL B C 1
ATOM 10460 O O . VAL B 1 520 ? 32.438 2.443 20.438 1 93.88 520 VAL B O 1
ATOM 10463 N N . PRO B 1 521 ? 31.266 0.559 20.25 1 94.5 521 PRO B N 1
ATOM 10464 C CA . PRO B 1 521 ? 31.141 0.706 18.797 1 94.5 521 PRO B CA 1
ATOM 10465 C C . PRO B 1 521 ? 30.375 1.969 18.406 1 94.5 521 PRO B C 1
ATOM 10467 O O . PRO B 1 521 ? 29.406 2.344 19.062 1 94.5 521 PRO B O 1
ATOM 10470 N N . VAL B 1 522 ? 30.859 2.615 17.297 1 94.94 522 VAL B N 1
ATOM 10471 C CA . VAL B 1 522 ? 30.219 3.818 16.766 1 94.94 522 VAL B CA 1
ATOM 10472 C C . VAL B 1 522 ? 29.969 3.664 15.273 1 94.94 522 VAL B C 1
ATOM 10474 O O . VAL B 1 522 ? 30.844 3.191 14.539 1 94.94 522 VAL B O 1
ATOM 10477 N N . TYR B 1 523 ? 28.828 3.982 14.789 1 93.25 523 TYR B N 1
ATOM 10478 C CA . TYR B 1 523 ? 28.5 4.16 13.375 1 93.25 523 TYR B CA 1
ATOM 10479 C C . TYR B 1 523 ? 28.328 5.637 13.031 1 93.25 523 TYR B C 1
ATOM 10481 O O . TYR B 1 523 ? 27.266 6.223 13.281 1 93.25 523 TYR B O 1
ATOM 10489 N N . PRO B 1 524 ? 29.281 6.191 12.445 1 90.81 524 PRO B N 1
ATOM 10490 C CA . PRO B 1 524 ? 29.266 7.645 12.258 1 90.81 524 PRO B CA 1
ATOM 10491 C C . PRO B 1 524 ? 28.312 8.078 11.148 1 90.81 524 PRO B C 1
ATOM 10493 O O . PRO B 1 524 ? 28.016 9.273 11.023 1 90.81 524 PRO B O 1
ATOM 10496 N N . GLN B 1 525 ? 27.906 7.18 10.289 1 87.75 525 GLN B N 1
ATOM 10497 C CA . GLN B 1 525 ? 27 7.504 9.195 1 87.75 525 GLN B CA 1
ATOM 10498 C C . GLN B 1 525 ? 25.609 6.906 9.438 1 87.75 525 GLN B C 1
ATOM 10500 O O . GLN B 1 525 ? 25.5 5.809 9.984 1 87.75 525 GLN B O 1
ATOM 10505 N N . ALA B 1 526 ? 24.625 7.629 8.93 1 89.69 526 ALA B N 1
ATOM 10506 C CA . ALA B 1 526 ? 23.25 7.125 9.055 1 89.69 526 ALA B CA 1
ATOM 10507 C C . ALA B 1 526 ? 23.094 5.801 8.32 1 89.69 526 ALA B C 1
ATOM 10509 O O . ALA B 1 526 ? 23.422 5.695 7.137 1 89.69 526 ALA B O 1
ATOM 10510 N N . THR B 1 527 ? 22.672 4.84 9.07 1 89.75 527 THR B N 1
ATOM 10511 C CA . THR B 1 527 ? 22.453 3.502 8.531 1 89.75 527 THR B CA 1
ATOM 10512 C C . THR B 1 527 ? 20.984 3.092 8.68 1 89.75 527 THR B C 1
ATOM 10514 O O . THR B 1 527 ? 20.391 3.264 9.742 1 89.75 527 THR B O 1
ATOM 10517 N N . ARG B 1 528 ? 20.438 2.529 7.625 1 89.25 528 ARG B N 1
ATOM 10518 C CA . ARG B 1 528 ? 19.047 2.119 7.641 1 89.25 528 ARG B CA 1
ATOM 10519 C C . ARG B 1 528 ? 18.828 0.936 8.578 1 89.25 528 ARG B C 1
ATOM 10521 O O . ARG B 1 528 ? 19.641 0.015 8.625 1 89.25 528 ARG B O 1
ATOM 10528 N N . ILE B 1 529 ? 17.734 0.962 9.297 1 92.81 529 ILE B N 1
ATOM 10529 C CA . ILE B 1 529 ? 17.375 -0.148 10.172 1 92.81 529 ILE B CA 1
ATOM 10530 C C . ILE B 1 529 ? 16.641 -1.222 9.375 1 92.81 529 ILE B C 1
ATOM 10532 O O . ILE B 1 529 ? 15.438 -1.106 9.117 1 92.81 529 ILE B O 1
ATOM 10536 N N . GLY B 1 530 ? 17.312 -2.33 9.18 1 82.12 530 GLY B N 1
ATOM 10537 C CA . GLY B 1 530 ? 16.812 -3.369 8.289 1 82.12 530 GLY B CA 1
ATOM 10538 C C . GLY B 1 530 ? 15.516 -3.998 8.766 1 82.12 530 GLY B C 1
ATOM 10539 O O . GLY B 1 530 ? 14.695 -4.422 7.957 1 82.12 530 GLY B O 1
ATOM 10540 N N . PHE B 1 531 ? 15.242 -4.094 10.055 1 81.12 531 PHE B N 1
ATOM 10541 C CA . PHE B 1 531 ? 14.031 -4.688 10.609 1 81.12 531 PHE B CA 1
ATOM 10542 C C . PHE B 1 531 ? 12.789 -4.023 10.039 1 81.12 531 PHE B C 1
ATOM 10544 O O . PHE B 1 531 ? 11.758 -4.68 9.852 1 81.12 531 PHE B O 1
ATOM 10551 N N . PHE B 1 532 ? 12.898 -2.773 9.727 1 82.56 532 PHE B N 1
ATOM 10552 C CA . PHE B 1 532 ? 11.75 -1.997 9.281 1 82.56 532 PHE B CA 1
ATOM 10553 C C . PHE B 1 532 ? 11.766 -1.829 7.77 1 82.56 532 PHE B C 1
ATOM 10555 O O . PHE B 1 532 ? 11.148 -0.909 7.234 1 82.56 532 PHE B O 1
ATOM 10562 N N . SER B 1 533 ? 12.461 -2.643 7.117 1 73.75 533 SER B N 1
ATOM 10563 C CA . SER B 1 533 ? 12.617 -2.477 5.676 1 73.75 533 SER B CA 1
ATOM 10564 C C . SER B 1 533 ? 11.289 -2.621 4.953 1 73.75 533 SER B C 1
ATOM 10566 O O . SER B 1 533 ? 11.133 -2.146 3.824 1 73.75 533 SER B O 1
ATOM 10568 N N . ARG B 1 534 ? 10.297 -3.207 5.715 1 68.12 534 ARG B N 1
ATOM 10569 C CA . ARG B 1 534 ? 9.016 -3.455 5.062 1 68.12 534 ARG B CA 1
ATOM 10570 C C . ARG B 1 534 ? 7.902 -2.652 5.727 1 68.12 534 ARG B C 1
ATOM 10572 O O . ARG B 1 534 ? 6.719 -2.912 5.492 1 68.12 534 ARG B O 1
ATOM 10579 N N . THR B 1 535 ? 8.305 -1.742 6.566 1 75.25 535 THR B N 1
ATOM 10580 C CA . THR B 1 535 ? 7.305 -1.021 7.344 1 75.25 535 THR B CA 1
ATOM 10581 C C . THR B 1 535 ? 7.555 0.484 7.281 1 75.25 535 THR B C 1
ATOM 10583 O O . THR B 1 535 ? 8.703 0.93 7.289 1 75.25 535 THR B O 1
ATOM 10586 N N . ILE B 1 536 ? 6.473 1.267 7.184 1 82.38 536 ILE B N 1
ATOM 10587 C CA . ILE B 1 536 ? 6.57 2.721 7.223 1 82.38 536 ILE B CA 1
ATOM 10588 C C . ILE B 1 536 ? 6.582 3.199 8.672 1 82.38 536 ILE B C 1
ATOM 10590 O O . ILE B 1 536 ? 5.699 2.844 9.461 1 82.38 536 ILE B O 1
ATOM 10594 N N . ILE B 1 537 ? 7.594 3.924 8.992 1 91.81 537 ILE B N 1
ATOM 10595 C CA . ILE B 1 537 ? 7.711 4.492 10.328 1 91.81 537 ILE B CA 1
ATOM 10596 C C . ILE B 1 537 ? 7.273 5.957 10.305 1 91.81 537 ILE B C 1
ATOM 10598 O O . ILE B 1 537 ? 7.672 6.715 9.414 1 91.81 537 ILE B O 1
ATOM 10602 N N . THR B 1 538 ? 6.48 6.371 11.32 1 91.44 538 THR B N 1
ATOM 10603 C CA . THR B 1 538 ? 5.945 7.727 11.312 1 91.44 538 THR B CA 1
ATOM 10604 C C . THR B 1 538 ? 6.59 8.57 12.406 1 91.44 538 THR B C 1
ATOM 10606 O O . THR B 1 538 ? 6.625 9.797 12.32 1 91.44 538 THR B O 1
ATOM 10609 N N . ALA B 1 539 ? 7.031 7.871 13.438 1 95.25 539 ALA B N 1
ATOM 10610 C CA . ALA B 1 539 ? 7.645 8.602 14.547 1 95.25 539 ALA B CA 1
ATOM 10611 C C . ALA B 1 539 ? 8.688 7.754 15.258 1 95.25 539 ALA B C 1
ATOM 10613 O O . ALA B 1 539 ? 8.57 6.527 15.312 1 95.25 539 ALA B O 1
ATOM 10614 N N . VAL B 1 540 ? 9.688 8.484 15.82 1 97.5 540 VAL B N 1
ATOM 10615 C CA . VAL B 1 540 ? 10.711 7.816 16.625 1 97.5 540 VAL B CA 1
ATOM 10616 C C . VAL B 1 540 ? 11.039 8.656 17.844 1 97.5 540 VAL B C 1
ATOM 10618 O O . VAL B 1 540 ? 10.789 9.867 17.875 1 97.5 540 VAL B O 1
ATOM 10621 N N . ALA B 1 541 ? 11.508 7.988 18.828 1 98.19 541 ALA B N 1
ATOM 10622 C CA . ALA B 1 541 ? 12.031 8.617 20.031 1 98.19 541 ALA B CA 1
ATOM 10623 C C . ALA B 1 541 ? 13.258 7.879 20.547 1 98.19 541 ALA B C 1
ATOM 10625 O O . ALA B 1 541 ? 13.383 6.664 20.375 1 98.19 541 ALA B O 1
ATOM 10626 N N . ALA B 1 542 ? 14.156 8.648 21.156 1 97.88 542 ALA B N 1
ATOM 10627 C CA . ALA B 1 542 ? 15.391 8.086 21.703 1 97.88 542 ALA B CA 1
ATOM 10628 C C . ALA B 1 542 ? 15.586 8.5 23.156 1 97.88 542 ALA B C 1
ATOM 10630 O O . ALA B 1 542 ? 15.406 9.672 23.5 1 97.88 542 ALA B O 1
ATOM 10631 N N . GLY B 1 543 ? 15.922 7.547 23.984 1 96.88 543 GLY B N 1
ATOM 10632 C CA . GLY B 1 543 ? 16.266 7.809 25.375 1 96.88 543 GLY B CA 1
ATOM 10633 C C . GLY B 1 543 ? 17.766 7.781 25.625 1 96.88 543 GLY B C 1
ATOM 10634 O O . GLY B 1 543 ? 18.562 8.148 24.75 1 96.88 543 GLY B O 1
ATOM 10635 N N . PHE B 1 544 ? 18.125 7.5 26.828 1 95.38 544 PHE B N 1
ATOM 10636 C CA . PHE B 1 544 ? 19.547 7.473 27.141 1 95.38 544 PHE B CA 1
ATOM 10637 C C . PHE B 1 544 ? 20.266 6.41 26.312 1 95.38 544 PHE B C 1
ATOM 10639 O O . PHE B 1 544 ? 21.281 6.691 25.672 1 95.38 544 PHE B O 1
ATOM 10646 N N . SER B 1 545 ? 19.781 5.137 26.234 1 96.62 545 SER B N 1
ATOM 10647 C CA . SER B 1 545 ? 20.375 4.059 25.453 1 96.62 545 SER B CA 1
ATOM 10648 C C . SER B 1 545 ? 19.312 3.098 24.938 1 96.62 545 SER B C 1
ATOM 10650 O O . SER B 1 545 ? 19.531 1.886 24.891 1 96.62 545 SER B O 1
ATOM 10652 N N . PHE B 1 546 ? 18.188 3.586 24.641 1 97.81 546 PHE B N 1
ATOM 10653 C CA . PHE B 1 546 ? 17.125 2.771 24.062 1 97.81 546 PHE B CA 1
ATOM 10654 C C . PHE B 1 546 ? 16.266 3.59 23.094 1 97.81 546 PHE B C 1
ATOM 10656 O O . PHE B 1 546 ? 16.359 4.82 23.078 1 97.81 546 PHE B O 1
ATOM 10663 N N . SER B 1 547 ? 15.531 2.906 22.281 1 98.38 547 SER B N 1
ATOM 10664 C CA . SER B 1 547 ? 14.859 3.512 21.141 1 98.38 547 SER B CA 1
ATOM 10665 C C . SER B 1 547 ? 13.406 3.043 21.047 1 98.38 547 SER B C 1
ATOM 10667 O O . SER B 1 547 ? 13.062 1.969 21.547 1 98.38 547 SER B O 1
ATOM 10669 N N . MET B 1 548 ? 12.602 3.883 20.438 1 98.19 548 MET B N 1
ATOM 10670 C CA . MET B 1 548 ? 11.211 3.535 20.141 1 98.19 548 MET B CA 1
ATOM 10671 C C . MET B 1 548 ? 10.812 4.02 18.75 1 98.19 548 MET B C 1
ATOM 10673 O O . MET B 1 548 ? 11.398 4.965 18.234 1 98.19 548 MET B O 1
ATOM 10677 N N . ALA B 1 549 ? 9.82 3.352 18.234 1 97.56 549 ALA B N 1
ATOM 10678 C CA . ALA B 1 549 ? 9.273 3.738 16.938 1 97.56 549 ALA B CA 1
ATOM 10679 C C . ALA B 1 549 ? 7.773 3.459 16.875 1 97.56 549 ALA B C 1
ATOM 10681 O O . ALA B 1 549 ? 7.281 2.533 17.516 1 97.56 549 ALA B O 1
ATOM 10682 N N . ILE B 1 550 ? 7.059 4.254 16.141 1 95.31 550 ILE B N 1
ATOM 10683 C CA . ILE B 1 550 ? 5.656 4.039 15.812 1 95.31 550 ILE B CA 1
ATOM 10684 C C . ILE B 1 550 ? 5.512 3.762 14.32 1 95.31 550 ILE B C 1
ATOM 10686 O O . ILE B 1 550 ? 6.059 4.492 13.492 1 95.31 550 ILE B O 1
ATOM 10690 N N . THR B 1 551 ? 4.789 2.75 14.086 1 88.81 551 THR B N 1
ATOM 10691 C CA . THR B 1 551 ? 4.527 2.436 12.688 1 88.81 551 THR B CA 1
ATOM 10692 C C . THR B 1 551 ? 3.309 3.201 12.18 1 88.81 551 THR B C 1
ATOM 10694 O O . THR B 1 551 ? 2.607 3.85 12.953 1 88.81 551 THR B O 1
ATOM 10697 N N . GLU B 1 552 ? 3.068 3.102 10.883 1 80.44 552 GLU B N 1
ATOM 10698 C CA . GLU B 1 552 ? 1.915 3.738 10.25 1 80.44 552 GLU B CA 1
ATOM 10699 C C . GLU B 1 552 ? 0.607 3.176 10.805 1 80.44 552 GLU B C 1
ATOM 10701 O O . GLU B 1 552 ? -0.419 3.857 10.797 1 80.44 552 GLU B O 1
ATOM 10706 N N . SER B 1 553 ? 0.619 1.931 11.289 1 73 553 SER B N 1
ATOM 10707 C CA . SER B 1 553 ? -0.564 1.291 11.859 1 73 553 SER B CA 1
ATOM 10708 C C . SER B 1 553 ? -0.663 1.543 13.359 1 73 553 SER B C 1
ATOM 10710 O O . SER B 1 553 ? -1.388 0.839 14.062 1 73 553 SER B O 1
ATOM 10712 N N . ASP B 1 554 ? 0.095 2.379 13.867 1 82.12 554 ASP B N 1
ATOM 10713 C CA . ASP B 1 554 ? 0.05 2.836 15.25 1 82.12 554 ASP B CA 1
ATOM 10714 C C . ASP B 1 554 ? 0.555 1.755 16.203 1 82.12 554 ASP B C 1
ATOM 10716 O O . ASP B 1 554 ? 0.074 1.642 17.328 1 82.12 554 ASP B O 1
ATOM 10720 N N . ARG B 1 555 ? 1.455 0.908 15.703 1 85.56 555 ARG B N 1
ATOM 10721 C CA . ARG B 1 555 ? 2.131 -0.053 16.562 1 85.56 555 ARG B CA 1
ATOM 10722 C C . ARG B 1 555 ? 3.432 0.523 17.109 1 85.56 555 ARG B C 1
ATOM 10724 O O . ARG B 1 555 ? 4.148 1.237 16.406 1 85.56 555 ARG B O 1
ATOM 10731 N N . VAL B 1 556 ? 3.68 0.117 18.312 1 95.25 556 VAL B N 1
ATOM 10732 C CA . VAL B 1 556 ? 4.855 0.673 18.984 1 95.25 556 VAL B CA 1
ATOM 10733 C C . VAL B 1 556 ? 5.918 -0.411 19.141 1 95.25 556 VAL B C 1
ATOM 10735 O O . VAL B 1 556 ? 5.621 -1.518 19.594 1 95.25 556 VAL B O 1
ATOM 10738 N N . PHE B 1 557 ? 7.129 -0.056 18.781 1 95.81 557 PHE B N 1
ATOM 10739 C CA . PHE B 1 557 ? 8.281 -0.936 18.938 1 95.81 557 PHE B CA 1
ATOM 10740 C C . PHE B 1 557 ? 9.328 -0.295 19.828 1 95.81 557 PHE B C 1
ATOM 10742 O O . PHE B 1 557 ? 9.469 0.93 19.859 1 95.81 557 PHE B O 1
ATOM 10749 N N . SER B 1 558 ? 10.031 -1.154 20.531 1 97.88 558 SER B N 1
ATOM 10750 C CA . SER B 1 558 ? 11.117 -0.686 21.375 1 97.88 558 SER B CA 1
ATOM 10751 C C . SER B 1 558 ? 12.305 -1.644 21.328 1 97.88 558 SER B C 1
ATOM 10753 O O . SER B 1 558 ? 12.141 -2.836 21.078 1 97.88 558 SER B O 1
ATOM 10755 N N . TRP B 1 559 ? 13.539 -1.085 21.547 1 97.5 559 TRP B N 1
ATOM 10756 C CA . TRP B 1 559 ? 14.766 -1.873 21.594 1 97.5 559 TRP B CA 1
ATOM 10757 C C . TRP B 1 559 ? 15.883 -1.101 22.297 1 97.5 559 TRP B C 1
ATOM 10759 O O . TRP B 1 559 ? 15.734 0.088 22.578 1 97.5 559 TRP B O 1
ATOM 10769 N N . GLY B 1 560 ? 16.969 -1.762 22.609 1 97.88 560 GLY B N 1
ATOM 10770 C CA . GLY B 1 560 ? 18.094 -1.169 23.297 1 97.88 560 GLY B CA 1
ATOM 10771 C C . GLY B 1 560 ? 18.234 -1.638 24.734 1 97.88 560 GLY B C 1
ATOM 10772 O O . GLY B 1 560 ? 18.016 -2.814 25.031 1 97.88 560 GLY B O 1
ATOM 10773 N N . ASN B 1 561 ? 18.719 -0.686 25.578 1 97.81 561 ASN B N 1
ATOM 10774 C CA . ASN B 1 561 ? 18.891 -0.963 27.016 1 97.81 561 ASN B CA 1
ATOM 10775 C C . ASN B 1 561 ? 17.547 -1.199 27.688 1 97.81 561 ASN B C 1
ATOM 10777 O O . ASN B 1 561 ? 16.609 -0.422 27.516 1 97.81 561 ASN B O 1
ATOM 10781 N N . ASN B 1 562 ? 17.484 -2.283 28.438 1 97.44 562 ASN B N 1
ATOM 10782 C CA . ASN B 1 562 ? 16.25 -2.619 29.141 1 97.44 562 ASN B CA 1
ATOM 10783 C C . ASN B 1 562 ? 16.516 -2.908 30.625 1 97.44 562 ASN B C 1
ATOM 10785 O O . ASN B 1 562 ? 15.727 -3.594 31.281 1 97.44 562 ASN B O 1
ATOM 10789 N N . SER B 1 563 ? 17.484 -2.385 31.188 1 95.56 563 SER B N 1
ATOM 10790 C CA . SER B 1 563 ? 17.953 -2.674 32.531 1 95.56 563 SER B CA 1
ATOM 10791 C C . SER B 1 563 ? 16.922 -2.244 33.594 1 95.56 563 SER B C 1
ATOM 10793 O O . SER B 1 563 ? 16.922 -2.744 34.719 1 95.56 563 SER B O 1
ATOM 10795 N N . PHE B 1 564 ? 16.109 -1.333 33.25 1 96.69 564 PHE B N 1
ATOM 10796 C CA . PHE B 1 564 ? 15.094 -0.849 34.156 1 96.69 564 PHE B CA 1
ATOM 10797 C C . PHE B 1 564 ? 13.703 -1.03 33.562 1 96.69 564 PHE B C 1
ATOM 10799 O O . PHE B 1 564 ? 12.789 -0.249 33.875 1 96.69 564 PHE B O 1
ATOM 10806 N N . ALA B 1 565 ? 13.547 -1.91 32.594 1 96.94 565 ALA B N 1
ATOM 10807 C CA . ALA B 1 565 ? 12.297 -2.273 31.938 1 96.94 565 ALA B CA 1
ATOM 10808 C C . ALA B 1 565 ? 11.789 -1.137 31.047 1 96.94 565 ALA B C 1
ATOM 10810 O O . ALA B 1 565 ? 10.594 -1.035 30.781 1 96.94 565 ALA B O 1
ATOM 10811 N N . GLN B 1 566 ? 12.672 -0.366 30.656 1 97.38 566 GLN B N 1
ATOM 10812 C CA . GLN B 1 566 ? 12.289 0.823 29.906 1 97.38 566 GLN B CA 1
ATOM 10813 C C . GLN B 1 566 ? 11.836 0.458 28.484 1 97.38 566 GLN B C 1
ATOM 10815 O O . GLN B 1 566 ? 11.25 1.284 27.781 1 97.38 566 GLN B O 1
ATOM 10820 N N . CYS B 1 567 ? 11.992 -0.732 28.016 1 97.44 567 CYS B N 1
ATOM 10821 C CA . CYS B 1 567 ? 11.477 -1.142 26.719 1 97.44 567 CYS B CA 1
ATOM 10822 C C . CYS B 1 567 ? 10.016 -1.555 26.812 1 97.44 567 CYS B C 1
ATOM 10824 O O . CYS B 1 567 ? 9.328 -1.674 25.797 1 97.44 567 CYS B O 1
ATOM 10826 N N . GLY B 1 568 ? 9.531 -1.795 27.984 1 97.12 568 GLY B N 1
ATOM 10827 C CA . GLY B 1 568 ? 8.109 -1.99 28.203 1 97.12 568 GLY B CA 1
ATOM 10828 C C . GLY B 1 568 ? 7.598 -3.312 27.672 1 97.12 568 GLY B C 1
ATOM 10829 O O . GLY B 1 568 ? 6.43 -3.422 27.281 1 97.12 568 GLY B O 1
ATOM 10830 N N . LEU B 1 569 ? 8.375 -4.367 27.641 1 93 569 LEU B N 1
ATOM 10831 C CA . LEU B 1 569 ? 8.031 -5.621 26.969 1 93 569 LEU B CA 1
ATOM 10832 C C . LEU B 1 569 ? 7.418 -6.609 27.969 1 93 569 LEU B C 1
ATOM 10834 O O . LEU B 1 569 ? 7.055 -7.727 27.594 1 93 569 LEU B O 1
ATOM 10838 N N . GLY B 1 570 ? 7.375 -6.262 29.203 1 90.5 570 GLY B N 1
ATOM 10839 C CA . GLY B 1 570 ? 6.773 -7.129 30.203 1 90.5 570 GLY B CA 1
ATOM 10840 C C . GLY B 1 570 ? 7.656 -8.305 30.578 1 90.5 570 GLY B C 1
ATOM 10841 O O . GLY B 1 570 ? 7.16 -9.344 31.031 1 90.5 570 GLY B O 1
ATOM 10842 N N . ILE B 1 571 ? 8.914 -8.188 30.344 1 86.31 571 ILE B N 1
ATOM 10843 C CA . ILE B 1 571 ? 9.852 -9.266 30.656 1 86.31 571 ILE B CA 1
ATOM 10844 C C . ILE B 1 571 ? 10.789 -8.836 31.781 1 86.31 571 ILE B C 1
ATOM 10846 O O . ILE B 1 571 ? 10.883 -7.645 32.094 1 86.31 571 ILE B O 1
ATOM 10850 N N . ASP B 1 572 ? 11.484 -9.805 32.375 1 89.88 572 ASP B N 1
ATOM 10851 C CA . ASP B 1 572 ? 12.398 -9.547 33.5 1 89.88 572 ASP B CA 1
ATOM 10852 C C . ASP B 1 572 ? 13.633 -8.789 33.031 1 89.88 572 ASP B C 1
ATOM 10854 O O . ASP B 1 572 ? 14.469 -9.352 32.312 1 89.88 572 ASP B O 1
ATOM 10858 N N . PRO B 1 573 ? 13.789 -7.562 33.438 1 94 573 PRO B N 1
ATOM 10859 C CA . PRO B 1 573 ? 14.922 -6.773 32.938 1 94 573 PRO B CA 1
ATOM 10860 C C . PRO B 1 573 ? 16.266 -7.262 33.469 1 94 573 PRO B C 1
ATOM 10862 O O . PRO B 1 573 ? 17.312 -6.902 32.938 1 94 573 PRO B O 1
ATOM 10865 N N . LYS B 1 574 ? 16.266 -7.992 34.531 1 91.12 574 LYS B N 1
ATOM 10866 C CA . LYS B 1 574 ? 17.516 -8.562 35.031 1 91.12 574 LYS B CA 1
ATOM 10867 C C . LYS B 1 574 ? 18.047 -9.633 34.062 1 91.12 574 LYS B C 1
ATOM 10869 O O . LYS B 1 574 ? 19.25 -9.773 33.906 1 91.12 574 LYS B O 1
ATOM 10874 N N . LYS B 1 575 ? 17.141 -10.281 33.469 1 89.5 575 LYS B N 1
ATOM 10875 C CA . LYS B 1 575 ? 17.5 -11.359 32.562 1 89.5 575 LYS B CA 1
ATOM 10876 C C . LYS B 1 575 ? 17.688 -10.828 31.141 1 89.5 575 LYS B C 1
ATOM 10878 O O . LYS B 1 575 ? 18.5 -11.367 30.391 1 89.5 575 LYS B O 1
ATOM 10883 N N . TYR B 1 576 ? 16.953 -9.812 30.828 1 90.56 576 TYR B N 1
ATOM 10884 C CA . TYR B 1 576 ? 16.953 -9.281 29.469 1 90.56 576 TYR B CA 1
ATOM 10885 C C . TYR B 1 576 ? 17.328 -7.801 29.453 1 90.56 576 TYR B C 1
ATOM 10887 O O . TYR B 1 576 ? 16.516 -6.949 29.078 1 90.56 576 TYR B O 1
ATOM 10895 N N . GLN B 1 577 ? 18.516 -7.602 29.656 1 94.56 577 GLN B N 1
ATOM 10896 C CA . GLN B 1 577 ? 19.016 -6.238 29.797 1 94.56 577 GLN B CA 1
ATOM 10897 C C . GLN B 1 577 ? 19.219 -5.574 28.438 1 94.56 577 GLN B C 1
ATOM 10899 O O . GLN B 1 577 ? 19.188 -4.348 28.328 1 94.56 577 GLN B O 1
ATOM 10904 N N . ARG B 1 578 ? 19.406 -6.398 27.5 1 95.19 578 ARG B N 1
ATOM 10905 C CA . ARG B 1 578 ? 19.703 -5.887 26.156 1 95.19 578 ARG B CA 1
ATOM 10906 C C . ARG B 1 578 ? 18.719 -6.453 25.125 1 95.19 578 ARG B C 1
ATOM 10908 O O . ARG B 1 578 ? 18.641 -7.672 24.953 1 95.19 578 ARG B O 1
ATOM 10915 N N . ILE B 1 579 ? 18.047 -5.531 24.5 1 96.06 579 ILE B N 1
ATOM 10916 C CA . ILE B 1 579 ? 17.188 -5.887 23.375 1 96.06 579 ILE B CA 1
ATOM 10917 C C . ILE B 1 579 ? 17.812 -5.438 22.062 1 96.06 579 ILE B C 1
ATOM 10919 O O . ILE B 1 579 ? 17.75 -4.258 21.719 1 96.06 579 ILE B O 1
ATOM 10923 N N . SER B 1 580 ? 18.25 -6.27 21.234 1 90.62 580 SER B N 1
ATOM 10924 C CA . SER B 1 580 ? 19.172 -5.957 20.141 1 90.62 580 SER B CA 1
ATOM 10925 C C . SER B 1 580 ? 18.406 -5.539 18.875 1 90.62 580 SER B C 1
ATOM 10927 O O . SER B 1 580 ? 18.984 -4.941 17.969 1 90.62 580 SER B O 1
ATOM 10929 N N . GLN B 1 581 ? 17.188 -5.91 18.844 1 89.38 581 GLN B N 1
ATOM 10930 C CA . GLN B 1 581 ? 16.344 -5.562 17.688 1 89.38 581 GLN B CA 1
ATOM 10931 C C . GLN B 1 581 ? 14.969 -5.078 18.141 1 89.38 581 GLN B C 1
ATOM 10933 O O . GLN B 1 581 ? 14.516 -5.406 19.234 1 89.38 581 GLN B O 1
ATOM 10938 N N . PRO B 1 582 ? 14.32 -4.316 17.234 1 93.62 582 PRO B N 1
ATOM 10939 C CA . PRO B 1 582 ? 13 -3.818 17.625 1 93.62 582 PRO B CA 1
ATOM 10940 C C . PRO B 1 582 ? 12.023 -4.941 17.984 1 93.62 582 PRO B C 1
ATOM 10942 O O . PRO B 1 582 ? 12 -5.977 17.312 1 93.62 582 PRO B O 1
ATOM 10945 N N . ARG B 1 583 ? 11.312 -4.691 19.047 1 90.75 583 ARG B N 1
ATOM 10946 C CA . ARG B 1 583 ? 10.25 -5.59 19.5 1 90.75 583 ARG B CA 1
ATOM 10947 C C . ARG B 1 583 ? 8.969 -4.82 19.781 1 90.75 583 ARG B C 1
ATOM 10949 O O . ARG B 1 583 ? 9 -3.717 20.328 1 90.75 583 ARG B O 1
ATOM 10956 N N . GLU B 1 584 ? 7.844 -5.48 19.391 1 89.75 584 GLU B N 1
ATOM 10957 C CA . GLU B 1 584 ? 6.559 -4.812 19.562 1 89.75 584 GLU B CA 1
ATOM 10958 C C . GLU B 1 584 ? 6.129 -4.828 21.031 1 89.75 584 GLU B C 1
ATOM 10960 O O . GLU B 1 584 ? 6.285 -5.836 21.719 1 89.75 584 GLU B O 1
ATOM 10965 N N . ILE B 1 585 ? 5.656 -3.711 21.469 1 94.25 585 ILE B N 1
ATOM 10966 C CA . ILE B 1 585 ? 4.965 -3.652 22.75 1 94.25 585 ILE B CA 1
ATOM 10967 C C . ILE B 1 585 ? 3.496 -4.027 22.562 1 94.25 585 ILE B C 1
ATOM 10969 O O . ILE B 1 585 ? 2.639 -3.154 22.422 1 94.25 585 ILE B O 1
ATOM 10973 N N . ALA B 1 586 ? 3.219 -5.156 22.75 1 79.31 586 ALA B N 1
ATOM 10974 C CA . ALA B 1 586 ? 1.924 -5.73 22.391 1 79.31 586 ALA B CA 1
ATOM 10975 C C . ALA B 1 586 ? 0.797 -5.09 23.203 1 79.31 586 ALA B C 1
ATOM 10977 O O . ALA B 1 586 ? -0.321 -4.938 22.703 1 79.31 586 ALA B O 1
ATOM 10978 N N . TRP B 1 587 ? 1.098 -4.664 24.391 1 83.38 587 TRP B N 1
ATOM 10979 C CA . TRP B 1 587 ? 0.084 -4.105 25.266 1 83.38 587 TRP B CA 1
ATOM 10980 C C . TRP B 1 587 ? -0.48 -2.807 24.703 1 83.38 587 TRP B C 1
ATOM 10982 O O . TRP B 1 587 ? -1.59 -2.398 25.047 1 83.38 587 TRP B O 1
ATOM 10992 N N . LEU B 1 588 ? 0.195 -2.176 23.891 1 91.81 588 LEU B N 1
ATOM 10993 C CA . LEU B 1 588 ? -0.215 -0.892 23.328 1 91.81 588 LEU B CA 1
ATOM 10994 C C . LEU B 1 588 ? -0.921 -1.078 22 1 91.81 588 LEU B C 1
ATOM 10996 O O . LEU B 1 588 ? -1.413 -0.112 21.406 1 91.81 588 LEU B O 1
ATOM 11000 N N . ALA B 1 589 ? -1.054 -2.225 21.484 1 79.56 589 ALA B N 1
ATOM 11001 C CA . ALA B 1 589 ? -1.492 -2.516 20.125 1 79.56 589 ALA B CA 1
ATOM 11002 C C . ALA B 1 589 ? -2.893 -1.967 19.875 1 79.56 589 ALA B C 1
ATOM 11004 O O . ALA B 1 589 ? -3.219 -1.581 18.75 1 79.56 589 ALA B O 1
ATOM 11005 N N . ASP B 1 590 ? -3.734 -1.866 20.859 1 77 590 ASP B N 1
ATOM 11006 C CA . ASP B 1 590 ? -5.117 -1.451 20.656 1 77 590 ASP B CA 1
ATOM 11007 C C . ASP B 1 590 ? -5.375 -0.073 21.266 1 77 590 ASP B C 1
ATOM 11009 O O . ASP B 1 590 ? -6.523 0.303 21.5 1 77 590 ASP B O 1
ATOM 11013 N N . LYS B 1 591 ? -4.301 0.659 21.594 1 89.06 591 LYS B N 1
ATOM 11014 C CA . LYS B 1 591 ? -4.477 1.914 22.328 1 89.06 591 LYS B CA 1
ATOM 11015 C C . LYS B 1 591 ? -4.379 3.111 21.375 1 89.06 591 LYS B C 1
ATOM 11017 O O . LYS B 1 591 ? -4.559 4.254 21.797 1 89.06 591 LYS B O 1
ATOM 11022 N N . GLU B 1 592 ? -4.133 2.982 20.078 1 87.75 592 GLU B N 1
ATOM 11023 C CA . GLU B 1 592 ? -4.027 4.051 19.094 1 87.75 592 GLU B CA 1
ATOM 11024 C C . GLU B 1 592 ? -2.996 5.094 19.516 1 87.75 592 GLU B C 1
ATOM 11026 O O . GLU B 1 592 ? -3.316 6.277 19.641 1 87.75 592 GLU B O 1
ATOM 11031 N N . ILE B 1 593 ? -1.764 4.652 19.594 1 93.62 593 ILE B N 1
ATOM 11032 C CA . ILE B 1 593 ? -0.679 5.5 20.094 1 93.62 593 ILE B CA 1
ATOM 11033 C C . ILE B 1 593 ? -0.213 6.434 18.969 1 93.62 593 ILE B C 1
ATOM 11035 O O . ILE B 1 593 ? 0.054 5.988 17.859 1 93.62 593 ILE B O 1
ATOM 11039 N N . ILE B 1 594 ? -0.055 7.762 19.344 1 91.69 594 ILE B N 1
ATOM 11040 C CA . ILE B 1 594 ? 0.29 8.727 18.297 1 91.69 594 ILE B CA 1
ATOM 11041 C C . ILE B 1 594 ? 1.616 9.406 18.641 1 91.69 594 ILE B C 1
ATOM 11043 O O . ILE B 1 594 ? 2.217 10.078 17.812 1 91.69 594 ILE B O 1
ATOM 11047 N N . GLN B 1 595 ? 2.035 9.227 19.844 1 95.06 595 GLN B N 1
ATOM 11048 C CA . GLN B 1 595 ? 3.312 9.781 20.266 1 95.06 595 GLN B CA 1
ATOM 11049 C C . GLN B 1 595 ? 3.994 8.883 21.297 1 95.06 595 GLN B C 1
ATOM 11051 O O . GLN B 1 595 ? 3.324 8.273 22.125 1 95.06 595 GLN B O 1
ATOM 11056 N N . VAL B 1 596 ? 5.297 8.836 21.172 1 97.25 596 VAL B N 1
ATOM 11057 C CA . VAL B 1 596 ? 6.125 8.227 22.203 1 97.25 596 VAL B CA 1
ATOM 11058 C C . VAL B 1 596 ? 7.281 9.156 22.562 1 97.25 596 VAL B C 1
ATOM 11060 O O . VAL B 1 596 ? 7.746 9.93 21.719 1 97.25 596 VAL B O 1
ATOM 11063 N N . THR B 1 597 ? 7.648 9.141 23.734 1 97.88 597 THR B N 1
ATOM 11064 C CA . THR B 1 597 ? 8.828 9.867 24.203 1 97.88 597 THR B CA 1
ATOM 11065 C C . THR B 1 597 ? 9.602 9.047 25.219 1 97.88 597 THR B C 1
ATOM 11067 O O . THR B 1 597 ? 9.023 8.234 25.938 1 97.88 597 THR B O 1
ATOM 11070 N N . CYS B 1 598 ? 10.906 9.25 25.25 1 98.06 598 CYS B N 1
ATOM 11071 C CA . CYS B 1 598 ? 11.797 8.445 26.078 1 98.06 598 CYS B CA 1
ATOM 11072 C C . CYS B 1 598 ? 12.57 9.32 27.047 1 98.06 598 CYS B C 1
ATOM 11074 O O . CYS B 1 598 ? 13.148 10.336 26.656 1 98.06 598 CYS B O 1
ATOM 11076 N N . GLY B 1 599 ? 12.578 8.953 28.328 1 97.75 599 GLY B N 1
ATOM 11077 C CA . GLY B 1 599 ? 13.484 9.516 29.312 1 97.75 599 GLY B CA 1
ATOM 11078 C C . GLY B 1 599 ? 14.766 8.727 29.469 1 97.75 599 GLY B C 1
ATOM 11079 O O . GLY B 1 599 ? 15.211 8.062 28.516 1 97.75 599 GLY B O 1
ATOM 11080 N N . SER B 1 600 ? 15.383 8.828 30.625 1 96.25 600 SER B N 1
ATOM 11081 C CA . SER B 1 600 ? 16.609 8.055 30.828 1 96.25 600 SER B CA 1
ATOM 11082 C C . SER B 1 600 ? 16.297 6.57 30.969 1 96.25 600 SER B C 1
ATOM 11084 O O . SER B 1 600 ? 16.922 5.742 30.297 1 96.25 600 SER B O 1
ATOM 11086 N N . TYR B 1 601 ? 15.289 6.27 31.797 1 96.88 601 TYR B N 1
ATOM 11087 C CA . TYR B 1 601 ? 15 4.867 32.094 1 96.88 601 TYR B CA 1
ATOM 11088 C C . TYR B 1 601 ? 13.5 4.621 32.156 1 96.88 601 TYR B C 1
ATOM 11090 O O . TYR B 1 601 ? 13.039 3.742 32.875 1 96.88 601 TYR B O 1
ATOM 11098 N N . PHE B 1 602 ? 12.758 5.457 31.469 1 98 602 PHE B N 1
ATOM 11099 C CA . PHE B 1 602 ? 11.305 5.336 31.375 1 98 602 PHE B CA 1
ATOM 11100 C C . PHE B 1 602 ? 10.805 5.871 30.047 1 98 602 PHE B C 1
ATOM 11102 O O . PHE B 1 602 ? 11.562 6.496 29.297 1 98 602 PHE B O 1
ATOM 11109 N N . ALA B 1 603 ? 9.555 5.566 29.734 1 98.56 603 ALA B N 1
ATOM 11110 C CA . ALA B 1 603 ? 8.969 6.043 28.484 1 98.56 603 ALA B CA 1
ATOM 11111 C C . ALA B 1 603 ? 7.496 6.402 28.688 1 98.56 603 ALA B C 1
ATOM 11113 O O . ALA B 1 603 ? 6.871 5.984 29.656 1 98.56 603 ALA B O 1
ATOM 11114 N N . LEU B 1 604 ? 7.023 7.238 27.812 1 98.5 604 LEU B N 1
ATOM 11115 C CA . LEU B 1 604 ? 5.625 7.648 27.766 1 98.5 604 LEU B CA 1
ATOM 11116 C C . LEU B 1 604 ? 5.027 7.383 26.391 1 98.5 604 LEU B C 1
ATOM 11118 O O . LEU B 1 604 ? 5.727 7.48 25.375 1 98.5 604 LEU B O 1
ATOM 11122 N N . ALA B 1 605 ? 3.832 7.039 26.375 1 97.94 605 ALA B N 1
ATOM 11123 C CA . ALA B 1 605 ? 3.049 6.91 25.141 1 97.94 605 ALA B CA 1
ATOM 11124 C C . ALA B 1 605 ? 1.731 7.672 25.25 1 97.94 605 ALA B C 1
ATOM 11126 O O . ALA B 1 605 ? 1.058 7.617 26.281 1 97.94 605 ALA B O 1
ATOM 11127 N N . LEU B 1 606 ? 1.448 8.375 24.234 1 96.56 606 LEU B N 1
ATOM 11128 C CA . LEU B 1 606 ? 0.222 9.164 24.188 1 96.56 606 LEU B CA 1
ATOM 11129 C C . LEU B 1 606 ? -0.737 8.602 23.141 1 96.56 606 LEU B C 1
ATOM 11131 O O . LEU B 1 606 ? -0.348 8.383 21.984 1 96.56 606 LEU B O 1
ATOM 11135 N N . SER B 1 607 ? -1.961 8.438 23.547 1 93.94 607 SER B N 1
ATOM 11136 C CA . SER B 1 607 ? -2.977 7.934 22.641 1 93.94 607 SER B CA 1
ATOM 11137 C C . SER B 1 607 ? -3.699 9.078 21.922 1 93.94 607 SER B C 1
ATOM 11139 O O . SER B 1 607 ? -3.643 10.227 22.375 1 93.94 607 SER B O 1
ATOM 11141 N N . ALA B 1 608 ? -4.418 8.789 20.938 1 90.69 608 ALA B N 1
ATOM 11142 C CA . ALA B 1 608 ? -5.195 9.758 20.156 1 90.69 608 ALA B CA 1
ATOM 11143 C C . ALA B 1 608 ? -6.305 10.375 21 1 90.69 608 ALA B C 1
ATOM 11145 O O . ALA B 1 608 ? -6.727 11.508 20.75 1 90.69 608 ALA B O 1
ATOM 11146 N N . SER B 1 609 ? -6.734 9.664 22.031 1 89 609 SER B N 1
ATOM 11147 C CA . SER B 1 609 ? -7.836 10.133 22.875 1 89 609 SER B CA 1
ATOM 11148 C C . SER B 1 609 ? -7.324 10.945 24.047 1 89 609 SER B C 1
ATOM 11150 O O . SER B 1 609 ? -8.102 11.352 24.922 1 89 609 SER B O 1
ATOM 11152 N N . GLY B 1 610 ? -6.059 11.086 24.156 1 93.06 610 GLY B N 1
ATOM 11153 C CA . GLY B 1 610 ? -5.492 11.969 25.156 1 93.06 610 GLY B CA 1
ATOM 11154 C C . GLY B 1 610 ? -5.082 11.242 26.422 1 93.06 610 GLY B C 1
ATOM 11155 O O . GLY B 1 610 ? -4.832 11.867 27.453 1 93.06 610 GLY B O 1
ATOM 11156 N N . TYR B 1 611 ? -5.059 9.906 26.344 1 94.5 611 TYR B N 1
ATOM 11157 C CA . TYR B 1 611 ? -4.551 9.117 27.453 1 94.5 611 TYR B CA 1
ATOM 11158 C C . TYR B 1 611 ? -3.037 8.961 27.375 1 94.5 611 TYR B C 1
ATOM 11160 O O . TYR B 1 611 ? -2.473 8.883 26.281 1 94.5 611 TYR B O 1
ATOM 11168 N N . VAL B 1 612 ? -2.445 8.938 28.562 1 97.5 612 VAL B N 1
ATOM 11169 C CA . VAL B 1 612 ? -0.995 8.789 28.625 1 97.5 612 VAL B CA 1
ATOM 11170 C C . VAL B 1 612 ? -0.634 7.508 29.375 1 97.5 612 VAL B C 1
ATOM 11172 O O . VAL B 1 612 ? -1.182 7.23 30.453 1 97.5 612 VAL B O 1
ATOM 11175 N N . TYR B 1 613 ? 0.25 6.719 28.812 1 97.75 613 TYR B N 1
ATOM 11176 C CA . TYR B 1 613 ? 0.777 5.496 29.406 1 97.75 613 TYR B CA 1
ATOM 11177 C C . TYR B 1 613 ? 2.26 5.645 29.734 1 97.75 613 TYR B C 1
ATOM 11179 O O . TYR B 1 613 ? 2.977 6.391 29.062 1 97.75 613 TYR B O 1
ATOM 11187 N N . SER B 1 614 ? 2.65 4.914 30.781 1 98.06 614 SER B N 1
ATOM 11188 C CA . SER B 1 614 ? 4.047 5.016 31.203 1 98.06 614 SER B CA 1
ATOM 11189 C C . SER B 1 614 ? 4.57 3.674 31.703 1 98.06 614 SER B C 1
ATOM 11191 O O . SER B 1 614 ? 3.791 2.812 32.125 1 98.06 614 SER B O 1
ATOM 11193 N N . TRP B 1 615 ? 5.879 3.477 31.656 1 98.12 615 TRP B N 1
ATOM 11194 C CA . TRP B 1 615 ? 6.57 2.314 32.219 1 98.12 615 TRP B CA 1
ATOM 11195 C C . TRP B 1 615 ? 8.039 2.627 32.469 1 98.12 615 TRP B C 1
ATOM 11197 O O . TRP B 1 615 ? 8.531 3.701 32.094 1 98.12 615 TRP B O 1
ATOM 11207 N N . GLY B 1 616 ? 8.773 1.701 33.094 1 97.62 616 GLY B N 1
ATOM 11208 C CA . GLY B 1 616 ? 10.156 1.913 33.5 1 97.62 616 GLY B CA 1
ATOM 11209 C C . GLY B 1 616 ? 10.32 2.217 34.969 1 97.62 616 GLY B C 1
ATOM 11210 O O . GLY B 1 616 ? 9.641 1.616 35.812 1 97.62 616 GLY B O 1
ATOM 11211 N N . THR B 1 617 ? 11.258 3.139 35.312 1 97.06 617 THR B N 1
ATOM 11212 C CA . THR B 1 617 ? 11.484 3.494 36.719 1 97.06 617 THR B CA 1
ATOM 11213 C C . THR B 1 617 ? 10.242 4.141 37.312 1 97.06 617 THR B C 1
ATOM 11215 O O . THR B 1 617 ? 9.695 5.09 36.75 1 97.06 617 THR B O 1
ATOM 11218 N N . ILE B 1 618 ? 9.906 3.76 38.438 1 96.38 618 ILE B N 1
ATOM 11219 C CA . ILE B 1 618 ? 8.602 4.078 39 1 96.38 618 ILE B CA 1
ATOM 11220 C C . ILE B 1 618 ? 8.547 5.555 39.375 1 96.38 618 ILE B C 1
ATOM 11222 O O . ILE B 1 618 ? 7.484 6.172 39.344 1 96.38 618 ILE B O 1
ATOM 11226 N N . GLU B 1 619 ? 9.664 6.172 39.688 1 96.06 619 GLU B N 1
ATOM 11227 C CA . GLU B 1 619 ? 9.742 7.582 40.062 1 96.06 619 GLU B CA 1
ATOM 11228 C C . GLU B 1 619 ? 9.234 8.477 38.938 1 96.06 619 GLU B C 1
ATOM 11230 O O . GLU B 1 619 ? 8.781 9.594 39.188 1 96.06 619 GLU B O 1
ATOM 11235 N N . CYS B 1 620 ? 9.266 7.945 37.75 1 97.31 620 CYS B N 1
ATOM 11236 C CA . CYS B 1 620 ? 8.961 8.766 36.594 1 97.31 620 CYS B CA 1
ATOM 11237 C C . CYS B 1 620 ? 7.676 8.305 35.906 1 97.31 620 CYS B C 1
ATOM 11239 O O . CYS B 1 620 ? 7.285 8.844 34.875 1 97.31 620 CYS B O 1
ATOM 11241 N N . CYS B 1 621 ? 6.934 7.387 36.406 1 96.38 621 CYS B N 1
ATOM 11242 C CA . CYS B 1 621 ? 5.797 6.773 35.75 1 96.38 621 CYS B CA 1
ATOM 11243 C C . CYS B 1 621 ? 4.508 7.535 36.031 1 96.38 621 CYS B C 1
ATOM 11245 O O . CYS B 1 621 ? 3.473 7.273 35.438 1 96.38 621 CYS B O 1
ATOM 11247 N N . GLY B 1 622 ? 4.57 8.5 36.906 1 96.75 622 GLY B N 1
ATOM 11248 C CA . GLY B 1 622 ? 3.414 9.336 37.219 1 96.75 622 GLY B CA 1
ATOM 11249 C C . GLY B 1 622 ? 2.318 8.602 37.969 1 96.75 622 GLY B C 1
ATOM 11250 O O . GLY B 1 622 ? 1.179 9.07 38 1 96.75 622 GLY B O 1
ATOM 11251 N N . VAL B 1 623 ? 2.6 7.402 38.5 1 96.25 623 VAL B N 1
ATOM 11252 C CA . VAL B 1 623 ? 1.586 6.609 39.188 1 96.25 623 VAL B CA 1
ATOM 11253 C C . VAL B 1 623 ? 1.893 6.559 40.688 1 96.25 623 VAL B C 1
ATOM 11255 O O . VAL B 1 623 ? 1.236 5.832 41.438 1 96.25 623 VAL B O 1
ATOM 11258 N N . GLY B 1 624 ? 2.795 7.285 41.125 1 95.31 624 GLY B N 1
ATOM 11259 C CA . GLY B 1 624 ? 3.219 7.258 42.531 1 95.31 624 GLY B CA 1
ATOM 11260 C C . GLY B 1 624 ? 4.203 6.145 42.812 1 95.31 624 GLY B C 1
ATOM 11261 O O . GLY B 1 624 ? 4.359 5.215 42.031 1 95.31 624 GLY B O 1
ATOM 11262 N N . LEU B 1 625 ? 4.805 6.254 43.969 1 94.25 625 LEU B N 1
ATOM 11263 C CA . LEU B 1 625 ? 5.801 5.266 44.375 1 94.25 625 LEU B CA 1
ATOM 11264 C C . LEU B 1 625 ? 5.129 3.99 44.875 1 94.25 625 LEU B C 1
ATOM 11266 O O . LEU B 1 625 ? 5.723 2.912 44.844 1 94.25 625 LEU B O 1
ATOM 11270 N N . GLU B 1 626 ? 3.988 4.156 45.406 1 93.69 626 GLU B N 1
ATOM 11271 C CA . GLU B 1 626 ? 3.158 3.047 45.875 1 93.69 626 GLU B CA 1
ATOM 11272 C C . GLU B 1 626 ? 1.751 3.131 45.281 1 93.69 626 GLU B C 1
ATOM 11274 O O . GLU B 1 626 ? 0.786 3.381 46 1 93.69 626 GLU B O 1
ATOM 11279 N N . PRO B 1 627 ? 1.714 2.771 44 1 93.06 627 PRO B N 1
ATOM 11280 C CA . PRO B 1 627 ? 0.411 2.93 43.375 1 93.06 627 PRO B CA 1
ATOM 11281 C C . PRO B 1 627 ? -0.633 1.948 43.875 1 93.06 627 PRO B C 1
ATOM 11283 O O . PRO B 1 627 ? -0.284 0.86 44.344 1 93.06 627 PRO B O 1
ATOM 11286 N N . ASP B 1 628 ? -1.887 2.408 43.719 1 89.31 628 ASP B N 1
ATOM 11287 C CA . ASP B 1 628 ? -3.006 1.529 44.031 1 89.31 628 ASP B CA 1
ATOM 11288 C C . ASP B 1 628 ? -2.98 0.266 43.188 1 89.31 628 ASP B C 1
ATOM 11290 O O . ASP B 1 628 ? -2.902 0.344 41.969 1 89.31 628 ASP B O 1
ATOM 11294 N N . PRO B 1 629 ? -2.98 -0.883 43.812 1 88.19 629 PRO B N 1
ATOM 11295 C CA . PRO B 1 629 ? -2.941 -2.141 43.062 1 88.19 629 PRO B CA 1
ATOM 11296 C C . PRO B 1 629 ? -4.09 -2.27 42.062 1 88.19 629 PRO B C 1
ATOM 11298 O O . PRO B 1 629 ? -3.994 -3.037 41.125 1 88.19 629 PRO B O 1
ATOM 11301 N N . GLU B 1 630 ? -5.113 -1.534 42.312 1 81.06 630 GLU B N 1
ATOM 11302 C CA . GLU B 1 630 ? -6.227 -1.546 41.344 1 81.06 630 GLU B CA 1
ATOM 11303 C C . GLU B 1 630 ? -5.855 -0.828 40.062 1 81.06 630 GLU B C 1
ATOM 11305 O O . GLU B 1 630 ? -6.414 -1.122 39 1 81.06 630 GLU B O 1
ATOM 11310 N N . VAL B 1 631 ? -4.945 0.032 40.188 1 80 631 VAL B N 1
ATOM 11311 C CA . VAL B 1 631 ? -4.512 0.816 39.031 1 80 631 VAL B CA 1
ATOM 11312 C C . VAL B 1 631 ? -3.309 0.143 38.375 1 80 631 VAL B C 1
ATOM 11314 O O . VAL B 1 631 ? -3.271 -0.011 37.125 1 80 631 VAL B O 1
ATOM 11317 N N . VAL B 1 632 ? -2.373 -0.229 39.219 1 91.06 632 VAL B N 1
ATOM 11318 C CA . VAL B 1 632 ? -1.196 -0.948 38.75 1 91.06 632 VAL B CA 1
ATOM 11319 C C . VAL B 1 632 ? -1.052 -2.266 39.5 1 91.06 632 VAL B C 1
ATOM 11321 O O . VAL B 1 632 ? -0.57 -2.285 40.625 1 91.06 632 VAL B O 1
ATOM 11324 N N . PRO B 1 633 ? -1.339 -3.299 38.875 1 87.06 633 PRO B N 1
ATOM 11325 C CA . PRO B 1 633 ? -1.19 -4.582 39.562 1 87.06 633 PRO B CA 1
ATOM 11326 C C . PRO B 1 633 ? 0.229 -4.816 40.062 1 87.06 633 PRO B C 1
ATOM 11328 O O . PRO B 1 633 ? 1.199 -4.465 39.406 1 87.06 633 PRO B O 1
ATOM 11331 N N . SER B 1 634 ? 0.314 -5.469 41.156 1 87.31 634 SER B N 1
ATOM 11332 C CA . SER B 1 634 ? 1.593 -5.645 41.844 1 87.31 634 SER B CA 1
ATOM 11333 C C . SER B 1 634 ? 2.561 -6.465 41 1 87.31 634 SER B C 1
ATOM 11335 O O . SER B 1 634 ? 3.773 -6.254 41.062 1 87.31 634 SER B O 1
ATOM 11337 N N . HIS B 1 635 ? 2.031 -7.312 40.219 1 84.25 635 HIS B N 1
ATOM 11338 C CA . HIS B 1 635 ? 2.898 -8.188 39.438 1 84.25 635 HIS B CA 1
ATOM 11339 C C . HIS B 1 635 ? 3.541 -7.426 38.281 1 84.25 635 HIS B C 1
ATOM 11341 O O . HIS B 1 635 ? 4.5 -7.91 37.688 1 84.25 635 HIS B O 1
ATOM 11347 N N . MET B 1 636 ? 3.115 -6.297 38.094 1 91.31 636 MET B N 1
ATOM 11348 C CA . MET B 1 636 ? 3.662 -5.48 37.031 1 91.31 636 MET B CA 1
ATOM 11349 C C . MET B 1 636 ? 4.832 -4.637 37.531 1 91.31 636 MET B C 1
ATOM 11351 O O . MET B 1 636 ? 5.496 -3.963 36.719 1 91.31 636 MET B O 1
ATOM 11355 N N . ILE B 1 637 ? 5.059 -4.73 38.812 1 94.25 637 ILE B N 1
ATOM 11356 C CA . ILE B 1 637 ? 6.121 -3.936 39.406 1 94.25 637 ILE B CA 1
ATOM 11357 C C . ILE B 1 637 ? 7.172 -4.863 40.031 1 94.25 637 ILE B C 1
ATOM 11359 O O . ILE B 1 637 ? 6.84 -5.762 40.781 1 94.25 637 ILE B O 1
ATOM 11363 N N . MET B 1 638 ? 8.367 -4.633 39.625 1 94.69 638 MET B N 1
ATOM 11364 C CA . MET B 1 638 ? 9.484 -5.297 40.281 1 94.69 638 MET B CA 1
ATOM 11365 C C . MET B 1 638 ? 10.156 -4.355 41.281 1 94.69 638 MET B C 1
ATOM 11367 O O . MET B 1 638 ? 10.625 -3.281 40.906 1 94.69 638 MET B O 1
ATOM 11371 N N . ARG B 1 639 ? 10.211 -4.762 42.5 1 91.62 639 ARG B N 1
ATOM 11372 C CA . ARG B 1 639 ? 10.758 -3.938 43.594 1 91.62 639 ARG B CA 1
ATOM 11373 C C . ARG B 1 639 ? 12.203 -4.316 43.875 1 91.62 639 ARG B C 1
ATOM 11375 O O . ARG B 1 639 ? 12.695 -5.34 43.406 1 91.62 639 ARG B O 1
ATOM 11382 N N . ASP B 1 640 ? 12.898 -3.477 44.75 1 78.12 640 ASP B N 1
ATOM 11383 C CA . ASP B 1 640 ? 14.266 -3.662 45.25 1 78.12 640 ASP B CA 1
ATOM 11384 C C . ASP B 1 640 ? 15.211 -3.988 44.094 1 78.12 640 ASP B C 1
ATOM 11386 O O . ASP B 1 640 ? 16 -4.926 44.156 1 78.12 640 ASP B O 1
ATOM 11390 N N . PHE B 1 641 ? 15.008 -3.334 43.094 1 77.06 641 PHE B N 1
ATOM 11391 C CA . PHE B 1 641 ? 15.695 -3.582 41.812 1 77.06 641 PHE B CA 1
ATOM 11392 C C . PHE B 1 641 ? 17.109 -3 41.844 1 77.06 641 PHE B C 1
ATOM 11394 O O . PHE B 1 641 ? 18.062 -3.66 41.438 1 77.06 641 PHE B O 1
ATOM 11401 N N . SER B 1 642 ? 17.281 -1.77 42.25 1 81.06 642 SER B N 1
ATOM 11402 C CA . SER B 1 642 ? 18.547 -1.062 42.375 1 81.06 642 SER B CA 1
ATOM 11403 C C . SER B 1 642 ? 18.453 0.032 43.438 1 81.06 642 SER B C 1
ATOM 11405 O O . SER B 1 642 ? 17.375 0.334 43.938 1 81.06 642 SER B O 1
ATOM 11407 N N . LYS B 1 643 ? 19.547 0.542 43.781 1 83.06 643 LYS B N 1
ATOM 11408 C CA . LYS B 1 643 ? 19.578 1.623 44.781 1 83.06 643 LYS B CA 1
ATOM 11409 C C . LYS B 1 643 ? 19.047 2.92 44.188 1 83.06 643 LYS B C 1
ATOM 11411 O O . LYS B 1 643 ? 18.641 3.822 44.906 1 83.06 643 LYS B O 1
ATOM 11416 N N . GLU B 1 644 ? 18.969 2.975 42.938 1 84.38 644 GLU B N 1
ATOM 11417 C CA . GLU B 1 644 ? 18.609 4.211 42.25 1 84.38 644 GLU B CA 1
ATOM 11418 C C . GLU B 1 644 ? 17.109 4.359 42.125 1 84.38 644 GLU B C 1
ATOM 11420 O O . GLU B 1 644 ? 16.594 5.453 41.875 1 84.38 644 GLU B O 1
ATOM 11425 N N . THR B 1 645 ? 16.375 3.262 42.375 1 92.38 645 THR B N 1
ATOM 11426 C CA . THR B 1 645 ? 14.938 3.305 42.156 1 92.38 645 THR B CA 1
ATOM 11427 C C . THR B 1 645 ? 14.219 2.412 43.188 1 92.38 645 THR B C 1
ATOM 11429 O O . THR B 1 645 ? 14.773 1.419 43.656 1 92.38 645 THR B O 1
ATOM 11432 N N . ARG B 1 646 ? 13.008 2.777 43.469 1 92.81 646 ARG B N 1
ATOM 11433 C CA . ARG B 1 646 ? 12.188 2.01 44.375 1 92.81 646 ARG B CA 1
ATOM 11434 C C . ARG B 1 646 ? 11.477 0.867 43.656 1 92.81 646 ARG B C 1
ATOM 11436 O O . ARG B 1 646 ? 10.891 -0.011 44.312 1 92.81 646 ARG B O 1
ATOM 11443 N N . GLY B 1 647 ? 11.578 0.895 42.375 1 94.81 647 GLY B N 1
ATOM 11444 C CA . GLY B 1 647 ? 10.961 -0.157 41.594 1 94.81 647 GLY B CA 1
ATOM 11445 C C . GLY B 1 647 ? 10.883 0.175 40.094 1 94.81 647 GLY B C 1
ATOM 11446 O O . GLY B 1 647 ? 11.148 1.31 39.719 1 94.81 647 GLY B O 1
ATOM 11447 N N . VAL B 1 648 ? 10.531 -0.921 39.344 1 96.5 648 VAL B N 1
ATOM 11448 C CA . VAL B 1 648 ? 10.383 -0.727 37.906 1 96.5 648 VAL B CA 1
ATOM 11449 C C . VAL B 1 648 ? 9.039 -1.303 37.438 1 96.5 648 VAL B C 1
ATOM 11451 O O . VAL B 1 648 ? 8.617 -2.355 37.906 1 96.5 648 VAL B O 1
ATOM 11454 N N . VAL B 1 649 ? 8.359 -0.572 36.625 1 96.75 649 VAL B N 1
ATOM 11455 C CA . VAL B 1 649 ? 7.113 -1.004 36 1 96.75 649 VAL B CA 1
ATOM 11456 C C . VAL B 1 649 ? 7.406 -1.726 34.688 1 96.75 649 VAL B C 1
ATOM 11458 O O . VAL B 1 649 ? 8.031 -1.159 33.781 1 96.75 649 VAL B O 1
ATOM 11461 N N . LEU B 1 650 ? 6.887 -2.859 34.438 1 95.56 650 LEU B N 1
ATOM 11462 C CA . LEU B 1 650 ? 7.363 -3.777 33.406 1 95.56 650 LEU B CA 1
ATOM 11463 C C . LEU B 1 650 ? 6.652 -3.523 32.094 1 95.56 650 LEU B C 1
ATOM 11465 O O . LEU B 1 650 ? 7.184 -3.844 31.016 1 95.56 650 LEU B O 1
ATOM 11469 N N . SER B 1 651 ? 5.453 -3.027 32.125 1 94.94 651 SER B N 1
ATOM 11470 C CA . SER B 1 651 ? 4.621 -2.773 30.953 1 94.94 651 SER B CA 1
ATOM 11471 C C . SER B 1 651 ? 3.863 -1.456 31.094 1 94.94 651 SER B C 1
ATOM 11473 O O . SER B 1 651 ? 3.715 -0.931 32.188 1 94.94 651 SER B O 1
ATOM 11475 N N . PRO B 1 652 ? 3.373 -0.958 29.969 1 96.81 652 PRO B N 1
ATOM 11476 C CA . PRO B 1 652 ? 2.697 0.341 30.031 1 96.81 652 PRO B CA 1
ATOM 11477 C C . PRO B 1 652 ? 1.496 0.335 30.969 1 96.81 652 PRO B C 1
ATOM 11479 O O . PRO B 1 652 ? 0.693 -0.602 30.938 1 96.81 652 PRO B O 1
ATOM 11482 N N . VAL B 1 653 ? 1.436 1.378 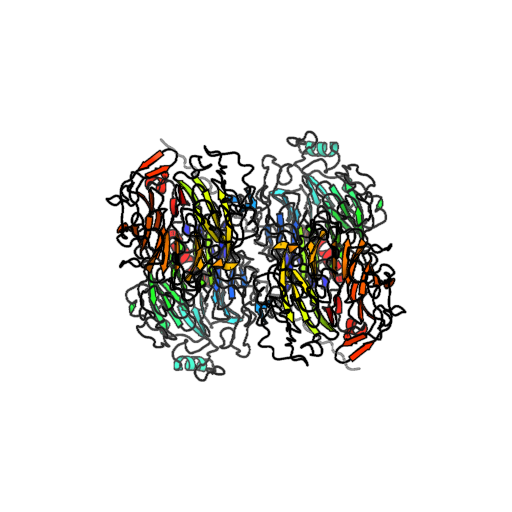31.75 1 96.25 653 VAL B N 1
ATOM 11483 C CA . VAL B 1 653 ? 0.302 1.573 32.656 1 96.25 653 VAL B CA 1
ATOM 11484 C C . VAL B 1 653 ? -0.293 2.963 32.438 1 96.25 653 VAL B C 1
ATOM 11486 O O . VAL B 1 653 ? 0.422 3.904 32.094 1 96.25 653 VAL B O 1
ATOM 11489 N N . LEU B 1 654 ? -1.564 3.115 32.656 1 95.44 654 LEU B N 1
ATOM 11490 C CA . LEU B 1 654 ? -2.273 4.375 32.469 1 95.44 654 LEU B CA 1
ATOM 11491 C C . LEU B 1 654 ? -1.955 5.352 33.594 1 95.44 654 LEU B C 1
ATOM 11493 O O . LEU B 1 654 ? -1.931 4.965 34.781 1 95.44 654 LEU B O 1
ATOM 11497 N N . ILE B 1 655 ? -1.646 6.609 33.281 1 97.12 655 ILE B N 1
ATOM 11498 C CA . ILE B 1 655 ? -1.526 7.664 34.281 1 97.12 655 ILE B CA 1
ATOM 11499 C C . ILE B 1 655 ? -2.896 8.281 34.531 1 97.12 655 ILE B C 1
ATOM 11501 O O . ILE B 1 655 ? -3.309 9.211 33.844 1 97.12 655 ILE B O 1
ATOM 11505 N N . ASP B 1 656 ? -3.557 8 35.531 1 91.5 656 ASP B N 1
ATOM 11506 C CA . ASP B 1 656 ? -4.949 8.328 35.812 1 91.5 656 ASP B CA 1
ATOM 11507 C C . ASP B 1 656 ? -5.121 9.828 36.031 1 91.5 656 ASP B C 1
ATOM 11509 O O . ASP B 1 656 ? -6.207 10.375 35.844 1 91.5 656 ASP B O 1
ATOM 11513 N N . GLY B 1 657 ? -4.215 10.555 36.406 1 90.94 657 GLY B N 1
ATOM 11514 C CA . GLY B 1 657 ? -4.332 11.977 36.719 1 90.94 657 GLY B CA 1
ATOM 11515 C C . GLY B 1 657 ? -4.258 12.859 35.469 1 90.94 657 GLY B C 1
ATOM 11516 O O . GLY B 1 657 ? -4.426 14.078 35.562 1 90.94 657 GLY B O 1
ATOM 11517 N N . LEU B 1 658 ? -4.094 12.367 34.375 1 95 658 LEU B N 1
ATOM 11518 C CA . LEU B 1 658 ? -3.959 13.141 33.125 1 95 658 LEU B CA 1
ATOM 11519 C C . LEU B 1 658 ? -5.141 12.891 32.188 1 95 658 LEU B C 1
ATOM 11521 O O . LEU B 1 658 ? -5.512 11.734 31.953 1 95 658 LEU B O 1
ATOM 11525 N N . LYS B 1 659 ? -5.742 13.992 31.734 1 90.44 659 LYS B N 1
ATOM 11526 C CA . LYS B 1 659 ? -6.852 13.914 30.797 1 90.44 659 LYS B CA 1
ATOM 11527 C C . LYS B 1 659 ? -6.73 14.977 29.719 1 90.44 659 LYS B C 1
ATOM 11529 O O . LYS B 1 659 ? -6.262 16.094 29.984 1 90.44 659 LYS B O 1
ATOM 11534 N N . GLY B 1 660 ? -7.164 14.617 28.484 1 91.5 660 GLY B N 1
ATOM 11535 C CA . GLY B 1 660 ? -7.191 15.57 27.375 1 91.5 660 GLY B CA 1
ATOM 11536 C C . GLY B 1 660 ? -5.809 16.031 26.969 1 91.5 660 GLY B C 1
ATOM 11537 O O . GLY B 1 660 ? -5.609 17.203 26.641 1 91.5 660 GLY B O 1
ATOM 11538 N N . ILE B 1 661 ? -4.836 15.133 27.062 1 94.94 661 ILE B N 1
ATOM 11539 C CA . ILE B 1 661 ? -3.451 15.492 26.781 1 94.94 661 ILE B CA 1
ATOM 11540 C C . ILE B 1 661 ? -3.217 15.492 25.266 1 94.94 661 ILE B C 1
ATOM 11542 O O . ILE B 1 661 ? -3.711 14.609 24.562 1 94.94 661 ILE B O 1
ATOM 11546 N N . ILE B 1 662 ? -2.459 16.516 24.797 1 92.12 662 ILE B N 1
ATOM 11547 C CA . ILE B 1 662 ? -2.232 16.594 23.359 1 92.12 662 ILE B CA 1
ATOM 11548 C C . ILE B 1 662 ? -0.745 16.422 23.062 1 92.12 662 ILE B C 1
ATOM 11550 O O . ILE B 1 662 ? -0.357 16.203 21.906 1 92.12 662 ILE B O 1
ATOM 11554 N N . GLN B 1 663 ? 0.06 16.531 24.078 1 94.69 663 GLN B N 1
ATOM 11555 C CA . GLN B 1 663 ? 1.499 16.359 23.922 1 94.69 663 GLN B CA 1
ATOM 11556 C C . GLN B 1 663 ? 2.143 15.875 25.219 1 94.69 663 GLN B C 1
ATOM 11558 O O . GLN B 1 663 ? 1.727 16.266 26.297 1 94.69 663 GLN B O 1
ATOM 11563 N N . VAL B 1 664 ? 3.143 15.055 25.094 1 97.5 664 VAL B N 1
ATOM 11564 C CA . VAL B 1 664 ? 3.947 14.641 26.234 1 97.5 664 VAL B CA 1
ATOM 11565 C C . VAL B 1 664 ? 5.426 14.875 25.938 1 97.5 664 VAL B C 1
ATOM 11567 O O . VAL B 1 664 ? 5.832 14.914 24.766 1 97.5 664 VAL B O 1
ATOM 11570 N N . ALA B 1 665 ? 6.172 15.078 26.953 1 98.25 665 ALA B N 1
ATOM 11571 C CA . ALA B 1 665 ? 7.625 15.227 26.891 1 98.25 665 ALA B CA 1
ATOM 11572 C C . ALA B 1 665 ? 8.305 14.562 28.078 1 98.25 665 ALA B C 1
ATOM 11574 O O . ALA B 1 665 ? 7.734 14.516 29.172 1 98.25 665 ALA B O 1
ATOM 11575 N N . ALA B 1 666 ? 9.492 14.047 27.844 1 98.31 666 ALA B N 1
ATOM 11576 C CA . ALA B 1 666 ? 10.25 13.375 28.891 1 98.31 666 ALA B CA 1
ATOM 11577 C C . ALA B 1 666 ? 11.656 13.953 29 1 98.31 666 ALA B C 1
ATOM 11579 O O . ALA B 1 666 ? 12.344 14.125 28 1 98.31 666 ALA B O 1
ATOM 11580 N N . GLY B 1 667 ? 12.062 14.273 30.203 1 97.38 667 GLY B N 1
ATOM 11581 C CA . GLY B 1 667 ? 13.453 14.594 30.5 1 97.38 667 GLY B CA 1
ATOM 11582 C C . GLY B 1 667 ? 14.25 13.398 31 1 97.38 667 GLY B C 1
ATOM 11583 O O . GLY B 1 667 ? 13.977 12.266 30.609 1 97.38 667 GLY B O 1
ATOM 11584 N N . GLY B 1 668 ? 15.266 13.711 31.781 1 96.75 668 GLY B N 1
ATOM 11585 C CA . GLY B 1 668 ? 16.016 12.594 32.344 1 96.75 668 GLY B CA 1
ATOM 11586 C C . GLY B 1 668 ? 15.219 11.758 33.312 1 96.75 668 GLY B C 1
ATOM 11587 O O . GLY B 1 668 ? 15.086 10.547 33.156 1 96.75 668 GLY B O 1
ATOM 11588 N N . TRP B 1 669 ? 14.68 12.43 34.281 1 97.88 669 TRP B N 1
ATOM 11589 C CA . TRP B 1 669 ? 13.961 11.734 35.344 1 97.88 669 TRP B CA 1
ATOM 11590 C C . TRP B 1 669 ? 12.641 12.43 35.656 1 97.88 669 TRP B C 1
ATOM 11592 O O . TRP B 1 669 ? 12.211 12.484 36.812 1 97.88 669 TRP B O 1
ATOM 11602 N N . HIS B 1 670 ? 12.055 13.102 34.688 1 98.25 670 HIS B N 1
ATOM 11603 C CA . HIS B 1 670 ? 10.758 13.758 34.844 1 98.25 670 HIS B CA 1
ATOM 11604 C C . HIS B 1 670 ? 9.961 13.75 33.562 1 98.25 670 HIS B C 1
ATOM 11606 O O . HIS B 1 670 ? 10.539 13.656 32.469 1 98.25 670 HIS B O 1
ATOM 11612 N N . GLY B 1 671 ? 8.648 13.781 33.656 1 98.44 671 GLY B N 1
ATOM 11613 C CA . GLY B 1 671 ? 7.73 13.852 32.531 1 98.44 671 GLY B CA 1
ATOM 11614 C C . GLY B 1 671 ? 6.859 15.094 32.562 1 98.44 671 GLY B C 1
ATOM 11615 O O . GLY B 1 671 ? 6.68 15.711 33.625 1 98.44 671 GLY B O 1
ATOM 11616 N N . MET B 1 672 ? 6.434 15.492 31.406 1 98.5 672 MET B N 1
ATOM 11617 C CA . MET B 1 672 ? 5.492 16.594 31.25 1 98.5 672 MET B CA 1
ATOM 11618 C C . MET B 1 672 ? 4.355 16.219 30.312 1 98.5 672 MET B C 1
ATOM 11620 O O . MET B 1 672 ? 4.52 15.344 29.453 1 98.5 672 MET B O 1
ATOM 11624 N N . ALA B 1 673 ? 3.26 16.828 30.484 1 98.25 673 ALA B N 1
ATOM 11625 C CA . ALA B 1 673 ? 2.09 16.688 29.625 1 98.25 673 ALA B CA 1
ATOM 11626 C C . ALA B 1 673 ? 1.396 18.016 29.406 1 98.25 673 ALA B C 1
ATOM 11628 O O . ALA B 1 673 ? 1.324 18.859 30.312 1 98.25 673 ALA B O 1
ATOM 11629 N N . LEU B 1 674 ? 0.994 18.25 28.219 1 96.12 674 LEU B N 1
ATOM 11630 C CA . LEU B 1 674 ? 0.271 19.438 27.797 1 96.12 674 LEU B CA 1
ATOM 11631 C C . LEU B 1 674 ? -1.145 19.094 27.359 1 96.12 674 LEU B C 1
ATOM 11633 O O . LEU B 1 674 ? -1.336 18.219 26.5 1 96.12 674 LEU B O 1
ATOM 11637 N N . ASN B 1 675 ? -2.08 19.75 27.938 1 92.56 675 ASN B N 1
ATOM 11638 C CA . ASN B 1 675 ? -3.443 19.484 27.5 1 92.56 675 ASN B CA 1
ATOM 11639 C C . ASN B 1 675 ? -3.916 20.5 26.453 1 92.56 675 ASN B C 1
ATOM 11641 O O . ASN B 1 675 ? -3.176 21.406 26.094 1 92.56 675 ASN B O 1
ATOM 11645 N N . ALA B 1 676 ? -5.113 20.391 26.016 1 86.19 676 ALA B N 1
ATOM 11646 C CA . ALA B 1 676 ? -5.625 21.141 24.875 1 86.19 676 ALA B CA 1
ATOM 11647 C C . ALA B 1 676 ? -5.93 22.578 25.25 1 86.19 676 ALA B C 1
ATOM 11649 O O . ALA B 1 676 ? -6.043 23.453 24.375 1 86.19 676 ALA B O 1
ATOM 11650 N N . ILE B 1 677 ? -6.047 22.922 26.484 1 86.25 677 ILE B N 1
ATOM 11651 C CA . ILE B 1 677 ? -6.375 24.281 26.891 1 86.25 677 ILE B CA 1
ATOM 11652 C C . ILE B 1 677 ? -5.113 25 27.375 1 86.25 677 ILE B C 1
ATOM 11654 O O . ILE B 1 677 ? -5.195 26.016 28.062 1 86.25 677 ILE B O 1
ATOM 11658 N N . GLY B 1 678 ? -3.996 24.391 27.203 1 91.19 678 GLY B N 1
ATOM 11659 C CA . GLY B 1 678 ? -2.73 25.094 27.375 1 91.19 678 GLY B CA 1
ATOM 11660 C C . GLY B 1 678 ? -2.141 24.938 28.766 1 91.19 678 GLY B C 1
ATOM 11661 O O . GLY B 1 678 ? -1.25 25.688 29.156 1 91.19 678 GLY B O 1
ATOM 11662 N N . GLU B 1 679 ? -2.633 24 29.562 1 94.69 679 GLU B N 1
ATOM 11663 C CA . GLU B 1 679 ? -2.078 23.734 30.875 1 94.69 679 GLU B CA 1
ATOM 11664 C C . GLU B 1 679 ? -0.97 22.688 30.812 1 94.69 679 GLU B C 1
ATOM 11666 O O . GLU B 1 679 ? -1.07 21.719 30.047 1 94.69 679 GLU B O 1
ATOM 11671 N N . ILE B 1 680 ? 0.037 22.906 31.641 1 97.88 680 ILE B N 1
ATOM 11672 C CA . ILE B 1 680 ? 1.155 21.969 31.688 1 97.88 680 ILE B CA 1
ATOM 11673 C C . ILE B 1 680 ? 1.129 21.219 33.031 1 97.88 680 ILE B C 1
ATOM 11675 O O . ILE B 1 680 ? 0.899 21.812 34.062 1 97.88 680 ILE B O 1
ATOM 11679 N N . TYR B 1 681 ? 1.292 19.922 32.969 1 98.5 681 TYR B N 1
ATOM 11680 C CA . TYR B 1 681 ? 1.508 19.047 34.125 1 98.5 681 TYR B CA 1
ATOM 11681 C C . TYR B 1 681 ? 2.93 18.5 34.125 1 98.5 681 TYR B C 1
ATOM 11683 O O . TYR B 1 681 ? 3.496 18.203 33.062 1 98.5 681 TYR B O 1
ATOM 11691 N N . ALA B 1 682 ? 3.482 18.359 35.312 1 98.56 682 ALA B N 1
ATOM 11692 C CA . ALA B 1 682 ? 4.824 17.797 35.438 1 98.56 682 ALA B CA 1
ATOM 11693 C C . ALA B 1 682 ? 4.902 16.844 36.656 1 98.56 682 ALA B C 1
ATOM 11695 O O . ALA B 1 682 ? 4.141 16.984 37.594 1 98.56 682 ALA B O 1
ATOM 11696 N N . TRP B 1 683 ? 5.816 15.852 36.594 1 98.56 683 TRP B N 1
ATOM 11697 C CA . TRP B 1 683 ? 6.043 14.898 37.688 1 98.56 683 TRP B CA 1
ATOM 11698 C C . TRP B 1 683 ? 7.441 14.297 37.594 1 98.56 683 TRP B C 1
ATOM 11700 O O . TRP B 1 683 ? 8.125 14.453 36.594 1 98.56 683 TRP B O 1
ATOM 11710 N N . GLY B 1 684 ? 7.848 13.617 38.656 1 98.31 684 GLY B N 1
ATOM 11711 C CA . GLY B 1 684 ? 9.156 12.984 38.719 1 98.31 684 GLY B CA 1
ATOM 11712 C C . GLY B 1 684 ? 10.094 13.672 39.688 1 98.31 684 GLY B C 1
ATOM 11713 O O . GLY B 1 684 ? 9.656 14.188 40.719 1 98.31 684 GLY B O 1
ATOM 11714 N N . VAL B 1 685 ? 11.414 13.562 39.344 1 97.69 685 VAL B N 1
ATOM 11715 C CA . VAL B 1 685 ? 12.438 14.219 40.156 1 97.69 685 VAL B CA 1
ATOM 11716 C C . VAL B 1 685 ? 12.398 15.727 39.938 1 97.69 685 VAL B C 1
ATOM 11718 O O . VAL B 1 685 ? 12.344 16.188 38.781 1 97.69 685 VAL B O 1
ATOM 11721 N N . GLY B 1 686 ? 12.461 16.453 41 1 97.69 686 GLY B N 1
ATOM 11722 C CA . GLY B 1 686 ? 12.305 17.906 40.875 1 97.69 686 GLY B CA 1
ATOM 11723 C C . GLY B 1 686 ? 13.586 18.672 41.156 1 97.69 686 GLY B C 1
ATOM 11724 O O . GLY B 1 686 ? 13.594 19.891 41.125 1 97.69 686 GLY B O 1
ATOM 11725 N N . THR B 1 687 ? 14.672 18.016 41.344 1 96.75 687 THR B N 1
ATOM 11726 C CA . THR B 1 687 ? 15.953 18.656 41.656 1 96.75 687 THR B CA 1
ATOM 11727 C C . THR B 1 687 ? 16.281 19.719 40.594 1 96.75 687 THR B C 1
ATOM 11729 O O . THR B 1 687 ? 16.094 19.5 39.406 1 96.75 687 THR B O 1
ATOM 11732 N N . GLY B 1 688 ? 16.703 20.922 41.062 1 96.31 688 GLY B N 1
ATOM 11733 C CA . GLY B 1 688 ? 17.109 22.016 40.188 1 96.31 688 GLY B CA 1
ATOM 11734 C C . GLY B 1 688 ? 15.938 22.844 39.688 1 96.31 688 GLY B C 1
ATOM 11735 O O . GLY B 1 688 ? 16.125 23.828 38.969 1 96.31 688 GLY B O 1
ATOM 11736 N N . GLY B 1 689 ? 14.719 22.469 40.031 1 97.44 689 GLY B N 1
ATOM 11737 C CA . GLY B 1 689 ? 13.539 23.219 39.656 1 97.44 689 GLY B CA 1
ATOM 11738 C C . GLY B 1 689 ? 12.938 22.75 38.344 1 97.44 689 GLY B C 1
ATOM 11739 O O . GLY B 1 689 ? 12.125 23.453 37.719 1 97.44 689 GLY B O 1
ATOM 11740 N N . ARG B 1 690 ? 13.258 21.641 37.906 1 97.38 690 ARG B N 1
ATOM 11741 C CA . ARG B 1 690 ? 12.938 21.156 36.562 1 97.38 690 ARG B CA 1
ATOM 11742 C C . ARG B 1 690 ? 11.445 20.859 36.438 1 97.38 690 ARG B C 1
ATOM 11744 O O . ARG B 1 690 ? 10.938 20.719 35.312 1 97.38 690 ARG B O 1
ATOM 11751 N N . LEU B 1 691 ? 10.688 20.812 37.5 1 98.25 691 LEU B N 1
ATOM 11752 C CA . LEU B 1 691 ? 9.25 20.578 37.438 1 98.25 691 LEU B CA 1
ATOM 11753 C C . LEU B 1 691 ? 8.492 21.906 37.281 1 98.25 691 LEU B C 1
ATOM 11755 O O . LEU B 1 691 ? 7.309 21.906 36.938 1 98.25 691 LEU B O 1
ATOM 11759 N N . GLY B 1 692 ? 9.117 23.062 37.625 1 97.81 692 GLY B N 1
ATOM 11760 C CA . GLY B 1 692 ? 8.539 24.375 37.375 1 97.81 692 GLY B CA 1
ATOM 11761 C C . GLY B 1 692 ? 7.504 24.766 38.438 1 97.81 692 GLY B C 1
ATOM 11762 O O . GLY B 1 692 ? 6.613 25.562 38.156 1 97.81 692 GLY B O 1
ATOM 11763 N N . MET B 1 693 ? 7.633 24.219 39.625 1 97.06 693 MET B N 1
ATOM 11764 C CA . MET B 1 693 ? 6.602 24.438 40.625 1 97.06 693 MET B CA 1
ATOM 11765 C C . MET B 1 693 ? 7.062 25.469 41.656 1 97.06 693 MET B C 1
ATOM 11767 O O . MET B 1 693 ? 6.469 25.578 42.75 1 97.06 693 MET B O 1
ATOM 11771 N N . GLY B 1 694 ? 8.086 26.062 41.5 1 95.94 694 GLY B N 1
ATOM 11772 C CA . GLY B 1 694 ? 8.57 27.109 42.375 1 95.94 694 GLY B CA 1
ATOM 11773 C C . GLY B 1 694 ? 9.578 26.609 43.406 1 95.94 694 GLY B C 1
ATOM 11774 O O . GLY B 1 694 ? 10.125 27.391 44.188 1 95.94 694 GLY B O 1
ATOM 11775 N N . ASP B 1 695 ? 9.805 25.328 43.344 1 95.88 695 ASP B N 1
ATOM 11776 C CA . ASP B 1 695 ? 10.758 24.719 44.25 1 95.88 695 ASP B CA 1
ATOM 11777 C C . ASP B 1 695 ? 11.508 23.578 43.562 1 95.88 695 ASP B C 1
ATOM 11779 O O . ASP B 1 695 ? 11.492 23.453 42.344 1 95.88 695 ASP B O 1
ATOM 11783 N N . SER B 1 696 ? 12.281 22.844 44.375 1 97.12 696 SER B N 1
ATOM 11784 C CA . SER B 1 696 ? 13.055 21.719 43.844 1 97.12 696 SER B CA 1
ATOM 11785 C C . SER B 1 696 ? 12.555 20.391 44.406 1 97.12 696 SER B C 1
ATOM 11787 O O . SER B 1 696 ? 13.328 19.453 44.562 1 97.12 696 SER B O 1
ATOM 11789 N N . GLU B 1 697 ? 11.266 20.328 44.75 1 97.31 697 GLU B N 1
ATOM 11790 C CA . GLU B 1 697 ? 10.703 19.109 45.375 1 97.31 697 GLU B CA 1
ATOM 11791 C C . GLU B 1 697 ? 10.336 18.094 44.312 1 97.31 697 GLU B C 1
ATOM 11793 O O . GLU B 1 697 ? 10.109 18.438 43.125 1 97.31 697 GLU B O 1
ATOM 11798 N N . HIS B 1 698 ? 10.32 16.828 44.781 1 97.75 698 HIS B N 1
ATOM 11799 C CA . HIS B 1 698 ? 9.898 15.742 43.906 1 97.75 698 HIS B CA 1
ATOM 11800 C C . HIS B 1 698 ? 8.391 15.539 43.969 1 97.75 698 HIS B C 1
ATOM 11802 O O . HIS B 1 698 ? 7.777 15.727 45 1 97.75 698 HIS B O 1
ATOM 11808 N N . HIS B 1 699 ? 7.793 15.266 42.875 1 98 699 HIS B N 1
ATOM 11809 C CA . HIS B 1 699 ? 6.395 14.867 42.781 1 98 699 HIS B CA 1
ATOM 11810 C C . HIS B 1 699 ? 6.242 13.625 41.906 1 98 699 HIS B C 1
ATOM 11812 O O . HIS B 1 699 ? 6.613 13.633 40.719 1 98 699 HIS B O 1
ATOM 11818 N N . TYR B 1 700 ? 5.668 12.609 42.406 1 97.5 700 TYR B N 1
ATOM 11819 C CA . TYR B 1 700 ? 5.68 11.336 41.688 1 97.5 700 TYR B CA 1
ATOM 11820 C C . TYR B 1 700 ? 4.336 11.086 41 1 97.5 700 TYR B C 1
ATOM 11822 O O . TYR B 1 700 ? 4.121 10.016 40.438 1 97.5 700 TYR B O 1
ATOM 11830 N N . THR B 1 701 ? 3.422 11.992 41.094 1 97.38 701 THR B N 1
ATOM 11831 C CA . THR B 1 701 ? 2.199 12.078 40.281 1 97.38 701 THR B CA 1
ATOM 11832 C C . THR B 1 701 ? 2.08 13.453 39.625 1 97.38 701 THR B C 1
ATOM 11834 O O . THR B 1 701 ? 2.641 14.43 40.125 1 97.38 701 THR B O 1
ATOM 11837 N N . PRO B 1 702 ? 1.368 13.539 38.562 1 98.19 702 PRO B N 1
ATOM 11838 C CA . PRO B 1 702 ? 1.327 14.805 37.844 1 98.19 702 PRO B CA 1
ATOM 11839 C C . PRO B 1 702 ? 0.74 15.945 38.656 1 98.19 702 PRO B C 1
ATOM 11841 O O . PRO B 1 702 ? -0.292 15.773 39.312 1 98.19 702 PRO B O 1
ATOM 11844 N N . VAL B 1 703 ? 1.427 17.062 38.531 1 97.88 703 VAL B N 1
ATOM 11845 C CA . VAL B 1 703 ? 0.976 18.297 39.188 1 97.88 703 VAL B CA 1
ATOM 11846 C C . VAL B 1 703 ? 0.938 19.422 38.156 1 97.88 703 VAL B C 1
ATOM 11848 O O . VAL B 1 703 ? 1.86 19.562 37.344 1 97.88 703 VAL B O 1
ATOM 11851 N N . ARG B 1 704 ? -0.111 20.188 38.188 1 97.31 704 ARG B N 1
ATOM 11852 C CA . ARG B 1 704 ? -0.261 21.312 37.281 1 97.31 704 ARG B CA 1
ATOM 11853 C C . ARG B 1 704 ? 0.684 22.453 37.625 1 97.31 704 ARG B C 1
ATOM 11855 O O . ARG B 1 704 ? 0.793 22.828 38.812 1 97.31 704 ARG B O 1
ATOM 11862 N N . ILE B 1 705 ? 1.373 22.969 36.688 1 97.81 705 ILE B N 1
ATOM 11863 C CA . ILE B 1 705 ? 2.225 24.141 36.875 1 97.81 705 ILE B CA 1
ATOM 11864 C C . ILE B 1 705 ? 1.367 25.406 36.938 1 97.81 705 ILE B C 1
ATOM 11866 O O . ILE B 1 705 ? 0.539 25.625 36.031 1 97.81 705 ILE B O 1
ATOM 11870 N N . ALA B 1 706 ? 1.611 26.203 37.844 1 93.5 706 ALA B N 1
ATOM 11871 C CA . ALA B 1 706 ? 0.869 27.453 37.938 1 93.5 706 ALA B CA 1
ATOM 11872 C C . ALA B 1 706 ? 1.432 28.5 37 1 93.5 706 ALA B C 1
ATOM 11874 O O . ALA B 1 706 ? 2.576 28.938 37.125 1 93.5 706 ALA B O 1
ATOM 11875 N N . HIS B 1 707 ? 0.654 28.859 36.031 1 89.75 707 HIS B N 1
ATOM 11876 C CA . HIS B 1 707 ? 1.014 29.891 35.062 1 89.75 707 HIS B CA 1
ATOM 11877 C C . HIS B 1 707 ? -0.225 30.453 34.375 1 89.75 707 HIS B C 1
ATOM 11879 O O . HIS B 1 707 ? -1.282 29.812 34.344 1 89.75 707 HIS B O 1
ATOM 11885 N N . SER B 1 708 ? -0.086 31.609 33.719 1 88.88 708 SER B N 1
ATOM 11886 C CA . SER B 1 708 ? -1.227 32.25 33.094 1 88.88 708 SER B CA 1
ATOM 11887 C C . SER B 1 708 ? -1.123 32.156 31.562 1 88.88 708 SER B C 1
ATOM 11889 O O . SER B 1 708 ? -2.096 32.406 30.844 1 88.88 708 SER B O 1
ATOM 11891 N N . ALA B 1 709 ? -0.052 31.703 31.031 1 90.5 709 ALA B N 1
ATOM 11892 C CA . ALA B 1 709 ? 0.154 31.641 29.594 1 90.5 709 ALA B CA 1
ATOM 11893 C C . ALA B 1 709 ? -0.595 30.453 28.984 1 90.5 709 ALA B C 1
ATOM 11895 O O . ALA B 1 709 ? -0.805 29.438 29.656 1 90.5 709 ALA B O 1
ATOM 11896 N N . PHE B 1 710 ? -1.066 30.594 27.719 1 91.56 710 PHE B N 1
ATOM 11897 C CA . PHE B 1 710 ? -1.607 29.484 26.953 1 91.56 710 PHE B CA 1
ATOM 11898 C C . PHE B 1 710 ? -0.506 28.797 26.156 1 91.56 710 PHE B C 1
ATOM 11900 O O . PHE B 1 710 ? -0.205 29.188 25.031 1 91.56 710 PHE B O 1
ATOM 11907 N N . PHE B 1 711 ? -0.054 27.688 26.703 1 94.12 711 PHE B N 1
ATOM 11908 C CA . PHE B 1 711 ? 1.054 27 26.062 1 94.12 711 PHE B CA 1
ATOM 11909 C C . PHE B 1 711 ? 0.553 26.141 24.906 1 94.12 711 PHE B C 1
ATOM 11911 O O . PHE B 1 711 ? -0.54 25.578 24.969 1 94.12 711 PHE B O 1
ATOM 11918 N N . THR B 1 712 ? 1.362 26.078 23.859 1 91.56 712 THR B N 1
ATOM 11919 C CA . THR B 1 712 ? 0.983 25.297 22.703 1 91.56 712 THR B CA 1
ATOM 11920 C C . THR B 1 712 ? 1.998 24.188 22.453 1 91.56 712 THR B C 1
ATOM 11922 O O . THR B 1 712 ? 1.714 23.234 21.719 1 91.56 712 THR B O 1
ATOM 11925 N N . ARG B 1 713 ? 3.146 24.266 23.031 1 94.56 713 ARG B N 1
ATOM 11926 C CA . ARG B 1 713 ? 4.191 23.266 22.875 1 94.56 713 ARG B CA 1
ATOM 11927 C C . ARG B 1 713 ? 5.043 23.156 24.125 1 94.56 713 ARG B C 1
ATOM 11929 O O . ARG B 1 713 ? 5.262 24.156 24.828 1 94.56 713 ARG B O 1
ATOM 11936 N N . ILE B 1 714 ? 5.492 22 24.328 1 97.44 714 ILE B N 1
ATOM 11937 C CA . ILE B 1 714 ? 6.375 21.781 25.469 1 97.44 714 ILE B CA 1
ATOM 11938 C C . ILE B 1 714 ? 7.559 20.906 25.047 1 97.44 714 ILE B C 1
ATOM 11940 O O . ILE B 1 714 ? 7.523 20.266 24 1 97.44 714 ILE B O 1
ATOM 11944 N N . GLY B 1 715 ? 8.555 20.906 25.859 1 97.81 715 GLY B N 1
ATOM 11945 C CA . GLY B 1 715 ? 9.703 20.031 25.703 1 97.81 715 GLY B CA 1
ATOM 11946 C C . GLY B 1 715 ? 10.578 19.984 26.953 1 97.81 715 GLY B C 1
ATOM 11947 O O . GLY B 1 715 ? 10.383 20.75 27.891 1 97.81 715 GLY B O 1
ATOM 11948 N N . CYS B 1 716 ? 11.516 18.984 26.906 1 97.88 716 CYS B N 1
ATOM 11949 C CA . CYS B 1 716 ? 12.414 18.797 28.047 1 97.88 716 CYS B CA 1
ATOM 11950 C C . CYS B 1 716 ? 13.852 18.625 27.562 1 97.88 716 CYS B C 1
ATOM 11952 O O . CYS B 1 716 ? 14.094 18.062 26.5 1 97.88 716 CYS B O 1
ATOM 11954 N N . GLY B 1 717 ? 14.742 19.203 28.344 1 96.31 717 GLY B N 1
ATOM 11955 C CA . GLY B 1 717 ? 16.109 18.703 28.375 1 96.31 717 GLY B CA 1
ATOM 11956 C C . GLY B 1 717 ? 16.344 17.672 29.469 1 96.31 717 GLY B C 1
ATOM 11957 O O . GLY B 1 717 ? 15.398 17.266 30.156 1 96.31 717 GLY B O 1
ATOM 11958 N N . CYS B 1 718 ? 17.578 17.359 29.688 1 95.94 718 CYS B N 1
ATOM 11959 C CA . CYS B 1 718 ? 17.859 16.344 30.703 1 95.94 718 CYS B CA 1
ATOM 11960 C C . CYS B 1 718 ? 17.469 16.828 32.094 1 95.94 718 CYS B C 1
ATOM 11962 O O . CYS B 1 718 ? 16.938 16.062 32.906 1 95.94 718 CYS B O 1
ATOM 11964 N N . TYR B 1 719 ? 17.781 18.125 32.375 1 97.56 719 TYR B N 1
ATOM 11965 C CA . TYR B 1 719 ? 17.531 18.688 33.688 1 97.56 719 TYR B CA 1
ATOM 11966 C C . TYR B 1 719 ? 16.672 19.938 33.594 1 97.56 719 TYR B C 1
ATOM 11968 O O . TYR B 1 719 ? 16.609 20.734 34.531 1 97.56 719 TYR B O 1
ATOM 11976 N N . THR B 1 720 ? 16.172 20.156 32.469 1 98 720 THR B N 1
ATOM 11977 C CA . THR B 1 720 ? 15.484 21.406 32.188 1 98 720 THR B CA 1
ATOM 11978 C C . THR B 1 720 ? 14.18 21.141 31.438 1 98 720 THR B C 1
ATOM 11980 O O . THR B 1 720 ? 13.945 20.031 30.953 1 98 720 THR B O 1
ATOM 11983 N N . SER B 1 721 ? 13.328 22.141 31.406 1 98.5 721 SER B N 1
ATOM 11984 C CA . SER B 1 721 ? 12.039 22.094 30.719 1 98.5 721 SER B CA 1
ATOM 11985 C C . SER B 1 721 ? 11.734 23.422 30.047 1 98.5 721 SER B C 1
ATOM 11987 O O . SER B 1 721 ? 12.312 24.453 30.391 1 98.5 721 SER B O 1
ATOM 11989 N N . TYR B 1 722 ? 10.859 23.406 29.016 1 98.25 722 TYR B N 1
ATOM 11990 C CA . TYR B 1 722 ? 10.43 24.641 28.375 1 98.25 722 TYR B CA 1
ATOM 11991 C C . TYR B 1 722 ? 8.992 24.516 27.875 1 98.25 722 TYR B C 1
ATOM 11993 O O . TYR B 1 722 ? 8.461 23.422 27.766 1 98.25 722 TYR B O 1
ATOM 12001 N N . GLY B 1 723 ? 8.414 25.609 27.641 1 97.69 723 GLY B N 1
ATOM 12002 C CA . GLY B 1 723 ? 7.129 25.781 26.984 1 97.69 723 GLY B CA 1
ATOM 12003 C C . GLY B 1 723 ? 7.094 26.984 26.047 1 97.69 723 GLY B C 1
ATOM 12004 O O . GLY B 1 723 ? 7.738 28 26.312 1 97.69 723 GLY B O 1
ATOM 12005 N N . ILE B 1 724 ? 6.418 26.844 25 1 96.25 724 ILE B N 1
ATOM 12006 C CA . ILE B 1 724 ? 6.141 27.938 24.078 1 96.25 724 ILE B CA 1
ATOM 12007 C C . ILE B 1 724 ? 4.645 28.234 24.078 1 96.25 724 ILE B C 1
ATOM 12009 O O . ILE B 1 724 ? 3.822 27.344 23.891 1 96.25 724 ILE B O 1
ATOM 12013 N N . ASP B 1 725 ? 4.324 29.469 24.297 1 93.94 725 ASP B N 1
ATOM 12014 C CA . ASP B 1 725 ? 2.906 29.797 24.391 1 93.94 725 ASP B CA 1
ATOM 12015 C C . ASP B 1 725 ? 2.332 30.188 23.031 1 93.94 725 ASP B C 1
ATOM 12017 O O . ASP B 1 725 ? 3 30.031 22 1 93.94 725 ASP B O 1
ATOM 12021 N N . ASP B 1 726 ? 1.092 30.531 22.953 1 89.69 726 ASP B N 1
ATOM 12022 C CA . ASP B 1 726 ? 0.38 30.797 21.703 1 89.69 726 ASP B CA 1
ATOM 12023 C C . ASP B 1 726 ? 0.83 32.094 21.078 1 89.69 726 ASP B C 1
ATOM 12025 O O . ASP B 1 726 ? 0.481 32.406 19.922 1 89.69 726 ASP B O 1
ATOM 12029 N N . ASN B 1 727 ? 1.657 32.875 21.719 1 90.81 727 ASN B N 1
ATOM 12030 C CA . ASN B 1 727 ? 2.266 34.094 21.156 1 90.81 727 ASN B CA 1
ATOM 12031 C C . ASN B 1 727 ? 3.713 33.844 20.734 1 90.81 727 ASN B C 1
ATOM 12033 O O . ASN B 1 727 ? 4.461 34.781 20.484 1 90.81 727 ASN B O 1
ATOM 12037 N N . ALA B 1 728 ? 4.109 32.656 20.828 1 93.5 728 ALA B N 1
ATOM 12038 C CA . ALA B 1 728 ? 5.441 32.219 20.438 1 93.5 728 ALA B CA 1
ATOM 12039 C C . ALA B 1 728 ? 6.496 32.719 21.438 1 93.5 728 ALA B C 1
ATOM 12041 O O . ALA B 1 728 ? 7.629 33 21.047 1 93.5 728 ALA B O 1
ATOM 12042 N N . SER B 1 729 ? 6.094 32.844 22.609 1 95.94 729 SER B N 1
ATOM 12043 C CA . SER B 1 729 ? 7.047 33.156 23.672 1 95.94 729 SER B CA 1
ATOM 12044 C C . SER B 1 729 ? 7.652 31.906 24.281 1 95.94 729 SER B C 1
ATOM 12046 O O . SER B 1 729 ? 6.93 30.969 24.609 1 95.94 729 SER B O 1
ATOM 12048 N N . LEU B 1 730 ? 8.93 31.969 24.484 1 97.5 730 LEU B N 1
ATOM 12049 C CA . LEU B 1 730 ? 9.633 30.828 25.062 1 97.5 730 LEU B CA 1
ATOM 12050 C C . LEU B 1 730 ? 9.82 31 26.562 1 97.5 730 LEU B C 1
ATOM 12052 O O . LEU B 1 730 ? 10.406 32 27 1 97.5 730 LEU B O 1
ATOM 12056 N N . TYR B 1 731 ? 9.32 30.047 27.328 1 98.19 731 TYR B N 1
ATOM 12057 C CA . TYR B 1 731 ? 9.531 29.953 28.766 1 98.19 731 TYR B CA 1
ATOM 12058 C C . TYR B 1 731 ? 10.438 28.766 29.094 1 98.19 731 TYR B C 1
ATOM 12060 O O . TYR B 1 731 ? 10.328 27.703 28.5 1 98.19 731 TYR B O 1
ATOM 12068 N N . VAL B 1 732 ? 11.344 29.016 30.047 1 98.12 732 VAL B N 1
ATOM 12069 C CA . VAL B 1 732 ? 12.273 27.953 30.406 1 98.12 732 VAL B CA 1
ATOM 12070 C C . VAL B 1 732 ? 12.359 27.844 31.938 1 98.12 732 VAL B C 1
ATOM 12072 O O . VAL B 1 732 ? 12.102 28.812 32.656 1 98.12 732 VAL B O 1
ATOM 12075 N N . TRP B 1 733 ? 12.688 26.641 32.5 1 98.25 733 TRP B N 1
ATOM 12076 C CA . TRP B 1 733 ? 12.961 26.422 33.906 1 98.25 733 TRP B CA 1
ATOM 12077 C C . TRP B 1 733 ? 13.805 25.172 34.094 1 98.25 733 TRP B C 1
ATOM 12079 O O . TRP B 1 733 ? 13.922 24.344 33.188 1 98.25 733 TRP B O 1
ATOM 12089 N N . GLY B 1 734 ? 14.453 25.062 35.281 1 98.38 734 GLY B N 1
ATOM 12090 C CA . GLY B 1 734 ? 15.336 23.969 35.594 1 98.38 734 GLY B CA 1
ATOM 12091 C C . GLY B 1 734 ? 16.734 24.406 36 1 98.38 734 GLY B C 1
ATOM 12092 O O . GLY B 1 734 ? 16.906 25.5 36.562 1 98.38 734 GLY B O 1
ATOM 12093 N N . VAL B 1 735 ? 17.688 23.5 35.75 1 98.06 735 VAL B N 1
ATOM 12094 C CA . VAL B 1 735 ? 19.094 23.734 36.094 1 98.06 735 VAL B CA 1
ATOM 12095 C C . VAL B 1 735 ? 19.672 24.797 35.156 1 98.06 735 VAL B C 1
ATOM 12097 O O . VAL B 1 735 ? 19.375 24.812 33.938 1 98.06 735 VAL B O 1
ATOM 12100 N N . ASN B 1 736 ? 20.516 25.656 35.75 1 97.56 736 ASN B N 1
ATOM 12101 C CA . ASN B 1 736 ? 21.109 26.734 34.969 1 97.56 736 ASN B CA 1
ATOM 12102 C C . ASN B 1 736 ? 22.562 26.969 35.375 1 97.56 736 ASN B C 1
ATOM 12104 O O . ASN B 1 736 ? 23.047 28.109 35.344 1 97.56 736 ASN B O 1
ATOM 12108 N N . ASP B 1 737 ? 23.281 26 35.594 1 95.5 737 ASP B N 1
ATOM 12109 C CA . ASP B 1 737 ? 24.641 26.078 36.125 1 95.5 737 ASP B CA 1
ATOM 12110 C C . ASP B 1 737 ? 25.594 26.641 35.062 1 95.5 737 ASP B C 1
ATOM 12112 O O . ASP B 1 737 ? 26.625 27.234 35.406 1 95.5 737 ASP B O 1
ATOM 12116 N N . ARG B 1 738 ? 25.297 26.469 33.812 1 95.81 738 ARG B N 1
ATOM 12117 C CA . ARG B 1 738 ? 26.141 26.953 32.719 1 95.81 738 ARG B CA 1
ATOM 12118 C C . ARG B 1 738 ? 25.422 28.031 31.922 1 95.81 738 ARG B C 1
ATOM 12120 O O . ARG B 1 738 ? 25.672 28.188 30.719 1 95.81 738 ARG B O 1
ATOM 12127 N N . ASN B 1 739 ? 24.484 28.641 32.562 1 95.88 739 ASN B N 1
ATOM 12128 C CA . ASN B 1 739 ? 23.688 29.703 31.953 1 95.88 739 ASN B CA 1
ATOM 12129 C C . ASN B 1 739 ? 22.922 29.188 30.75 1 95.88 739 ASN B C 1
ATOM 12131 O O . ASN B 1 739 ? 22.703 29.922 29.781 1 95.88 739 ASN B O 1
ATOM 12135 N N . GLN B 1 740 ? 22.641 27.969 30.75 1 96 740 GLN B N 1
ATOM 12136 C CA . GLN B 1 740 ? 22 27.359 29.578 1 96 740 GLN B CA 1
ATOM 12137 C C . GLN B 1 740 ? 20.578 27.859 29.422 1 96 740 GLN B C 1
ATOM 12139 O O . GLN B 1 740 ? 19.969 27.688 28.359 1 96 740 GLN B O 1
ATOM 12144 N N . LEU B 1 741 ? 20 28.5 30.406 1 97.44 741 LEU B N 1
ATOM 12145 C CA . LEU B 1 741 ? 18.641 29 30.312 1 97.44 741 LEU B CA 1
ATOM 12146 C C . LEU B 1 741 ? 18.625 30.5 30.062 1 97.44 741 LEU B C 1
ATOM 12148 O O . LEU B 1 741 ? 17.562 31.125 29.938 1 97.44 741 LEU B O 1
ATOM 12152 N N . GLY B 1 742 ? 19.781 31.188 30.047 1 95.38 742 GLY B N 1
ATOM 12153 C CA . GLY B 1 742 ? 19.906 32.594 29.656 1 95.38 742 GLY B CA 1
ATOM 12154 C C . GLY B 1 742 ? 19.422 33.562 30.734 1 95.38 742 GLY B C 1
ATOM 12155 O O . GLY B 1 742 ? 19.016 34.688 30.422 1 95.38 742 GLY B O 1
ATOM 12156 N N . VAL B 1 743 ? 19.234 33.062 31.922 1 94.69 743 VAL B N 1
ATOM 12157 C CA . VAL B 1 743 ? 18.812 33.906 33.031 1 94.69 743 VAL B CA 1
ATOM 12158 C C . VAL B 1 743 ? 19.875 33.844 34.156 1 94.69 743 VAL B C 1
ATOM 12160 O O . VAL B 1 743 ? 20.75 33 34.125 1 94.69 743 VAL B O 1
ATOM 12163 N N . SER B 1 744 ? 19.734 34.844 35.062 1 91.94 744 SER B N 1
ATOM 12164 C CA . SER B 1 744 ? 20.688 34.875 36.156 1 91.94 744 SER B CA 1
ATOM 12165 C C . SER B 1 744 ? 20.375 33.812 37.188 1 91.94 744 SER B C 1
ATOM 12167 O O . SER B 1 744 ? 19.203 33.469 37.406 1 91.94 744 SER B O 1
ATOM 12169 N N . GLY B 1 745 ? 21.469 33.281 37.812 1 93.5 745 GLY B N 1
ATOM 12170 C CA . GLY B 1 745 ? 21.297 32.25 38.844 1 93.5 745 GLY B CA 1
ATOM 12171 C C . GLY B 1 745 ? 21.609 30.859 38.344 1 93.5 745 GLY B C 1
ATOM 12172 O O . GLY B 1 745 ? 21.656 30.609 37.156 1 93.5 745 GLY B O 1
ATOM 12173 N N . SER B 1 746 ? 21.719 29.938 39.312 1 95.06 746 SER B N 1
ATOM 12174 C CA . SER B 1 746 ? 22.109 28.578 39 1 95.06 746 SER B CA 1
ATOM 12175 C C . SER B 1 746 ? 20.906 27.688 38.719 1 95.06 746 SER B C 1
ATOM 12177 O O . SER B 1 746 ? 21.031 26.578 38.219 1 95.06 746 SER B O 1
ATOM 12179 N N . LYS B 1 747 ? 19.719 28.141 39.062 1 96.56 747 LYS B N 1
ATOM 12180 C CA . LYS B 1 747 ? 18.484 27.406 38.781 1 96.56 747 LYS B CA 1
ATOM 12181 C C . LYS B 1 747 ? 17.312 28.344 38.562 1 96.56 747 LYS B C 1
ATOM 12183 O O . LYS B 1 747 ? 17.312 29.469 39.062 1 96.56 747 LYS B O 1
ATOM 12188 N N . VAL B 1 748 ? 16.391 27.922 37.875 1 97.5 748 VAL B N 1
ATOM 12189 C CA . VAL B 1 748 ? 15.117 28.594 37.625 1 97.5 748 VAL B CA 1
ATOM 12190 C C . VAL B 1 748 ? 13.969 27.672 38.031 1 97.5 748 VAL B C 1
ATOM 12192 O O . VAL B 1 748 ? 13.797 26.594 37.438 1 97.5 748 VAL B O 1
ATOM 12195 N N . THR B 1 749 ? 13.164 28.062 38.938 1 97.12 749 THR B N 1
ATOM 12196 C CA . THR B 1 749 ? 12.25 27.094 39.562 1 97.12 749 THR B CA 1
ATOM 12197 C C . THR B 1 749 ? 10.836 27.281 39.031 1 97.12 749 THR B C 1
ATOM 12199 O O . THR B 1 749 ? 9.938 26.5 39.344 1 97.12 749 THR B O 1
ATOM 12202 N N . ALA B 1 750 ? 10.602 28.281 38.25 1 96.94 750 ALA B N 1
ATOM 12203 C CA . ALA B 1 750 ? 9.305 28.516 37.625 1 96.94 750 ALA B CA 1
ATOM 12204 C C . ALA B 1 750 ? 9.477 28.938 36.156 1 96.94 750 ALA B C 1
ATOM 12206 O O . ALA B 1 750 ? 10.508 29.516 35.781 1 96.94 750 ALA B O 1
ATOM 12207 N N . PRO B 1 751 ? 8.438 28.688 35.406 1 97.75 751 PRO B N 1
ATOM 12208 C CA . PRO B 1 751 ? 8.555 29.109 34 1 97.75 751 PRO B CA 1
ATOM 12209 C C . PRO B 1 751 ? 8.883 30.594 33.875 1 97.75 751 PRO B C 1
ATOM 12211 O O . PRO B 1 751 ? 8.148 31.438 34.406 1 97.75 751 PRO B O 1
ATOM 12214 N N . THR B 1 752 ? 9.914 30.875 33.125 1 97.12 752 THR B N 1
ATOM 12215 C CA . THR B 1 752 ? 10.406 32.25 32.969 1 97.12 752 THR B CA 1
ATOM 12216 C C . THR B 1 752 ? 10.594 32.594 31.484 1 97.12 752 THR B C 1
ATOM 12218 O O . THR B 1 752 ? 11.242 31.859 30.75 1 97.12 752 THR B O 1
ATOM 12221 N N . LEU B 1 753 ? 10.016 33.719 31.078 1 96.88 753 LEU B N 1
ATOM 12222 C CA . LEU B 1 753 ? 10.094 34.188 29.688 1 96.88 753 LEU B CA 1
ATOM 12223 C C . LEU B 1 753 ? 11.516 34.594 29.328 1 96.88 753 LEU B C 1
ATOM 12225 O O . LEU B 1 753 ? 12.133 35.406 30.047 1 96.88 753 LEU B O 1
ATOM 12229 N N . VAL B 1 754 ? 12.008 34.094 28.141 1 97.31 754 VAL B N 1
ATOM 12230 C CA . VAL B 1 754 ? 13.406 34.406 27.859 1 97.31 754 VAL B CA 1
ATOM 12231 C C . VAL B 1 754 ? 13.555 34.875 26.422 1 97.31 754 VAL B C 1
ATOM 12233 O O . VAL B 1 754 ? 14.555 35.5 26.062 1 97.31 754 VAL B O 1
ATOM 12236 N N . LEU B 1 755 ? 12.664 34.594 25.562 1 96.56 755 LEU B N 1
ATOM 12237 C CA . LEU B 1 755 ? 12.789 34.906 24.141 1 96.56 755 LEU B CA 1
ATOM 12238 C C . LEU B 1 755 ? 11.422 35.031 23.484 1 96.56 755 LEU B C 1
ATOM 12240 O O . LEU B 1 755 ? 10.516 34.25 23.797 1 96.56 755 LEU B O 1
ATOM 12244 N N . GLU B 1 756 ? 11.242 35.938 22.484 1 94.94 756 GLU B N 1
ATOM 12245 C CA . GLU B 1 756 ? 9.992 36.156 21.766 1 94.94 756 GLU B CA 1
ATOM 12246 C C . GLU B 1 756 ? 10.086 35.625 20.328 1 94.94 756 GLU B C 1
ATOM 12248 O O . GLU B 1 756 ? 11.188 35.469 19.797 1 94.94 756 GLU B O 1
ATOM 12253 N N . ASP B 1 757 ? 8.898 35.312 19.703 1 94.44 757 ASP B N 1
ATOM 12254 C CA . ASP B 1 757 ? 8.734 34.938 18.297 1 94.44 757 ASP B CA 1
ATOM 12255 C C . ASP B 1 757 ? 9.484 33.656 17.953 1 94.44 757 ASP B C 1
ATOM 12257 O O . ASP B 1 757 ? 10.148 33.562 16.938 1 94.44 757 ASP B O 1
ATOM 12261 N N . VAL B 1 758 ? 9.367 32.75 18.906 1 96.19 758 VAL B N 1
ATOM 12262 C CA . VAL B 1 758 ? 10.133 31.516 18.797 1 96.19 758 VAL B CA 1
ATOM 12263 C C . VAL B 1 758 ? 9.344 30.5 17.953 1 96.19 758 VAL B C 1
ATOM 12265 O O . VAL B 1 758 ? 8.172 30.234 18.234 1 96.19 758 VAL B O 1
ATOM 12268 N N . ARG B 1 759 ? 9.961 29.906 16.984 1 94.44 759 ARG B N 1
ATOM 12269 C CA . ARG B 1 759 ? 9.391 28.859 16.156 1 94.44 759 ARG B CA 1
ATOM 12270 C C . ARG B 1 759 ? 9.727 27.484 16.703 1 94.44 759 ARG B C 1
ATOM 12272 O O . ARG B 1 759 ? 8.859 26.609 16.766 1 94.44 759 ARG B O 1
ATOM 12279 N N . GLU B 1 760 ? 11.039 27.328 17.016 1 95.75 760 GLU B N 1
ATOM 12280 C CA . GLU B 1 760 ? 11.539 26.062 17.547 1 95.75 760 GLU B CA 1
ATOM 12281 C C . GLU B 1 760 ? 12.508 26.281 18.703 1 95.75 760 GLU B C 1
ATOM 12283 O O . GLU B 1 760 ? 13.156 27.328 18.781 1 95.75 760 GLU B O 1
ATOM 12288 N N . ALA B 1 761 ? 12.57 25.25 19.531 1 97.81 761 ALA B N 1
ATOM 12289 C CA . ALA B 1 761 ? 13.555 25.281 20.609 1 97.81 761 ALA B CA 1
ATOM 12290 C C . ALA B 1 761 ? 13.953 23.859 21.031 1 97.81 761 ALA B C 1
ATOM 12292 O O . ALA B 1 761 ? 13.18 22.922 20.844 1 97.81 761 ALA B O 1
ATOM 12293 N N . CYS B 1 762 ? 15.117 23.719 21.516 1 97.31 762 CYS B N 1
ATOM 12294 C CA . CYS B 1 762 ? 15.562 22.469 22.141 1 97.31 762 CYS B CA 1
ATOM 12295 C C . CYS B 1 762 ? 16.562 22.75 23.266 1 97.31 762 CYS B C 1
ATOM 12297 O O . CYS B 1 762 ? 17.312 23.734 23.203 1 97.31 762 CYS B O 1
ATOM 12299 N N . LEU B 1 763 ? 16.484 21.969 24.281 1 97.12 763 LEU B N 1
ATOM 12300 C CA . LEU B 1 763 ? 17.359 22.109 25.438 1 97.12 763 LEU B CA 1
ATOM 12301 C C . LEU B 1 763 ? 18.234 20.875 25.594 1 97.12 763 LEU B C 1
ATOM 12303 O O . LEU B 1 763 ? 17.734 19.75 25.609 1 97.12 763 LEU B O 1
ATOM 12307 N N . GLY B 1 764 ? 19.531 21.094 25.734 1 94.69 764 GLY B N 1
ATOM 12308 C CA . GLY B 1 764 ? 20.469 20.031 26.047 1 94.69 764 GLY B CA 1
ATOM 12309 C C . GLY B 1 764 ? 20.922 20.016 27.5 1 94.69 764 GLY B C 1
ATOM 12310 O O . GLY B 1 764 ? 20.219 20.547 28.359 1 94.69 764 GLY B O 1
ATOM 12311 N N . LYS B 1 765 ? 22.031 19.391 27.75 1 94.31 765 LYS B N 1
ATOM 12312 C CA . LYS B 1 765 ? 22.562 19.312 29.109 1 94.31 765 LYS B CA 1
ATOM 12313 C C . LYS B 1 765 ? 23.109 20.672 29.562 1 94.31 765 LYS B C 1
ATOM 12315 O O . LYS B 1 765 ? 22.844 21.109 30.672 1 94.31 765 LYS B O 1
ATOM 12320 N N . TYR B 1 766 ? 23.812 21.328 28.609 1 95.31 766 TYR B N 1
ATOM 12321 C CA . TYR B 1 766 ? 24.5 22.562 29 1 95.31 766 TYR B CA 1
ATOM 12322 C C . TYR B 1 766 ? 24.172 23.688 28.031 1 95.31 766 TYR B C 1
ATOM 12324 O O . TYR B 1 766 ? 24.891 24.703 28 1 95.31 766 TYR B O 1
ATOM 12332 N N . PHE B 1 767 ? 23.219 23.5 27.172 1 95.5 767 PHE B N 1
ATOM 12333 C CA . PHE B 1 767 ? 22.891 24.516 26.172 1 95.5 767 PHE B CA 1
ATOM 12334 C C . PHE B 1 767 ? 21.406 24.547 25.891 1 95.5 767 PHE B C 1
ATOM 12336 O O . PHE B 1 767 ? 20.688 23.578 26.188 1 95.5 767 PHE B O 1
ATOM 12343 N N . SER B 1 768 ? 20.953 25.594 25.391 1 97.31 768 SER B N 1
ATOM 12344 C CA . SER B 1 768 ? 19.641 25.75 24.766 1 97.31 768 SER B CA 1
ATOM 12345 C C . SER B 1 768 ? 19.75 26.453 23.406 1 97.31 768 SER B C 1
ATOM 12347 O O . SER B 1 768 ? 20.516 27.422 23.266 1 97.31 768 SER B O 1
ATOM 12349 N N . LEU B 1 769 ? 19.125 25.953 22.406 1 97.25 769 LEU B N 1
ATOM 12350 C CA . LEU B 1 769 ? 19.094 26.516 21.062 1 97.25 769 LEU B CA 1
ATOM 12351 C C . LEU B 1 769 ? 17.656 26.828 20.641 1 97.25 769 LEU B C 1
ATOM 12353 O O . LEU B 1 769 ? 16.75 26.031 20.891 1 97.25 769 LEU B O 1
ATOM 12357 N N . ALA B 1 770 ? 17.422 27.969 20.062 1 97.88 770 ALA B N 1
ATOM 12358 C CA . ALA B 1 770 ? 16.109 28.391 19.594 1 97.88 770 ALA B CA 1
ATOM 12359 C C . ALA B 1 770 ? 16.172 28.969 18.188 1 97.88 770 ALA B C 1
ATOM 12361 O O . ALA B 1 770 ? 17.219 29.484 17.766 1 97.88 770 ALA B O 1
ATOM 12362 N N . LEU B 1 771 ? 15.164 28.875 17.469 1 97.25 771 LEU B N 1
ATOM 12363 C CA . LEU B 1 771 ? 14.945 29.438 16.156 1 97.25 771 LEU B CA 1
ATOM 12364 C C . LEU B 1 771 ? 13.703 30.312 16.125 1 97.25 771 LEU B C 1
ATOM 12366 O O . LEU B 1 771 ? 12.633 29.891 16.578 1 97.25 771 LEU B O 1
ATOM 12370 N N . THR B 1 772 ? 13.812 31.531 15.656 1 95.5 772 THR B N 1
ATOM 12371 C CA . THR B 1 772 ? 12.672 32.438 15.609 1 95.5 772 THR B CA 1
ATOM 12372 C C . THR B 1 772 ? 12.008 32.406 14.242 1 95.5 772 THR B C 1
ATOM 12374 O O . THR B 1 772 ? 12.578 31.859 13.281 1 95.5 772 THR B O 1
ATOM 12377 N N . HIS B 1 773 ? 10.805 32.969 14.102 1 92.81 773 HIS B N 1
ATOM 12378 C CA . HIS B 1 773 ? 10.055 33 12.852 1 92.81 773 HIS B CA 1
ATOM 12379 C C . HIS B 1 773 ? 10.727 33.938 11.828 1 92.81 773 HIS B C 1
ATOM 12381 O O . HIS B 1 773 ? 10.453 33.844 10.633 1 92.81 773 HIS B O 1
ATOM 12387 N N . HIS B 1 774 ? 11.602 34.781 12.266 1 90.25 774 HIS B N 1
ATOM 12388 C CA . HIS B 1 774 ? 12.352 35.656 11.375 1 90.25 774 HIS B CA 1
ATOM 12389 C C . HIS B 1 774 ? 13.656 35.031 10.93 1 90.25 774 HIS B C 1
ATOM 12391 O O . HIS B 1 774 ? 14.57 35.719 10.477 1 90.25 774 HIS B O 1
ATOM 12397 N N . ASN B 1 775 ? 13.82 33.781 11.172 1 93.88 775 ASN B N 1
ATOM 12398 C CA . ASN B 1 775 ? 14.906 32.969 10.672 1 93.88 775 ASN B CA 1
ATOM 12399 C C . ASN B 1 775 ? 16.234 33.281 11.359 1 93.88 775 ASN B C 1
ATOM 12401 O O . ASN B 1 775 ? 17.281 33.312 10.711 1 93.88 775 ASN B O 1
ATOM 12405 N N . THR B 1 776 ? 16.156 33.531 12.633 1 95.69 776 THR B N 1
ATOM 12406 C CA . THR B 1 776 ? 17.344 33.812 13.438 1 95.69 776 THR B CA 1
ATOM 12407 C C . THR B 1 776 ? 17.516 32.75 14.516 1 95.69 776 THR B C 1
ATOM 12409 O O . THR B 1 776 ? 16.562 32.375 15.195 1 95.69 776 THR B O 1
ATOM 12412 N N . PHE B 1 777 ? 18.766 32.312 14.688 1 97.31 777 PHE B N 1
ATOM 12413 C CA . PHE B 1 777 ? 19.094 31.328 15.727 1 97.31 777 PHE B CA 1
ATOM 12414 C C . PHE B 1 777 ? 19.609 32.031 16.984 1 97.31 777 PHE B C 1
ATOM 12416 O O . PHE B 1 777 ? 20.234 33.094 16.891 1 97.31 777 PHE B O 1
ATOM 12423 N N . HIS B 1 778 ? 19.297 31.453 18.125 1 97.56 778 HIS B N 1
ATOM 12424 C CA . HIS B 1 778 ? 19.766 31.922 19.438 1 97.56 778 HIS B CA 1
ATOM 12425 C C . HIS B 1 778 ? 20.281 30.781 20.281 1 97.56 778 HIS B C 1
ATOM 12427 O O . HIS B 1 778 ? 19.719 29.688 20.297 1 97.56 778 HIS B O 1
ATOM 12433 N N . LEU B 1 779 ? 21.391 31.094 20.938 1 96.88 779 LEU B N 1
ATOM 12434 C CA . LEU B 1 779 ? 22.031 30.094 21.781 1 96.88 779 LEU B CA 1
ATOM 12435 C C . LEU B 1 779 ? 22.312 30.641 23.172 1 96.88 779 LEU B C 1
ATOM 12437 O O . LEU B 1 779 ? 22.703 31.812 23.312 1 96.88 779 LEU B O 1
ATOM 12441 N N . SER B 1 780 ? 22.094 29.859 24.188 1 97.12 780 SER B N 1
ATOM 12442 C CA . SER B 1 780 ? 22.562 30.125 25.531 1 97.12 780 SER B CA 1
ATOM 12443 C C . SER B 1 780 ? 23.219 28.891 26.141 1 97.12 780 SER B C 1
ATOM 12445 O O . SER B 1 780 ? 22.766 27.766 25.906 1 97.12 780 SER B O 1
ATOM 12447 N N . GLY B 1 781 ? 24.281 29.125 26.875 1 96.5 781 GLY B N 1
ATOM 12448 C CA . GLY B 1 781 ? 25.016 28.016 27.469 1 96.5 781 GLY B CA 1
ATOM 12449 C C . GLY B 1 781 ? 26.297 27.688 26.719 1 96.5 781 GLY B C 1
ATOM 12450 O O . GLY B 1 781 ? 26.969 28.578 26.203 1 96.5 781 GLY B O 1
ATOM 12451 N N . VAL B 1 782 ? 26.609 26.359 26.828 1 95.12 782 VAL B N 1
ATOM 12452 C CA . VAL B 1 782 ? 27.859 25.906 26.234 1 95.12 782 VAL B CA 1
ATOM 12453 C C . VAL B 1 782 ? 27.578 24.797 25.234 1 95.12 782 VAL B C 1
ATOM 12455 O O . VAL B 1 782 ? 26.922 23.812 25.562 1 95.12 782 VAL B O 1
ATOM 12458 N N . MET B 1 783 ? 28.094 24.984 24.031 1 91.56 783 MET B N 1
ATOM 12459 C CA . MET B 1 783 ? 27.906 24 22.969 1 91.56 783 MET B CA 1
ATOM 12460 C C . MET B 1 783 ? 29.188 23.797 22.172 1 91.56 783 MET B C 1
ATOM 12462 O O . MET B 1 783 ? 29.891 24.766 21.891 1 91.56 783 MET B O 1
ATOM 12466 N N . GLU B 1 784 ? 29.406 22.609 21.875 1 86.19 784 GLU B N 1
ATOM 12467 C CA . GLU B 1 784 ? 30.562 22.297 21.047 1 86.19 784 GLU B CA 1
ATOM 12468 C C . GLU B 1 784 ? 30.156 22.141 19.578 1 86.19 784 GLU B C 1
ATOM 12470 O O . GLU B 1 784 ? 29.062 21.672 19.281 1 86.19 784 GLU B O 1
ATOM 12475 N N . PHE B 1 785 ? 31.031 22.609 18.656 1 82.38 785 PHE B N 1
ATOM 12476 C CA . PHE B 1 785 ? 30.844 22.391 17.234 1 82.38 785 PHE B CA 1
ATOM 12477 C C . PHE B 1 785 ? 32.188 22.438 16.5 1 82.38 785 PHE B C 1
ATOM 12479 O O . PHE B 1 785 ? 32.906 23.422 16.625 1 82.38 785 PHE B O 1
ATOM 12486 N N . ASP B 1 786 ? 32.469 21.406 15.617 1 72.38 786 ASP B N 1
ATOM 12487 C CA . ASP B 1 786 ? 33.688 21.328 14.812 1 72.38 786 ASP B CA 1
ATOM 12488 C C . ASP B 1 786 ? 34.938 21.594 15.664 1 72.38 786 ASP B C 1
ATOM 12490 O O . ASP B 1 786 ? 35.75 22.453 15.328 1 72.38 786 ASP B O 1
ATOM 12494 N N . THR B 1 787 ? 35.094 21.172 16.875 1 75.75 787 THR B N 1
ATOM 12495 C CA . THR B 1 787 ? 36.25 21.188 17.766 1 75.75 787 THR B CA 1
ATOM 12496 C C . THR B 1 787 ? 36.312 22.5 18.531 1 75.75 787 THR B C 1
ATOM 12498 O O . THR B 1 787 ? 37.312 22.781 19.219 1 75.75 787 THR B O 1
ATOM 12501 N N . THR B 1 788 ? 35.344 23.297 18.266 1 84.75 788 THR B N 1
ATOM 12502 C CA . THR B 1 788 ? 35.281 24.562 18.984 1 84.75 788 THR B CA 1
ATOM 12503 C C . THR B 1 788 ? 34.156 24.578 19.984 1 84.75 788 THR B C 1
ATOM 12505 O O . THR B 1 788 ? 33.062 24.047 19.719 1 84.75 788 THR B O 1
ATOM 12508 N N . SER B 1 789 ? 34.406 25.219 21.109 1 90.12 789 SER B N 1
ATOM 12509 C CA . SER B 1 789 ? 33.375 25.422 22.125 1 90.12 789 SER B CA 1
ATOM 12510 C C . SER B 1 789 ? 32.781 26.828 22.062 1 90.12 789 SER B C 1
ATOM 12512 O O . SER B 1 789 ? 33.531 27.812 22.016 1 90.12 789 SER B O 1
ATOM 12514 N N . TYR B 1 790 ? 31.562 26.922 22.047 1 93.31 790 TYR B N 1
ATOM 12515 C CA . TYR B 1 790 ? 30.844 28.188 22.016 1 93.31 790 TYR B CA 1
ATOM 12516 C C . TYR B 1 790 ? 30.094 28.422 23.328 1 93.31 790 TYR B C 1
ATOM 12518 O O . TYR B 1 790 ? 29.406 27.547 23.828 1 93.31 790 TYR B O 1
ATOM 12526 N N . THR B 1 791 ? 30.297 29.594 23.906 1 94.38 791 THR B N 1
ATOM 12527 C CA . THR B 1 791 ? 29.656 29.922 25.172 1 94.38 791 THR B CA 1
ATOM 12528 C C . THR B 1 791 ? 28.875 31.234 25.062 1 94.38 791 THR B C 1
ATOM 12530 O O . THR B 1 791 ? 29.406 32.25 24.578 1 94.38 791 THR B O 1
ATOM 12533 N N . SER B 1 792 ? 27.672 31.156 25.453 1 94.56 792 SER B N 1
ATOM 12534 C CA . SER B 1 792 ? 26.797 32.312 25.5 1 94.56 792 SER B CA 1
ATOM 12535 C C . SER B 1 792 ? 26.047 32.375 26.828 1 94.56 792 SER B C 1
ATOM 12537 O O . SER B 1 792 ? 25.594 31.359 27.344 1 94.56 792 SER B O 1
ATOM 12539 N N . THR B 1 793 ? 25.812 33.594 27.344 1 92.31 793 THR B N 1
ATOM 12540 C CA . THR B 1 793 ? 25.141 33.719 28.625 1 92.31 793 THR B CA 1
ATOM 12541 C C . THR B 1 793 ? 23.703 34.188 28.453 1 92.31 793 THR B C 1
ATOM 12543 O O . THR B 1 793 ? 22.969 34.312 29.422 1 92.31 793 THR B O 1
ATOM 12546 N N . SER B 1 794 ? 23.422 34.469 27.219 1 92.75 794 SER B N 1
ATOM 12547 C CA . SER B 1 794 ? 22.078 35 26.969 1 92.75 794 SER B CA 1
ATOM 12548 C C . SER B 1 794 ? 21.641 34.719 25.531 1 92.75 794 SER B C 1
ATOM 12550 O O . SER B 1 794 ? 22.453 34.719 24.609 1 92.75 794 SER B O 1
ATOM 12552 N N . PHE B 1 795 ? 20.328 34.594 25.438 1 94.88 795 PHE B N 1
ATOM 12553 C CA . PHE B 1 795 ? 19.781 34.406 24.109 1 94.88 795 PHE B CA 1
ATOM 12554 C C . PHE B 1 795 ? 19.969 35.625 23.234 1 94.88 795 PHE B C 1
ATOM 12556 O O . PHE B 1 795 ? 19.844 35.562 22.016 1 94.88 795 PHE B O 1
ATOM 12563 N N . ALA B 1 796 ? 20.266 36.688 23.75 1 91.19 796 ALA B N 1
ATOM 12564 C CA . ALA B 1 796 ? 20.438 37.938 23.016 1 91.19 796 ALA B CA 1
ATOM 12565 C C . ALA B 1 796 ? 21.797 38 22.328 1 91.19 796 ALA B C 1
ATOM 12567 O O . ALA B 1 796 ? 22.016 38.812 21.406 1 91.19 796 ALA B O 1
ATOM 12568 N N . ASP B 1 797 ? 22.625 37.125 22.766 1 91.19 797 ASP B N 1
ATOM 12569 C CA . ASP B 1 797 ? 23.984 37.094 22.234 1 91.19 797 ASP B CA 1
ATOM 12570 C C . ASP B 1 797 ? 24.031 36.312 20.922 1 91.19 797 ASP B C 1
ATOM 12572 O O . ASP B 1 797 ? 24.234 35.094 20.906 1 91.19 797 ASP B O 1
ATOM 12576 N N . THR B 1 798 ? 23.969 36.938 19.797 1 87.62 798 THR B N 1
ATOM 12577 C CA . THR B 1 798 ? 24 36.281 18.5 1 87.62 798 THR B CA 1
ATOM 12578 C C . THR B 1 798 ? 25.422 36.188 17.969 1 87.62 798 THR B C 1
ATOM 12580 O O . THR B 1 798 ? 25.672 35.5 16.984 1 87.62 798 THR B O 1
ATOM 12583 N N . ASP B 1 799 ? 26.344 36.781 18.656 1 88.25 799 ASP B N 1
ATOM 12584 C CA . ASP B 1 799 ? 27.734 36.75 18.219 1 88.25 799 ASP B CA 1
ATOM 12585 C C . ASP B 1 799 ? 28.422 35.469 18.594 1 88.25 799 ASP B C 1
ATOM 12587 O O . ASP B 1 799 ? 29.344 35 17.922 1 88.25 799 ASP B O 1
ATOM 12591 N N . SER B 1 800 ? 27.891 34.906 19.609 1 90.69 800 SER B N 1
ATOM 12592 C CA . SER B 1 800 ? 28.531 33.688 20.109 1 90.69 800 SER B CA 1
ATOM 12593 C C . SER B 1 800 ? 27.969 32.438 19.453 1 90.69 800 SER B C 1
ATOM 12595 O O . SER B 1 800 ? 28.25 31.312 19.875 1 90.69 800 SER B O 1
ATOM 12597 N N . LEU B 1 801 ? 27.297 32.562 18.438 1 93.56 801 LEU B N 1
ATOM 12598 C CA . LEU B 1 801 ? 26.766 31.422 17.688 1 93.56 801 LEU B CA 1
ATOM 12599 C C . LEU B 1 801 ? 27.859 30.781 16.844 1 93.56 801 LEU B C 1
ATOM 12601 O O . LEU B 1 801 ? 28.797 31.469 16.406 1 93.56 801 LEU B O 1
ATOM 12605 N N . PRO B 1 802 ? 27.719 29.453 16.641 1 91.5 802 PRO B N 1
ATOM 12606 C CA . PRO B 1 802 ? 28.562 28.875 15.586 1 91.5 802 PRO B CA 1
ATOM 12607 C C . PRO B 1 802 ? 28.422 29.609 14.25 1 91.5 802 PRO B C 1
ATOM 12609 O O . PRO B 1 802 ? 27.328 30.031 13.883 1 91.5 802 PRO B O 1
ATOM 12612 N N . GLU B 1 803 ? 29.469 29.656 13.453 1 90.69 803 GLU B N 1
ATOM 12613 C CA . GLU B 1 803 ? 29.531 30.438 12.227 1 90.69 803 GLU B CA 1
ATOM 12614 C C . GLU B 1 803 ? 28.422 30.062 11.258 1 90.69 803 GLU B C 1
ATOM 12616 O O . GLU B 1 803 ? 27.859 30.938 10.586 1 90.69 803 GLU B O 1
ATOM 12621 N N . LYS B 1 804 ? 28.141 28.859 11.109 1 92.06 804 LYS B N 1
ATOM 12622 C CA . LYS B 1 804 ? 27.172 28.375 10.125 1 92.06 804 LYS B CA 1
ATOM 12623 C C . LYS B 1 804 ? 25.75 28.781 10.492 1 92.06 804 LYS B C 1
ATOM 12625 O O . LYS B 1 804 ? 24.859 28.75 9.648 1 92.06 804 LYS B O 1
ATOM 12630 N N . LEU B 1 805 ? 25.562 29.188 11.773 1 94.94 805 LEU B N 1
ATOM 12631 C CA . LEU B 1 805 ? 24.219 29.531 12.219 1 94.94 805 LEU B CA 1
ATOM 12632 C C . LEU B 1 805 ? 24.047 31.047 12.312 1 94.94 805 LEU B C 1
ATOM 12634 O O . LEU B 1 805 ? 22.953 31.531 12.609 1 94.94 805 LEU B O 1
ATOM 12638 N N . LYS B 1 806 ? 25.062 31.766 12.078 1 94.94 806 LYS B N 1
ATOM 12639 C CA . LYS B 1 806 ? 24.953 33.219 12.094 1 94.94 806 LYS B CA 1
ATOM 12640 C C . LYS B 1 806 ? 24.078 33.719 10.953 1 94.94 806 LYS B C 1
ATOM 12642 O O . LYS B 1 806 ? 24.031 33.094 9.883 1 94.94 806 LYS B O 1
ATOM 12647 N N . PRO B 1 807 ? 23.422 34.781 11.195 1 94.31 807 PRO B N 1
ATOM 12648 C CA . PRO B 1 807 ? 22.484 35.281 10.195 1 94.31 807 PRO B CA 1
ATOM 12649 C C . PRO B 1 807 ? 23.141 35.531 8.836 1 94.31 807 PRO B C 1
ATOM 12651 O O . PRO B 1 807 ? 22.516 35.281 7.797 1 94.31 807 PRO B O 1
ATOM 12654 N N . GLU B 1 808 ? 24.359 35.938 8.766 1 94.56 808 GLU B N 1
ATOM 12655 C CA . GLU B 1 808 ? 25.047 36.219 7.512 1 94.56 808 GLU B CA 1
ATOM 12656 C C . GLU B 1 808 ? 25.266 34.938 6.707 1 94.56 808 GLU B C 1
ATOM 12658 O O . GLU B 1 808 ? 25.078 34.938 5.484 1 94.56 808 GLU B O 1
ATOM 12663 N N . SER B 1 809 ? 25.656 33.938 7.422 1 94.56 809 SER B N 1
ATOM 12664 C CA . SER B 1 809 ? 25.875 32.656 6.758 1 94.56 809 SER B CA 1
ATOM 12665 C C . SER B 1 809 ? 24.562 32.062 6.262 1 94.56 809 SER B C 1
ATOM 12667 O O . SER B 1 809 ? 24.5 31.5 5.164 1 94.56 809 SER B O 1
ATOM 12669 N N . ILE B 1 810 ? 23.578 32.125 7.062 1 95.56 810 ILE B N 1
ATOM 12670 C CA . ILE B 1 810 ? 22.266 31.594 6.715 1 95.56 810 ILE B CA 1
ATOM 12671 C C . ILE B 1 810 ? 21.734 32.312 5.469 1 95.56 810 ILE B C 1
ATOM 12673 O O . ILE B 1 810 ? 21.203 31.672 4.559 1 95.56 810 ILE B O 1
ATOM 12677 N N . GLN B 1 811 ? 21.922 33.562 5.406 1 94.88 811 GLN B N 1
ATOM 12678 C CA . GLN B 1 811 ? 21.484 34.344 4.266 1 94.88 811 GLN B CA 1
ATOM 12679 C C . GLN B 1 811 ? 22.312 34.031 3.023 1 94.88 811 GLN B C 1
ATOM 12681 O O . GLN B 1 811 ? 21.781 33.875 1.926 1 94.88 811 GLN B O 1
ATOM 12686 N N . ALA B 1 812 ? 23.609 33.969 3.172 1 95.81 812 ALA B N 1
ATOM 12687 C CA . ALA B 1 812 ? 24.531 33.719 2.055 1 95.81 812 ALA B CA 1
ATOM 12688 C C . ALA B 1 812 ? 24.234 32.375 1.389 1 95.81 812 ALA B C 1
ATOM 12690 O O . ALA B 1 812 ? 24.375 32.25 0.169 1 95.81 812 ALA B O 1
ATOM 12691 N N . GLU B 1 813 ? 23.844 31.438 2.158 1 94.75 813 GLU B N 1
ATOM 12692 C CA . GLU B 1 813 ? 23.609 30.094 1.639 1 94.75 813 GLU B CA 1
ATOM 12693 C C . GLU B 1 813 ? 22.141 29.906 1.253 1 94.75 813 GLU B C 1
ATOM 12695 O O . GLU B 1 813 ? 21.75 28.859 0.755 1 94.75 813 GLU B O 1
ATOM 12700 N N . HIS B 1 814 ? 21.312 30.906 1.464 1 95.75 814 HIS B N 1
ATOM 12701 C CA . HIS B 1 814 ? 19.891 30.891 1.165 1 95.75 814 HIS B CA 1
ATOM 12702 C C . HIS B 1 814 ? 19.188 29.797 1.942 1 95.75 814 HIS B C 1
ATOM 12704 O O . HIS B 1 814 ? 18.438 29 1.361 1 95.75 814 HIS B O 1
ATOM 12710 N N . PHE B 1 815 ? 19.469 29.766 3.238 1 96.31 815 PHE B N 1
ATOM 12711 C CA . PHE B 1 815 ? 18.859 28.781 4.121 1 96.31 815 PHE B CA 1
ATOM 12712 C C . PHE B 1 815 ? 17.672 29.375 4.867 1 96.31 815 PHE B C 1
ATOM 12714 O O . PHE B 1 815 ? 17.656 30.578 5.133 1 96.31 815 PHE B O 1
ATOM 12721 N N . ARG B 1 816 ? 16.719 28.578 5.113 1 95.88 816 ARG B N 1
ATOM 12722 C CA . ARG B 1 816 ? 15.648 28.844 6.074 1 95.88 816 ARG B CA 1
ATOM 12723 C C . ARG B 1 816 ? 15.57 27.734 7.117 1 95.88 816 ARG B C 1
ATOM 12725 O O . ARG B 1 816 ? 15.508 26.547 6.77 1 95.88 816 ARG B O 1
ATOM 12732 N N . GLY B 1 817 ? 15.57 28.172 8.398 1 96 817 GLY B N 1
ATOM 12733 C CA . GLY B 1 817 ? 15.438 27.188 9.453 1 96 817 GLY B CA 1
ATOM 12734 C C . GLY B 1 817 ? 14.078 26.516 9.477 1 96 817 GLY B C 1
ATOM 12735 O O . GLY B 1 817 ? 13.047 27.156 9.273 1 96 817 GLY B O 1
ATOM 12736 N N . LEU B 1 818 ? 14.094 25.156 9.711 1 95.31 818 LEU B N 1
ATOM 12737 C CA . LEU B 1 818 ? 12.844 24.406 9.727 1 95.31 818 LEU B CA 1
ATOM 12738 C C . LEU B 1 818 ? 12.578 23.828 11.109 1 95.31 818 LEU B C 1
ATOM 12740 O O . LEU B 1 818 ? 11.531 24.094 11.711 1 95.31 818 LEU B O 1
ATOM 12744 N N . LYS B 1 819 ? 13.516 22.984 11.586 1 96.31 819 LYS B N 1
ATOM 12745 C CA . LYS B 1 819 ? 13.297 22.25 12.828 1 96.31 819 LYS B CA 1
ATOM 12746 C C . LYS B 1 819 ? 14.594 22.109 13.625 1 96.31 819 LYS B C 1
ATOM 12748 O O . LYS B 1 819 ? 15.68 22.141 13.055 1 96.31 819 LYS B O 1
ATOM 12753 N N . LEU B 1 820 ? 14.438 21.984 14.93 1 97.31 820 LEU B N 1
ATOM 12754 C CA . LEU B 1 820 ? 15.5 21.641 15.867 1 97.31 820 LEU B CA 1
ATOM 12755 C C . LEU B 1 820 ? 15.18 20.344 16.609 1 97.31 820 LEU B C 1
ATOM 12757 O O . LEU B 1 820 ? 14.102 20.219 17.188 1 97.31 820 LEU B O 1
ATOM 12761 N N . TYR B 1 821 ? 16.078 19.422 16.531 1 96.62 821 TYR B N 1
ATOM 12762 C CA . TYR B 1 821 ? 15.969 18.203 17.328 1 96.62 821 TYR B CA 1
ATOM 12763 C C . TYR B 1 821 ? 17.109 18.094 18.328 1 96.62 821 TYR B C 1
ATOM 12765 O O . TYR B 1 821 ? 18.266 17.906 17.938 1 96.62 821 TYR B O 1
ATOM 12773 N N . GLY B 1 822 ? 16.797 18.156 19.594 1 94.88 822 GLY B N 1
ATOM 12774 C CA . GLY B 1 822 ? 17.828 18.219 20.594 1 94.88 822 GLY B CA 1
ATOM 12775 C C . GLY B 1 822 ? 17.922 16.969 21.438 1 94.88 822 GLY B C 1
ATOM 12776 O O . GLY B 1 822 ? 16.906 16.328 21.734 1 94.88 822 GLY B O 1
ATOM 12777 N N . GLY B 1 823 ? 19.125 16.609 21.844 1 93.06 823 GLY B N 1
ATOM 12778 C CA . GLY B 1 823 ? 19.422 15.547 22.781 1 93.06 823 GLY B CA 1
ATOM 12779 C C . GLY B 1 823 ? 20.297 16 23.938 1 93.06 823 GLY B C 1
ATOM 12780 O O . GLY B 1 823 ? 20.328 17.188 24.266 1 93.06 823 GLY B O 1
ATOM 12781 N N . LEU B 1 824 ? 20.922 15.023 24.547 1 92.94 824 LEU B N 1
ATOM 12782 C CA . LEU B 1 824 ? 21.719 15.297 25.734 1 92.94 824 LEU B CA 1
ATOM 12783 C C . LEU B 1 824 ? 22.922 16.172 25.391 1 92.94 824 LEU B C 1
ATOM 12785 O O . LEU B 1 824 ? 23.125 17.219 26 1 92.94 824 LEU B O 1
ATOM 12789 N N . GLU B 1 825 ? 23.594 15.781 24.344 1 92.88 825 GLU B N 1
ATOM 12790 C CA . GLU B 1 825 ? 24.875 16.453 24.094 1 92.88 825 GLU B CA 1
ATOM 12791 C C . GLU B 1 825 ? 24.969 16.969 22.672 1 92.88 825 GLU B C 1
ATOM 12793 O O . GLU B 1 825 ? 25.984 17.547 22.281 1 92.88 825 GLU B O 1
ATOM 12798 N N . HIS B 1 826 ? 24 16.766 21.828 1 93.5 826 HIS B N 1
ATOM 12799 C CA . HIS B 1 826 ? 24.062 17.234 20.453 1 93.5 826 HIS B CA 1
ATOM 12800 C C . HIS B 1 826 ? 22.672 17.562 19.906 1 93.5 826 HIS B C 1
ATOM 12802 O O . HIS B 1 826 ? 21.672 17.219 20.516 1 93.5 826 HIS B O 1
ATOM 12808 N N . VAL B 1 827 ? 22.688 18.328 18.797 1 95.25 827 VAL B N 1
ATOM 12809 C CA . VAL B 1 827 ? 21.453 18.828 18.172 1 95.25 827 VAL B CA 1
ATOM 12810 C C . VAL B 1 827 ? 21.5 18.609 16.672 1 95.25 827 VAL B C 1
ATOM 12812 O O . VAL B 1 827 ? 22.547 18.75 16.047 1 95.25 827 VAL B O 1
ATOM 12815 N N . ILE B 1 828 ? 20.375 18.188 16.141 1 96 828 ILE B N 1
ATOM 12816 C CA . ILE B 1 828 ? 20.156 18.172 14.695 1 96 828 ILE B CA 1
ATOM 12817 C C . ILE B 1 828 ? 19.375 19.406 14.258 1 96 828 ILE B C 1
ATOM 12819 O O . ILE B 1 828 ? 18.25 19.625 14.727 1 96 828 ILE B O 1
ATOM 12823 N N . VAL B 1 829 ? 19.984 20.203 13.391 1 96.38 829 VAL B N 1
ATOM 12824 C CA . VAL B 1 829 ? 19.328 21.375 12.82 1 96.38 829 VAL B CA 1
ATOM 12825 C C . VAL B 1 829 ? 18.922 21.078 11.383 1 96.38 829 VAL B C 1
ATOM 12827 O O . VAL B 1 829 ? 19.766 20.734 10.547 1 96.38 829 VAL B O 1
ATOM 12830 N N . LEU B 1 830 ? 17.688 21.172 11.07 1 96.75 830 LEU B N 1
ATOM 12831 C CA . LEU B 1 830 ? 17.188 20.969 9.711 1 96.75 830 LEU B CA 1
ATOM 12832 C C . LEU B 1 830 ? 16.922 22.312 9.039 1 96.75 830 LEU B C 1
ATOM 12834 O O . LEU B 1 830 ? 16.203 23.156 9.586 1 96.75 830 LEU B O 1
ATOM 12838 N N . LEU B 1 831 ? 17.5 22.484 7.852 1 96.88 831 LEU B N 1
ATOM 12839 C CA . LEU B 1 831 ? 17.359 23.719 7.09 1 96.88 831 LEU B CA 1
ATOM 12840 C C . LEU B 1 831 ? 16.797 23.453 5.699 1 96.88 831 LEU B C 1
ATOM 12842 O O . LEU B 1 831 ? 17.062 22.391 5.113 1 96.88 831 LEU B O 1
ATOM 12846 N N . GLU B 1 832 ? 16.016 24.375 5.203 1 95.88 832 GLU B N 1
ATOM 12847 C CA . GLU B 1 832 ? 15.586 24.359 3.809 1 95.88 832 GLU B CA 1
ATOM 12848 C C . GLU B 1 832 ? 16.531 25.188 2.936 1 95.88 832 GLU B C 1
ATOM 12850 O O . GLU B 1 832 ? 16.891 26.312 3.303 1 95.88 832 GLU B O 1
ATOM 12855 N N . LYS B 1 833 ? 16.891 24.656 1.793 1 94.94 833 LYS B N 1
ATOM 12856 C CA . LYS B 1 833 ? 17.75 25.375 0.855 1 94.94 833 LYS B CA 1
ATOM 12857 C C . LYS B 1 833 ? 16.938 25.984 -0.283 1 94.94 833 LYS B C 1
ATOM 12859 O O . LYS B 1 833 ? 16.078 25.312 -0.864 1 94.94 833 LYS B O 1
ATOM 12864 N N . ASN B 1 834 ? 17.172 27.219 -0.586 1 93.94 834 ASN B N 1
ATOM 12865 C CA . ASN B 1 834 ? 16.562 27.953 -1.684 1 93.94 834 ASN B CA 1
ATOM 12866 C C . ASN B 1 834 ? 15.039 27.906 -1.61 1 93.94 834 ASN B C 1
ATOM 12868 O O . ASN B 1 834 ? 14.383 27.484 -2.562 1 93.94 834 ASN B O 1
ATOM 12872 N N . PRO B 1 835 ? 14.508 28.391 -0.528 1 95.19 835 PRO B N 1
ATOM 12873 C CA . PRO B 1 835 ? 13.047 28.422 -0.45 1 95.19 835 PRO B CA 1
ATOM 12874 C C . PRO B 1 835 ? 12.422 29.266 -1.558 1 95.19 835 PRO B C 1
ATOM 12876 O O . PRO B 1 835 ? 13.016 30.266 -1.997 1 95.19 835 PRO B O 1
ATOM 12879 N N . ILE B 1 836 ? 11.242 28.906 -2.014 1 95.81 836 ILE B N 1
ATOM 12880 C CA . ILE B 1 836 ? 10.516 29.672 -3.02 1 95.81 836 ILE B CA 1
ATOM 12881 C C . ILE B 1 836 ? 10.039 30.984 -2.418 1 95.81 836 ILE B C 1
ATOM 12883 O O . ILE B 1 836 ? 9.406 31 -1.359 1 95.81 836 ILE B O 1
ATOM 12887 N N . PRO B 1 837 ? 10.281 32.062 -3.1 1 95.5 837 PRO B N 1
ATOM 12888 C CA . PRO B 1 837 ? 9.867 33.344 -2.562 1 95.5 837 PRO B CA 1
ATOM 12889 C C . PRO B 1 837 ? 8.352 33.469 -2.404 1 95.5 837 PRO B C 1
ATOM 12891 O O . PRO B 1 837 ? 7.602 33 -3.25 1 95.5 837 PRO B O 1
ATOM 12894 N N . GLU B 1 838 ? 7.965 34.156 -1.347 1 95.06 838 GLU B N 1
ATOM 12895 C CA . GLU B 1 838 ? 6.555 34.281 -0.991 1 95.06 838 GLU B CA 1
ATOM 12896 C C . GLU B 1 838 ? 5.762 34.938 -2.115 1 95.06 838 GLU B C 1
ATOM 12898 O O . GLU B 1 838 ? 4.613 34.562 -2.369 1 95.06 838 GLU B O 1
ATOM 12903 N N . ASN B 1 839 ? 6.293 35.938 -2.762 1 95.69 839 ASN B N 1
ATOM 12904 C CA . ASN B 1 839 ? 5.578 36.625 -3.818 1 95.69 839 ASN B CA 1
ATOM 12905 C C . ASN B 1 839 ? 5.27 35.719 -4.996 1 95.69 839 ASN B C 1
ATOM 12907 O O . ASN B 1 839 ? 4.199 35.812 -5.602 1 95.69 839 ASN B O 1
ATOM 12911 N N . ILE B 1 840 ? 6.203 34.875 -5.316 1 97.06 840 ILE B N 1
ATOM 12912 C CA . ILE B 1 840 ? 6.008 33.938 -6.406 1 97.06 840 ILE B CA 1
ATOM 12913 C C . ILE B 1 840 ? 4.941 32.906 -6.016 1 97.06 840 ILE B C 1
ATOM 12915 O O . ILE B 1 840 ? 4.062 32.594 -6.816 1 97.06 840 ILE B O 1
ATOM 12919 N N . MET B 1 841 ? 5 32.438 -4.809 1 96.19 841 MET B N 1
ATOM 12920 C CA . MET B 1 841 ? 4.035 31.469 -4.297 1 96.19 841 MET B CA 1
ATOM 12921 C C . MET B 1 841 ? 2.623 32.031 -4.32 1 96.19 841 MET B C 1
ATOM 12923 O O . MET B 1 841 ? 1.691 31.391 -4.793 1 96.19 841 MET B O 1
ATOM 12927 N N . THR B 1 842 ? 2.484 33.219 -3.811 1 96.25 842 THR B N 1
ATOM 12928 C CA . THR B 1 842 ? 1.182 33.875 -3.732 1 96.25 842 THR B CA 1
ATOM 12929 C C . THR B 1 842 ? 0.604 34.094 -5.129 1 96.25 842 THR B C 1
ATOM 12931 O O . THR B 1 842 ? -0.591 33.906 -5.352 1 96.25 842 THR B O 1
ATOM 12934 N N . GLU B 1 843 ? 1.452 34.469 -6.02 1 96.88 843 GLU B N 1
ATOM 12935 C CA . GLU B 1 843 ? 1.017 34.688 -7.395 1 96.88 843 GLU B CA 1
ATOM 12936 C C . GLU B 1 843 ? 0.571 33.406 -8.055 1 96.88 843 GLU B C 1
ATOM 12938 O O . GLU B 1 843 ? -0.434 33.375 -8.773 1 96.88 843 GLU B O 1
ATOM 12943 N N . ALA B 1 844 ? 1.333 32.344 -7.895 1 97.25 844 ALA B N 1
ATOM 12944 C CA . ALA B 1 844 ? 0.991 31.062 -8.477 1 97.25 844 ALA B CA 1
ATOM 12945 C C . ALA B 1 844 ? -0.36 30.562 -7.965 1 97.25 844 ALA B C 1
ATOM 12947 O O . ALA B 1 844 ? -1.178 30.062 -8.734 1 97.25 844 ALA B O 1
ATOM 12948 N N . ILE B 1 845 ? -0.592 30.719 -6.703 1 96.44 845 ILE B N 1
ATOM 12949 C CA . ILE B 1 845 ? -1.824 30.25 -6.078 1 96.44 845 ILE B CA 1
ATOM 12950 C C . ILE B 1 845 ? -3.008 31.047 -6.602 1 96.44 845 ILE B C 1
ATOM 12952 O O . ILE B 1 845 ? -4.055 30.484 -6.938 1 96.44 845 ILE B O 1
ATOM 12956 N N . LYS B 1 846 ? -2.832 32.312 -6.656 1 95.56 846 LYS B N 1
ATOM 12957 C CA . LYS B 1 846 ? -3.865 33.188 -7.23 1 95.56 846 LYS B CA 1
ATOM 12958 C C . LYS B 1 846 ? -4.129 32.812 -8.688 1 95.56 846 LYS B C 1
ATOM 12960 O O . LYS B 1 846 ? -5.281 32.781 -9.125 1 95.56 846 LYS B O 1
ATOM 12965 N N . GLY B 1 847 ? -3.074 32.594 -9.414 1 96.62 847 GLY B N 1
ATOM 12966 C CA . GLY B 1 847 ? -3.205 32.188 -10.805 1 96.62 847 GLY B CA 1
ATOM 12967 C C . GLY B 1 847 ? -3.998 30.906 -10.977 1 96.62 847 GLY B C 1
ATOM 12968 O O . GLY B 1 847 ? -4.84 30.812 -11.875 1 96.62 847 GLY B O 1
ATOM 12969 N N . MET B 1 848 ? -3.723 29.922 -10.18 1 96.31 848 MET B N 1
ATOM 12970 C CA . MET B 1 848 ? -4.434 28.656 -10.234 1 96.31 848 MET B CA 1
ATOM 12971 C C . MET B 1 848 ? -5.918 28.844 -9.945 1 96.31 848 MET B C 1
ATOM 12973 O O . MET B 1 848 ? -6.766 28.188 -10.555 1 96.31 848 MET B O 1
ATOM 12977 N N . ARG B 1 849 ? -6.207 29.719 -9.008 1 95.31 849 ARG B N 1
ATOM 12978 C CA . ARG B 1 849 ? -7.594 29.984 -8.633 1 95.31 849 ARG B CA 1
ATOM 12979 C C . ARG B 1 849 ? -8.367 30.594 -9.805 1 95.31 849 ARG B C 1
ATOM 12981 O O . ARG B 1 849 ? -9.523 30.234 -10.039 1 95.31 849 ARG B O 1
ATOM 12988 N N . GLU B 1 850 ? -7.75 31.406 -10.602 1 96.06 850 GLU B N 1
ATOM 12989 C CA . GLU B 1 850 ? -8.422 32.188 -11.633 1 96.06 850 GLU B CA 1
ATOM 12990 C C . GLU B 1 850 ? -8.352 31.484 -12.984 1 96.06 850 GLU B C 1
ATOM 12992 O O . GLU B 1 850 ? -9.086 31.844 -13.914 1 96.06 850 GLU B O 1
ATOM 12997 N N . GLN B 1 851 ? -7.512 30.5 -13.102 1 97 851 GLN B N 1
ATOM 12998 C CA . GLN B 1 851 ? -7.16 29.922 -14.391 1 97 851 GLN B CA 1
ATOM 12999 C C . GLN B 1 851 ? -8.383 29.344 -15.094 1 97 851 GLN B C 1
ATOM 13001 O O . GLN B 1 851 ? -8.539 29.484 -16.312 1 97 851 GLN B O 1
ATOM 13006 N N . PRO B 1 852 ? -9.312 28.641 -14.391 1 96.75 852 PRO B N 1
ATOM 13007 C CA . PRO B 1 852 ? -10.469 28.094 -15.102 1 96.75 852 PRO B CA 1
ATOM 13008 C C . PRO B 1 852 ? -11.266 29.156 -15.836 1 96.75 852 PRO B C 1
ATOM 13010 O O . PRO B 1 852 ? -11.609 28.984 -17.016 1 96.75 852 PRO B O 1
ATOM 13013 N N . GLU B 1 853 ? -11.562 30.25 -15.172 1 96.81 853 GLU B N 1
ATOM 13014 C CA . GLU B 1 853 ? -12.312 31.328 -15.812 1 96.81 853 GLU B CA 1
ATOM 13015 C C . GLU B 1 853 ? -11.531 31.922 -16.984 1 96.81 853 GLU B C 1
ATOM 13017 O O . GLU B 1 853 ? -12.094 32.188 -18.047 1 96.81 853 GLU B O 1
ATOM 13022 N N . HIS B 1 854 ? -10.273 32.188 -16.797 1 96.5 854 HIS B N 1
ATOM 13023 C CA . HIS B 1 854 ? -9.438 32.719 -17.859 1 96.5 854 HIS B CA 1
ATOM 13024 C C . HIS B 1 854 ? -9.477 31.828 -19.094 1 96.5 854 HIS B C 1
ATOM 13026 O O . HIS B 1 854 ? -9.523 32.312 -20.219 1 96.5 854 HIS B O 1
ATOM 13032 N N . LEU B 1 855 ? -9.406 30.547 -18.906 1 96.06 855 LEU B N 1
ATOM 13033 C CA . LEU B 1 855 ? -9.375 29.594 -20 1 96.06 855 LEU B CA 1
ATOM 13034 C C . LEU B 1 855 ? -10.695 29.594 -20.75 1 96.06 855 LEU B C 1
ATOM 13036 O O . LEU B 1 855 ? -10.711 29.594 -21.984 1 96.06 855 LEU B O 1
ATOM 13040 N N . VAL B 1 856 ? -11.797 29.531 -20 1 96.5 856 VAL B N 1
ATOM 13041 C CA . VAL B 1 856 ? -13.109 29.516 -20.641 1 96.5 856 VAL B CA 1
ATOM 13042 C C . VAL B 1 856 ? -13.312 30.797 -21.438 1 96.5 856 VAL B C 1
ATOM 13044 O O . VAL B 1 856 ? -13.797 30.766 -22.578 1 96.5 856 VAL B O 1
ATOM 13047 N N . ARG B 1 857 ? -12.984 31.922 -20.906 1 95.94 857 ARG B N 1
ATOM 13048 C CA . ARG B 1 857 ? -13.109 33.188 -21.594 1 95.94 857 ARG B CA 1
ATOM 13049 C C . ARG B 1 857 ? -12.258 33.219 -22.859 1 95.94 857 ARG B C 1
ATOM 13051 O O . ARG B 1 857 ? -12.703 33.719 -23.906 1 95.94 857 ARG B O 1
ATOM 13058 N N . LYS B 1 858 ? -11.062 32.781 -22.75 1 94.25 858 LYS B N 1
ATOM 13059 C CA . LYS B 1 858 ? -10.156 32.719 -23.891 1 94.25 858 LYS B CA 1
ATOM 13060 C C . LYS B 1 858 ? -10.711 31.844 -25 1 94.25 858 LYS B C 1
ATOM 13062 O O . LYS B 1 858 ? -10.672 32.219 -26.188 1 94.25 858 LYS B O 1
ATOM 13067 N N . TYR B 1 859 ? -11.117 30.719 -24.641 1 91.94 859 TYR B N 1
ATOM 13068 C CA . TYR B 1 859 ? -11.648 29.781 -25.625 1 91.94 859 TYR B CA 1
ATOM 13069 C C . TYR B 1 859 ? -12.914 30.328 -26.266 1 91.94 859 TYR B C 1
ATOM 13071 O O . TYR B 1 859 ? -13.125 30.172 -27.469 1 91.94 859 TYR B O 1
ATOM 13079 N N . ALA B 1 860 ? -13.812 30.859 -25.453 1 91.62 860 ALA B N 1
ATOM 13080 C CA . ALA B 1 860 ? -15.047 31.453 -25.969 1 91.62 860 ALA B CA 1
ATOM 13081 C C . ALA B 1 860 ? -14.742 32.562 -26.984 1 91.62 860 ALA B C 1
ATOM 13083 O O . ALA B 1 860 ? -15.484 32.75 -27.953 1 91.62 860 ALA B O 1
ATOM 13084 N N . ALA B 1 861 ? -13.781 33.25 -26.812 1 87.56 861 ALA B N 1
ATOM 13085 C CA . ALA B 1 861 ? -13.391 34.344 -27.688 1 87.56 861 ALA B CA 1
ATOM 13086 C C . ALA B 1 861 ? -12.914 33.812 -29.047 1 87.56 861 ALA B C 1
ATOM 13088 O O . ALA B 1 861 ? -12.953 34.531 -30.047 1 87.56 861 ALA B O 1
ATOM 13089 N N . GLN B 1 862 ? -12.391 32.625 -29.062 1 82.38 862 GLN B N 1
ATOM 13090 C CA . GLN B 1 862 ? -11.898 32 -30.297 1 82.38 862 GLN B CA 1
ATOM 13091 C C . GLN B 1 862 ? -13.047 31.453 -31.141 1 82.38 862 GLN B C 1
ATOM 13093 O O . GLN B 1 862 ? -12.836 31 -32.25 1 82.38 862 GLN B O 1
ATOM 13098 N N . GLY B 1 863 ? -14.273 31.641 -30.859 1 69.31 863 GLY B N 1
ATOM 13099 C CA . GLY B 1 863 ? -15.445 31.297 -31.656 1 69.31 863 GLY B CA 1
ATOM 13100 C C . GLY B 1 863 ? -15.82 29.828 -31.547 1 69.31 863 GLY B C 1
ATOM 13101 O O . GLY B 1 863 ? -16.469 29.281 -32.438 1 69.31 863 GLY B O 1
ATOM 13102 N N . VAL B 1 864 ? -15.273 29.031 -30.734 1 58.44 864 VAL B N 1
ATOM 13103 C CA . VAL B 1 864 ? -15.57 27.594 -30.625 1 58.44 864 VAL B CA 1
ATOM 13104 C C . VAL B 1 864 ? -16.484 27.359 -29.422 1 58.44 864 VAL B C 1
ATOM 13106 O O . VAL B 1 864 ? -16.391 28.062 -28.406 1 58.44 864 VAL B O 1
#

pLDDT: mean 90.92, std 12.84, range [18.62, 98.69]

Solvent-accessible surface area (backbone atoms only — not comparable to full-atom values): 82800 Å² total; per-residue (Å²): 136,80,81,79,76,70,81,74,78,76,79,73,76,73,74,77,71,74,72,77,68,78,80,70,72,76,74,37,41,38,57,56,60,35,58,45,81,90,48,54,70,66,24,28,51,52,40,36,34,39,76,76,52,46,34,45,41,33,36,25,8,55,13,65,44,2,35,70,23,76,62,43,34,52,54,31,42,55,66,32,76,50,75,63,49,53,61,62,78,38,58,26,39,23,62,53,22,28,38,32,38,14,31,78,64,43,43,33,17,18,4,34,33,82,35,18,50,37,22,58,51,61,56,86,67,32,74,71,40,44,63,50,87,85,65,40,43,20,18,27,27,73,43,63,36,53,82,70,64,90,88,67,45,67,61,44,51,36,31,20,47,50,25,39,38,31,34,26,40,76,17,40,33,34,17,25,2,40,6,81,34,17,60,31,39,66,54,57,85,47,43,53,28,23,47,55,25,80,49,85,54,90,97,55,41,37,44,44,68,29,30,21,51,44,24,36,38,34,34,30,76,89,41,43,41,34,25,32,1,38,38,67,67,56,30,56,64,69,60,50,43,52,57,29,46,75,71,76,42,67,68,39,70,40,88,97,37,94,84,45,37,21,29,51,55,81,37,73,39,66,92,46,59,91,49,49,51,73,44,69,35,33,15,53,54,31,41,38,37,25,22,72,82,10,51,48,27,27,25,19,58,7,60,49,6,26,51,19,75,62,44,51,61,65,30,44,44,82,34,74,29,63,79,48,61,94,46,42,36,74,47,67,27,35,16,60,36,24,31,37,40,28,30,78,85,16,47,44,25,19,15,3,40,15,73,26,11,33,38,32,50,82,96,43,53,52,32,31,40,62,33,78,44,75,61,70,80,79,57,36,39,73,47,58,28,25,16,54,34,23,28,39,40,31,31,33,66,19,45,35,35,28,22,11,22,17,46,43,55,31,76,40,40,24,69,82,48,34,30,30,58,64,42,81,42,66,82,62,33,37,47,64,45,65,43,33,15,50,38,22,36,40,31,43,28,32,69,42,46,24,34,36,37,58,38,32,45,49,29,72,78,44,72,60,74,62,50,63,41,83,30,73,54,45,72,61,25,60,12,36,15,59,20,24,38,39,39,19,28,56,82,11,50,48,28,20,30,23,47,38,76,40,17,38,47,36,50,87,56,86,79,49,88,42,59,35,94,86,66,37,36,30,39,51,51,81,36,60,32,67,87,46,60,69,47,48,35,62,40,42,23,25,14,44,47,23,30,37,37,29,34,67,85,25,38,45,30,21,22,2,40,11,68,42,17,36,46,27,70,61,55,62,22,88,80,46,35,62,30,51,43,72,39,71,27,69,88,45,55,84,54,48,42,64,44,60,34,30,15,48,43,26,33,39,37,31,22,28,76,11,44,41,30,20,17,2,33,28,56,47,30,34,51,32,87,76,46,55,54,89,75,46,48,63,88,45,46,46,61,81,69,49,96,90,39,80,22,25,24,21,36,71,37,75,27,84,87,53,68,52,34,74,45,73,31,33,17,37,50,26,35,38,37,29,28,56,82,18,49,43,30,24,24,9,56,7,64,48,4,33,50,24,71,66,42,51,63,67,36,32,38,69,38,73,43,85,72,87,66,47,35,73,45,72,43,41,10,49,48,27,30,38,36,27,28,75,76,21,35,33,25,38,21,4,52,14,80,54,21,22,66,37,53,85,60,56,47,31,26,37,74,37,81,70,48,72,45,41,70,38,61,33,31,27,67,40,24,24,44,36,32,29,68,83,59,44,58,28,33,12,8,45,45,36,44,96,94,37,77,33,63,27,64,24,50,83,41,55,79,47,45,60,70,76,58,24,63,68,44,28,57,75,65,36,48,40,76,73,48,56,40,44,13,46,47,25,33,41,39,37,28,32,46,65,69,71,54,39,70,45,46,44,45,35,40,52,42,61,71,46,42,44,40,54,47,22,54,54,40,50,71,71,74,98,142,71,87,70,75,75,74,74,76,75,79,71,76,73,72,76,73,74,72,78,68,78,79,70,72,76,76,35,43,37,55,56,59,35,59,46,80,91,48,55,71,67,26,26,50,52,40,36,35,40,76,76,52,47,34,46,40,32,33,27,8,55,12,67,45,2,35,69,25,75,62,43,35,52,55,31,43,55,67,32,77,50,74,61,50,54,61,60,77,38,59,26,38,22,62,52,23,26,38,32,38,15,32,78,63,43,44,33,17,19,4,34,32,81,36,17,49,36,22,58,51,61,55,84,67,32,73,72,40,44,63,50,86,84,65,40,43,21,19,28,27,73,43,64,36,52,81,70,64,90,88,66,42,67,61,44,52,37,33,20,46,50,26,39,39,30,35,27,39,77,17,40,33,34,17,25,2,41,5,82,34,17,58,29,40,65,54,56,86,47,42,52,28,23,46,56,26,82,46,83,54,91,97,55,39,35,43,44,68,29,29,21,51,45,25,34,38,34,34,30,75,90,42,43,43,34,27,32,1,36,38,66,68,56,29,56,65,68,59,48,41,52,57,29,48,76,72,75,42,66,70,38,70,40,88,96,37,94,82,46,36,23,29,51,55,81,39,74,39,66,92,46,58,90,49,50,52,73,45,69,32,33,15,52,54,30,40,39,37,24,21,72,82,11,51,45,26,28,25,19,59,7,61,51,6,26,51,20,74,61,44,51,62,65,30,45,45,80,34,73,30,64,81,49,61,94,46,43,36,72,48,67,28,37,17,59,36,25,29,38,39,27,30,78,85,16,48,43,26,20,14,3,39,15,76,26,11,32,37,33,50,81,94,45,53,51,33,31,40,61,34,75,44,74,62,71,79,78,58,35,38,72,48,57,26,25,16,52,33,24,28,39,38,32,31,32,66,19,45,34,35,27,20,10,23,18,46,42,54,30,76,40,41,23,69,82,48,32,30,31,58,63,41,82,44,66,82,61,34,38,47,65,45,66,46,33,15,50,37,22,36,40,31,42,28,34,69,43,46,26,36,36,37,58,36,32,44,48,29,71,78,45,72,61,74,62,52,66,42,82,30,74,54,47,71,61,25,60,12,35,17,59,21,26,39,38,40,19,28,55,81,11,52,47,30,21,31,22,47,39,77,38,18,37,47,34,49,88,56,86,79,48,89,42,59,33,92,85,65,38,37,30,37,53,52,81,37,60,30,66,88,44,58,70,46,47,36,62,40,42,22,24,14,43,46,22,31,37,36,28,33,68,84,23,38,44,29,22,22,3,40,12,68,42,18,35,47,27,70,61,55,62,21,87,80,46,35,61,29,50,44,73,39,70,27,69,89,46,54,85,52,49,43,65,44,61,34,31,15,50,43,25,32,40,37,31,25,27,77,11,46,42,30,19,18,2,33,29,58,48,31,34,50,33,88,77,47,56,51,89,77,46,50,64,87,43,45,47,60,81,69,49,95,89,41,80,22,25,24,21,36,71,39,73,25,83,87,52,69,51,35,74,45,73,31,32,17,36,50,26,35,37,37,30,29,56,83,17,50,44,31,25,23,8,57,6,64,47,4,33,50,23,72,66,42,50,62,68,34,32,38,68,39,72,43,84,72,86,66,48,36,73,44,71,43,40,11,49,47,26,29,38,36,27,29,75,75,21,34,34,26,39,22,3,50,14,80,53,21,22,66,36,51,85,59,54,47,32,25,37,74,37,82,69,48,72,45,40,69,40,61,32,30,27,67,41,23,24,44,36,31,28,68,86,60,43,58,28,34,12,7,46,44,39,43,98,93,37,79,33,64,25,63,24,50,82,40,53,80,46,44,60,69,77,57,25,61,67,44,28,57,75,66,36,48,39,77,73,47,56,40,44,11,46,48,27,34,41,38,37,27,33,47,66,69,70,55,38,69,47,46,45,46,35,40,53,41,61,72,46,41,42,38,55,47,20,54,53,41,50,70,70,74,98

Sequence (1728 aa):
MSQLDQHHPQQEEKPSQPQPQPSTVLETVGVLYSNMEHVSSAARRLMERYISGDGVIVGWGFCRNGELGTNFRYNLITPMMIGGHDKPIRMACSGLSSVWLGIRNILMSMGGGMWGELGVGNPRFCPRVIANEASMPICPGQVDVAPFTNDDVVVDVTSGSAYYACVSLRGNVFTWGANNCGQCHFDLENTCCCYGQKRSVDGEKIVEAACSNFSMLVRTMSGRVYGWGDATLLGDRASVEKQLEAKGMHLIPQKNSDKRSIATLPIHLESLDDKNITVLTAGPWHYAAVSADGSVYTWGLGNNARLGHGDHDDRYMPQLVEAMAGTRVVDVACGSFHTIFITDTGDAYACGDNQGGQCGVVGDYAVTRPTKMHILGNRRVVHASCGRMHTTLLLGNGDAVVYGSGLGLGVGVGYGMRMVRCQSVLENYTVLWTKSGPTHGLALTIPKSTTMFVLGTPHRGVPVALSAIWLKEGILSCGVGAGFTLMVSRRGSCYAFGIGGWGQLGFDTAQAKVFTQDRVPVYPQATRIGFFSRTIITAVAAGFSFSMAITESDRVFSWGNNSFAQCGLGIDPKKYQRISQPREIAWLADKEIIQVTCGSYFALALSASGYVYSWGTIECCGVGLEPDPEVVPSHMIMRDFSKETRGVVLSPVLIDGLKGIIQVAAGGWHGMALNAIGEIYAWGVGTGGRLGMGDSEHHYTPVRIAHSAFFTRIGCGCYTSYGIDDNASLYVWGVNDRNQLGVSGSKVTAPTLVLEDVREACLGKYFSLALTHHNTFHLSGVMEFDTTSYTSTSFADTDSLPEKLKPESIQAEHFRGLKLYGGLEHVIVLLEKNPIPENIMTEAIKGMREQPEHLVRKYAAQGVMSQLDQHHPQQEEKPSQPQPQPSTVLETVGVLYSNMEHVSSAARRLMERYISGDGVIVGWGFCRNGELGTNFRYNLITPMMIGGHDKPIRMACSGLSSVWLGIRNILMSMGGGMWGELGVGNPRFCPRVIANEASMPICPGQVDVAPFTNDDVVVDVTSGSAYYACVSLRGNVFTWGANNCGQCHFDLENTCCCYGQKRSVDGEKIVEAACSNFSMLVRTMSGRVYGWGDATLLGDRASVEKQLEAKGMHLIPQKNSDKRSIATLPIHLESLDDKNITVLTAGPWHYAAVSADGSVYTWGLGNNARLGHGDHDDRYMPQLVEAMAGTRVVDVACGSFHTIFITDTGDAYACGDNQGGQCGVVGDYAVTRPTKMHILGNRRVVHASCGRMHTTLLLGNGDAVVYGSGLGLGVGVGYGMRMVRCQSVLENYTVLWTKSGPTHGLALTIPKSTTMFVLGTPHRGVPVALSAIWLKEGILSCGVGAGFTLMVSRRGSCYAFGIGGWGQLGFDTAQAKVFTQDRVPVYPQATRIGFFSRTIITAVAAGFSFSMAITESDRVFSWGNNSFAQCGLGIDPKKYQRISQPREIAWLADKEIIQVTCGSYFALALSASGYVYSWGTIECCGVGLEPDPEVVPSHMIMRDFSKETRGVVLSPVLIDGLKGIIQVAAGGWHGMALNAIGEIYAWGVGTGGRLGMGDSEHHYTPVRIAHSAFFTRIGCGCYTSYGIDDNASLYVWGVNDRNQLGVSGSKVTAPTLVLEDVREACLGKYFSLALTHHNTFHLSGVMEFDTTSYTSTSFADTDSLPEKLKPESIQAEHFRGLKLYGGLEHVIVLLEKNPIPENIMTEAIKGMREQPEHLVRKYAAQGV